Protein 2K3R (pdb70)

Nearest PDB structures (foldseek):
  2k3r-assembly1_A  TM=9.860E-01  e=5.329E-17  Pyrococcus furiosus
  2ki7-assembly1_B  TM=7.333E-01  e=1.745E-13  Pyrococcus furiosus DSM 3638
  1x0t-assembly1_A  TM=6.504E-01  e=1.141E-12  Pyrococcus horikoshii OT3
  2zae-assembly2_D  TM=6.400E-01  e=1.915E-12  Pyrococcus horikoshii
  6k0b-assembly1_G  TM=6.936E-01  e=3.502E-09  Methanocaldococcus jannaschii DSM 2661

Solvent-accessible surface area: 7335 Å² total; per-residue (Å²): 175,143,150,6,81,106,22,30,63,93,0,94,180,14,3,84,154,25,32,122,74,0,71,169,96,0,68,74,0,19,80,5,38,114,147,44,188,42,184,36,102,170,105,2,98,152,104,80,2,166,128,3,60,0,11,37,50,69,63,59,0,2,125,25,113,125,124,178,153,244,120,47,67,51,20,18,48,0,118,45,21,56,98,97,61,201,142,91,128,129,200

CATH classification: 1.20.5.420 (+1 more: 6.20.50.20)

Secondary structure (DSSP, 8-state):
-HHHHHHHHHHHHHHHH-HHHHHHHHHHHHHHHHHHT---SSTTTTSB-TTT--B--BTTTEEEEEE-SSS-EEEEEETTTTEEEEEE---

Foldseek 3Di:
DVVLVVLLVVLVVVQQVDLVVSQVSLVVSVVVCVVVVDDDCPSQVVQADPPSSGGDDAPGQKHWDWDDDQWTKIKIAGVSVRDIDIDTDHD

InterPro domains:
  IPR007175 Ribonuclease P subunit, Rpr2/Snm1/Rpp21 [PF04032] (17-96)
  IPR016432 Ribonuclease P subunit RNP4 [MF_00757] (6-105)
  IPR016432 Ribonuclease P subunit RNP4 [PIRSF004878] (1-112)

Structure (mmCIF, N/CA/C/O backbone):
data_2K3R
#
_entry.id   2K3R
#
_cell.length_a   1.000
_cell.length_b   1.000
_cell.length_c   1.000
_cell.angle_alpha   90.00
_cell.angle_beta   90.00
_cell.angle_gamma   90.00
#
_symmetry.space_group_name_H-M   'P 1'
#
loop_
_entity.id
_entity.type
_entity.pdbx_description
1 polymer 'Ribonuclease P protein component 4'
2 non-polymer 'ZINC ION'
#
loop_
_atom_site.group_PDB
_atom_site.id
_atom_site.type_symbol
_atom_site.label_atom_id
_atom_site.label_alt_id
_atom_site.label_comp_id
_atom_site.label_asym_id
_atom_site.label_entity_id
_atom_site.label_seq_id
_atom_site.pdbx_PDB_ins_code
_atom_site.Cartn_x
_atom_site.Cartn_y
_atom_site.Cartn_z
_atom_site.occupancy
_atom_site.B_iso_or_equiv
_atom_site.auth_seq_id
_atom_site.auth_comp_id
_atom_site.auth_asym_id
_atom_site.auth_atom_id
_atom_site.pdbx_PDB_model_num
ATOM 1 N N . LYS A 1 15 ? -19.162 -17.766 4.291 1.00 0.00 15 LYS A N 1
ATOM 2 C CA . LYS A 1 15 ? -18.485 -18.767 3.414 1.00 0.00 15 LYS A CA 1
ATOM 3 C C . LYS A 1 15 ? -18.793 -18.453 1.944 1.00 0.00 15 LYS A C 1
ATOM 4 O O . LYS A 1 15 ? -18.560 -17.335 1.483 1.00 0.00 15 LYS A O 1
ATOM 23 N N . GLU A 1 16 ? -19.479 -19.376 1.255 1.00 0.00 16 GLU A N 1
ATOM 24 C CA . GLU A 1 16 ? -19.924 -19.167 -0.125 1.00 0.00 16 GLU A CA 1
ATOM 25 C C . GLU A 1 16 ? -20.969 -18.057 -0.188 1.00 0.00 16 GLU A C 1
ATOM 26 O O . GLU A 1 16 ? -20.903 -17.192 -1.058 1.00 0.00 16 GLU A O 1
ATOM 38 N N . ARG A 1 17 ? -21.779 -17.966 0.863 1.00 0.00 17 ARG A N 1
ATOM 39 C CA . ARG A 1 17 ? -22.901 -17.034 0.891 1.00 0.00 17 ARG A CA 1
ATOM 40 C C . ARG A 1 17 ? -22.453 -15.584 0.747 1.00 0.00 17 ARG A C 1
ATOM 41 O O . ARG A 1 17 ? -23.071 -14.802 0.027 1.00 0.00 17 ARG A O 1
ATOM 62 N N . ILE A 1 18 ? -21.390 -15.225 1.463 1.00 0.00 18 ILE A N 1
ATOM 63 C CA . ILE A 1 18 ? -20.833 -13.882 1.405 1.00 0.00 18 ILE A CA 1
ATOM 64 C C . ILE A 1 18 ? -20.327 -13.624 -0.014 1.00 0.00 18 ILE A C 1
ATOM 65 O O . ILE A 1 18 ? -20.405 -12.492 -0.504 1.00 0.00 18 ILE A O 1
ATOM 81 N N . ASP A 1 19 ? -19.655 -14.624 -0.579 1.00 0.00 19 ASP A N 1
ATOM 82 C CA . ASP A 1 19 ? -19.007 -14.501 -1.879 1.00 0.00 19 ASP A CA 1
ATOM 83 C C . ASP A 1 19 ? -20.042 -14.227 -2.978 1.00 0.00 19 ASP A C 1
ATOM 84 O O . ASP A 1 19 ? -19.834 -13.348 -3.813 1.00 0.00 19 ASP A O 1
ATOM 93 N N . ILE A 1 20 ? -21.203 -14.882 -2.897 1.00 0.00 20 ILE A N 1
ATOM 94 C CA . ILE A 1 20 ? -22.300 -14.605 -3.833 1.00 0.00 20 ILE A CA 1
ATOM 95 C C . ILE A 1 20 ? -22.832 -13.176 -3.661 1.00 0.00 20 ILE A C 1
ATOM 96 O O . ILE A 1 20 ? -22.937 -12.448 -4.644 1.00 0.00 20 ILE A O 1
ATOM 112 N N . LEU A 1 21 ? -23.010 -12.751 -2.419 1.00 0.00 21 LEU A N 1
ATOM 113 C CA . LEU A 1 21 ? -23.456 -11.390 -2.140 1.00 0.00 21 LEU A CA 1
ATOM 114 C C . LEU A 1 21 ? -22.432 -10.373 -2.644 1.00 0.00 21 LEU A C 1
ATOM 115 O O . LEU A 1 21 ? -22.805 -9.269 -3.054 1.00 0.00 21 LEU A O 1
ATOM 131 N N . PHE A 1 22 ? -21.154 -10.681 -2.448 1.00 0.00 22 PHE A N 1
ATOM 132 C CA . PHE A 1 22 ? -20.064 -9.814 -2.889 1.00 0.00 22 PHE A CA 1
ATOM 133 C C . PHE A 1 22 ? -20.113 -9.613 -4.408 1.00 0.00 22 PHE A C 1
ATOM 134 O O . PHE A 1 22 ? -19.911 -8.490 -4.884 1.00 0.00 22 PHE A O 1
ATOM 151 N N . SER A 1 23 ? -20.296 -10.696 -5.164 1.00 0.00 23 SER A N 1
ATOM 152 C CA . SER A 1 23 ? -20.410 -10.613 -6.617 1.00 0.00 23 SER A CA 1
ATOM 153 C C . SER A 1 23 ? -21.617 -9.771 -7.018 1.00 0.00 23 SER A C 1
ATOM 154 O O . SER A 1 23 ? -21.503 -8.877 -7.852 1.00 0.00 23 SER A O 1
ATOM 162 N N . LEU A 1 24 ? -22.741 -10.002 -6.349 1.00 0.00 24 LEU A N 1
ATOM 163 C CA . LEU A 1 24 ? -23.952 -9.227 -6.608 1.00 0.00 24 LEU A CA 1
ATOM 164 C C . LEU A 1 24 ? -23.746 -7.756 -6.277 1.00 0.00 24 LEU A C 1
ATOM 165 O O . LEU A 1 24 ? -24.202 -6.878 -7.012 1.00 0.00 24 LEU A O 1
ATOM 181 N N . ALA A 1 25 ? -23.067 -7.503 -5.163 1.00 0.00 25 ALA A N 1
ATOM 182 C CA . ALA A 1 25 ? -22.768 -6.140 -4.743 1.00 0.00 25 ALA A CA 1
ATOM 183 C C . ALA A 1 25 ? -21.887 -5.468 -5.790 1.00 0.00 25 ALA A C 1
ATOM 184 O O . ALA A 1 25 ? -22.003 -4.271 -6.025 1.00 0.00 25 ALA A O 1
ATOM 191 N N . GLU A 1 26 ? -20.967 -6.227 -6.385 1.00 0.00 26 GLU A N 1
ATOM 192 C CA . GLU A 1 26 ? -20.067 -5.661 -7.384 1.00 0.00 26 GLU A CA 1
ATOM 193 C C . GLU A 1 26 ? -20.818 -5.210 -8.641 1.00 0.00 26 GLU A C 1
ATOM 194 O O . GLU A 1 26 ? -20.371 -4.268 -9.287 1.00 0.00 26 GLU A O 1
ATOM 206 N N . ARG A 1 27 ? -21.762 -6.014 -9.133 1.00 0.00 27 ARG A N 1
ATOM 207 C CA . ARG A 1 27 ? -22.503 -5.637 -10.338 1.00 0.00 27 ARG A CA 1
ATOM 208 C C . ARG A 1 27 ? -23.388 -4.407 -10.129 1.00 0.00 27 ARG A C 1
ATOM 209 O O . ARG A 1 27 ? -23.460 -3.529 -10.989 1.00 0.00 27 ARG A O 1
ATOM 230 N N . VAL A 1 28 ? -24.094 -4.364 -9.002 1.00 0.00 28 VAL A N 1
ATOM 231 C CA . VAL A 1 28 ? -24.955 -3.227 -8.668 1.00 0.00 28 VAL A CA 1
ATOM 232 C C . VAL A 1 28 ? -24.103 -1.974 -8.476 1.00 0.00 28 VAL A C 1
ATOM 233 O O . VAL A 1 28 ? -24.592 -0.852 -8.578 1.00 0.00 28 VAL A O 1
ATOM 246 N N . PHE A 1 29 ? -22.907 -2.195 -7.944 1.00 0.00 29 PHE A N 1
ATOM 247 C CA . PHE A 1 29 ? -22.064 -1.111 -7.456 1.00 0.00 29 PHE A CA 1
ATOM 248 C C . PHE A 1 29 ? -21.835 -0.011 -8.495 1.00 0.00 29 PHE A C 1
ATOM 249 O O . PHE A 1 29 ? -22.151 1.147 -8.211 1.00 0.00 29 PHE A O 1
ATOM 266 N N . PRO A 1 30 ? -21.275 -0.306 -9.678 1.00 0.00 30 PRO A N 1
ATOM 267 C CA . PRO A 1 30 ? -21.235 0.690 -10.786 1.00 0.00 30 PRO A CA 1
ATOM 268 C C . PRO A 1 30 ? -22.619 1.108 -11.276 1.00 0.00 30 PRO A C 1
ATOM 269 O O . PRO A 1 30 ? -22.768 2.171 -11.876 1.00 0.00 30 PRO A O 1
ATOM 280 N N . TYR A 1 31 ? -23.571 0.179 -11.192 1.00 0.00 31 TYR A N 1
ATOM 281 C CA . TYR A 1 31 ? -24.917 0.424 -11.698 1.00 0.00 31 TYR A CA 1
ATOM 282 C C . TYR A 1 31 ? -25.596 1.576 -10.945 1.00 0.00 31 TYR A C 1
ATOM 283 O O . TYR A 1 31 ? -26.044 2.549 -11.558 1.00 0.00 31 TYR A O 1
ATOM 301 N N . SER A 1 32 ? -25.497 1.527 -9.621 1.00 0.00 32 SER A N 1
ATOM 302 C CA . SER A 1 32 ? -26.072 2.536 -8.742 1.00 0.00 32 SER A CA 1
ATOM 303 C C . SER A 1 32 ? -25.431 2.398 -7.364 1.00 0.00 32 SER A C 1
ATOM 304 O O . SER A 1 32 ? -25.627 1.384 -6.701 1.00 0.00 32 SER A O 1
ATOM 312 N N . PRO A 1 33 ? -24.677 3.406 -6.907 1.00 0.00 33 PRO A N 1
ATOM 313 C CA . PRO A 1 33 ? -24.053 3.381 -5.548 1.00 0.00 33 PRO A CA 1
ATOM 314 C C . PRO A 1 33 ? -25.066 3.121 -4.432 1.00 0.00 33 PRO A C 1
ATOM 315 O O . PRO A 1 33 ? -24.877 2.261 -3.571 1.00 0.00 33 PRO A O 1
ATOM 326 N N . GLU A 1 34 ? -26.228 3.744 -4.593 1.00 0.00 34 GLU A N 1
ATOM 327 C CA . GLU A 1 34 ? -27.276 3.707 -3.584 1.00 0.00 34 GLU A CA 1
ATOM 328 C C . GLU A 1 34 ? -27.868 2.306 -3.431 1.00 0.00 34 GLU A C 1
ATOM 329 O O . GLU A 1 34 ? -28.212 1.891 -2.329 1.00 0.00 34 GLU A O 1
ATOM 341 N N . LEU A 1 35 ? -28.096 1.631 -4.559 1.00 0.00 35 LEU A N 1
ATOM 342 C CA . LEU A 1 35 ? -28.539 0.236 -4.552 1.00 0.00 35 LEU A CA 1
ATOM 343 C C . LEU A 1 35 ? -27.481 -0.672 -3.932 1.00 0.00 35 LEU A C 1
ATOM 344 O O . LEU A 1 35 ? -27.764 -1.429 -3.008 1.00 0.00 35 LEU A O 1
ATOM 360 N N . ALA A 1 36 ? -26.232 -0.401 -4.294 1.00 0.00 36 ALA A N 1
ATOM 361 C CA . ALA A 1 36 ? -25.089 -1.184 -3.835 1.00 0.00 36 ALA A CA 1
ATOM 362 C C . ALA A 1 36 ? -24.947 -1.060 -2.324 1.00 0.00 36 ALA A C 1
ATOM 363 O O . ALA A 1 36 ? -24.741 -2.054 -1.623 1.00 0.00 36 ALA A O 1
ATOM 370 N N . LYS A 1 37 ? -25.262 0.137 -1.845 1.00 0.00 37 LYS A N 1
ATOM 371 C CA . LYS A 1 37 ? -25.185 0.467 -0.427 1.00 0.00 37 LYS A CA 1
ATOM 372 C C . LYS A 1 37 ? -26.104 -0.471 0.344 1.00 0.00 37 LYS A C 1
ATOM 373 O O . LYS A 1 37 ? -25.648 -1.178 1.230 1.00 0.00 37 LYS A O 1
ATOM 392 N N . ARG A 1 38 ? -27.320 -0.656 -0.164 1.00 0.00 38 ARG A N 1
ATOM 393 C CA . ARG A 1 38 ? -28.237 -1.629 0.427 1.00 0.00 38 ARG A CA 1
ATOM 394 C C . ARG A 1 38 ? -27.720 -3.070 0.330 1.00 0.00 38 ARG A C 1
ATOM 395 O O . ARG A 1 38 ? -27.774 -3.804 1.318 1.00 0.00 38 ARG A O 1
ATOM 416 N N . TYR A 1 39 ? -27.174 -3.457 -0.824 1.00 0.00 39 TYR A N 1
ATOM 417 C CA . TYR A 1 39 ? -26.614 -4.796 -1.010 1.00 0.00 39 TYR A CA 1
ATOM 418 C C . TYR A 1 39 ? -25.405 -5.105 -0.123 1.00 0.00 39 TYR A C 1
ATOM 419 O O . TYR A 1 39 ? -25.158 -6.274 0.175 1.00 0.00 39 TYR A O 1
ATOM 437 N N . VAL A 1 40 ? -24.492 -4.143 0.006 1.00 0.00 40 VAL A N 1
ATOM 438 C CA . VAL A 1 40 ? -23.302 -4.316 0.843 1.00 0.00 40 VAL A CA 1
ATOM 439 C C . VAL A 1 40 ? -23.700 -4.485 2.307 1.00 0.00 40 VAL A C 1
ATOM 440 O O . VAL A 1 40 ? -23.148 -5.323 3.012 1.00 0.00 40 VAL A O 1
ATOM 453 N N . GLU A 1 41 ? -24.641 -3.662 2.760 1.00 0.00 41 GLU A N 1
ATOM 454 C CA . GLU A 1 41 ? -25.049 -3.675 4.158 1.00 0.00 41 GLU A CA 1
ATOM 455 C C . GLU A 1 41 ? -25.570 -5.068 4.503 1.00 0.00 41 GLU A C 1
ATOM 456 O O . GLU A 1 41 ? -25.151 -5.643 5.506 1.00 0.00 41 GLU A O 1
ATOM 468 N N . LEU A 1 42 ? -26.241 -5.688 3.535 1.00 0.00 42 LEU A N 1
ATOM 469 C CA . LEU A 1 42 ? -26.569 -7.113 3.591 1.00 0.00 42 LEU A CA 1
ATOM 470 C C . LEU A 1 42 ? -25.351 -8.032 3.635 1.00 0.00 42 LEU A C 1
ATOM 471 O O . LEU A 1 42 ? -25.287 -8.905 4.488 1.00 0.00 42 LEU A O 1
ATOM 487 N N . ALA A 1 43 ? -24.334 -7.774 2.817 1.00 0.00 43 ALA A N 1
ATOM 488 C CA . ALA A 1 43 ? -23.154 -8.636 2.841 1.00 0.00 43 ALA A CA 1
ATOM 489 C C . ALA A 1 43 ? -22.373 -8.551 4.154 1.00 0.00 43 ALA A C 1
ATOM 490 O O . ALA A 1 43 ? -21.897 -9.563 4.670 1.00 0.00 43 ALA A O 1
ATOM 497 N N . LEU A 1 44 ? -22.207 -7.329 4.663 1.00 0.00 44 LEU A N 1
ATOM 498 C CA . LEU A 1 44 ? -21.581 -7.075 5.958 1.00 0.00 44 LEU A CA 1
ATOM 499 C C . LEU A 1 44 ? -22.373 -7.655 7.127 1.00 0.00 44 LEU A C 1
ATOM 500 O O . LEU A 1 44 ? -21.780 -8.127 8.099 1.00 0.00 44 LEU A O 1
ATOM 516 N N . LEU A 1 45 ? -23.700 -7.531 7.082 1.00 0.00 45 LEU A N 1
ATOM 517 C CA . LEU A 1 45 ? -24.559 -8.092 8.123 1.00 0.00 45 LEU A CA 1
ATOM 518 C C . LEU A 1 45 ? -24.409 -9.608 8.141 1.00 0.00 45 LEU A C 1
ATOM 519 O O . LEU A 1 45 ? -24.206 -10.205 9.183 1.00 0.00 45 LEU A O 1
ATOM 535 N N . VAL A 1 46 ? -24.345 -10.184 6.948 1.00 0.00 46 VAL A N 1
ATOM 536 C CA . VAL A 1 46 ? -24.120 -11.619 6.805 1.00 0.00 46 VAL A CA 1
ATOM 537 C C . VAL A 1 46 ? -22.766 -11.994 7.410 1.00 0.00 46 VAL A C 1
ATOM 538 O O . VAL A 1 46 ? -22.650 -13.026 8.070 1.00 0.00 46 VAL A O 1
ATOM 551 N N . GLN A 1 47 ? -21.742 -11.195 7.126 1.00 0.00 47 GLN A N 1
ATOM 552 C CA . GLN A 1 47 ? -20.386 -11.514 7.557 1.00 0.00 47 GLN A CA 1
ATOM 553 C C . GLN A 1 47 ? -20.279 -11.597 9.085 1.00 0.00 47 GLN A C 1
ATOM 554 O O . GLN A 1 47 ? -19.645 -12.524 9.607 1.00 0.00 47 GLN A O 1
ATOM 568 N N . GLN A 1 48 ? -20.858 -10.634 9.808 1.00 0.00 48 GLN A N 1
ATOM 569 C CA . GLN A 1 48 ? -20.874 -10.698 11.266 1.00 0.00 48 GLN A CA 1
ATOM 570 C C . GLN A 1 48 ? -21.724 -11.856 11.788 1.00 0.00 48 GLN A C 1
ATOM 571 O O . GLN A 1 48 ? -21.314 -12.557 12.710 1.00 0.00 48 GLN A O 1
ATOM 585 N N . LYS A 1 49 ? -22.882 -12.073 11.166 1.00 0.00 49 LYS A N 1
ATOM 586 C CA . LYS A 1 49 ? -23.780 -13.145 11.591 1.00 0.00 49 LYS A CA 1
ATOM 587 C C . LYS A 1 49 ? -23.155 -14.527 11.407 1.00 0.00 49 LYS A C 1
ATOM 588 O O . LYS A 1 49 ? -23.373 -15.415 12.229 1.00 0.00 49 LYS A O 1
ATOM 607 N N . ALA A 1 50 ? -22.485 -14.723 10.271 1.00 0.00 50 ALA A N 1
ATOM 608 C CA . ALA A 1 50 ? -21.720 -15.940 10.018 1.00 0.00 50 ALA A CA 1
ATOM 609 C C . ALA A 1 50 ? -20.433 -15.958 10.839 1.00 0.00 50 ALA A C 1
ATOM 610 O O . ALA A 1 50 ? -19.800 -17.008 10.979 1.00 0.00 50 ALA A O 1
ATOM 617 N N . LYS A 1 51 ? -20.068 -14.809 11.408 1.00 0.00 51 LYS A N 1
ATOM 618 C CA . LYS A 1 51 ? -18.889 -14.723 12.265 1.00 0.00 51 LYS A CA 1
ATOM 619 C C . LYS A 1 51 ? -17.660 -15.325 11.584 1.00 0.00 51 LYS A C 1
ATOM 620 O O . LYS A 1 51 ? -16.790 -15.864 12.262 1.00 0.00 51 LYS A O 1
ATOM 639 N N . VAL A 1 52 ? -17.446 -14.931 10.331 1.00 0.00 52 VAL A N 1
ATOM 640 C CA . VAL A 1 52 ? -16.275 -15.370 9.580 1.00 0.00 52 VAL A CA 1
ATOM 641 C C . VAL A 1 52 ? -15.420 -14.167 9.204 1.00 0.00 52 VAL A C 1
ATOM 642 O O . VAL A 1 52 ? -15.942 -13.122 8.822 1.00 0.00 52 VAL A O 1
ATOM 655 N N . LYS A 1 53 ? -14.125 -14.271 9.489 1.00 0.00 53 LYS A N 1
ATOM 656 C CA . LYS A 1 53 ? -13.176 -13.257 9.053 1.00 0.00 53 LYS A CA 1
ATOM 657 C C . LYS A 1 53 ? -12.637 -13.620 7.674 1.00 0.00 53 LYS A C 1
ATOM 658 O O . LYS A 1 53 ? -12.211 -14.756 7.449 1.00 0.00 53 LYS A O 1
ATOM 677 N N . ILE A 1 54 ? -12.642 -12.640 6.777 1.00 0.00 54 ILE A N 1
ATOM 678 C CA . ILE A 1 54 ? -12.099 -12.820 5.437 1.00 0.00 54 ILE A CA 1
ATOM 679 C C . ILE A 1 54 ? -10.936 -11.855 5.221 1.00 0.00 54 ILE A C 1
ATOM 680 O O . ILE A 1 54 ? -10.819 -10.877 5.954 1.00 0.00 54 ILE A O 1
ATOM 696 N N . PRO A 1 55 ? -10.025 -12.150 4.264 1.00 0.00 55 PRO A N 1
ATOM 697 C CA . PRO A 1 55 ? -8.750 -11.383 4.157 1.00 0.00 55 PRO A CA 1
ATOM 698 C C . PRO A 1 55 ? -8.969 -9.876 4.042 1.00 0.00 55 PRO A C 1
ATOM 699 O O . PRO A 1 55 ? -9.059 -9.189 5.058 1.00 0.00 55 PRO A O 1
ATOM 710 N N . ARG A 1 56 ? -8.855 -9.342 2.834 1.00 0.00 56 ARG A N 1
ATOM 711 C CA . ARG A 1 56 ? -9.083 -7.919 2.611 1.00 0.00 56 ARG A CA 1
ATOM 712 C C . ARG A 1 56 ? -10.418 -7.659 1.904 1.00 0.00 56 ARG A C 1
ATOM 713 O O . ARG A 1 56 ? -10.717 -6.506 1.587 1.00 0.00 56 ARG A O 1
ATOM 734 N N . LYS A 1 57 ? -11.147 -8.713 1.526 1.00 0.00 57 LYS A N 1
ATOM 735 C CA . LYS A 1 57 ? -12.172 -8.575 0.492 1.00 0.00 57 LYS A CA 1
ATOM 736 C C . LYS A 1 57 ? -13.317 -7.639 0.872 1.00 0.00 57 LYS A C 1
ATOM 737 O O . LYS A 1 57 ? -13.914 -7.036 -0.012 1.00 0.00 57 LYS A O 1
ATOM 756 N N . TRP A 1 58 ? -13.833 -7.779 2.094 1.00 0.00 58 TRP A N 1
ATOM 757 C CA . TRP A 1 58 ? -14.843 -6.840 2.577 1.00 0.00 58 TRP A CA 1
ATOM 758 C C . TRP A 1 58 ? -14.281 -5.791 3.536 1.00 0.00 58 TRP A C 1
ATOM 759 O O . TRP A 1 58 ? -14.662 -4.631 3.461 1.00 0.00 58 TRP A O 1
ATOM 780 N N . LYS A 1 59 ? -13.268 -6.172 4.314 1.00 0.00 59 LYS A N 1
ATOM 781 C CA . LYS A 1 59 ? -12.729 -5.320 5.375 1.00 0.00 59 LYS A CA 1
ATOM 782 C C . LYS A 1 59 ? -12.103 -4.053 4.793 1.00 0.00 59 LYS A C 1
ATOM 783 O O . LYS A 1 59 ? -12.071 -3.008 5.444 1.00 0.00 59 LYS A O 1
ATOM 802 N N . ARG A 1 60 ? -11.347 -4.250 3.714 1.00 0.00 60 ARG A N 1
ATOM 803 C CA . ARG A 1 60 ? -10.591 -3.178 3.076 1.00 0.00 60 ARG A CA 1
ATOM 804 C C . ARG A 1 60 ? -11.330 -2.541 1.899 1.00 0.00 60 ARG A C 1
ATOM 805 O O . ARG A 1 60 ? -10.775 -1.668 1.233 1.00 0.00 60 ARG A O 1
ATOM 826 N N . ARG A 1 61 ? -12.512 -3.066 1.567 1.00 0.00 61 ARG A N 1
ATOM 827 C CA . ARG A 1 61 ? -13.237 -2.622 0.380 1.00 0.00 61 ARG A CA 1
ATOM 828 C C . ARG A 1 61 ? -14.600 -2.041 0.750 1.00 0.00 61 ARG A C 1
ATOM 829 O O . ARG A 1 61 ? -15.554 -2.239 0.005 1.00 0.00 61 ARG A O 1
ATOM 850 N N . TYR A 1 62 ? -14.678 -1.247 1.824 1.00 0.00 62 TYR A N 1
ATOM 851 C CA . TYR A 1 62 ? -15.976 -0.704 2.211 1.00 0.00 62 TYR A CA 1
ATOM 852 C C . TYR A 1 62 ? -15.860 0.660 2.892 1.00 0.00 62 TYR A C 1
ATOM 853 O O . TYR A 1 62 ? -14.779 1.065 3.310 1.00 0.00 62 TYR A O 1
ATOM 871 N N . CYS A 1 63 ? -16.985 1.371 2.968 1.00 0.00 63 CYS A N 1
ATOM 872 C CA . CYS A 1 63 ? -17.054 2.627 3.704 1.00 0.00 63 CYS A CA 1
ATOM 873 C C . CYS A 1 63 ? -17.274 2.407 5.199 1.00 0.00 63 CYS A C 1
ATOM 874 O O . CYS A 1 63 ? -18.105 1.596 5.593 1.00 0.00 63 CYS A O 1
ATOM 881 N N . LYS A 1 64 ? -16.775 3.358 5.988 1.00 0.00 64 LYS A N 1
ATOM 882 C CA . LYS A 1 64 ? -16.872 3.267 7.438 1.00 0.00 64 LYS A CA 1
ATOM 883 C C . LYS A 1 64 ? -18.317 3.287 7.933 1.00 0.00 64 LYS A C 1
ATOM 884 O O . LYS A 1 64 ? -18.616 2.644 8.941 1.00 0.00 64 LYS A O 1
ATOM 903 N N . LYS A 1 65 ? -19.172 4.116 7.326 1.00 0.00 65 LYS A N 1
ATOM 904 C CA . LYS A 1 65 ? -20.570 4.189 7.761 1.00 0.00 65 LYS A CA 1
ATOM 905 C C . LYS A 1 65 ? -21.606 3.870 6.679 1.00 0.00 65 LYS A C 1
ATOM 906 O O . LYS A 1 65 ? -22.767 3.638 7.009 1.00 0.00 65 LYS A O 1
ATOM 925 N N . CYS A 1 66 ? -21.235 3.955 5.404 1.00 0.00 66 CYS A N 1
ATOM 926 C CA . CYS A 1 66 ? -22.132 3.516 4.336 1.00 0.00 66 CYS A CA 1
ATOM 927 C C . CYS A 1 66 ? -22.296 2.011 4.270 1.00 0.00 66 CYS A C 1
ATOM 928 O O . CYS A 1 66 ? -23.263 1.543 3.678 1.00 0.00 66 CYS A O 1
ATOM 935 N N . HIS A 1 67 ? -21.203 1.310 4.552 1.00 0.00 67 HIS A N 1
ATOM 936 C CA . HIS A 1 67 ? -21.188 -0.143 4.453 1.00 0.00 67 HIS A CA 1
ATOM 937 C C . HIS A 1 67 ? -21.374 -0.510 2.984 1.00 0.00 67 HIS A C 1
ATOM 938 O O . HIS A 1 67 ? -22.489 -0.874 2.618 1.00 0.00 67 HIS A O 1
ATOM 953 N N . ALA A 1 68 ? -20.579 0.184 2.178 1.00 0.00 68 ALA A N 1
ATOM 954 C CA . ALA A 1 68 ? -20.715 0.159 0.727 1.00 0.00 68 ALA A CA 1
ATOM 955 C C . ALA A 1 68 ? -19.350 -0.117 0.116 1.00 0.00 68 ALA A C 1
ATOM 956 O O . ALA A 1 68 ? -18.371 0.466 0.571 1.00 0.00 68 ALA A O 1
ATOM 963 N N . PHE A 1 69 ? -19.324 -0.725 -1.067 1.00 0.00 69 PHE A N 1
ATOM 964 C CA . PHE A 1 69 ? -18.057 -1.157 -1.646 1.00 0.00 69 PHE A CA 1
ATOM 965 C C . PHE A 1 69 ? -17.220 0.083 -1.960 1.00 0.00 69 PHE A C 1
ATOM 966 O O . PHE A 1 69 ? -17.790 1.119 -2.288 1.00 0.00 69 PHE A O 1
ATOM 983 N N . LEU A 1 70 ? -15.959 0.099 -1.528 1.00 0.00 70 LEU A N 1
ATOM 984 C CA . LEU A 1 70 ? -15.092 1.226 -1.863 1.00 0.00 70 LEU A CA 1
ATOM 985 C C . LEU A 1 70 ? -14.251 0.910 -3.094 1.00 0.00 70 LEU A C 1
ATOM 986 O O . LEU A 1 70 ? -13.185 0.305 -2.998 1.00 0.00 70 LEU A O 1
ATOM 1002 N N . VAL A 1 71 ? -14.618 1.579 -4.184 1.00 0.00 71 VAL A N 1
ATOM 1003 C CA . VAL A 1 71 ? -13.734 1.796 -5.322 1.00 0.00 71 VAL A CA 1
ATOM 1004 C C . VAL A 1 71 ? -13.852 3.256 -5.767 1.00 0.00 71 VAL A C 1
ATOM 1005 O O . VAL A 1 71 ? -14.970 3.761 -5.888 1.00 0.00 71 VAL A O 1
ATOM 1018 N N . PRO A 1 72 ? -12.740 3.963 -6.067 1.00 0.00 72 PRO A N 1
ATOM 1019 C CA . PRO A 1 72 ? -12.822 5.292 -6.734 1.00 0.00 72 PRO A CA 1
ATOM 1020 C C . PRO A 1 72 ? -13.454 5.188 -8.115 1.00 0.00 72 PRO A C 1
ATOM 1021 O O . PRO A 1 72 ? -13.107 4.310 -8.900 1.00 0.00 72 PRO A O 1
ATOM 1032 N N . GLY A 1 73 ? -14.228 6.217 -8.437 1.00 0.00 73 GLY A N 1
ATOM 1033 C CA . GLY A 1 73 ? -14.861 6.371 -9.740 1.00 0.00 73 GLY A CA 1
ATOM 1034 C C . GLY A 1 73 ? -16.296 5.842 -9.766 1.00 0.00 73 GLY A C 1
ATOM 1035 O O . GLY A 1 73 ? -17.020 6.092 -10.736 1.00 0.00 73 GLY A O 1
ATOM 1039 N N . ILE A 1 74 ? -16.671 5.028 -8.777 1.00 0.00 74 ILE A N 1
ATOM 1040 C CA . ILE A 1 74 ? -17.935 4.297 -8.854 1.00 0.00 74 ILE A CA 1
ATOM 1041 C C . ILE A 1 74 ? -18.977 4.823 -7.862 1.00 0.00 74 ILE A C 1
ATOM 1042 O O . ILE A 1 74 ? -19.845 5.604 -8.254 1.00 0.00 74 ILE A O 1
ATOM 1058 N N . ASN A 1 75 ? -18.810 4.517 -6.571 1.00 0.00 75 ASN A N 1
ATOM 1059 C CA . ASN A 1 75 ? -19.693 5.061 -5.535 1.00 0.00 75 ASN A CA 1
ATOM 1060 C C . ASN A 1 75 ? -19.010 6.217 -4.813 1.00 0.00 75 ASN A C 1
ATOM 1061 O O . ASN A 1 75 ? -19.476 6.681 -3.770 1.00 0.00 75 ASN A O 1
ATOM 1072 N N . ALA A 1 76 ? -17.773 6.442 -5.229 1.00 0.00 76 ALA A N 1
ATOM 1073 C CA . ALA A 1 76 ? -16.826 7.281 -4.509 1.00 0.00 76 ALA A CA 1
ATOM 1074 C C . ALA A 1 76 ? -15.803 7.758 -5.525 1.00 0.00 76 ALA A C 1
ATOM 1075 O O . ALA A 1 76 ? -15.633 7.116 -6.549 1.00 0.00 76 ALA A O 1
ATOM 1082 N N . ARG A 1 77 ? -15.215 8.920 -5.284 1.00 0.00 77 ARG A N 1
ATOM 1083 C CA . ARG A 1 77 ? -14.218 9.469 -6.196 1.00 0.00 77 ARG A CA 1
ATOM 1084 C C . ARG A 1 77 ? -13.004 9.944 -5.409 1.00 0.00 77 ARG A C 1
ATOM 1085 O O . ARG A 1 77 ? -13.146 10.460 -4.304 1.00 0.00 77 ARG A O 1
ATOM 1106 N N . VAL A 1 78 ? -11.829 9.801 -6.009 1.00 0.00 78 VAL A N 1
ATOM 1107 C CA . VAL A 1 78 ? -10.577 10.122 -5.345 1.00 0.00 78 VAL A CA 1
ATOM 1108 C C . VAL A 1 78 ? -9.808 11.127 -6.186 1.00 0.00 78 VAL A C 1
ATOM 1109 O O . VAL A 1 78 ? -9.910 11.112 -7.409 1.00 0.00 78 VAL A O 1
ATOM 1122 N N . ARG A 1 79 ? -9.312 12.151 -5.503 1.00 0.00 79 ARG A N 1
ATOM 1123 C CA . ARG A 1 79 ? -8.411 13.110 -6.123 1.00 0.00 79 ARG A CA 1
ATOM 1124 C C . ARG A 1 79 ? -7.010 12.841 -5.602 1.00 0.00 79 ARG A C 1
ATOM 1125 O O . ARG A 1 79 ? -6.826 12.598 -4.408 1.00 0.00 79 ARG A O 1
ATOM 1146 N N . LEU A 1 80 ? -6.051 12.782 -6.520 1.00 0.00 80 LEU A N 1
ATOM 1147 C CA . LEU A 1 80 ? -4.676 12.489 -6.143 1.00 0.00 80 LEU A CA 1
ATOM 1148 C C . LEU A 1 80 ? -3.897 13.792 -6.240 1.00 0.00 80 LEU A C 1
ATOM 1149 O O . LEU A 1 80 ? -3.894 14.438 -7.284 1.00 0.00 80 LEU A O 1
ATOM 1165 N N . ARG A 1 81 ? -3.266 14.176 -5.134 1.00 0.00 81 ARG A N 1
ATOM 1166 C CA . ARG A 1 81 ? -2.502 15.418 -5.090 1.00 0.00 81 ARG A CA 1
ATOM 1167 C C . ARG A 1 81 ? -1.014 15.115 -4.976 1.00 0.00 81 ARG A C 1
ATOM 1168 O O . ARG A 1 81 ? -0.597 14.434 -4.040 1.00 0.00 81 ARG A O 1
ATOM 1189 N N . GLN A 1 82 ? -0.235 15.906 -5.709 1.00 0.00 82 GLN A N 1
ATOM 1190 C CA . GLN A 1 82 ? 1.217 15.812 -5.666 1.00 0.00 82 GLN A CA 1
ATOM 1191 C C . GLN A 1 82 ? 1.826 17.082 -5.075 1.00 0.00 82 GLN A C 1
ATOM 1192 O O . GLN A 1 82 ? 1.540 18.202 -5.496 1.00 0.00 82 GLN A O 1
ATOM 1206 N N . LYS A 1 83 ? 2.318 16.844 -3.868 1.00 0.00 83 LYS A N 1
ATOM 1207 C CA . LYS A 1 83 ? 3.198 17.718 -3.103 1.00 0.00 83 LYS A CA 1
ATOM 1208 C C . LYS A 1 83 ? 4.291 16.781 -2.602 1.00 0.00 83 LYS A C 1
ATOM 1209 O O . LYS A 1 83 ? 4.150 15.572 -2.800 1.00 0.00 83 LYS A O 1
ATOM 1228 N N . ARG A 1 84 ? 5.417 17.258 -2.082 1.00 0.00 84 ARG A N 1
ATOM 1229 C CA . ARG A 1 84 ? 6.252 16.243 -1.455 1.00 0.00 84 ARG A CA 1
ATOM 1230 C C . ARG A 1 84 ? 5.687 16.009 -0.055 1.00 0.00 84 ARG A C 1
ATOM 1231 O O . ARG A 1 84 ? 6.451 15.759 0.880 1.00 0.00 84 ARG A O 1
ATOM 1252 N N . MET A 1 85 ? 4.421 15.598 -0.044 1.00 0.00 85 MET A N 1
ATOM 1253 C CA . MET A 1 85 ? 3.841 14.577 0.813 1.00 0.00 85 MET A CA 1
ATOM 1254 C C . MET A 1 85 ? 2.742 13.900 -0.002 1.00 0.00 85 MET A C 1
ATOM 1255 O O . MET A 1 85 ? 1.849 14.620 -0.436 1.00 0.00 85 MET A O 1
ATOM 1269 N N . PRO A 1 86 ? 2.768 12.608 -0.384 1.00 0.00 86 PRO A N 1
ATOM 1270 C CA . PRO A 1 86 ? 1.612 12.073 -1.159 1.00 0.00 86 PRO A CA 1
ATOM 1271 C C . PRO A 1 86 ? 0.328 12.158 -0.337 1.00 0.00 86 PRO A C 1
ATOM 1272 O O . PRO A 1 86 ? 0.311 11.694 0.798 1.00 0.00 86 PRO A O 1
ATOM 1283 N N . HIS A 1 87 ? -0.781 12.507 -0.996 1.00 0.00 87 HIS A N 1
ATOM 1284 C CA . HIS A 1 87 ? -2.109 12.460 -0.388 1.00 0.00 87 HIS A CA 1
ATOM 1285 C C . HIS A 1 87 ? -3.168 12.140 -1.438 1.00 0.00 87 HIS A C 1
ATOM 1286 O O . HIS A 1 87 ? -3.179 12.758 -2.501 1.00 0.00 87 HIS A O 1
ATOM 1301 N N . ILE A 1 88 ? -4.202 11.419 -1.010 1.00 0.00 88 ILE A N 1
ATOM 1302 C CA . ILE A 1 88 ? -5.421 11.269 -1.801 1.00 0.00 88 ILE A CA 1
ATOM 1303 C C . ILE A 1 88 ? -6.647 11.620 -0.958 1.00 0.00 88 ILE A C 1
ATOM 1304 O O . ILE A 1 88 ? -6.651 11.387 0.252 1.00 0.00 88 ILE A O 1
ATOM 1320 N N . VAL A 1 89 ? -7.660 12.223 -1.583 1.00 0.00 89 VAL A N 1
ATOM 1321 C CA . VAL A 1 89 ? -8.930 12.468 -0.905 1.00 0.00 89 VAL A CA 1
ATOM 1322 C C . VAL A 1 89 ? -10.067 11.738 -1.618 1.00 0.00 89 VAL A C 1
ATOM 1323 O O . VAL A 1 89 ? -10.264 11.925 -2.811 1.00 0.00 89 VAL A O 1
ATOM 1336 N N . VAL A 1 90 ? -10.885 11.025 -0.842 1.00 0.00 90 VAL A N 1
ATOM 1337 C CA . VAL A 1 90 ? -11.927 10.151 -1.382 1.00 0.00 90 VAL A CA 1
ATOM 1338 C C . VAL A 1 90 ? -13.273 10.637 -0.869 1.00 0.00 90 VAL A C 1
ATOM 1339 O O . VAL A 1 90 ? -13.546 10.516 0.323 1.00 0.00 90 VAL A O 1
ATOM 1352 N N . LYS A 1 91 ? -14.206 10.787 -1.803 1.00 0.00 91 LYS A N 1
ATOM 1353 C CA . LYS A 1 91 ? -15.564 11.156 -1.436 1.00 0.00 91 LYS A CA 1
ATOM 1354 C C . LYS A 1 91 ? -16.455 9.985 -1.815 1.00 0.00 91 LYS A C 1
ATOM 1355 O O . LYS A 1 91 ? -16.621 9.750 -3.001 1.00 0.00 91 LYS A O 1
ATOM 1374 N N . CYS A 1 92 ? -17.207 9.437 -0.857 1.00 0.00 92 CYS A N 1
ATOM 1375 C CA . CYS A 1 92 ? -18.109 8.330 -1.172 1.00 0.00 92 CYS A CA 1
ATOM 1376 C C . CYS A 1 92 ? -19.545 8.832 -1.042 1.00 0.00 92 CYS A C 1
ATOM 1377 O O . CYS A 1 92 ? -20.000 9.177 0.049 1.00 0.00 92 CYS A O 1
ATOM 1384 N N . LEU A 1 93 ? -20.311 8.598 -2.102 1.00 0.00 93 LEU A N 1
ATOM 1385 C CA . LEU A 1 93 ? -21.578 9.280 -2.320 1.00 0.00 93 LEU A CA 1
ATOM 1386 C C . LEU A 1 93 ? -22.540 8.919 -1.195 1.00 0.00 93 LEU A C 1
ATOM 1387 O O . LEU A 1 93 ? -23.289 9.771 -0.717 1.00 0.00 93 LEU A O 1
ATOM 1403 N N . GLU A 1 94 ? -22.539 7.654 -0.787 1.00 0.00 94 GLU A N 1
ATOM 1404 C CA . GLU A 1 94 ? -23.569 7.181 0.125 1.00 0.00 94 GLU A CA 1
ATOM 1405 C C . GLU A 1 94 ? -23.438 7.906 1.467 1.00 0.00 94 GLU A C 1
ATOM 1406 O O . GLU A 1 94 ? -24.432 8.081 2.160 1.00 0.00 94 GLU A O 1
ATOM 1418 N N . CYS A 1 95 ? -22.200 8.146 1.908 1.00 0.00 95 CYS A N 1
ATOM 1419 C CA . CYS A 1 95 ? -22.000 9.023 3.060 1.00 0.00 95 CYS A CA 1
ATOM 1420 C C . CYS A 1 95 ? -22.129 10.481 2.637 1.00 0.00 95 CYS A C 1
ATOM 1421 O O . CYS A 1 95 ? -22.666 11.291 3.390 1.00 0.00 95 CYS A O 1
ATOM 1428 N N . GLY A 1 96 ? -21.687 10.798 1.421 1.00 0.00 96 GLY A N 1
ATOM 1429 C CA . GLY A 1 96 ? -21.661 12.179 0.959 1.00 0.00 96 GLY A CA 1
ATOM 1430 C C . GLY A 1 96 ? -20.466 12.927 1.550 1.00 0.00 96 GLY A C 1
ATOM 1431 O O . GLY A 1 96 ? -20.512 14.151 1.661 1.00 0.00 96 GLY A O 1
ATOM 1435 N N . HIS A 1 97 ? -19.521 12.177 2.120 1.00 0.00 97 HIS A N 1
ATOM 1436 C CA . HIS A 1 97 ? -18.418 12.754 2.891 1.00 0.00 97 HIS A CA 1
ATOM 1437 C C . HIS A 1 97 ? -17.053 12.454 2.278 1.00 0.00 97 HIS A C 1
ATOM 1438 O O . HIS A 1 97 ? -16.892 11.470 1.559 1.00 0.00 97 HIS A O 1
ATOM 1453 N N . ILE A 1 98 ? -16.134 13.400 2.479 1.00 0.00 98 ILE A N 1
ATOM 1454 C CA . ILE A 1 98 ? -14.756 13.292 2.003 1.00 0.00 98 ILE A CA 1
ATOM 1455 C C . ILE A 1 98 ? -13.831 12.718 3.070 1.00 0.00 98 ILE A C 1
ATOM 1456 O O . ILE A 1 98 ? -14.011 12.959 4.264 1.00 0.00 98 ILE A O 1
ATOM 1472 N N . MET A 1 99 ? -13.082 11.716 2.620 1.00 0.00 99 MET A N 1
ATOM 1473 C CA . MET A 1 99 ? -12.124 11.001 3.448 1.00 0.00 99 MET A CA 1
ATOM 1474 C C . MET A 1 99 ? -10.716 11.283 2.925 1.00 0.00 99 MET A C 1
ATOM 1475 O O . MET A 1 99 ? -10.470 11.202 1.723 1.00 0.00 99 MET A O 1
ATOM 1489 N N . ARG A 1 100 ? -9.768 11.473 3.840 1.00 0.00 100 ARG A N 1
ATOM 1490 C CA . ARG A 1 100 ? -8.367 11.634 3.466 1.00 0.00 100 ARG A CA 1
ATOM 1491 C C . ARG A 1 100 ? -7.621 10.334 3.734 1.00 0.00 100 ARG A C 1
ATOM 1492 O O . ARG A 1 100 ? -7.713 9.778 4.827 1.00 0.00 100 ARG A O 1
ATOM 1513 N N . TYR A 1 101 ? -6.784 9.954 2.779 1.00 0.00 101 TYR A N 1
ATOM 1514 C CA . TYR A 1 101 ? -5.852 8.853 2.974 1.00 0.00 101 TYR A CA 1
ATOM 1515 C C . TYR A 1 101 ? -4.431 9.319 2.677 1.00 0.00 101 TYR A C 1
ATOM 1516 O O . TYR A 1 101 ? -4.100 9.604 1.520 1.00 0.00 101 TYR A O 1
ATOM 1534 N N . PRO A 1 102 ? -3.648 9.618 3.716 1.00 0.00 102 PRO A N 1
ATOM 1535 C CA . PRO A 1 102 ? -2.199 9.917 3.558 1.00 0.00 102 PRO A CA 1
ATOM 1536 C C . PRO A 1 102 ? -1.448 8.720 2.992 1.00 0.00 102 PRO A C 1
ATOM 1537 O O . PRO A 1 102 ? -1.723 7.581 3.372 1.00 0.00 102 PRO A O 1
ATOM 1548 N N . TYR A 1 103 ? -0.458 9.002 2.149 1.00 0.00 103 TYR A N 1
ATOM 1549 C CA . TYR A 1 103 ? 0.441 7.968 1.652 1.00 0.00 103 TYR A CA 1
ATOM 1550 C C . TYR A 1 103 ? 1.873 8.505 1.569 1.00 0.00 103 TYR A C 1
ATOM 1551 O O . TYR A 1 103 ? 2.064 9.723 1.554 1.00 0.00 103 TYR A O 1
ATOM 1569 N N . ILE A 1 104 ? 2.874 7.624 1.693 1.00 0.00 104 ILE A N 1
ATOM 1570 C CA . ILE A 1 104 ? 4.279 8.021 1.577 1.00 0.00 104 ILE A CA 1
ATOM 1571 C C . ILE A 1 104 ? 5.014 7.114 0.581 1.00 0.00 104 ILE A C 1
ATOM 1572 O O . ILE A 1 104 ? 4.819 5.898 0.594 1.00 0.00 104 ILE A O 1
ATOM 1588 N N . LYS A 1 105 ? 5.747 7.730 -0.353 1.00 0.00 105 LYS A N 1
ATOM 1589 C CA . LYS A 1 105 ? 6.588 7.019 -1.316 1.00 0.00 105 LYS A CA 1
ATOM 1590 C C . LYS A 1 105 ? 5.732 6.143 -2.231 1.00 0.00 105 LYS A C 1
ATOM 1591 O O . LYS A 1 105 ? 5.455 5.016 -1.867 1.00 0.00 105 LYS A O 1
ATOM 1611 N N . LYS A 1 15 ? -19.441 -18.623 3.225 1.00 0.00 15 LYS A N 2
ATOM 1612 C CA . LYS A 1 15 ? -18.400 -18.908 2.199 1.00 0.00 15 LYS A CA 2
ATOM 1613 C C . LYS A 1 15 ? -18.999 -18.708 0.810 1.00 0.00 15 LYS A C 2
ATOM 1614 O O . LYS A 1 15 ? -18.924 -17.607 0.259 1.00 0.00 15 LYS A O 2
ATOM 1633 N N . GLU A 1 16 ? -19.729 -19.713 0.329 1.00 0.00 16 GLU A N 2
ATOM 1634 C CA . GLU A 1 16 ? -20.336 -19.642 -0.999 1.00 0.00 16 GLU A CA 2
ATOM 1635 C C . GLU A 1 16 ? -21.412 -18.559 -1.054 1.00 0.00 16 GLU A C 2
ATOM 1636 O O . GLU A 1 16 ? -21.786 -18.142 -2.148 1.00 0.00 16 GLU A O 2
ATOM 1648 N N . ARG A 1 17 ? -22.190 -18.445 0.017 1.00 0.00 17 ARG A N 2
ATOM 1649 C CA . ARG A 1 17 ? -23.235 -17.428 0.053 1.00 0.00 17 ARG A CA 2
ATOM 1650 C C . ARG A 1 17 ? -22.662 -16.011 0.018 1.00 0.00 17 ARG A C 2
ATOM 1651 O O . ARG A 1 17 ? -23.210 -15.134 -0.651 1.00 0.00 17 ARG A O 2
ATOM 1672 N N . ILE A 1 18 ? -21.623 -15.777 0.817 1.00 0.00 18 ILE A N 2
ATOM 1673 C CA . ILE A 1 18 ? -21.021 -14.451 0.913 1.00 0.00 18 ILE A CA 2
ATOM 1674 C C . ILE A 1 18 ? -20.263 -14.045 -0.355 1.00 0.00 18 ILE A C 2
ATOM 1675 O O . ILE A 1 18 ? -20.284 -12.877 -0.739 1.00 0.00 18 ILE A O 2
ATOM 1691 N N . ASP A 1 19 ? -19.511 -14.974 -0.939 1.00 0.00 19 ASP A N 2
ATOM 1692 C CA . ASP A 1 19 ? -18.658 -14.644 -2.083 1.00 0.00 19 ASP A CA 2
ATOM 1693 C C . ASP A 1 19 ? -19.488 -14.278 -3.318 1.00 0.00 19 ASP A C 2
ATOM 1694 O O . ASP A 1 19 ? -19.082 -13.432 -4.120 1.00 0.00 19 ASP A O 2
ATOM 1703 N N . ILE A 1 20 ? -20.636 -14.933 -3.481 1.00 0.00 20 ILE A N 2
ATOM 1704 C CA . ILE A 1 20 ? -21.592 -14.573 -4.527 1.00 0.00 20 ILE A CA 2
ATOM 1705 C C . ILE A 1 20 ? -22.138 -13.164 -4.297 1.00 0.00 20 ILE A C 2
ATOM 1706 O O . ILE A 1 20 ? -22.133 -12.333 -5.199 1.00 0.00 20 ILE A O 2
ATOM 1722 N N . LEU A 1 21 ? -22.472 -12.877 -3.048 1.00 0.00 21 LEU A N 2
ATOM 1723 C CA . LEU A 1 21 ? -22.996 -11.569 -2.662 1.00 0.00 21 LEU A CA 2
ATOM 1724 C C . LEU A 1 21 ? -21.938 -10.499 -2.932 1.00 0.00 21 LEU A C 2
ATOM 1725 O O . LEU A 1 21 ? -22.265 -9.351 -3.222 1.00 0.00 21 LEU A O 2
ATOM 1741 N N . PHE A 1 22 ? -20.691 -10.843 -2.626 1.00 0.00 22 PHE A N 2
ATOM 1742 C CA . PHE A 1 22 ? -19.554 -9.951 -2.831 1.00 0.00 22 PHE A CA 2
ATOM 1743 C C . PHE A 1 22 ? -19.464 -9.548 -4.305 1.00 0.00 22 PHE A C 2
ATOM 1744 O O . PHE A 1 22 ? -19.172 -8.393 -4.620 1.00 0.00 22 PHE A O 2
ATOM 1761 N N . SER A 1 23 ? -19.612 -10.530 -5.188 1.00 0.00 23 SER A N 2
ATOM 1762 C CA . SER A 1 23 ? -19.692 -10.266 -6.623 1.00 0.00 23 SER A CA 2
ATOM 1763 C C . SER A 1 23 ? -20.893 -9.377 -6.944 1.00 0.00 23 SER A C 2
ATOM 1764 O O . SER A 1 23 ? -20.786 -8.459 -7.754 1.00 0.00 23 SER A O 2
ATOM 1772 N N . LEU A 1 24 ? -22.034 -9.671 -6.327 1.00 0.00 24 LEU A N 2
ATOM 1773 C CA . LEU A 1 24 ? -23.251 -8.903 -6.575 1.00 0.00 24 LEU A CA 2
ATOM 1774 C C . LEU A 1 24 ? -23.074 -7.450 -6.147 1.00 0.00 24 LEU A C 2
ATOM 1775 O O . LEU A 1 24 ? -23.584 -6.542 -6.800 1.00 0.00 24 LEU A O 2
ATOM 1791 N N . ALA A 1 25 ? -22.430 -7.255 -5.000 1.00 0.00 25 ALA A N 2
ATOM 1792 C CA . ALA A 1 25 ? -22.177 -5.911 -4.495 1.00 0.00 25 ALA A CA 2
ATOM 1793 C C . ALA A 1 25 ? -21.285 -5.155 -5.472 1.00 0.00 25 ALA A C 2
ATOM 1794 O O . ALA A 1 25 ? -21.442 -3.954 -5.665 1.00 0.00 25 ALA A O 2
ATOM 1801 N N . GLU A 1 26 ? -20.327 -5.858 -6.067 1.00 0.00 26 GLU A N 2
ATOM 1802 C CA . GLU A 1 26 ? -19.461 -5.244 -7.068 1.00 0.00 26 GLU A CA 2
ATOM 1803 C C . GLU A 1 26 ? -20.247 -4.854 -8.324 1.00 0.00 26 GLU A C 2
ATOM 1804 O O . GLU A 1 26 ? -19.926 -3.852 -8.957 1.00 0.00 26 GLU A O 2
ATOM 1816 N N . ARG A 1 27 ? -21.152 -5.726 -8.776 1.00 0.00 27 ARG A N 2
ATOM 1817 C CA . ARG A 1 27 ? -21.969 -5.438 -9.957 1.00 0.00 27 ARG A CA 2
ATOM 1818 C C . ARG A 1 27 ? -22.914 -4.259 -9.778 1.00 0.00 27 ARG A C 2
ATOM 1819 O O . ARG A 1 27 ? -22.991 -3.377 -10.630 1.00 0.00 27 ARG A O 2
ATOM 1840 N N . VAL A 1 28 ? -23.577 -4.219 -8.627 1.00 0.00 28 VAL A N 2
ATOM 1841 C CA . VAL A 1 28 ? -24.539 -3.165 -8.329 1.00 0.00 28 VAL A CA 2
ATOM 1842 C C . VAL A 1 28 ? -23.809 -1.829 -8.219 1.00 0.00 28 VAL A C 2
ATOM 1843 O O . VAL A 1 28 ? -24.330 -0.781 -8.594 1.00 0.00 28 VAL A O 2
ATOM 1856 N N . PHE A 1 29 ? -22.580 -1.908 -7.720 1.00 0.00 29 PHE A N 2
ATOM 1857 C CA . PHE A 1 29 ? -21.813 -0.728 -7.351 1.00 0.00 29 PHE A CA 2
ATOM 1858 C C . PHE A 1 29 ? -21.785 0.320 -8.465 1.00 0.00 29 PHE A C 2
ATOM 1859 O O . PHE A 1 29 ? -22.236 1.445 -8.249 1.00 0.00 29 PHE A O 2
ATOM 1876 N N . PRO A 1 30 ? -21.256 -0.005 -9.662 1.00 0.00 30 PRO A N 2
ATOM 1877 C CA . PRO A 1 30 ? -21.248 0.954 -10.805 1.00 0.00 30 PRO A CA 2
ATOM 1878 C C . PRO A 1 30 ? -22.643 1.345 -11.280 1.00 0.00 30 PRO A C 2
ATOM 1879 O O . PRO A 1 30 ? -22.801 2.382 -11.923 1.00 0.00 30 PRO A O 2
ATOM 1890 N N . TYR A 1 31 ? -23.592 0.417 -11.155 1.00 0.00 31 TYR A N 2
ATOM 1891 C CA . TYR A 1 31 ? -24.978 0.714 -11.504 1.00 0.00 31 TYR A CA 2
ATOM 1892 C C . TYR A 1 31 ? -25.571 1.802 -10.616 1.00 0.00 31 TYR A C 2
ATOM 1893 O O . TYR A 1 31 ? -26.452 2.541 -11.051 1.00 0.00 31 TYR A O 2
ATOM 1911 N N . SER A 1 32 ? -25.308 1.691 -9.318 1.00 0.00 32 SER A N 2
ATOM 1912 C CA . SER A 1 32 ? -25.797 2.670 -8.355 1.00 0.00 32 SER A CA 2
ATOM 1913 C C . SER A 1 32 ? -25.041 2.505 -7.039 1.00 0.00 32 SER A C 2
ATOM 1914 O O . SER A 1 32 ? -24.989 1.402 -6.496 1.00 0.00 32 SER A O 2
ATOM 1922 N N . PRO A 1 33 ? -24.458 3.586 -6.505 1.00 0.00 33 PRO A N 2
ATOM 1923 C CA . PRO A 1 33 ? -23.983 3.618 -5.091 1.00 0.00 33 PRO A CA 2
ATOM 1924 C C . PRO A 1 33 ? -25.085 3.247 -4.099 1.00 0.00 33 PRO A C 2
ATOM 1925 O O . PRO A 1 33 ? -24.899 2.355 -3.273 1.00 0.00 33 PRO A O 2
ATOM 1936 N N . GLU A 1 34 ? -26.292 3.753 -4.354 1.00 0.00 34 GLU A N 2
ATOM 1937 C CA . GLU A 1 34 ? -27.387 3.637 -3.394 1.00 0.00 34 GLU A CA 2
ATOM 1938 C C . GLU A 1 34 ? -27.886 2.199 -3.241 1.00 0.00 34 GLU A C 2
ATOM 1939 O O . GLU A 1 34 ? -28.298 1.799 -2.153 1.00 0.00 34 GLU A O 2
ATOM 1951 N N . LEU A 1 35 ? -28.037 1.506 -4.367 1.00 0.00 35 LEU A N 2
ATOM 1952 C CA . LEU A 1 35 ? -28.419 0.096 -4.351 1.00 0.00 35 LEU A CA 2
ATOM 1953 C C . LEU A 1 35 ? -27.354 -0.759 -3.678 1.00 0.00 35 LEU A C 2
ATOM 1954 O O . LEU A 1 35 ? -27.628 -1.395 -2.663 1.00 0.00 35 LEU A O 2
ATOM 1970 N N . ALA A 1 36 ? -26.105 -0.441 -4.005 1.00 0.00 36 ALA A N 2
ATOM 1971 C CA . ALA A 1 36 ? -24.963 -1.176 -3.475 1.00 0.00 36 ALA A CA 2
ATOM 1972 C C . ALA A 1 36 ? -24.905 -1.017 -1.963 1.00 0.00 36 ALA A C 2
ATOM 1973 O O . ALA A 1 36 ? -24.587 -1.952 -1.235 1.00 0.00 36 ALA A O 2
ATOM 1980 N N . LYS A 1 37 ? -25.272 0.180 -1.524 1.00 0.00 37 LYS A N 2
ATOM 1981 C CA . LYS A 1 37 ? -25.220 0.555 -0.118 1.00 0.00 37 LYS A CA 2
ATOM 1982 C C . LYS A 1 37 ? -26.124 -0.369 0.691 1.00 0.00 37 LYS A C 2
ATOM 1983 O O . LYS A 1 37 ? -25.643 -1.064 1.589 1.00 0.00 37 LYS A O 2
ATOM 2002 N N . ARG A 1 38 ? -27.337 -0.581 0.186 1.00 0.00 38 ARG A N 2
ATOM 2003 C CA . ARG A 1 38 ? -28.286 -1.498 0.811 1.00 0.00 38 ARG A CA 2
ATOM 2004 C C . ARG A 1 38 ? -27.803 -2.953 0.770 1.00 0.00 38 ARG A C 2
ATOM 2005 O O . ARG A 1 38 ? -27.765 -3.620 1.806 1.00 0.00 38 ARG A O 2
ATOM 2026 N N . TYR A 1 39 ? -27.240 -3.357 -0.367 1.00 0.00 39 TYR A N 2
ATOM 2027 C CA . TYR A 1 39 ? -26.715 -4.711 -0.537 1.00 0.00 39 TYR A CA 2
ATOM 2028 C C . TYR A 1 39 ? -25.560 -5.049 0.403 1.00 0.00 39 TYR A C 2
ATOM 2029 O O . TYR A 1 39 ? -25.367 -6.224 0.721 1.00 0.00 39 TYR A O 2
ATOM 2047 N N . VAL A 1 40 ? -24.627 -4.117 0.571 1.00 0.00 40 VAL A N 2
ATOM 2048 C CA . VAL A 1 40 ? -23.469 -4.391 1.418 1.00 0.00 40 VAL A CA 2
ATOM 2049 C C . VAL A 1 40 ? -23.882 -4.609 2.876 1.00 0.00 40 VAL A C 2
ATOM 2050 O O . VAL A 1 40 ? -23.380 -5.518 3.525 1.00 0.00 40 VAL A O 2
ATOM 2063 N N . GLU A 1 41 ? -24.774 -3.761 3.388 1.00 0.00 41 GLU A N 2
ATOM 2064 C CA . GLU A 1 41 ? -25.199 -3.834 4.789 1.00 0.00 41 GLU A CA 2
ATOM 2065 C C . GLU A 1 41 ? -25.918 -5.152 5.044 1.00 0.00 41 GLU A C 2
ATOM 2066 O O . GLU A 1 41 ? -25.602 -5.860 5.998 1.00 0.00 41 GLU A O 2
ATOM 2078 N N . LEU A 1 42 ? -26.592 -5.611 4.000 1.00 0.00 42 LEU A N 2
ATOM 2079 C CA . LEU A 1 42 ? -27.058 -6.988 3.939 1.00 0.00 42 LEU A CA 2
ATOM 2080 C C . LEU A 1 42 ? -25.897 -7.982 3.979 1.00 0.00 42 LEU A C 2
ATOM 2081 O O . LEU A 1 42 ? -25.907 -8.877 4.818 1.00 0.00 42 LEU A O 2
ATOM 2097 N N . ALA A 1 43 ? -24.820 -7.712 3.243 1.00 0.00 43 ALA A N 2
ATOM 2098 C CA . ALA A 1 43 ? -23.643 -8.581 3.286 1.00 0.00 43 ALA A CA 2
ATOM 2099 C C . ALA A 1 43 ? -22.972 -8.601 4.662 1.00 0.00 43 ALA A C 2
ATOM 2100 O O . ALA A 1 43 ? -22.544 -9.659 5.116 1.00 0.00 43 ALA A O 2
ATOM 2107 N N . LEU A 1 44 ? -22.862 -7.448 5.318 1.00 0.00 44 LEU A N 2
ATOM 2108 C CA . LEU A 1 44 ? -22.328 -7.399 6.682 1.00 0.00 44 LEU A CA 2
ATOM 2109 C C . LEU A 1 44 ? -23.203 -8.162 7.677 1.00 0.00 44 LEU A C 2
ATOM 2110 O O . LEU A 1 44 ? -22.695 -8.881 8.537 1.00 0.00 44 LEU A O 2
ATOM 2126 N N . LEU A 1 45 ? -24.520 -8.002 7.549 1.00 0.00 45 LEU A N 2
ATOM 2127 C CA . LEU A 1 45 ? -25.470 -8.772 8.347 1.00 0.00 45 LEU A CA 2
ATOM 2128 C C . LEU A 1 45 ? -25.369 -10.264 8.042 1.00 0.00 45 LEU A C 2
ATOM 2129 O O . LEU A 1 45 ? -25.381 -11.092 8.947 1.00 0.00 45 LEU A O 2
ATOM 2145 N N . VAL A 1 46 ? -25.218 -10.587 6.763 1.00 0.00 46 VAL A N 2
ATOM 2146 C CA . VAL A 1 46 ? -25.026 -11.970 6.338 1.00 0.00 46 VAL A CA 2
ATOM 2147 C C . VAL A 1 46 ? -23.733 -12.517 6.938 1.00 0.00 46 VAL A C 2
ATOM 2148 O O . VAL A 1 46 ? -23.669 -13.688 7.299 1.00 0.00 46 VAL A O 2
ATOM 2161 N N . GLN A 1 47 ? -22.672 -11.718 6.887 1.00 0.00 47 GLN A N 2
ATOM 2162 C CA . GLN A 1 47 ? -21.338 -12.193 7.234 1.00 0.00 47 GLN A CA 2
ATOM 2163 C C . GLN A 1 47 ? -21.286 -12.634 8.696 1.00 0.00 47 GLN A C 2
ATOM 2164 O O . GLN A 1 47 ? -20.603 -13.604 9.020 1.00 0.00 47 GLN A O 2
ATOM 2178 N N . GLN A 1 48 ? -21.898 -11.858 9.590 1.00 0.00 48 GLN A N 2
ATOM 2179 C CA . GLN A 1 48 ? -22.044 -12.288 10.980 1.00 0.00 48 GLN A CA 2
ATOM 2180 C C . GLN A 1 48 ? -22.969 -13.496 11.135 1.00 0.00 48 GLN A C 2
ATOM 2181 O O . GLN A 1 48 ? -22.749 -14.312 12.022 1.00 0.00 48 GLN A O 2
ATOM 2195 N N . LYS A 1 49 ? -24.080 -13.533 10.397 1.00 0.00 49 LYS A N 2
ATOM 2196 C CA . LYS A 1 49 ? -24.975 -14.692 10.446 1.00 0.00 49 LYS A CA 2
ATOM 2197 C C . LYS A 1 49 ? -24.274 -15.945 9.939 1.00 0.00 49 LYS A C 2
ATOM 2198 O O . LYS A 1 49 ? -24.470 -17.038 10.469 1.00 0.00 49 LYS A O 2
ATOM 2217 N N . ALA A 1 50 ? -23.530 -15.784 8.852 1.00 0.00 50 ALA A N 2
ATOM 2218 C CA . ALA A 1 50 ? -22.763 -16.879 8.277 1.00 0.00 50 ALA A CA 2
ATOM 2219 C C . ALA A 1 50 ? -21.502 -17.157 9.094 1.00 0.00 50 ALA A C 2
ATOM 2220 O O . ALA A 1 50 ? -20.873 -18.205 8.928 1.00 0.00 50 ALA A O 2
ATOM 2227 N N . LYS A 1 51 ? -21.168 -16.236 10.001 1.00 0.00 51 LYS A N 2
ATOM 2228 C CA . LYS A 1 51 ? -19.990 -16.389 10.854 1.00 0.00 51 LYS A CA 2
ATOM 2229 C C . LYS A 1 51 ? -18.737 -16.684 10.031 1.00 0.00 51 LYS A C 2
ATOM 2230 O O . LYS A 1 51 ? -17.835 -17.368 10.511 1.00 0.00 51 LYS A O 2
ATOM 2249 N N . VAL A 1 52 ? -18.541 -15.904 8.972 1.00 0.00 52 VAL A N 2
ATOM 2250 C CA . VAL A 1 52 ? -17.440 -16.159 8.048 1.00 0.00 52 VAL A CA 2
ATOM 2251 C C . VAL A 1 52 ? -16.404 -15.059 8.223 1.00 0.00 52 VAL A C 2
ATOM 2252 O O . VAL A 1 52 ? -16.752 -13.880 8.292 1.00 0.00 52 VAL A O 2
ATOM 2265 N N . LYS A 1 53 ? -15.148 -15.459 8.401 1.00 0.00 53 LYS A N 2
ATOM 2266 C CA . LYS A 1 53 ? -14.082 -14.484 8.595 1.00 0.00 53 LYS A CA 2
ATOM 2267 C C . LYS A 1 53 ? -13.587 -13.984 7.245 1.00 0.00 53 LYS A C 2
ATOM 2268 O O . LYS A 1 53 ? -13.198 -14.789 6.400 1.00 0.00 53 LYS A O 2
ATOM 2287 N N . ILE A 1 54 ? -13.345 -12.678 7.170 1.00 0.00 54 ILE A N 2
ATOM 2288 C CA . ILE A 1 54 ? -12.801 -12.076 5.958 1.00 0.00 54 ILE A CA 2
ATOM 2289 C C . ILE A 1 54 ? -11.689 -11.104 6.347 1.00 0.00 54 ILE A C 2
ATOM 2290 O O . ILE A 1 54 ? -11.957 -10.107 7.023 1.00 0.00 54 ILE A O 2
ATOM 2306 N N . PRO A 1 55 ? -10.418 -11.502 6.147 1.00 0.00 55 PRO A N 2
ATOM 2307 C CA . PRO A 1 55 ? -9.253 -10.669 6.555 1.00 0.00 55 PRO A CA 2
ATOM 2308 C C . PRO A 1 55 ? -9.244 -9.262 5.964 1.00 0.00 55 PRO A C 2
ATOM 2309 O O . PRO A 1 55 ? -8.904 -8.310 6.664 1.00 0.00 55 PRO A O 2
ATOM 2320 N N . ARG A 1 56 ? -9.554 -9.148 4.669 1.00 0.00 56 ARG A N 2
ATOM 2321 C CA . ARG A 1 56 ? -9.570 -7.842 4.018 1.00 0.00 56 ARG A CA 2
ATOM 2322 C C . ARG A 1 56 ? -10.748 -7.629 3.067 1.00 0.00 56 ARG A C 2
ATOM 2323 O O . ARG A 1 56 ? -11.074 -6.482 2.770 1.00 0.00 56 ARG A O 2
ATOM 2344 N N . LYS A 1 57 ? -11.385 -8.692 2.569 1.00 0.00 57 LYS A N 2
ATOM 2345 C CA . LYS A 1 57 ? -12.200 -8.539 1.362 1.00 0.00 57 LYS A CA 2
ATOM 2346 C C . LYS A 1 57 ? -13.359 -7.572 1.598 1.00 0.00 57 LYS A C 2
ATOM 2347 O O . LYS A 1 57 ? -13.746 -6.855 0.681 1.00 0.00 57 LYS A O 2
ATOM 2366 N N . TRP A 1 58 ? -14.041 -7.699 2.737 1.00 0.00 58 TRP A N 2
ATOM 2367 C CA . TRP A 1 58 ? -15.018 -6.685 3.134 1.00 0.00 58 TRP A CA 2
ATOM 2368 C C . TRP A 1 58 ? -14.459 -5.700 4.157 1.00 0.00 58 TRP A C 2
ATOM 2369 O O . TRP A 1 58 ? -14.649 -4.492 4.017 1.00 0.00 58 TRP A O 2
ATOM 2390 N N . LYS A 1 59 ? -13.557 -6.194 4.997 1.00 0.00 59 LYS A N 2
ATOM 2391 C CA . LYS A 1 59 ? -13.064 -5.419 6.131 1.00 0.00 59 LYS A CA 2
ATOM 2392 C C . LYS A 1 59 ? -12.302 -4.184 5.661 1.00 0.00 59 LYS A C 2
ATOM 2393 O O . LYS A 1 59 ? -12.253 -3.186 6.377 1.00 0.00 59 LYS A O 2
ATOM 2412 N N . ARG A 1 60 ? -11.446 -4.386 4.662 1.00 0.00 60 ARG A N 2
ATOM 2413 C CA . ARG A 1 60 ? -10.585 -3.314 4.168 1.00 0.00 60 ARG A CA 2
ATOM 2414 C C . ARG A 1 60 ? -11.198 -2.610 2.961 1.00 0.00 60 ARG A C 2
ATOM 2415 O O . ARG A 1 60 ? -10.595 -1.693 2.406 1.00 0.00 60 ARG A O 2
ATOM 2436 N N . ARG A 1 61 ? -12.352 -3.100 2.512 1.00 0.00 61 ARG A N 2
ATOM 2437 C CA . ARG A 1 61 ? -12.976 -2.571 1.307 1.00 0.00 61 ARG A CA 2
ATOM 2438 C C . ARG A 1 61 ? -14.366 -2.020 1.619 1.00 0.00 61 ARG A C 2
ATOM 2439 O O . ARG A 1 61 ? -15.289 -2.246 0.845 1.00 0.00 61 ARG A O 2
ATOM 2460 N N . TYR A 1 62 ? -14.514 -1.223 2.682 1.00 0.00 62 TYR A N 2
ATOM 2461 C CA . TYR A 1 62 ? -15.847 -0.704 2.996 1.00 0.00 62 TYR A CA 2
ATOM 2462 C C . TYR A 1 62 ? -15.790 0.686 3.635 1.00 0.00 62 TYR A C 2
ATOM 2463 O O . TYR A 1 62 ? -14.712 1.170 3.971 1.00 0.00 62 TYR A O 2
ATOM 2481 N N . CYS A 1 63 ? -16.928 1.384 3.591 1.00 0.00 63 CYS A N 2
ATOM 2482 C CA . CYS A 1 63 ? -17.095 2.681 4.256 1.00 0.00 63 CYS A CA 2
ATOM 2483 C C . CYS A 1 63 ? -17.573 2.537 5.697 1.00 0.00 63 CYS A C 2
ATOM 2484 O O . CYS A 1 63 ? -18.444 1.721 5.983 1.00 0.00 63 CYS A O 2
ATOM 2491 N N . LYS A 1 64 ? -17.101 3.434 6.565 1.00 0.00 64 LYS A N 2
ATOM 2492 C CA . LYS A 1 64 ? -17.390 3.323 7.994 1.00 0.00 64 LYS A CA 2
ATOM 2493 C C . LYS A 1 64 ? -18.882 3.461 8.293 1.00 0.00 64 LYS A C 2
ATOM 2494 O O . LYS A 1 64 ? -19.450 2.641 9.013 1.00 0.00 64 LYS A O 2
ATOM 2513 N N . LYS A 1 65 ? -19.535 4.410 7.622 1.00 0.00 65 LYS A N 2
ATOM 2514 C CA . LYS A 1 65 ? -20.984 4.555 7.711 1.00 0.00 65 LYS A CA 2
ATOM 2515 C C . LYS A 1 65 ? -21.706 3.712 6.666 1.00 0.00 65 LYS A C 2
ATOM 2516 O O . LYS A 1 65 ? -22.648 2.982 6.977 1.00 0.00 65 LYS A O 2
ATOM 2535 N N . CYS A 1 66 ? -21.275 3.875 5.418 1.00 0.00 66 CYS A N 2
ATOM 2536 C CA . CYS A 1 66 ? -22.071 3.433 4.276 1.00 0.00 66 CYS A CA 2
ATOM 2537 C C . CYS A 1 66 ? -22.044 1.922 4.162 1.00 0.00 66 CYS A C 2
ATOM 2538 O O . CYS A 1 66 ? -22.866 1.347 3.448 1.00 0.00 66 CYS A O 2
ATOM 2545 N N . HIS A 1 67 ? -20.904 1.365 4.556 1.00 0.00 67 HIS A N 2
ATOM 2546 C CA . HIS A 1 67 ? -20.710 -0.073 4.478 1.00 0.00 67 HIS A CA 2
ATOM 2547 C C . HIS A 1 67 ? -20.673 -0.467 3.006 1.00 0.00 67 HIS A C 2
ATOM 2548 O O . HIS A 1 67 ? -21.710 -0.852 2.486 1.00 0.00 67 HIS A O 2
ATOM 2563 N N . ALA A 1 68 ? -19.762 0.194 2.294 1.00 0.00 68 ALA A N 2
ATOM 2564 C CA . ALA A 1 68 ? -19.787 0.221 0.835 1.00 0.00 68 ALA A CA 2
ATOM 2565 C C . ALA A 1 68 ? -18.443 -0.218 0.276 1.00 0.00 68 ALA A C 2
ATOM 2566 O O . ALA A 1 68 ? -17.446 0.420 0.606 1.00 0.00 68 ALA A O 2
ATOM 2573 N N . PHE A 1 69 ? -18.489 -0.863 -0.887 1.00 0.00 69 PHE A N 2
ATOM 2574 C CA . PHE A 1 69 ? -17.294 -1.503 -1.415 1.00 0.00 69 PHE A CA 2
ATOM 2575 C C . PHE A 1 69 ? -16.362 -0.399 -1.903 1.00 0.00 69 PHE A C 2
ATOM 2576 O O . PHE A 1 69 ? -16.653 0.245 -2.905 1.00 0.00 69 PHE A O 2
ATOM 2593 N N . LEU A 1 70 ? -15.186 -0.260 -1.300 1.00 0.00 70 LEU A N 2
ATOM 2594 C CA . LEU A 1 70 ? -14.589 1.072 -1.326 1.00 0.00 70 LEU A CA 2
ATOM 2595 C C . LEU A 1 70 ? -13.675 1.165 -2.544 1.00 0.00 70 LEU A C 2
ATOM 2596 O O . LEU A 1 70 ? -12.576 0.610 -2.553 1.00 0.00 70 LEU A O 2
ATOM 2612 N N . VAL A 1 71 ? -14.266 1.646 -3.633 1.00 0.00 71 VAL A N 2
ATOM 2613 C CA . VAL A 1 71 ? -13.608 1.662 -4.934 1.00 0.00 71 VAL A CA 2
ATOM 2614 C C . VAL A 1 71 ? -13.786 3.045 -5.549 1.00 0.00 71 VAL A C 2
ATOM 2615 O O . VAL A 1 71 ? -14.908 3.540 -5.625 1.00 0.00 71 VAL A O 2
ATOM 2628 N N . PRO A 1 72 ? -12.687 3.753 -5.842 1.00 0.00 72 PRO A N 2
ATOM 2629 C CA . PRO A 1 72 ? -12.784 5.094 -6.479 1.00 0.00 72 PRO A CA 2
ATOM 2630 C C . PRO A 1 72 ? -13.446 5.028 -7.853 1.00 0.00 72 PRO A C 2
ATOM 2631 O O . PRO A 1 72 ? -13.097 4.185 -8.677 1.00 0.00 72 PRO A O 2
ATOM 2642 N N . GLY A 1 73 ? -14.219 6.065 -8.157 1.00 0.00 73 GLY A N 2
ATOM 2643 C CA . GLY A 1 73 ? -14.863 6.213 -9.455 1.00 0.00 73 GLY A CA 2
ATOM 2644 C C . GLY A 1 73 ? -16.317 5.746 -9.423 1.00 0.00 73 GLY A C 2
ATOM 2645 O O . GLY A 1 73 ? -17.054 6.027 -10.367 1.00 0.00 73 GLY A O 2
ATOM 2649 N N . ILE A 1 74 ? -16.686 4.903 -8.453 1.00 0.00 74 ILE A N 2
ATOM 2650 C CA . ILE A 1 74 ? -17.997 4.252 -8.519 1.00 0.00 74 ILE A CA 2
ATOM 2651 C C . ILE A 1 74 ? -19.017 4.825 -7.534 1.00 0.00 74 ILE A C 2
ATOM 2652 O O . ILE A 1 74 ? -19.811 5.682 -7.915 1.00 0.00 74 ILE A O 2
ATOM 2668 N N . ASN A 1 75 ? -18.890 4.490 -6.247 1.00 0.00 75 ASN A N 2
ATOM 2669 C CA . ASN A 1 75 ? -19.719 5.128 -5.225 1.00 0.00 75 ASN A CA 2
ATOM 2670 C C . ASN A 1 75 ? -18.921 6.216 -4.529 1.00 0.00 75 ASN A C 2
ATOM 2671 O O . ASN A 1 75 ? -19.385 6.837 -3.582 1.00 0.00 75 ASN A O 2
ATOM 2682 N N . ALA A 1 76 ? -17.663 6.318 -4.925 1.00 0.00 76 ALA A N 2
ATOM 2683 C CA . ALA A 1 76 ? -16.718 7.177 -4.239 1.00 0.00 76 ALA A CA 2
ATOM 2684 C C . ALA A 1 76 ? -15.635 7.583 -5.221 1.00 0.00 76 ALA A C 2
ATOM 2685 O O . ALA A 1 76 ? -15.491 6.940 -6.247 1.00 0.00 76 ALA A O 2
ATOM 2692 N N . ARG A 1 77 ? -15.037 8.748 -5.014 1.00 0.00 77 ARG A N 2
ATOM 2693 C CA . ARG A 1 77 ? -14.022 9.224 -5.947 1.00 0.00 77 ARG A CA 2
ATOM 2694 C C . ARG A 1 77 ? -12.755 9.621 -5.207 1.00 0.00 77 ARG A C 2
ATOM 2695 O O . ARG A 1 77 ? -12.821 10.175 -4.113 1.00 0.00 77 ARG A O 2
ATOM 2716 N N . VAL A 1 78 ? -11.616 9.364 -5.843 1.00 0.00 78 VAL A N 2
ATOM 2717 C CA . VAL A 1 78 ? -10.326 9.677 -5.240 1.00 0.00 78 VAL A CA 2
ATOM 2718 C C . VAL A 1 78 ? -9.559 10.586 -6.190 1.00 0.00 78 VAL A C 2
ATOM 2719 O O . VAL A 1 78 ? -9.710 10.477 -7.404 1.00 0.00 78 VAL A O 2
ATOM 2732 N N . ARG A 1 79 ? -8.998 11.651 -5.632 1.00 0.00 79 ARG A N 2
ATOM 2733 C CA . ARG A 1 79 ? -8.130 12.525 -6.408 1.00 0.00 79 ARG A CA 2
ATOM 2734 C C . ARG A 1 79 ? -6.700 12.290 -5.950 1.00 0.00 79 ARG A C 2
ATOM 2735 O O . ARG A 1 79 ? -6.455 12.203 -4.753 1.00 0.00 79 ARG A O 2
ATOM 2756 N N . LEU A 1 80 ? -5.804 12.046 -6.901 1.00 0.00 80 LEU A N 2
ATOM 2757 C CA . LEU A 1 80 ? -4.399 11.839 -6.568 1.00 0.00 80 LEU A CA 2
ATOM 2758 C C . LEU A 1 80 ? -3.624 13.095 -6.942 1.00 0.00 80 LEU A C 2
ATOM 2759 O O . LEU A 1 80 ? -3.691 13.550 -8.082 1.00 0.00 80 LEU A O 2
ATOM 2775 N N . ARG A 1 81 ? -3.061 13.750 -5.932 1.00 0.00 81 ARG A N 2
ATOM 2776 C CA . ARG A 1 81 ? -2.406 15.038 -6.135 1.00 0.00 81 ARG A CA 2
ATOM 2777 C C . ARG A 1 81 ? -0.915 14.879 -6.426 1.00 0.00 81 ARG A C 2
ATOM 2778 O O . ARG A 1 81 ? -0.269 13.963 -5.924 1.00 0.00 81 ARG A O 2
ATOM 2799 N N . GLN A 1 82 ? -0.425 15.721 -7.336 1.00 0.00 82 GLN A N 2
ATOM 2800 C CA . GLN A 1 82 ? 0.853 15.515 -8.021 1.00 0.00 82 GLN A CA 2
ATOM 2801 C C . GLN A 1 82 ? 2.001 15.609 -7.024 1.00 0.00 82 GLN A C 2
ATOM 2802 O O . GLN A 1 82 ? 1.752 15.671 -5.818 1.00 0.00 82 GLN A O 2
ATOM 2816 N N . LYS A 1 83 ? 3.246 15.685 -7.503 1.00 0.00 83 LYS A N 2
ATOM 2817 C CA . LYS A 1 83 ? 4.347 15.546 -6.560 1.00 0.00 83 LYS A CA 2
ATOM 2818 C C . LYS A 1 83 ? 4.456 16.867 -5.799 1.00 0.00 83 LYS A C 2
ATOM 2819 O O . LYS A 1 83 ? 5.367 17.668 -6.013 1.00 0.00 83 LYS A O 2
ATOM 2838 N N . ARG A 1 84 ? 3.784 16.813 -4.657 1.00 0.00 84 ARG A N 2
ATOM 2839 C CA . ARG A 1 84 ? 4.016 17.606 -3.464 1.00 0.00 84 ARG A CA 2
ATOM 2840 C C . ARG A 1 84 ? 4.182 16.591 -2.338 1.00 0.00 84 ARG A C 2
ATOM 2841 O O . ARG A 1 84 ? 4.722 15.513 -2.580 1.00 0.00 84 ARG A O 2
ATOM 2862 N N . MET A 1 85 ? 3.870 16.964 -1.100 1.00 0.00 85 MET A N 2
ATOM 2863 C CA . MET A 1 85 ? 3.842 15.938 -0.059 1.00 0.00 85 MET A CA 2
ATOM 2864 C C . MET A 1 85 ? 2.550 15.137 -0.211 1.00 0.00 85 MET A C 2
ATOM 2865 O O . MET A 1 85 ? 1.484 15.743 -0.218 1.00 0.00 85 MET A O 2
ATOM 2879 N N . PRO A 1 86 ? 2.633 13.905 -0.772 1.00 0.00 86 PRO A N 2
ATOM 2880 C CA . PRO A 1 86 ? 1.523 13.354 -1.600 1.00 0.00 86 PRO A CA 2
ATOM 2881 C C . PRO A 1 86 ? 0.236 13.219 -0.794 1.00 0.00 86 PRO A C 2
ATOM 2882 O O . PRO A 1 86 ? 0.262 12.782 0.355 1.00 0.00 86 PRO A O 2
ATOM 2893 N N . HIS A 1 87 ? -0.889 13.482 -1.450 1.00 0.00 87 HIS A N 2
ATOM 2894 C CA . HIS A 1 87 ? -2.197 13.346 -0.818 1.00 0.00 87 HIS A CA 2
ATOM 2895 C C . HIS A 1 87 ? -3.174 12.699 -1.792 1.00 0.00 87 HIS A C 2
ATOM 2896 O O . HIS A 1 87 ? -3.138 12.981 -2.990 1.00 0.00 87 HIS A O 2
ATOM 2911 N N . ILE A 1 88 ? -4.024 11.816 -1.278 1.00 0.00 88 ILE A N 2
ATOM 2912 C CA . ILE A 1 88 ? -5.192 11.377 -2.033 1.00 0.00 88 ILE A CA 2
ATOM 2913 C C . ILE A 1 88 ? -6.446 11.647 -1.212 1.00 0.00 88 ILE A C 2
ATOM 2914 O O . ILE A 1 88 ? -6.403 11.524 0.008 1.00 0.00 88 ILE A O 2
ATOM 2930 N N . VAL A 1 89 ? -7.469 12.230 -1.830 1.00 0.00 89 VAL A N 2
ATOM 2931 C CA . VAL A 1 89 ? -8.675 12.568 -1.080 1.00 0.00 89 VAL A CA 2
ATOM 2932 C C . VAL A 1 89 ? -9.860 11.794 -1.639 1.00 0.00 89 VAL A C 2
ATOM 2933 O O . VAL A 1 89 ? -10.110 11.804 -2.839 1.00 0.00 89 VAL A O 2
ATOM 2946 N N . VAL A 1 90 ? -10.600 11.158 -0.742 1.00 0.00 90 VAL A N 2
ATOM 2947 C CA . VAL A 1 90 ? -11.600 10.182 -1.139 1.00 0.00 90 VAL A CA 2
ATOM 2948 C C . VAL A 1 90 ? -12.952 10.674 -0.641 1.00 0.00 90 VAL A C 2
ATOM 2949 O O . VAL A 1 90 ? -13.177 10.703 0.567 1.00 0.00 90 VAL A O 2
ATOM 2962 N N . LYS A 1 91 ? -13.922 10.690 -1.548 1.00 0.00 91 LYS A N 2
ATOM 2963 C CA . LYS A 1 91 ? -15.276 11.084 -1.197 1.00 0.00 91 LYS A CA 2
ATOM 2964 C C . LYS A 1 91 ? -16.191 9.929 -1.564 1.00 0.00 91 LYS A C 2
ATOM 2965 O O . LYS A 1 91 ? -16.394 9.683 -2.750 1.00 0.00 91 LYS A O 2
ATOM 2984 N N . CYS A 1 92 ? -16.965 9.452 -0.593 1.00 0.00 92 CYS A N 2
ATOM 2985 C CA . CYS A 1 92 ? -17.876 8.348 -0.873 1.00 0.00 92 CYS A CA 2
ATOM 2986 C C . CYS A 1 92 ? -19.297 8.885 -0.767 1.00 0.00 92 CYS A C 2
ATOM 2987 O O . CYS A 1 92 ? -19.769 9.183 0.326 1.00 0.00 92 CYS A O 2
ATOM 2994 N N . LEU A 1 93 ? -20.048 8.671 -1.840 1.00 0.00 93 LEU A N 2
ATOM 2995 C CA . LEU A 1 93 ? -21.332 9.330 -2.045 1.00 0.00 93 LEU A CA 2
ATOM 2996 C C . LEU A 1 93 ? -22.307 8.915 -0.953 1.00 0.00 93 LEU A C 2
ATOM 2997 O O . LEU A 1 93 ? -23.171 9.692 -0.550 1.00 0.00 93 LEU A O 2
ATOM 3013 N N . GLU A 1 94 ? -22.251 7.636 -0.610 1.00 0.00 94 GLU A N 2
ATOM 3014 C CA . GLU A 1 94 ? -23.241 7.031 0.267 1.00 0.00 94 GLU A CA 2
ATOM 3015 C C . GLU A 1 94 ? -23.190 7.689 1.645 1.00 0.00 94 GLU A C 2
ATOM 3016 O O . GLU A 1 94 ? -24.220 7.765 2.321 1.00 0.00 94 GLU A O 2
ATOM 3028 N N . CYS A 1 95 ? -21.988 8.051 2.113 1.00 0.00 95 CYS A N 2
ATOM 3029 C CA . CYS A 1 95 ? -21.898 8.970 3.246 1.00 0.00 95 CYS A CA 2
ATOM 3030 C C . CYS A 1 95 ? -22.122 10.410 2.792 1.00 0.00 95 CYS A C 2
ATOM 3031 O O . CYS A 1 95 ? -22.469 11.259 3.608 1.00 0.00 95 CYS A O 2
ATOM 3038 N N . GLY A 1 96 ? -21.659 10.726 1.583 1.00 0.00 96 GLY A N 2
ATOM 3039 C CA . GLY A 1 96 ? -21.653 12.106 1.090 1.00 0.00 96 GLY A CA 2
ATOM 3040 C C . GLY A 1 96 ? -20.449 12.912 1.576 1.00 0.00 96 GLY A C 2
ATOM 3041 O O . GLY A 1 96 ? -20.369 14.120 1.331 1.00 0.00 96 GLY A O 2
ATOM 3045 N N . HIS A 1 97 ? -19.466 12.219 2.139 1.00 0.00 97 HIS A N 2
ATOM 3046 C CA . HIS A 1 97 ? -18.396 12.863 2.894 1.00 0.00 97 HIS A CA 2
ATOM 3047 C C . HIS A 1 97 ? -17.018 12.575 2.309 1.00 0.00 97 HIS A C 2
ATOM 3048 O O . HIS A 1 97 ? -16.815 11.566 1.634 1.00 0.00 97 HIS A O 2
ATOM 3063 N N . ILE A 1 98 ? -16.133 13.559 2.475 1.00 0.00 98 ILE A N 2
ATOM 3064 C CA . ILE A 1 98 ? -14.785 13.527 1.917 1.00 0.00 98 ILE A CA 2
ATOM 3065 C C . ILE A 1 98 ? -13.745 13.230 2.993 1.00 0.00 98 ILE A C 2
ATOM 3066 O O . ILE A 1 98 ? -13.896 13.643 4.141 1.00 0.00 98 ILE A O 2
ATOM 3082 N N . MET A 1 99 ? -12.925 12.230 2.686 1.00 0.00 99 MET A N 2
ATOM 3083 C CA . MET A 1 99 ? -11.824 11.814 3.548 1.00 0.00 99 MET A CA 2
ATOM 3084 C C . MET A 1 99 ? -10.490 12.099 2.869 1.00 0.00 99 MET A C 2
ATOM 3085 O O . MET A 1 99 ? -10.274 11.651 1.748 1.00 0.00 99 MET A O 2
ATOM 3099 N N . ARG A 1 100 ? -9.525 12.570 3.654 1.00 0.00 100 ARG A N 2
ATOM 3100 C CA . ARG A 1 100 ? -8.179 12.831 3.148 1.00 0.00 100 ARG A CA 2
ATOM 3101 C C . ARG A 1 100 ? -7.228 11.718 3.575 1.00 0.00 100 ARG A C 2
ATOM 3102 O O . ARG A 1 100 ? -7.149 11.382 4.757 1.00 0.00 100 ARG A O 2
ATOM 3123 N N . TYR A 1 101 ? -6.406 11.267 2.631 1.00 0.00 101 TYR A N 2
ATOM 3124 C CA . TYR A 1 101 ? -5.428 10.219 2.907 1.00 0.00 101 TYR A CA 2
ATOM 3125 C C . TYR A 1 101 ? -4.034 10.670 2.478 1.00 0.00 101 TYR A C 2
ATOM 3126 O O . TYR A 1 101 ? -3.774 10.815 1.283 1.00 0.00 101 TYR A O 2
ATOM 3144 N N . PRO A 1 102 ? -3.213 11.136 3.439 1.00 0.00 102 PRO A N 2
ATOM 3145 C CA . PRO A 1 102 ? -1.780 11.471 3.189 1.00 0.00 102 PRO A CA 2
ATOM 3146 C C . PRO A 1 102 ? -0.973 10.251 2.762 1.00 0.00 102 PRO A C 2
ATOM 3147 O O . PRO A 1 102 ? -1.131 9.175 3.338 1.00 0.00 102 PRO A O 2
ATOM 3158 N N . TYR A 1 103 ? -0.013 10.463 1.863 1.00 0.00 103 TYR A N 2
ATOM 3159 C CA . TYR A 1 103 ? 0.891 9.395 1.443 1.00 0.00 103 TYR A CA 2
ATOM 3160 C C . TYR A 1 103 ? 2.316 9.926 1.297 1.00 0.00 103 TYR A C 2
ATOM 3161 O O . TYR A 1 103 ? 2.509 11.073 0.907 1.00 0.00 103 TYR A O 2
ATOM 3179 N N . ILE A 1 104 ? 3.300 9.066 1.559 1.00 0.00 104 ILE A N 2
ATOM 3180 C CA . ILE A 1 104 ? 4.714 9.418 1.414 1.00 0.00 104 ILE A CA 2
ATOM 3181 C C . ILE A 1 104 ? 5.425 8.469 0.452 1.00 0.00 104 ILE A C 2
ATOM 3182 O O . ILE A 1 104 ? 5.130 7.275 0.421 1.00 0.00 104 ILE A O 2
ATOM 3198 N N . LYS A 1 105 ? 6.147 9.061 -0.497 1.00 0.00 105 LYS A N 2
ATOM 3199 C CA . LYS A 1 105 ? 6.946 8.302 -1.458 1.00 0.00 105 LYS A CA 2
ATOM 3200 C C . LYS A 1 105 ? 8.377 8.131 -0.954 1.00 0.00 105 LYS A C 2
ATOM 3201 O O . LYS A 1 105 ? 8.894 9.066 -0.363 1.00 0.00 105 LYS A O 2
ATOM 3221 N N . LYS A 1 15 ? -18.817 -18.196 3.824 1.00 0.00 15 LYS A N 3
ATOM 3222 C CA . LYS A 1 15 ? -17.789 -18.147 2.744 1.00 0.00 15 LYS A CA 3
ATOM 3223 C C . LYS A 1 15 ? -18.488 -18.056 1.394 1.00 0.00 15 LYS A C 3
ATOM 3224 O O . LYS A 1 15 ? -18.371 -17.051 0.696 1.00 0.00 15 LYS A O 3
ATOM 3243 N N . GLU A 1 16 ? -19.265 -19.090 1.085 1.00 0.00 16 GLU A N 3
ATOM 3244 C CA . GLU A 1 16 ? -20.057 -19.098 -0.139 1.00 0.00 16 GLU A CA 3
ATOM 3245 C C . GLU A 1 16 ? -21.121 -18.007 -0.062 1.00 0.00 16 GLU A C 3
ATOM 3246 O O . GLU A 1 16 ? -21.295 -17.237 -1.010 1.00 0.00 16 GLU A O 3
ATOM 3258 N N . ARG A 1 17 ? -21.678 -17.818 1.135 1.00 0.00 17 ARG A N 3
ATOM 3259 C CA . ARG A 1 17 ? -22.740 -16.829 1.328 1.00 0.00 17 ARG A CA 3
ATOM 3260 C C . ARG A 1 17 ? -22.226 -15.417 1.052 1.00 0.00 17 ARG A C 3
ATOM 3261 O O . ARG A 1 17 ? -22.743 -14.760 0.146 1.00 0.00 17 ARG A O 3
ATOM 3282 N N . ILE A 1 18 ? -21.026 -15.130 1.534 1.00 0.00 18 ILE A N 3
ATOM 3283 C CA . ILE A 1 18 ? -20.408 -13.830 1.315 1.00 0.00 18 ILE A CA 3
ATOM 3284 C C . ILE A 1 18 ? -20.154 -13.629 -0.176 1.00 0.00 18 ILE A C 3
ATOM 3285 O O . ILE A 1 18 ? -20.325 -12.532 -0.708 1.00 0.00 18 ILE A O 3
ATOM 3301 N N . ASP A 1 19 ? -19.642 -14.681 -0.816 1.00 0.00 19 ASP A N 3
ATOM 3302 C CA . ASP A 1 19 ? -19.210 -14.626 -2.211 1.00 0.00 19 ASP A CA 3
ATOM 3303 C C . ASP A 1 19 ? -20.401 -14.349 -3.123 1.00 0.00 19 ASP A C 3
ATOM 3304 O O . ASP A 1 19 ? -20.295 -13.604 -4.095 1.00 0.00 19 ASP A O 3
ATOM 3313 N N . ILE A 1 20 ? -21.547 -14.960 -2.806 1.00 0.00 20 ILE A N 3
ATOM 3314 C CA . ILE A 1 20 ? -22.778 -14.687 -3.549 1.00 0.00 20 ILE A CA 3
ATOM 3315 C C . ILE A 1 20 ? -23.229 -13.235 -3.377 1.00 0.00 20 ILE A C 3
ATOM 3316 O O . ILE A 1 20 ? -23.372 -12.496 -4.361 1.00 0.00 20 ILE A O 3
ATOM 3332 N N . LEU A 1 21 ? -23.178 -12.759 -2.134 1.00 0.00 21 LEU A N 3
ATOM 3333 C CA . LEU A 1 21 ? -23.484 -11.363 -1.830 1.00 0.00 21 LEU A CA 3
ATOM 3334 C C . LEU A 1 21 ? -22.481 -10.425 -2.501 1.00 0.00 21 LEU A C 3
ATOM 3335 O O . LEU A 1 21 ? -22.829 -9.307 -2.860 1.00 0.00 21 LEU A O 3
ATOM 3351 N N . PHE A 1 22 ? -21.212 -10.822 -2.467 1.00 0.00 22 PHE A N 3
ATOM 3352 C CA . PHE A 1 22 ? -20.137 -10.008 -3.021 1.00 0.00 22 PHE A CA 3
ATOM 3353 C C . PHE A 1 22 ? -20.378 -9.769 -4.508 1.00 0.00 22 PHE A C 3
ATOM 3354 O O . PHE A 1 22 ? -20.190 -8.658 -5.010 1.00 0.00 22 PHE A O 3
ATOM 3371 N N . SER A 1 23 ? -20.719 -10.840 -5.222 1.00 0.00 23 SER A N 3
ATOM 3372 C CA . SER A 1 23 ? -21.022 -10.726 -6.642 1.00 0.00 23 SER A CA 3
ATOM 3373 C C . SER A 1 23 ? -22.216 -9.812 -6.888 1.00 0.00 23 SER A C 3
ATOM 3374 O O . SER A 1 23 ? -22.200 -8.993 -7.808 1.00 0.00 23 SER A O 3
ATOM 3382 N N . LEU A 1 24 ? -23.254 -9.973 -6.072 1.00 0.00 24 LEU A N 3
ATOM 3383 C CA . LEU A 1 24 ? -24.452 -9.146 -6.199 1.00 0.00 24 LEU A CA 3
ATOM 3384 C C . LEU A 1 24 ? -24.135 -7.681 -5.929 1.00 0.00 24 LEU A C 3
ATOM 3385 O O . LEU A 1 24 ? -24.445 -6.814 -6.746 1.00 0.00 24 LEU A O 3
ATOM 3401 N N . ALA A 1 25 ? -23.325 -7.460 -4.898 1.00 0.00 25 ALA A N 3
ATOM 3402 C CA . ALA A 1 25 ? -22.950 -6.106 -4.510 1.00 0.00 25 ALA A CA 3
ATOM 3403 C C . ALA A 1 25 ? -22.140 -5.445 -5.618 1.00 0.00 25 ALA A C 3
ATOM 3404 O O . ALA A 1 25 ? -22.166 -4.229 -5.755 1.00 0.00 25 ALA A O 3
ATOM 3411 N N . GLU A 1 26 ? -21.266 -6.226 -6.247 1.00 0.00 26 GLU A N 3
ATOM 3412 C CA . GLU A 1 26 ? -20.357 -5.672 -7.245 1.00 0.00 26 GLU A CA 3
ATOM 3413 C C . GLU A 1 26 ? -21.094 -5.204 -8.504 1.00 0.00 26 GLU A C 3
ATOM 3414 O O . GLU A 1 26 ? -20.606 -4.301 -9.177 1.00 0.00 26 GLU A O 3
ATOM 3426 N N . ARG A 1 27 ? -22.063 -5.988 -8.982 1.00 0.00 27 ARG A N 3
ATOM 3427 C CA . ARG A 1 27 ? -22.832 -5.592 -10.163 1.00 0.00 27 ARG A CA 3
ATOM 3428 C C . ARG A 1 27 ? -23.696 -4.353 -9.926 1.00 0.00 27 ARG A C 3
ATOM 3429 O O . ARG A 1 27 ? -23.763 -3.456 -10.770 1.00 0.00 27 ARG A O 3
ATOM 3450 N N . VAL A 1 28 ? -24.364 -4.320 -8.778 1.00 0.00 28 VAL A N 3
ATOM 3451 C CA . VAL A 1 28 ? -25.212 -3.186 -8.421 1.00 0.00 28 VAL A CA 3
ATOM 3452 C C . VAL A 1 28 ? -24.345 -1.942 -8.245 1.00 0.00 28 VAL A C 3
ATOM 3453 O O . VAL A 1 28 ? -24.823 -0.813 -8.346 1.00 0.00 28 VAL A O 3
ATOM 3466 N N . PHE A 1 29 ? -23.134 -2.175 -7.750 1.00 0.00 29 PHE A N 3
ATOM 3467 C CA . PHE A 1 29 ? -22.281 -1.101 -7.262 1.00 0.00 29 PHE A CA 3
ATOM 3468 C C . PHE A 1 29 ? -22.076 -0.010 -8.318 1.00 0.00 29 PHE A C 3
ATOM 3469 O O . PHE A 1 29 ? -22.417 1.146 -8.070 1.00 0.00 29 PHE A O 3
ATOM 3486 N N . PRO A 1 30 ? -21.522 -0.328 -9.502 1.00 0.00 30 PRO A N 3
ATOM 3487 C CA . PRO A 1 30 ? -21.432 0.666 -10.613 1.00 0.00 30 PRO A CA 3
ATOM 3488 C C . PRO A 1 30 ? -22.794 1.151 -11.094 1.00 0.00 30 PRO A C 3
ATOM 3489 O O . PRO A 1 30 ? -22.909 2.254 -11.627 1.00 0.00 30 PRO A O 3
ATOM 3500 N N . TYR A 1 31 ? -23.792 0.275 -11.014 1.00 0.00 31 TYR A N 3
ATOM 3501 C CA . TYR A 1 31 ? -25.144 0.637 -11.432 1.00 0.00 31 TYR A CA 3
ATOM 3502 C C . TYR A 1 31 ? -25.699 1.780 -10.581 1.00 0.00 31 TYR A C 3
ATOM 3503 O O . TYR A 1 31 ? -26.326 2.709 -11.087 1.00 0.00 31 TYR A O 3
ATOM 3521 N N . SER A 1 32 ? -25.543 1.636 -9.269 1.00 0.00 32 SER A N 3
ATOM 3522 C CA . SER A 1 32 ? -26.025 2.631 -8.319 1.00 0.00 32 SER A CA 3
ATOM 3523 C C . SER A 1 32 ? -25.378 2.403 -6.953 1.00 0.00 32 SER A C 3
ATOM 3524 O O . SER A 1 32 ? -25.522 1.323 -6.374 1.00 0.00 32 SER A O 3
ATOM 3532 N N . PRO A 1 33 ? -24.592 3.374 -6.452 1.00 0.00 33 PRO A N 3
ATOM 3533 C CA . PRO A 1 33 ? -24.003 3.283 -5.086 1.00 0.00 33 PRO A CA 3
ATOM 3534 C C . PRO A 1 33 ? -25.058 3.037 -4.006 1.00 0.00 33 PRO A C 3
ATOM 3535 O O . PRO A 1 33 ? -24.807 2.328 -3.035 1.00 0.00 33 PRO 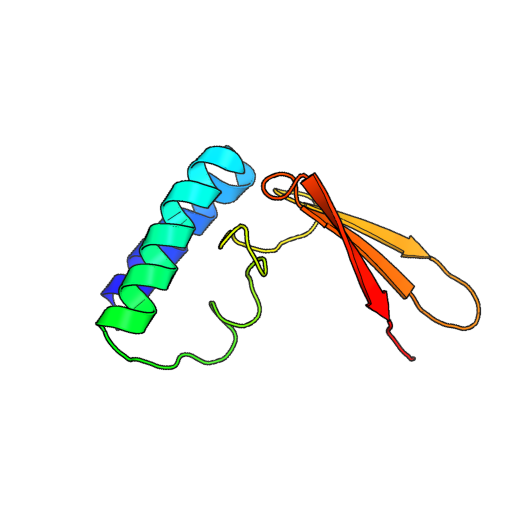A O 3
ATOM 3546 N N . GLU A 1 34 ? -26.211 3.693 -4.159 1.00 0.00 34 GLU A N 3
ATOM 3547 C CA . GLU A 1 34 ? -27.255 3.651 -3.144 1.00 0.00 34 GLU A CA 3
ATOM 3548 C C . GLU A 1 34 ? -27.879 2.262 -3.007 1.00 0.00 34 GLU A C 3
ATOM 3549 O O . GLU A 1 34 ? -28.362 1.905 -1.934 1.00 0.00 34 GLU A O 3
ATOM 3561 N N . LEU A 1 35 ? -28.118 1.617 -4.147 1.00 0.00 35 LEU A N 3
ATOM 3562 C CA . LEU A 1 35 ? -28.572 0.227 -4.164 1.00 0.00 35 LEU A CA 3
ATOM 3563 C C . LEU A 1 35 ? -27.512 -0.693 -3.561 1.00 0.00 35 LEU A C 3
ATOM 3564 O O . LEU A 1 35 ? -27.766 -1.340 -2.542 1.00 0.00 35 LEU A O 3
ATOM 3580 N N . ALA A 1 36 ? -26.264 -0.411 -3.925 1.00 0.00 36 ALA A N 3
ATOM 3581 C CA . ALA A 1 36 ? -25.111 -1.146 -3.409 1.00 0.00 36 ALA A CA 3
ATOM 3582 C C . ALA A 1 36 ? -24.987 -0.971 -1.901 1.00 0.00 36 ALA A C 3
ATOM 3583 O O . ALA A 1 36 ? -24.577 -1.889 -1.190 1.00 0.00 36 ALA A O 3
ATOM 3590 N N . LYS A 1 37 ? -25.327 0.226 -1.434 1.00 0.00 37 LYS A N 3
ATOM 3591 C CA . LYS A 1 37 ? -25.291 0.531 -0.010 1.00 0.00 37 LYS A CA 3
ATOM 3592 C C . LYS A 1 37 ? -26.207 -0.373 0.802 1.00 0.00 37 LYS A C 3
ATOM 3593 O O . LYS A 1 37 ? -25.772 -0.953 1.796 1.00 0.00 37 LYS A O 3
ATOM 3612 N N . ARG A 1 38 ? -27.441 -0.549 0.350 1.00 0.00 38 ARG A N 3
ATOM 3613 C CA . ARG A 1 38 ? -28.363 -1.413 1.076 1.00 0.00 38 ARG A CA 3
ATOM 3614 C C . ARG A 1 38 ? -27.897 -2.867 1.073 1.00 0.00 38 ARG A C 3
ATOM 3615 O O . ARG A 1 38 ? -27.783 -3.494 2.124 1.00 0.00 38 ARG A O 3
ATOM 3636 N N . TYR A 1 39 ? -27.446 -3.335 -0.094 1.00 0.00 39 TYR A N 3
ATOM 3637 C CA . TYR A 1 39 ? -27.040 -4.732 -0.249 1.00 0.00 39 TYR A CA 3
ATOM 3638 C C . TYR A 1 39 ? -25.837 -5.129 0.604 1.00 0.00 39 TYR A C 3
ATOM 3639 O O . TYR A 1 39 ? -25.768 -6.255 1.096 1.00 0.00 39 TYR A O 3
ATOM 3657 N N . VAL A 1 40 ? -24.804 -4.292 0.588 1.00 0.00 40 VAL A N 3
ATOM 3658 C CA . VAL A 1 40 ? -23.604 -4.560 1.375 1.00 0.00 40 VAL A CA 3
ATOM 3659 C C . VAL A 1 40 ? -23.905 -4.514 2.869 1.00 0.00 40 VAL A C 3
ATOM 3660 O O . VAL A 1 40 ? -23.241 -5.186 3.650 1.00 0.00 40 VAL A O 3
ATOM 3673 N N . GLU A 1 41 ? -24.671 -3.499 3.262 1.00 0.00 41 GLU A N 3
ATOM 3674 C CA . GLU A 1 41 ? -24.954 -3.232 4.672 1.00 0.00 41 GLU A CA 3
ATOM 3675 C C . GLU A 1 41 ? -25.756 -4.397 5.248 1.00 0.00 41 GLU A C 3
ATOM 3676 O O . GLU A 1 41 ? -25.436 -4.907 6.321 1.00 0.00 41 GLU A O 3
ATOM 3688 N N . LEU A 1 42 ? -26.576 -4.982 4.385 1.00 0.00 42 LEU A N 3
ATOM 3689 C CA . LEU A 1 42 ? -27.068 -6.341 4.587 1.00 0.00 42 LEU A CA 3
ATOM 3690 C C . LEU A 1 42 ? -25.955 -7.390 4.616 1.00 0.00 42 LEU A C 3
ATOM 3691 O O . LEU A 1 42 ? -25.904 -8.183 5.556 1.00 0.00 42 LEU A O 3
ATOM 3707 N N . ALA A 1 43 ? -24.986 -7.304 3.706 1.00 0.00 43 ALA A N 3
ATOM 3708 C CA . ALA A 1 43 ? -23.903 -8.286 3.682 1.00 0.00 43 ALA A CA 3
ATOM 3709 C C . ALA A 1 43 ? -23.056 -8.215 4.950 1.00 0.00 43 ALA A C 3
ATOM 3710 O O . ALA A 1 43 ? -22.519 -9.225 5.402 1.00 0.00 43 ALA A O 3
ATOM 3717 N N . LEU A 1 44 ? -22.814 -6.998 5.422 1.00 0.00 44 LEU A N 3
ATOM 3718 C CA . LEU A 1 44 ? -21.982 -6.785 6.603 1.00 0.00 44 LEU A CA 3
ATOM 3719 C C . LEU A 1 44 ? -22.615 -7.424 7.840 1.00 0.00 44 LEU A C 3
ATOM 3720 O O . LEU A 1 44 ? -21.937 -8.090 8.623 1.00 0.00 44 LEU A O 3
ATOM 3736 N N . LEU A 1 45 ? -23.932 -7.267 7.968 1.00 0.00 45 LEU A N 3
ATOM 3737 C CA . LEU A 1 45 ? -24.696 -7.903 9.037 1.00 0.00 45 LEU A CA 3
ATOM 3738 C C . LEU A 1 45 ? -24.622 -9.419 8.916 1.00 0.00 45 LEU A C 3
ATOM 3739 O O . LEU A 1 45 ? -24.280 -10.111 9.871 1.00 0.00 45 LEU A O 3
ATOM 3755 N N . VAL A 1 46 ? -24.732 -9.898 7.682 1.00 0.00 46 VAL A N 3
ATOM 3756 C CA . VAL A 1 46 ? -24.627 -11.325 7.400 1.00 0.00 46 VAL A CA 3
ATOM 3757 C C . VAL A 1 46 ? -23.243 -11.827 7.805 1.00 0.00 46 VAL A C 3
ATOM 3758 O O . VAL A 1 46 ? -23.115 -12.897 8.399 1.00 0.00 46 VAL A O 3
ATOM 3771 N N . GLN A 1 47 ? -22.208 -11.069 7.450 1.00 0.00 47 GLN A N 3
ATOM 3772 C CA . GLN A 1 47 ? -20.833 -11.533 7.607 1.00 0.00 47 GLN A CA 3
ATOM 3773 C C . GLN A 1 47 ? -20.495 -11.766 9.080 1.00 0.00 47 GLN A C 3
ATOM 3774 O O . GLN A 1 47 ? -19.949 -12.813 9.430 1.00 0.00 47 GLN A O 3
ATOM 3788 N N . GLN A 1 48 ? -20.878 -10.832 9.952 1.00 0.00 48 GLN A N 3
ATOM 3789 C CA . GLN A 1 48 ? -20.682 -11.032 11.387 1.00 0.00 48 GLN A CA 3
ATOM 3790 C C . GLN A 1 48 ? -21.559 -12.149 11.957 1.00 0.00 48 GLN A C 3
ATOM 3791 O O . GLN A 1 48 ? -21.084 -12.965 12.749 1.00 0.00 48 GLN A O 3
ATOM 3805 N N . LYS A 1 49 ? -22.822 -12.201 11.532 1.00 0.00 49 LYS A N 3
ATOM 3806 C CA . LYS A 1 49 ? -23.751 -13.234 11.991 1.00 0.00 49 LYS A CA 3
ATOM 3807 C C . LYS A 1 49 ? -23.299 -14.626 11.560 1.00 0.00 49 LYS A C 3
ATOM 3808 O O . LYS A 1 49 ? -23.416 -15.586 12.319 1.00 0.00 49 LYS A O 3
ATOM 3827 N N . ALA A 1 50 ? -22.834 -14.735 10.322 1.00 0.00 50 ALA A N 3
ATOM 3828 C CA . ALA A 1 50 ? -22.313 -16.001 9.819 1.00 0.00 50 ALA A CA 3
ATOM 3829 C C . ALA A 1 50 ? -20.961 -16.314 10.453 1.00 0.00 50 ALA A C 3
ATOM 3830 O O . ALA A 1 50 ? -20.462 -17.436 10.341 1.00 0.00 50 ALA A O 3
ATOM 3837 N N . LYS A 1 51 ? -20.379 -15.305 11.102 1.00 0.00 51 LYS A N 3
ATOM 3838 C CA . LYS A 1 51 ? -19.092 -15.456 11.770 1.00 0.00 51 LYS A CA 3
ATOM 3839 C C . LYS A 1 51 ? -18.048 -15.978 10.782 1.00 0.00 51 LYS A C 3
ATOM 3840 O O . LYS A 1 51 ? -17.267 -16.874 11.101 1.00 0.00 51 LYS A O 3
ATOM 3859 N N . VAL A 1 52 ? -17.855 -15.205 9.719 1.00 0.00 52 VAL A N 3
ATOM 3860 C CA . VAL A 1 52 ? -16.842 -15.507 8.714 1.00 0.00 52 VAL A CA 3
ATOM 3861 C C . VAL A 1 52 ? -15.802 -14.395 8.648 1.00 0.00 52 VAL A C 3
ATOM 3862 O O . VAL A 1 52 ? -16.141 -13.218 8.772 1.00 0.00 52 VAL A O 3
ATOM 3875 N N . LYS A 1 53 ? -14.534 -14.799 8.683 1.00 0.00 53 LYS A N 3
ATOM 3876 C CA . LYS A 1 53 ? -13.437 -13.848 8.551 1.00 0.00 53 LYS A CA 3
ATOM 3877 C C . LYS A 1 53 ? -13.068 -13.696 7.083 1.00 0.00 53 LYS A C 3
ATOM 3878 O O . LYS A 1 53 ? -12.884 -14.686 6.378 1.00 0.00 53 LYS A O 3
ATOM 3897 N N . ILE A 1 54 ? -12.801 -12.461 6.679 1.00 0.00 54 ILE A N 3
ATOM 3898 C CA . ILE A 1 54 ? -12.393 -12.183 5.309 1.00 0.00 54 ILE A CA 3
ATOM 3899 C C . ILE A 1 54 ? -11.155 -11.293 5.346 1.00 0.00 54 ILE A C 3
ATOM 3900 O O . ILE A 1 54 ? -11.226 -10.161 5.824 1.00 0.00 54 ILE A O 3
ATOM 3916 N N . PRO A 1 55 ? -9.971 -11.867 5.054 1.00 0.00 55 PRO A N 3
ATOM 3917 C CA . PRO A 1 55 ? -8.689 -11.116 5.137 1.00 0.00 55 PRO A CA 3
ATOM 3918 C C . PRO A 1 55 ? -8.682 -9.858 4.278 1.00 0.00 55 PRO A C 3
ATOM 3919 O O . PRO A 1 55 ? -8.161 -8.832 4.708 1.00 0.00 55 PRO A O 3
ATOM 3930 N N . ARG A 1 56 ? -9.247 -9.950 3.068 1.00 0.00 56 ARG A N 3
ATOM 3931 C CA . ARG A 1 56 ? -9.140 -8.850 2.115 1.00 0.00 56 ARG A CA 3
ATOM 3932 C C . ARG A 1 56 ? -10.449 -8.547 1.378 1.00 0.00 56 ARG A C 3
ATOM 3933 O O . ARG A 1 56 ? -10.680 -7.389 1.035 1.00 0.00 56 ARG A O 3
ATOM 3954 N N . LYS A 1 57 ? -11.294 -9.544 1.091 1.00 0.00 57 LYS A N 3
ATOM 3955 C CA . LYS A 1 57 ? -12.312 -9.359 0.049 1.00 0.00 57 LYS A CA 3
ATOM 3956 C C . LYS A 1 57 ? -13.300 -8.244 0.399 1.00 0.00 57 LYS A C 3
ATOM 3957 O O . LYS A 1 57 ? -13.884 -7.658 -0.511 1.00 0.00 57 LYS A O 3
ATOM 3976 N N . TRP A 1 58 ? -13.760 -8.216 1.652 1.00 0.00 58 TRP A N 3
ATOM 3977 C CA . TRP A 1 58 ? -14.629 -7.126 2.103 1.00 0.00 58 TRP A CA 3
ATOM 3978 C C . TRP A 1 58 ? -13.863 -6.059 2.879 1.00 0.00 58 TRP A C 3
ATOM 3979 O O . TRP A 1 58 ? -14.029 -4.867 2.625 1.00 0.00 58 TRP A O 3
ATOM 4000 N N . LYS A 1 59 ? -12.820 -6.507 3.567 1.00 0.00 59 LYS A N 3
ATOM 4001 C CA . LYS A 1 59 ? -12.075 -5.642 4.473 1.00 0.00 59 LYS A CA 3
ATOM 4002 C C . LYS A 1 59 ? -11.409 -4.493 3.721 1.00 0.00 59 LYS A C 3
ATOM 4003 O O . LYS A 1 59 ? -11.291 -3.384 4.242 1.00 0.00 59 LYS A O 3
ATOM 4022 N N . ARG A 1 60 ? -10.786 -4.837 2.595 1.00 0.00 60 ARG A N 3
ATOM 4023 C CA . ARG A 1 60 ? -9.991 -3.886 1.825 1.00 0.00 60 ARG A CA 3
ATOM 4024 C C . ARG A 1 60 ? -10.801 -3.256 0.695 1.00 0.00 60 ARG A C 3
ATOM 4025 O O . ARG A 1 60 ? -10.255 -2.492 -0.103 1.00 0.00 60 ARG A O 3
ATOM 4046 N N . ARG A 1 61 ? -12.060 -3.670 0.556 1.00 0.00 61 ARG A N 3
ATOM 4047 C CA . ARG A 1 61 ? -12.865 -3.288 -0.601 1.00 0.00 61 ARG A CA 3
ATOM 4048 C C . ARG A 1 61 ? -14.131 -2.543 -0.187 1.00 0.00 61 ARG A C 3
ATOM 4049 O O . ARG A 1 61 ? -15.191 -2.762 -0.772 1.00 0.00 61 ARG A O 3
ATOM 4070 N N . TYR A 1 62 ? -14.087 -1.830 0.937 1.00 0.00 62 TYR A N 3
ATOM 4071 C CA . TYR A 1 62 ? -15.279 -1.097 1.372 1.00 0.00 62 TYR A CA 3
ATOM 4072 C C . TYR A 1 62 ? -14.926 0.203 2.098 1.00 0.00 62 TYR A C 3
ATOM 4073 O O . TYR A 1 62 ? -13.785 0.385 2.516 1.00 0.00 62 TYR A O 3
ATOM 4091 N N . CYS A 1 63 ? -15.899 1.120 2.187 1.00 0.00 63 CYS A N 3
ATOM 4092 C CA . CYS A 1 63 ? -15.721 2.363 2.943 1.00 0.00 63 CYS A CA 3
ATOM 4093 C C . CYS A 1 63 ? -16.276 2.171 4.348 1.00 0.00 63 CYS A C 3
ATOM 4094 O O . CYS A 1 63 ? -17.278 1.476 4.533 1.00 0.00 63 CYS A O 3
ATOM 4101 N N . LYS A 1 64 ? -15.668 2.856 5.311 1.00 0.00 64 LYS A N 3
ATOM 4102 C CA . LYS A 1 64 ? -16.035 2.672 6.710 1.00 0.00 64 LYS A CA 3
ATOM 4103 C C . LYS A 1 64 ? -17.476 3.099 6.986 1.00 0.00 64 LYS A C 3
ATOM 4104 O O . LYS A 1 64 ? -18.159 2.484 7.803 1.00 0.00 64 LYS A O 3
ATOM 4123 N N . LYS A 1 65 ? -17.895 4.218 6.398 1.00 0.00 65 LYS A N 3
ATOM 4124 C CA . LYS A 1 65 ? -19.286 4.653 6.486 1.00 0.00 65 LYS A CA 3
ATOM 4125 C C . LYS A 1 65 ? -20.209 4.016 5.444 1.00 0.00 65 LYS A C 3
ATOM 4126 O O . LYS A 1 65 ? -21.338 3.658 5.779 1.00 0.00 65 LYS A O 3
ATOM 4145 N N . CYS A 1 66 ? -19.734 3.769 4.220 1.00 0.00 66 CYS A N 3
ATOM 4146 C CA . CYS A 1 66 ? -20.656 3.340 3.167 1.00 0.00 66 CYS A CA 3
ATOM 4147 C C . CYS A 1 66 ? -21.169 1.949 3.482 1.00 0.00 66 CYS A C 3
ATOM 4148 O O . CYS A 1 66 ? -22.172 1.536 2.907 1.00 0.00 66 CYS A O 3
ATOM 4155 N N . HIS A 1 67 ? -20.239 1.118 3.940 1.00 0.00 67 HIS A N 3
ATOM 4156 C CA . HIS A 1 67 ? -20.529 -0.309 4.031 1.00 0.00 67 HIS A CA 3
ATOM 4157 C C . HIS A 1 67 ? -20.776 -0.844 2.623 1.00 0.00 67 HIS A C 3
ATOM 4158 O O . HIS A 1 67 ? -21.910 -1.239 2.367 1.00 0.00 67 HIS A O 3
ATOM 4173 N N . ALA A 1 68 ? -20.072 -0.204 1.692 1.00 0.00 68 ALA A N 3
ATOM 4174 C CA . ALA A 1 68 ? -20.247 -0.414 0.258 1.00 0.00 68 ALA A CA 3
ATOM 4175 C C . ALA A 1 68 ? -18.891 -0.663 -0.386 1.00 0.00 68 ALA A C 3
ATOM 4176 O O . ALA A 1 68 ? -17.905 -0.054 0.033 1.00 0.00 68 ALA A O 3
ATOM 4183 N N . PHE A 1 69 ? -18.918 -1.271 -1.570 1.00 0.00 69 PHE A N 3
ATOM 4184 C CA . PHE A 1 69 ? -17.685 -1.630 -2.265 1.00 0.00 69 PHE A CA 3
ATOM 4185 C C . PHE A 1 69 ? -16.871 -0.366 -2.521 1.00 0.00 69 PHE A C 3
ATOM 4186 O O . PHE A 1 69 ? -17.463 0.702 -2.623 1.00 0.00 69 PHE A O 3
ATOM 4203 N N . LEU A 1 70 ? -15.582 -0.406 -2.188 1.00 0.00 70 LEU A N 3
ATOM 4204 C CA . LEU A 1 70 ? -14.753 0.783 -2.365 1.00 0.00 70 LEU A CA 3
ATOM 4205 C C . LEU A 1 70 ? -13.871 0.567 -3.591 1.00 0.00 70 LEU A C 3
ATOM 4206 O O . LEU A 1 70 ? -12.832 -0.091 -3.533 1.00 0.00 70 LEU A O 3
ATOM 4222 N N . VAL A 1 71 ? -14.272 1.228 -4.674 1.00 0.00 71 VAL A N 3
ATOM 4223 C CA . VAL A 1 71 ? -13.429 1.454 -5.844 1.00 0.00 71 VAL A CA 3
ATOM 4224 C C . VAL A 1 71 ? -13.601 2.907 -6.277 1.00 0.00 71 VAL A C 3
ATOM 4225 O O . VAL A 1 71 ? -14.735 3.364 -6.400 1.00 0.00 71 VAL A O 3
ATOM 4238 N N . PRO A 1 72 ? -12.522 3.637 -6.592 1.00 0.00 72 PRO A N 3
ATOM 4239 C CA . PRO A 1 72 ? -12.652 5.031 -7.107 1.00 0.00 72 PRO A CA 3
ATOM 4240 C C . PRO A 1 72 ? -13.402 5.112 -8.435 1.00 0.00 72 PRO A C 3
ATOM 4241 O O . PRO A 1 72 ? -13.153 4.337 -9.356 1.00 0.00 72 PRO A O 3
ATOM 4252 N N . GLY A 1 73 ? -14.165 6.187 -8.586 1.00 0.00 73 GLY A N 3
ATOM 4253 C CA . GLY A 1 73 ? -14.869 6.464 -9.832 1.00 0.00 73 GLY A CA 3
ATOM 4254 C C . GLY A 1 73 ? -16.320 5.998 -9.769 1.00 0.00 73 GLY A C 3
ATOM 4255 O O . GLY A 1 73 ? -17.110 6.370 -10.634 1.00 0.00 73 GLY A O 3
ATOM 4259 N N . ILE A 1 74 ? -16.612 5.039 -8.885 1.00 0.00 74 ILE A N 3
ATOM 4260 C CA . ILE A 1 74 ? -17.916 4.378 -8.925 1.00 0.00 74 ILE A CA 3
ATOM 4261 C C . ILE A 1 74 ? -18.888 4.879 -7.861 1.00 0.00 74 ILE A C 3
ATOM 4262 O O . ILE A 1 74 ? -19.743 5.714 -8.151 1.00 0.00 74 ILE A O 3
ATOM 4278 N N . ASN A 1 75 ? -18.679 4.472 -6.609 1.00 0.00 75 ASN A N 3
ATOM 4279 C CA . ASN A 1 75 ? -19.498 4.989 -5.515 1.00 0.00 75 ASN A CA 3
ATOM 4280 C C . ASN A 1 75 ? -18.779 6.132 -4.824 1.00 0.00 75 ASN A C 3
ATOM 4281 O O . ASN A 1 75 ? -19.374 6.889 -4.067 1.00 0.00 75 ASN A O 3
ATOM 4292 N N . ALA A 1 76 ? -17.551 6.344 -5.262 1.00 0.00 76 ALA A N 3
ATOM 4293 C CA . ALA A 1 76 ? -16.644 7.234 -4.571 1.00 0.00 76 ALA A CA 3
ATOM 4294 C C . ALA A 1 76 ? -15.618 7.712 -5.581 1.00 0.00 76 ALA A C 3
ATOM 4295 O O . ALA A 1 76 ? -15.188 6.937 -6.431 1.00 0.00 76 ALA A O 3
ATOM 4302 N N . ARG A 1 77 ? -15.099 8.911 -5.363 1.00 0.00 77 ARG A N 3
ATOM 4303 C CA . ARG A 1 77 ? -14.154 9.494 -6.308 1.00 0.00 77 ARG A CA 3
ATOM 4304 C C . ARG A 1 77 ? -12.904 9.967 -5.585 1.00 0.00 77 ARG A C 3
ATOM 4305 O O . ARG A 1 77 ? -12.974 10.292 -4.399 1.00 0.00 77 ARG A O 3
ATOM 4326 N N . VAL A 1 78 ? -11.752 9.714 -6.205 1.00 0.00 78 VAL A N 3
ATOM 4327 C CA . VAL A 1 78 ? -10.490 10.017 -5.546 1.00 0.00 78 VAL A CA 3
ATOM 4328 C C . VAL A 1 78 ? -9.673 10.956 -6.422 1.00 0.00 78 VAL A C 3
ATOM 4329 O O . VAL A 1 78 ? -9.769 10.893 -7.643 1.00 0.00 78 VAL A O 3
ATOM 4342 N N . ARG A 1 79 ? -9.181 12.014 -5.788 1.00 0.00 79 ARG A N 3
ATOM 4343 C CA . ARG A 1 79 ? -8.230 12.908 -6.435 1.00 0.00 79 ARG A CA 3
ATOM 4344 C C . ARG A 1 79 ? -6.882 12.779 -5.744 1.00 0.00 79 ARG A C 3
ATOM 4345 O O . ARG A 1 79 ? -6.817 12.709 -4.520 1.00 0.00 79 ARG A O 3
ATOM 4366 N N . LEU A 1 80 ? -5.829 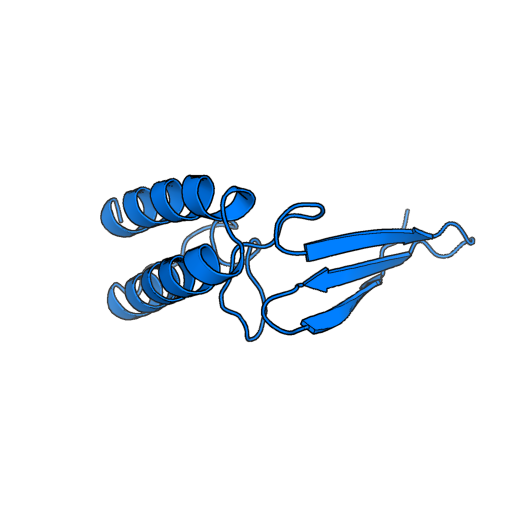12.628 -6.538 1.00 0.00 80 LEU A N 3
ATOM 4367 C CA . LEU A 1 80 ? -4.502 12.416 -5.977 1.00 0.00 80 LEU A CA 3
ATOM 4368 C C . LEU A 1 80 ? -3.694 13.693 -6.151 1.00 0.00 80 LEU A C 3
ATOM 4369 O O . LEU A 1 80 ? -3.727 14.306 -7.216 1.00 0.00 80 LEU A O 3
ATOM 4385 N N . ARG A 1 81 ? -3.180 14.202 -5.039 1.00 0.00 81 ARG A N 3
ATOM 4386 C CA . ARG A 1 81 ? -2.429 15.451 -5.064 1.00 0.00 81 ARG A CA 3
ATOM 4387 C C . ARG A 1 81 ? -0.939 15.181 -4.941 1.00 0.00 81 ARG A C 3
ATOM 4388 O O . ARG A 1 81 ? -0.503 14.518 -4.000 1.00 0.00 81 ARG A O 3
ATOM 4409 N N . GLN A 1 82 ? -0.164 15.866 -5.776 1.00 0.00 82 GLN A N 3
ATOM 4410 C CA . GLN A 1 82 ? 1.284 15.732 -5.721 1.00 0.00 82 GLN A CA 3
ATOM 4411 C C . GLN A 1 82 ? 1.883 17.000 -5.128 1.00 0.00 82 GLN A C 3
ATOM 4412 O O . GLN A 1 82 ? 2.266 17.929 -5.838 1.00 0.00 82 GLN A O 3
ATOM 4426 N N . LYS A 1 83 ? 2.267 16.828 -3.873 1.00 0.00 83 LYS A N 3
ATOM 4427 C CA . LYS A 1 83 ? 3.098 17.761 -3.123 1.00 0.00 83 LYS A CA 3
ATOM 4428 C C . LYS A 1 83 ? 4.154 16.886 -2.456 1.00 0.00 83 LYS A C 3
ATOM 4429 O O . LYS A 1 83 ? 4.101 15.668 -2.652 1.00 0.00 83 LYS A O 3
ATOM 4448 N N . ARG A 1 84 ? 5.211 17.441 -1.860 1.00 0.00 84 ARG A N 3
ATOM 4449 C CA . ARG A 1 84 ? 6.019 16.520 -1.064 1.00 0.00 84 ARG A CA 3
ATOM 4450 C C . ARG A 1 84 ? 5.295 16.410 0.277 1.00 0.00 84 ARG A C 3
ATOM 4451 O O . ARG A 1 84 ? 5.902 16.405 1.343 1.00 0.00 84 ARG A O 3
ATOM 4472 N N . MET A 1 85 ? 4.059 15.933 0.165 1.00 0.00 85 MET A N 3
ATOM 4473 C CA . MET A 1 85 ? 3.409 14.963 1.032 1.00 0.00 85 MET A CA 3
ATOM 4474 C C . MET A 1 85 ? 2.459 14.163 0.141 1.00 0.00 85 MET A C 3
ATOM 4475 O O . MET A 1 85 ? 1.635 14.802 -0.514 1.00 0.00 85 MET A O 3
ATOM 4489 N N . PRO A 1 86 ? 2.593 12.843 -0.076 1.00 0.00 86 PRO A N 3
ATOM 4490 C CA . PRO A 1 86 ? 1.548 12.151 -0.882 1.00 0.00 86 PRO A CA 3
ATOM 4491 C C . PRO A 1 86 ? 0.191 12.246 -0.189 1.00 0.00 86 PRO A C 3
ATOM 4492 O O . PRO A 1 86 ? 0.058 11.852 0.970 1.00 0.00 86 PRO A O 3
ATOM 4503 N N . HIS A 1 87 ? -0.850 12.508 -0.974 1.00 0.00 87 HIS A N 3
ATOM 4504 C CA . HIS A 1 87 ? -2.205 12.584 -0.438 1.00 0.00 87 HIS A CA 3
ATOM 4505 C C . HIS A 1 87 ? -3.218 12.163 -1.496 1.00 0.00 87 HIS A C 3
ATOM 4506 O O . HIS A 1 87 ? -3.160 12.642 -2.629 1.00 0.00 87 HIS A O 3
ATOM 4521 N N . ILE A 1 88 ? -4.276 11.500 -1.045 1.00 0.00 88 ILE A N 3
ATOM 4522 C CA . ILE A 1 88 ? -5.466 11.308 -1.866 1.00 0.00 88 ILE A CA 3
ATOM 4523 C C . ILE A 1 88 ? -6.722 11.718 -1.098 1.00 0.00 88 ILE A C 3
ATOM 4524 O O . ILE A 1 88 ? -6.738 11.654 0.131 1.00 0.00 88 ILE A O 3
ATOM 4540 N N . VAL A 1 89 ? -7.704 12.274 -1.805 1.00 0.00 89 VAL A N 3
ATOM 4541 C CA . VAL A 1 89 ? -8.966 12.652 -1.174 1.00 0.00 89 VAL A CA 3
ATOM 4542 C C . VAL A 1 89 ? -10.107 11.823 -1.747 1.00 0.00 89 VAL A C 3
ATOM 4543 O O . VAL A 1 89 ? -10.360 11.856 -2.946 1.00 0.00 89 VAL A O 3
ATOM 4556 N N . VAL A 1 90 ? -10.899 11.243 -0.847 1.00 0.00 90 VAL A N 3
ATOM 4557 C CA . VAL A 1 90 ? -11.918 10.277 -1.236 1.00 0.00 90 VAL A CA 3
ATOM 4558 C C . VAL A 1 90 ? -13.281 10.760 -0.745 1.00 0.00 90 VAL A C 3
ATOM 4559 O O . VAL A 1 90 ? -13.498 10.792 0.466 1.00 0.00 90 VAL A O 3
ATOM 4572 N N . LYS A 1 91 ? -14.264 10.749 -1.642 1.00 0.00 91 LYS A N 3
ATOM 4573 C CA . LYS A 1 91 ? -15.633 11.105 -1.282 1.00 0.00 91 LYS A CA 3
ATOM 4574 C C . LYS A 1 91 ? -16.566 9.987 -1.730 1.00 0.00 91 LYS A C 3
ATOM 4575 O O . LYS A 1 91 ? -16.645 9.725 -2.927 1.00 0.00 91 LYS A O 3
ATOM 4594 N N . CYS A 1 92 ? -17.515 9.623 -0.872 1.00 0.00 92 CYS A N 3
ATOM 4595 C CA . CYS A 1 92 ? -18.530 8.653 -1.272 1.00 0.00 92 CYS A CA 3
ATOM 4596 C C . CYS A 1 92 ? -19.819 9.370 -1.651 1.00 0.00 92 CYS A C 3
ATOM 4597 O O . CYS A 1 92 ? -20.238 10.313 -0.978 1.00 0.00 92 CYS A O 3
ATOM 4604 N N . LEU A 1 93 ? -20.466 8.888 -2.703 1.00 0.00 93 LEU A N 3
ATOM 4605 C CA . LEU A 1 93 ? -21.841 9.277 -2.986 1.00 0.00 93 LEU A CA 3
ATOM 4606 C C . LEU A 1 93 ? -22.817 8.833 -1.893 1.00 0.00 93 LEU A C 3
ATOM 4607 O O . LEU A 1 93 ? -23.733 9.577 -1.555 1.00 0.00 93 LEU A O 3
ATOM 4623 N N . GLU A 1 94 ? -22.667 7.602 -1.399 1.00 0.00 94 GLU A N 3
ATOM 4624 C CA . GLU A 1 94 ? -23.593 7.052 -0.405 1.00 0.00 94 GLU A CA 3
ATOM 4625 C C . GLU A 1 94 ? -23.448 7.750 0.943 1.00 0.00 94 GLU A C 3
ATOM 4626 O O . GLU A 1 94 ? -24.443 8.070 1.598 1.00 0.00 94 GLU A O 3
ATOM 4638 N N . CYS A 1 95 ? -22.198 7.995 1.342 1.00 0.00 95 CYS A N 3
ATOM 4639 C CA . CYS A 1 95 ? -21.925 8.710 2.584 1.00 0.00 95 CYS A CA 3
ATOM 4640 C C . CYS A 1 95 ? -22.196 10.194 2.390 1.00 0.00 95 CYS A C 3
ATOM 4641 O O . CYS A 1 95 ? -22.894 10.799 3.200 1.00 0.00 95 CYS A O 3
ATOM 4648 N N . GLY A 1 96 ? -21.903 10.672 1.182 1.00 0.00 96 GLY A N 3
ATOM 4649 C CA . GLY A 1 96 ? -22.032 12.095 0.872 1.00 0.00 96 GLY A CA 3
ATOM 4650 C C . GLY A 1 96 ? -20.834 12.882 1.394 1.00 0.00 96 GLY A C 3
ATOM 4651 O O . GLY A 1 96 ? -20.743 14.090 1.181 1.00 0.00 96 GLY A O 3
ATOM 4655 N N . HIS A 1 97 ? -19.830 12.150 1.871 1.00 0.00 97 HIS A N 3
ATOM 4656 C CA . HIS A 1 97 ? -18.773 12.718 2.701 1.00 0.00 97 HIS A CA 3
ATOM 4657 C C . HIS A 1 97 ? -17.392 12.508 2.097 1.00 0.00 97 HIS A C 3
ATOM 4658 O O . HIS A 1 97 ? -17.113 11.481 1.481 1.00 0.00 97 HIS A O 3
ATOM 4673 N N . ILE A 1 98 ? -16.523 13.471 2.382 1.00 0.00 98 ILE A N 3
ATOM 4674 C CA . ILE A 1 98 ? -15.129 13.427 1.957 1.00 0.00 98 ILE A CA 3
ATOM 4675 C C . ILE A 1 98 ? -14.224 12.998 3.106 1.00 0.00 98 ILE A C 3
ATOM 4676 O O . ILE A 1 98 ? -14.479 13.326 4.262 1.00 0.00 98 ILE A O 3
ATOM 4692 N N . MET A 1 99 ? -13.401 11.999 2.807 1.00 0.00 99 MET A N 3
ATOM 4693 C CA . MET A 1 99 ? -12.326 11.588 3.702 1.00 0.00 99 MET A CA 3
ATOM 4694 C C . MET A 1 99 ? -10.987 11.692 2.985 1.00 0.00 99 MET A C 3
ATOM 4695 O O . MET A 1 99 ? -10.900 11.403 1.793 1.00 0.00 99 MET A O 3
ATOM 4709 N N . ARG A 1 100 ? -9.948 12.027 3.744 1.00 0.00 100 ARG A N 3
ATOM 4710 C CA . ARG A 1 100 ? -8.590 12.096 3.208 1.00 0.00 100 ARG A CA 3
ATOM 4711 C C . ARG A 1 100 ? -7.793 10.873 3.644 1.00 0.00 100 ARG A C 3
ATOM 4712 O O . ARG A 1 100 ? -7.814 10.503 4.817 1.00 0.00 100 ARG A O 3
ATOM 4733 N N . TYR A 1 101 ? -7.070 10.275 2.700 1.00 0.00 101 TYR A N 3
ATOM 4734 C CA . TYR A 1 101 ? -6.109 9.233 3.040 1.00 0.00 101 TYR A CA 3
ATOM 4735 C C . TYR A 1 101 ? -4.693 9.736 2.768 1.00 0.00 101 TYR A C 3
ATOM 4736 O O . TYR A 1 101 ? -4.291 9.849 1.610 1.00 0.00 101 TYR A O 3
ATOM 4754 N N . PRO A 1 102 ? -3.976 10.206 3.813 1.00 0.00 102 PRO A N 3
ATOM 4755 C CA . PRO A 1 102 ? -2.530 10.532 3.683 1.00 0.00 102 PRO A CA 3
ATOM 4756 C C . PRO A 1 102 ? -1.689 9.296 3.367 1.00 0.00 102 PRO A C 3
ATOM 4757 O O . PRO A 1 102 ? -1.878 8.245 3.978 1.00 0.00 102 PRO A O 3
ATOM 4768 N N . TYR A 1 103 ? -0.671 9.478 2.526 1.00 0.00 103 TYR A N 3
ATOM 4769 C CA . TYR A 1 103 ? 0.464 8.559 2.452 1.00 0.00 103 TYR A CA 3
ATOM 4770 C C . TYR A 1 103 ? 1.794 9.297 2.594 1.00 0.00 103 TYR A C 3
ATOM 4771 O O . TYR A 1 103 ? 1.921 10.441 2.161 1.00 0.00 103 TYR A O 3
ATOM 4789 N N . ILE A 1 104 ? 2.739 8.670 3.293 1.00 0.00 104 ILE A N 3
ATOM 4790 C CA . ILE A 1 104 ? 4.084 9.223 3.453 1.00 0.00 104 ILE A CA 3
ATOM 4791 C C . ILE A 1 104 ? 5.131 8.302 2.833 1.00 0.00 104 ILE A C 3
ATOM 4792 O O . ILE A 1 104 ? 5.061 7.081 2.985 1.00 0.00 104 ILE A O 3
ATOM 4808 N N . LYS A 1 105 ? 5.991 8.900 2.012 1.00 0.00 105 LYS A N 3
ATOM 4809 C CA . LYS A 1 105 ? 6.995 8.157 1.254 1.00 0.00 105 LYS A CA 3
ATOM 4810 C C . LYS A 1 105 ? 8.375 8.285 1.897 1.00 0.00 105 LYS A C 3
ATOM 4811 O O . LYS A 1 105 ? 9.297 7.654 1.406 1.00 0.00 105 LYS A O 3
ATOM 4831 N N . LYS A 1 15 ? -18.513 -17.702 3.753 1.00 0.00 15 LYS A N 4
ATOM 4832 C CA . LYS A 1 15 ? -17.526 -18.261 2.785 1.00 0.00 15 LYS A CA 4
ATOM 4833 C C . LYS A 1 15 ? -18.068 -18.102 1.368 1.00 0.00 15 LYS A C 4
ATOM 4834 O O . LYS A 1 15 ? -18.096 -16.988 0.844 1.00 0.00 15 LYS A O 4
ATOM 4853 N N . GLU A 1 16 ? -18.601 -19.179 0.796 1.00 0.00 16 GLU A N 4
ATOM 4854 C CA . GLU A 1 16 ? -19.143 -19.121 -0.558 1.00 0.00 16 GLU A CA 4
ATOM 4855 C C . GLU A 1 16 ? -20.367 -18.209 -0.591 1.00 0.00 16 GLU A C 4
ATOM 4856 O O . GLU A 1 16 ? -20.627 -17.559 -1.599 1.00 0.00 16 GLU A O 4
ATOM 4868 N N . ARG A 1 17 ? -21.179 -18.278 0.465 1.00 0.00 17 ARG A N 4
ATOM 4869 C CA . ARG A 1 17 ? -22.442 -17.544 0.510 1.00 0.00 17 ARG A CA 4
ATOM 4870 C C . ARG A 1 17 ? -22.217 -16.037 0.470 1.00 0.00 17 ARG A C 4
ATOM 4871 O O . ARG A 1 17 ? -22.816 -15.338 -0.343 1.00 0.00 17 ARG A O 4
ATOM 4892 N N . ILE A 1 18 ? -21.234 -15.571 1.240 1.00 0.00 18 ILE A N 4
ATOM 4893 C CA . ILE A 1 18 ? -20.854 -14.159 1.220 1.00 0.00 18 ILE A CA 4
ATOM 4894 C C . ILE A 1 18 ? -20.195 -13.779 -0.107 1.00 0.00 18 ILE A C 4
ATOM 4895 O O . ILE A 1 18 ? -20.271 -12.626 -0.520 1.00 0.00 18 ILE A O 4
ATOM 4911 N N . ASP A 1 19 ? -19.350 -14.676 -0.609 1.00 0.00 19 ASP A N 4
ATOM 4912 C CA . ASP A 1 19 ? -18.584 -14.434 -1.831 1.00 0.00 19 ASP A CA 4
ATOM 4913 C C . ASP A 1 19 ? -19.491 -14.289 -3.053 1.00 0.00 19 ASP A C 4
ATOM 4914 O O . ASP A 1 19 ? -19.224 -13.482 -3.937 1.00 0.00 19 ASP A O 4
ATOM 4923 N N . ILE A 1 20 ? -20.571 -15.077 -3.104 1.00 0.00 20 ILE A N 4
ATOM 4924 C CA . ILE A 1 20 ? -21.604 -14.886 -4.128 1.00 0.00 20 ILE A CA 4
ATOM 4925 C C . ILE A 1 20 ? -22.301 -13.538 -3.954 1.00 0.00 20 ILE A C 4
ATOM 4926 O O . ILE A 1 20 ? -22.536 -12.816 -4.922 1.00 0.00 20 ILE A O 4
ATOM 4942 N N . LEU A 1 21 ? -22.620 -13.214 -2.705 1.00 0.00 21 LEU A N 4
ATOM 4943 C CA . LEU A 1 21 ? -23.250 -11.944 -2.362 1.00 0.00 21 LEU A CA 4
ATOM 4944 C C . LEU A 1 21 ? -22.310 -10.791 -2.728 1.00 0.00 21 LEU A C 4
ATOM 4945 O O . LEU A 1 21 ? -22.748 -9.754 -3.223 1.00 0.00 21 LEU A O 4
ATOM 4961 N N . PHE A 1 22 ? -21.024 -10.992 -2.457 1.00 0.00 22 PHE A N 4
ATOM 4962 C CA . PHE A 1 22 ? -19.990 -10.009 -2.752 1.00 0.00 22 PHE A CA 4
ATOM 4963 C C . PHE A 1 22 ? -19.980 -9.677 -4.244 1.00 0.00 22 PHE A C 4
ATOM 4964 O O . PHE A 1 22 ? -19.777 -8.521 -4.618 1.00 0.00 22 PHE A O 4
ATOM 4981 N N . SER A 1 23 ? -20.061 -10.702 -5.086 1.00 0.00 23 SER A N 4
ATOM 4982 C CA . SER A 1 23 ? -20.118 -10.490 -6.530 1.00 0.00 23 SER A CA 4
ATOM 4983 C C . SER A 1 23 ? -21.329 -9.641 -6.917 1.00 0.00 23 SER A C 4
ATOM 4984 O O . SER A 1 23 ? -21.251 -8.845 -7.850 1.00 0.00 23 SER A O 4
ATOM 4992 N N . LEU A 1 24 ? -22.477 -9.919 -6.301 1.00 0.00 24 LEU A N 4
ATOM 4993 C CA . LEU A 1 24 ? -23.704 -9.170 -6.577 1.00 0.00 24 LEU A CA 4
ATOM 4994 C C . LEU A 1 24 ? -23.548 -7.705 -6.186 1.00 0.00 24 LEU A C 4
ATOM 4995 O O . LEU A 1 24 ? -23.785 -6.819 -7.006 1.00 0.00 24 LEU A O 4
ATOM 5011 N N . ALA A 1 25 ? -22.915 -7.480 -5.036 1.00 0.00 25 ALA A N 4
ATOM 5012 C CA . ALA A 1 25 ? -22.642 -6.125 -4.568 1.00 0.00 25 ALA A CA 4
ATOM 5013 C C . ALA A 1 25 ? -21.722 -5.414 -5.555 1.00 0.00 25 ALA A C 4
ATOM 5014 O O . ALA A 1 25 ? -21.776 -4.194 -5.689 1.00 0.00 25 ALA A O 4
ATOM 5021 N N . GLU A 1 26 ? -20.780 -6.166 -6.112 1.00 0.00 26 GLU A N 4
ATOM 5022 C CA . GLU A 1 26 ? -19.856 -5.611 -7.097 1.00 0.00 26 GLU A CA 4
ATOM 5023 C C . GLU A 1 26 ? -20.566 -5.196 -8.389 1.00 0.00 26 GLU A C 4
ATOM 5024 O O . GLU A 1 26 ? -20.042 -4.341 -9.093 1.00 0.00 26 GLU A O 4
ATOM 5036 N N . ARG A 1 27 ? -21.505 -6.009 -8.875 1.00 0.00 27 ARG A N 4
ATOM 5037 C CA . ARG A 1 27 ? -22.234 -5.650 -10.095 1.00 0.00 27 ARG A CA 4
ATOM 5038 C C . ARG A 1 27 ? -23.090 -4.393 -9.940 1.00 0.00 27 ARG A C 4
ATOM 5039 O O . ARG A 1 27 ? -23.200 -3.593 -10.869 1.00 0.00 27 ARG A O 4
ATOM 5060 N N . VAL A 1 28 ? -23.806 -4.321 -8.825 1.00 0.00 28 VAL A N 4
ATOM 5061 C CA . VAL A 1 28 ? -24.660 -3.178 -8.524 1.00 0.00 28 VAL A CA 4
ATOM 5062 C C . VAL A 1 28 ? -23.813 -1.926 -8.301 1.00 0.00 28 VAL A C 4
ATOM 5063 O O . VAL A 1 28 ? -24.305 -0.805 -8.414 1.00 0.00 28 VAL A O 4
ATOM 5076 N N . PHE A 1 29 ? -22.661 -2.152 -7.677 1.00 0.00 29 PHE A N 4
ATOM 5077 C CA . PHE A 1 29 ? -21.772 -1.082 -7.243 1.00 0.00 29 PHE A CA 4
ATOM 5078 C C . PHE A 1 29 ? -21.537 -0.041 -8.344 1.00 0.00 29 PHE A C 4
ATOM 5079 O O . PHE A 1 29 ? -21.948 1.109 -8.177 1.00 0.00 29 PHE A O 4
ATOM 5096 N N . PRO A 1 30 ? -21.003 -0.417 -9.521 1.00 0.00 30 PRO A N 4
ATOM 5097 C CA . PRO A 1 30 ? -20.935 0.516 -10.685 1.00 0.00 30 PRO A CA 4
ATOM 5098 C C . PRO A 1 30 ? -22.300 0.994 -11.170 1.00 0.00 30 PRO A C 4
ATOM 5099 O O . PRO A 1 30 ? -22.399 2.055 -11.784 1.00 0.00 30 PRO A O 4
ATOM 5110 N N . TYR A 1 31 ? -23.302 0.125 -11.057 1.00 0.00 31 TYR A N 4
ATOM 5111 C CA . TYR A 1 31 ? -24.624 0.432 -11.593 1.00 0.00 31 TYR A CA 4
ATOM 5112 C C . TYR A 1 31 ? -25.234 1.648 -10.889 1.00 0.00 31 TYR A C 4
ATOM 5113 O O . TYR A 1 31 ? -25.817 2.521 -11.527 1.00 0.00 31 TYR A O 4
ATOM 5131 N N . SER A 1 32 ? -25.165 1.624 -9.560 1.00 0.00 32 SER A N 4
ATOM 5132 C CA . SER A 1 32 ? -25.799 2.636 -8.719 1.00 0.00 32 SER A CA 4
ATOM 5133 C C . SER A 1 32 ? -25.240 2.555 -7.304 1.00 0.00 32 SER A C 4
ATOM 5134 O O . SER A 1 32 ? -25.363 1.517 -6.655 1.00 0.00 32 SER A O 4
ATOM 5142 N N . PRO A 1 33 ? -24.557 3.603 -6.823 1.00 0.00 33 PRO A N 4
ATOM 5143 C CA . PRO A 1 33 ? -23.984 3.596 -5.447 1.00 0.00 33 PRO A CA 4
ATOM 5144 C C . PRO A 1 33 ? -25.032 3.279 -4.381 1.00 0.00 33 PRO A C 4
ATOM 5145 O O . PRO A 1 33 ? -24.805 2.408 -3.545 1.00 0.00 33 PRO A O 4
ATOM 5156 N N . GLU A 1 34 ? -26.235 3.840 -4.543 1.00 0.00 34 GLU A N 4
ATOM 5157 C CA . GLU A 1 34 ? -27.306 3.659 -3.565 1.00 0.00 34 GLU A CA 4
ATOM 5158 C C . GLU A 1 34 ? -27.804 2.216 -3.522 1.00 0.00 34 GLU A C 4
ATOM 5159 O O . GLU A 1 34 ? -28.215 1.737 -2.469 1.00 0.00 34 GLU A O 4
ATOM 5171 N N . LEU A 1 35 ? -27.967 1.603 -4.693 1.00 0.00 35 LEU A N 4
ATOM 5172 C CA . LEU A 1 35 ? -28.425 0.217 -4.759 1.00 0.00 35 LEU A CA 4
ATOM 5173 C C . LEU A 1 35 ? -27.410 -0.713 -4.103 1.00 0.00 35 LEU A C 4
ATOM 5174 O O . LEU A 1 35 ? -27.737 -1.417 -3.148 1.00 0.00 35 LEU A O 4
ATOM 5190 N N . ALA A 1 36 ? -26.142 -0.428 -4.387 1.00 0.00 36 ALA A N 4
ATOM 5191 C CA . ALA A 1 36 ? -25.020 -1.172 -3.823 1.00 0.00 36 ALA A CA 4
ATOM 5192 C C . ALA A 1 36 ? -24.978 -1.021 -2.308 1.00 0.00 36 ALA A C 4
ATOM 5193 O O . ALA A 1 36 ? -24.856 -2.010 -1.589 1.00 0.00 36 ALA A O 4
ATOM 5200 N N . LYS A 1 37 ? -25.341 0.171 -1.851 1.00 0.00 37 LYS A N 4
ATOM 5201 C CA . LYS A 1 37 ? -25.420 0.455 -0.427 1.00 0.00 37 LYS A CA 4
ATOM 5202 C C . LYS A 1 37 ? -26.428 -0.459 0.267 1.00 0.00 37 LYS A C 4
ATOM 5203 O O . LYS A 1 37 ? -26.182 -0.916 1.381 1.00 0.00 37 LYS A O 4
ATOM 5222 N N . ARG A 1 38 ? -27.590 -0.652 -0.348 1.00 0.00 38 ARG A N 4
ATOM 5223 C CA . ARG A 1 38 ? -28.590 -1.562 0.207 1.00 0.00 38 ARG A CA 4
ATOM 5224 C C . ARG A 1 38 ? -28.069 -2.998 0.271 1.00 0.00 38 ARG A C 4
ATOM 5225 O O . ARG A 1 38 ? -28.080 -3.606 1.339 1.00 0.00 38 ARG A O 4
ATOM 5246 N N . TYR A 1 39 ? -27.408 -3.435 -0.800 1.00 0.00 39 TYR A N 4
ATOM 5247 C CA . TYR A 1 39 ? -26.771 -4.753 -0.826 1.00 0.00 39 TYR A CA 4
ATOM 5248 C C . TYR A 1 39 ? -25.655 -4.873 0.211 1.00 0.00 39 TYR A C 4
ATOM 5249 O O . TYR A 1 39 ? -25.318 -5.983 0.618 1.00 0.00 39 TYR A O 4
ATOM 5267 N N . VAL A 1 40 ? -24.882 -3.802 0.351 1.00 0.00 40 VAL A N 4
ATOM 5268 C CA . VAL A 1 40 ? -23.760 -3.776 1.283 1.00 0.00 40 VAL A CA 4
ATOM 5269 C C . VAL A 1 40 ? -24.198 -3.957 2.734 1.00 0.00 40 VAL A C 4
ATOM 5270 O O . VAL A 1 40 ? -23.718 -4.866 3.407 1.00 0.00 40 VAL A O 4
ATOM 5283 N N . GLU A 1 41 ? -25.243 -3.239 3.137 1.00 0.00 41 GLU A N 4
ATOM 5284 C CA . GLU A 1 41 ? -25.726 -3.314 4.514 1.00 0.00 41 GLU A CA 4
ATOM 5285 C C . GLU A 1 41 ? -26.268 -4.715 4.771 1.00 0.00 41 GLU A C 4
ATOM 5286 O O . GLU A 1 41 ? -25.867 -5.378 5.729 1.00 0.00 41 GLU A O 4
ATOM 5298 N N . LEU A 1 42 ? -26.870 -5.247 3.713 1.00 0.00 42 LEU A N 4
ATOM 5299 C CA . LEU A 1 42 ? -27.247 -6.652 3.648 1.00 0.00 42 LEU A CA 4
ATOM 5300 C C . LEU A 1 42 ? -26.042 -7.585 3.736 1.00 0.00 42 LEU A C 4
ATOM 5301 O O . LEU A 1 42 ? -26.089 -8.567 4.471 1.00 0.00 42 LEU A O 4
ATOM 5317 N N . ALA A 1 43 ? -24.960 -7.267 3.033 1.00 0.00 43 ALA A N 4
ATOM 5318 C CA . ALA A 1 43 ? -23.784 -8.132 3.074 1.00 0.00 43 ALA A CA 4
ATOM 5319 C C . ALA A 1 43 ? -23.166 -8.175 4.471 1.00 0.00 43 ALA A C 4
ATOM 5320 O O . ALA A 1 43 ? -22.804 -9.247 4.954 1.00 0.00 43 ALA A O 4
ATOM 5327 N N . LEU A 1 44 ? -23.104 -7.021 5.136 1.00 0.00 44 LEU A N 4
ATOM 5328 C CA . LEU A 1 44 ? -22.618 -6.961 6.514 1.00 0.00 44 LEU A CA 4
ATOM 5329 C C . LEU A 1 44 ? -23.504 -7.741 7.480 1.00 0.00 44 LEU A C 4
ATOM 5330 O O . LEU A 1 44 ? -22.996 -8.431 8.362 1.00 0.00 44 LEU A O 4
ATOM 5346 N N . LEU A 1 45 ? -24.822 -7.624 7.324 1.00 0.00 45 LEU A N 4
ATOM 5347 C CA . LEU A 1 45 ? -25.746 -8.370 8.176 1.00 0.00 45 LEU A CA 4
ATOM 5348 C C . LEU A 1 45 ? -25.568 -9.871 7.973 1.00 0.00 45 LEU A C 4
ATOM 5349 O O . LEU A 1 45 ? -25.825 -10.655 8.879 1.00 0.00 45 LEU A O 4
ATOM 5365 N N . VAL A 1 46 ? -25.396 -10.255 6.716 1.00 0.00 46 VAL A N 4
ATOM 5366 C CA . VAL A 1 46 ? -25.149 -11.647 6.365 1.00 0.00 46 VAL A CA 4
ATOM 5367 C C . VAL A 1 46 ? -23.834 -12.120 6.981 1.00 0.00 46 VAL A C 4
ATOM 5368 O O . VAL A 1 46 ? -23.762 -13.218 7.533 1.00 0.00 46 VAL A O 4
ATOM 5381 N N . GLN A 1 47 ? -22.797 -11.292 6.870 1.00 0.00 47 GLN A N 4
ATOM 5382 C CA . GLN A 1 47 ? -21.456 -11.687 7.290 1.00 0.00 47 GLN A CA 4
ATOM 5383 C C . GLN A 1 47 ? -21.396 -11.947 8.796 1.00 0.00 47 GLN A C 4
ATOM 5384 O O . GLN A 1 47 ? -20.704 -12.866 9.235 1.00 0.00 47 GLN A O 4
ATOM 5398 N N . GLN A 1 48 ? -22.012 -11.068 9.583 1.00 0.00 48 GLN A N 4
ATOM 5399 C CA . GLN A 1 48 ? -22.021 -11.239 11.035 1.00 0.00 48 GLN A CA 4
ATOM 5400 C C . GLN A 1 48 ? -22.823 -12.474 11.448 1.00 0.00 48 GLN A C 4
ATOM 5401 O O . GLN A 1 48 ? -22.365 -13.276 12.263 1.00 0.00 48 GLN A O 4
ATOM 5415 N N . LYS A 1 49 ? -23.974 -12.670 10.806 1.00 0.00 49 LYS A N 4
ATOM 5416 C CA . LYS A 1 49 ? -24.842 -13.810 11.091 1.00 0.00 49 LYS A CA 4
ATOM 5417 C C . LYS A 1 49 ? -24.168 -15.134 10.741 1.00 0.00 49 LYS A C 4
ATOM 5418 O O . LYS A 1 49 ? -24.263 -16.104 11.494 1.00 0.00 49 LYS A O 4
ATOM 5437 N N . ALA A 1 50 ? -23.492 -15.162 9.595 1.00 0.00 50 ALA A N 4
ATOM 5438 C CA . ALA A 1 50 ? -22.709 -16.324 9.200 1.00 0.00 50 ALA A CA 4
ATOM 5439 C C . ALA A 1 50 ? -21.419 -16.410 10.012 1.00 0.00 50 ALA A C 4
ATOM 5440 O O . ALA A 1 50 ? -20.751 -17.445 10.004 1.00 0.00 50 ALA A O 4
ATOM 5447 N N . LYS A 1 51 ? -21.086 -15.324 10.708 1.00 0.00 51 LYS A N 4
ATOM 5448 C CA . LYS A 1 51 ? -19.940 -15.308 11.615 1.00 0.00 51 LYS A CA 4
ATOM 5449 C C . LYS A 1 51 ? -18.661 -15.734 10.898 1.00 0.00 51 LYS A C 4
ATOM 5450 O O . LYS A 1 51 ? -17.823 -16.423 11.480 1.00 0.00 51 LYS A O 4
ATOM 5469 N N . VAL A 1 52 ? -18.371 -15.040 9.803 1.00 0.00 52 VAL A N 4
ATOM 5470 C CA . VAL A 1 52 ? -17.141 -15.291 9.060 1.00 0.00 52 VAL A CA 4
ATOM 5471 C C . VAL A 1 52 ? -16.261 -14.044 9.051 1.00 0.00 52 VAL A C 4
ATOM 5472 O O . VAL A 1 52 ? -16.756 -12.925 8.938 1.00 0.00 52 VAL A O 4
ATOM 5485 N N . LYS A 1 53 ? -14.992 -14.247 9.397 1.00 0.00 53 LYS A N 4
ATOM 5486 C CA . LYS A 1 53 ? -14.006 -13.172 9.365 1.00 0.00 53 LYS A CA 4
ATOM 5487 C C . LYS A 1 53 ? -13.477 -12.993 7.949 1.00 0.00 53 LYS A C 4
ATOM 5488 O O . LYS A 1 53 ? -13.082 -13.966 7.309 1.00 0.00 53 LYS A O 4
ATOM 5507 N N . ILE A 1 54 ? -13.257 -11.738 7.577 1.00 0.00 54 ILE A N 4
ATOM 5508 C CA . ILE A 1 54 ? -12.634 -11.426 6.296 1.00 0.00 54 ILE A CA 4
ATOM 5509 C C . ILE A 1 54 ? -11.446 -10.494 6.516 1.00 0.00 54 ILE A C 4
ATOM 5510 O O . ILE A 1 54 ? -11.630 -9.365 6.971 1.00 0.00 54 ILE A O 4
ATOM 5526 N N . PRO A 1 55 ? -10.211 -11.025 6.417 1.00 0.00 55 PRO A N 4
ATOM 5527 C CA . PRO A 1 55 ? -8.973 -10.209 6.577 1.00 0.00 55 PRO A CA 4
ATOM 5528 C C . PRO A 1 55 ? -8.916 -9.005 5.640 1.00 0.00 55 PRO A C 4
ATOM 5529 O O . PRO A 1 55 ? -8.372 -7.971 6.022 1.00 0.00 55 PRO A O 4
ATOM 5540 N N . ARG A 1 56 ? -9.333 -9.189 4.384 1.00 0.00 56 ARG A N 4
ATOM 5541 C CA . ARG A 1 56 ? -9.150 -8.136 3.387 1.00 0.00 56 ARG A CA 4
ATOM 5542 C C . ARG A 1 56 ? -10.372 -7.919 2.487 1.00 0.00 56 ARG A C 4
ATOM 5543 O O . ARG A 1 56 ? -10.574 -6.789 2.028 1.00 0.00 56 ARG A O 4
ATOM 5564 N N . LYS A 1 57 ? -11.168 -8.950 2.178 1.00 0.00 57 LYS A N 4
ATOM 5565 C CA . LYS A 1 57 ? -12.101 -8.829 1.052 1.00 0.00 57 LYS A CA 4
ATOM 5566 C C . LYS A 1 57 ? -13.141 -7.733 1.282 1.00 0.00 57 LYS A C 4
ATOM 5567 O O . LYS A 1 57 ? -13.646 -7.175 0.311 1.00 0.00 57 LYS A O 4
ATOM 5586 N N . TRP A 1 58 ? -13.710 -7.687 2.487 1.00 0.00 58 TRP A N 4
ATOM 5587 C CA . TRP A 1 58 ? -14.623 -6.595 2.823 1.00 0.00 58 TRP A CA 4
ATOM 5588 C C . TRP A 1 58 ? -13.926 -5.524 3.655 1.00 0.00 58 TRP A C 4
ATOM 5589 O O . TRP A 1 58 ? -14.026 -4.340 3.340 1.00 0.00 58 TRP A O 4
ATOM 5610 N N . LYS A 1 59 ? -12.972 -5.983 4.455 1.00 0.00 59 LYS A N 4
ATOM 5611 C CA . LYS A 1 59 ? -12.374 -5.156 5.495 1.00 0.00 59 LYS A CA 4
ATOM 5612 C C . LYS A 1 59 ? -11.625 -3.983 4.857 1.00 0.00 59 LYS A C 4
ATOM 5613 O O . LYS A 1 59 ? -11.437 -2.946 5.492 1.00 0.00 59 LYS A O 4
ATOM 5632 N N . ARG A 1 60 ? -10.921 -4.301 3.773 1.00 0.00 60 ARG A N 4
ATOM 5633 C CA . ARG A 1 60 ? -10.100 -3.327 3.058 1.00 0.00 60 ARG A CA 4
ATOM 5634 C C . ARG A 1 60 ? -10.789 -2.713 1.840 1.00 0.00 60 ARG A C 4
ATOM 5635 O O . ARG A 1 60 ? -10.162 -1.934 1.112 1.00 0.00 60 ARG A O 4
ATOM 5656 N N . ARG A 1 61 ? -12.026 -3.118 1.559 1.00 0.00 61 ARG A N 4
ATOM 5657 C CA . ARG A 1 61 ? -12.692 -2.714 0.322 1.00 0.00 61 ARG A CA 4
ATOM 5658 C C . ARG A 1 61 ? -13.933 -1.850 0.555 1.00 0.00 61 ARG A C 4
ATOM 5659 O O . ARG A 1 61 ? -14.847 -1.885 -0.264 1.00 0.00 61 ARG A O 4
ATOM 5680 N N . TYR A 1 62 ? -14.081 -1.248 1.735 1.00 0.00 62 TYR A N 4
ATOM 5681 C CA . TYR A 1 62 ? -15.339 -0.578 2.064 1.00 0.00 62 TYR A CA 4
ATOM 5682 C C . TYR A 1 62 ? -15.172 0.713 2.862 1.00 0.00 62 TYR A C 4
ATOM 5683 O O . TYR A 1 62 ? -14.050 1.128 3.149 1.00 0.00 62 TYR A O 4
ATOM 5701 N N . CYS A 1 63 ? -16.254 1.495 2.843 1.00 0.00 63 CYS A N 4
ATOM 5702 C CA . CYS A 1 63 ? -16.398 2.657 3.720 1.00 0.00 63 CYS A CA 4
ATOM 5703 C C . CYS A 1 63 ? -16.557 2.274 5.182 1.00 0.00 63 CYS A C 4
ATOM 5704 O O . CYS A 1 63 ? -17.327 1.381 5.523 1.00 0.00 63 CYS A O 4
ATOM 5711 N N . LYS A 1 64 ? -15.949 3.084 6.043 1.00 0.00 64 LYS A N 4
ATOM 5712 C CA . LYS A 1 64 ? -16.104 2.893 7.478 1.00 0.00 64 LYS A CA 4
ATOM 5713 C C . LYS A 1 64 ? -17.543 3.097 7.954 1.00 0.00 64 LYS A C 4
ATOM 5714 O O . LYS A 1 64 ? -18.035 2.307 8.763 1.00 0.00 64 LYS A O 4
ATOM 5733 N N . LYS A 1 65 ? -18.226 4.127 7.459 1.00 0.00 65 LYS A N 4
ATOM 5734 C CA . LYS A 1 65 ? -19.654 4.262 7.740 1.00 0.00 65 LYS A CA 4
ATOM 5735 C C . LYS A 1 65 ? -20.515 3.341 6.879 1.00 0.00 65 LYS A C 4
ATOM 5736 O O . LYS A 1 65 ? -21.387 2.633 7.379 1.00 0.00 65 LYS A O 4
ATOM 5755 N N . CYS A 1 66 ? -20.270 3.405 5.572 1.00 0.00 66 CYS A N 4
ATOM 5756 C CA . CYS A 1 66 ? -21.202 2.847 4.596 1.00 0.00 66 CYS A CA 4
ATOM 5757 C C . CYS A 1 66 ? -21.062 1.338 4.498 1.00 0.00 66 CYS A C 4
ATOM 5758 O O . CYS A 1 66 ? -21.928 0.679 3.923 1.00 0.00 66 CYS A O 4
ATOM 5765 N N . HIS A 1 67 ? -19.819 0.904 4.670 1.00 0.00 67 HIS A N 4
ATOM 5766 C CA . HIS A 1 67 ? -19.428 -0.468 4.373 1.00 0.00 67 HIS A CA 4
ATOM 5767 C C . HIS A 1 67 ? -19.543 -0.729 2.873 1.00 0.00 67 HIS A C 4
ATOM 5768 O O . HIS A 1 67 ? -19.184 -1.805 2.393 1.00 0.00 67 HIS A O 4
ATOM 5783 N N . ALA A 1 68 ? -19.829 0.341 2.133 1.00 0.00 68 ALA A N 4
ATOM 5784 C CA . ALA A 1 68 ? -19.984 0.284 0.684 1.00 0.00 68 ALA A CA 4
ATOM 5785 C C . ALA A 1 68 ? -18.644 0.023 0.008 1.00 0.00 68 ALA A C 4
ATOM 5786 O O . ALA A 1 68 ? -17.651 0.638 0.380 1.00 0.00 68 ALA A O 4
ATOM 5793 N N . PHE A 1 69 ? -18.689 -0.646 -1.142 1.00 0.00 69 PHE A N 4
ATOM 5794 C CA . PHE A 1 69 ? -17.470 -1.095 -1.805 1.00 0.00 69 PHE A CA 4
ATOM 5795 C C . PHE A 1 69 ? -16.652 0.134 -2.198 1.00 0.00 69 PHE A C 4
ATOM 5796 O O . PHE A 1 69 ? -17.158 1.002 -2.904 1.00 0.00 69 PHE A O 4
ATOM 5813 N N . LEU A 1 70 ? -15.368 0.155 -1.840 1.00 0.00 70 LEU A N 4
ATOM 5814 C CA . LEU A 1 70 ? -14.512 1.287 -2.184 1.00 0.00 70 LEU A CA 4
ATOM 5815 C C . LEU A 1 70 ? -13.703 0.947 -3.429 1.00 0.00 70 LEU A C 4
ATOM 5816 O O . LEU A 1 70 ? -12.624 0.360 -3.353 1.00 0.00 70 LEU A O 4
ATOM 5832 N N . VAL A 1 71 ? -14.165 1.515 -4.537 1.00 0.00 71 VAL A N 4
ATOM 5833 C CA . VAL A 1 71 ? -13.358 1.715 -5.734 1.00 0.00 71 VAL A CA 4
ATOM 5834 C C . VAL A 1 71 ? -13.612 3.135 -6.237 1.00 0.00 71 VAL A C 4
ATOM 5835 O O . VAL A 1 71 ? -14.767 3.560 -6.292 1.00 0.00 71 VAL A O 4
ATOM 5848 N N . PRO A 1 72 ? -12.572 3.931 -6.519 1.00 0.00 72 PRO A N 4
ATOM 5849 C CA . PRO A 1 72 ? -12.775 5.325 -7.004 1.00 0.00 72 PRO A CA 4
ATOM 5850 C C . PRO A 1 72 ? -13.518 5.357 -8.337 1.00 0.00 72 PRO A C 4
ATOM 5851 O O . PRO A 1 72 ? -13.226 4.571 -9.236 1.00 0.00 72 PRO A O 4
ATOM 5862 N N . GLY A 1 73 ? -14.353 6.375 -8.496 1.00 0.00 73 GLY A N 4
ATOM 5863 C CA . GLY A 1 73 ? -15.073 6.620 -9.739 1.00 0.00 73 GLY A CA 4
ATOM 5864 C C . GLY A 1 73 ? -16.512 6.104 -9.674 1.00 0.00 73 GLY A C 4
ATOM 5865 O O . GLY A 1 73 ? -17.282 6.379 -10.592 1.00 0.00 73 GLY A O 4
ATOM 5869 N N . ILE A 1 74 ? -16.796 5.177 -8.754 1.00 0.00 74 ILE A N 4
ATOM 5870 C CA . ILE A 1 74 ? -18.093 4.499 -8.786 1.00 0.00 74 ILE A CA 4
ATOM 5871 C C . ILE A 1 74 ? -19.075 4.998 -7.723 1.00 0.00 74 ILE A C 4
ATOM 5872 O O . ILE A 1 74 ? -19.921 5.839 -8.024 1.00 0.00 74 ILE A O 4
ATOM 5888 N N . ASN A 1 75 ? -18.867 4.607 -6.462 1.00 0.00 75 ASN A N 4
ATOM 5889 C CA . ASN A 1 75 ? -19.683 5.113 -5.359 1.00 0.00 75 ASN A CA 4
ATOM 5890 C C . ASN A 1 75 ? -18.872 6.114 -4.553 1.00 0.00 75 ASN A C 4
ATOM 5891 O O . ASN A 1 75 ? -19.357 6.719 -3.599 1.00 0.00 75 ASN A O 4
ATOM 5902 N N . ALA A 1 76 ? -17.679 6.374 -5.069 1.00 0.00 76 ALA A N 4
ATOM 5903 C CA . ALA A 1 76 ? -16.735 7.259 -4.419 1.00 0.00 76 ALA A CA 4
ATOM 5904 C C . ALA A 1 76 ? -15.782 7.794 -5.472 1.00 0.00 76 ALA A C 4
ATOM 5905 O O . ALA A 1 76 ? -15.437 7.071 -6.399 1.00 0.00 76 ALA A O 4
ATOM 5912 N N . ARG A 1 77 ? -15.260 8.993 -5.251 1.00 0.00 77 ARG A N 4
ATOM 5913 C CA . ARG A 1 77 ? -14.339 9.592 -6.212 1.00 0.00 77 ARG A CA 4
ATOM 5914 C C . ARG A 1 77 ? -13.082 10.076 -5.503 1.00 0.00 77 ARG A C 4
ATOM 5915 O O . ARG A 1 77 ? -13.118 10.322 -4.298 1.00 0.00 77 ARG A O 4
ATOM 5936 N N . VAL A 1 78 ? -11.945 9.911 -6.173 1.00 0.00 78 VAL A N 4
ATOM 5937 C CA . VAL A 1 78 ? -10.669 10.259 -5.564 1.00 0.00 78 VAL A CA 4
ATOM 5938 C C . VAL A 1 78 ? -9.946 11.290 -6.429 1.00 0.00 78 VAL A C 4
ATOM 5939 O O . VAL A 1 78 ? -10.055 11.261 -7.654 1.00 0.00 78 VAL A O 4
ATOM 5952 N N . ARG A 1 79 ? -9.494 12.355 -5.773 1.00 0.00 79 ARG A N 4
ATOM 5953 C CA . ARG A 1 79 ? -8.505 13.251 -6.363 1.00 0.00 79 ARG A CA 4
ATOM 5954 C C . ARG A 1 79 ? -7.128 12.938 -5.798 1.00 0.00 79 ARG A C 4
ATOM 5955 O O . ARG A 1 79 ? -7.002 12.601 -4.622 1.00 0.00 79 ARG A O 4
ATOM 5976 N N . LEU A 1 80 ? -6.130 12.915 -6.675 1.00 0.00 80 LEU A N 4
ATOM 5977 C CA . LEU A 1 80 ? -4.758 12.682 -6.242 1.00 0.00 80 LEU A CA 4
ATOM 5978 C C . LEU A 1 80 ? -3.966 13.974 -6.420 1.00 0.00 80 LEU A C 4
ATOM 5979 O O . LEU A 1 80 ? -4.016 14.582 -7.489 1.00 0.00 80 LEU A O 4
ATOM 5995 N N . ARG A 1 81 ? -3.359 14.459 -5.341 1.00 0.00 81 ARG A N 4
ATOM 5996 C CA . ARG A 1 81 ? -2.599 15.703 -5.391 1.00 0.00 81 ARG A CA 4
ATOM 5997 C C . ARG A 1 81 ? -1.102 15.433 -5.272 1.00 0.00 81 ARG A C 4
ATOM 5998 O O . ARG A 1 81 ? -0.673 14.617 -4.458 1.00 0.00 81 ARG A O 4
ATOM 6019 N N . GLN A 1 82 ? -0.318 16.123 -6.098 1.00 0.00 82 GLN A N 4
ATOM 6020 C CA . GLN A 1 82 ? 1.126 15.908 -6.139 1.00 0.00 82 GLN A CA 4
ATOM 6021 C C . GLN A 1 82 ? 1.853 17.136 -5.588 1.00 0.00 82 GLN A C 4
ATOM 6022 O O . GLN A 1 82 ? 2.521 17.870 -6.317 1.00 0.00 82 GLN A O 4
ATOM 6036 N N . LYS A 1 83 ? 1.695 17.347 -4.287 1.00 0.00 83 LYS A N 4
ATOM 6037 C CA . LYS A 1 83 ? 2.593 18.187 -3.499 1.00 0.00 83 LYS A CA 4
ATOM 6038 C C . LYS A 1 83 ? 3.757 17.312 -3.037 1.00 0.00 83 LYS A C 4
ATOM 6039 O O . LYS A 1 83 ? 3.702 16.097 -3.236 1.00 0.00 83 LYS A O 4
ATOM 6058 N N . ARG A 1 84 ? 4.820 17.867 -2.445 1.00 0.00 84 ARG A N 4
ATOM 6059 C CA . ARG A 1 84 ? 5.806 16.962 -1.849 1.00 0.00 84 ARG A CA 4
ATOM 6060 C C . ARG A 1 84 ? 5.263 16.591 -0.472 1.00 0.00 84 ARG A C 4
ATOM 6061 O O . ARG A 1 84 ? 6.032 16.398 0.471 1.00 0.00 84 ARG A O 4
ATOM 6082 N N . MET A 1 85 ? 4.062 16.025 -0.523 1.00 0.00 85 MET A N 4
ATOM 6083 C CA . MET A 1 85 ? 3.581 14.918 0.285 1.00 0.00 85 MET A CA 4
ATOM 6084 C C . MET A 1 85 ? 2.599 14.169 -0.614 1.00 0.00 85 MET A C 4
ATOM 6085 O O . MET A 1 85 ? 1.689 14.835 -1.113 1.00 0.00 85 MET A O 4
ATOM 6099 N N . PRO A 1 86 ? 2.759 12.889 -0.991 1.00 0.00 86 PRO A N 4
ATOM 6100 C CA . PRO A 1 86 ? 1.661 12.242 -1.760 1.00 0.00 86 PRO A CA 4
ATOM 6101 C C . PRO A 1 86 ? 0.392 12.204 -0.913 1.00 0.00 86 PRO A C 4
ATOM 6102 O O . PRO A 1 86 ? 0.439 11.796 0.247 1.00 0.00 86 PRO A O 4
ATOM 6113 N N . HIS A 1 87 ? -0.751 12.458 -1.541 1.00 0.00 87 HIS A N 4
ATOM 6114 C CA . HIS A 1 87 ? -2.030 12.352 -0.848 1.00 0.00 87 HIS A CA 4
ATOM 6115 C C . HIS A 1 87 ? -3.169 12.131 -1.838 1.00 0.00 87 HIS A C 4
ATOM 6116 O O . HIS A 1 87 ? -3.177 12.716 -2.921 1.00 0.00 87 HIS A O 4
ATOM 6131 N N . ILE A 1 88 ? -4.189 11.402 -1.392 1.00 0.00 88 ILE A N 4
ATOM 6132 C CA . ILE A 1 88 ? -5.432 11.277 -2.145 1.00 0.00 88 ILE A CA 4
ATOM 6133 C C . ILE A 1 88 ? -6.633 11.552 -1.240 1.00 0.00 88 ILE A C 4
ATOM 6134 O O . ILE A 1 88 ? -6.563 11.293 -0.040 1.00 0.00 88 ILE A O 4
ATOM 6150 N N . VAL A 1 89 ? -7.686 12.166 -1.780 1.00 0.00 89 VAL A N 4
ATOM 6151 C CA . VAL A 1 89 ? -8.903 12.388 -0.997 1.00 0.00 89 VAL A CA 4
ATOM 6152 C C . VAL A 1 89 ? -10.076 11.653 -1.632 1.00 0.00 89 VAL A C 4
ATOM 6153 O O . VAL A 1 89 ? -10.439 11.916 -2.775 1.00 0.00 89 VAL A O 4
ATOM 6166 N N . VAL A 1 90 ? -10.792 10.905 -0.799 1.00 0.00 90 VAL A N 4
ATOM 6167 C CA . VAL A 1 90 ? -11.846 10.019 -1.278 1.00 0.00 90 VAL A CA 4
ATOM 6168 C C . VAL A 1 90 ? -13.159 10.409 -0.612 1.00 0.00 90 VAL A C 4
ATOM 6169 O O . VAL A 1 90 ? -13.305 10.215 0.589 1.00 0.00 90 VAL A O 4
ATOM 6182 N N . LYS A 1 91 ? -14.190 10.550 -1.435 1.00 0.00 91 LYS A N 4
ATOM 6183 C CA . LYS A 1 91 ? -15.522 10.874 -0.948 1.00 0.00 91 LYS A CA 4
ATOM 6184 C C . LYS A 1 91 ? -16.452 9.804 -1.492 1.00 0.00 91 LYS A C 4
ATOM 6185 O O . LYS A 1 91 ? -16.509 9.618 -2.702 1.00 0.00 91 LYS A O 4
ATOM 6204 N N . CYS A 1 92 ? -17.310 9.265 -0.634 1.00 0.00 92 CYS A N 4
ATOM 6205 C CA . CYS A 1 92 ? -18.273 8.273 -1.094 1.00 0.00 92 CYS A CA 4
ATOM 6206 C C . CYS A 1 92 ? -19.681 8.758 -0.794 1.00 0.00 92 CYS A C 4
ATOM 6207 O O . CYS A 1 92 ? -20.025 9.012 0.358 1.00 0.00 92 CYS A O 4
ATOM 6214 N N . LEU A 1 93 ? -20.537 8.546 -1.780 1.00 0.00 93 LEU A N 4
ATOM 6215 C CA . LEU A 1 93 ? -21.859 9.148 -1.797 1.00 0.00 93 LEU A CA 4
ATOM 6216 C C . LEU A 1 93 ? -22.666 8.632 -0.610 1.00 0.00 93 LEU A C 4
ATOM 6217 O O . LEU A 1 93 ? -23.404 9.388 0.019 1.00 0.00 93 LEU A O 4
ATOM 6233 N N . GLU A 1 94 ? -22.532 7.340 -0.312 1.00 0.00 94 GLU A N 4
ATOM 6234 C CA . GLU A 1 94 ? -23.436 6.712 0.642 1.00 0.00 94 GLU A CA 4
ATOM 6235 C C . GLU A 1 94 ? -23.242 7.332 2.026 1.00 0.00 94 GLU A C 4
ATOM 6236 O O . GLU A 1 94 ? -24.173 7.290 2.823 1.00 0.00 94 GLU A O 4
ATOM 6248 N N . CYS A 1 95 ? -21.995 7.645 2.403 1.00 0.00 95 CYS A N 4
ATOM 6249 C CA . CYS A 1 95 ? -21.787 8.461 3.601 1.00 0.00 95 CYS A CA 4
ATOM 6250 C C . CYS A 1 95 ? -22.084 9.929 3.297 1.00 0.00 95 CYS A C 4
ATOM 6251 O O . CYS A 1 95 ? -22.480 10.677 4.183 1.00 0.00 95 CYS A O 4
ATOM 6258 N N . GLY A 1 96 ? -21.746 10.362 2.082 1.00 0.00 96 GLY A N 4
ATOM 6259 C CA . GLY A 1 96 ? -21.765 11.788 1.742 1.00 0.00 96 GLY A CA 4
ATOM 6260 C C . GLY A 1 96 ? -20.523 12.522 2.247 1.00 0.00 96 GLY A C 4
ATOM 6261 O O . GLY A 1 96 ? -20.508 13.755 2.302 1.00 0.00 96 GLY A O 4
ATOM 6265 N N . HIS A 1 97 ? -19.526 11.766 2.698 1.00 0.00 97 HIS A N 4
ATOM 6266 C CA . HIS A 1 97 ? -18.461 12.313 3.536 1.00 0.00 97 HIS A CA 4
ATOM 6267 C C . HIS A 1 97 ? -17.078 12.043 2.949 1.00 0.00 97 HIS A C 4
ATOM 6268 O O . HIS A 1 97 ? -16.897 11.130 2.143 1.00 0.00 97 HIS A O 4
ATOM 6283 N N . ILE A 1 98 ? -16.165 12.975 3.217 1.00 0.00 98 ILE A N 4
ATOM 6284 C CA . ILE A 1 98 ? -14.835 12.961 2.616 1.00 0.00 98 ILE A CA 4
ATOM 6285 C C . ILE A 1 98 ? -13.848 12.225 3.518 1.00 0.00 98 ILE A C 4
ATOM 6286 O O . ILE A 1 98 ? -13.971 12.272 4.742 1.00 0.00 98 ILE A O 4
ATOM 6302 N N . MET A 1 99 ? -13.146 11.275 2.911 1.00 0.00 99 MET A N 4
ATOM 6303 C CA . MET A 1 99 ? -12.096 10.522 3.590 1.00 0.00 99 MET A CA 4
ATOM 6304 C C . MET A 1 99 ? -10.736 10.827 2.973 1.00 0.00 99 MET A C 4
ATOM 6305 O O . MET A 1 99 ? -10.628 10.969 1.760 1.00 0.00 99 MET A O 4
ATOM 6319 N N . ARG A 1 100 ? -9.730 11.045 3.816 1.00 0.00 100 ARG A N 4
ATOM 6320 C CA . ARG A 1 100 ? -8.380 11.340 3.342 1.00 0.00 100 ARG A CA 4
ATOM 6321 C C . ARG A 1 100 ? -7.467 10.129 3.515 1.00 0.00 100 ARG A C 4
ATOM 6322 O O . ARG A 1 100 ? -7.406 9.549 4.597 1.00 0.00 100 ARG A O 4
ATOM 6343 N N . TYR A 1 101 ? -6.657 9.848 2.497 1.00 0.00 101 TYR A N 4
ATOM 6344 C CA . TYR A 1 101 ? -5.683 8.764 2.578 1.00 0.00 101 TYR A CA 4
ATOM 6345 C C . TYR A 1 101 ? -4.303 9.257 2.141 1.00 0.00 101 TYR A C 4
ATOM 6346 O O . TYR A 1 101 ? -4.132 9.635 0.983 1.00 0.00 101 TYR A O 4
ATOM 6364 N N . PRO A 1 102 ? -3.423 9.580 3.107 1.00 0.00 102 PRO A N 4
ATOM 6365 C CA . PRO A 1 102 ? -2.006 9.939 2.810 1.00 0.00 102 PRO A CA 4
ATOM 6366 C C . PRO A 1 102 ? -1.232 8.791 2.167 1.00 0.00 102 PRO A C 4
ATOM 6367 O O . PRO A 1 102 ? -1.326 7.649 2.611 1.00 0.00 102 PRO A O 4
ATOM 6378 N N . TYR A 1 103 ? -0.339 9.141 1.243 1.00 0.00 103 TYR A N 4
ATOM 6379 C CA . TYR A 1 103 ? 0.655 8.212 0.706 1.00 0.00 103 TYR A CA 4
ATOM 6380 C C . TYR A 1 103 ? 2.077 8.750 0.826 1.00 0.00 103 TYR A C 4
ATOM 6381 O O . TYR A 1 103 ? 2.272 9.945 1.044 1.00 0.00 103 TYR A O 4
ATOM 6399 N N . ILE A 1 104 ? 3.022 7.823 0.959 1.00 0.00 104 ILE A N 4
ATOM 6400 C CA . ILE A 1 104 ? 4.442 8.162 0.970 1.00 0.00 104 ILE A CA 4
ATOM 6401 C C . ILE A 1 104 ? 5.119 7.705 -0.320 1.00 0.00 104 ILE A C 4
ATOM 6402 O O . ILE A 1 104 ? 5.267 6.507 -0.549 1.00 0.00 104 ILE A O 4
ATOM 6418 N N . LYS A 1 105 ? 5.804 8.651 -0.959 1.00 0.00 105 LYS A N 4
ATOM 6419 C CA . LYS A 1 105 ? 6.501 8.412 -2.223 1.00 0.00 105 LYS A CA 4
ATOM 6420 C C . LYS A 1 105 ? 5.809 7.322 -3.050 1.00 0.00 105 LYS A C 4
ATOM 6421 O O . LYS A 1 105 ? 6.496 6.467 -3.583 1.00 0.00 105 LYS A O 4
ATOM 6441 N N . LYS A 1 15 ? -17.653 -17.917 3.182 1.00 0.00 15 LYS A N 5
ATOM 6442 C CA . LYS A 1 15 ? -18.616 -19.025 2.926 1.00 0.00 15 LYS A CA 5
ATOM 6443 C C . LYS A 1 15 ? -19.171 -18.845 1.513 1.00 0.00 15 LYS A C 5
ATOM 6444 O O . LYS A 1 15 ? -18.778 -17.910 0.815 1.00 0.00 15 LYS A O 5
ATOM 6463 N N . GLU A 1 16 ? -19.867 -19.860 1.011 1.00 0.00 16 GLU A N 5
ATOM 6464 C CA . GLU A 1 16 ? -20.403 -19.798 -0.347 1.00 0.00 16 GLU A CA 5
ATOM 6465 C C . GLU A 1 16 ? -21.474 -18.711 -0.449 1.00 0.00 16 GLU A C 5
ATOM 6466 O O . GLU A 1 16 ? -21.544 -17.982 -1.441 1.00 0.00 16 GLU A O 5
ATOM 6478 N N . ARG A 1 17 ? -22.286 -18.604 0.599 1.00 0.00 17 ARG A N 5
ATOM 6479 C CA . ARG A 1 17 ? -23.397 -17.658 0.637 1.00 0.00 17 ARG A CA 5
ATOM 6480 C C . ARG A 1 17 ? -22.947 -16.198 0.571 1.00 0.00 17 ARG A C 5
ATOM 6481 O O . ARG A 1 17 ? -23.537 -15.405 -0.164 1.00 0.00 17 ARG A O 5
ATOM 6502 N N . ILE A 1 18 ? -21.907 -15.862 1.328 1.00 0.00 18 ILE A N 5
ATOM 6503 C CA . ILE A 1 18 ? -21.425 -14.481 1.386 1.00 0.00 18 ILE A CA 5
ATOM 6504 C C . ILE A 1 18 ? -20.826 -14.074 0.044 1.00 0.00 18 ILE A C 5
ATOM 6505 O O . ILE A 1 18 ? -20.804 -12.904 -0.298 1.00 0.00 18 ILE A O 5
ATOM 6521 N N . ASP A 1 19 ? -20.152 -15.038 -0.583 1.00 0.00 19 ASP A N 5
ATOM 6522 C CA . ASP A 1 19 ? -19.442 -14.827 -1.845 1.00 0.00 19 ASP A CA 5
ATOM 6523 C C . ASP A 1 19 ? -20.431 -14.444 -2.952 1.00 0.00 19 ASP A C 5
ATOM 6524 O O . ASP A 1 19 ? -20.128 -13.613 -3.800 1.00 0.00 19 ASP A O 5
ATOM 6533 N N . ILE A 1 20 ? -21.622 -15.035 -2.892 1.00 0.00 20 ILE A N 5
ATOM 6534 C CA . ILE A 1 20 ? -22.681 -14.725 -3.851 1.00 0.00 20 ILE A CA 5
ATOM 6535 C C . ILE A 1 20 ? -23.104 -13.261 -3.722 1.00 0.00 20 ILE A C 5
ATOM 6536 O O . ILE A 1 20 ? -23.136 -12.530 -4.707 1.00 0.00 20 ILE A O 5
ATOM 6552 N N . LEU A 1 21 ? -23.242 -12.808 -2.484 1.00 0.00 21 LEU A N 5
ATOM 6553 C CA . LEU A 1 21 ? -23.552 -11.408 -2.206 1.00 0.00 21 LEU A CA 5
ATOM 6554 C C . LEU A 1 21 ? -22.438 -10.499 -2.710 1.00 0.00 21 LEU A C 5
ATOM 6555 O O . LEU A 1 21 ? -22.698 -9.372 -3.131 1.00 0.00 21 LEU A O 5
ATOM 6571 N N . PHE A 1 22 ? -21.186 -10.913 -2.515 1.00 0.00 22 PHE A N 5
ATOM 6572 C CA . PHE A 1 22 ? -20.046 -10.105 -2.939 1.00 0.00 22 PHE A CA 5
ATOM 6573 C C . PHE A 1 22 ? -20.072 -9.860 -4.448 1.00 0.00 22 PHE A C 5
ATOM 6574 O O . PHE A 1 22 ? -19.820 -8.740 -4.889 1.00 0.00 22 PHE A O 5
ATOM 6591 N N . SER A 1 23 ? -20.308 -10.906 -5.239 1.00 0.00 23 SER A N 5
ATOM 6592 C CA . SER A 1 23 ? -20.359 -10.737 -6.691 1.00 0.00 23 SER A CA 5
ATOM 6593 C C . SER A 1 23 ? -21.498 -9.817 -7.098 1.00 0.00 23 SER A C 5
ATOM 6594 O O . SER A 1 23 ? -21.344 -8.943 -7.958 1.00 0.00 23 SER A O 5
ATOM 6602 N N . LEU A 1 24 ? -22.638 -9.991 -6.438 1.00 0.00 24 LEU A N 5
ATOM 6603 C CA . LEU A 1 24 ? -23.809 -9.150 -6.663 1.00 0.00 24 LEU A CA 5
ATOM 6604 C C . LEU A 1 24 ? -23.529 -7.701 -6.279 1.00 0.00 24 LEU A C 5
ATOM 6605 O O . LEU A 1 24 ? -23.901 -6.777 -6.997 1.00 0.00 24 LEU A O 5
ATOM 6621 N N . ALA A 1 25 ? -22.838 -7.527 -5.154 1.00 0.00 25 ALA A N 5
ATOM 6622 C CA . ALA A 1 25 ? -22.510 -6.195 -4.660 1.00 0.00 25 ALA A CA 5
ATOM 6623 C C . ALA A 1 25 ? -21.602 -5.466 -5.642 1.00 0.00 25 ALA A C 5
ATOM 6624 O O . ALA A 1 25 ? -21.621 -4.242 -5.706 1.00 0.00 25 ALA A O 5
ATOM 6631 N N . GLU A 1 26 ? -20.672 -6.201 -6.242 1.00 0.00 26 GLU A N 5
ATOM 6632 C CA . GLU A 1 26 ? -19.770 -5.601 -7.217 1.00 0.00 26 GLU A CA 5
ATOM 6633 C C . GLU A 1 26 ? -20.520 -5.156 -8.471 1.00 0.00 26 GLU A C 5
ATOM 6634 O O . GLU A 1 26 ? -20.025 -4.277 -9.165 1.00 0.00 26 GLU A O 5
ATOM 6646 N N . ARG A 1 27 ? -21.452 -5.980 -8.954 1.00 0.00 27 ARG A N 5
ATOM 6647 C CA . ARG A 1 27 ? -22.220 -5.605 -10.141 1.00 0.00 27 ARG A CA 5
ATOM 6648 C C . ARG A 1 27 ? -23.117 -4.389 -9.924 1.00 0.00 27 ARG A C 5
ATOM 6649 O O . ARG A 1 27 ? -23.041 -3.425 -10.681 1.00 0.00 27 ARG A O 5
ATOM 6670 N N . VAL A 1 28 ? -23.817 -4.355 -8.792 1.00 0.00 28 VAL A N 5
ATOM 6671 C CA . VAL A 1 28 ? -24.711 -3.238 -8.484 1.00 0.00 28 VAL A CA 5
ATOM 6672 C C . VAL A 1 28 ? -23.889 -1.966 -8.302 1.00 0.00 28 VAL A C 5
ATOM 6673 O O . VAL A 1 28 ? -24.346 -0.861 -8.578 1.00 0.00 28 VAL A O 5
ATOM 6686 N N . PHE A 1 29 ? -22.746 -2.149 -7.656 1.00 0.00 29 PHE A N 5
ATOM 6687 C CA . PHE A 1 29 ? -21.917 -1.050 -7.189 1.00 0.00 29 PHE A CA 5
ATOM 6688 C C . PHE A 1 29 ? -21.690 0.004 -8.280 1.00 0.00 29 PHE A C 5
ATOM 6689 O O . PHE A 1 29 ? -22.037 1.167 -8.081 1.00 0.00 29 PHE A O 5
ATOM 6706 N N . PRO A 1 30 ? -21.123 -0.361 -9.442 1.00 0.00 30 PRO A N 5
ATOM 6707 C CA . PRO A 1 30 ? -21.011 0.576 -10.599 1.00 0.00 30 PRO A CA 5
ATOM 6708 C C . PRO A 1 30 ? -22.343 1.076 -11.158 1.00 0.00 30 PRO A C 5
ATOM 6709 O O . PRO A 1 30 ? -22.393 2.183 -11.702 1.00 0.00 30 PRO A O 5
ATOM 6720 N N . TYR A 1 31 ? -23.405 0.271 -11.088 1.00 0.00 31 TYR A N 5
ATOM 6721 C CA . TYR A 1 31 ? -24.728 0.761 -11.477 1.00 0.00 31 TYR A CA 5
ATOM 6722 C C . TYR A 1 31 ? -25.224 1.908 -10.601 1.00 0.00 31 TYR A C 5
ATOM 6723 O O . TYR A 1 31 ? -25.612 2.958 -11.111 1.00 0.00 31 TYR A O 5
ATOM 6741 N N . SER A 1 32 ? -25.064 1.765 -9.289 1.00 0.00 32 SER A N 5
ATOM 6742 C CA . SER A 1 32 ? -25.626 2.721 -8.337 1.00 0.00 32 SER A CA 5
ATOM 6743 C C . SER A 1 32 ? -24.968 2.525 -6.978 1.00 0.00 32 SER A C 5
ATOM 6744 O O . SER A 1 32 ? -25.018 1.430 -6.412 1.00 0.00 32 SER A O 5
ATOM 6752 N N . PRO A 1 33 ? -24.314 3.564 -6.453 1.00 0.00 33 PRO A N 5
ATOM 6753 C CA . PRO A 1 33 ? -23.824 3.553 -5.046 1.00 0.00 33 PRO A CA 5
ATOM 6754 C C . PRO A 1 33 ? -24.944 3.252 -4.052 1.00 0.00 33 PRO A C 5
ATOM 6755 O O . PRO A 1 33 ? -24.769 2.424 -3.161 1.00 0.00 33 PRO A O 5
ATOM 6766 N N . GLU A 1 34 ? -26.133 3.800 -4.313 1.00 0.00 34 GLU A N 5
ATOM 6767 C CA . GLU A 1 34 ? -27.257 3.657 -3.389 1.00 0.00 34 GLU A CA 5
ATOM 6768 C C . GLU A 1 34 ? -27.757 2.219 -3.291 1.00 0.00 34 GLU A C 5
ATOM 6769 O O . GLU A 1 34 ? -28.092 1.752 -2.201 1.00 0.00 34 GLU A O 5
ATOM 6781 N N . LEU A 1 35 ? -27.889 1.556 -4.435 1.00 0.00 35 LEU A N 5
ATOM 6782 C CA . LEU A 1 35 ? -28.278 0.150 -4.450 1.00 0.00 35 LEU A CA 5
ATOM 6783 C C . LEU A 1 35 ? -27.225 -0.719 -3.773 1.00 0.00 35 LEU A C 5
ATOM 6784 O O . LEU A 1 35 ? -27.526 -1.377 -2.780 1.00 0.00 35 LEU A O 5
ATOM 6800 N N . ALA A 1 36 ? -25.964 -0.412 -4.061 1.00 0.00 36 ALA A N 5
ATOM 6801 C CA . ALA A 1 36 ? -24.838 -1.148 -3.491 1.00 0.00 36 ALA A CA 5
ATOM 6802 C C . ALA A 1 36 ? -24.832 -1.006 -1.974 1.00 0.00 36 ALA A C 5
ATOM 6803 O O . ALA A 1 36 ? -24.365 -1.887 -1.255 1.00 0.00 36 ALA A O 5
ATOM 6810 N N . LYS A 1 37 ? -25.241 0.173 -1.519 1.00 0.00 37 LYS A N 5
ATOM 6811 C CA . LYS A 1 37 ? -25.270 0.487 -0.098 1.00 0.00 37 LYS A CA 5
ATOM 6812 C C . LYS A 1 37 ? -26.199 -0.499 0.605 1.00 0.00 37 LYS A C 5
ATOM 6813 O O . LYS A 1 37 ? -25.751 -1.236 1.487 1.00 0.00 37 LYS A O 5
ATOM 6832 N N . ARG A 1 38 ? -27.373 -0.715 0.016 1.00 0.00 38 ARG A N 5
ATOM 6833 C CA . ARG A 1 38 ? -28.315 -1.690 0.550 1.00 0.00 38 ARG A CA 5
ATOM 6834 C C . ARG A 1 38 ? -27.789 -3.126 0.493 1.00 0.00 38 ARG A C 5
ATOM 6835 O O . ARG A 1 38 ? -27.813 -3.830 1.503 1.00 0.00 38 ARG A O 5
ATOM 6856 N N . TYR A 1 39 ? -27.209 -3.522 -0.648 1.00 0.00 39 TYR A N 5
ATOM 6857 C CA . TYR A 1 39 ? -26.724 -4.892 -0.825 1.00 0.00 39 TYR A CA 5
ATOM 6858 C C . TYR A 1 39 ? -25.576 -5.281 0.106 1.00 0.00 39 TYR A C 5
ATOM 6859 O O . TYR A 1 39 ? -25.432 -6.459 0.434 1.00 0.00 39 TYR A O 5
ATOM 6877 N N . VAL A 1 40 ? -24.589 -4.395 0.219 1.00 0.00 40 VAL A N 5
ATOM 6878 C CA . VAL A 1 40 ? -23.428 -4.631 1.076 1.00 0.00 40 VAL A CA 5
ATOM 6879 C C . VAL A 1 40 ? -23.837 -4.700 2.545 1.00 0.00 40 VAL A C 5
ATOM 6880 O O . VAL A 1 40 ? -23.315 -5.503 3.312 1.00 0.00 40 VAL A O 5
ATOM 6893 N N . GLU A 1 41 ? -24.696 -3.764 2.934 1.00 0.00 41 GLU A N 5
ATOM 6894 C CA . GLU A 1 41 ? -25.082 -3.571 4.329 1.00 0.00 41 GLU A CA 5
ATOM 6895 C C . GLU A 1 41 ? -25.829 -4.815 4.800 1.00 0.00 41 GLU A C 5
ATOM 6896 O O . GLU A 1 41 ? -25.453 -5.421 5.802 1.00 0.00 41 GLU A O 5
ATOM 6908 N N . LEU A 1 42 ? -26.534 -5.389 3.832 1.00 0.00 42 LEU A N 5
ATOM 6909 C CA . LEU A 1 42 ? -27.020 -6.762 3.910 1.00 0.00 42 LEU A CA 5
ATOM 6910 C C . LEU A 1 42 ? -25.903 -7.796 4.026 1.00 0.00 42 LEU A C 5
ATOM 6911 O O . LEU A 1 42 ? -25.989 -8.680 4.878 1.00 0.00 42 LEU A O 5
ATOM 6927 N N . ALA A 1 43 ? -24.832 -7.659 3.246 1.00 0.00 43 ALA A N 5
ATOM 6928 C CA . ALA A 1 43 ? -23.751 -8.639 3.318 1.00 0.00 43 ALA A CA 5
ATOM 6929 C C . ALA A 1 43 ? -23.066 -8.624 4.685 1.00 0.00 43 ALA A C 5
ATOM 6930 O O . ALA A 1 43 ? -22.688 -9.678 5.192 1.00 0.00 43 ALA A O 5
ATOM 6937 N N . LEU A 1 44 ? -22.858 -7.434 5.250 1.00 0.00 44 LEU A N 5
ATOM 6938 C CA . LEU A 1 44 ? -22.253 -7.310 6.578 1.00 0.00 44 LEU A CA 5
ATOM 6939 C C . LEU A 1 44 ? -23.112 -7.938 7.674 1.00 0.00 44 LEU A C 5
ATOM 6940 O O . LEU A 1 44 ? -22.583 -8.572 8.585 1.00 0.00 44 LEU A O 5
ATOM 6956 N N . LEU A 1 45 ? -24.425 -7.728 7.604 1.00 0.00 45 LEU A N 5
ATOM 6957 C CA . LEU A 1 45 ? -25.350 -8.339 8.557 1.00 0.00 45 LEU A CA 5
ATOM 6958 C C . LEU A 1 45 ? -25.295 -9.860 8.433 1.00 0.00 45 LEU A C 5
ATOM 6959 O O . LEU A 1 45 ? -25.333 -10.578 9.427 1.00 0.00 45 LEU A O 5
ATOM 6975 N N . VAL A 1 46 ? -25.244 -10.335 7.195 1.00 0.00 46 VAL A N 5
ATOM 6976 C CA . VAL A 1 46 ? -25.060 -11.754 6.924 1.00 0.00 46 VAL A CA 5
ATOM 6977 C C . VAL A 1 46 ? -23.713 -12.221 7.473 1.00 0.00 46 VAL A C 5
ATOM 6978 O O . VAL A 1 46 ? -23.603 -13.324 7.999 1.00 0.00 46 VAL A O 5
ATOM 6991 N N . GLN A 1 47 ? -22.675 -11.423 7.240 1.00 0.00 47 GLN A N 5
ATOM 6992 C CA . GLN A 1 47 ? -21.306 -11.840 7.519 1.00 0.00 47 GLN A CA 5
ATOM 6993 C C . GLN A 1 47 ? -21.102 -12.122 9.008 1.00 0.00 47 GLN A C 5
ATOM 6994 O O . GLN A 1 47 ? -20.469 -13.114 9.365 1.00 0.00 47 GLN A O 5
ATOM 7008 N N . GLN A 1 48 ? -21.640 -11.266 9.874 1.00 0.00 48 GLN A N 5
ATOM 7009 C CA . GLN A 1 48 ? -21.592 -11.520 11.313 1.00 0.00 48 GLN A CA 5
ATOM 7010 C C . GLN A 1 48 ? -22.420 -12.742 11.708 1.00 0.00 48 GLN A C 5
ATOM 7011 O O . GLN A 1 48 ? -21.956 -13.577 12.484 1.00 0.00 48 GLN A O 5
ATOM 7025 N N . LYS A 1 49 ? -23.594 -12.895 11.103 1.00 0.00 49 LYS A N 5
ATOM 7026 C CA . LYS A 1 49 ? -24.432 -14.065 11.353 1.00 0.00 49 LYS A CA 5
ATOM 7027 C C . LYS A 1 49 ? -23.739 -15.348 10.901 1.00 0.00 49 LYS A C 5
ATOM 7028 O O . LYS A 1 49 ? -23.888 -16.395 11.529 1.00 0.00 49 LYS A O 5
ATOM 7047 N N . ALA A 1 50 ? -23.098 -15.280 9.737 1.00 0.00 50 ALA A N 5
ATOM 7048 C CA . ALA A 1 50 ? -22.342 -16.408 9.202 1.00 0.00 50 ALA A CA 5
ATOM 7049 C C . ALA A 1 50 ? -21.037 -16.612 9.966 1.00 0.00 50 ALA A C 5
ATOM 7050 O O . ALA A 1 50 ? -20.373 -17.637 9.808 1.00 0.00 50 ALA A O 5
ATOM 7057 N N . LYS A 1 51 ? -20.667 -15.623 10.776 1.00 0.00 51 LYS A N 5
ATOM 7058 C CA . LYS A 1 51 ? -19.481 -15.729 11.622 1.00 0.00 51 LYS A CA 5
ATOM 7059 C C . LYS A 1 51 ? -18.241 -16.055 10.792 1.00 0.00 51 LYS A C 5
ATOM 7060 O O . LYS A 1 51 ? -17.422 -16.882 11.193 1.00 0.00 51 LYS A O 5
ATOM 7079 N N . VAL A 1 52 ? -17.965 -15.202 9.809 1.00 0.00 52 VAL A N 5
ATOM 7080 C CA . VAL A 1 52 ? -16.742 -15.333 9.023 1.00 0.00 52 VAL A CA 5
ATOM 7081 C C . VAL A 1 52 ? -15.865 -14.096 9.183 1.00 0.00 52 VAL A C 5
ATOM 7082 O O . VAL A 1 52 ? -16.337 -12.964 9.063 1.00 0.00 52 VAL A O 5
ATOM 7095 N N . LYS A 1 53 ? -14.586 -14.330 9.471 1.00 0.00 53 LYS A N 5
ATOM 7096 C CA . LYS A 1 53 ? -13.624 -13.240 9.573 1.00 0.00 53 LYS A CA 5
ATOM 7097 C C . LYS A 1 53 ? -12.843 -13.133 8.268 1.00 0.00 53 LYS A C 5
ATOM 7098 O O . LYS A 1 53 ? -11.999 -13.990 7.987 1.00 0.00 53 LYS A O 5
ATOM 7117 N N . ILE A 1 54 ? -12.887 -11.945 7.670 1.00 0.00 54 ILE A N 5
ATOM 7118 C CA . ILE A 1 54 ? -12.067 -11.648 6.500 1.00 0.00 54 ILE A CA 5
ATOM 7119 C C . ILE A 1 54 ? -11.633 -10.184 6.534 1.00 0.00 54 ILE A C 5
ATOM 7120 O O . ILE A 1 54 ? -12.448 -9.288 6.312 1.00 0.00 54 ILE A O 5
ATOM 7136 N N . PRO A 1 55 ? -10.364 -9.909 6.881 1.00 0.00 55 PRO A N 5
ATOM 7137 C CA . PRO A 1 55 ? -9.828 -8.521 6.881 1.00 0.00 55 PRO A CA 5
ATOM 7138 C C . PRO A 1 55 ? -9.732 -7.893 5.492 1.00 0.00 55 PRO A C 5
ATOM 7139 O O . PRO A 1 55 ? -9.239 -6.763 5.411 1.00 0.00 55 PRO A O 5
ATOM 7150 N N . ARG A 1 56 ? -9.670 -8.747 4.468 1.00 0.00 56 ARG A N 5
ATOM 7151 C CA . ARG A 1 56 ? -9.400 -8.257 3.119 1.00 0.00 56 ARG A CA 5
ATOM 7152 C C . ARG A 1 56 ? -10.647 -8.239 2.237 1.00 0.00 56 ARG A C 5
ATOM 7153 O O . ARG A 1 56 ? -10.896 -7.239 1.564 1.00 0.00 56 ARG A O 5
ATOM 7174 N N . LYS A 1 57 ? -11.347 -9.370 2.126 1.00 0.00 57 LYS A N 5
ATOM 7175 C CA . LYS A 1 57 ? -12.309 -9.519 1.031 1.00 0.00 57 LYS A CA 5
ATOM 7176 C C . LYS A 1 57 ? -13.482 -8.542 1.110 1.00 0.00 57 LYS A C 5
ATOM 7177 O O . LYS A 1 57 ? -14.024 -8.188 0.068 1.00 0.00 57 LYS A O 5
ATOM 7196 N N . TRP A 1 58 ? -14.067 -8.363 2.298 1.00 0.00 58 TRP A N 5
ATOM 7197 C CA . TRP A 1 58 ? -15.044 -7.285 2.468 1.00 0.00 58 TRP A CA 5
ATOM 7198 C C . TRP A 1 58 ? -14.478 -6.040 3.137 1.00 0.00 58 TRP A C 5
ATOM 7199 O O . TRP A 1 58 ? -14.752 -4.939 2.678 1.00 0.00 58 TRP A O 5
ATOM 7220 N N . LYS A 1 59 ? -13.532 -6.224 4.049 1.00 0.00 59 LYS A N 5
ATOM 7221 C CA . LYS A 1 59 ? -13.102 -5.120 4.898 1.00 0.00 59 LYS A CA 5
ATOM 7222 C C . LYS A 1 59 ? -12.443 -4.011 4.073 1.00 0.00 59 LYS A C 5
ATOM 7223 O O . LYS A 1 59 ? -12.442 -2.851 4.491 1.00 0.00 59 LYS A O 5
ATOM 7242 N N . ARG A 1 60 ? -11.557 -4.437 3.172 1.00 0.00 60 ARG A N 5
ATOM 7243 C CA . ARG A 1 60 ? -10.794 -3.510 2.337 1.00 0.00 60 ARG A CA 5
ATOM 7244 C C . ARG A 1 60 ? -11.605 -2.972 1.159 1.00 0.00 60 ARG A C 5
ATOM 7245 O O . ARG A 1 60 ? -11.115 -2.122 0.418 1.00 0.00 60 ARG A O 5
ATOM 7266 N N . ARG A 1 61 ? -12.660 -3.701 0.808 1.00 0.00 61 ARG A N 5
ATOM 7267 C CA . ARG A 1 61 ? -13.386 -3.457 -0.437 1.00 0.00 61 ARG A CA 5
ATOM 7268 C C . ARG A 1 61 ? -14.632 -2.599 -0.220 1.00 0.00 61 ARG A C 5
ATOM 7269 O O . ARG A 1 61 ? -15.578 -2.707 -0.999 1.00 0.00 61 ARG A O 5
ATOM 7290 N N . TYR A 1 62 ? -14.770 -2.027 0.976 1.00 0.00 62 TYR A N 5
ATOM 7291 C CA . TYR A 1 62 ? -15.983 -1.280 1.302 1.00 0.00 62 TYR A CA 5
ATOM 7292 C C . TYR A 1 62 ? -15.662 -0.097 2.210 1.00 0.00 62 TYR A C 5
ATOM 7293 O O . TYR A 1 62 ? -14.528 0.053 2.658 1.00 0.00 62 TYR A O 5
ATOM 7311 N N . CYS A 1 63 ? -16.589 0.852 2.263 1.00 0.00 63 CYS A N 5
ATOM 7312 C CA . CYS A 1 63 ? -16.415 2.038 3.093 1.00 0.00 63 CYS A CA 5
ATOM 7313 C C . CYS A 1 63 ? -16.756 1.739 4.545 1.00 0.00 63 CYS A C 5
ATOM 7314 O O . CYS A 1 63 ? -17.730 1.053 4.825 1.00 0.00 63 CYS A O 5
ATOM 7321 N N . LYS A 1 64 ? -16.132 2.507 5.430 1.00 0.00 64 LYS A N 5
ATOM 7322 C CA . LYS A 1 64 ? -16.424 2.416 6.851 1.00 0.00 64 LYS A CA 5
ATOM 7323 C C . LYS A 1 64 ? -17.875 2.799 7.130 1.00 0.00 64 LYS A C 5
ATOM 7324 O O . LYS A 1 64 ? -18.581 2.075 7.840 1.00 0.00 64 LYS A O 5
ATOM 7343 N N . LYS A 1 65 ? -18.361 3.833 6.443 1.00 0.00 65 LYS A N 5
ATOM 7344 C CA . LYS A 1 65 ? -19.747 4.268 6.603 1.00 0.00 65 LYS A CA 5
ATOM 7345 C C . LYS A 1 65 ? -20.684 3.818 5.481 1.00 0.00 65 LYS A C 5
ATOM 7346 O O . LYS A 1 65 ? -21.787 3.373 5.814 1.00 0.00 65 LYS A O 5
ATOM 7365 N N . CYS A 1 66 ? -20.230 3.651 4.229 1.00 0.00 66 CYS A N 5
ATOM 7366 C CA . CYS A 1 66 ? -21.238 3.449 3.183 1.00 0.00 66 CYS A CA 5
ATOM 7367 C C . CYS A 1 66 ? -21.902 2.099 3.420 1.00 0.00 66 CYS A C 5
ATOM 7368 O O . CYS A 1 66 ? -22.964 1.863 2.854 1.00 0.00 66 CYS A O 5
ATOM 7375 N N . HIS A 1 67 ? -21.106 1.126 3.851 1.00 0.00 67 HIS A N 5
ATOM 7376 C CA . HIS A 1 67 ? -21.598 -0.249 3.892 1.00 0.00 67 HIS A CA 5
ATOM 7377 C C . HIS A 1 67 ? -21.880 -0.683 2.454 1.00 0.00 67 HIS A C 5
ATOM 7378 O O . HIS A 1 67 ? -23.048 -0.926 2.146 1.00 0.00 67 HIS A O 5
ATOM 7393 N N . ALA A 1 68 ? -21.063 -0.083 1.588 1.00 0.00 68 ALA A N 5
ATOM 7394 C CA . ALA A 1 68 ? -21.143 -0.258 0.142 1.00 0.00 68 ALA A CA 5
ATOM 7395 C C . ALA A 1 68 ? -19.761 -0.607 -0.402 1.00 0.00 68 ALA A C 5
ATOM 7396 O O . ALA A 1 68 ? -18.754 -0.138 0.130 1.00 0.00 68 ALA A O 5
ATOM 7403 N N . PHE A 1 69 ? -19.717 -1.325 -1.523 1.00 0.00 69 PHE A N 5
ATOM 7404 C CA . PHE A 1 69 ? -18.446 -1.803 -2.059 1.00 0.00 69 PHE A CA 5
ATOM 7405 C C . PHE A 1 69 ? -17.662 -0.589 -2.551 1.00 0.00 69 PHE A C 5
ATOM 7406 O O . PHE A 1 69 ? -18.228 0.253 -3.242 1.00 0.00 69 PHE A O 5
ATOM 7423 N N . LEU A 1 70 ? -16.403 -0.458 -2.141 1.00 0.00 70 LEU A N 5
ATOM 7424 C CA . LEU A 1 70 ? -15.680 0.789 -2.363 1.00 0.00 70 LEU A CA 5
ATOM 7425 C C . LEU A 1 70 ? -14.520 0.582 -3.337 1.00 0.00 70 LEU A C 5
ATOM 7426 O O . LEU A 1 70 ? -13.470 0.051 -2.979 1.00 0.00 70 LEU A O 5
ATOM 7442 N N . VAL A 1 71 ? -14.658 1.280 -4.463 1.00 0.00 71 VAL A N 5
ATOM 7443 C CA . VAL A 1 71 ? -13.594 1.532 -5.434 1.00 0.00 71 VAL A CA 5
ATOM 7444 C C . VAL A 1 71 ? -13.683 3.002 -5.839 1.00 0.00 71 VAL A C 5
ATOM 7445 O O . VAL A 1 71 ? -14.790 3.529 -5.925 1.00 0.00 71 VAL A O 5
ATOM 7458 N N . PRO A 1 72 ? -12.568 3.700 -6.089 1.00 0.00 72 PRO A N 5
ATOM 7459 C CA . PRO A 1 72 ? -12.647 5.103 -6.582 1.00 0.00 72 PRO A CA 5
ATOM 7460 C C . PRO A 1 72 ? -13.351 5.197 -7.932 1.00 0.00 72 PRO A C 5
ATOM 7461 O O . PRO A 1 72 ? -13.035 4.454 -8.862 1.00 0.00 72 PRO A O 5
ATOM 7472 N N . GLY A 1 73 ? -14.096 6.284 -8.090 1.00 0.00 73 GLY A N 5
ATOM 7473 C CA . GLY A 1 73 ? -14.769 6.610 -9.341 1.00 0.00 73 GLY A CA 5
ATOM 7474 C C . GLY A 1 73 ? -16.242 6.197 -9.319 1.00 0.00 73 GLY A C 5
ATOM 7475 O O . GLY A 1 73 ? -17.010 6.645 -10.175 1.00 0.00 73 GLY A O 5
ATOM 7479 N N . ILE A 1 74 ? -16.600 5.237 -8.458 1.00 0.00 74 ILE A N 5
ATOM 7480 C CA . ILE A 1 74 ? -17.929 4.628 -8.539 1.00 0.00 74 ILE A CA 5
ATOM 7481 C C . ILE A 1 74 ? -18.877 5.124 -7.442 1.00 0.00 74 ILE A C 5
ATOM 7482 O O . ILE A 1 74 ? -19.727 5.963 -7.714 1.00 0.00 74 ILE A O 5
ATOM 7498 N N . ASN A 1 75 ? -18.687 4.664 -6.201 1.00 0.00 75 ASN A N 5
ATOM 7499 C CA . ASN A 1 75 ? -19.507 5.129 -5.077 1.00 0.00 75 ASN A CA 5
ATOM 7500 C C . ASN A 1 75 ? -18.713 6.118 -4.248 1.00 0.00 75 ASN A C 5
ATOM 7501 O O . ASN A 1 75 ? -19.191 6.672 -3.266 1.00 0.00 75 ASN A O 5
ATOM 7512 N N . ALA A 1 76 ? -17.541 6.415 -4.776 1.00 0.00 76 ALA A N 5
ATOM 7513 C CA . ALA A 1 76 ? -16.587 7.281 -4.113 1.00 0.00 76 ALA A CA 5
ATOM 7514 C C . ALA A 1 76 ? -15.616 7.791 -5.161 1.00 0.00 76 ALA A C 5
ATOM 7515 O O . ALA A 1 76 ? -15.370 7.114 -6.149 1.00 0.00 76 ALA A O 5
ATOM 7522 N N . ARG A 1 77 ? -15.041 8.960 -4.927 1.00 0.00 77 ARG A N 5
ATOM 7523 C CA . ARG A 1 77 ? -14.094 9.511 -5.886 1.00 0.00 77 ARG A CA 5
ATOM 7524 C C . ARG A 1 77 ? -12.827 9.967 -5.175 1.00 0.00 77 ARG A C 5
ATOM 7525 O O . ARG A 1 77 ? -12.867 10.351 -4.010 1.00 0.00 77 ARG A O 5
ATOM 7546 N N . VAL A 1 78 ? -11.690 9.798 -5.841 1.00 0.00 78 VAL A N 5
ATOM 7547 C CA . VAL A 1 78 ? -10.411 10.150 -5.238 1.00 0.00 78 VAL A CA 5
ATOM 7548 C C . VAL A 1 78 ? -9.705 11.178 -6.115 1.00 0.00 78 VAL A C 5
ATOM 7549 O O . VAL A 1 78 ? -9.840 11.150 -7.338 1.00 0.00 78 VAL A O 5
ATOM 7562 N N . ARG A 1 79 ? -9.259 12.251 -5.466 1.00 0.00 79 ARG A N 5
ATOM 7563 C CA . ARG A 1 79 ? -8.408 13.239 -6.118 1.00 0.00 79 ARG A CA 5
ATOM 7564 C C . ARG A 1 79 ? -6.968 13.015 -5.686 1.00 0.00 79 ARG A C 5
ATOM 7565 O O . ARG A 1 79 ? -6.714 12.674 -4.534 1.00 0.00 79 ARG A O 5
ATOM 7586 N N . LEU A 1 80 ? -6.064 13.051 -6.655 1.00 0.00 80 LEU A N 5
ATOM 7587 C CA . LEU A 1 80 ? -4.657 12.808 -6.372 1.00 0.00 80 LEU A CA 5
ATOM 7588 C C . LEU A 1 80 ? -3.889 14.103 -6.612 1.00 0.00 80 LEU A C 5
ATOM 7589 O O . LEU A 1 80 ? -3.988 14.689 -7.685 1.00 0.00 80 LEU A O 5
ATOM 7605 N N . ARG A 1 81 ? -3.183 14.572 -5.586 1.00 0.00 81 ARG A N 5
ATOM 7606 C CA . ARG A 1 81 ? -2.409 15.806 -5.692 1.00 0.00 81 ARG A CA 5
ATOM 7607 C C . ARG A 1 81 ? -0.909 15.525 -5.633 1.00 0.00 81 ARG A C 5
ATOM 7608 O O . ARG A 1 81 ? -0.436 14.829 -4.736 1.00 0.00 81 ARG A O 5
ATOM 7629 N N . GLN A 1 82 ? -0.163 16.209 -6.500 1.00 0.00 82 GLN A N 5
ATOM 7630 C CA . GLN A 1 82 ? 1.286 16.045 -6.564 1.00 0.00 82 GLN A CA 5
ATOM 7631 C C . GLN A 1 82 ? 1.962 17.334 -6.110 1.00 0.00 82 GLN A C 5
ATOM 7632 O O . GLN A 1 82 ? 2.394 18.158 -6.920 1.00 0.00 82 GLN A O 5
ATOM 7646 N N . LYS A 1 83 ? 1.800 17.595 -4.820 1.00 0.00 83 LYS A N 5
ATOM 7647 C CA . LYS A 1 83 ? 2.566 18.611 -4.111 1.00 0.00 83 LYS A CA 5
ATOM 7648 C C . LYS A 1 83 ? 3.743 17.868 -3.486 1.00 0.00 83 LYS A C 5
ATOM 7649 O O . LYS A 1 83 ? 3.754 16.637 -3.571 1.00 0.00 83 LYS A O 5
ATOM 7668 N N . ARG A 1 84 ? 4.805 18.527 -3.013 1.00 0.00 84 ARG A N 5
ATOM 7669 C CA . ARG A 1 84 ? 5.828 17.694 -2.384 1.00 0.00 84 ARG A CA 5
ATOM 7670 C C . ARG A 1 84 ? 5.340 17.428 -0.961 1.00 0.00 84 ARG A C 5
ATOM 7671 O O . ARG A 1 84 ? 6.151 17.333 -0.036 1.00 0.00 84 ARG A O 5
ATOM 7692 N N . MET A 1 85 ? 4.156 16.823 -0.908 1.00 0.00 85 MET A N 5
ATOM 7693 C CA . MET A 1 85 ? 3.736 15.820 0.058 1.00 0.00 85 MET A CA 5
ATOM 7694 C C . MET A 1 85 ? 2.752 14.911 -0.671 1.00 0.00 85 MET A C 5
ATOM 7695 O O . MET A 1 85 ? 1.740 15.441 -1.123 1.00 0.00 85 MET A O 5
ATOM 7709 N N . PRO A 1 86 ? 3.038 13.642 -1.004 1.00 0.00 86 PRO A N 5
ATOM 7710 C CA . PRO A 1 86 ? 2.006 12.877 -1.756 1.00 0.00 86 PRO A CA 5
ATOM 7711 C C . PRO A 1 86 ? 0.738 12.759 -0.915 1.00 0.00 86 PRO A C 5
ATOM 7712 O O . PRO A 1 86 ? 0.809 12.469 0.276 1.00 0.00 86 PRO A O 5
ATOM 7723 N N . HIS A 1 87 ? -0.417 12.904 -1.557 1.00 0.00 87 HIS A N 5
ATOM 7724 C CA . HIS A 1 87 ? -1.690 12.751 -0.862 1.00 0.00 87 HIS A CA 5
ATOM 7725 C C . HIS A 1 87 ? -2.810 12.423 -1.843 1.00 0.00 87 HIS A C 5
ATOM 7726 O O . HIS A 1 87 ? -2.866 12.985 -2.937 1.00 0.00 87 HIS A O 5
ATOM 7741 N N . ILE A 1 88 ? -3.784 11.649 -1.370 1.00 0.00 88 ILE A N 5
ATOM 7742 C CA . ILE A 1 88 ? -5.039 11.458 -2.092 1.00 0.00 88 ILE A CA 5
ATOM 7743 C C . ILE A 1 88 ? -6.230 11.678 -1.159 1.00 0.00 88 ILE A C 5
ATOM 7744 O O . ILE A 1 88 ? -6.113 11.440 0.044 1.00 0.00 88 ILE A O 5
ATOM 7760 N N . VAL A 1 89 ? -7.322 12.240 -1.679 1.00 0.00 89 VAL A N 5
ATOM 7761 C CA . VAL A 1 89 ? -8.522 12.443 -0.866 1.00 0.00 89 VAL A CA 5
ATOM 7762 C C . VAL A 1 89 ? -9.719 11.696 -1.442 1.00 0.00 89 VAL A C 5
ATOM 7763 O O . VAL A 1 89 ? -10.124 11.939 -2.573 1.00 0.00 89 VAL A O 5
ATOM 7776 N N . VAL A 1 90 ? -10.406 10.967 -0.564 1.00 0.00 90 VAL A N 5
ATOM 7777 C CA . VAL A 1 90 ? -11.452 10.039 -0.976 1.00 0.00 90 VAL A CA 5
ATOM 7778 C C . VAL A 1 90 ? -12.757 10.430 -0.292 1.00 0.00 90 VAL A C 5
ATOM 7779 O O . VAL A 1 90 ? -12.856 10.321 0.922 1.00 0.00 90 VAL A O 5
ATOM 7792 N N . LYS A 1 91 ? -13.820 10.506 -1.082 1.00 0.00 91 LYS A N 5
ATOM 7793 C CA . LYS A 1 91 ? -15.139 10.811 -0.545 1.00 0.00 91 LYS A CA 5
ATOM 7794 C C . LYS A 1 91 ? -16.150 9.854 -1.155 1.00 0.00 91 LYS A C 5
ATOM 7795 O O . LYS A 1 91 ? -16.114 9.616 -2.358 1.00 0.00 91 LYS A O 5
ATOM 7814 N N . CYS A 1 92 ? -17.097 9.388 -0.346 1.00 0.00 92 CYS A N 5
ATOM 7815 C CA . CYS A 1 92 ? -18.092 8.456 -0.858 1.00 0.00 92 CYS A CA 5
ATOM 7816 C C . CYS A 1 92 ? -19.407 9.186 -1.071 1.00 0.00 92 CYS A C 5
ATOM 7817 O O . CYS A 1 92 ? -19.919 9.810 -0.148 1.00 0.00 92 CYS A O 5
ATOM 7824 N N . LEU A 1 93 ? -20.074 8.826 -2.161 1.00 0.00 93 LEU A N 5
ATOM 7825 C CA . LEU A 1 93 ? -21.394 9.360 -2.458 1.00 0.00 93 LEU A CA 5
ATOM 7826 C C . LEU A 1 93 ? -22.421 8.954 -1.393 1.00 0.00 93 LEU A C 5
ATOM 7827 O O . LEU A 1 93 ? -23.202 9.793 -0.952 1.00 0.00 93 LEU A O 5
ATOM 7843 N N . GLU A 1 94 ? -22.383 7.699 -0.936 1.00 0.00 94 GLU A N 5
ATOM 7844 C CA . GLU A 1 94 ? -23.393 7.199 0.002 1.00 0.00 94 GLU A CA 5
ATOM 7845 C C . GLU A 1 94 ? -23.318 7.852 1.378 1.00 0.00 94 GLU A C 5
ATOM 7846 O O . GLU A 1 94 ? -24.326 8.357 1.877 1.00 0.00 94 GLU A O 5
ATOM 7858 N N . CYS A 1 95 ? -22.102 8.000 1.902 1.00 0.00 95 CYS A N 5
ATOM 7859 C CA . CYS A 1 95 ? -21.900 8.770 3.127 1.00 0.00 95 CYS A CA 5
ATOM 7860 C C . CYS A 1 95 ? -21.956 10.277 2.892 1.00 0.00 95 CYS A C 5
ATOM 7861 O O . CYS A 1 95 ? -22.353 11.025 3.784 1.00 0.00 95 CYS A O 5
ATOM 7868 N N . GLY A 1 96 ? -21.483 10.719 1.727 1.00 0.00 96 GLY A N 5
ATOM 7869 C CA . GLY A 1 96 ? -21.309 12.146 1.462 1.00 0.00 96 GLY A CA 5
ATOM 7870 C C . GLY A 1 96 ? -20.100 12.704 2.207 1.00 0.00 96 GLY A C 5
ATOM 7871 O O . GLY A 1 96 ? -19.904 13.917 2.258 1.00 0.00 96 GLY A O 5
ATOM 7875 N N . HIS A 1 97 ? -19.205 11.807 2.610 1.00 0.00 97 HIS A N 5
ATOM 7876 C CA . HIS A 1 97 ? -18.185 12.116 3.608 1.00 0.00 97 HIS A CA 5
ATOM 7877 C C . HIS A 1 97 ? -16.790 11.990 3.010 1.00 0.00 97 HIS A C 5
ATOM 7878 O O . HIS A 1 97 ? -16.518 11.059 2.257 1.00 0.00 97 HIS A O 5
ATOM 7893 N N . ILE A 1 98 ? -15.875 12.809 3.521 1.00 0.00 98 ILE A N 5
ATOM 7894 C CA . ILE A 1 98 ? -14.549 12.960 2.931 1.00 0.00 98 ILE A CA 5
ATOM 7895 C C . ILE A 1 98 ? -13.492 12.310 3.819 1.00 0.00 98 ILE A C 5
ATOM 7896 O O . ILE A 1 98 ? -13.632 12.295 5.043 1.00 0.00 98 ILE A O 5
ATOM 7912 N N . MET A 1 99 ? -12.676 11.486 3.172 1.00 0.00 99 MET A N 5
ATOM 7913 C CA . MET A 1 99 ? -11.589 10.768 3.828 1.00 0.00 99 MET A CA 5
ATOM 7914 C C . MET A 1 99 ? -10.277 11.082 3.120 1.00 0.00 99 MET A C 5
ATOM 7915 O O . MET A 1 99 ? -10.299 11.557 1.985 1.00 0.00 99 MET A O 5
ATOM 7929 N N . ARG A 1 100 ? -9.185 11.084 3.879 1.00 0.00 100 ARG A N 5
ATOM 7930 C CA . ARG A 1 100 ? -7.885 11.470 3.338 1.00 0.00 100 ARG A CA 5
ATOM 7931 C C . ARG A 1 100 ? -6.886 10.345 3.584 1.00 0.00 100 ARG A C 5
ATOM 7932 O O . ARG A 1 100 ? -6.752 9.869 4.711 1.00 0.00 100 ARG A O 5
ATOM 7953 N N . TYR A 1 101 ? -6.181 9.944 2.529 1.00 0.00 101 TYR A N 5
ATOM 7954 C CA . TYR A 1 101 ? -5.078 8.999 2.668 1.00 0.00 101 TYR A CA 5
ATOM 7955 C C . TYR A 1 101 ? -3.770 9.673 2.256 1.00 0.00 101 TYR A C 5
ATOM 7956 O O . TYR A 1 101 ? -3.571 9.973 1.083 1.00 0.00 101 TYR A O 5
ATOM 7974 N N . PRO A 1 102 ? -2.987 10.153 3.241 1.00 0.00 102 PRO A N 5
ATOM 7975 C CA . PRO A 1 102 ? -1.606 10.652 2.984 1.00 0.00 102 PRO A CA 5
ATOM 7976 C C . PRO A 1 102 ? -0.631 9.535 2.618 1.00 0.00 102 PRO A C 5
ATOM 7977 O O . PRO A 1 102 ? -0.711 8.433 3.159 1.00 0.00 102 PRO A O 5
ATOM 7988 N N . TYR A 1 103 ? 0.336 9.858 1.763 1.00 0.00 103 TYR A N 5
ATOM 7989 C CA . TYR A 1 103 ? 1.470 8.970 1.520 1.00 0.00 103 TYR A CA 5
ATOM 7990 C C . TYR A 1 103 ? 2.773 9.770 1.569 1.00 0.00 103 TYR A C 5
ATOM 7991 O O . TYR A 1 103 ? 2.846 10.853 0.988 1.00 0.00 103 TYR A O 5
ATOM 8009 N N . ILE A 1 104 ? 3.815 9.234 2.210 1.00 0.00 104 ILE A N 5
ATOM 8010 C CA . ILE A 1 104 ? 5.093 9.943 2.290 1.00 0.00 104 ILE A CA 5
ATOM 8011 C C . ILE A 1 104 ? 6.053 9.499 1.186 1.00 0.00 104 ILE A C 5
ATOM 8012 O O . ILE A 1 104 ? 6.236 8.310 0.948 1.00 0.00 104 ILE A O 5
ATOM 8028 N N . LYS A 1 105 ? 6.498 10.489 0.412 1.00 0.00 105 LYS A N 5
ATOM 8029 C CA . LYS A 1 105 ? 7.378 10.286 -0.739 1.00 0.00 105 LYS A CA 5
ATOM 8030 C C . LYS A 1 105 ? 6.985 9.058 -1.562 1.00 0.00 105 LYS A C 5
ATOM 8031 O O . LYS A 1 105 ? 6.101 9.200 -2.390 1.00 0.00 105 LYS A O 5
ATOM 8051 N N . LYS A 1 15 ? -17.769 -18.210 3.480 1.00 0.00 15 LYS A N 6
ATOM 8052 C CA . LYS A 1 15 ? -16.881 -18.006 2.300 1.00 0.00 15 LYS A CA 6
ATOM 8053 C C . LYS A 1 15 ? -17.735 -17.882 1.043 1.00 0.00 15 LYS A C 6
ATOM 8054 O O . LYS A 1 15 ? -17.853 -16.792 0.484 1.00 0.00 15 LYS A O 6
ATOM 8073 N N . GLU A 1 16 ? -18.457 -18.952 0.707 1.00 0.00 16 GLU A N 6
ATOM 8074 C CA . GLU A 1 16 ? -19.199 -18.985 -0.549 1.00 0.00 16 GLU A CA 6
ATOM 8075 C C . GLU A 1 16 ? -20.297 -17.931 -0.508 1.00 0.00 16 GLU A C 6
ATOM 8076 O O . GLU A 1 16 ? -20.590 -17.279 -1.509 1.00 0.00 16 GLU A O 6
ATOM 8088 N N . ARG A 1 17 ? -20.934 -17.819 0.654 1.00 0.00 17 ARG A N 6
ATOM 8089 C CA . ARG A 1 17 ? -22.030 -16.876 0.840 1.00 0.00 17 ARG A CA 6
ATOM 8090 C C . ARG A 1 17 ? -21.541 -15.442 0.681 1.00 0.00 17 ARG A C 6
ATOM 8091 O O . ARG A 1 17 ? -22.232 -14.589 0.127 1.00 0.00 17 ARG A O 6
ATOM 8112 N N . ILE A 1 18 ? -20.390 -15.176 1.278 1.00 0.00 18 ILE A N 6
ATOM 8113 C CA . ILE A 1 18 ? -19.725 -13.890 1.129 1.00 0.00 18 ILE A CA 6
ATOM 8114 C C . ILE A 1 18 ? -19.301 -13.666 -0.321 1.00 0.00 18 ILE A C 6
ATOM 8115 O O . ILE A 1 18 ? -19.495 -12.586 -0.878 1.00 0.00 18 ILE A O 6
ATOM 8131 N N . ASP A 1 19 ? -18.721 -14.711 -0.909 1.00 0.00 19 ASP A N 6
ATOM 8132 C CA . ASP A 1 19 ? -18.126 -14.622 -2.239 1.00 0.00 19 ASP A CA 6
ATOM 8133 C C . ASP A 1 19 ? -19.185 -14.354 -3.302 1.00 0.00 19 ASP A C 6
ATOM 8134 O O . ASP A 1 19 ? -19.026 -13.494 -4.167 1.00 0.00 19 ASP A O 6
ATOM 8143 N N . ILE A 1 20 ? -20.307 -15.074 -3.217 1.00 0.00 20 ILE A N 6
ATOM 8144 C CA . ILE A 1 20 ? -21.449 -14.833 -4.093 1.00 0.00 20 ILE A CA 6
ATOM 8145 C C . ILE A 1 20 ? -22.046 -13.444 -3.856 1.00 0.00 20 ILE A C 6
ATOM 8146 O O . ILE A 1 20 ? -22.294 -12.698 -4.806 1.00 0.00 20 ILE A O 6
ATOM 8162 N N . LEU A 1 21 ? -22.187 -13.066 -2.589 1.00 0.00 21 LEU A N 6
ATOM 8163 C CA . LEU A 1 21 ? -22.809 -11.793 -2.228 1.00 0.00 21 LEU A CA 6
ATOM 8164 C C . LEU A 1 21 ? -21.966 -10.647 -2.776 1.00 0.00 21 LEU A C 6
ATOM 8165 O O . LEU A 1 21 ? -22.487 -9.623 -3.222 1.00 0.00 21 LEU A O 6
ATOM 8181 N N . PHE A 1 22 ? -20.655 -10.826 -2.671 1.00 0.00 22 PHE A N 6
ATOM 8182 C CA . PHE A 1 22 ? -19.685 -9.831 -3.108 1.00 0.00 22 PHE A CA 6
ATOM 8183 C C . PHE A 1 22 ? -19.881 -9.533 -4.592 1.00 0.00 22 PHE A C 6
ATOM 8184 O O . PHE A 1 22 ? -19.753 -8.385 -5.010 1.00 0.00 22 PHE A O 6
ATOM 8201 N N . SER A 1 23 ? -20.054 -10.585 -5.390 1.00 0.00 23 SER A N 6
ATOM 8202 C CA . SER A 1 23 ? -20.262 -10.426 -6.826 1.00 0.00 23 SER A CA 6
ATOM 8203 C C . SER A 1 23 ? -21.526 -9.614 -7.108 1.00 0.00 23 SER A C 6
ATOM 8204 O O . SER A 1 23 ? -21.498 -8.693 -7.927 1.00 0.00 23 SER A O 6
ATOM 8212 N N . LEU A 1 24 ? -22.610 -9.903 -6.389 1.00 0.00 24 LEU A N 6
ATOM 8213 C CA . LEU A 1 24 ? -23.842 -9.127 -6.528 1.00 0.00 24 LEU A CA 6
ATOM 8214 C C . LEU A 1 24 ? -23.654 -7.668 -6.128 1.00 0.00 24 LEU A C 6
ATOM 8215 O O . LEU A 1 24 ? -24.094 -6.771 -6.844 1.00 0.00 24 LEU A O 6
ATOM 8231 N N . ALA A 1 25 ? -22.939 -7.437 -5.028 1.00 0.00 25 ALA A N 6
ATOM 8232 C CA . ALA A 1 25 ? -22.633 -6.075 -4.604 1.00 0.00 25 ALA A CA 6
ATOM 8233 C C . ALA A 1 25 ? -21.754 -5.391 -5.641 1.00 0.00 25 ALA A C 6
ATOM 8234 O O . ALA A 1 25 ? -21.938 -4.217 -5.942 1.00 0.00 25 ALA A O 6
ATOM 8241 N N . GLU A 1 26 ? -20.812 -6.150 -6.193 1.00 0.00 26 GLU A N 6
ATOM 8242 C CA . GLU A 1 26 ? -19.856 -5.602 -7.146 1.00 0.00 26 GLU A CA 6
ATOM 8243 C C . GLU A 1 26 ? -20.538 -5.181 -8.447 1.00 0.00 26 GLU A C 6
ATOM 8244 O O . GLU A 1 26 ? -20.010 -4.319 -9.142 1.00 0.00 26 GLU A O 6
ATOM 8256 N N . ARG A 1 27 ? -21.463 -6.010 -8.932 1.00 0.00 27 ARG A N 6
ATOM 8257 C CA . ARG A 1 27 ? -22.214 -5.667 -10.138 1.00 0.00 27 ARG A CA 6
ATOM 8258 C C . ARG A 1 27 ? -23.098 -4.434 -9.954 1.00 0.00 27 ARG A C 6
ATOM 8259 O O . ARG A 1 27 ? -23.098 -3.536 -10.794 1.00 0.00 27 ARG A O 6
ATOM 8280 N N . VAL A 1 28 ? -23.796 -4.369 -8.825 1.00 0.00 28 VAL A N 6
ATOM 8281 C CA . VAL A 1 28 ? -24.587 -3.196 -8.469 1.00 0.00 28 VAL A CA 6
ATOM 8282 C C . VAL A 1 28 ? -23.704 -1.969 -8.272 1.00 0.00 28 VAL A C 6
ATOM 8283 O O . VAL A 1 28 ? -24.189 -0.842 -8.384 1.00 0.00 28 VAL A O 6
ATOM 8296 N N . PHE A 1 29 ? -22.610 -2.193 -7.557 1.00 0.00 29 PHE A N 6
ATOM 8297 C CA . PHE A 1 29 ? -21.777 -1.110 -7.055 1.00 0.00 29 PHE A CA 6
ATOM 8298 C C . PHE A 1 29 ? -21.554 -0.027 -8.117 1.00 0.00 29 PHE A C 6
ATOM 8299 O O . PHE A 1 29 ? -21.968 1.113 -7.908 1.00 0.00 29 PHE A O 6
ATOM 8316 N N . PRO A 1 30 ? -20.978 -0.352 -9.295 1.00 0.00 30 PRO A N 6
ATOM 8317 C CA . PRO A 1 30 ? -20.922 0.612 -10.437 1.00 0.00 30 PRO A CA 6
ATOM 8318 C C . PRO A 1 30 ? -22.287 1.063 -10.948 1.00 0.00 30 PRO A C 6
ATOM 8319 O O . PRO A 1 30 ? -22.419 2.173 -11.466 1.00 0.00 30 PRO A O 6
ATOM 8330 N N . TYR A 1 31 ? -23.267 0.165 -10.892 1.00 0.00 31 TYR A N 6
ATOM 8331 C CA . TYR A 1 31 ? -24.570 0.435 -11.493 1.00 0.00 31 TYR A CA 6
ATOM 8332 C C . TYR A 1 31 ? -25.212 1.632 -10.790 1.00 0.00 31 TYR A C 6
ATOM 8333 O O . TYR A 1 31 ? -25.855 2.476 -11.417 1.00 0.00 31 TYR A O 6
ATOM 8351 N N . SER A 1 32 ? -25.157 1.572 -9.460 1.00 0.00 32 SER A N 6
ATOM 8352 C CA . SER A 1 32 ? -25.673 2.617 -8.581 1.00 0.00 32 SER A CA 6
ATOM 8353 C C . SER A 1 32 ? -25.104 2.415 -7.177 1.00 0.00 32 SER A C 6
ATOM 8354 O O . SER A 1 32 ? -25.268 1.339 -6.600 1.00 0.00 32 SER A O 6
ATOM 8362 N N . PRO A 1 33 ? -24.494 3.448 -6.574 1.00 0.00 33 PRO A N 6
ATOM 8363 C CA . PRO A 1 33 ? -24.048 3.396 -5.149 1.00 0.00 33 PRO A CA 6
ATOM 8364 C C . PRO A 1 33 ? -25.187 3.070 -4.181 1.00 0.00 33 PRO A C 6
ATOM 8365 O O . PRO A 1 33 ? -24.992 2.330 -3.216 1.00 0.00 33 PRO A O 6
ATOM 8376 N N . GLU A 1 34 ? -26.379 3.598 -4.461 1.00 0.00 34 GLU A N 6
ATOM 8377 C CA . GLU A 1 34 ? -27.512 3.444 -3.551 1.00 0.00 34 GLU A CA 6
ATOM 8378 C C . GLU A 1 34 ? -27.966 1.990 -3.448 1.00 0.00 34 GLU A C 6
ATOM 8379 O O . GLU A 1 34 ? -28.460 1.570 -2.402 1.00 0.00 34 GLU A O 6
ATOM 8391 N N . LEU A 1 35 ? -27.991 1.295 -4.579 1.00 0.00 35 LEU A N 6
ATOM 8392 C CA . LEU A 1 35 ? -28.309 -0.129 -4.565 1.00 0.00 35 LEU A CA 6
ATOM 8393 C C . LEU A 1 35 ? -27.249 -0.899 -3.776 1.00 0.00 35 LEU A C 6
ATOM 8394 O O . LEU A 1 35 ? -27.569 -1.466 -2.730 1.00 0.00 35 LEU A O 6
ATOM 8410 N N . ALA A 1 36 ? -25.997 -0.511 -4.005 1.00 0.00 36 ALA A N 6
ATOM 8411 C CA . ALA A 1 36 ? -24.847 -1.134 -3.353 1.00 0.00 36 ALA A CA 6
ATOM 8412 C C . ALA A 1 36 ? -24.899 -0.923 -1.846 1.00 0.00 36 ALA A C 6
ATOM 8413 O O . ALA A 1 36 ? -24.404 -1.743 -1.072 1.00 0.00 36 ALA A O 6
ATOM 8420 N N . LYS A 1 37 ? -25.400 0.243 -1.457 1.00 0.00 37 LYS A N 6
ATOM 8421 C CA . LYS A 1 37 ? -25.591 0.573 -0.052 1.00 0.00 37 LYS A CA 6
ATOM 8422 C C . LYS A 1 37 ? -26.521 -0.402 0.662 1.00 0.00 37 LYS A C 6
ATOM 8423 O O . LYS A 1 37 ? -26.179 -0.869 1.748 1.00 0.00 37 LYS A O 6
ATOM 8442 N N . ARG A 1 38 ? -27.662 -0.743 0.068 1.00 0.00 38 ARG A N 6
ATOM 8443 C CA . ARG A 1 38 ? -28.519 -1.745 0.691 1.00 0.00 38 ARG A CA 6
ATOM 8444 C C . ARG A 1 38 ? -27.867 -3.131 0.729 1.00 0.00 38 ARG A C 6
ATOM 8445 O O . ARG A 1 38 ? -27.739 -3.713 1.805 1.00 0.00 38 ARG A O 6
ATOM 8466 N N . TYR A 1 39 ? -27.256 -3.559 -0.378 1.00 0.00 39 TYR A N 6
ATOM 8467 C CA . TYR A 1 39 ? -26.651 -4.892 -0.434 1.00 0.00 39 TYR A CA 6
ATOM 8468 C C . TYR A 1 39 ? -25.473 -5.120 0.517 1.00 0.00 39 TYR A C 6
ATOM 8469 O O . TYR A 1 39 ? -25.266 -6.250 0.955 1.00 0.00 39 TYR A O 6
ATOM 8487 N N . VAL A 1 40 ? -24.533 -4.177 0.558 1.00 0.00 40 VAL A N 6
ATOM 8488 C CA . VAL A 1 40 ? -23.359 -4.304 1.423 1.00 0.00 40 VAL A CA 6
ATOM 8489 C C . VAL A 1 40 ? -23.749 -4.288 2.896 1.00 0.00 40 VAL A C 6
ATOM 8490 O O . VAL A 1 40 ? -23.243 -5.070 3.691 1.00 0.00 40 VAL A O 6
ATOM 8503 N N . GLU A 1 41 ? -24.635 -3.369 3.260 1.00 0.00 41 GLU A N 6
ATOM 8504 C CA . GLU A 1 41 ? -25.020 -3.208 4.656 1.00 0.00 41 GLU A CA 6
ATOM 8505 C C . GLU A 1 41 ? -25.745 -4.473 5.122 1.00 0.00 41 GLU A C 6
ATOM 8506 O O . GLU A 1 41 ? -25.294 -5.091 6.085 1.00 0.00 41 GLU A O 6
ATOM 8518 N N . LEU A 1 42 ? -26.450 -5.085 4.175 1.00 0.00 42 LEU A N 6
ATOM 8519 C CA . LEU A 1 42 ? -26.861 -6.480 4.299 1.00 0.00 42 LEU A CA 6
ATOM 8520 C C . LEU A 1 42 ? -25.667 -7.427 4.395 1.00 0.00 42 LEU A C 6
ATOM 8521 O O . LEU A 1 42 ? -25.595 -8.210 5.344 1.00 0.00 42 LEU A O 6
ATOM 8537 N N . ALA A 1 43 ? -24.638 -7.214 3.583 1.00 0.00 43 ALA A N 6
ATOM 8538 C CA . ALA A 1 43 ? -23.496 -8.124 3.598 1.00 0.00 43 ALA A CA 6
ATOM 8539 C C . ALA A 1 43 ? -22.767 -8.111 4.941 1.00 0.00 43 ALA A C 6
ATOM 8540 O O . ALA A 1 43 ? -22.268 -9.148 5.373 1.00 0.00 43 ALA A O 6
ATOM 8547 N N . LEU A 1 44 ? -22.618 -6.937 5.553 1.00 0.00 44 LEU A N 6
ATOM 8548 C CA . LEU A 1 44 ? -21.982 -6.836 6.866 1.00 0.00 44 LEU A CA 6
ATOM 8549 C C . LEU A 1 44 ? -22.765 -7.574 7.955 1.00 0.00 44 LEU A C 6
ATOM 8550 O O . LEU A 1 44 ? -22.166 -8.270 8.776 1.00 0.00 44 LEU A O 6
ATOM 8566 N N . LEU A 1 45 ? -24.095 -7.459 7.953 1.00 0.00 45 LEU A N 6
ATOM 8567 C CA . LEU A 1 45 ? -24.929 -8.241 8.868 1.00 0.00 45 LEU A CA 6
ATOM 8568 C C . LEU A 1 45 ? -24.774 -9.732 8.598 1.00 0.00 45 LEU A C 6
ATOM 8569 O O . LEU A 1 45 ? -24.711 -10.536 9.522 1.00 0.00 45 LEU A O 6
ATOM 8585 N N . VAL A 1 46 ? -24.738 -10.096 7.322 1.00 0.00 46 VAL A N 6
ATOM 8586 C CA . VAL A 1 46 ? -24.533 -11.488 6.946 1.00 0.00 46 VAL A CA 6
ATOM 8587 C C . VAL A 1 46 ? -23.168 -11.976 7.425 1.00 0.00 46 VAL A C 6
ATOM 8588 O O . VAL A 1 46 ? -23.060 -13.080 7.957 1.00 0.00 46 VAL A O 6
ATOM 8601 N N . GLN A 1 47 ? -22.132 -11.165 7.225 1.00 0.00 47 GLN A N 6
ATOM 8602 C CA . GLN A 1 47 ? -20.767 -11.596 7.508 1.00 0.00 47 GLN A CA 6
ATOM 8603 C C . GLN A 1 47 ? -20.570 -11.902 8.994 1.00 0.00 47 GLN A C 6
ATOM 8604 O O . GLN A 1 47 ? -19.931 -12.897 9.335 1.00 0.00 47 GLN A O 6
ATOM 8618 N N . GLN A 1 48 ? -21.077 -11.036 9.874 1.00 0.00 48 GLN A N 6
ATOM 8619 C CA . GLN A 1 48 ? -20.995 -11.278 11.315 1.00 0.00 48 GLN A CA 6
ATOM 8620 C C . GLN A 1 48 ? -21.829 -12.482 11.761 1.00 0.00 48 GLN A C 6
ATOM 8621 O O . GLN A 1 48 ? -21.335 -13.331 12.502 1.00 0.00 48 GLN A O 6
ATOM 8635 N N . LYS A 1 49 ? -23.035 -12.620 11.213 1.00 0.00 49 LYS A N 6
ATOM 8636 C CA . LYS A 1 49 ? -23.878 -13.781 11.490 1.00 0.00 49 LYS A CA 6
ATOM 8637 C C . LYS A 1 49 ? -23.240 -15.072 10.984 1.00 0.00 49 LYS A C 6
ATOM 8638 O O . LYS A 1 49 ? -23.413 -16.132 11.584 1.00 0.00 49 LYS A O 6
ATOM 8657 N N . ALA A 1 50 ? -22.664 -15.012 9.788 1.00 0.00 50 ALA A N 6
ATOM 8658 C CA . ALA A 1 50 ? -21.953 -16.156 9.230 1.00 0.00 50 ALA A CA 6
ATOM 8659 C C . ALA A 1 50 ? -20.621 -16.379 9.944 1.00 0.00 50 ALA A C 6
ATOM 8660 O O . ALA A 1 50 ? -20.101 -17.494 9.933 1.00 0.00 50 ALA A O 6
ATOM 8667 N N . LYS A 1 51 ? -20.187 -15.390 10.728 1.00 0.00 51 LYS A N 6
ATOM 8668 C CA . LYS A 1 51 ? -18.955 -15.513 11.505 1.00 0.00 51 LYS A CA 6
ATOM 8669 C C . LYS A 1 51 ? -17.771 -15.892 10.617 1.00 0.00 51 LYS A C 6
ATOM 8670 O O . LYS A 1 51 ? -16.895 -16.653 11.029 1.00 0.00 51 LYS A O 6
ATOM 8689 N N . VAL A 1 52 ? -17.631 -15.167 9.511 1.00 0.00 52 VAL A N 6
ATOM 8690 C CA . VAL A 1 52 ? -16.547 -15.413 8.566 1.00 0.00 52 VAL A CA 6
ATOM 8691 C C . VAL A 1 52 ? -15.671 -14.171 8.450 1.00 0.00 52 VAL A C 6
ATOM 8692 O O . VAL A 1 52 ? -16.177 -13.057 8.318 1.00 0.00 52 VAL A O 6
ATOM 8705 N N . LYS A 1 53 ? -14.359 -14.370 8.559 1.00 0.00 53 LYS A N 6
ATOM 8706 C CA . LYS A 1 53 ? -13.414 -13.263 8.453 1.00 0.00 53 LYS A CA 6
ATOM 8707 C C . LYS A 1 53 ? -12.719 -13.282 7.098 1.00 0.00 53 LYS A C 6
ATOM 8708 O O . LYS A 1 53 ? -12.205 -14.317 6.675 1.00 0.00 53 LYS A O 6
ATOM 8727 N N . ILE A 1 54 ? -12.464 -12.078 6.595 1.00 0.00 54 ILE A N 6
ATOM 8728 C CA . ILE A 1 54 ? -11.790 -11.886 5.315 1.00 0.00 54 ILE A CA 6
ATOM 8729 C C . ILE A 1 54 ? -10.914 -10.638 5.386 1.00 0.00 54 ILE A C 6
ATOM 8730 O O . ILE A 1 54 ? -11.437 -9.528 5.505 1.00 0.00 54 ILE A O 6
ATOM 8746 N N . PRO A 1 55 ? -9.583 -10.799 5.454 1.00 0.00 55 PRO A N 6
ATOM 8747 C CA . PRO A 1 55 ? -8.663 -9.657 5.725 1.00 0.00 55 PRO A CA 6
ATOM 8748 C C . PRO A 1 55 ? -8.830 -8.514 4.726 1.00 0.00 55 PRO A C 6
ATOM 8749 O O . PRO A 1 55 ? -8.548 -7.361 5.056 1.00 0.00 55 PRO A O 6
ATOM 8760 N N . ARG A 1 56 ? -9.069 -8.873 3.466 1.00 0.00 56 ARG A N 6
ATOM 8761 C CA . ARG A 1 56 ? -9.091 -7.887 2.391 1.00 0.00 56 ARG A CA 6
ATOM 8762 C C . ARG A 1 56 ? -10.435 -7.838 1.655 1.00 0.00 56 ARG A C 6
ATOM 8763 O O . ARG A 1 56 ? -10.759 -6.794 1.090 1.00 0.00 56 ARG A O 6
ATOM 8784 N N . LYS A 1 57 ? -11.134 -8.970 1.494 1.00 0.00 57 LYS A N 6
ATOM 8785 C CA . LYS A 1 57 ? -12.229 -9.022 0.517 1.00 0.00 57 LYS A CA 6
ATOM 8786 C C . LYS A 1 57 ? -13.394 -8.077 0.826 1.00 0.00 57 LYS A C 6
ATOM 8787 O O . LYS A 1 57 ? -14.076 -7.668 -0.113 1.00 0.00 57 LYS A O 6
ATOM 8806 N N . TRP A 1 58 ? -13.838 -8.006 2.083 1.00 0.00 58 TRP A N 6
ATOM 8807 C CA . TRP A 1 58 ? -14.835 -6.996 2.437 1.00 0.00 58 TRP A CA 6
ATOM 8808 C C . TRP A 1 58 ? -14.256 -5.889 3.312 1.00 0.00 58 TRP A C 6
ATOM 8809 O O . TRP A 1 58 ? -14.446 -4.716 3.001 1.00 0.00 58 TRP A O 6
ATOM 8830 N N . LYS A 1 59 ? -13.283 -6.249 4.145 1.00 0.00 59 LYS A N 6
ATOM 8831 C CA . LYS A 1 59 ? -12.795 -5.339 5.177 1.00 0.00 59 LYS A CA 6
ATOM 8832 C C . LYS A 1 59 ? -12.151 -4.115 4.524 1.00 0.00 59 LYS A C 6
ATOM 8833 O O . LYS A 1 59 ? -12.173 -3.016 5.083 1.00 0.00 59 LYS A O 6
ATOM 8852 N N . ARG A 1 60 ? -11.408 -4.387 3.454 1.00 0.00 60 ARG A N 6
ATOM 8853 C CA . ARG A 1 60 ? -10.685 -3.363 2.702 1.00 0.00 60 ARG A CA 6
ATOM 8854 C C . ARG A 1 60 ? -11.477 -2.834 1.503 1.00 0.00 60 ARG A C 6
ATOM 8855 O O . ARG A 1 60 ? -11.006 -1.926 0.820 1.00 0.00 60 ARG A O 6
ATOM 8876 N N . ARG A 1 61 ? -12.679 -3.362 1.270 1.00 0.00 61 ARG A N 6
ATOM 8877 C CA . ARG A 1 61 ? -13.438 -3.052 0.054 1.00 0.00 61 ARG A CA 6
ATOM 8878 C C . ARG A 1 61 ? -14.772 -2.357 0.339 1.00 0.00 61 ARG A C 6
ATOM 8879 O O . ARG A 1 61 ? -15.706 -2.467 -0.455 1.00 0.00 61 ARG A O 6
ATOM 8900 N N . TYR A 1 62 ? -14.906 -1.720 1.502 1.00 0.00 62 TYR A N 6
ATOM 8901 C CA . TYR A 1 62 ? -16.101 -0.921 1.774 1.00 0.00 62 TYR A CA 6
ATOM 8902 C C . TYR A 1 62 ? -15.758 0.356 2.529 1.00 0.00 62 TYR A C 6
ATOM 8903 O O . TYR A 1 62 ? -14.636 0.534 2.999 1.00 0.00 62 TYR A O 6
ATOM 8921 N N . CYS A 1 63 ? -16.681 1.312 2.469 1.00 0.00 63 CYS A N 6
ATOM 8922 C CA . CYS A 1 63 ? -16.561 2.532 3.262 1.00 0.00 63 CYS A CA 6
ATOM 8923 C C . CYS A 1 63 ? -17.017 2.293 4.697 1.00 0.00 63 CYS A C 6
ATOM 8924 O O . CYS A 1 63 ? -18.091 1.733 4.905 1.00 0.00 63 CYS A O 6
ATOM 8931 N N . LYS A 1 64 ? -16.378 2.986 5.640 1.00 0.00 64 LYS A N 6
ATOM 8932 C CA . LYS A 1 64 ? -16.789 2.910 7.036 1.00 0.00 64 LYS A CA 6
ATOM 8933 C C . LYS A 1 64 ? -18.207 3.454 7.247 1.00 0.00 64 LYS A C 6
ATOM 8934 O O . LYS A 1 64 ? -18.917 2.959 8.123 1.00 0.00 64 LYS A O 6
ATOM 8953 N N . LYS A 1 65 ? -18.538 4.574 6.600 1.00 0.00 65 LYS A N 6
ATOM 8954 C CA . LYS A 1 65 ? -19.909 5.078 6.604 1.00 0.00 65 LYS A CA 6
ATOM 8955 C C . LYS A 1 65 ? -20.820 4.484 5.527 1.00 0.00 65 LYS A C 6
ATOM 8956 O O . LYS A 1 65 ? -21.948 4.106 5.868 1.00 0.00 65 LYS A O 6
ATOM 8975 N N . CYS A 1 66 ? -20.347 4.232 4.299 1.00 0.00 66 CYS A N 6
ATOM 8976 C CA . CYS A 1 66 ? -21.336 3.880 3.277 1.00 0.00 66 CYS A CA 6
ATOM 8977 C C . CYS A 1 66 ? -21.930 2.523 3.610 1.00 0.00 66 CYS A C 6
ATOM 8978 O O . CYS A 1 66 ? -22.880 2.144 2.929 1.00 0.00 66 CYS A O 6
ATOM 8985 N N . HIS A 1 67 ? -21.067 1.646 4.118 1.00 0.00 67 HIS A N 6
ATOM 8986 C CA . HIS A 1 67 ? -21.469 0.256 4.294 1.00 0.00 67 HIS A CA 6
ATOM 8987 C C . HIS A 1 67 ? -21.732 -0.325 2.904 1.00 0.00 67 HIS A C 6
ATOM 8988 O O . HIS A 1 67 ? -22.855 -0.769 2.668 1.00 0.00 67 HIS A O 6
ATOM 9003 N N . ALA A 1 68 ? -21.040 0.322 1.963 1.00 0.00 68 ALA A N 6
ATOM 9004 C CA . ALA A 1 68 ? -21.185 0.080 0.530 1.00 0.00 68 ALA A CA 6
ATOM 9005 C C . ALA A 1 68 ? -19.813 -0.188 -0.069 1.00 0.00 68 ALA A C 6
ATOM 9006 O O . ALA A 1 68 ? -18.798 0.233 0.488 1.00 0.00 68 ALA A O 6
ATOM 9013 N N . PHE A 1 69 ? -19.773 -0.926 -1.173 1.00 0.00 69 PHE A N 6
ATOM 9014 C CA . PHE A 1 69 ? -18.493 -1.423 -1.666 1.00 0.00 69 PHE A CA 6
ATOM 9015 C C . PHE A 1 69 ? -17.688 -0.198 -2.091 1.00 0.00 69 PHE A C 6
ATOM 9016 O O . PHE A 1 69 ? -18.251 0.698 -2.715 1.00 0.00 69 PHE A O 6
ATOM 9033 N N . LEU A 1 70 ? -16.448 -0.070 -1.625 1.00 0.00 70 LEU A N 6
ATOM 9034 C CA . LEU A 1 70 ? -15.701 1.156 -1.888 1.00 0.00 70 LEU A CA 6
ATOM 9035 C C . LEU A 1 70 ? -14.510 0.882 -2.802 1.00 0.00 70 LEU A C 6
ATOM 9036 O O . LEU A 1 70 ? -13.448 0.446 -2.357 1.00 0.00 70 LEU A O 6
ATOM 9052 N N . VAL A 1 71 ? -14.621 1.499 -3.974 1.00 0.00 71 VAL A N 6
ATOM 9053 C CA . VAL A 1 71 ? -13.531 1.706 -4.921 1.00 0.00 71 VAL A CA 6
ATOM 9054 C C . VAL A 1 71 ? -13.626 3.143 -5.425 1.00 0.00 71 VAL A C 6
ATOM 9055 O O . VAL A 1 71 ? -14.735 3.651 -5.600 1.00 0.00 71 VAL A O 6
ATOM 9068 N N . PRO A 1 72 ? -12.507 3.839 -5.670 1.00 0.00 72 PRO A N 6
ATOM 9069 C CA . PRO A 1 72 ? -12.591 5.191 -6.281 1.00 0.00 72 PRO A CA 6
ATOM 9070 C C . PRO A 1 72 ? -13.217 5.160 -7.670 1.00 0.00 72 PRO A C 6
ATOM 9071 O O . PRO A 1 72 ? -12.855 4.340 -8.515 1.00 0.00 72 PRO A O 6
ATOM 9082 N N . GLY A 1 73 ? -13.970 6.217 -7.948 1.00 0.00 73 GLY A N 6
ATOM 9083 C CA . GLY A 1 73 ? -14.575 6.441 -9.254 1.00 0.00 73 GLY A CA 6
ATOM 9084 C C . GLY A 1 73 ? -16.042 6.013 -9.279 1.00 0.00 73 GLY A C 6
ATOM 9085 O O . GLY A 1 73 ? -16.756 6.362 -10.221 1.00 0.00 73 GLY A O 6
ATOM 9089 N N . ILE A 1 74 ? -16.436 5.122 -8.363 1.00 0.00 74 ILE A N 6
ATOM 9090 C CA . ILE A 1 74 ? -17.747 4.478 -8.463 1.00 0.00 74 ILE A CA 6
ATOM 9091 C C . ILE A 1 74 ? -18.777 5.027 -7.467 1.00 0.00 74 ILE A C 6
ATOM 9092 O O . ILE A 1 74 ? -19.664 5.776 -7.871 1.00 0.00 74 ILE A O 6
ATOM 9108 N N . ASN A 1 75 ? -18.670 4.683 -6.179 1.00 0.00 75 ASN A N 6
ATOM 9109 C CA . ASN A 1 75 ? -19.590 5.218 -5.169 1.00 0.00 75 ASN A CA 6
ATOM 9110 C C . ASN A 1 75 ? -18.875 6.298 -4.375 1.00 0.00 75 ASN A C 6
ATOM 9111 O O . ASN A 1 75 ? -19.450 6.963 -3.515 1.00 0.00 75 ASN A O 6
ATOM 9122 N N . ALA A 1 76 ? -17.660 6.545 -4.833 1.00 0.00 76 ALA A N 6
ATOM 9123 C CA . ALA A 1 76 ? -16.720 7.418 -4.155 1.00 0.00 76 ALA A CA 6
ATOM 9124 C C . ALA A 1 76 ? -15.684 7.848 -5.182 1.00 0.00 76 ALA A C 6
ATOM 9125 O O . ALA A 1 76 ? -15.299 7.051 -6.031 1.00 0.00 76 ALA A O 6
ATOM 9132 N N . ARG A 1 77 ? -15.129 9.037 -5.011 1.00 0.00 77 ARG A N 6
ATOM 9133 C CA . ARG A 1 77 ? -14.217 9.573 -6.013 1.00 0.00 77 ARG A CA 6
ATOM 9134 C C . ARG A 1 77 ? -12.978 10.149 -5.331 1.00 0.00 77 ARG A C 6
ATOM 9135 O O . ARG A 1 77 ? -13.071 10.575 -4.181 1.00 0.00 77 ARG A O 6
ATOM 9156 N N . VAL A 1 78 ? -11.796 9.931 -5.909 1.00 0.00 78 VAL A N 6
ATOM 9157 C CA . VAL A 1 78 ? -10.565 10.339 -5.239 1.00 0.00 78 VAL A CA 6
ATOM 9158 C C . VAL A 1 78 ? -9.724 11.234 -6.153 1.00 0.00 78 VAL A C 6
ATOM 9159 O O . VAL A 1 78 ? -9.760 11.086 -7.374 1.00 0.00 78 VAL A O 6
ATOM 9172 N N . ARG A 1 79 ? -9.279 12.348 -5.572 1.00 0.00 79 ARG A N 6
ATOM 9173 C CA . ARG A 1 79 ? -8.169 13.130 -6.114 1.00 0.00 79 ARG A CA 6
ATOM 9174 C C . ARG A 1 79 ? -6.834 12.693 -5.522 1.00 0.00 79 ARG A C 6
ATOM 9175 O O . ARG A 1 79 ? -6.794 12.186 -4.403 1.00 0.00 79 ARG A O 6
ATOM 9196 N N . LEU A 1 80 ? -5.857 12.557 -6.418 1.00 0.00 80 LEU A N 6
ATOM 9197 C CA . LEU A 1 80 ? -4.468 12.331 -6.039 1.00 0.00 80 LEU A CA 6
ATOM 9198 C C . LEU A 1 80 ? -3.634 13.546 -6.440 1.00 0.00 80 LEU A C 6
ATOM 9199 O O . LEU A 1 80 ? -3.696 13.994 -7.584 1.00 0.00 80 LEU A O 6
ATOM 9215 N N . ARG A 1 81 ? -2.899 14.103 -5.481 1.00 0.00 81 ARG A N 6
ATOM 9216 C CA . ARG A 1 81 ? -2.171 15.351 -5.699 1.00 0.00 81 ARG A CA 6
ATOM 9217 C C . ARG A 1 81 ? -0.662 15.126 -5.716 1.00 0.00 81 ARG A C 6
ATOM 9218 O O . ARG A 1 81 ? -0.111 14.523 -4.792 1.00 0.00 81 ARG A O 6
ATOM 9239 N N . GLN A 1 82 ? 0.013 15.814 -6.636 1.00 0.00 82 GLN A N 6
ATOM 9240 C CA . GLN A 1 82 ? 1.425 15.542 -6.896 1.00 0.00 82 GLN A CA 6
ATOM 9241 C C . GLN A 1 82 ? 2.324 16.274 -5.906 1.00 0.00 82 GLN A C 6
ATOM 9242 O O . GLN A 1 82 ? 2.339 17.504 -5.840 1.00 0.00 82 GLN A O 6
ATOM 9256 N N . LYS A 1 83 ? 2.692 15.474 -4.915 1.00 0.00 83 LYS A N 6
ATOM 9257 C CA . LYS A 1 83 ? 3.208 15.915 -3.625 1.00 0.00 83 LYS A CA 6
ATOM 9258 C C . LYS A 1 83 ? 4.426 15.113 -3.172 1.00 0.00 83 LYS A C 6
ATOM 9259 O O . LYS A 1 83 ? 5.096 14.456 -3.970 1.00 0.00 83 LYS A O 6
ATOM 9278 N N . ARG A 1 84 ? 4.911 15.561 -2.020 1.00 0.00 84 ARG A N 6
ATOM 9279 C CA . ARG A 1 84 ? 5.581 14.642 -1.109 1.00 0.00 84 ARG A CA 6
ATOM 9280 C C . ARG A 1 84 ? 4.399 13.865 -0.522 1.00 0.00 84 ARG A C 6
ATOM 9281 O O . ARG A 1 84 ? 3.366 13.799 -1.185 1.00 0.00 84 ARG A O 6
ATOM 9302 N N . MET A 1 85 ? 4.506 13.093 0.553 1.00 0.00 85 MET A N 6
ATOM 9303 C CA . MET A 1 85 ? 4.246 11.664 0.390 1.00 0.00 85 MET A CA 6
ATOM 9304 C C . MET A 1 85 ? 2.735 11.439 0.297 1.00 0.00 85 MET A C 6
ATOM 9305 O O . MET A 1 85 ? 1.998 11.913 1.161 1.00 0.00 85 MET A O 6
ATOM 9319 N N . PRO A 1 86 ? 2.247 11.040 -0.904 1.00 0.00 86 PRO A N 6
ATOM 9320 C CA . PRO A 1 86 ? 1.139 11.772 -1.593 1.00 0.00 86 PRO A CA 6
ATOM 9321 C C . PRO A 1 86 ? -0.176 11.804 -0.813 1.00 0.00 86 PRO A C 6
ATOM 9322 O O . PRO A 1 86 ? -0.362 11.040 0.132 1.00 0.00 86 PRO A O 6
ATOM 9333 N N . HIS A 1 87 ? -0.868 12.932 -0.963 1.00 0.00 87 HIS A N 6
ATOM 9334 C CA . HIS A 1 87 ? -2.193 13.142 -0.385 1.00 0.00 87 HIS A CA 6
ATOM 9335 C C . HIS A 1 87 ? -3.293 12.744 -1.366 1.00 0.00 87 HIS A C 6
ATOM 9336 O O . HIS A 1 87 ? -3.283 13.176 -2.518 1.00 0.00 87 HIS A O 6
ATOM 9351 N N . ILE A 1 88 ? -4.224 11.906 -0.908 1.00 0.00 88 ILE A N 6
ATOM 9352 C CA . ILE A 1 88 ? -5.448 11.655 -1.667 1.00 0.00 88 ILE A CA 6
ATOM 9353 C C . ILE A 1 88 ? -6.691 11.904 -0.807 1.00 0.00 88 ILE A C 6
ATOM 9354 O O . ILE A 1 88 ? -6.624 11.810 0.417 1.00 0.00 88 ILE A O 6
ATOM 9370 N N . VAL A 1 89 ? -7.761 12.409 -1.429 1.00 0.00 89 VAL A N 6
ATOM 9371 C CA . VAL A 1 89 ? -9.037 12.612 -0.736 1.00 0.00 89 VAL A CA 6
ATOM 9372 C C . VAL A 1 89 ? -10.166 11.794 -1.353 1.00 0.00 89 VAL A C 6
ATOM 9373 O O . VAL A 1 89 ? -10.561 12.045 -2.485 1.00 0.00 89 VAL A O 6
ATOM 9386 N N . VAL A 1 90 ? -10.908 11.134 -0.468 1.00 0.00 90 VAL A N 6
ATOM 9387 C CA . VAL A 1 90 ? -11.956 10.204 -0.870 1.00 0.00 90 VAL A CA 6
ATOM 9388 C C . VAL A 1 90 ? -13.285 10.716 -0.326 1.00 0.00 90 VAL A C 6
ATOM 9389 O O . VAL A 1 90 ? -13.428 10.941 0.873 1.00 0.00 90 VAL A O 6
ATOM 9402 N N . LYS A 1 91 ? -14.283 10.768 -1.199 1.00 0.00 91 LYS A N 6
ATOM 9403 C CA . LYS A 1 91 ? -15.624 11.153 -0.788 1.00 0.00 91 LYS A CA 6
ATOM 9404 C C . LYS A 1 91 ? -16.634 10.199 -1.409 1.00 0.00 91 LYS A C 6
ATOM 9405 O O . LYS A 1 91 ? -16.678 10.067 -2.631 1.00 0.00 91 LYS A O 6
ATOM 9424 N N . CYS A 1 92 ? -17.638 9.840 -0.613 1.00 0.00 92 CYS A N 6
ATOM 9425 C CA . CYS A 1 92 ? -18.617 8.859 -1.064 1.00 0.00 92 CYS A CA 6
ATOM 9426 C C . CYS A 1 92 ? -19.873 9.595 -1.513 1.00 0.00 92 CYS A C 6
ATOM 9427 O O . CYS A 1 92 ? -20.319 10.520 -0.837 1.00 0.00 92 CYS A O 6
ATOM 9434 N N . LEU A 1 93 ? -20.515 9.108 -2.567 1.00 0.00 93 LEU A N 6
ATOM 9435 C CA . LEU A 1 93 ? -21.885 9.505 -2.871 1.00 0.00 93 LEU A CA 6
ATOM 9436 C C . LEU A 1 93 ? -22.876 9.085 -1.775 1.00 0.00 93 LEU A C 6
ATOM 9437 O O . LEU A 1 93 ? -23.807 9.833 -1.478 1.00 0.00 93 LEU A O 6
ATOM 9453 N N . GLU A 1 94 ? -22.748 7.864 -1.247 1.00 0.00 94 GLU A N 6
ATOM 9454 C CA . GLU A 1 94 ? -23.700 7.352 -0.252 1.00 0.00 94 GLU A CA 6
ATOM 9455 C C . GLU A 1 94 ? -23.643 8.059 1.099 1.00 0.00 94 GLU A C 6
ATOM 9456 O O . GLU A 1 94 ? -24.666 8.528 1.598 1.00 0.00 94 GLU A O 6
ATOM 9468 N N . CYS A 1 95 ? -22.425 8.324 1.558 1.00 0.00 95 CYS A N 6
ATOM 9469 C CA . CYS A 1 95 ? -22.221 9.174 2.726 1.00 0.00 95 CYS A CA 6
ATOM 9470 C C . CYS A 1 95 ? -22.411 10.656 2.408 1.00 0.00 95 CYS A C 6
ATOM 9471 O O . CYS A 1 95 ? -22.831 11.419 3.276 1.00 0.00 95 CYS A O 6
ATOM 9478 N N . GLY A 1 96 ? -22.048 11.064 1.194 1.00 0.00 96 GLY A N 6
ATOM 9479 C CA . GLY A 1 96 ? -22.104 12.473 0.803 1.00 0.00 96 GLY A CA 6
ATOM 9480 C C . GLY A 1 96 ? -20.897 13.226 1.357 1.00 0.00 96 GLY A C 6
ATOM 9481 O O . GLY A 1 96 ? -20.903 14.455 1.432 1.00 0.00 96 GLY A O 6
ATOM 9485 N N . HIS A 1 97 ? -19.974 12.455 1.927 1.00 0.00 97 HIS A N 6
ATOM 9486 C CA . HIS A 1 97 ? -18.999 12.965 2.886 1.00 0.00 97 HIS A CA 6
ATOM 9487 C C . HIS A 1 97 ? -17.582 12.657 2.411 1.00 0.00 97 HIS A C 6
ATOM 9488 O O . HIS A 1 97 ? -17.320 11.561 1.919 1.00 0.00 97 HIS A O 6
ATOM 9503 N N . ILE A 1 98 ? -16.650 13.544 2.761 1.00 0.00 98 ILE A N 6
ATOM 9504 C CA . ILE A 1 98 ? -15.260 13.429 2.321 1.00 0.00 98 ILE A CA 6
ATOM 9505 C C . ILE A 1 98 ? -14.342 13.048 3.477 1.00 0.00 98 ILE A C 6
ATOM 9506 O O . ILE A 1 98 ? -14.490 13.529 4.601 1.00 0.00 98 ILE A O 6
ATOM 9522 N N . MET A 1 99 ? -13.518 12.043 3.203 1.00 0.00 99 MET A N 6
ATOM 9523 C CA . MET A 1 99 ? -12.467 11.612 4.115 1.00 0.00 99 MET A CA 6
ATOM 9524 C C . MET A 1 99 ? -11.103 11.837 3.468 1.00 0.00 99 MET A C 6
ATOM 9525 O O . MET A 1 99 ? -10.910 11.537 2.291 1.00 0.00 99 MET A O 6
ATOM 9539 N N . ARG A 1 100 ? -10.126 12.200 4.292 1.00 0.00 100 ARG A N 6
ATOM 9540 C CA . ARG A 1 100 ? -8.767 12.444 3.823 1.00 0.00 100 ARG A CA 6
ATOM 9541 C C . ARG A 1 100 ? -7.906 11.213 4.092 1.00 0.00 100 ARG A C 6
ATOM 9542 O O . ARG A 1 100 ? -7.819 10.751 5.227 1.00 0.00 100 ARG A O 6
ATOM 9563 N N . TYR A 1 101 ? -7.175 10.776 3.071 1.00 0.00 101 TYR A N 6
ATOM 9564 C CA . TYR A 1 101 ? -6.378 9.560 3.168 1.00 0.00 101 TYR A CA 6
ATOM 9565 C C . TYR A 1 101 ? -4.953 9.846 2.699 1.00 0.00 101 TYR A C 6
ATOM 9566 O O . TYR A 1 101 ? -4.741 10.174 1.535 1.00 0.00 101 TYR A O 6
ATOM 9584 N N . PRO A 1 102 ? -3.998 9.978 3.631 1.00 0.00 102 PRO A N 6
ATOM 9585 C CA . PRO A 1 102 ? -2.562 10.083 3.246 1.00 0.00 102 PRO A CA 6
ATOM 9586 C C . PRO A 1 102 ? -2.067 8.825 2.537 1.00 0.00 102 PRO A C 6
ATOM 9587 O O . PRO A 1 102 ? -2.341 7.710 2.982 1.00 0.00 102 PRO A O 6
ATOM 9598 N N . TYR A 1 103 ? -1.178 9.017 1.567 1.00 0.00 103 TYR A N 6
ATOM 9599 C CA . TYR A 1 103 ? -0.599 7.893 0.841 1.00 0.00 103 TYR A CA 6
ATOM 9600 C C . TYR A 1 103 ? 0.918 7.948 0.977 1.00 0.00 103 TYR A C 6
ATOM 9601 O O . TYR A 1 103 ? 1.534 8.948 0.624 1.00 0.00 103 TYR A O 6
ATOM 9619 N N . ILE A 1 104 ? 1.525 6.830 1.355 1.00 0.00 104 ILE A N 6
ATOM 9620 C CA . ILE A 1 104 ? 2.971 6.792 1.536 1.00 0.00 104 ILE A CA 6
ATOM 9621 C C . ILE A 1 104 ? 3.619 5.971 0.423 1.00 0.00 104 ILE A C 6
ATOM 9622 O O . ILE A 1 104 ? 3.062 4.959 -0.001 1.00 0.00 104 ILE A O 6
ATOM 9638 N N . LYS A 1 105 ? 4.625 6.560 -0.218 1.00 0.00 105 LYS A N 6
ATOM 9639 C CA . LYS A 1 105 ? 5.361 5.890 -1.284 1.00 0.00 105 LYS A CA 6
ATOM 9640 C C . LYS A 1 105 ? 6.738 5.442 -0.787 1.00 0.00 105 LYS A C 6
ATOM 9641 O O . LYS A 1 105 ? 7.304 6.138 0.041 1.00 0.00 105 LYS A O 6
ATOM 9661 N N . LYS A 1 15 ? -19.414 -18.917 3.727 1.00 0.00 15 LYS A N 7
ATOM 9662 C CA . LYS A 1 15 ? -18.320 -19.183 2.749 1.00 0.00 15 LYS A CA 7
ATOM 9663 C C . LYS A 1 15 ? -18.824 -18.927 1.327 1.00 0.00 15 LYS A C 7
ATOM 9664 O O . LYS A 1 15 ? -18.685 -17.818 0.807 1.00 0.00 15 LYS A O 7
ATOM 9683 N N . GLU A 1 16 ? -19.550 -19.896 0.764 1.00 0.00 16 GLU A N 7
ATOM 9684 C CA . GLU A 1 16 ? -20.040 -19.757 -0.601 1.00 0.00 16 GLU A CA 7
ATOM 9685 C C . GLU A 1 16 ? -21.074 -18.635 -0.697 1.00 0.00 16 GLU A C 7
ATOM 9686 O O . GLU A 1 16 ? -21.140 -17.920 -1.697 1.00 0.00 16 GLU A O 7
ATOM 9698 N N . ARG A 1 17 ? -21.891 -18.516 0.344 1.00 0.00 17 ARG A N 7
ATOM 9699 C CA . ARG A 1 17 ? -22.918 -17.477 0.424 1.00 0.00 17 ARG A CA 7
ATOM 9700 C C . ARG A 1 17 ? -22.318 -16.066 0.410 1.00 0.00 17 ARG A C 7
ATOM 9701 O O . ARG A 1 17 ? -22.843 -15.194 -0.288 1.00 0.00 17 ARG A O 7
ATOM 9722 N N . ILE A 1 18 ? -21.242 -15.827 1.171 1.00 0.00 18 ILE A N 7
ATOM 9723 C CA . ILE A 1 18 ? -20.679 -14.470 1.282 1.00 0.00 18 ILE A CA 7
ATOM 9724 C C . ILE A 1 18 ? -20.064 -14.050 -0.059 1.00 0.00 18 ILE A C 7
ATOM 9725 O O . ILE A 1 18 ? -20.149 -12.888 -0.471 1.00 0.00 18 ILE A O 7
ATOM 9741 N N . ASP A 1 19 ? -19.408 -15.017 -0.700 1.00 0.00 19 ASP A N 7
ATOM 9742 C CA . ASP A 1 19 ? -18.737 -14.802 -1.987 1.00 0.00 19 ASP A CA 7
ATOM 9743 C C . ASP A 1 19 ? -19.733 -14.390 -3.066 1.00 0.00 19 ASP A C 7
ATOM 9744 O O . ASP A 1 19 ? -19.471 -13.449 -3.800 1.00 0.00 19 ASP A O 7
ATOM 9753 N N . ILE A 1 20 ? -20.904 -15.002 -3.037 1.00 0.00 20 ILE A N 7
ATOM 9754 C CA . ILE A 1 20 ? -21.979 -14.667 -3.985 1.00 0.00 20 ILE A CA 7
ATOM 9755 C C . ILE A 1 20 ? -22.471 -13.243 -3.771 1.00 0.00 20 ILE A C 7
ATOM 9756 O O . ILE A 1 20 ? -22.582 -12.472 -4.716 1.00 0.00 20 ILE A O 7
ATOM 9772 N N . LEU A 1 21 ? -22.635 -12.868 -2.499 1.00 0.00 21 LEU A N 7
ATOM 9773 C CA . LEU A 1 21 ? -23.088 -11.519 -2.144 1.00 0.00 21 LEU A CA 7
ATOM 9774 C C . LEU A 1 21 ? -22.061 -10.490 -2.598 1.00 0.00 21 LEU A C 7
ATOM 9775 O O . LEU A 1 21 ? -22.427 -9.364 -2.958 1.00 0.00 21 LEU A O 7
ATOM 9791 N N . PHE A 1 22 ? -20.787 -10.822 -2.439 1.00 0.00 22 PHE A N 7
ATOM 9792 C CA . PHE A 1 22 ? -19.721 -9.939 -2.901 1.00 0.00 22 PHE A CA 7
ATOM 9793 C C . PHE A 1 22 ? -19.831 -9.703 -4.408 1.00 0.00 22 PHE A C 7
ATOM 9794 O O . PHE A 1 22 ? -19.651 -8.572 -4.860 1.00 0.00 22 PHE A O 7
ATOM 9811 N N . SER A 1 23 ? -20.035 -10.768 -5.187 1.00 0.00 23 SER A N 7
ATOM 9812 C CA . SER A 1 23 ? -20.186 -10.646 -6.637 1.00 0.00 23 SER A CA 7
ATOM 9813 C C . SER A 1 23 ? -21.387 -9.781 -7.001 1.00 0.00 23 SER A C 7
ATOM 9814 O O . SER A 1 23 ? -21.337 -9.001 -7.951 1.00 0.00 23 SER A O 7
ATOM 9822 N N . LEU A 1 24 ? -22.485 -10.012 -6.287 1.00 0.00 24 LEU A N 7
ATOM 9823 C CA . LEU A 1 24 ? -23.700 -9.223 -6.466 1.00 0.00 24 LEU A CA 7
ATOM 9824 C C . LEU A 1 24 ? -23.472 -7.761 -6.102 1.00 0.00 24 LEU A C 7
ATOM 9825 O O . LEU A 1 24 ? -23.920 -6.867 -6.816 1.00 0.00 24 LEU A O 7
ATOM 9841 N N . ALA A 1 25 ? -22.754 -7.533 -5.001 1.00 0.00 25 ALA A N 7
ATOM 9842 C CA . ALA A 1 25 ? -22.496 -6.171 -4.546 1.00 0.00 25 ALA A CA 7
ATOM 9843 C C . ALA A 1 25 ? -21.653 -5.433 -5.581 1.00 0.00 25 ALA A C 7
ATOM 9844 O O . ALA A 1 25 ? -21.673 -4.203 -5.638 1.00 0.00 25 ALA A O 7
ATOM 9851 N N . GLU A 1 26 ? -20.715 -6.179 -6.163 1.00 0.00 26 GLU A N 7
ATOM 9852 C CA . GLU A 1 26 ? -19.770 -5.625 -7.129 1.00 0.00 26 GLU A CA 7
ATOM 9853 C C . GLU A 1 26 ? -20.467 -5.190 -8.415 1.00 0.00 26 GLU A C 7
ATOM 9854 O O . GLU A 1 26 ? -19.931 -4.333 -9.112 1.00 0.00 26 GLU A O 7
ATOM 9866 N N . ARG A 1 27 ? -21.401 -6.005 -8.904 1.00 0.00 27 ARG A N 7
ATOM 9867 C CA . ARG A 1 27 ? -22.169 -5.625 -10.092 1.00 0.00 27 ARG A CA 7
ATOM 9868 C C . ARG A 1 27 ? -23.062 -4.407 -9.852 1.00 0.00 27 ARG A C 7
ATOM 9869 O O . ARG A 1 27 ? -23.186 -3.553 -10.725 1.00 0.00 27 ARG A O 7
ATOM 9890 N N . VAL A 1 28 ? -23.753 -4.372 -8.717 1.00 0.00 28 VAL A N 7
ATOM 9891 C CA . VAL A 1 28 ? -24.633 -3.252 -8.387 1.00 0.00 28 VAL A CA 7
ATOM 9892 C C . VAL A 1 28 ? -23.807 -1.979 -8.214 1.00 0.00 28 VAL A C 7
ATOM 9893 O O . VAL A 1 28 ? -24.274 -0.862 -8.465 1.00 0.00 28 VAL A O 7
ATOM 9906 N N . PHE A 1 29 ? -22.634 -2.176 -7.624 1.00 0.00 29 PHE A N 7
ATOM 9907 C CA . PHE A 1 29 ? -21.763 -1.094 -7.188 1.00 0.00 29 PHE A CA 7
ATOM 9908 C C . PHE A 1 29 ? -21.573 -0.017 -8.261 1.00 0.00 29 PHE A C 7
ATOM 9909 O O . PHE A 1 29 ? -22.025 1.112 -8.054 1.00 0.00 29 PHE A O 7
ATOM 9926 N N . PRO A 1 30 ? -21.064 -0.356 -9.456 1.00 0.00 30 PRO A N 7
ATOM 9927 C CA . PRO A 1 30 ? -21.071 0.579 -10.625 1.00 0.00 30 PRO A CA 7
ATOM 9928 C C . PRO A 1 30 ? -22.463 1.015 -11.092 1.00 0.00 30 PRO A C 7
ATOM 9929 O O . PRO A 1 30 ? -22.610 2.090 -11.679 1.00 0.00 30 PRO A O 7
ATOM 9940 N N . TYR A 1 31 ? -23.454 0.131 -10.956 1.00 0.00 31 TYR A N 7
ATOM 9941 C CA . TYR A 1 31 ? -24.796 0.412 -11.467 1.00 0.00 31 TYR A CA 7
ATOM 9942 C C . TYR A 1 31 ? -25.415 1.624 -10.761 1.00 0.00 31 TYR A C 7
ATOM 9943 O O . TYR A 1 31 ? -26.121 2.426 -11.374 1.00 0.00 31 TYR A O 7
ATOM 9961 N N . SER A 1 32 ? -25.282 1.598 -9.440 1.00 0.00 32 SER A N 7
ATOM 9962 C CA . SER A 1 32 ? -25.784 2.640 -8.549 1.00 0.00 32 SER A CA 7
ATOM 9963 C C . SER A 1 32 ? -25.115 2.459 -7.186 1.00 0.00 32 SER A C 7
ATOM 9964 O O . SER A 1 32 ? -25.143 1.356 -6.637 1.00 0.00 32 SER A O 7
ATOM 9972 N N . PRO A 1 33 ? -24.515 3.516 -6.616 1.00 0.00 33 PRO A N 7
ATOM 9973 C CA . PRO A 1 33 ? -24.032 3.506 -5.201 1.00 0.00 33 PRO A CA 7
ATOM 9974 C C . PRO A 1 33 ? -25.110 3.115 -4.186 1.00 0.00 33 PRO A C 7
ATOM 9975 O O . PRO A 1 33 ? -24.884 2.238 -3.362 1.00 0.00 33 PRO A O 7
ATOM 9986 N N . GLU A 1 34 ? -26.325 3.623 -4.383 1.00 0.00 34 GLU A N 7
ATOM 9987 C CA . GLU A 1 34 ? -27.417 3.415 -3.430 1.00 0.00 34 GLU A CA 7
ATOM 9988 C C . GLU A 1 34 ? -27.892 1.963 -3.374 1.00 0.00 34 GLU A C 7
ATOM 9989 O O . GLU A 1 34 ? -28.418 1.526 -2.351 1.00 0.00 34 GLU A O 7
ATOM 10001 N N . LEU A 1 35 ? -28.003 1.345 -4.546 1.00 0.00 35 LEU A N 7
ATOM 10002 C CA . LEU A 1 35 ? -28.345 -0.072 -4.605 1.00 0.00 35 LEU A CA 7
ATOM 10003 C C . LEU A 1 35 ? -27.256 -0.932 -3.953 1.00 0.00 35 LEU A C 7
ATOM 10004 O O . LEU A 1 35 ? -27.529 -1.540 -2.921 1.00 0.00 35 LEU A O 7
ATOM 10020 N N . ALA A 1 36 ? -26.007 -0.562 -4.241 1.00 0.00 36 ALA A N 7
ATOM 10021 C CA . ALA A 1 36 ? -24.816 -1.224 -3.693 1.00 0.00 36 ALA A CA 7
ATOM 10022 C C . ALA A 1 36 ? -24.750 -1.063 -2.176 1.00 0.00 36 ALA A C 7
ATOM 10023 O O . ALA A 1 36 ? -24.549 -2.038 -1.450 1.00 0.00 36 ALA A O 7
ATOM 10030 N N . LYS A 1 37 ? -25.203 0.104 -1.737 1.00 0.00 37 LYS A N 7
ATOM 10031 C CA . LYS A 1 37 ? -25.321 0.432 -0.322 1.00 0.00 37 LYS A CA 7
ATOM 10032 C C . LYS A 1 37 ? -26.242 -0.524 0.434 1.00 0.00 37 LYS A C 7
ATOM 10033 O O . LYS A 1 37 ? -25.896 -0.955 1.534 1.00 0.00 37 LYS A O 7
ATOM 10052 N N . ARG A 1 38 ? -27.418 -0.803 -0.116 1.00 0.00 38 ARG A N 7
ATOM 10053 C CA . ARG A 1 38 ? -28.307 -1.783 0.503 1.00 0.00 38 ARG A CA 7
ATOM 10054 C C . ARG A 1 38 ? -27.709 -3.191 0.474 1.00 0.00 38 ARG A C 7
ATOM 10055 O O . ARG A 1 38 ? -27.667 -3.863 1.503 1.00 0.00 38 ARG A O 7
ATOM 10076 N N . TYR A 1 39 ? -27.113 -3.537 -0.664 1.00 0.00 39 TYR A N 7
ATOM 10077 C CA . TYR A 1 39 ? -26.463 -4.831 -0.846 1.00 0.00 39 TYR A CA 7
ATOM 10078 C C . TYR A 1 39 ? -25.257 -5.080 0.062 1.00 0.00 39 TYR A C 7
ATOM 10079 O O . TYR A 1 39 ? -24.991 -6.238 0.401 1.00 0.00 39 TYR A O 7
ATOM 10097 N N . VAL A 1 40 ? -24.385 -4.084 0.205 1.00 0.00 40 VAL A N 7
ATOM 10098 C CA . VAL A 1 40 ? -23.169 -4.260 0.999 1.00 0.00 40 VAL A CA 7
ATOM 10099 C C . VAL A 1 40 ? -23.518 -4.493 2.470 1.00 0.00 40 VAL A C 7
ATOM 10100 O O . VAL A 1 40 ? -23.028 -5.450 3.073 1.00 0.00 40 VAL A O 7
ATOM 10113 N N . GLU A 1 41 ? -24.461 -3.702 2.985 1.00 0.00 41 GLU A N 7
ATOM 10114 C CA . GLU A 1 41 ? -24.871 -3.811 4.384 1.00 0.00 41 GLU A CA 7
ATOM 10115 C C . GLU A 1 41 ? -25.476 -5.182 4.627 1.00 0.00 41 GLU A C 7
ATOM 10116 O O . GLU A 1 41 ? -25.513 -5.658 5.760 1.00 0.00 41 GLU A O 7
ATOM 10128 N N . LEU A 1 42 ? -26.179 -5.664 3.607 1.00 0.00 42 LEU A N 7
ATOM 10129 C CA . LEU A 1 42 ? -26.719 -7.013 3.625 1.00 0.00 42 LEU A CA 7
ATOM 10130 C C . LEU A 1 42 ? -25.571 -8.012 3.726 1.00 0.00 42 LEU A C 7
ATOM 10131 O O . LEU A 1 42 ? -25.603 -8.888 4.585 1.00 0.00 42 LEU A O 7
ATOM 10147 N N . ALA A 1 43 ? -24.501 -7.784 2.969 1.00 0.00 43 ALA A N 7
ATOM 10148 C CA . ALA A 1 43 ? -23.354 -8.680 3.050 1.00 0.00 43 ALA A CA 7
ATOM 10149 C C . ALA A 1 43 ? -22.683 -8.643 4.422 1.00 0.00 43 ALA A C 7
ATOM 10150 O O . ALA A 1 43 ? -22.413 -9.693 4.997 1.00 0.00 43 ALA A O 7
ATOM 10157 N N . LEU A 1 44 ? -22.542 -7.446 4.995 1.00 0.00 44 LEU A N 7
ATOM 10158 C CA . LEU A 1 44 ? -22.076 -7.301 6.372 1.00 0.00 44 LEU A CA 7
ATOM 10159 C C . LEU A 1 44 ? -23.025 -7.918 7.395 1.00 0.00 44 LEU A C 7
ATOM 10160 O O . LEU A 1 44 ? -22.586 -8.534 8.372 1.00 0.00 44 LEU A O 7
ATOM 10176 N N . LEU A 1 45 ? -24.320 -7.691 7.188 1.00 0.00 45 LEU A N 7
ATOM 10177 C CA . LEU A 1 45 ? -25.360 -8.235 8.058 1.00 0.00 45 LEU A CA 7
ATOM 10178 C C . LEU A 1 45 ? -25.347 -9.759 7.994 1.00 0.00 45 LEU A C 7
ATOM 10179 O O . LEU A 1 45 ? -25.745 -10.427 8.942 1.00 0.00 45 LEU A O 7
ATOM 10195 N N . VAL A 1 46 ? -25.197 -10.260 6.772 1.00 0.00 46 VAL A N 7
ATOM 10196 C CA . VAL A 1 46 ? -25.002 -11.689 6.532 1.00 0.00 46 VAL A CA 7
ATOM 10197 C C . VAL A 1 46 ? -23.701 -12.174 7.166 1.00 0.00 46 VAL A C 7
ATOM 10198 O O . VAL A 1 46 ? -23.639 -13.278 7.709 1.00 0.00 46 VAL A O 7
ATOM 10211 N N . GLN A 1 47 ? -22.645 -11.389 6.973 1.00 0.00 47 GLN A N 7
ATOM 10212 C CA . GLN A 1 47 ? -21.287 -11.791 7.331 1.00 0.00 47 GLN A CA 7
ATOM 10213 C C . GLN A 1 47 ? -21.165 -12.000 8.838 1.00 0.00 47 GLN A C 7
ATOM 10214 O O . GLN A 1 47 ? -20.485 -12.930 9.281 1.00 0.00 47 GLN A O 7
ATOM 10228 N N . GLN A 1 48 ? -21.771 -11.096 9.610 1.00 0.00 48 GLN A N 7
ATOM 10229 C CA . GLN A 1 48 ? -21.775 -11.231 11.064 1.00 0.00 48 GLN A CA 7
ATOM 10230 C C . GLN A 1 48 ? -22.568 -12.462 11.496 1.00 0.00 48 GLN A C 7
ATOM 10231 O O . GLN A 1 48 ? -22.098 -13.241 12.325 1.00 0.00 48 GLN A O 7
ATOM 10245 N N . LYS A 1 49 ? -23.729 -12.656 10.870 1.00 0.00 49 LYS A N 7
ATOM 10246 C CA . LYS A 1 49 ? -24.619 -13.782 11.171 1.00 0.00 49 LYS A CA 7
ATOM 10247 C C . LYS A 1 49 ? -23.997 -15.138 10.836 1.00 0.00 49 LYS A C 7
ATOM 10248 O O . LYS A 1 49 ? -24.108 -16.081 11.618 1.00 0.00 49 LYS A O 7
ATOM 10267 N N . ALA A 1 50 ? -23.335 -15.210 9.683 1.00 0.00 50 ALA A N 7
ATOM 10268 C CA . ALA A 1 50 ? -22.611 -16.409 9.260 1.00 0.00 50 ALA A CA 7
ATOM 10269 C C . ALA A 1 50 ? -21.325 -16.584 10.064 1.00 0.00 50 ALA A C 7
ATOM 10270 O O . ALA A 1 50 ? -20.770 -17.682 10.122 1.00 0.00 50 ALA A O 7
ATOM 10277 N N . LYS A 1 51 ? -20.950 -15.520 10.771 1.00 0.00 51 LYS A N 7
ATOM 10278 C CA . LYS A 1 51 ? -19.766 -15.526 11.624 1.00 0.00 51 LYS A CA 7
ATOM 10279 C C . LYS A 1 51 ? -18.525 -15.956 10.838 1.00 0.00 51 LYS A C 7
ATOM 10280 O O . LYS A 1 51 ? -17.740 -16.800 11.281 1.00 0.00 51 LYS A O 7
ATOM 10299 N N . VAL A 1 52 ? -18.264 -15.214 9.769 1.00 0.00 52 VAL A N 7
ATOM 10300 C CA . VAL A 1 52 ? -17.113 -15.467 8.908 1.00 0.00 52 VAL A CA 7
ATOM 10301 C C . VAL A 1 52 ? -16.173 -14.263 8.943 1.00 0.00 52 VAL A C 7
ATOM 10302 O O . VAL A 1 52 ? -16.616 -13.114 8.967 1.00 0.00 52 VAL A O 7
ATOM 10315 N N . LYS A 1 53 ? -14.895 -14.554 9.175 1.00 0.00 53 LYS A N 7
ATOM 10316 C CA . LYS A 1 53 ? -13.859 -13.535 9.178 1.00 0.00 53 LYS A CA 7
ATOM 10317 C C . LYS A 1 53 ? -13.390 -13.265 7.752 1.00 0.00 53 LYS A C 7
ATOM 10318 O O . LYS A 1 53 ? -12.936 -14.182 7.058 1.00 0.00 53 LYS A O 7
ATOM 10337 N N . ILE A 1 54 ? -13.312 -11.986 7.402 1.00 0.00 54 ILE A N 7
ATOM 10338 C CA . ILE A 1 54 ? -12.740 -11.575 6.130 1.00 0.00 54 ILE A CA 7
ATOM 10339 C C . ILE A 1 54 ? -11.669 -10.506 6.392 1.00 0.00 54 ILE A C 7
ATOM 10340 O O . ILE A 1 54 ? -11.991 -9.391 6.809 1.00 0.00 54 ILE A O 7
ATOM 10356 N N . PRO A 1 55 ? -10.372 -10.874 6.300 1.00 0.00 55 PRO A N 7
ATOM 10357 C CA . PRO A 1 55 ? -9.254 -9.901 6.478 1.00 0.00 55 PRO A CA 7
ATOM 10358 C C . PRO A 1 55 ? -9.197 -8.786 5.432 1.00 0.00 55 PRO A C 7
ATOM 10359 O O . PRO A 1 55 ? -8.656 -7.717 5.715 1.00 0.00 55 PRO A O 7
ATOM 10370 N N . ARG A 1 56 ? -9.635 -9.071 4.205 1.00 0.00 56 ARG A N 7
ATOM 10371 C CA . ARG A 1 56 ? -9.412 -8.129 3.103 1.00 0.00 56 ARG A CA 7
ATOM 10372 C C . ARG A 1 56 ? -10.631 -7.929 2.190 1.00 0.00 56 ARG A C 7
ATOM 10373 O O . ARG A 1 56 ? -10.823 -6.821 1.674 1.00 0.00 56 ARG A O 7
ATOM 10394 N N . LYS A 1 57 ? -11.354 -8.997 1.854 1.00 0.00 57 LYS A N 7
ATOM 10395 C CA . LYS A 1 57 ? -12.293 -8.950 0.731 1.00 0.00 57 LYS A CA 7
ATOM 10396 C C . LYS A 1 57 ? -13.433 -7.956 0.939 1.00 0.00 57 LYS A C 7
ATOM 10397 O O . LYS A 1 57 ? -13.838 -7.288 -0.016 1.00 0.00 57 LYS A O 7
ATOM 10416 N N . TRP A 1 58 ? -14.020 -7.927 2.135 1.00 0.00 58 TRP A N 7
ATOM 10417 C CA . TRP A 1 58 ? -14.936 -6.842 2.472 1.00 0.00 58 TRP A CA 7
ATOM 10418 C C . TRP A 1 58 ? -14.261 -5.744 3.283 1.00 0.00 58 TRP A C 7
ATOM 10419 O O . TRP A 1 58 ? -14.517 -4.565 3.057 1.00 0.00 58 TRP A O 7
ATOM 10440 N N . LYS A 1 59 ? -13.274 -6.129 4.086 1.00 0.00 59 LYS A N 7
ATOM 10441 C CA . LYS A 1 59 ? -12.697 -5.219 5.071 1.00 0.00 59 LYS A CA 7
ATOM 10442 C C . LYS A 1 59 ? -12.026 -4.023 4.401 1.00 0.00 59 LYS A C 7
ATOM 10443 O O . LYS A 1 59 ? -11.902 -2.964 5.013 1.00 0.00 59 LYS A O 7
ATOM 10462 N N . ARG A 1 60 ? -11.266 -4.336 3.356 1.00 0.00 60 ARG A N 7
ATOM 10463 C CA . ARG A 1 60 ? -10.452 -3.342 2.672 1.00 0.00 60 ARG A CA 7
ATOM 10464 C C . ARG A 1 60 ? -11.177 -2.779 1.454 1.00 0.00 60 ARG A C 7
ATOM 10465 O O . ARG A 1 60 ? -10.662 -1.876 0.794 1.00 0.00 60 ARG A O 7
ATOM 10486 N N . ARG A 1 61 ? -12.384 -3.281 1.207 1.00 0.00 61 ARG A N 7
ATOM 10487 C CA . ARG A 1 61 ? -13.206 -2.784 0.109 1.00 0.00 61 ARG A CA 7
ATOM 10488 C C . ARG A 1 61 ? -14.549 -2.223 0.589 1.00 0.00 61 ARG A C 7
ATOM 10489 O O . ARG A 1 61 ? -15.557 -2.402 -0.092 1.00 0.00 61 ARG A O 7
ATOM 10510 N N . TYR A 1 62 ? -14.566 -1.443 1.675 1.00 0.00 62 TYR A N 7
ATOM 10511 C CA . TYR A 1 62 ? -15.835 -0.891 2.160 1.00 0.00 62 TYR A CA 7
ATOM 10512 C C . TYR A 1 62 ? -15.675 0.473 2.843 1.00 0.00 62 TYR A C 7
ATOM 10513 O O . TYR A 1 62 ? -14.556 0.887 3.150 1.00 0.00 62 TYR A O 7
ATOM 10531 N N . CYS A 1 63 ? -16.782 1.216 2.958 1.00 0.00 63 CYS A N 7
ATOM 10532 C CA . CYS A 1 63 ? -16.775 2.497 3.669 1.00 0.00 63 CYS A CA 7
ATOM 10533 C C . CYS A 1 63 ? -17.076 2.302 5.148 1.00 0.00 63 CYS A C 7
ATOM 10534 O O . CYS A 1 63 ? -17.950 1.517 5.517 1.00 0.00 63 CYS A O 7
ATOM 10541 N N . LYS A 1 64 ? -16.324 3.018 5.977 1.00 0.00 64 LYS A N 7
ATOM 10542 C CA . LYS A 1 64 ? -16.380 2.797 7.416 1.00 0.00 64 LYS A CA 7
ATOM 10543 C C . LYS A 1 64 ? -17.764 3.121 7.966 1.00 0.00 64 LYS A C 7
ATOM 10544 O O . LYS A 1 64 ? -18.339 2.312 8.690 1.00 0.00 64 LYS A O 7
ATOM 10563 N N . LYS A 1 65 ? -18.362 4.215 7.495 1.00 0.00 65 LYS A N 7
ATOM 10564 C CA . LYS A 1 65 ? -19.769 4.471 7.799 1.00 0.00 65 LYS A CA 7
ATOM 10565 C C . LYS A 1 65 ? -20.741 3.650 6.941 1.00 0.00 65 LYS A C 7
ATOM 10566 O O . LYS A 1 65 ? -21.686 3.060 7.463 1.00 0.00 65 LYS A O 7
ATOM 10585 N N . CYS A 1 66 ? -20.535 3.691 5.623 1.00 0.00 66 CYS A N 7
ATOM 10586 C CA . CYS A 1 66 ? -21.573 3.347 4.655 1.00 0.00 66 CYS A CA 7
ATOM 10587 C C . CYS A 1 66 ? -21.719 1.848 4.469 1.00 0.00 66 CYS A C 7
ATOM 10588 O O . CYS A 1 66 ? -22.627 1.441 3.743 1.00 0.00 66 CYS A O 7
ATOM 10595 N N . HIS A 1 67 ? -20.597 1.159 4.639 1.00 0.00 67 HIS A N 7
ATOM 10596 C CA . HIS A 1 67 ? -20.611 -0.289 4.526 1.00 0.00 67 HIS A CA 7
ATOM 10597 C C . HIS A 1 67 ? -20.960 -0.588 3.072 1.00 0.00 67 HIS A C 7
ATOM 10598 O O . HIS A 1 67 ? -22.130 -0.850 2.811 1.00 0.00 67 HIS A O 7
ATOM 10613 N N . ALA A 1 68 ? -20.220 0.132 2.224 1.00 0.00 68 ALA A N 7
ATOM 10614 C CA . ALA A 1 68 ? -20.448 0.148 0.778 1.00 0.00 68 ALA A CA 7
ATOM 10615 C C . ALA A 1 68 ? -19.125 -0.097 0.064 1.00 0.00 68 ALA A C 7
ATOM 10616 O O . ALA A 1 68 ? -18.140 0.561 0.397 1.00 0.00 68 ALA A O 7
ATOM 10623 N N . PHE A 1 69 ? -19.195 -0.694 -1.122 1.00 0.00 69 PHE A N 7
ATOM 10624 C CA . PHE A 1 69 ? -17.976 -1.164 -1.765 1.00 0.00 69 PHE A CA 7
ATOM 10625 C C . PHE A 1 69 ? -17.110 0.033 -2.108 1.00 0.00 69 PHE A C 7
ATOM 10626 O O . PHE A 1 69 ? -17.546 0.881 -2.878 1.00 0.00 69 PHE A O 7
ATOM 10643 N N . LEU A 1 70 ? -15.842 0.010 -1.709 1.00 0.00 70 LEU A N 7
ATOM 10644 C CA . LEU A 1 70 ? -15.087 1.255 -1.780 1.00 0.00 70 LEU A CA 7
ATOM 10645 C C . LEU A 1 70 ? -14.099 1.100 -2.932 1.00 0.00 70 LEU A C 7
ATOM 10646 O O . LEU A 1 70 ? -12.978 0.629 -2.749 1.00 0.00 70 LEU A O 7
ATOM 10662 N N . VAL A 1 71 ? -14.462 1.705 -4.060 1.00 0.00 71 VAL A N 7
ATOM 10663 C CA . VAL A 1 71 ? -13.555 1.921 -5.187 1.00 0.00 71 VAL A CA 7
ATOM 10664 C C . VAL A 1 71 ? -13.759 3.343 -5.699 1.00 0.00 71 VAL A C 7
ATOM 10665 O O . VAL A 1 71 ? -14.902 3.758 -5.889 1.00 0.00 71 VAL A O 7
ATOM 10678 N N . PRO A 1 72 ? -12.690 4.102 -5.990 1.00 0.00 72 PRO A N 7
ATOM 10679 C CA . PRO A 1 72 ? -12.849 5.423 -6.655 1.00 0.00 72 PRO A CA 7
ATOM 10680 C C . PRO A 1 72 ? -13.480 5.291 -8.039 1.00 0.00 72 PRO A C 7
ATOM 10681 O O . PRO A 1 72 ? -13.043 4.489 -8.867 1.00 0.00 72 PRO A O 7
ATOM 10692 N N . GLY A 1 73 ? -14.287 6.306 -8.319 1.00 0.00 73 GLY A N 7
ATOM 10693 C CA . GLY A 1 73 ? -14.948 6.513 -9.600 1.00 0.00 73 GLY A CA 7
ATOM 10694 C C . GLY A 1 73 ? -16.404 6.046 -9.596 1.00 0.00 73 GLY A C 7
ATOM 10695 O O . GLY A 1 73 ? -17.127 6.327 -10.558 1.00 0.00 73 GLY A O 7
ATOM 10699 N N . ILE A 1 74 ? -16.738 5.124 -8.687 1.00 0.00 74 ILE A N 7
ATOM 10700 C CA . ILE A 1 74 ? -18.043 4.467 -8.723 1.00 0.00 74 ILE A CA 7
ATOM 10701 C C . ILE A 1 74 ? -19.029 5.047 -7.700 1.00 0.00 74 ILE A C 7
ATOM 10702 O O . ILE A 1 74 ? -19.870 5.876 -8.062 1.00 0.00 74 ILE A O 7
ATOM 10718 N N . ASN A 1 75 ? -18.849 4.716 -6.412 1.00 0.00 75 ASN A N 7
ATOM 10719 C CA . ASN A 1 75 ? -19.703 5.243 -5.332 1.00 0.00 75 ASN A CA 7
ATOM 10720 C C . ASN A 1 75 ? -18.987 6.307 -4.518 1.00 0.00 75 ASN A C 7
ATOM 10721 O O . ASN A 1 75 ? -19.602 7.001 -3.706 1.00 0.00 75 ASN A O 7
ATOM 10732 N N . ALA A 1 76 ? -17.787 6.604 -4.989 1.00 0.00 76 ALA A N 7
ATOM 10733 C CA . ALA A 1 76 ? -16.826 7.449 -4.308 1.00 0.00 76 ALA A CA 7
ATOM 10734 C C . ALA A 1 76 ? -15.843 7.872 -5.382 1.00 0.00 76 ALA A C 7
ATOM 10735 O O . ALA A 1 76 ? -15.637 7.122 -6.326 1.00 0.00 76 ALA A O 7
ATOM 10742 N N . ARG A 1 77 ? -15.219 9.027 -5.217 1.00 0.00 77 ARG A N 7
ATOM 10743 C CA . ARG A 1 77 ? -14.222 9.497 -6.165 1.00 0.00 77 ARG A CA 7
ATOM 10744 C C . ARG A 1 77 ? -13.004 9.992 -5.404 1.00 0.00 77 ARG A C 7
ATOM 10745 O O . ARG A 1 77 ? -13.127 10.487 -4.289 1.00 0.00 77 ARG A O 7
ATOM 10766 N N . VAL A 1 78 ? -11.842 9.789 -6.017 1.00 0.00 78 VAL A N 7
ATOM 10767 C CA . VAL A 1 78 ? -10.565 10.093 -5.395 1.00 0.00 78 VAL A CA 7
ATOM 10768 C C . VAL A 1 78 ? -9.793 11.043 -6.292 1.00 0.00 78 VAL A C 7
ATOM 10769 O O . VAL A 1 78 ? -9.917 10.981 -7.511 1.00 0.00 78 VAL A O 7
ATOM 10782 N N . ARG A 1 79 ? -9.241 12.079 -5.674 1.00 0.00 79 ARG A N 7
ATOM 10783 C CA . ARG A 1 79 ? -8.369 12.998 -6.388 1.00 0.00 79 ARG A CA 7
ATOM 10784 C C . ARG A 1 79 ? -6.968 12.942 -5.802 1.00 0.00 79 ARG A C 7
ATOM 10785 O O . ARG A 1 79 ? -6.809 12.790 -4.598 1.00 0.00 79 ARG A O 7
ATOM 10806 N N . LEU A 1 80 ? -6.004 12.747 -6.698 1.00 0.00 80 LEU A N 7
ATOM 10807 C CA . LEU A 1 80 ? -4.622 12.506 -6.304 1.00 0.00 80 LEU A CA 7
ATOM 10808 C C . LEU A 1 80 ? -3.847 13.814 -6.474 1.00 0.00 80 LEU A C 7
ATOM 10809 O O . LEU A 1 80 ? -3.842 14.407 -7.550 1.00 0.00 80 LEU A O 7
ATOM 10825 N N . ARG A 1 81 ? -3.412 14.353 -5.332 1.00 0.00 81 ARG A N 7
ATOM 10826 C CA . ARG A 1 81 ? -2.671 15.611 -5.290 1.00 0.00 81 ARG A CA 7
ATOM 10827 C C . ARG A 1 81 ? -1.178 15.352 -5.463 1.00 0.00 81 ARG A C 7
ATOM 10828 O O . ARG A 1 81 ? -0.587 14.623 -4.667 1.00 0.00 81 ARG A O 7
ATOM 10849 N N . GLN A 1 82 ? -0.555 16.218 -6.261 1.00 0.00 82 GLN A N 7
ATOM 10850 C CA . GLN A 1 82 ? 0.865 16.091 -6.571 1.00 0.00 82 GLN A CA 7
ATOM 10851 C C . GLN A 1 82 ? 1.670 17.264 -6.019 1.00 0.00 82 GLN A C 7
ATOM 10852 O O . GLN A 1 82 ? 1.771 18.322 -6.641 1.00 0.00 82 GLN A O 7
ATOM 10866 N N . LYS A 1 83 ? 2.029 17.107 -4.753 1.00 0.00 83 LYS A N 7
ATOM 10867 C CA . LYS A 1 83 ? 2.918 18.019 -4.036 1.00 0.00 83 LYS A CA 7
ATOM 10868 C C . LYS A 1 83 ? 4.059 17.153 -3.506 1.00 0.00 83 LYS A C 7
ATOM 10869 O O . LYS A 1 83 ? 4.050 15.952 -3.800 1.00 0.00 83 LYS A O 7
ATOM 10888 N N . ARG A 1 84 ? 5.127 17.721 -2.935 1.00 0.00 84 ARG A N 7
ATOM 10889 C CA . ARG A 1 84 ? 6.050 16.785 -2.294 1.00 0.00 84 ARG A CA 7
ATOM 10890 C C . ARG A 1 84 ? 5.453 16.491 -0.915 1.00 0.00 84 ARG A C 7
ATOM 10891 O O . ARG A 1 84 ? 6.191 16.284 0.046 1.00 0.00 84 ARG A O 7
ATOM 10912 N N . MET A 1 85 ? 4.232 15.972 -0.975 1.00 0.00 85 MET A N 7
ATOM 10913 C CA . MET A 1 85 ? 3.683 14.902 -0.151 1.00 0.00 85 MET A CA 7
ATOM 10914 C C . MET A 1 85 ? 2.712 14.136 -1.054 1.00 0.00 85 MET A C 7
ATOM 10915 O O . MET A 1 85 ? 1.848 14.797 -1.629 1.00 0.00 85 MET A O 7
ATOM 10929 N N . PRO A 1 86 ? 2.818 12.819 -1.344 1.00 0.00 86 PRO A N 7
ATOM 10930 C CA . PRO A 1 86 ? 1.669 12.161 -2.028 1.00 0.00 86 PRO A CA 7
ATOM 10931 C C . PRO A 1 86 ? 0.437 12.230 -1.122 1.00 0.00 86 PRO A C 7
ATOM 10932 O O . PRO A 1 86 ? 0.537 11.929 0.070 1.00 0.00 86 PRO A O 7
ATOM 10943 N N . HIS A 1 87 ? -0.728 12.482 -1.714 1.00 0.00 87 HIS A N 7
ATOM 10944 C CA . HIS A 1 87 ? -1.964 12.648 -0.954 1.00 0.00 87 HIS A CA 7
ATOM 10945 C C . HIS A 1 87 ? -3.151 12.378 -1.876 1.00 0.00 87 HIS A C 7
ATOM 10946 O O . HIS A 1 87 ? -3.236 12.999 -2.936 1.00 0.00 87 HIS A O 7
ATOM 10961 N N . ILE A 1 88 ? -4.156 11.660 -1.373 1.00 0.00 88 ILE A N 7
ATOM 10962 C CA . ILE A 1 88 ? -5.394 11.458 -2.122 1.00 0.00 88 ILE A CA 7
ATOM 10963 C C . ILE A 1 88 ? -6.584 11.857 -1.258 1.00 0.00 88 ILE A C 7
ATOM 10964 O O . ILE A 1 88 ? -6.560 11.645 -0.045 1.00 0.00 88 ILE A O 7
ATOM 10980 N N . VAL A 1 89 ? -7.611 12.420 -1.892 1.00 0.00 89 VAL A N 7
ATOM 10981 C CA . VAL A 1 89 ? -8.847 12.770 -1.198 1.00 0.00 89 VAL A CA 7
ATOM 10982 C C . VAL A 1 89 ? -10.002 11.968 -1.781 1.00 0.00 89 VAL A C 7
ATOM 10983 O O . VAL A 1 89 ? -10.272 12.073 -2.965 1.00 0.00 89 VAL A O 7
ATOM 10996 N N . VAL A 1 90 ? -10.778 11.337 -0.900 1.00 0.00 90 VAL A N 7
ATOM 10997 C CA . VAL A 1 90 ? -11.833 10.416 -1.310 1.00 0.00 90 VAL A CA 7
ATOM 10998 C C . VAL A 1 90 ? -13.157 10.914 -0.757 1.00 0.00 90 VAL A C 7
ATOM 10999 O O . VAL A 1 90 ? -13.354 10.873 0.453 1.00 0.00 90 VAL A O 7
ATOM 11012 N N . LYS A 1 91 ? -14.143 10.966 -1.643 1.00 0.00 91 LYS A N 7
ATOM 11013 C CA . LYS A 1 91 ? -15.502 11.288 -1.241 1.00 0.00 91 LYS A CA 7
ATOM 11014 C C . LYS A 1 91 ? -16.363 10.091 -1.607 1.00 0.00 91 LYS A C 7
ATOM 11015 O O . LYS A 1 91 ? -16.409 9.760 -2.777 1.00 0.00 91 LYS A O 7
ATOM 11034 N N . CYS A 1 92 ? -17.114 9.526 -0.663 1.00 0.00 92 CYS A N 7
ATOM 11035 C CA . CYS A 1 92 ? -18.019 8.427 -0.994 1.00 0.00 92 CYS A CA 7
ATOM 11036 C C . CYS A 1 92 ? -19.441 8.908 -0.777 1.00 0.00 92 CYS A C 7
ATOM 11037 O O . CYS A 1 92 ? -19.825 9.280 0.325 1.00 0.00 92 CYS A O 7
ATOM 11044 N N . LEU A 1 93 ? -20.258 8.703 -1.801 1.00 0.00 93 LEU A N 7
ATOM 11045 C CA . LEU A 1 93 ? -21.564 9.338 -1.906 1.00 0.00 93 LEU A CA 7
ATOM 11046 C C . LEU A 1 93 ? -22.430 8.879 -0.747 1.00 0.00 93 LEU A C 7
ATOM 11047 O O . LEU A 1 93 ? -23.290 9.616 -0.256 1.00 0.00 93 LEU A O 7
ATOM 11063 N N . GLU A 1 94 ? -22.295 7.597 -0.445 1.00 0.00 94 GLU A N 7
ATOM 11064 C CA . GLU A 1 94 ? -23.127 6.964 0.558 1.00 0.00 94 GLU A CA 7
ATOM 11065 C C . GLU A 1 94 ? -22.920 7.590 1.940 1.00 0.00 94 GLU A C 7
ATOM 11066 O O . GLU A 1 94 ? -23.857 7.543 2.757 1.00 0.00 94 GLU A O 7
ATOM 11078 N N . CYS A 1 95 ? -21.698 8.013 2.283 1.00 0.00 95 CYS A N 7
ATOM 11079 C CA . CYS A 1 95 ? -21.552 8.919 3.425 1.00 0.00 95 CYS A CA 7
ATOM 11080 C C . CYS A 1 95 ? -21.857 10.357 3.003 1.00 0.00 95 CYS A C 7
ATOM 11081 O O . CYS A 1 95 ? -22.718 11.002 3.619 1.00 0.00 95 CYS A O 7
ATOM 11088 N N . GLY A 1 96 ? -21.486 10.680 1.769 1.00 0.00 96 GLY A N 7
ATOM 11089 C CA . GLY A 1 96 ? -21.527 12.060 1.287 1.00 0.00 96 GLY A CA 7
ATOM 11090 C C . GLY A 1 96 ? -20.376 12.879 1.876 1.00 0.00 96 GLY A C 7
ATOM 11091 O O . GLY A 1 96 ? -20.308 14.089 1.662 1.00 0.00 96 GLY A O 7
ATOM 11095 N N . HIS A 1 97 ? -19.391 12.175 2.434 1.00 0.00 97 HIS A N 7
ATOM 11096 C CA . HIS A 1 97 ? -18.289 12.781 3.187 1.00 0.00 97 HIS A CA 7
ATOM 11097 C C . HIS A 1 97 ? -16.952 12.539 2.506 1.00 0.00 97 HIS A C 7
ATOM 11098 O O . HIS A 1 97 ? -16.777 11.553 1.792 1.00 0.00 97 HIS A O 7
ATOM 11113 N N . ILE A 1 98 ? -16.063 13.514 2.679 1.00 0.00 98 ILE A N 7
ATOM 11114 C CA . ILE A 1 98 ? -14.700 13.451 2.159 1.00 0.00 98 ILE A CA 7
ATOM 11115 C C . ILE A 1 98 ? -13.749 12.933 3.233 1.00 0.00 98 ILE A C 7
ATOM 11116 O O . ILE A 1 98 ? -13.828 13.351 4.391 1.00 0.00 98 ILE A O 7
ATOM 11132 N N . MET A 1 99 ? -13.005 11.883 2.884 1.00 0.00 99 MET A N 7
ATOM 11133 C CA . MET A 1 99 ? -11.917 11.383 3.719 1.00 0.00 99 MET A CA 7
ATOM 11134 C C . MET A 1 99 ? -10.596 11.629 3.009 1.00 0.00 99 MET A C 7
ATOM 11135 O O . MET A 1 99 ? -10.515 11.514 1.788 1.00 0.00 99 MET A O 7
ATOM 11149 N N . ARG A 1 100 ? -9.582 11.978 3.792 1.00 0.00 100 ARG A N 7
ATOM 11150 C CA . ARG A 1 100 ? -8.245 12.188 3.257 1.00 0.00 100 ARG A CA 7
ATOM 11151 C C . ARG A 1 100 ? -7.393 10.959 3.561 1.00 0.00 100 ARG A C 7
ATOM 11152 O O . ARG A 1 100 ? -7.307 10.538 4.712 1.00 0.00 100 ARG A O 7
ATOM 11173 N N . TYR A 1 101 ? -6.653 10.505 2.554 1.00 0.00 101 TYR A N 7
ATOM 11174 C CA . TYR A 1 101 ? -5.725 9.394 2.727 1.00 0.00 101 TYR A CA 7
ATOM 11175 C C . TYR A 1 101 ? -4.318 9.847 2.345 1.00 0.00 101 TYR A C 7
ATOM 11176 O O . TYR A 1 101 ? -4.085 10.193 1.187 1.00 0.00 101 TYR A O 7
ATOM 11194 N N . PRO A 1 102 ? -3.494 10.190 3.346 1.00 0.00 102 PRO A N 7
ATOM 11195 C CA . PRO A 1 102 ? -2.046 10.481 3.134 1.00 0.00 102 PRO A CA 7
ATOM 11196 C C . PRO A 1 102 ? -1.314 9.251 2.602 1.00 0.00 102 PRO A C 7
ATOM 11197 O O . PRO A 1 102 ? -1.624 8.128 2.999 1.00 0.00 102 PRO A O 7
ATOM 11208 N N . TYR A 1 103 ? -0.345 9.473 1.714 1.00 0.00 103 TYR A N 7
ATOM 11209 C CA . TYR A 1 103 ? 0.551 8.405 1.282 1.00 0.00 103 TYR A CA 7
ATOM 11210 C C . TYR A 1 103 ? 1.993 8.902 1.216 1.00 0.00 103 TYR A C 7
ATOM 11211 O O . TYR A 1 103 ? 2.221 10.042 0.805 1.00 0.00 103 TYR A O 7
ATOM 11229 N N . ILE A 1 104 ? 2.909 8.165 1.835 1.00 0.00 104 ILE A N 7
ATOM 11230 C CA . ILE A 1 104 ? 4.324 8.526 1.777 1.00 0.00 104 ILE A CA 7
ATOM 11231 C C . ILE A 1 104 ? 5.127 7.407 1.118 1.00 0.00 104 ILE A C 7
ATOM 11232 O O . ILE A 1 104 ? 5.212 6.304 1.657 1.00 0.00 104 ILE A O 7
ATOM 11248 N N . LYS A 1 105 ? 5.915 7.812 0.123 1.00 0.00 105 LYS A N 7
ATOM 11249 C CA . LYS A 1 105 ? 6.825 6.924 -0.604 1.00 0.00 105 LYS A CA 7
ATOM 11250 C C . LYS A 1 105 ? 6.144 5.622 -1.030 1.00 0.00 105 LYS A C 7
ATOM 11251 O O . LYS A 1 105 ? 6.013 5.435 -2.229 1.00 0.00 105 LYS A O 7
ATOM 11271 N N . LYS A 1 15 ? -19.184 -17.375 4.167 1.00 0.00 15 LYS A N 8
ATOM 11272 C CA . LYS A 1 15 ? -18.102 -17.718 3.200 1.00 0.00 15 LYS A CA 8
ATOM 11273 C C . LYS A 1 15 ? -18.646 -17.583 1.777 1.00 0.00 15 LYS A C 8
ATOM 11274 O O . LYS A 1 15 ? -18.792 -16.468 1.279 1.00 0.00 15 LYS A O 8
ATOM 11293 N N . GLU A 1 16 ? -19.197 -18.671 1.245 1.00 0.00 16 GLU A N 8
ATOM 11294 C CA . GLU A 1 16 ? -19.713 -18.686 -0.122 1.00 0.00 16 GLU A CA 8
ATOM 11295 C C . GLU A 1 16 ? -20.928 -17.770 -0.275 1.00 0.00 16 GLU A C 8
ATOM 11296 O O . GLU A 1 16 ? -21.104 -17.145 -1.316 1.00 0.00 16 GLU A O 8
ATOM 11308 N N . ARG A 1 17 ? -21.775 -17.719 0.751 1.00 0.00 17 ARG A N 8
ATOM 11309 C CA . ARG A 1 17 ? -22.938 -16.831 0.742 1.00 0.00 17 ARG A CA 8
ATOM 11310 C C . ARG A 1 17 ? -22.526 -15.364 0.626 1.00 0.00 17 ARG A C 8
ATOM 11311 O O . ARG A 1 17 ? -22.870 -14.710 -0.356 1.00 0.00 17 ARG A O 8
ATOM 11332 N N . ILE A 1 18 ? -21.507 -15.007 1.391 1.00 0.00 18 ILE A N 8
ATOM 11333 C CA . ILE A 1 18 ? -20.907 -13.676 1.335 1.00 0.00 18 ILE A CA 8
ATOM 11334 C C . ILE A 1 18 ? -20.315 -13.442 -0.051 1.00 0.00 18 ILE A C 8
ATOM 11335 O O . ILE A 1 18 ? -20.301 -12.318 -0.547 1.00 0.00 18 ILE A O 8
ATOM 11351 N N . ASP A 1 19 ? -19.622 -14.466 -0.542 1.00 0.00 19 ASP A N 8
ATOM 11352 C CA . ASP A 1 19 ? -18.930 -14.407 -1.825 1.00 0.00 19 ASP A CA 8
ATOM 11353 C C . ASP A 1 19 ? -19.923 -14.169 -2.963 1.00 0.00 19 ASP A C 8
ATOM 11354 O O . ASP A 1 19 ? -19.701 -13.298 -3.800 1.00 0.00 19 ASP A O 8
ATOM 11363 N N . ILE A 1 20 ? -21.087 -14.813 -2.894 1.00 0.00 20 ILE A N 8
ATOM 11364 C CA . ILE A 1 20 ? -22.160 -14.570 -3.859 1.00 0.00 20 ILE A CA 8
ATOM 11365 C C . ILE A 1 20 ? -22.665 -13.128 -3.773 1.00 0.00 20 ILE A C 8
ATOM 11366 O O . ILE A 1 20 ? -22.780 -12.457 -4.797 1.00 0.00 20 ILE A O 8
ATOM 11382 N N . LEU A 1 21 ? -22.857 -12.628 -2.552 1.00 0.00 21 LEU A N 8
ATOM 11383 C CA . LEU A 1 21 ? -23.239 -11.232 -2.342 1.00 0.00 21 LEU A CA 8
ATOM 11384 C C . LEU A 1 21 ? -22.163 -10.284 -2.860 1.00 0.00 21 LEU A C 8
ATOM 11385 O O . LEU A 1 21 ? -22.476 -9.180 -3.287 1.00 0.00 21 LEU A O 8
ATOM 11401 N N . PHE A 1 22 ? -20.903 -10.639 -2.619 1.00 0.00 22 PHE A N 8
ATOM 11402 C CA . PHE A 1 22 ? -19.774 -9.822 -3.053 1.00 0.00 22 PHE A CA 8
ATOM 11403 C C . PHE A 1 22 ? -19.796 -9.635 -4.569 1.00 0.00 22 PHE A C 8
ATOM 11404 O O . PHE A 1 22 ? -19.554 -8.532 -5.056 1.00 0.00 22 PHE A O 8
ATOM 11421 N N . SER A 1 23 ? -20.020 -10.721 -5.307 1.00 0.00 23 SER A N 8
ATOM 11422 C CA . SER A 1 23 ? -20.169 -10.632 -6.759 1.00 0.00 23 SER A CA 8
ATOM 11423 C C . SER A 1 23 ? -21.360 -9.762 -7.159 1.00 0.00 23 SER A C 8
ATOM 11424 O O . SER A 1 23 ? -21.301 -9.070 -8.176 1.00 0.00 23 SER A O 8
ATOM 11432 N N . LEU A 1 24 ? -22.492 -9.952 -6.482 1.00 0.00 24 LEU A N 8
ATOM 11433 C CA . LEU A 1 24 ? -23.681 -9.139 -6.730 1.00 0.00 24 LEU A CA 8
ATOM 11434 C C . LEU A 1 24 ? -23.417 -7.676 -6.399 1.00 0.00 24 LEU A C 8
ATOM 11435 O O . LEU A 1 24 ? -23.886 -6.784 -7.102 1.00 0.00 24 LEU A O 8
ATOM 11451 N N . ALA A 1 25 ? -22.722 -7.451 -5.289 1.00 0.00 25 ALA A N 8
ATOM 11452 C CA . ALA A 1 25 ? -22.455 -6.099 -4.815 1.00 0.00 25 ALA A CA 8
ATOM 11453 C C . ALA A 1 25 ? -21.613 -5.347 -5.837 1.00 0.00 25 ALA A C 8
ATOM 11454 O O . ALA A 1 25 ? -21.666 -4.123 -5.894 1.00 0.00 25 ALA A O 8
ATOM 11461 N N . GLU A 1 26 ? -20.686 -6.064 -6.468 1.00 0.00 26 GLU A N 8
ATOM 11462 C CA . GLU A 1 26 ? -19.820 -5.448 -7.464 1.00 0.00 26 GLU A CA 8
ATOM 11463 C C . GLU A 1 26 ? -20.605 -4.987 -8.694 1.00 0.00 26 GLU A C 8
ATOM 11464 O O . GLU A 1 26 ? -20.138 -4.079 -9.376 1.00 0.00 26 GLU A O 8
ATOM 11476 N N . ARG A 1 27 ? -21.546 -5.801 -9.180 1.00 0.00 27 ARG A N 8
ATOM 11477 C CA . ARG A 1 27 ? -22.334 -5.403 -10.349 1.00 0.00 27 ARG A CA 8
ATOM 11478 C C . ARG A 1 27 ? -23.232 -4.199 -10.066 1.00 0.00 27 ARG A C 8
ATOM 11479 O O . ARG A 1 27 ? -23.394 -3.324 -10.916 1.00 0.00 27 ARG A O 8
ATOM 11500 N N . VAL A 1 28 ? -23.900 -4.217 -8.913 1.00 0.00 28 VAL A N 8
ATOM 11501 C CA . VAL A 1 28 ? -24.773 -3.118 -8.507 1.00 0.00 28 VAL A CA 8
ATOM 11502 C C . VAL A 1 28 ? -23.941 -1.860 -8.277 1.00 0.00 28 VAL A C 8
ATOM 11503 O O . VAL A 1 28 ? -24.406 -0.742 -8.486 1.00 0.00 28 VAL A O 8
ATOM 11516 N N . PHE A 1 29 ? -22.767 -2.070 -7.692 1.00 0.00 29 PHE A N 8
ATOM 11517 C CA . PHE A 1 29 ? -21.893 -0.988 -7.258 1.00 0.00 29 PHE A CA 8
ATOM 11518 C C . PHE A 1 29 ? -21.773 0.123 -8.306 1.00 0.00 29 PHE A C 8
ATOM 11519 O O . PHE A 1 29 ? -22.068 1.274 -7.995 1.00 0.00 29 PHE A O 8
ATOM 11536 N N . PRO A 1 30 ? -21.310 -0.165 -9.540 1.00 0.00 30 PRO A N 8
ATOM 11537 C CA . PRO A 1 30 ? -21.345 0.828 -10.659 1.00 0.00 30 PRO A CA 8
ATOM 11538 C C . PRO A 1 30 ? -22.745 1.298 -11.057 1.00 0.00 30 PRO A C 8
ATOM 11539 O O . PRO A 1 30 ? -22.884 2.371 -11.643 1.00 0.00 30 PRO A O 8
ATOM 11550 N N . TYR A 1 31 ? -23.729 0.408 -10.944 1.00 0.00 31 TYR A N 8
ATOM 11551 C CA . TYR A 1 31 ? -25.102 0.744 -11.321 1.00 0.00 31 TYR A CA 8
ATOM 11552 C C . TYR A 1 31 ? -25.680 1.856 -10.451 1.00 0.00 31 TYR A C 8
ATOM 11553 O O . TYR A 1 31 ? -26.535 2.613 -10.905 1.00 0.00 31 TYR A O 8
ATOM 11571 N N . SER A 1 32 ? -25.456 1.711 -9.149 1.00 0.00 32 SER A N 8
ATOM 11572 C CA . SER A 1 32 ? -25.994 2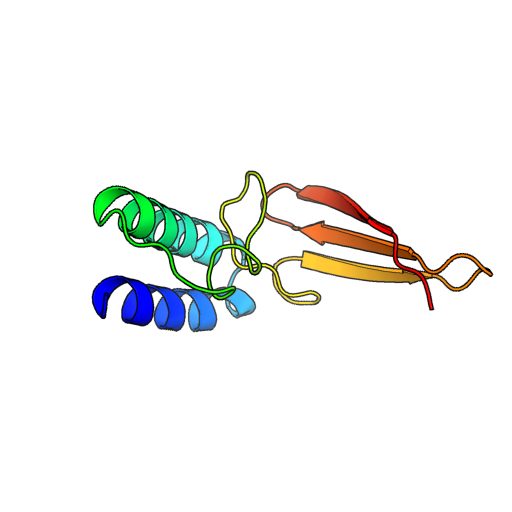.631 -8.156 1.00 0.00 32 SER A CA 8
ATOM 11573 C C . SER A 1 32 ? -25.263 2.407 -6.840 1.00 0.00 32 SER A C 8
ATOM 11574 O O . SER A 1 32 ? -25.253 1.289 -6.327 1.00 0.00 32 SER A O 8
ATOM 11582 N N . PRO A 1 33 ? -24.528 3.404 -6.350 1.00 0.00 33 PRO A N 8
ATOM 11583 C CA . PRO A 1 33 ? -23.937 3.336 -4.987 1.00 0.00 33 PRO A CA 8
ATOM 11584 C C . PRO A 1 33 ? -24.990 3.090 -3.910 1.00 0.00 33 PRO A C 8
ATOM 11585 O O . PRO A 1 33 ? -24.897 2.097 -3.195 1.00 0.00 33 PRO A O 8
ATOM 11596 N N . GLU A 1 34 ? -26.145 3.728 -4.066 1.00 0.00 34 GLU A N 8
ATOM 11597 C CA . GLU A 1 34 ? -27.211 3.585 -3.079 1.00 0.00 34 GLU A CA 8
ATOM 11598 C C . GLU A 1 34 ? -27.784 2.170 -3.057 1.00 0.00 34 GLU A C 8
ATOM 11599 O O . GLU A 1 34 ? -28.120 1.665 -1.989 1.00 0.00 34 GLU A O 8
ATOM 11611 N N . LEU A 1 35 ? -27.978 1.567 -4.232 1.00 0.00 35 LEU A N 8
ATOM 11612 C CA . LEU A 1 35 ? -28.380 0.163 -4.298 1.00 0.00 35 LEU A CA 8
ATOM 11613 C C . LEU A 1 35 ? -27.300 -0.748 -3.713 1.00 0.00 35 LEU A C 8
ATOM 11614 O O . LEU A 1 35 ? -27.576 -1.516 -2.791 1.00 0.00 35 LEU A O 8
ATOM 11630 N N . ALA A 1 36 ? -26.047 -0.438 -4.042 1.00 0.00 36 ALA A N 8
ATOM 11631 C CA . ALA A 1 36 ? -24.901 -1.221 -3.585 1.00 0.00 36 ALA A CA 8
ATOM 11632 C C . ALA A 1 36 ? -24.797 -1.154 -2.066 1.00 0.00 36 ALA A C 8
ATOM 11633 O O . ALA A 1 36 ? -24.184 -2.015 -1.444 1.00 0.00 36 ALA A O 8
ATOM 11640 N N . LYS A 1 37 ? -25.146 0.018 -1.548 1.00 0.00 37 LYS A N 8
ATOM 11641 C CA . LYS A 1 37 ? -25.071 0.296 -0.122 1.00 0.00 37 LYS A CA 8
ATOM 11642 C C . LYS A 1 37 ? -25.969 -0.679 0.630 1.00 0.00 37 LYS A C 8
ATOM 11643 O O . LYS A 1 37 ? -25.475 -1.444 1.456 1.00 0.00 37 LYS A O 8
ATOM 11662 N N . ARG A 1 38 ? -27.187 -0.860 0.119 1.00 0.00 38 ARG A N 8
ATOM 11663 C CA . ARG A 1 38 ? -28.111 -1.817 0.719 1.00 0.00 38 ARG A CA 8
ATOM 11664 C C . ARG A 1 38 ? -27.629 -3.265 0.584 1.00 0.00 38 ARG A C 8
ATOM 11665 O O . ARG A 1 38 ? -27.683 -4.010 1.564 1.00 0.00 38 ARG A O 8
ATOM 11686 N N . TYR A 1 39 ? -27.115 -3.649 -0.588 1.00 0.00 39 TYR A N 8
ATOM 11687 C CA . TYR A 1 39 ? -26.663 -5.029 -0.794 1.00 0.00 39 TYR A CA 8
ATOM 11688 C C . TYR A 1 39 ? -25.498 -5.437 0.106 1.00 0.00 39 TYR A C 8
ATOM 11689 O O . TYR A 1 39 ? -25.395 -6.606 0.473 1.00 0.00 39 TYR A O 8
ATOM 11707 N N . VAL A 1 40 ? -24.486 -4.575 0.184 1.00 0.00 40 VAL A N 8
ATOM 11708 C CA . VAL A 1 40 ? -23.311 -4.835 1.013 1.00 0.00 40 VAL A CA 8
ATOM 11709 C C . VAL A 1 40 ? -23.692 -4.873 2.490 1.00 0.00 40 VAL A C 8
ATOM 11710 O O . VAL A 1 40 ? -23.136 -5.644 3.261 1.00 0.00 40 VAL A O 8
ATOM 11723 N N . GLU A 1 41 ? -24.517 -3.914 2.900 1.00 0.00 41 GLU A N 8
ATOM 11724 C CA . GLU A 1 41 ? -24.819 -3.695 4.312 1.00 0.00 41 GLU A CA 8
ATOM 11725 C C . GLU A 1 41 ? -25.531 -4.933 4.847 1.00 0.00 41 GLU A C 8
ATOM 11726 O O . GLU A 1 41 ? -25.113 -5.504 5.853 1.00 0.00 41 GLU A O 8
ATOM 11738 N N . LEU A 1 42 ? -26.289 -5.527 3.931 1.00 0.00 42 LEU A N 8
ATOM 11739 C CA . LEU A 1 42 ? -26.743 -6.906 4.051 1.00 0.00 42 LEU A CA 8
ATOM 11740 C C . LEU A 1 42 ? -25.596 -7.916 4.097 1.00 0.00 42 LEU A C 8
ATOM 11741 O O . LEU A 1 42 ? -25.632 -8.811 4.935 1.00 0.00 42 LEU A O 8
ATOM 11757 N N . ALA A 1 43 ? -24.572 -7.775 3.256 1.00 0.00 43 ALA A N 8
ATOM 11758 C CA . ALA A 1 43 ? -23.445 -8.707 3.314 1.00 0.00 43 ALA A CA 8
ATOM 11759 C C . ALA A 1 43 ? -22.677 -8.617 4.635 1.00 0.00 43 ALA A C 8
ATOM 11760 O O . ALA A 1 43 ? -22.257 -9.639 5.172 1.00 0.00 43 ALA A O 8
ATOM 11767 N N . LEU A 1 44 ? -22.472 -7.400 5.136 1.00 0.00 44 LEU A N 8
ATOM 11768 C CA . LEU A 1 44 ? -21.899 -7.189 6.464 1.00 0.00 44 LEU A CA 8
ATOM 11769 C C . LEU A 1 44 ? -22.793 -7.738 7.575 1.00 0.00 44 LEU A C 8
ATOM 11770 O O . LEU A 1 44 ? -22.301 -8.316 8.544 1.00 0.00 44 LEU A O 8
ATOM 11786 N N . LEU A 1 45 ? -24.099 -7.528 7.439 1.00 0.00 45 LEU A N 8
ATOM 11787 C CA . LEU A 1 45 ? -25.070 -8.090 8.372 1.00 0.00 45 LEU A CA 8
ATOM 11788 C C . LEU A 1 45 ? -25.021 -9.618 8.318 1.00 0.00 45 LEU A C 8
ATOM 11789 O O . LEU A 1 45 ? -25.084 -10.290 9.343 1.00 0.00 45 LEU A O 8
ATOM 11805 N N . VAL A 1 46 ? -24.905 -10.158 7.109 1.00 0.00 46 VAL A N 8
ATOM 11806 C CA . VAL A 1 46 ? -24.708 -11.591 6.919 1.00 0.00 46 VAL A CA 8
ATOM 11807 C C . VAL A 1 46 ? -23.400 -12.021 7.579 1.00 0.00 46 VAL A C 8
ATOM 11808 O O . VAL A 1 46 ? -23.328 -13.110 8.140 1.00 0.00 46 VAL A O 8
ATOM 11821 N N . GLN A 1 47 ? -22.339 -11.242 7.381 1.00 0.00 47 GLN A N 8
ATOM 11822 C CA . GLN A 1 47 ? -21.017 -11.632 7.861 1.00 0.00 47 GLN A CA 8
ATOM 11823 C C . GLN A 1 47 ? -20.993 -11.775 9.382 1.00 0.00 47 GLN A C 8
ATOM 11824 O O . GLN A 1 47 ? -20.305 -12.653 9.900 1.00 0.00 47 GLN A O 8
ATOM 11838 N N . GLN A 1 48 ? -21.596 -10.826 10.097 1.00 0.00 48 GLN A N 8
ATOM 11839 C CA . GLN A 1 48 ? -21.696 -10.945 11.549 1.00 0.00 48 GLN A CA 8
ATOM 11840 C C . GLN A 1 48 ? -22.592 -12.108 11.971 1.00 0.00 48 GLN A C 8
ATOM 11841 O O . GLN A 1 48 ? -22.208 -12.900 12.834 1.00 0.00 48 GLN A O 8
ATOM 11855 N N . LYS A 1 49 ? -23.719 -12.287 11.282 1.00 0.00 49 LYS A N 8
ATOM 11856 C CA . LYS A 1 49 ? -24.607 -13.413 11.562 1.00 0.00 49 LYS A CA 8
ATOM 11857 C C . LYS A 1 49 ? -23.923 -14.745 11.270 1.00 0.00 49 LYS A C 8
ATOM 11858 O O . LYS A 1 49 ? -24.233 -15.747 11.909 1.00 0.00 49 LYS A O 8
ATOM 11877 N N . ALA A 1 50 ? -23.207 -14.797 10.148 1.00 0.00 50 ALA A N 8
ATOM 11878 C CA . ALA A 1 50 ? -22.409 -15.970 9.806 1.00 0.00 50 ALA A CA 8
ATOM 11879 C C . ALA A 1 50 ? -21.158 -16.068 10.675 1.00 0.00 50 ALA A C 8
ATOM 11880 O O . ALA A 1 50 ? -20.466 -17.081 10.648 1.00 0.00 50 ALA A O 8
ATOM 11887 N N . LYS A 1 51 ? -20.802 -14.961 11.325 1.00 0.00 51 LYS A N 8
ATOM 11888 C CA . LYS A 1 51 ? -19.654 -14.926 12.226 1.00 0.00 51 LYS A CA 8
ATOM 11889 C C . LYS A 1 51 ? -18.389 -15.458 11.556 1.00 0.00 51 LYS A C 8
ATOM 11890 O O . LYS A 1 51 ? -17.747 -16.373 12.076 1.00 0.00 51 LYS A O 8
ATOM 11909 N N . VAL A 1 52 ? -17.925 -14.762 10.521 1.00 0.00 52 VAL A N 8
ATOM 11910 C CA . VAL A 1 52 ? -16.704 -15.172 9.834 1.00 0.00 52 VAL A CA 8
ATOM 11911 C C . VAL A 1 52 ? -15.756 -13.986 9.714 1.00 0.00 52 VAL A C 8
ATOM 11912 O O . VAL A 1 52 ? -16.193 -12.840 9.615 1.00 0.00 52 VAL A O 8
ATOM 11925 N N . LYS A 1 53 ? -14.474 -14.301 9.555 1.00 0.00 53 LYS A N 8
ATOM 11926 C CA . LYS A 1 53 ? -13.447 -13.276 9.428 1.00 0.00 53 LYS A CA 8
ATOM 11927 C C . LYS A 1 53 ? -12.812 -13.383 8.048 1.00 0.00 53 LYS A C 8
ATOM 11928 O O . LYS A 1 53 ? -12.089 -14.341 7.772 1.00 0.00 53 LYS A O 8
ATOM 11947 N N . ILE A 1 54 ? -12.842 -12.263 7.332 1.00 0.00 54 ILE A N 8
ATOM 11948 C CA . ILE A 1 54 ? -12.163 -12.150 6.047 1.00 0.00 54 ILE A CA 8
ATOM 11949 C C . ILE A 1 54 ? -11.327 -10.875 6.043 1.00 0.00 54 ILE A C 8
ATOM 11950 O O . ILE A 1 54 ? -11.880 -9.776 6.056 1.00 0.00 54 ILE A O 8
ATOM 11966 N N . PRO A 1 55 ? -9.996 -10.997 6.172 1.00 0.00 55 PRO A N 8
ATOM 11967 C CA . PRO A 1 55 ? -9.108 -9.806 6.277 1.00 0.00 55 PRO A CA 8
ATOM 11968 C C . PRO A 1 55 ? -9.252 -8.847 5.098 1.00 0.00 55 PRO A C 8
ATOM 11969 O O . PRO A 1 55 ? -8.918 -7.672 5.239 1.00 0.00 55 PRO A O 8
ATOM 11980 N N . ARG A 1 56 ? -9.396 -9.417 3.902 1.00 0.00 56 ARG A N 8
ATOM 11981 C CA . ARG A 1 56 ? -9.357 -8.624 2.674 1.00 0.00 56 ARG A CA 8
ATOM 11982 C C . ARG A 1 56 ? -10.733 -8.466 2.020 1.00 0.00 56 ARG A C 8
ATOM 11983 O O . ARG A 1 56 ? -10.963 -7.446 1.372 1.00 0.00 56 ARG A O 8
ATOM 12004 N N . LYS A 1 57 ? -11.534 -9.534 1.960 1.00 0.00 57 LYS A N 8
ATOM 12005 C CA . LYS A 1 57 ? -12.580 -9.609 0.939 1.00 0.00 57 LYS A CA 8
ATOM 12006 C C . LYS A 1 57 ? -13.647 -8.522 1.077 1.00 0.00 57 LYS A C 8
ATOM 12007 O O . LYS A 1 57 ? -14.222 -8.117 0.067 1.00 0.00 57 LYS A O 8
ATOM 12026 N N . TRP A 1 58 ? -14.117 -8.260 2.296 1.00 0.00 58 TRP A N 8
ATOM 12027 C CA . TRP A 1 58 ? -15.037 -7.144 2.501 1.00 0.00 58 TRP A CA 8
ATOM 12028 C C . TRP A 1 58 ? -14.402 -5.984 3.257 1.00 0.00 58 TRP A C 8
ATOM 12029 O O . TRP A 1 58 ? -14.515 -4.846 2.805 1.00 0.00 58 TRP A O 8
ATOM 12050 N N . LYS A 1 59 ? -13.479 -6.306 4.156 1.00 0.00 59 LYS A N 8
ATOM 12051 C CA . LYS A 1 59 ? -12.873 -5.300 5.020 1.00 0.00 59 LYS A CA 8
ATOM 12052 C C . LYS A 1 59 ? -12.066 -4.276 4.225 1.00 0.00 59 LYS A C 8
ATOM 12053 O O . LYS A 1 59 ? -11.821 -3.182 4.731 1.00 0.00 59 LYS A O 8
ATOM 12072 N N . ARG A 1 60 ? -11.333 -4.771 3.232 1.00 0.00 60 ARG A N 8
ATOM 12073 C CA . ARG A 1 60 ? -10.399 -3.941 2.475 1.00 0.00 60 ARG A CA 8
ATOM 12074 C C . ARG A 1 60 ? -11.027 -3.419 1.184 1.00 0.00 60 ARG A C 8
ATOM 12075 O O . ARG A 1 60 ? -10.421 -2.617 0.477 1.00 0.00 60 ARG A O 8
ATOM 12096 N N . ARG A 1 61 ? -12.288 -3.776 0.958 1.00 0.00 61 ARG A N 8
ATOM 12097 C CA . ARG A 1 61 ? -12.978 -3.425 -0.278 1.00 0.00 61 ARG A CA 8
ATOM 12098 C C . ARG A 1 61 ? -14.168 -2.494 -0.047 1.00 0.00 61 ARG A C 8
ATOM 12099 O O . ARG A 1 61 ? -15.106 -2.533 -0.835 1.00 0.00 61 ARG A O 8
ATOM 12120 N N . TYR A 1 62 ? -14.243 -1.818 1.102 1.00 0.00 62 TYR A N 8
ATOM 12121 C CA . TYR A 1 62 ? -15.456 -1.065 1.432 1.00 0.00 62 TYR A CA 8
ATOM 12122 C C . TYR A 1 62 ? -15.116 0.209 2.201 1.00 0.00 62 TYR A C 8
ATOM 12123 O O . TYR A 1 62 ? -13.956 0.441 2.534 1.00 0.00 62 TYR A O 8
ATOM 12141 N N . CYS A 1 63 ? -16.072 1.138 2.207 1.00 0.00 63 CYS A N 8
ATOM 12142 C CA . CYS A 1 63 ? -15.955 2.362 2.998 1.00 0.00 63 CYS A CA 8
ATOM 12143 C C . CYS A 1 63 ? -16.396 2.092 4.431 1.00 0.00 63 CYS A C 8
ATOM 12144 O O . CYS A 1 63 ? -17.421 1.443 4.643 1.00 0.00 63 CYS A O 8
ATOM 12151 N N . LYS A 1 64 ? -15.859 2.909 5.330 1.00 0.00 64 LYS A N 8
ATOM 12152 C CA . LYS A 1 64 ? -16.162 2.793 6.749 1.00 0.00 64 LYS A CA 8
ATOM 12153 C C . LYS A 1 64 ? -17.651 3.048 6.980 1.00 0.00 64 LYS A C 8
ATOM 12154 O O . LYS A 1 64 ? -18.226 2.509 7.921 1.00 0.00 64 LYS A O 8
ATOM 12173 N N . LYS A 1 65 ? -18.198 4.030 6.260 1.00 0.00 65 LYS A N 8
ATOM 12174 C CA . LYS A 1 65 ? -19.625 4.342 6.328 1.00 0.00 65 LYS A CA 8
ATOM 12175 C C . LYS A 1 65 ? -20.435 3.917 5.101 1.00 0.00 65 LYS A C 8
ATOM 12176 O O . LYS A 1 65 ? -21.636 3.703 5.263 1.00 0.00 65 LYS A O 8
ATOM 12195 N N . CYS A 1 66 ? -19.851 3.665 3.924 1.00 0.00 66 CYS A N 8
ATOM 12196 C CA . CYS A 1 66 ? -20.762 3.276 2.846 1.00 0.00 66 CYS A CA 8
ATOM 12197 C C . CYS A 1 66 ? -21.340 1.909 3.177 1.00 0.00 66 CYS A C 8
ATOM 12198 O O . CYS A 1 66 ? -22.436 1.596 2.729 1.00 0.00 66 CYS A O 8
ATOM 12205 N N . HIS A 1 67 ? -20.527 1.047 3.782 1.00 0.00 67 HIS A N 8
ATOM 12206 C CA . HIS A 1 67 ? -20.920 -0.346 3.960 1.00 0.00 67 HIS A CA 8
ATOM 12207 C C . HIS A 1 67 ? -21.025 -0.981 2.574 1.00 0.00 67 HIS A C 8
ATOM 12208 O O . HIS A 1 67 ? -22.115 -1.454 2.274 1.00 0.00 67 HIS A O 8
ATOM 12223 N N . ALA A 1 68 ? -20.314 -0.317 1.660 1.00 0.00 68 ALA A N 8
ATOM 12224 C CA . ALA A 1 68 ? -20.410 -0.557 0.218 1.00 0.00 68 ALA A CA 8
ATOM 12225 C C . ALA A 1 68 ? -19.026 -0.732 -0.404 1.00 0.00 68 ALA A C 8
ATOM 12226 O O . ALA A 1 68 ? -18.057 -0.156 0.078 1.00 0.00 68 ALA A O 8
ATOM 12233 N N . PHE A 1 69 ? -18.987 -1.357 -1.580 1.00 0.00 69 PHE A N 8
ATOM 12234 C CA . PHE A 1 69 ? -17.726 -1.681 -2.246 1.00 0.00 69 PHE A CA 8
ATOM 12235 C C . PHE A 1 69 ? -16.931 -0.410 -2.547 1.00 0.00 69 PHE A C 8
ATOM 12236 O O . PHE A 1 69 ? -17.466 0.525 -3.137 1.00 0.00 69 PHE A O 8
ATOM 12253 N N . LEU A 1 70 ? -15.642 -0.405 -2.208 1.00 0.00 70 LEU A N 8
ATOM 12254 C CA . LEU A 1 70 ? -14.836 0.805 -2.341 1.00 0.00 70 LEU A CA 8
ATOM 12255 C C . LEU A 1 70 ? -13.954 0.654 -3.580 1.00 0.00 70 LEU A C 8
ATOM 12256 O O . LEU A 1 70 ? -12.906 0.012 -3.541 1.00 0.00 70 LEU A O 8
ATOM 12272 N N . VAL A 1 71 ? -14.324 1.394 -4.621 1.00 0.00 71 VAL A N 8
ATOM 12273 C CA . VAL A 1 71 ? -13.442 1.704 -5.740 1.00 0.00 71 VAL A CA 8
ATOM 12274 C C . VAL A 1 71 ? -13.619 3.184 -6.072 1.00 0.00 71 VAL A C 8
ATOM 12275 O O . VAL A 1 71 ? -14.751 3.666 -6.078 1.00 0.00 71 VAL A O 8
ATOM 12288 N N . PRO A 1 72 ? -12.548 3.943 -6.343 1.00 0.00 72 PRO A N 8
ATOM 12289 C CA . PRO A 1 72 ? -12.701 5.347 -6.811 1.00 0.00 72 PRO A CA 8
ATOM 12290 C C . PRO A 1 72 ? -13.438 5.419 -8.146 1.00 0.00 72 PRO A C 8
ATOM 12291 O O . PRO A 1 72 ? -13.066 4.732 -9.096 1.00 0.00 72 PRO A O 8
ATOM 12302 N N . GLY A 1 73 ? -14.244 6.467 -8.281 1.00 0.00 73 GLY A N 8
ATOM 12303 C CA . GLY A 1 73 ? -14.948 6.770 -9.521 1.00 0.00 73 GLY A CA 8
ATOM 12304 C C . GLY A 1 73 ? -16.405 6.310 -9.492 1.00 0.00 73 GLY A C 8
ATOM 12305 O O . GLY A 1 73 ? -17.176 6.712 -10.363 1.00 0.00 73 GLY A O 8
ATOM 12309 N N . ILE A 1 74 ? -16.745 5.362 -8.614 1.00 0.00 74 ILE A N 8
ATOM 12310 C CA . ILE A 1 74 ? -18.059 4.721 -8.700 1.00 0.00 74 ILE A CA 8
ATOM 12311 C C . ILE A 1 74 ? -19.019 5.163 -7.590 1.00 0.00 74 ILE A C 8
ATOM 12312 O O . ILE A 1 74 ? -19.796 6.093 -7.794 1.00 0.00 74 ILE A O 8
ATOM 12328 N N . ASN A 1 75 ? -18.804 4.662 -6.369 1.00 0.00 75 ASN A N 8
ATOM 12329 C CA . ASN A 1 75 ? -19.593 5.093 -5.213 1.00 0.00 75 ASN A CA 8
ATOM 12330 C C . ASN A 1 75 ? -18.840 6.149 -4.423 1.00 0.00 75 ASN A C 8
ATOM 12331 O O . ASN A 1 75 ? -19.391 6.804 -3.538 1.00 0.00 75 ASN A O 8
ATOM 12342 N N . ALA A 1 76 ? -17.623 6.398 -4.887 1.00 0.00 76 ALA A N 8
ATOM 12343 C CA . ALA A 1 76 ? -16.692 7.262 -4.188 1.00 0.00 76 ALA A CA 8
ATOM 12344 C C . ALA A 1 76 ? -15.676 7.757 -5.197 1.00 0.00 76 ALA A C 8
ATOM 12345 O O . ALA A 1 76 ? -15.306 7.020 -6.103 1.00 0.00 76 ALA A O 8
ATOM 12352 N N . ARG A 1 77 ? -15.151 8.950 -4.968 1.00 0.00 77 ARG A N 8
ATOM 12353 C CA . ARG A 1 77 ? -14.277 9.560 -5.954 1.00 0.00 77 ARG A CA 8
ATOM 12354 C C . ARG A 1 77 ? -13.035 10.095 -5.263 1.00 0.00 77 ARG A C 8
ATOM 12355 O O . ARG A 1 77 ? -13.128 10.651 -4.170 1.00 0.00 77 ARG A O 8
ATOM 12376 N N . VAL A 1 78 ? -11.894 9.976 -5.934 1.00 0.00 78 VAL A N 8
ATOM 12377 C CA . VAL A 1 78 ? -10.624 10.312 -5.314 1.00 0.00 78 VAL A CA 8
ATOM 12378 C C . VAL A 1 78 ? -9.899 11.354 -6.158 1.00 0.00 78 VAL A C 8
ATOM 12379 O O . VAL A 1 78 ? -10.071 11.408 -7.375 1.00 0.00 78 VAL A O 8
ATOM 12392 N N . ARG A 1 79 ? -9.433 12.371 -5.445 1.00 0.00 79 ARG A N 8
ATOM 12393 C CA . ARG A 1 79 ? -8.517 13.360 -5.994 1.00 0.00 79 ARG A CA 8
ATOM 12394 C C . ARG A 1 79 ? -7.116 13.128 -5.455 1.00 0.00 79 ARG A C 8
ATOM 12395 O O . ARG A 1 79 ? -6.943 12.809 -4.281 1.00 0.00 79 ARG A O 8
ATOM 12416 N N . LEU A 1 80 ? -6.143 13.222 -6.356 1.00 0.00 80 LEU A N 8
ATOM 12417 C CA . LEU A 1 80 ? -4.752 12.990 -5.998 1.00 0.00 80 LEU A CA 8
ATOM 12418 C C . LEU A 1 80 ? -4.024 14.327 -6.078 1.00 0.00 80 LEU A C 8
ATOM 12419 O O . LEU A 1 80 ? -3.977 14.940 -7.143 1.00 0.00 80 LEU A O 8
ATOM 12435 N N . ARG A 1 81 ? -3.381 14.726 -4.986 1.00 0.00 81 ARG A N 8
ATOM 12436 C CA . ARG A 1 81 ? -2.736 16.034 -4.941 1.00 0.00 81 ARG A CA 8
ATOM 12437 C C . ARG A 1 81 ? -1.224 15.861 -4.909 1.00 0.00 81 ARG A C 8
ATOM 12438 O O . ARG A 1 81 ? -0.710 15.102 -4.088 1.00 0.00 81 ARG A O 8
ATOM 12459 N N . GLN A 1 82 ? -0.516 16.697 -5.665 1.00 0.00 82 GLN A N 8
ATOM 12460 C CA . GLN A 1 82 ? 0.933 16.575 -5.745 1.00 0.00 82 GLN A CA 8
ATOM 12461 C C . GLN A 1 82 ? 1.598 17.698 -4.952 1.00 0.00 82 GLN A C 8
ATOM 12462 O O . GLN A 1 82 ? 1.925 18.754 -5.490 1.00 0.00 82 GLN A O 8
ATOM 12476 N N . LYS A 1 83 ? 2.148 17.240 -3.836 1.00 0.00 83 LYS A N 8
ATOM 12477 C CA . LYS A 1 83 ? 2.984 18.004 -2.915 1.00 0.00 83 LYS A CA 8
ATOM 12478 C C . LYS A 1 83 ? 4.173 17.094 -2.617 1.00 0.00 83 LYS A C 8
ATOM 12479 O O . LYS A 1 83 ? 4.111 15.924 -3.006 1.00 0.00 83 LYS A O 8
ATOM 12498 N N . ARG A 1 84 ? 5.261 17.547 -1.987 1.00 0.00 84 ARG A N 8
ATOM 12499 C CA . ARG A 1 84 ? 6.192 16.503 -1.562 1.00 0.00 84 ARG A CA 8
ATOM 12500 C C . ARG A 1 84 ? 5.648 15.968 -0.236 1.00 0.00 84 ARG A C 8
ATOM 12501 O O . ARG A 1 84 ? 6.426 15.556 0.627 1.00 0.00 84 ARG A O 8
ATOM 12522 N N . MET A 1 85 ? 4.402 15.505 -0.326 1.00 0.00 85 MET A N 8
ATOM 12523 C CA . MET A 1 85 ? 3.823 14.392 0.410 1.00 0.00 85 MET A CA 8
ATOM 12524 C C . MET A 1 85 ? 2.775 13.787 -0.521 1.00 0.00 85 MET A C 8
ATOM 12525 O O . MET A 1 85 ? 1.896 14.544 -0.935 1.00 0.00 85 MET A O 8
ATOM 12539 N N . PRO A 1 86 ? 2.785 12.509 -0.934 1.00 0.00 86 PRO A N 8
ATOM 12540 C CA . PRO A 1 86 ? 1.591 12.010 -1.670 1.00 0.00 86 PRO A CA 8
ATOM 12541 C C . PRO A 1 86 ? 0.359 12.087 -0.772 1.00 0.00 86 PRO A C 8
ATOM 12542 O O . PRO A 1 86 ? 0.321 11.371 0.224 1.00 0.00 86 PRO A O 8
ATOM 12553 N N . HIS A 1 87 ? -0.751 12.543 -1.348 1.00 0.00 87 HIS A N 8
ATOM 12554 C CA . HIS A 1 87 ? -2.019 12.589 -0.623 1.00 0.00 87 HIS A CA 8
ATOM 12555 C C . HIS A 1 87 ? -3.184 12.377 -1.587 1.00 0.00 87 HIS A C 8
ATOM 12556 O O . HIS A 1 87 ? -3.254 13.030 -2.631 1.00 0.00 87 HIS A O 8
ATOM 12571 N N . ILE A 1 88 ? -4.183 11.621 -1.140 1.00 0.00 88 ILE A N 8
ATOM 12572 C CA . ILE A 1 88 ? -5.441 11.494 -1.871 1.00 0.00 88 ILE A CA 8
ATOM 12573 C C . ILE A 1 88 ? -6.630 11.759 -0.951 1.00 0.00 88 ILE A C 8
ATOM 12574 O O . ILE A 1 88 ? -6.570 11.449 0.238 1.00 0.00 88 ILE A O 8
ATOM 12590 N N . VAL A 1 89 ? -7.683 12.379 -1.482 1.00 0.00 89 VAL A N 8
ATOM 12591 C CA . VAL A 1 89 ? -8.886 12.625 -0.690 1.00 0.00 89 VAL A CA 8
ATOM 12592 C C . VAL A 1 89 ? -10.067 11.882 -1.314 1.00 0.00 89 VAL A C 8
ATOM 12593 O O . VAL A 1 89 ? -10.343 12.029 -2.503 1.00 0.00 89 VAL A O 8
ATOM 12606 N N . VAL A 1 90 ? -10.798 11.145 -0.481 1.00 0.00 90 VAL A N 8
ATOM 12607 C CA . VAL A 1 90 ? -11.812 10.216 -0.968 1.00 0.00 90 VAL A CA 8
ATOM 12608 C C . VAL A 1 90 ? -13.161 10.605 -0.374 1.00 0.00 90 VAL A C 8
ATOM 12609 O O . VAL A 1 90 ? -13.357 10.455 0.828 1.00 0.00 90 VAL A O 8
ATOM 12622 N N . LYS A 1 91 ? -14.155 10.694 -1.251 1.00 0.00 91 LYS A N 8
ATOM 12623 C CA . LYS A 1 91 ? -15.508 11.030 -0.830 1.00 0.00 91 LYS A CA 8
ATOM 12624 C C . LYS A 1 91 ? -16.470 10.034 -1.451 1.00 0.00 91 LYS A C 8
ATOM 12625 O O . LYS A 1 91 ? -16.392 9.772 -2.646 1.00 0.00 91 LYS A O 8
ATOM 12644 N N . CYS A 1 92 ? -17.441 9.589 -0.657 1.00 0.00 92 CYS A N 8
ATOM 12645 C CA . CYS A 1 92 ? -18.424 8.638 -1.153 1.00 0.00 92 CYS A CA 8
ATOM 12646 C C . CYS A 1 92 ? -19.776 9.320 -1.311 1.00 0.00 92 CYS A C 8
ATOM 12647 O O . CYS A 1 92 ? -20.339 9.785 -0.327 1.00 0.00 92 CYS A O 8
ATOM 12654 N N . LEU A 1 93 ? -20.420 9.012 -2.431 1.00 0.00 93 LEU A N 8
ATOM 12655 C CA . LEU A 1 93 ? -21.755 9.514 -2.725 1.00 0.00 93 LEU A CA 8
ATOM 12656 C C . LEU A 1 93 ? -22.752 8.995 -1.693 1.00 0.00 93 LEU A C 8
ATOM 12657 O O . LEU A 1 93 ? -23.799 9.608 -1.489 1.00 0.00 93 LEU A O 8
ATOM 12673 N N . GLU A 1 94 ? -22.590 7.718 -1.349 1.00 0.00 94 GLU A N 8
ATOM 12674 C CA . GLU A 1 94 ? -23.551 7.023 -0.497 1.00 0.00 94 GLU A CA 8
ATOM 12675 C C . GLU A 1 94 ? -23.567 7.619 0.912 1.00 0.00 94 GLU A C 8
ATOM 12676 O O . GLU A 1 94 ? -24.608 8.084 1.374 1.00 0.00 94 GLU A O 8
ATOM 12688 N N . CYS A 1 95 ? -22.371 7.846 1.457 1.00 0.00 95 CYS A N 8
ATOM 12689 C CA . CYS A 1 95 ? -22.219 8.557 2.723 1.00 0.00 95 CYS A CA 8
ATOM 12690 C C . CYS A 1 95 ? -22.392 10.064 2.563 1.00 0.00 95 CYS A C 8
ATOM 12691 O O . CYS A 1 95 ? -23.032 10.701 3.395 1.00 0.00 95 CYS A O 8
ATOM 12698 N N . GLY A 1 96 ? -21.956 10.595 1.425 1.00 0.00 96 GLY A N 8
ATOM 12699 C CA . GLY A 1 96 ? -21.958 12.038 1.194 1.00 0.00 96 GLY A CA 8
ATOM 12700 C C . GLY A 1 96 ? -20.784 12.721 1.895 1.00 0.00 96 GLY A C 8
ATOM 12701 O O . GLY A 1 96 ? -20.780 13.940 2.057 1.00 0.00 96 GLY A O 8
ATOM 12705 N N . HIS A 1 97 ? -19.828 11.916 2.355 1.00 0.00 97 HIS A N 8
ATOM 12706 C CA . HIS A 1 97 ? -18.770 12.371 3.258 1.00 0.00 97 HIS A CA 8
ATOM 12707 C C . HIS A 1 97 ? -17.383 12.110 2.681 1.00 0.00 97 HIS A C 8
ATOM 12708 O O . HIS A 1 97 ? -17.218 11.257 1.809 1.00 0.00 97 HIS A O 8
ATOM 12723 N N . ILE A 1 98 ? -16.452 12.989 3.049 1.00 0.00 98 ILE A N 8
ATOM 12724 C CA . ILE A 1 98 ? -15.110 13.029 2.475 1.00 0.00 98 ILE A CA 8
ATOM 12725 C C . ILE A 1 98 ? -14.061 12.630 3.512 1.00 0.00 98 ILE A C 8
ATOM 12726 O O . ILE A 1 98 ? -14.198 12.938 4.696 1.00 0.00 98 ILE A O 8
ATOM 12742 N N . MET A 1 99 ? -13.206 11.698 3.101 1.00 0.00 99 MET A N 8
ATOM 12743 C CA . MET A 1 99 ? -12.161 11.151 3.961 1.00 0.00 99 MET A CA 8
ATOM 12744 C C . MET A 1 99 ? -10.792 11.355 3.316 1.00 0.00 99 MET A C 8
ATOM 12745 O O . MET A 1 99 ? -10.644 11.179 2.109 1.00 0.00 99 MET A O 8
ATOM 12759 N N . ARG A 1 100 ? -9.768 11.532 4.149 1.00 0.00 100 ARG A N 8
ATOM 12760 C CA . ARG A 1 100 ? -8.407 11.751 3.664 1.00 0.00 100 ARG A CA 8
ATOM 12761 C C . ARG A 1 100 ? -7.590 10.467 3.778 1.00 0.00 100 ARG A C 8
ATOM 12762 O O . ARG A 1 100 ? -7.532 9.864 4.851 1.00 0.00 100 ARG A O 8
ATOM 12783 N N . TYR A 1 101 ? -6.822 10.168 2.731 1.00 0.00 101 TYR A N 8
ATOM 12784 C CA . TYR A 1 101 ? -5.943 9.002 2.729 1.00 0.00 101 TYR A CA 8
ATOM 12785 C C . TYR A 1 101 ? -4.515 9.428 2.386 1.00 0.00 101 TYR A C 8
ATOM 12786 O O . TYR A 1 101 ? -4.256 9.849 1.262 1.00 0.00 101 TYR A O 8
ATOM 12804 N N . PRO A 1 102 ? -3.650 9.585 3.403 1.00 0.00 102 PRO A N 8
ATOM 12805 C CA . PRO A 1 102 ? -2.207 9.890 3.175 1.00 0.00 102 PRO A CA 8
ATOM 12806 C C . PRO A 1 102 ? -1.434 8.720 2.569 1.00 0.00 102 PRO A C 8
ATOM 12807 O O . PRO A 1 102 ? -1.723 7.564 2.870 1.00 0.00 102 PRO A O 8
ATOM 12818 N N . TYR A 1 103 ? -0.424 9.032 1.757 1.00 0.00 103 TYR A N 8
ATOM 12819 C CA . TYR A 1 103 ? 0.430 8.002 1.168 1.00 0.00 103 TYR A CA 8
ATOM 12820 C C . TYR A 1 103 ? 1.857 8.524 0.995 1.00 0.00 103 TYR A C 8
ATOM 12821 O O . TYR A 1 103 ? 2.088 9.721 1.137 1.00 0.00 103 TYR A O 8
ATOM 12839 N N . ILE A 1 104 ? 2.826 7.607 0.978 1.00 0.00 104 ILE A N 8
ATOM 12840 C CA . ILE A 1 104 ? 4.231 7.986 0.848 1.00 0.00 104 ILE A CA 8
ATOM 12841 C C . ILE A 1 104 ? 4.898 7.202 -0.283 1.00 0.00 104 ILE A C 8
ATOM 12842 O O . ILE A 1 104 ? 4.592 6.030 -0.490 1.00 0.00 104 ILE A O 8
ATOM 12858 N N . LYS A 1 105 ? 5.636 7.921 -1.128 1.00 0.00 105 LYS A N 8
ATOM 12859 C CA . LYS A 1 105 ? 6.276 7.328 -2.304 1.00 0.00 105 LYS A CA 8
ATOM 12860 C C . LYS A 1 105 ? 6.944 5.994 -1.966 1.00 0.00 105 LYS A C 8
ATOM 12861 O O . LYS A 1 105 ? 6.898 5.106 -2.801 1.00 0.00 105 LYS A O 8
ATOM 12881 N N . LYS A 1 15 ? -17.993 -20.163 2.979 1.00 0.00 15 LYS A N 9
ATOM 12882 C CA . LYS A 1 15 ? -17.873 -18.787 2.415 1.00 0.00 15 LYS A CA 9
ATOM 12883 C C . LYS A 1 15 ? -18.556 -18.715 1.055 1.00 0.00 15 LYS A C 9
ATOM 12884 O O . LYS A 1 15 ? -18.636 -17.651 0.455 1.00 0.00 15 LYS A O 9
ATOM 12903 N N . GLU A 1 16 ? -19.256 -19.781 0.691 1.00 0.00 16 GLU A N 9
ATOM 12904 C CA . GLU A 1 16 ? -19.940 -19.820 -0.593 1.00 0.00 16 GLU A CA 9
ATOM 12905 C C . GLU A 1 16 ? -21.090 -18.806 -0.634 1.00 0.00 16 GLU A C 9
ATOM 12906 O O . GLU A 1 16 ? -21.455 -18.317 -1.702 1.00 0.00 16 GLU A O 9
ATOM 12918 N N . ARG A 1 17 ? -21.802 -18.684 0.488 1.00 0.00 17 ARG A N 9
ATOM 12919 C CA . ARG A 1 17 ? -22.951 -17.788 0.609 1.00 0.00 17 ARG A CA 9
ATOM 12920 C C . ARG A 1 17 ? -22.568 -16.323 0.411 1.00 0.00 17 ARG A C 9
ATOM 12921 O O . ARG A 1 17 ? -23.047 -15.690 -0.521 1.00 0.00 17 ARG A O 9
ATOM 12942 N N . ILE A 1 18 ? -21.456 -15.937 1.031 1.00 0.00 18 ILE A N 9
ATOM 12943 C CA . ILE A 1 18 ? -20.996 -14.557 0.981 1.00 0.00 18 ILE A CA 9
ATOM 12944 C C . ILE A 1 18 ? -20.583 -14.208 -0.451 1.00 0.00 18 ILE A C 9
ATOM 12945 O O . ILE A 1 18 ? -20.605 -13.040 -0.829 1.00 0.00 18 ILE A O 9
ATOM 12961 N N . ASP A 1 19 ? -20.006 -15.178 -1.152 1.00 0.00 19 ASP A N 9
ATOM 12962 C CA . ASP A 1 19 ? -19.480 -14.953 -2.490 1.00 0.00 19 ASP A CA 9
ATOM 12963 C C . ASP A 1 19 ? -20.598 -14.531 -3.452 1.00 0.00 19 ASP A C 9
ATOM 12964 O O . ASP A 1 19 ? -20.351 -13.777 -4.398 1.00 0.00 19 ASP A O 9
ATOM 12973 N N . ILE A 1 20 ? -21.774 -15.133 -3.293 1.00 0.00 20 ILE A N 9
ATOM 12974 C CA . ILE A 1 20 ? -22.922 -14.779 -4.110 1.00 0.00 20 ILE A CA 9
ATOM 12975 C C . ILE A 1 20 ? -23.318 -13.332 -3.870 1.00 0.00 20 ILE A C 9
ATOM 12976 O O . ILE A 1 20 ? -23.407 -12.543 -4.812 1.00 0.00 20 ILE A O 9
ATOM 12992 N N . LEU A 1 21 ? -23.333 -12.967 -2.592 1.00 0.00 21 LEU A N 9
ATOM 12993 C CA . LEU A 1 21 ? -23.650 -11.606 -2.161 1.00 0.00 21 LEU A CA 9
ATOM 12994 C C . LEU A 1 21 ? -22.610 -10.619 -2.693 1.00 0.00 21 LEU A C 9
ATOM 12995 O O . LEU A 1 21 ? -22.968 -9.501 -3.075 1.00 0.00 21 LEU A O 9
ATOM 13011 N N . PHE A 1 22 ? -21.340 -11.021 -2.665 1.00 0.00 22 PHE A N 9
ATOM 13012 C CA . PHE A 1 22 ? -20.257 -10.207 -3.203 1.00 0.00 22 PHE A CA 9
ATOM 13013 C C . PHE A 1 22 ? -20.477 -9.927 -4.686 1.00 0.00 22 PHE A C 9
ATOM 13014 O O . PHE A 1 22 ? -20.318 -8.792 -5.129 1.00 0.00 22 PHE A O 9
ATOM 13031 N N . SER A 1 23 ? -20.822 -10.960 -5.451 1.00 0.00 23 SER A N 9
ATOM 13032 C CA . SER A 1 23 ? -21.094 -10.785 -6.874 1.00 0.00 23 SER A CA 9
ATOM 13033 C C . SER A 1 23 ? -22.264 -9.830 -7.115 1.00 0.00 23 SER A C 9
ATOM 13034 O O . SER A 1 23 ? -22.232 -9.039 -8.058 1.00 0.00 23 SER A O 9
ATOM 13042 N N . LEU A 1 24 ? -23.334 -9.981 -6.334 1.00 0.00 24 LEU A N 9
ATOM 13043 C CA . LEU A 1 24 ? -24.501 -9.110 -6.454 1.00 0.00 24 LEU A CA 9
ATOM 13044 C C . LEU A 1 24 ? -24.154 -7.665 -6.131 1.00 0.00 24 LEU A C 9
ATOM 13045 O O . LEU A 1 24 ? -24.550 -6.755 -6.853 1.00 0.00 24 LEU A O 9
ATOM 13061 N N . ALA A 1 25 ? -23.356 -7.474 -5.082 1.00 0.00 25 ALA A N 9
ATOM 13062 C CA . ALA A 1 25 ? -22.958 -6.130 -4.690 1.00 0.00 25 ALA A CA 9
ATOM 13063 C C . ALA A 1 25 ? -22.128 -5.476 -5.790 1.00 0.00 25 ALA A C 9
ATOM 13064 O O . ALA A 1 25 ? -22.138 -4.260 -5.922 1.00 0.00 25 ALA A O 9
ATOM 13071 N N . GLU A 1 26 ? -21.266 -6.260 -6.432 1.00 0.00 26 GLU A N 9
ATOM 13072 C CA . GLU A 1 26 ? -20.361 -5.714 -7.434 1.00 0.00 26 GLU A CA 9
ATOM 13073 C C . GLU A 1 26 ? -21.106 -5.226 -8.679 1.00 0.00 26 GLU A C 9
ATOM 13074 O O . GLU A 1 26 ? -20.612 -4.320 -9.340 1.00 0.00 26 GLU A O 9
ATOM 13086 N N . ARG A 1 27 ? -22.097 -5.983 -9.162 1.00 0.00 27 ARG A N 9
ATOM 13087 C CA . ARG A 1 27 ? -22.884 -5.535 -10.313 1.00 0.00 27 ARG A CA 9
ATOM 13088 C C . ARG A 1 27 ? -23.702 -4.273 -10.029 1.00 0.00 27 ARG A C 9
ATOM 13089 O O . ARG A 1 27 ? -23.757 -3.366 -10.860 1.00 0.00 27 ARG A O 9
ATOM 13110 N N . VAL A 1 28 ? -24.354 -4.234 -8.867 1.00 0.00 28 VAL A N 9
ATOM 13111 C CA . VAL A 1 28 ? -25.185 -3.095 -8.480 1.00 0.00 28 VAL A CA 9
ATOM 13112 C C . VAL A 1 28 ? -24.322 -1.850 -8.308 1.00 0.00 28 VAL A C 9
ATOM 13113 O O . VAL A 1 28 ? -24.814 -0.724 -8.330 1.00 0.00 28 VAL A O 9
ATOM 13126 N N . PHE A 1 29 ? -23.102 -2.099 -7.850 1.00 0.00 29 PHE A N 9
ATOM 13127 C CA . PHE A 1 29 ? -22.219 -1.043 -7.378 1.00 0.00 29 PHE A CA 9
ATOM 13128 C C . PHE A 1 29 ? -21.982 0.030 -8.447 1.00 0.00 29 PHE A C 9
ATOM 13129 O O . PHE A 1 29 ? -22.235 1.203 -8.183 1.00 0.00 29 PHE A O 9
ATOM 13146 N N . PRO A 1 30 ? -21.440 -0.311 -9.634 1.00 0.00 30 PRO A N 9
ATOM 13147 C CA . PRO A 1 30 ? -21.348 0.664 -10.760 1.00 0.00 30 PRO A CA 9
ATOM 13148 C C . PRO A 1 30 ? -22.706 1.167 -11.229 1.00 0.00 30 PRO A C 9
ATOM 13149 O O . PRO A 1 30 ? -22.792 2.232 -11.839 1.00 0.00 30 PRO A O 9
ATOM 13160 N N . TYR A 1 31 ? -23.717 0.309 -11.125 1.00 0.00 31 TYR A N 9
ATOM 13161 C CA . TYR A 1 31 ? -25.055 0.648 -11.605 1.00 0.00 31 TYR A CA 9
ATOM 13162 C C . TYR A 1 31 ? -25.642 1.839 -10.864 1.00 0.00 31 TYR A C 9
ATOM 13163 O O . TYR A 1 31 ? -25.974 2.853 -11.469 1.00 0.00 31 TYR A O 9
ATOM 13181 N N . SER A 1 32 ? -25.542 1.779 -9.542 1.00 0.00 32 SER A N 9
ATOM 13182 C CA . SER A 1 32 ? -26.035 2.851 -8.688 1.00 0.00 32 SER A CA 9
ATOM 13183 C C . SER A 1 32 ? -25.442 2.688 -7.289 1.00 0.00 32 SER A C 9
ATOM 13184 O O . SER A 1 32 ? -25.565 1.617 -6.692 1.00 0.00 32 SER A O 9
ATOM 13192 N N . PRO A 1 33 ? -24.708 3.693 -6.785 1.00 0.00 33 PRO A N 9
ATOM 13193 C CA . PRO A 1 33 ? -24.059 3.607 -5.447 1.00 0.00 33 PRO A CA 9
ATOM 13194 C C . PRO A 1 33 ? -25.074 3.298 -4.348 1.00 0.00 33 PRO A C 9
ATOM 13195 O O . PRO A 1 33 ? -24.837 2.439 -3.501 1.00 0.00 33 PRO A O 9
ATOM 13206 N N . GLU A 1 34 ? -26.260 3.889 -4.463 1.00 0.00 34 GLU A N 9
ATOM 13207 C CA . GLU A 1 34 ? -27.247 3.801 -3.392 1.00 0.00 34 GLU A CA 9
ATOM 13208 C C . GLU A 1 34 ? -27.784 2.382 -3.210 1.00 0.00 34 GLU A C 9
ATOM 13209 O O . GLU A 1 34 ? -28.053 1.962 -2.088 1.00 0.00 34 GLU A O 9
ATOM 13221 N N . LEU A 1 35 ? -28.078 1.703 -4.316 1.00 0.00 35 LEU A N 9
ATOM 13222 C CA . LEU A 1 35 ? -28.552 0.321 -4.252 1.00 0.00 35 LEU A CA 9
ATOM 13223 C C . LEU A 1 35 ? -27.477 -0.581 -3.651 1.00 0.00 35 LEU A C 9
ATOM 13224 O O . LEU A 1 35 ? -27.699 -1.197 -2.611 1.00 0.00 35 LEU A O 9
ATOM 13240 N N . ALA A 1 36 ? -26.241 -0.339 -4.082 1.00 0.00 36 ALA A N 9
ATOM 13241 C CA . ALA A 1 36 ? -25.090 -1.127 -3.656 1.00 0.00 36 ALA A CA 9
ATOM 13242 C C . ALA A 1 36 ? -24.849 -0.992 -2.157 1.00 0.00 36 ALA A C 9
ATOM 13243 O O . ALA A 1 36 ? -24.471 -1.953 -1.487 1.00 0.00 36 ALA A O 9
ATOM 13250 N N . LYS A 1 37 ? -25.110 0.206 -1.651 1.00 0.00 37 LYS A N 9
ATOM 13251 C CA . LYS A 1 37 ? -24.968 0.495 -0.233 1.00 0.00 37 LYS A CA 9
ATOM 13252 C C . LYS A 1 37 ? -25.891 -0.429 0.560 1.00 0.00 37 LYS A C 9
ATOM 13253 O O . LYS A 1 37 ? -25.410 -1.159 1.425 1.00 0.00 37 LYS A O 9
ATOM 13272 N N . ARG A 1 38 ? -27.140 -0.580 0.116 1.00 0.00 38 ARG A N 9
ATOM 13273 C CA . ARG A 1 38 ? -28.075 -1.479 0.786 1.00 0.00 38 ARG A CA 9
ATOM 13274 C C . ARG A 1 38 ? -27.650 -2.947 0.683 1.00 0.00 38 ARG A C 9
ATOM 13275 O O . ARG A 1 38 ? -27.620 -3.661 1.683 1.00 0.00 38 ARG A O 9
ATOM 13296 N N . TYR A 1 39 ? -27.178 -3.352 -0.495 1.00 0.00 39 TYR A N 9
ATOM 13297 C CA . TYR A 1 39 ? -26.695 -4.720 -0.693 1.00 0.00 39 TYR A CA 9
ATOM 13298 C C . TYR A 1 39 ? -25.482 -5.060 0.170 1.00 0.00 39 TYR A C 9
ATOM 13299 O O . TYR A 1 39 ? -25.287 -6.235 0.472 1.00 0.00 39 TYR A O 9
ATOM 13317 N N . VAL A 1 40 ? -24.519 -4.148 0.262 1.00 0.00 40 VAL A N 9
ATOM 13318 C CA . VAL A 1 40 ? -23.337 -4.381 1.089 1.00 0.00 40 VAL A CA 9
ATOM 13319 C C . VAL A 1 40 ? -23.734 -4.496 2.561 1.00 0.00 40 VAL A C 9
ATOM 13320 O O . VAL A 1 40 ? -23.340 -5.433 3.246 1.00 0.00 40 VAL A O 9
ATOM 13333 N N . GLU A 1 41 ? -24.609 -3.603 3.013 1.00 0.00 41 GLU A N 9
ATOM 13334 C CA . GLU A 1 41 ? -25.011 -3.581 4.417 1.00 0.00 41 GLU A CA 9
ATOM 13335 C C . GLU A 1 41 ? -25.686 -4.905 4.764 1.00 0.00 41 GLU A C 9
ATOM 13336 O O . GLU A 1 41 ? -25.283 -5.562 5.720 1.00 0.00 41 GLU A O 9
ATOM 13348 N N . LEU A 1 42 ? -26.398 -5.439 3.773 1.00 0.00 42 LEU A N 9
ATOM 13349 C CA . LEU A 1 42 ? -26.832 -6.832 3.780 1.00 0.00 42 LEU A CA 9
ATOM 13350 C C . LEU A 1 42 ? -25.672 -7.831 3.791 1.00 0.00 42 LEU A C 9
ATOM 13351 O O . LEU A 1 42 ? -25.693 -8.753 4.606 1.00 0.00 42 LEU A O 9
ATOM 13367 N N . ALA A 1 43 ? -24.631 -7.619 2.990 1.00 0.00 43 ALA A N 9
ATOM 13368 C CA . ALA A 1 43 ? -23.509 -8.559 2.974 1.00 0.00 43 ALA A CA 9
ATOM 13369 C C . ALA A 1 43 ? -22.769 -8.588 4.312 1.00 0.00 43 ALA A C 9
ATOM 13370 O O . ALA A 1 43 ? -22.347 -9.652 4.759 1.00 0.00 43 ALA A O 9
ATOM 13377 N N . LEU A 1 44 ? -22.564 -7.417 4.911 1.00 0.00 44 LEU A N 9
ATOM 13378 C CA . LEU A 1 44 ? -21.923 -7.323 6.221 1.00 0.00 44 LEU A CA 9
ATOM 13379 C C . LEU A 1 44 ? -22.732 -8.000 7.326 1.00 0.00 44 LEU A C 9
ATOM 13380 O O . LEU A 1 44 ? -22.160 -8.658 8.190 1.00 0.00 44 LEU A O 9
ATOM 13396 N N . LEU A 1 45 ? -24.052 -7.813 7.313 1.00 0.00 45 LEU A N 9
ATOM 13397 C CA . LEU A 1 45 ? -24.922 -8.469 8.286 1.00 0.00 45 LEU A CA 9
ATOM 13398 C C . LEU A 1 45 ? -24.854 -9.982 8.119 1.00 0.00 45 LEU A C 9
ATOM 13399 O O . LEU A 1 45 ? -24.920 -10.721 9.093 1.00 0.00 45 LEU A O 9
ATOM 13415 N N . VAL A 1 46 ? -24.845 -10.437 6.871 1.00 0.00 46 VAL A N 9
ATOM 13416 C CA . VAL A 1 46 ? -24.661 -11.855 6.590 1.00 0.00 46 VAL A CA 9
ATOM 13417 C C . VAL A 1 46 ? -23.294 -12.315 7.089 1.00 0.00 46 VAL A C 9
ATOM 13418 O O . VAL A 1 46 ? -23.173 -13.391 7.671 1.00 0.00 46 VAL A O 9
ATOM 13431 N N . GLN A 1 47 ? -22.262 -11.522 6.812 1.00 0.00 47 GLN A N 9
ATOM 13432 C CA . GLN A 1 47 ? -20.888 -11.925 7.087 1.00 0.00 47 GLN A CA 9
ATOM 13433 C C . GLN A 1 47 ? -20.639 -12.115 8.584 1.00 0.00 47 GLN A C 9
ATOM 13434 O O . GLN A 1 47 ? -19.930 -13.041 8.980 1.00 0.00 47 GLN A O 9
ATOM 13448 N N . GLN A 1 48 ? -21.113 -11.180 9.409 1.00 0.00 48 GLN A N 9
ATOM 13449 C CA . GLN A 1 48 ? -20.984 -11.305 10.862 1.00 0.00 48 GLN A CA 9
ATOM 13450 C C . GLN A 1 48 ? -21.813 -12.465 11.417 1.00 0.00 48 GLN A C 9
ATOM 13451 O O . GLN A 1 48 ? -21.331 -13.243 12.238 1.00 0.00 48 GLN A O 9
ATOM 13465 N N . LYS A 1 49 ? -23.032 -12.618 10.904 1.00 0.00 49 LYS A N 9
ATOM 13466 C CA . LYS A 1 49 ? -23.926 -13.694 11.321 1.00 0.00 49 LYS A CA 9
ATOM 13467 C C . LYS A 1 49 ? -23.349 -15.063 10.969 1.00 0.00 49 LYS A C 9
ATOM 13468 O O . LYS A 1 49 ? -23.296 -15.954 11.817 1.00 0.00 49 LYS A O 9
ATOM 13487 N N . ALA A 1 50 ? -22.766 -15.171 9.777 1.00 0.00 50 ALA A N 9
ATOM 13488 C CA . ALA A 1 50 ? -22.089 -16.395 9.366 1.00 0.00 50 ALA A CA 9
ATOM 13489 C C . ALA A 1 50 ? -20.787 -16.586 10.141 1.00 0.00 50 ALA A C 9
ATOM 13490 O O . ALA A 1 50 ? -20.161 -17.643 10.051 1.00 0.00 50 ALA A O 9
ATOM 13497 N N . LYS A 1 51 ? -20.352 -15.532 10.831 1.00 0.00 51 LYS A N 9
ATOM 13498 C CA . LYS A 1 51 ? -19.145 -15.588 11.648 1.00 0.00 51 LYS A CA 9
ATOM 13499 C C . LYS A 1 51 ? -17.948 -16.018 10.807 1.00 0.00 51 LYS A C 9
ATOM 13500 O O . LYS A 1 51 ? -17.102 -16.781 11.268 1.00 0.00 51 LYS A O 9
ATOM 13519 N N . VAL A 1 52 ? -17.705 -15.246 9.754 1.00 0.00 52 VAL A N 9
ATOM 13520 C CA . VAL A 1 52 ? -16.528 -15.464 8.919 1.00 0.00 52 VAL A CA 9
ATOM 13521 C C . VAL A 1 52 ? -15.640 -14.222 8.916 1.00 0.00 52 VAL A C 9
ATOM 13522 O O . VAL A 1 52 ? -16.148 -13.103 8.930 1.00 0.00 52 VAL A O 9
ATOM 13535 N N . LYS A 1 53 ? -14.345 -14.425 9.139 1.00 0.00 53 LYS A N 9
ATOM 13536 C CA . LYS A 1 53 ? -13.404 -13.314 9.152 1.00 0.00 53 LYS A CA 9
ATOM 13537 C C . LYS A 1 53 ? -12.493 -13.370 7.931 1.00 0.00 53 LYS A C 9
ATOM 13538 O O . LYS A 1 53 ? -11.758 -14.341 7.738 1.00 0.00 53 LYS A O 9
ATOM 13557 N N . ILE A 1 54 ? -12.314 -12.195 7.335 1.00 0.00 54 ILE A N 9
ATOM 13558 C CA . ILE A 1 54 ? -11.455 -12.026 6.167 1.00 0.00 54 ILE A CA 9
ATOM 13559 C C . ILE A 1 54 ? -10.803 -10.645 6.205 1.00 0.00 54 ILE A C 9
ATOM 13560 O O . ILE A 1 54 ? -11.523 -9.642 6.194 1.00 0.00 54 ILE A O 9
ATOM 13576 N N . PRO A 1 55 ? -9.491 -10.541 6.478 1.00 0.00 55 PRO A N 9
ATOM 13577 C CA . PRO A 1 55 ? -8.864 -9.209 6.711 1.00 0.00 55 PRO A CA 9
ATOM 13578 C C . PRO A 1 55 ? -9.083 -8.225 5.560 1.00 0.00 55 PRO A C 9
ATOM 13579 O O . PRO A 1 55 ? -9.057 -7.018 5.790 1.00 0.00 55 PRO A O 9
ATOM 13590 N N . ARG A 1 56 ? -9.001 -8.727 4.328 1.00 0.00 56 ARG A N 9
ATOM 13591 C CA . ARG A 1 56 ? -9.026 -7.862 3.151 1.00 0.00 56 ARG A CA 9
ATOM 13592 C C . ARG A 1 56 ? -10.350 -7.899 2.373 1.00 0.00 56 ARG A C 9
ATOM 13593 O O . ARG A 1 56 ? -10.643 -6.935 1.666 1.00 0.00 56 ARG A O 9
ATOM 13614 N N . LYS A 1 57 ? -11.061 -9.030 2.340 1.00 0.00 57 LYS A N 9
ATOM 13615 C CA . LYS A 1 57 ? -12.049 -9.259 1.282 1.00 0.00 57 LYS A CA 9
ATOM 13616 C C . LYS A 1 57 ? -13.194 -8.244 1.288 1.00 0.00 57 LYS A C 9
ATOM 13617 O O . LYS A 1 57 ? -13.702 -7.889 0.228 1.00 0.00 57 LYS A O 9
ATOM 13636 N N . TRP A 1 58 ? -13.788 -8.009 2.460 1.00 0.00 58 TRP A N 9
ATOM 13637 C CA . TRP A 1 58 ? -14.819 -6.977 2.604 1.00 0.00 58 TRP A CA 9
ATOM 13638 C C . TRP A 1 58 ? -14.343 -5.828 3.486 1.00 0.00 58 TRP A C 9
ATOM 13639 O O . TRP A 1 58 ? -14.447 -4.680 3.072 1.00 0.00 58 TRP A O 9
ATOM 13660 N N . LYS A 1 59 ? -13.463 -6.178 4.418 1.00 0.00 59 LYS A N 9
ATOM 13661 C CA . LYS A 1 59 ? -13.031 -5.257 5.461 1.00 0.00 59 LYS A CA 9
ATOM 13662 C C . LYS A 1 59 ? -12.314 -4.067 4.830 1.00 0.00 59 LYS A C 9
ATOM 13663 O O . LYS A 1 59 ? -12.309 -2.963 5.382 1.00 0.00 59 LYS A O 9
ATOM 13682 N N . ARG A 1 60 ? -11.520 -4.374 3.808 1.00 0.00 60 ARG A N 9
ATOM 13683 C CA . ARG A 1 60 ? -10.725 -3.375 3.102 1.00 0.00 60 ARG A CA 9
ATOM 13684 C C . ARG A 1 60 ? -11.462 -2.822 1.884 1.00 0.00 60 ARG A C 9
ATOM 13685 O O . ARG A 1 60 ? -10.888 -2.058 1.118 1.00 0.00 60 ARG A O 9
ATOM 13706 N N . ARG A 1 61 ? -12.676 -3.312 1.638 1.00 0.00 61 ARG A N 9
ATOM 13707 C CA . ARG A 1 61 ? -13.422 -2.949 0.435 1.00 0.00 61 ARG A CA 9
ATOM 13708 C C . ARG A 1 61 ? -14.729 -2.214 0.746 1.00 0.00 61 ARG A C 9
ATOM 13709 O O . ARG A 1 61 ? -15.671 -2.328 -0.028 1.00 0.00 61 ARG A O 9
ATOM 13730 N N . TYR A 1 62 ? -14.876 -1.628 1.937 1.00 0.00 62 TYR A N 9
ATOM 13731 C CA . TYR A 1 62 ? -16.121 -0.921 2.267 1.00 0.00 62 TYR A CA 9
ATOM 13732 C C . TYR A 1 62 ? -15.913 0.374 3.051 1.00 0.00 62 TYR A C 9
ATOM 13733 O O . TYR A 1 62 ? -14.791 0.717 3.424 1.00 0.00 62 TYR A O 9
ATOM 13751 N N . CYS A 1 63 ? -16.946 1.217 2.984 1.00 0.00 63 CYS A N 9
ATOM 13752 C CA . CYS A 1 63 ? -16.973 2.487 3.707 1.00 0.00 63 CYS A CA 9
ATOM 13753 C C . CYS A 1 63 ? -17.289 2.274 5.182 1.00 0.00 63 CYS A C 9
ATOM 13754 O O . CYS A 1 63 ? -18.166 1.478 5.517 1.00 0.00 63 CYS A O 9
ATOM 13761 N N . LYS A 1 64 ? -16.627 3.035 6.050 1.00 0.00 64 LYS A N 9
ATOM 13762 C CA . LYS A 1 64 ? -16.838 2.878 7.485 1.00 0.00 64 LYS A CA 9
ATOM 13763 C C . LYS A 1 64 ? -18.269 3.217 7.911 1.00 0.00 64 LYS A C 9
ATOM 13764 O O . LYS A 1 64 ? -18.841 2.500 8.737 1.00 0.00 64 LYS A O 9
ATOM 13783 N N . LYS A 1 65 ? -18.866 4.279 7.365 1.00 0.00 65 LYS A N 9
ATOM 13784 C CA . LYS A 1 65 ? -20.280 4.537 7.624 1.00 0.00 65 LYS A CA 9
ATOM 13785 C C . LYS A 1 65 ? -21.194 3.740 6.703 1.00 0.00 65 LYS A C 9
ATOM 13786 O O . LYS A 1 65 ? -22.084 3.026 7.163 1.00 0.00 65 LYS A O 9
ATOM 13805 N N . CYS A 1 66 ? -20.890 3.791 5.410 1.00 0.00 66 CYS A N 9
ATOM 13806 C CA . CYS A 1 66 ? -21.874 3.393 4.412 1.00 0.00 66 CYS A CA 9
ATOM 13807 C C . CYS A 1 66 ? -22.012 1.885 4.344 1.00 0.00 66 CYS A C 9
ATOM 13808 O O . CYS A 1 66 ? -23.007 1.397 3.814 1.00 0.00 66 CYS A O 9
ATOM 13815 N N . HIS A 1 67 ? -20.875 1.213 4.498 1.00 0.00 67 HIS A N 9
ATOM 13816 C CA . HIS A 1 67 ? -20.832 -0.233 4.351 1.00 0.00 67 HIS A CA 9
ATOM 13817 C C . HIS A 1 67 ? -21.166 -0.565 2.900 1.00 0.00 67 HIS A C 9
ATOM 13818 O O . HIS A 1 67 ? -22.320 -0.912 2.625 1.00 0.00 67 HIS A O 9
ATOM 13833 N N . ALA A 1 68 ? -20.441 0.151 2.049 1.00 0.00 68 ALA A N 9
ATOM 13834 C CA . ALA A 1 68 ? -20.607 0.079 0.602 1.00 0.00 68 ALA A CA 9
ATOM 13835 C C . ALA A 1 68 ? -19.246 -0.133 -0.043 1.00 0.00 68 ALA A C 9
ATOM 13836 O O . ALA A 1 68 ? -18.284 0.522 0.361 1.00 0.00 68 ALA A O 9
ATOM 13843 N N . PHE A 1 69 ? -19.247 -0.761 -1.218 1.00 0.00 69 PHE A N 9
ATOM 13844 C CA . PHE A 1 69 ? -18.003 -1.269 -1.794 1.00 0.00 69 PHE A CA 9
ATOM 13845 C C . PHE A 1 69 ? -17.104 -0.075 -2.093 1.00 0.00 69 PHE A C 9
ATOM 13846 O O . PHE A 1 69 ? -17.625 0.980 -2.433 1.00 0.00 69 PHE A O 9
ATOM 13863 N N . LEU A 1 70 ? -15.850 -0.106 -1.644 1.00 0.00 70 LEU A N 9
ATOM 13864 C CA . LEU A 1 70 ? -15.060 1.119 -1.689 1.00 0.00 70 LEU A CA 9
ATOM 13865 C C . LEU A 1 70 ? -14.077 0.981 -2.848 1.00 0.00 70 LEU A C 9
ATOM 13866 O O . LEU A 1 70 ? -13.005 0.397 -2.705 1.00 0.00 70 LEU A O 9
ATOM 13882 N N . VAL A 1 71 ? -14.470 1.543 -3.986 1.00 0.00 71 VAL A N 9
ATOM 13883 C CA . VAL A 1 71 ? -13.594 1.664 -5.143 1.00 0.00 71 VAL A CA 9
ATOM 13884 C C . VAL A 1 71 ? -13.758 3.065 -5.723 1.00 0.00 71 VAL A C 9
ATOM 13885 O O . VAL A 1 71 ? -14.882 3.519 -5.923 1.00 0.00 71 VAL A O 9
ATOM 13898 N N . PRO A 1 72 ? -12.660 3.767 -6.027 1.00 0.00 72 PRO A N 9
ATOM 13899 C CA . PRO A 1 72 ? -12.754 5.090 -6.698 1.00 0.00 72 PRO A CA 9
ATOM 13900 C C . PRO A 1 72 ? -13.401 4.990 -8.075 1.00 0.00 72 PRO A C 9
ATOM 13901 O O . PRO A 1 72 ? -13.005 4.172 -8.904 1.00 0.00 72 PRO A O 9
ATOM 13912 N N . GLY A 1 73 ? -14.158 6.033 -8.390 1.00 0.00 73 GLY A N 9
ATOM 13913 C CA . GLY A 1 73 ? -14.744 6.204 -9.714 1.00 0.00 73 GLY A CA 9
ATOM 13914 C C . GLY A 1 73 ? -16.206 5.763 -9.748 1.00 0.00 73 GLY A C 9
ATOM 13915 O O . GLY A 1 73 ? -16.904 6.066 -10.719 1.00 0.00 73 GLY A O 9
ATOM 13919 N N . ILE A 1 74 ? -16.616 4.956 -8.767 1.00 0.00 74 ILE A N 9
ATOM 13920 C CA . ILE A 1 74 ? -17.906 4.274 -8.836 1.00 0.00 74 ILE A CA 9
ATOM 13921 C C . ILE A 1 74 ? -18.906 4.801 -7.803 1.00 0.00 74 ILE A C 9
ATOM 13922 O O . ILE A 1 74 ? -19.752 5.623 -8.157 1.00 0.00 74 ILE A O 9
ATOM 13938 N N . ASN A 1 75 ? -18.743 4.469 -6.519 1.00 0.00 75 ASN A N 9
ATOM 13939 C CA . ASN A 1 75 ? -19.617 5.032 -5.491 1.00 0.00 75 ASN A CA 9
ATOM 13940 C C . ASN A 1 75 ? -18.884 6.139 -4.753 1.00 0.00 75 ASN A C 9
ATOM 13941 O O . ASN A 1 75 ? -19.425 6.795 -3.864 1.00 0.00 75 ASN A O 9
ATOM 13952 N N . ALA A 1 76 ? -17.647 6.316 -5.192 1.00 0.00 76 ALA A N 9
ATOM 13953 C CA . ALA A 1 76 ? -16.688 7.154 -4.497 1.00 0.00 76 ALA A CA 9
ATOM 13954 C C . ALA A 1 76 ? -15.679 7.662 -5.514 1.00 0.00 76 ALA A C 9
ATOM 13955 O O . ALA A 1 76 ? -15.469 7.011 -6.530 1.00 0.00 76 ALA A O 9
ATOM 13962 N N . ARG A 1 77 ? -15.077 8.819 -5.270 1.00 0.00 77 ARG A N 9
ATOM 13963 C CA . ARG A 1 77 ? -14.101 9.344 -6.212 1.00 0.00 77 ARG A CA 9
ATOM 13964 C C . ARG A 1 77 ? -12.831 9.735 -5.469 1.00 0.00 77 ARG A C 9
ATOM 13965 O O . ARG A 1 77 ? -12.893 10.284 -4.374 1.00 0.00 77 ARG A O 9
ATOM 13986 N N . VAL A 1 78 ? -11.689 9.506 -6.107 1.00 0.00 78 VAL A N 9
ATOM 13987 C CA . VAL A 1 78 ? -10.414 9.833 -5.487 1.00 0.00 78 VAL A CA 9
ATOM 13988 C C . VAL A 1 78 ? -9.629 10.778 -6.389 1.00 0.00 78 VAL A C 9
ATOM 13989 O O . VAL A 1 78 ? -9.757 10.717 -7.611 1.00 0.00 78 VAL A O 9
ATOM 14002 N N . ARG A 1 79 ? -9.112 11.830 -5.762 1.00 0.00 79 ARG A N 9
ATOM 14003 C CA . ARG A 1 79 ? -8.189 12.729 -6.430 1.00 0.00 79 ARG A CA 9
ATOM 14004 C C . ARG A 1 79 ? -6.809 12.542 -5.820 1.00 0.00 79 ARG A C 9
ATOM 14005 O O . ARG A 1 79 ? -6.670 12.483 -4.600 1.00 0.00 79 ARG A O 9
ATOM 14026 N N . LEU A 1 80 ? -5.822 12.326 -6.681 1.00 0.00 80 LEU A N 9
ATOM 14027 C CA . LEU A 1 80 ? -4.464 12.111 -6.210 1.00 0.00 80 LEU A CA 9
ATOM 14028 C C . LEU A 1 80 ? -3.666 13.374 -6.510 1.00 0.00 80 LEU A C 9
ATOM 14029 O O . LEU A 1 80 ? -3.638 13.843 -7.646 1.00 0.00 80 LEU A O 9
ATOM 14045 N N . ARG A 1 81 ? -3.087 13.955 -5.467 1.00 0.00 81 ARG A N 9
ATOM 14046 C CA . ARG A 1 81 ? -2.349 15.199 -5.618 1.00 0.00 81 ARG A CA 9
ATOM 14047 C C . ARG A 1 81 ? -0.857 14.959 -5.443 1.00 0.00 81 ARG A C 9
ATOM 14048 O O . ARG A 1 81 ? -0.435 14.307 -4.488 1.00 0.00 81 ARG A O 9
ATOM 14069 N N . GLN A 1 82 ? -0.072 15.594 -6.306 1.00 0.00 82 GLN A N 9
ATOM 14070 C CA . GLN A 1 82 ? 1.375 15.458 -6.251 1.00 0.00 82 GLN A CA 9
ATOM 14071 C C . GLN A 1 82 ? 2.017 16.811 -5.955 1.00 0.00 82 GLN A C 9
ATOM 14072 O O . GLN A 1 82 ? 1.872 17.774 -6.709 1.00 0.00 82 GLN A O 9
ATOM 14086 N N . LYS A 1 83 ? 2.391 16.916 -4.690 1.00 0.00 83 LYS A N 9
ATOM 14087 C CA . LYS A 1 83 ? 3.242 17.966 -4.140 1.00 0.00 83 LYS A CA 9
ATOM 14088 C C . LYS A 1 83 ? 4.328 17.210 -3.379 1.00 0.00 83 LYS A C 9
ATOM 14089 O O . LYS A 1 83 ? 4.280 15.979 -3.403 1.00 0.00 83 LYS A O 9
ATOM 14108 N N . ARG A 1 84 ? 5.379 17.831 -2.847 1.00 0.00 84 ARG A N 9
ATOM 14109 C CA . ARG A 1 84 ? 6.240 16.982 -2.030 1.00 0.00 84 ARG A CA 9
ATOM 14110 C C . ARG A 1 84 ? 5.583 16.888 -0.656 1.00 0.00 84 ARG A C 9
ATOM 14111 O O . ARG A 1 84 ? 6.269 16.825 0.364 1.00 0.00 84 ARG A O 9
ATOM 14132 N N . MET A 1 85 ? 4.347 16.393 -0.705 1.00 0.00 85 MET A N 9
ATOM 14133 C CA . MET A 1 85 ? 3.698 15.559 0.296 1.00 0.00 85 MET A CA 9
ATOM 14134 C C . MET A 1 85 ? 2.727 14.645 -0.448 1.00 0.00 85 MET A C 9
ATOM 14135 O O . MET A 1 85 ? 1.804 15.183 -1.070 1.00 0.00 85 MET A O 9
ATOM 14149 N N . PRO A 1 86 ? 2.879 13.314 -0.521 1.00 0.00 86 PRO A N 9
ATOM 14150 C CA . PRO A 1 86 ? 1.823 12.516 -1.204 1.00 0.00 86 PRO A CA 9
ATOM 14151 C C . PRO A 1 86 ? 0.492 12.663 -0.469 1.00 0.00 86 PRO A C 9
ATOM 14152 O O . PRO A 1 86 ? 0.456 12.555 0.757 1.00 0.00 86 PRO A O 9
ATOM 14163 N N . HIS A 1 87 ? -0.607 12.764 -1.214 1.00 0.00 87 HIS A N 9
ATOM 14164 C CA . HIS A 1 87 ? -1.919 12.885 -0.590 1.00 0.00 87 HIS A CA 9
ATOM 14165 C C . HIS A 1 87 ? -2.999 12.454 -1.579 1.00 0.00 87 HIS A C 9
ATOM 14166 O O . HIS A 1 87 ? -2.967 12.864 -2.739 1.00 0.00 87 HIS A O 9
ATOM 14181 N N . ILE A 1 88 ? -3.983 11.688 -1.110 1.00 0.00 88 ILE A N 9
ATOM 14182 C CA . ILE A 1 88 ? -5.175 11.414 -1.910 1.00 0.00 88 ILE A CA 9
ATOM 14183 C C . ILE A 1 88 ? -6.435 11.757 -1.118 1.00 0.00 88 ILE A C 9
ATOM 14184 O O . ILE A 1 88 ? -6.426 11.720 0.112 1.00 0.00 88 ILE A O 9
ATOM 14200 N N . VAL A 1 89 ? -7.455 12.254 -1.814 1.00 0.00 89 VAL A N 9
ATOM 14201 C CA . VAL A 1 89 ? -8.742 12.541 -1.181 1.00 0.00 89 VAL A CA 9
ATOM 14202 C C . VAL A 1 89 ? -9.859 11.701 -1.800 1.00 0.00 89 VAL A C 9
ATOM 14203 O O . VAL A 1 89 ? -10.071 11.736 -3.009 1.00 0.00 89 VAL A O 9
ATOM 14216 N N . VAL A 1 90 ? -10.649 11.058 -0.942 1.00 0.00 90 VAL A N 9
ATOM 14217 C CA . VAL A 1 90 ? -11.690 10.133 -1.382 1.00 0.00 90 VAL A CA 9
ATOM 14218 C C . VAL A 1 90 ? -13.043 10.629 -0.878 1.00 0.00 90 VAL A C 9
ATOM 14219 O O . VAL A 1 90 ? -13.283 10.626 0.330 1.00 0.00 90 VAL A O 9
ATOM 14232 N N . LYS A 1 91 ? -14.008 10.689 -1.789 1.00 0.00 91 LYS A N 9
ATOM 14233 C CA . LYS A 1 91 ? -15.370 11.043 -1.420 1.00 0.00 91 LYS A CA 9
ATOM 14234 C C . LYS A 1 91 ? -16.250 9.858 -1.788 1.00 0.00 91 LYS A C 9
ATOM 14235 O O . LYS A 1 91 ? -16.436 9.630 -2.979 1.00 0.00 91 LYS A O 9
ATOM 14254 N N . CYS A 1 92 ? -17.030 9.355 -0.829 1.00 0.00 92 CYS A N 9
ATOM 14255 C CA . CYS A 1 92 ? -17.957 8.270 -1.136 1.00 0.00 92 CYS A CA 9
ATOM 14256 C C . CYS A 1 92 ? -19.387 8.794 -1.015 1.00 0.00 92 CYS A C 9
ATOM 14257 O O . CYS A 1 92 ? -19.845 9.132 0.074 1.00 0.00 92 CYS A O 9
ATOM 14264 N N . LEU A 1 93 ? -20.159 8.560 -2.068 1.00 0.00 93 LEU A N 9
ATOM 14265 C CA . LEU A 1 93 ? -21.427 9.250 -2.269 1.00 0.00 93 LEU A CA 9
ATOM 14266 C C . LEU A 1 93 ? -22.398 8.908 -1.144 1.00 0.00 93 LEU A C 9
ATOM 14267 O O . LEU A 1 93 ? -23.265 9.716 -0.820 1.00 0.00 93 LEU A O 9
ATOM 14283 N N . GLU A 1 94 ? -22.419 7.645 -0.727 1.00 0.00 94 GLU A N 9
ATOM 14284 C CA . GLU A 1 94 ? -23.442 7.187 0.210 1.00 0.00 94 GLU A CA 9
ATOM 14285 C C . GLU A 1 94 ? -23.276 7.885 1.558 1.00 0.00 94 GLU A C 9
ATOM 14286 O O . GLU A 1 94 ? -24.272 8.169 2.221 1.00 0.00 94 GLU A O 9
ATOM 14298 N N . CYS A 1 95 ? -22.032 8.094 1.995 1.00 0.00 95 CYS A N 9
ATOM 14299 C CA . CYS A 1 95 ? -21.820 8.947 3.159 1.00 0.00 95 CYS A CA 9
ATOM 14300 C C . CYS A 1 95 ? -21.991 10.405 2.736 1.00 0.00 95 CYS A C 9
ATOM 14301 O O . CYS A 1 95 ? -22.394 11.233 3.549 1.00 0.00 95 CYS A O 9
ATOM 14308 N N . GLY A 1 96 ? -21.597 10.733 1.503 1.00 0.00 96 GLY A N 9
ATOM 14309 C CA . GLY A 1 96 ? -21.590 12.122 1.043 1.00 0.00 96 GLY A CA 9
ATOM 14310 C C . GLY A 1 96 ? -20.353 12.861 1.544 1.00 0.00 96 GLY A C 9
ATOM 14311 O O . GLY A 1 96 ? -20.300 14.088 1.516 1.00 0.00 96 GLY A O 9
ATOM 14315 N N . HIS A 1 97 ? -19.383 12.110 2.051 1.00 0.00 97 HIS A N 9
ATOM 14316 C CA . HIS A 1 97 ? -18.307 12.695 2.840 1.00 0.00 97 HIS A CA 9
ATOM 14317 C C . HIS A 1 97 ? -16.945 12.433 2.212 1.00 0.00 97 HIS A C 9
ATOM 14318 O O . HIS A 1 97 ? -16.756 11.446 1.509 1.00 0.00 97 HIS A O 9
ATOM 14333 N N . ILE A 1 98 ? -16.043 13.386 2.421 1.00 0.00 98 ILE A N 9
ATOM 14334 C CA . ILE A 1 98 ? -14.663 13.290 1.959 1.00 0.00 98 ILE A CA 9
ATOM 14335 C C . ILE A 1 98 ? -13.735 12.737 3.037 1.00 0.00 98 ILE A C 9
ATOM 14336 O O . ILE A 1 98 ? -13.973 12.919 4.231 1.00 0.00 98 ILE A O 9
ATOM 14352 N N . MET A 1 99 ? -12.972 11.740 2.609 1.00 0.00 99 MET A N 9
ATOM 14353 C CA . MET A 1 99 ? -11.954 11.115 3.440 1.00 0.00 99 MET A CA 9
ATOM 14354 C C . MET A 1 99 ? -10.575 11.435 2.875 1.00 0.00 99 MET A C 9
ATOM 14355 O O . MET A 1 99 ? -10.346 11.330 1.672 1.00 0.00 99 MET A O 9
ATOM 14369 N N . ARG A 1 100 ? -9.642 11.760 3.759 1.00 0.00 100 ARG A N 9
ATOM 14370 C CA . ARG A 1 100 ? -8.271 12.029 3.346 1.00 0.00 100 ARG A CA 9
ATOM 14371 C C . ARG A 1 100 ? -7.378 10.828 3.654 1.00 0.00 100 ARG A C 9
ATOM 14372 O O . ARG A 1 100 ? -7.329 10.380 4.799 1.00 0.00 100 ARG A O 9
ATOM 14393 N N . TYR A 1 101 ? -6.507 10.490 2.704 1.00 0.00 101 TYR A N 9
ATOM 14394 C CA . TYR A 1 101 ? -5.472 9.482 2.930 1.00 0.00 101 TYR A CA 9
ATOM 14395 C C . TYR A 1 101 ? -4.090 10.062 2.621 1.00 0.00 101 TYR A C 9
ATOM 14396 O O . TYR A 1 101 ? -3.786 10.366 1.466 1.00 0.00 101 TYR A O 9
ATOM 14414 N N . PRO A 1 102 ? -3.355 10.481 3.655 1.00 0.00 102 PRO A N 9
ATOM 14415 C CA . PRO A 1 102 ? -1.915 10.833 3.507 1.00 0.00 102 PRO A CA 9
ATOM 14416 C C . PRO A 1 102 ? -1.028 9.626 3.225 1.00 0.00 102 PRO A C 9
ATOM 14417 O O . PRO A 1 102 ? -1.220 8.552 3.802 1.00 0.00 102 PRO A O 9
ATOM 14428 N N . TYR A 1 103 ? 0.050 9.848 2.480 1.00 0.00 103 TYR A N 9
ATOM 14429 C CA . TYR A 1 103 ? 1.062 8.816 2.277 1.00 0.00 103 TYR A CA 9
ATOM 14430 C C . TYR A 1 103 ? 2.441 9.477 2.202 1.00 0.00 103 TYR A C 9
ATOM 14431 O O . TYR A 1 103 ? 2.526 10.687 1.992 1.00 0.00 103 TYR A O 9
ATOM 14449 N N . ILE A 1 104 ? 3.493 8.741 2.543 1.00 0.00 104 ILE A N 9
ATOM 14450 C CA . ILE A 1 104 ? 4.855 9.264 2.459 1.00 0.00 104 ILE A CA 9
ATOM 14451 C C . ILE A 1 104 ? 5.651 8.551 1.368 1.00 0.00 104 ILE A C 9
ATOM 14452 O O . ILE A 1 104 ? 5.741 7.323 1.379 1.00 0.00 104 ILE A O 9
ATOM 14468 N N . LYS A 1 105 ? 6.277 9.354 0.506 1.00 0.00 105 LYS A N 9
ATOM 14469 C CA . LYS A 1 105 ? 7.033 8.914 -0.672 1.00 0.00 105 LYS A CA 9
ATOM 14470 C C . LYS A 1 105 ? 7.105 7.393 -0.828 1.00 0.00 105 LYS A C 9
ATOM 14471 O O . LYS A 1 105 ? 6.568 6.900 -1.806 1.00 0.00 105 LYS A O 9
ATOM 14491 N N . LYS A 1 15 ? -19.261 -17.942 4.004 1.00 0.00 15 LYS A N 10
ATOM 14492 C CA . LYS A 1 15 ? -18.143 -17.750 3.039 1.00 0.00 15 LYS A CA 10
ATOM 14493 C C . LYS A 1 15 ? -18.713 -17.693 1.625 1.00 0.00 15 LYS A C 10
ATOM 14494 O O . LYS A 1 15 ? -18.719 -16.632 1.001 1.00 0.00 15 LYS A O 10
ATOM 14513 N N . GLU A 1 16 ? -19.407 -18.759 1.231 1.00 0.00 16 GLU A N 10
ATOM 14514 C CA . GLU A 1 16 ? -19.998 -18.823 -0.102 1.00 0.00 16 GLU A CA 10
ATOM 14515 C C . GLU A 1 16 ? -21.089 -17.765 -0.253 1.00 0.00 16 GLU A C 10
ATOM 14516 O O . GLU A 1 16 ? -21.274 -17.233 -1.346 1.00 0.00 16 GLU A O 10
ATOM 14528 N N . ARG A 1 17 ? -21.886 -17.547 0.797 1.00 0.00 17 ARG A N 10
ATOM 14529 C CA . ARG A 1 17 ? -22.978 -16.579 0.713 1.00 0.00 17 ARG A CA 10
ATOM 14530 C C . ARG A 1 17 ? -22.428 -15.175 0.473 1.00 0.00 17 ARG A C 10
ATOM 14531 O O . ARG A 1 17 ? -22.881 -14.461 -0.417 1.00 0.00 17 ARG A O 10
ATOM 14552 N N . ILE A 1 18 ? -21.375 -14.846 1.220 1.00 0.00 18 ILE A N 10
ATOM 14553 C CA . ILE A 1 18 ? -20.684 -13.571 1.065 1.00 0.00 18 ILE A CA 10
ATOM 14554 C C . ILE A 1 18 ? -20.037 -13.491 -0.312 1.00 0.00 18 ILE A C 10
ATOM 14555 O O . ILE A 1 18 ? -19.959 -12.420 -0.900 1.00 0.00 18 ILE A O 10
ATOM 14571 N N . ASP A 1 19 ? -19.406 -14.596 -0.709 1.00 0.00 19 ASP A N 10
ATOM 14572 C CA . ASP A 1 19 ? -18.676 -14.663 -1.970 1.00 0.00 19 ASP A CA 10
ATOM 14573 C C . ASP A 1 19 ? -19.611 -14.436 -3.157 1.00 0.00 19 ASP A C 10
ATOM 14574 O O . ASP A 1 19 ? -19.385 -13.542 -3.967 1.00 0.00 19 ASP A O 10
ATOM 14583 N N . ILE A 1 20 ? -20.751 -15.125 -3.142 1.00 0.00 20 ILE A N 10
ATOM 14584 C CA . ILE A 1 20 ? -21.793 -14.914 -4.138 1.00 0.00 20 ILE A CA 10
ATOM 14585 C C . ILE A 1 20 ? -22.378 -13.509 -4.043 1.00 0.00 20 ILE A C 10
ATOM 14586 O O . ILE A 1 20 ? -22.670 -12.877 -5.056 1.00 0.00 20 ILE A O 10
ATOM 14602 N N . LEU A 1 21 ? -22.629 -13.066 -2.815 1.00 0.00 21 LEU A N 10
ATOM 14603 C CA . LEU A 1 21 ? -23.174 -11.737 -2.560 1.00 0.00 21 LEU A CA 10
ATOM 14604 C C . LEU A 1 21 ? -22.197 -10.671 -3.049 1.00 0.00 21 LEU A C 10
ATOM 14605 O O . LEU A 1 21 ? -22.612 -9.618 -3.526 1.00 0.00 21 LEU A O 10
ATOM 14621 N N . PHE A 1 22 ? -20.908 -10.899 -2.801 1.00 0.00 22 PHE A N 10
ATOM 14622 C CA . PHE A 1 22 ? -19.868 -9.933 -3.134 1.00 0.00 22 PHE A CA 10
ATOM 14623 C C . PHE A 1 22 ? -19.859 -9.634 -4.632 1.00 0.00 22 PHE A C 10
ATOM 14624 O O . PHE A 1 22 ? -19.654 -8.484 -5.019 1.00 0.00 22 PHE A O 10
ATOM 14641 N N . SER A 1 23 ? -19.927 -10.676 -5.458 1.00 0.00 23 SER A N 10
ATOM 14642 C CA . SER A 1 23 ? -19.953 -10.477 -6.906 1.00 0.00 23 SER A CA 10
ATOM 14643 C C . SER A 1 23 ? -21.189 -9.684 -7.325 1.00 0.00 23 SER A C 10
ATOM 14644 O O . SER A 1 23 ? -21.138 -8.894 -8.264 1.00 0.00 23 SER A O 10
ATOM 14652 N N . LEU A 1 24 ? -22.325 -10.014 -6.712 1.00 0.00 24 LEU A N 10
ATOM 14653 C CA . LEU A 1 24 ? -23.577 -9.299 -6.943 1.00 0.00 24 LEU A CA 10
ATOM 14654 C C . LEU A 1 24 ? -23.490 -7.843 -6.492 1.00 0.00 24 LEU A C 10
ATOM 14655 O O . LEU A 1 24 ? -23.920 -6.939 -7.208 1.00 0.00 24 LEU A O 10
ATOM 14671 N N . ALA A 1 25 ? -22.863 -7.636 -5.337 1.00 0.00 25 ALA A N 10
ATOM 14672 C CA . ALA A 1 25 ? -22.614 -6.293 -4.824 1.00 0.00 25 ALA A CA 10
ATOM 14673 C C . ALA A 1 25 ? -21.696 -5.534 -5.774 1.00 0.00 25 ALA A C 10
ATOM 14674 O O . ALA A 1 25 ? -21.726 -4.304 -5.809 1.00 0.00 25 ALA A O 10
ATOM 14681 N N . GLU A 1 26 ? -20.735 -6.251 -6.349 1.00 0.00 26 GLU A N 10
ATOM 14682 C CA . GLU A 1 26 ? -19.809 -5.646 -7.296 1.00 0.00 26 GLU A CA 10
ATOM 14683 C C . GLU A 1 26 ? -20.516 -5.190 -8.573 1.00 0.00 26 GLU A C 10
ATOM 14684 O O . GLU A 1 26 ? -20.006 -4.292 -9.233 1.00 0.00 26 GLU A O 10
ATOM 14696 N N . ARG A 1 27 ? -21.427 -6.009 -9.107 1.00 0.00 27 ARG A N 10
ATOM 14697 C CA . ARG A 1 27 ? -22.113 -5.624 -10.342 1.00 0.00 27 ARG A CA 10
ATOM 14698 C C . ARG A 1 27 ? -23.016 -4.407 -10.141 1.00 0.00 27 ARG A C 10
ATOM 14699 O O . ARG A 1 27 ? -23.074 -3.523 -10.992 1.00 0.00 27 ARG A O 10
ATOM 14720 N N . VAL A 1 28 ? -23.760 -4.401 -9.038 1.00 0.00 28 VAL A N 10
ATOM 14721 C CA . VAL A 1 28 ? -24.658 -3.293 -8.717 1.00 0.00 28 VAL A CA 10
ATOM 14722 C C . VAL A 1 28 ? -23.839 -2.026 -8.473 1.00 0.00 28 VAL A C 10
ATOM 14723 O O . VAL A 1 28 ? -24.321 -0.913 -8.650 1.00 0.00 28 VAL A O 10
ATOM 14736 N N . PHE A 1 29 ? -22.688 -2.228 -7.842 1.00 0.00 29 PHE A N 10
ATOM 14737 C CA . PHE A 1 29 ? -21.843 -1.137 -7.372 1.00 0.00 29 PHE A CA 10
ATOM 14738 C C . PHE A 1 29 ? -21.626 -0.053 -8.438 1.00 0.00 29 PHE A C 10
ATOM 14739 O O . PHE A 1 29 ? -22.130 1.057 -8.274 1.00 0.00 29 PHE A O 10
ATOM 14756 N N . PRO A 1 30 ? -21.064 -0.386 -9.614 1.00 0.00 30 PRO A N 10
ATOM 14757 C CA . PRO A 1 30 ? -20.974 0.563 -10.769 1.00 0.00 30 PRO A CA 10
ATOM 14758 C C . PRO A 1 30 ? -22.329 1.037 -11.298 1.00 0.00 30 PRO A C 10
ATOM 14759 O O . PRO A 1 30 ? -22.421 2.118 -11.873 1.00 0.00 30 PRO A O 10
ATOM 14770 N N . TYR A 1 31 ? -23.341 0.177 -11.203 1.00 0.00 31 TYR A N 10
ATOM 14771 C CA . TYR A 1 31 ? -24.688 0.530 -11.648 1.00 0.00 31 TYR A CA 10
ATOM 14772 C C . TYR A 1 31 ? -25.277 1.682 -10.838 1.00 0.00 31 TYR A C 10
ATOM 14773 O O . TYR A 1 31 ? -26.020 2.501 -11.372 1.00 0.00 31 TYR A O 10
ATOM 14791 N N . SER A 1 32 ? -25.100 1.616 -9.522 1.00 0.00 32 SER A N 10
ATOM 14792 C CA . SER A 1 32 ? -25.704 2.593 -8.620 1.00 0.00 32 SER A CA 10
ATOM 14793 C C . SER A 1 32 ? -25.041 2.499 -7.248 1.00 0.00 32 SER A C 10
ATOM 14794 O O . SER A 1 32 ? -24.918 1.408 -6.693 1.00 0.00 32 SER A O 10
ATOM 14802 N N . PRO A 1 33 ? -24.487 3.607 -6.743 1.00 0.00 33 PRO A N 10
ATOM 14803 C CA . PRO A 1 33 ? -24.011 3.688 -5.332 1.00 0.00 33 PRO A CA 10
ATOM 14804 C C . PRO A 1 33 ? -25.095 3.307 -4.325 1.00 0.00 33 PRO A C 10
ATOM 14805 O O . PRO A 1 33 ? -24.864 2.475 -3.451 1.00 0.00 33 PRO A O 10
ATOM 14816 N N . GLU A 1 34 ? -26.317 3.781 -4.571 1.00 0.00 34 GLU A N 10
ATOM 14817 C CA . GLU A 1 34 ? -27.409 3.585 -3.621 1.00 0.00 34 GLU A CA 10
ATOM 14818 C C . GLU A 1 34 ? -27.862 2.129 -3.532 1.00 0.00 34 GLU A C 10
ATOM 14819 O O . GLU A 1 34 ? -28.345 1.703 -2.484 1.00 0.00 34 GLU A O 10
ATOM 14831 N N . LEU A 1 35 ? -28.000 1.482 -4.685 1.00 0.00 35 LEU A N 10
ATOM 14832 C CA . LEU A 1 35 ? -28.407 0.079 -4.726 1.00 0.00 35 LEU A CA 10
ATOM 14833 C C . LEU A 1 35 ? -27.351 -0.798 -4.052 1.00 0.00 35 LEU A C 10
ATOM 14834 O O . LEU A 1 35 ? -27.640 -1.460 -3.056 1.00 0.00 35 LEU A O 10
ATOM 14850 N N . ALA A 1 36 ? -26.102 -0.457 -4.348 1.00 0.00 36 ALA A N 10
ATOM 14851 C CA . ALA A 1 36 ? -24.930 -1.141 -3.808 1.00 0.00 36 ALA A CA 10
ATOM 14852 C C . ALA A 1 36 ? -24.862 -1.010 -2.289 1.00 0.00 36 ALA A C 10
ATOM 14853 O O . ALA A 1 36 ? -24.556 -1.976 -1.590 1.00 0.00 36 ALA A O 10
ATOM 14860 N N . LYS A 1 37 ? -25.316 0.138 -1.800 1.00 0.00 37 LYS A N 10
ATOM 14861 C CA . LYS A 1 37 ? -25.389 0.402 -0.367 1.00 0.00 37 LYS A CA 10
ATOM 14862 C C . LYS A 1 37 ? -26.253 -0.624 0.353 1.00 0.00 37 LYS A C 10
ATOM 14863 O O . LYS A 1 37 ? -25.832 -1.176 1.371 1.00 0.00 37 LYS A O 10
ATOM 14882 N N . ARG A 1 38 ? -27.424 -0.920 -0.193 1.00 0.00 38 ARG A N 10
ATOM 14883 C CA . ARG A 1 38 ? -28.282 -1.932 0.404 1.00 0.00 38 ARG A CA 10
ATOM 14884 C C . ARG A 1 38 ? -27.637 -3.319 0.358 1.00 0.00 38 ARG A C 10
ATOM 14885 O O . ARG A 1 38 ? -27.523 -3.976 1.390 1.00 0.00 38 ARG A O 10
ATOM 14906 N N . TYR A 1 39 ? -27.042 -3.670 -0.785 1.00 0.00 39 TYR A N 10
ATOM 14907 C CA . TYR A 1 39 ? -26.392 -4.972 -0.936 1.00 0.00 39 TYR A CA 10
ATOM 14908 C C . TYR A 1 39 ? -25.209 -5.208 0.002 1.00 0.00 39 TYR A C 10
ATOM 14909 O O . TYR A 1 39 ? -24.964 -6.357 0.378 1.00 0.00 39 TYR A O 10
ATOM 14927 N N . VAL A 1 40 ? -24.323 -4.228 0.125 1.00 0.00 40 VAL A N 10
ATOM 14928 C CA . VAL A 1 40 ? -23.164 -4.369 1.005 1.00 0.00 40 VAL A CA 10
ATOM 14929 C C . VAL A 1 40 ? -23.643 -4.484 2.451 1.00 0.00 40 VAL A C 10
ATOM 14930 O O . VAL A 1 40 ? -23.194 -5.346 3.201 1.00 0.00 40 VAL A O 10
ATOM 14943 N N . GLU A 1 41 ? -24.597 -3.628 2.803 1.00 0.00 41 GLU A N 10
ATOM 14944 C CA . GLU A 1 41 ? -25.063 -3.497 4.178 1.00 0.00 41 GLU A CA 10
ATOM 14945 C C . GLU A 1 41 ? -25.720 -4.807 4.607 1.00 0.00 41 GLU A C 10
ATOM 14946 O O . GLU A 1 41 ? -25.237 -5.432 5.544 1.00 0.00 41 GLU A O 10
ATOM 14958 N N . LEU A 1 42 ? -26.333 -5.424 3.602 1.00 0.00 42 LEU A N 10
ATOM 14959 C CA . LEU A 1 42 ? -26.765 -6.816 3.664 1.00 0.00 42 LEU A CA 10
ATOM 14960 C C . LEU A 1 42 ? -25.609 -7.794 3.872 1.00 0.00 42 LEU A C 10
ATOM 14961 O O . LEU A 1 42 ? -25.731 -8.692 4.702 1.00 0.00 42 LEU A O 10
ATOM 14977 N N . ALA A 1 43 ? -24.487 -7.611 3.182 1.00 0.00 43 ALA A N 10
ATOM 14978 C CA . ALA A 1 43 ? -23.381 -8.550 3.342 1.00 0.00 43 ALA A CA 10
ATOM 14979 C C . ALA A 1 43 ? -22.826 -8.519 4.767 1.00 0.00 43 ALA A C 10
ATOM 14980 O O . ALA A 1 43 ? -22.437 -9.555 5.295 1.00 0.00 43 ALA A O 10
ATOM 14987 N N . LEU A 1 44 ? -22.717 -7.323 5.343 1.00 0.00 44 LEU A N 10
ATOM 14988 C CA . LEU A 1 44 ? -22.196 -7.161 6.699 1.00 0.00 44 LEU A CA 10
ATOM 14989 C C . LEU A 1 44 ? -23.064 -7.828 7.768 1.00 0.00 44 LEU A C 10
ATOM 14990 O O . LEU A 1 44 ? -22.531 -8.421 8.705 1.00 0.00 44 LEU A O 10
ATOM 15006 N N . LEU A 1 45 ? -24.384 -7.700 7.652 1.00 0.00 45 LEU A N 10
ATOM 15007 C CA . LEU A 1 45 ? -25.306 -8.426 8.524 1.00 0.00 45 LEU A CA 10
ATOM 15008 C C . LEU A 1 45 ? -25.164 -9.936 8.347 1.00 0.00 45 LEU A C 10
ATOM 15009 O O . LEU A 1 45 ? -25.128 -10.676 9.321 1.00 0.00 45 LEU A O 10
ATOM 15025 N N . VAL A 1 46 ? -25.016 -10.383 7.102 1.00 0.00 46 VAL A N 10
ATOM 15026 C CA . VAL A 1 46 ? -24.735 -11.789 6.837 1.00 0.00 46 VAL A CA 10
ATOM 15027 C C . VAL A 1 46 ? -23.396 -12.193 7.447 1.00 0.00 46 VAL A C 10
ATOM 15028 O O . VAL A 1 46 ? -23.277 -13.272 8.022 1.00 0.00 46 VAL A O 10
ATOM 15041 N N . GLN A 1 47 ? -22.384 -11.352 7.265 1.00 0.00 47 GLN A N 10
ATOM 15042 C CA . GLN A 1 47 ? -21.028 -11.681 7.686 1.00 0.00 47 GLN A CA 10
ATOM 15043 C C . GLN A 1 47 ? -20.939 -11.862 9.201 1.00 0.00 47 GLN A C 10
ATOM 15044 O O . GLN A 1 47 ? -20.242 -12.759 9.670 1.00 0.00 47 GLN A O 10
ATOM 15058 N N . GLN A 1 48 ? -21.561 -10.960 9.961 1.00 0.00 48 GLN A N 10
ATOM 15059 C CA . GLN A 1 48 ? -21.578 -11.090 11.418 1.00 0.00 48 GLN A CA 10
ATOM 15060 C C . GLN A 1 48 ? -22.377 -12.306 11.875 1.00 0.00 48 GLN A C 10
ATOM 15061 O O . GLN A 1 48 ? -21.973 -12.996 12.812 1.00 0.00 48 GLN A O 10
ATOM 15075 N N . LYS A 1 49 ? -23.521 -12.548 11.242 1.00 0.00 49 LYS A N 10
ATOM 15076 C CA . LYS A 1 49 ? -24.325 -13.726 11.562 1.00 0.00 49 LYS A CA 10
ATOM 15077 C C . LYS A 1 49 ? -23.557 -15.004 11.231 1.00 0.00 49 LYS A C 10
ATOM 15078 O O . LYS A 1 49 ? -23.697 -16.016 11.916 1.00 0.00 49 LYS A O 10
ATOM 15097 N N . ALA A 1 50 ? -22.885 -14.995 10.081 1.00 0.00 50 ALA A N 10
ATOM 15098 C CA . ALA A 1 50 ? -22.048 -16.116 9.666 1.00 0.00 50 ALA A CA 10
ATOM 15099 C C . ALA A 1 50 ? -20.721 -16.155 10.427 1.00 0.00 50 ALA A C 10
ATOM 15100 O O . ALA A 1 50 ? -20.031 -17.174 10.401 1.00 0.00 50 ALA A O 10
ATOM 15107 N N . LYS A 1 51 ? -20.385 -15.068 11.126 1.00 0.00 51 LYS A N 10
ATOM 15108 C CA . LYS A 1 51 ? -19.162 -15.010 11.927 1.00 0.00 51 LYS A CA 10
ATOM 15109 C C . LYS A 1 51 ? -17.930 -15.441 11.130 1.00 0.00 51 LYS A C 10
ATOM 15110 O O . LYS A 1 51 ? -17.043 -16.104 11.667 1.00 0.00 51 LYS A O 10
ATOM 15129 N N . VAL A 1 52 ? -17.774 -14.879 9.934 1.00 0.00 52 VAL A N 10
ATOM 15130 C CA . VAL A 1 52 ? -16.612 -15.182 9.101 1.00 0.00 52 VAL A CA 10
ATOM 15131 C C . VAL A 1 52 ? -15.800 -13.914 8.848 1.00 0.00 52 VAL A C 10
ATOM 15132 O O . VAL A 1 52 ? -16.359 -12.861 8.545 1.00 0.00 52 VAL A O 10
ATOM 15145 N N . LYS A 1 53 ? -14.490 -14.013 9.067 1.00 0.00 53 LYS A N 10
ATOM 15146 C CA . LYS A 1 53 ? -13.601 -12.865 8.926 1.00 0.00 53 LYS A CA 10
ATOM 15147 C C . LYS A 1 53 ? -12.858 -12.945 7.601 1.00 0.00 53 LYS A C 10
ATOM 15148 O O . LYS A 1 53 ? -12.242 -13.966 7.297 1.00 0.00 53 LYS A O 10
ATOM 15167 N N . ILE A 1 54 ? -12.638 -11.767 7.028 1.00 0.00 54 ILE A N 10
ATOM 15168 C CA . ILE A 1 54 ? -11.974 -11.642 5.737 1.00 0.00 54 ILE A CA 10
ATOM 15169 C C . ILE A 1 54 ? -11.057 -10.427 5.776 1.00 0.00 54 ILE A C 10
ATOM 15170 O O . ILE A 1 54 ? -11.533 -9.296 5.714 1.00 0.00 54 ILE A O 10
ATOM 15186 N N . PRO A 1 55 ? -9.733 -10.634 5.845 1.00 0.00 55 PRO A N 10
ATOM 15187 C CA . PRO A 1 55 ? -8.785 -9.509 6.083 1.00 0.00 55 PRO A CA 10
ATOM 15188 C C . PRO A 1 55 ? -8.927 -8.406 5.039 1.00 0.00 55 PRO A C 10
ATOM 15189 O O . PRO A 1 55 ? -8.562 -7.265 5.310 1.00 0.00 55 PRO A O 10
ATOM 15200 N N . ARG A 1 56 ? -9.210 -8.811 3.803 1.00 0.00 56 ARG A N 10
ATOM 15201 C CA . ARG A 1 56 ? -9.255 -7.864 2.698 1.00 0.00 56 ARG A CA 10
ATOM 15202 C C . ARG A 1 56 ? -10.629 -7.816 2.024 1.00 0.00 56 ARG A C 10
ATOM 15203 O O . ARG A 1 56 ? -10.995 -6.763 1.501 1.00 0.00 56 ARG A O 10
ATOM 15224 N N . LYS A 1 57 ? -11.325 -8.948 1.883 1.00 0.00 57 LYS A N 10
ATOM 15225 C CA . LYS A 1 57 ? -12.381 -9.026 0.871 1.00 0.00 57 LYS A CA 10
ATOM 15226 C C . LYS A 1 57 ? -13.539 -8.056 1.104 1.00 0.00 57 LYS A C 10
ATOM 15227 O O . LYS A 1 57 ? -14.064 -7.511 0.132 1.00 0.00 57 LYS A O 10
ATOM 15246 N N . TRP A 1 58 ? -14.026 -7.929 2.338 1.00 0.00 58 TRP A N 10
ATOM 15247 C CA . TRP A 1 58 ? -14.996 -6.874 2.626 1.00 0.00 58 TRP A CA 10
ATOM 15248 C C . TRP A 1 58 ? -14.427 -5.760 3.497 1.00 0.00 58 TRP A C 10
ATOM 15249 O O . TRP A 1 58 ? -14.742 -4.595 3.271 1.00 0.00 58 TRP A O 10
ATOM 15270 N N . LYS A 1 59 ? -13.503 -6.100 4.389 1.00 0.00 59 LYS A N 10
ATOM 15271 C CA . LYS A 1 59 ? -13.001 -5.123 5.352 1.00 0.00 59 LYS A CA 10
ATOM 15272 C C . LYS A 1 59 ? -12.274 -3.981 4.647 1.00 0.00 59 LYS A C 10
ATOM 15273 O O . LYS A 1 59 ? -12.134 -2.901 5.218 1.00 0.00 59 LYS A O 10
ATOM 15292 N N . ARG A 1 60 ? -11.494 -4.348 3.631 1.00 0.00 60 ARG A N 10
ATOM 15293 C CA . ARG A 1 60 ? -10.623 -3.392 2.953 1.00 0.00 60 ARG A CA 10
ATOM 15294 C C . ARG A 1 60 ? -11.297 -2.790 1.723 1.00 0.00 60 ARG A C 10
ATOM 15295 O O . ARG A 1 60 ? -10.736 -1.891 1.100 1.00 0.00 60 ARG A O 10
ATOM 15316 N N . ARG A 1 61 ? -12.516 -3.231 1.408 1.00 0.00 61 ARG A N 10
ATOM 15317 C CA . ARG A 1 61 ? -13.161 -2.831 0.157 1.00 0.00 61 ARG A CA 10
ATOM 15318 C C . ARG A 1 61 ? -14.490 -2.113 0.406 1.00 0.00 61 ARG A C 10
ATOM 15319 O O . ARG A 1 61 ? -15.412 -2.244 -0.397 1.00 0.00 61 ARG A O 10
ATOM 15340 N N . TYR A 1 62 ? -14.632 -1.424 1.543 1.00 0.00 62 TYR A N 10
ATOM 15341 C CA . TYR A 1 62 ? -15.940 -0.885 1.918 1.00 0.00 62 TYR A CA 10
ATOM 15342 C C . TYR A 1 62 ? -15.800 0.452 2.645 1.00 0.00 62 TYR A C 10
ATOM 15343 O O . TYR A 1 62 ? -14.714 0.807 3.103 1.00 0.00 62 TYR A O 10
ATOM 15361 N N . CYS A 1 63 ? -16.889 1.215 2.682 1.00 0.00 63 CYS A N 10
ATOM 15362 C CA . CYS A 1 63 ? -16.900 2.463 3.432 1.00 0.00 63 CYS A CA 10
ATOM 15363 C C . CYS A 1 63 ? -16.996 2.196 4.928 1.00 0.00 63 CYS A C 10
ATOM 15364 O O . CYS A 1 63 ? -17.757 1.337 5.370 1.00 0.00 63 CYS A O 10
ATOM 15371 N N . LYS A 1 64 ? -16.320 3.048 5.690 1.00 0.00 64 LYS A N 10
ATOM 15372 C CA . LYS A 1 64 ? -16.290 2.920 7.141 1.00 0.00 64 LYS A CA 10
ATOM 15373 C C . LYS A 1 64 ? -17.697 3.084 7.708 1.00 0.00 64 LYS A C 10
ATOM 15374 O O . LYS A 1 64 ? -18.099 2.323 8.589 1.00 0.00 64 LYS A O 10
ATOM 15393 N N . LYS A 1 65 ? -18.464 4.029 7.162 1.00 0.00 65 LYS A N 10
ATOM 15394 C CA . LYS A 1 65 ? -19.774 4.324 7.734 1.00 0.00 65 LYS A CA 10
ATOM 15395 C C . LYS A 1 65 ? -20.834 3.552 6.954 1.00 0.00 65 LYS A C 10
ATOM 15396 O O . LYS A 1 65 ? -21.762 2.983 7.526 1.00 0.00 65 LYS A O 10
ATOM 15415 N N . CYS A 1 66 ? -20.732 3.675 5.631 1.00 0.00 66 CYS A N 10
ATOM 15416 C CA . CYS A 1 66 ? -21.802 3.290 4.715 1.00 0.00 66 CYS A CA 10
ATOM 15417 C C . CYS A 1 66 ? -21.941 1.783 4.609 1.00 0.00 66 CYS A C 10
ATOM 15418 O O . CYS A 1 66 ? -22.963 1.306 4.122 1.00 0.00 66 CYS A O 10
ATOM 15425 N N . HIS A 1 67 ? -20.807 1.095 4.687 1.00 0.00 67 HIS A N 10
ATOM 15426 C CA . HIS A 1 67 ? -20.808 -0.348 4.509 1.00 0.00 67 HIS A CA 10
ATOM 15427 C C . HIS A 1 67 ? -21.207 -0.628 3.061 1.00 0.00 67 HIS A C 10
ATOM 15428 O O . HIS A 1 67 ? -22.375 -0.929 2.812 1.00 0.00 67 HIS A O 10
ATOM 15443 N N . ALA A 1 68 ? -20.477 0.085 2.206 1.00 0.00 68 ALA A N 10
ATOM 15444 C CA . ALA A 1 68 ? -20.678 0.064 0.759 1.00 0.00 68 ALA A CA 10
ATOM 15445 C C . ALA A 1 68 ? -19.342 -0.166 0.061 1.00 0.00 68 ALA A C 10
ATOM 15446 O O . ALA A 1 68 ? -18.367 0.489 0.424 1.00 0.00 68 ALA A O 10
ATOM 15453 N N . PHE A 1 69 ? -19.392 -0.740 -1.138 1.00 0.00 69 PHE A N 10
ATOM 15454 C CA . PHE A 1 69 ? -18.177 -1.179 -1.818 1.00 0.00 69 PHE A CA 10
ATOM 15455 C C . PHE A 1 69 ? -17.322 0.046 -2.135 1.00 0.00 69 PHE A C 10
ATOM 15456 O O . PHE A 1 69 ? -17.792 0.952 -2.813 1.00 0.00 69 PHE A O 10
ATOM 15473 N N . LEU A 1 70 ? -16.043 0.032 -1.762 1.00 0.00 70 LEU A N 10
ATOM 15474 C CA . LEU A 1 70 ? -15.240 1.244 -1.888 1.00 0.00 70 LEU A CA 10
ATOM 15475 C C . LEU A 1 70 ? -14.273 1.049 -3.054 1.00 0.00 70 LEU A C 10
ATOM 15476 O O . LEU A 1 70 ? -13.211 0.447 -2.906 1.00 0.00 70 LEU A O 10
ATOM 15492 N N . VAL A 1 71 ? -14.614 1.680 -4.174 1.00 0.00 71 VAL A N 10
ATOM 15493 C CA . VAL A 1 71 ? -13.691 1.929 -5.277 1.00 0.00 71 VAL A CA 10
ATOM 15494 C C . VAL A 1 71 ? -13.900 3.365 -5.751 1.00 0.00 71 VAL A C 10
ATOM 15495 O O . VAL A 1 71 ? -15.044 3.803 -5.863 1.00 0.00 71 VAL A O 10
ATOM 15508 N N . PRO A 1 72 ? -12.842 4.091 -6.127 1.00 0.00 72 PRO A N 10
ATOM 15509 C CA . PRO A 1 72 ? -13.004 5.409 -6.800 1.00 0.00 72 PRO A CA 10
ATOM 15510 C C . PRO A 1 72 ? -13.715 5.297 -8.143 1.00 0.00 72 PRO A C 10
ATOM 15511 O O . PRO A 1 72 ? -13.328 4.496 -8.992 1.00 0.00 72 PRO A O 10
ATOM 15522 N N . GLY A 1 73 ? -14.506 6.329 -8.418 1.00 0.00 73 GLY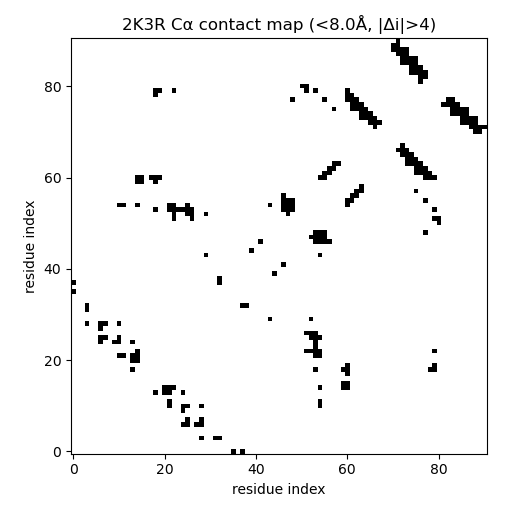 A N 10
ATOM 15523 C CA . GLY A 1 73 ? -15.159 6.522 -9.707 1.00 0.00 73 GLY A CA 10
ATOM 15524 C C . GLY A 1 73 ? -16.610 6.044 -9.685 1.00 0.00 73 GLY A C 10
ATOM 15525 O O . GLY A 1 73 ? -17.364 6.356 -10.604 1.00 0.00 73 GLY A O 10
ATOM 15529 N N . ILE A 1 74 ? -16.950 5.169 -8.732 1.00 0.00 74 ILE A N 10
ATOM 15530 C CA . ILE A 1 74 ? -18.259 4.520 -8.753 1.00 0.00 74 ILE A CA 10
ATOM 15531 C C . ILE A 1 74 ? -19.221 5.069 -7.696 1.00 0.00 74 ILE A C 10
ATOM 15532 O O . ILE A 1 74 ? -20.059 5.909 -8.020 1.00 0.00 74 ILE A O 10
ATOM 15548 N N . ASN A 1 75 ? -19.015 4.702 -6.428 1.00 0.00 75 ASN A N 10
ATOM 15549 C CA . ASN A 1 75 ? -19.858 5.206 -5.342 1.00 0.00 75 ASN A CA 10
ATOM 15550 C C . ASN A 1 75 ? -19.075 6.225 -4.527 1.00 0.00 75 ASN A C 10
ATOM 15551 O O . ASN A 1 75 ? -19.633 6.926 -3.686 1.00 0.00 75 ASN A O 10
ATOM 15562 N N . ALA A 1 76 ? -17.871 6.466 -5.022 1.00 0.00 76 ALA A N 10
ATOM 15563 C CA . ALA A 1 76 ? -16.897 7.307 -4.353 1.00 0.00 76 ALA A CA 10
ATOM 15564 C C . ALA A 1 76 ? -15.912 7.791 -5.404 1.00 0.00 76 ALA A C 10
ATOM 15565 O O . ALA A 1 76 ? -15.857 7.212 -6.490 1.00 0.00 76 ALA A O 10
ATOM 15572 N N . ARG A 1 77 ? -15.327 8.960 -5.188 1.00 0.00 77 ARG A N 10
ATOM 15573 C CA . ARG A 1 77 ? -14.406 9.522 -6.167 1.00 0.00 77 ARG A CA 10
ATOM 15574 C C . ARG A 1 77 ? -13.135 10.005 -5.487 1.00 0.00 77 ARG A C 10
ATOM 15575 O O . ARG A 1 77 ? -13.186 10.514 -4.370 1.00 0.00 77 ARG A O 10
ATOM 15596 N N . VAL A 1 78 ? -12.004 9.838 -6.164 1.00 0.00 78 VAL A N 10
ATOM 15597 C CA . VAL A 1 78 ? -10.714 10.153 -5.566 1.00 0.00 78 VAL A CA 10
ATOM 15598 C C . VAL A 1 78 ? -9.977 11.170 -6.428 1.00 0.00 78 VAL A C 10
ATOM 15599 O O . VAL A 1 78 ? -10.085 11.138 -7.653 1.00 0.00 78 VAL A O 10
ATOM 15612 N N . ARG A 1 79 ? -9.485 12.213 -5.768 1.00 0.00 79 ARG A N 10
ATOM 15613 C CA . ARG A 1 79 ? -8.558 13.141 -6.402 1.00 0.00 79 ARG A CA 10
ATOM 15614 C C . ARG A 1 79 ? -7.151 12.855 -5.906 1.00 0.00 79 ARG A C 10
ATOM 15615 O O . ARG A 1 79 ? -6.961 12.511 -4.739 1.00 0.00 79 ARG A O 10
ATOM 15636 N N . LEU A 1 80 ? -6.200 12.859 -6.830 1.00 0.00 80 LEU A N 10
ATOM 15637 C CA . LEU A 1 80 ? -4.809 12.622 -6.474 1.00 0.00 80 LEU A CA 10
ATOM 15638 C C . LEU A 1 80 ? -4.037 13.933 -6.576 1.00 0.00 80 LEU A C 10
ATOM 15639 O O . LEU A 1 80 ? -4.041 14.581 -7.622 1.00 0.00 80 LEU A O 10
ATOM 15655 N N . ARG A 1 81 ? -3.573 14.409 -5.423 1.00 0.00 81 ARG A N 10
ATOM 15656 C CA . ARG A 1 81 ? -2.870 15.684 -5.342 1.00 0.00 81 ARG A CA 10
ATOM 15657 C C . ARG A 1 81 ? -1.379 15.461 -5.144 1.00 0.00 81 ARG A C 10
ATOM 15658 O O . ARG A 1 81 ? -0.972 14.676 -4.287 1.00 0.00 81 ARG A O 10
ATOM 15679 N N . GLN A 1 82 ? -0.572 16.243 -5.856 1.00 0.00 82 GLN A N 10
ATOM 15680 C CA . GLN A 1 82 ? 0.871 16.076 -5.785 1.00 0.00 82 GLN A CA 10
ATOM 15681 C C . GLN A 1 82 ? 1.499 17.296 -5.116 1.00 0.00 82 GLN A C 10
ATOM 15682 O O . GLN A 1 82 ? 1.772 18.316 -5.751 1.00 0.00 82 GLN A O 10
ATOM 15696 N N . LYS A 1 83 ? 2.077 16.966 -3.970 1.00 0.00 83 LYS A N 10
ATOM 15697 C CA . LYS A 1 83 ? 3.000 17.791 -3.202 1.00 0.00 83 LYS A CA 10
ATOM 15698 C C . LYS A 1 83 ? 4.153 16.865 -2.836 1.00 0.00 83 LYS A C 10
ATOM 15699 O O . LYS A 1 83 ? 4.073 15.685 -3.175 1.00 0.00 83 LYS A O 10
ATOM 15718 N N . ARG A 1 84 ? 5.256 17.355 -2.270 1.00 0.00 84 ARG A N 10
ATOM 15719 C CA . ARG A 1 84 ? 6.168 16.348 -1.738 1.00 0.00 84 ARG A CA 10
ATOM 15720 C C . ARG A 1 84 ? 5.635 15.974 -0.357 1.00 0.00 84 ARG A C 10
ATOM 15721 O O . ARG A 1 84 ? 6.408 15.722 0.567 1.00 0.00 84 ARG A O 10
ATOM 15742 N N . MET A 1 85 ? 4.394 15.502 -0.392 1.00 0.00 85 MET A N 10
ATOM 15743 C CA . MET A 1 85 ? 3.837 14.441 0.427 1.00 0.00 85 MET A CA 10
ATOM 15744 C C . MET A 1 85 ? 2.790 13.756 -0.446 1.00 0.00 85 MET A C 10
ATOM 15745 O O . MET A 1 85 ? 1.948 14.486 -0.968 1.00 0.00 85 MET A O 10
ATOM 15759 N N . PRO A 1 86 ? 2.885 12.480 -0.850 1.00 0.00 86 PRO A N 10
ATOM 15760 C CA . PRO A 1 86 ? 1.758 11.925 -1.651 1.00 0.00 86 PRO A CA 10
ATOM 15761 C C . PRO A 1 86 ? 0.462 11.916 -0.837 1.00 0.00 86 PRO A C 10
ATOM 15762 O O . PRO A 1 86 ? 0.470 11.550 0.337 1.00 0.00 86 PRO A O 10
ATOM 15773 N N . HIS A 1 87 ? -0.661 12.232 -1.483 1.00 0.00 87 HIS A N 10
ATOM 15774 C CA . HIS A 1 87 ? -1.973 12.188 -0.837 1.00 0.00 87 HIS A CA 10
ATOM 15775 C C . HIS A 1 87 ? -3.106 12.027 -1.847 1.00 0.00 87 HIS A C 10
ATOM 15776 O O . HIS A 1 87 ? -3.104 12.681 -2.891 1.00 0.00 87 HIS A O 10
ATOM 15791 N N . ILE A 1 88 ? -4.164 11.339 -1.418 1.00 0.00 88 ILE A N 10
ATOM 15792 C CA . ILE A 1 88 ? -5.401 11.241 -2.189 1.00 0.00 88 ILE A CA 10
ATOM 15793 C C . ILE A 1 88 ? -6.616 11.534 -1.306 1.00 0.00 88 ILE A C 10
ATOM 15794 O O . ILE A 1 88 ? -6.588 11.251 -0.109 1.00 0.00 88 ILE A O 10
ATOM 15810 N N . VAL A 1 89 ? -7.651 12.157 -1.877 1.00 0.00 89 VAL A N 10
ATOM 15811 C CA . VAL A 1 89 ? -8.894 12.405 -1.143 1.00 0.00 89 VAL A CA 10
ATOM 15812 C C . VAL A 1 89 ? -10.080 11.684 -1.788 1.00 0.00 89 VAL A C 10
ATOM 15813 O O . VAL A 1 89 ? -10.406 11.929 -2.946 1.00 0.00 89 VAL A O 10
ATOM 15826 N N . VAL A 1 90 ? -10.846 10.978 -0.955 1.00 0.00 90 VAL A N 10
ATOM 15827 C CA . VAL A 1 90 ? -11.937 10.121 -1.422 1.00 0.00 90 VAL A CA 10
ATOM 15828 C C . VAL A 1 90 ? -13.248 10.581 -0.787 1.00 0.00 90 VAL A C 10
ATOM 15829 O O . VAL A 1 90 ? -13.416 10.416 0.421 1.00 0.00 90 VAL A O 10
ATOM 15842 N N . LYS A 1 91 ? -14.270 10.738 -1.624 1.00 0.00 91 LYS A N 10
ATOM 15843 C CA . LYS A 1 91 ? -15.610 11.049 -1.140 1.00 0.00 91 LYS A CA 10
ATOM 15844 C C . LYS A 1 91 ? -16.529 9.921 -1.587 1.00 0.00 91 LYS A C 10
ATOM 15845 O O . LYS A 1 91 ? -16.644 9.710 -2.786 1.00 0.00 91 LYS A O 10
ATOM 15864 N N . CYS A 1 92 ? -17.321 9.364 -0.671 1.00 0.00 92 CYS A N 10
ATOM 15865 C CA . CYS A 1 92 ? -18.268 8.314 -1.037 1.00 0.00 92 CYS A CA 10
ATOM 15866 C C . CYS A 1 92 ? -19.686 8.825 -0.808 1.00 0.00 92 CYS A C 10
ATOM 15867 O O . CYS A 1 92 ? -20.031 9.285 0.276 1.00 0.00 92 CYS A O 10
ATOM 15874 N N . LEU A 1 93 ? -20.523 8.637 -1.821 1.00 0.00 93 LEU A N 10
ATOM 15875 C CA . LEU A 1 93 ? -21.794 9.340 -1.929 1.00 0.00 93 LEU A CA 10
ATOM 15876 C C . LEU A 1 93 ? -22.683 8.956 -0.757 1.00 0.00 93 LEU A C 10
ATOM 15877 O O . LEU A 1 93 ? -23.356 9.803 -0.180 1.00 0.00 93 LEU A O 10
ATOM 15893 N N . GLU A 1 94 ? -22.662 7.678 -0.396 1.00 0.00 94 GLU A N 10
ATOM 15894 C CA . GLU A 1 94 ? -23.617 7.166 0.572 1.00 0.00 94 GLU A CA 10
ATOM 15895 C C . GLU A 1 94 ? -23.369 7.817 1.929 1.00 0.00 94 GLU A C 10
ATOM 15896 O O . GLU A 1 94 ? -24.308 7.933 2.713 1.00 0.00 94 GLU A O 10
ATOM 15908 N N . CYS A 1 95 ? -22.102 8.050 2.295 1.00 0.00 95 CYS A N 10
ATOM 15909 C CA . CYS A 1 95 ? -21.852 8.879 3.475 1.00 0.00 95 CYS A CA 10
ATOM 15910 C C . CYS A 1 95 ? -22.051 10.356 3.138 1.00 0.00 95 CYS A C 10
ATOM 15911 O O . CYS A 1 95 ? -22.547 11.117 3.964 1.00 0.00 95 CYS A O 10
ATOM 15918 N N . GLY A 1 96 ? -21.693 10.748 1.914 1.00 0.00 96 GLY A N 10
ATOM 15919 C CA . GLY A 1 96 ? -21.685 12.159 1.530 1.00 0.00 96 GLY A CA 10
ATOM 15920 C C . GLY A 1 96 ? -20.436 12.878 2.037 1.00 0.00 96 GLY A C 10
ATOM 15921 O O . GLY A 1 96 ? -20.397 14.107 2.054 1.00 0.00 96 GLY A O 10
ATOM 15925 N N . HIS A 1 97 ? -19.461 12.112 2.525 1.00 0.00 97 HIS A N 10
ATOM 15926 C CA . HIS A 1 97 ? -18.325 12.664 3.265 1.00 0.00 97 HIS A CA 10
ATOM 15927 C C . HIS A 1 97 ? -16.995 12.362 2.585 1.00 0.00 97 HIS A C 10
ATOM 15928 O O . HIS A 1 97 ? -16.886 11.423 1.800 1.00 0.00 97 HIS A O 10
ATOM 15943 N N . ILE A 1 98 ? -16.056 13.292 2.761 1.00 0.00 98 ILE A N 10
ATOM 15944 C CA . ILE A 1 98 ? -14.705 13.168 2.220 1.00 0.00 98 ILE A CA 10
ATOM 15945 C C . ILE A 1 98 ? -13.749 12.542 3.230 1.00 0.00 98 ILE A C 10
ATOM 15946 O O . ILE A 1 98 ? -13.848 12.779 4.431 1.00 0.00 98 ILE A O 10
ATOM 15962 N N . MET A 1 99 ? -13.041 11.533 2.735 1.00 0.00 99 MET A N 10
ATOM 15963 C CA . MET A 1 99 ? -12.026 10.818 3.498 1.00 0.00 99 MET A CA 10
ATOM 15964 C C . MET A 1 99 ? -10.644 11.106 2.920 1.00 0.00 99 MET A C 10
ATOM 15965 O O . MET A 1 99 ? -10.473 11.154 1.704 1.00 0.00 99 MET A O 10
ATOM 15979 N N . ARG A 1 100 ? -9.678 11.325 3.806 1.00 0.00 100 ARG A N 10
ATOM 15980 C CA . ARG A 1 100 ? -8.301 11.601 3.409 1.00 0.00 100 ARG A CA 10
ATOM 15981 C C . ARG A 1 100 ? -7.445 10.352 3.606 1.00 0.00 100 ARG A C 10
ATOM 15982 O O . ARG A 1 100 ? -7.428 9.779 4.694 1.00 0.00 100 ARG A O 10
ATOM 16003 N N . TYR A 1 101 ? -6.596 10.066 2.620 1.00 0.00 101 TYR A N 10
ATOM 16004 C CA . TYR A 1 101 ? -5.714 8.904 2.675 1.00 0.00 101 TYR A CA 10
ATOM 16005 C C . TYR A 1 101 ? -4.276 9.316 2.375 1.00 0.00 101 TYR A C 10
ATOM 16006 O O . TYR A 1 101 ? -3.979 9.735 1.253 1.00 0.00 101 TYR A O 10
ATOM 16024 N N . PRO A 1 102 ? -3.444 9.469 3.416 1.00 0.00 102 PRO A N 10
ATOM 16025 C CA . PRO A 1 102 ? -1.994 9.741 3.218 1.00 0.00 102 PRO A CA 10
ATOM 16026 C C . PRO A 1 102 ? -1.303 8.595 2.477 1.00 0.00 102 PRO A C 10
ATOM 16027 O O . PRO A 1 102 ? -1.529 7.423 2.777 1.00 0.00 102 PRO A O 10
ATOM 16038 N N . TYR A 1 103 ? -0.373 8.960 1.598 1.00 0.00 103 TYR A N 10
ATOM 16039 C CA . TYR A 1 103 ? 0.611 8.036 1.033 1.00 0.00 103 TYR A CA 10
ATOM 16040 C C . TYR A 1 103 ? 2.038 8.576 1.107 1.00 0.00 103 TYR A C 10
ATOM 16041 O O . TYR A 1 103 ? 2.254 9.783 1.066 1.00 0.00 103 TYR A O 10
ATOM 16059 N N . ILE A 1 104 ? 2.992 7.667 1.308 1.00 0.00 104 ILE A N 10
ATOM 16060 C CA . ILE A 1 104 ? 4.414 8.008 1.320 1.00 0.00 104 ILE A CA 10
ATOM 16061 C C . ILE A 1 104 ? 5.196 7.121 0.353 1.00 0.00 104 ILE A C 10
ATOM 16062 O O . ILE A 1 104 ? 4.651 6.157 -0.184 1.00 0.00 104 ILE A O 10
ATOM 16078 N N . LYS A 1 105 ? 6.379 7.588 -0.036 1.00 0.00 105 LYS A N 10
ATOM 16079 C CA . LYS A 1 105 ? 7.260 6.819 -0.912 1.00 0.00 105 LYS A CA 10
ATOM 16080 C C . LYS A 1 105 ? 8.004 5.728 -0.142 1.00 0.00 105 LYS A C 10
ATOM 16081 O O . LYS A 1 105 ? 8.578 4.864 -0.787 1.00 0.00 105 LYS A O 10
ATOM 16101 N N . LYS A 1 15 ? -19.622 -17.270 3.925 1.00 0.00 15 LYS A N 11
ATOM 16102 C CA . LYS A 1 15 ? -18.426 -17.746 3.177 1.00 0.00 15 LYS A CA 11
ATOM 16103 C C . LYS A 1 15 ? -18.701 -17.639 1.674 1.00 0.00 15 LYS A C 11
ATOM 16104 O O . LYS A 1 15 ? -18.638 -16.543 1.109 1.00 0.00 15 LYS A O 11
ATOM 16123 N N . GLU A 1 16 ? -19.294 -18.690 1.115 1.00 0.00 16 GLU A N 11
ATOM 16124 C CA . GLU A 1 16 ? -19.600 -18.739 -0.311 1.00 0.00 16 GLU A CA 11
ATOM 16125 C C . GLU A 1 16 ? -20.644 -17.688 -0.673 1.00 0.00 16 GLU A C 11
ATOM 16126 O O . GLU A 1 16 ? -20.432 -16.913 -1.601 1.00 0.00 16 GLU A O 11
ATOM 16138 N N . ARG A 1 17 ? -21.610 -17.507 0.223 1.00 0.00 17 ARG A N 11
ATOM 16139 C CA . ARG A 1 17 ? -22.645 -16.499 0.036 1.00 0.00 17 ARG A CA 11
ATOM 16140 C C . ARG A 1 17 ? -22.059 -15.092 -0.028 1.00 0.00 17 ARG A C 11
ATOM 16141 O O . ARG A 1 17 ? -22.395 -14.316 -0.912 1.00 0.00 17 ARG A O 11
ATOM 16162 N N . ILE A 1 18 ? -21.103 -14.813 0.859 1.00 0.00 18 ILE A N 11
ATOM 16163 C CA . ILE A 1 18 ? -20.477 -13.495 0.905 1.00 0.00 18 ILE A CA 11
ATOM 16164 C C . ILE A 1 18 ? -19.716 -13.232 -0.398 1.00 0.00 18 ILE A C 11
ATOM 16165 O O . ILE A 1 18 ? -19.643 -12.086 -0.852 1.00 0.00 18 ILE A O 11
ATOM 16181 N N . ASP A 1 19 ? -19.003 -14.249 -0.873 1.00 0.00 19 ASP A N 11
ATOM 16182 C CA . ASP A 1 19 ? -18.248 -14.147 -2.119 1.00 0.00 19 ASP A CA 11
ATOM 16183 C C . ASP A 1 19 ? -19.196 -13.953 -3.304 1.00 0.00 19 ASP A C 11
ATOM 16184 O O . ASP A 1 19 ? -18.865 -13.227 -4.245 1.00 0.00 19 ASP A O 11
ATOM 16193 N N . ILE A 1 20 ? -20.371 -14.585 -3.255 1.00 0.00 20 ILE A N 11
ATOM 16194 C CA . ILE A 1 20 ? -21.458 -14.318 -4.206 1.00 0.00 20 ILE A CA 11
ATOM 16195 C C . ILE A 1 20 ? -21.926 -12.872 -4.079 1.00 0.00 20 ILE A C 11
ATOM 16196 O O . ILE A 1 20 ? -22.034 -12.157 -5.074 1.00 0.00 20 ILE A O 11
ATOM 16212 N N . LEU A 1 21 ? -22.088 -12.413 -2.840 1.00 0.00 21 LEU A N 11
ATOM 16213 C CA . LEU A 1 21 ? -22.517 -11.041 -2.563 1.00 0.00 21 LEU A CA 11
ATOM 16214 C C . LEU A 1 21 ? -21.500 -10.042 -3.110 1.00 0.00 21 LEU A C 11
ATOM 16215 O O . LEU A 1 21 ? -21.870 -8.937 -3.494 1.00 0.00 21 LEU A O 11
ATOM 16231 N N . PHE A 1 22 ? -20.215 -10.364 -2.974 1.00 0.00 22 PHE A N 11
ATOM 16232 C CA . PHE A 1 22 ? -19.150 -9.486 -3.440 1.00 0.00 22 PHE A CA 11
ATOM 16233 C C . PHE A 1 22 ? -19.320 -9.214 -4.935 1.00 0.00 22 PHE A C 11
ATOM 16234 O O . PHE A 1 22 ? -19.087 -8.097 -5.391 1.00 0.00 22 PHE A O 11
ATOM 16251 N N . SER A 1 23 ? -19.579 -10.275 -5.700 1.00 0.00 23 SER A N 11
ATOM 16252 C CA . SER A 1 23 ? -19.859 -10.140 -7.129 1.00 0.00 23 SER A CA 11
ATOM 16253 C C . SER A 1 23 ? -21.103 -9.288 -7.390 1.00 0.00 23 SER A C 11
ATOM 16254 O O . SER A 1 23 ? -21.143 -8.537 -8.361 1.00 0.00 23 SER A O 11
ATOM 16262 N N . LEU A 1 24 ? -22.162 -9.534 -6.620 1.00 0.00 24 LEU A N 11
ATOM 16263 C CA . LEU A 1 24 ? -23.400 -8.763 -6.748 1.00 0.00 24 LEU A CA 11
ATOM 16264 C C . LEU A 1 24 ? -23.170 -7.295 -6.415 1.00 0.00 24 LEU A C 11
ATOM 16265 O O . LEU A 1 24 ? -23.582 -6.416 -7.170 1.00 0.00 24 LEU A O 11
ATOM 16281 N N . ALA A 1 25 ? -22.388 -7.057 -5.368 1.00 0.00 25 ALA A N 11
ATOM 16282 C CA . ALA A 1 25 ? -22.055 -5.697 -4.967 1.00 0.00 25 ALA A CA 11
ATOM 16283 C C . ALA A 1 25 ? -21.277 -5.003 -6.076 1.00 0.00 25 ALA A C 11
ATOM 16284 O O . ALA A 1 25 ? -21.399 -3.799 -6.258 1.00 0.00 25 ALA A O 11
ATOM 16291 N N . GLU A 1 26 ? -20.406 -5.754 -6.742 1.00 0.00 26 GLU A N 11
ATOM 16292 C CA . GLU A 1 26 ? -19.577 -5.181 -7.795 1.00 0.00 26 GLU A CA 11
ATOM 16293 C C . GLU A 1 26 ? -20.404 -4.734 -9.006 1.00 0.00 26 GLU A C 11
ATOM 16294 O O . GLU A 1 26 ? -20.050 -3.739 -9.637 1.00 0.00 26 GLU A O 11
ATOM 16306 N N . ARG A 1 27 ? -21.354 -5.557 -9.456 1.00 0.00 27 ARG A N 11
ATOM 16307 C CA . ARG A 1 27 ? -22.213 -5.169 -10.579 1.00 0.00 27 ARG A CA 11
ATOM 16308 C C . ARG A 1 27 ? -23.132 -3.991 -10.257 1.00 0.00 27 ARG A C 11
ATOM 16309 O O . ARG A 1 27 ? -23.332 -3.106 -11.091 1.00 0.00 27 ARG A O 11
ATOM 16330 N N . VAL A 1 28 ? -23.744 -4.030 -9.076 1.00 0.00 28 VAL A N 11
ATOM 16331 C CA . VAL A 1 28 ? -24.655 -2.972 -8.651 1.00 0.00 28 VAL A CA 11
ATOM 16332 C C . VAL A 1 28 ? -23.890 -1.661 -8.485 1.00 0.00 28 VAL A C 11
ATOM 16333 O O . VAL A 1 28 ? -24.469 -0.577 -8.589 1.00 0.00 28 VAL A O 11
ATOM 16346 N N . PHE A 1 29 ? -22.639 -1.784 -8.055 1.00 0.00 29 PHE A N 11
ATOM 16347 C CA . PHE A 1 29 ? -21.856 -0.626 -7.639 1.00 0.00 29 PHE A CA 11
ATOM 16348 C C . PHE A 1 29 ? -21.840 0.472 -8.703 1.00 0.00 29 PHE A C 11
ATOM 16349 O O . PHE A 1 29 ? -22.314 1.580 -8.440 1.00 0.00 29 PHE A O 11
ATOM 16366 N N . PRO A 1 30 ? -21.319 0.199 -9.916 1.00 0.00 30 PRO A N 11
ATOM 16367 C CA . PRO A 1 30 ? -21.348 1.200 -11.021 1.00 0.00 30 PRO A CA 11
ATOM 16368 C C . PRO A 1 30 ? -22.763 1.569 -11.444 1.00 0.00 30 PRO A C 11
ATOM 16369 O O . PRO A 1 30 ? -22.961 2.601 -12.083 1.00 0.00 30 PRO A O 11
ATOM 16380 N N . TYR A 1 31 ? -23.660 0.594 -11.335 1.00 0.00 31 TYR A N 11
ATOM 16381 C CA . TYR A 1 31 ? -25.051 0.786 -11.727 1.00 0.00 31 TYR A CA 11
ATOM 16382 C C . TYR A 1 31 ? -25.714 1.870 -10.890 1.00 0.00 31 TYR A C 11
ATOM 16383 O O . TYR A 1 31 ? -26.476 2.687 -11.402 1.00 0.00 31 TYR A O 11
ATOM 16401 N N . SER A 1 32 ? -25.520 1.760 -9.575 1.00 0.00 32 SER A N 11
ATOM 16402 C CA . SER A 1 32 ? -26.033 2.733 -8.617 1.00 0.00 32 SER A CA 11
ATOM 16403 C C . SER A 1 32 ? -25.329 2.536 -7.281 1.00 0.00 32 SER A C 11
ATOM 16404 O O . SER A 1 32 ? -25.306 1.425 -6.752 1.00 0.00 32 SER A O 11
ATOM 16412 N N . PRO A 1 33 ? -24.690 3.584 -6.753 1.00 0.00 33 PRO A N 11
ATOM 16413 C CA . PRO A 1 33 ? -24.129 3.548 -5.374 1.00 0.00 33 PRO A CA 11
ATOM 16414 C C . PRO A 1 33 ? -25.179 3.205 -4.320 1.00 0.00 33 PRO A C 11
ATOM 16415 O O . PRO A 1 33 ? -24.960 2.309 -3.502 1.00 0.00 33 PRO A O 11
ATOM 16426 N N . GLU A 1 34 ? -26.378 3.760 -4.492 1.00 0.00 34 GLU A N 11
ATOM 16427 C CA . GLU A 1 34 ? -27.430 3.628 -3.487 1.00 0.00 34 GLU A CA 11
ATOM 16428 C C . GLU A 1 34 ? -27.926 2.190 -3.365 1.00 0.00 34 GLU A C 11
ATOM 16429 O O . GLU A 1 34 ? -28.194 1.716 -2.265 1.00 0.00 34 GLU A O 11
ATOM 16441 N N . LEU A 1 35 ? -28.117 1.530 -4.505 1.00 0.00 35 LEU A N 11
ATOM 16442 C CA . LEU A 1 35 ? -28.528 0.126 -4.518 1.00 0.00 35 LEU A CA 11
ATOM 16443 C C . LEU A 1 35 ? -27.460 -0.748 -3.877 1.00 0.00 35 LEU A C 11
ATOM 16444 O O . LEU A 1 35 ? -27.736 -1.484 -2.937 1.00 0.00 35 LEU A O 11
ATOM 16460 N N . ALA A 1 36 ? -26.210 -0.439 -4.210 1.00 0.00 36 ALA A N 11
ATOM 16461 C CA . ALA A 1 36 ? -25.076 -1.215 -3.730 1.00 0.00 36 ALA A CA 11
ATOM 16462 C C . ALA A 1 36 ? -24.982 -1.133 -2.210 1.00 0.00 36 ALA A C 11
ATOM 16463 O O . ALA A 1 36 ? -24.709 -2.131 -1.544 1.00 0.00 36 ALA A O 11
ATOM 16470 N N . LYS A 1 37 ? -25.310 0.040 -1.680 1.00 0.00 37 LYS A N 11
ATOM 16471 C CA . LYS A 1 37 ? -25.215 0.298 -0.249 1.00 0.00 37 LYS A CA 11
ATOM 16472 C C . LYS A 1 37 ? -26.155 -0.656 0.488 1.00 0.00 37 LYS A C 11
ATOM 16473 O O . LYS A 1 37 ? -25.690 -1.442 1.318 1.00 0.00 37 LYS A O 11
ATOM 16492 N N . ARG A 1 38 ? -27.370 -0.813 -0.045 1.00 0.00 38 ARG A N 11
ATOM 16493 C CA . ARG A 1 38 ? -28.318 -1.780 0.505 1.00 0.00 38 ARG A CA 11
ATOM 16494 C C . ARG A 1 38 ? -27.817 -3.222 0.370 1.00 0.00 38 ARG A C 11
ATOM 16495 O O . ARG A 1 38 ? -27.784 -3.960 1.349 1.00 0.00 38 ARG A O 11
ATOM 16516 N N . TYR A 1 39 ? -27.264 -3.556 -0.798 1.00 0.00 39 TYR A N 11
ATOM 16517 C CA . TYR A 1 39 ? -26.727 -4.896 -1.051 1.00 0.00 39 TYR A CA 11
ATOM 16518 C C . TYR A 1 39 ? -25.550 -5.277 -0.159 1.00 0.00 39 TYR A C 11
ATOM 16519 O O . TYR A 1 39 ? -25.354 -6.455 0.101 1.00 0.00 39 TYR A O 11
ATOM 16537 N N . VAL A 1 40 ? -24.620 -4.349 0.037 1.00 0.00 40 VAL A N 11
ATOM 16538 C CA . VAL A 1 40 ? -23.477 -4.598 0.916 1.00 0.00 40 VAL A CA 11
ATOM 16539 C C . VAL A 1 40 ? -23.967 -4.800 2.345 1.00 0.00 40 VAL A C 11
ATOM 16540 O O . VAL A 1 40 ? -23.417 -5.597 3.094 1.00 0.00 40 VAL A O 11
ATOM 16553 N N . GLU A 1 41 ? -24.897 -3.942 2.757 1.00 0.00 41 GLU A N 11
ATOM 16554 C CA . GLU A 1 41 ? -25.306 -3.837 4.155 1.00 0.00 41 GLU A CA 11
ATOM 16555 C C . GLU A 1 41 ? -25.887 -5.185 4.573 1.00 0.00 41 GLU A C 11
ATOM 16556 O O . GLU A 1 41 ? -25.389 -5.797 5.516 1.00 0.00 41 GLU A O 11
ATOM 16568 N N . LEU A 1 42 ? -26.510 -5.799 3.573 1.00 0.00 42 LEU A N 11
ATOM 16569 C CA . LEU A 1 42 ? -26.911 -7.199 3.627 1.00 0.00 42 LEU A CA 11
ATOM 16570 C C . LEU A 1 42 ? -25.721 -8.145 3.789 1.00 0.00 42 LEU A C 11
ATOM 16571 O O . LEU A 1 42 ? -25.788 -9.056 4.615 1.00 0.00 42 LEU A O 11
ATOM 16587 N N . ALA A 1 43 ? -24.627 -7.915 3.068 1.00 0.00 43 ALA A N 11
ATOM 16588 C CA . ALA A 1 43 ? -23.457 -8.779 3.198 1.00 0.00 43 ALA A CA 11
ATOM 16589 C C . ALA A 1 43 ? -22.863 -8.699 4.604 1.00 0.00 43 ALA A C 11
ATOM 16590 O O . ALA A 1 43 ? -22.258 -9.665 5.067 1.00 0.00 43 ALA A O 11
ATOM 16597 N N . LEU A 1 44 ? -22.848 -7.495 5.178 1.00 0.00 44 LEU A N 11
ATOM 16598 C CA . LEU A 1 44 ? -22.319 -7.288 6.525 1.00 0.00 44 LEU A CA 11
ATOM 16599 C C . LEU A 1 44 ? -23.132 -8.046 7.573 1.00 0.00 44 LEU A C 11
ATOM 16600 O O . LEU A 1 44 ? -22.559 -8.657 8.472 1.00 0.00 44 LEU A O 11
ATOM 16616 N N . LEU A 1 45 ? -24.459 -8.032 7.431 1.00 0.00 45 LEU A N 11
ATOM 16617 C CA . LEU A 1 45 ? -25.337 -8.840 8.278 1.00 0.00 45 LEU A CA 11
ATOM 16618 C C . LEU A 1 45 ? -25.061 -10.327 8.076 1.00 0.00 45 LEU A C 11
ATOM 16619 O O . LEU A 1 45 ? -25.094 -11.099 9.026 1.00 0.00 45 LEU A O 11
ATOM 16635 N N . VAL A 1 46 ? -24.845 -10.727 6.827 1.00 0.00 46 VAL A N 11
ATOM 16636 C CA . VAL A 1 46 ? -24.511 -12.115 6.521 1.00 0.00 46 VAL A CA 11
ATOM 16637 C C . VAL A 1 46 ? -23.197 -12.497 7.201 1.00 0.00 46 VAL A C 11
ATOM 16638 O O . VAL A 1 46 ? -23.075 -13.595 7.737 1.00 0.00 46 VAL A O 11
ATOM 16651 N N . GLN A 1 47 ? -22.197 -11.624 7.116 1.00 0.00 47 GLN A N 11
ATOM 16652 C CA . GLN A 1 47 ? -20.872 -11.951 7.626 1.00 0.00 47 GLN A CA 11
ATOM 16653 C C . GLN A 1 47 ? -20.901 -12.194 9.134 1.00 0.00 47 GLN A C 11
ATOM 16654 O O . GLN A 1 47 ? -20.201 -13.080 9.623 1.00 0.00 47 GLN A O 11
ATOM 16668 N N . GLN A 1 48 ? -21.578 -11.322 9.883 1.00 0.00 48 GLN A N 11
ATOM 16669 C CA . GLN A 1 48 ? -21.672 -11.505 11.331 1.00 0.00 48 GLN A CA 11
ATOM 16670 C C . GLN A 1 48 ? -22.484 -12.745 11.700 1.00 0.00 48 GLN A C 11
ATOM 16671 O O . GLN A 1 48 ? -22.029 -13.562 12.495 1.00 0.00 48 GLN A O 11
ATOM 16685 N N . LYS A 1 49 ? -23.602 -12.960 11.008 1.00 0.00 49 LYS A N 11
ATOM 16686 C CA . LYS A 1 49 ? -24.428 -14.138 11.258 1.00 0.00 49 LYS A CA 11
ATOM 16687 C C . LYS A 1 49 ? -23.676 -15.425 10.926 1.00 0.00 49 LYS A C 11
ATOM 16688 O O . LYS A 1 49 ? -23.751 -16.399 11.673 1.00 0.00 49 LYS A O 11
ATOM 16707 N N . ALA A 1 50 ? -22.954 -15.416 9.807 1.00 0.00 50 ALA A N 11
ATOM 16708 C CA . ALA A 1 50 ? -22.129 -16.557 9.427 1.00 0.00 50 ALA A CA 11
ATOM 16709 C C . ALA A 1 50 ? -20.841 -16.615 10.243 1.00 0.00 50 ALA A C 11
ATOM 16710 O O . ALA A 1 50 ? -20.153 -17.634 10.242 1.00 0.00 50 ALA A O 11
ATOM 16717 N N . LYS A 1 51 ? -20.530 -15.517 10.932 1.00 0.00 51 LYS A N 11
ATOM 16718 C CA . LYS A 1 51 ? -19.339 -15.445 11.771 1.00 0.00 51 LYS A CA 11
ATOM 16719 C C . LYS A 1 51 ? -18.086 -15.881 11.014 1.00 0.00 51 LYS A C 11
ATOM 16720 O O . LYS A 1 51 ? -17.243 -16.591 11.561 1.00 0.00 51 LYS A O 11
ATOM 16739 N N . VAL A 1 52 ? -17.862 -15.278 9.849 1.00 0.00 52 VAL A N 11
ATOM 16740 C CA . VAL A 1 52 ? -16.690 -15.617 9.044 1.00 0.00 52 VAL A CA 11
ATOM 16741 C C . VAL A 1 52 ? -15.799 -14.392 8.872 1.00 0.00 52 VAL A C 11
ATOM 16742 O O . VAL A 1 52 ? -16.295 -13.275 8.719 1.00 0.00 52 VAL A O 11
ATOM 16755 N N . LYS A 1 53 ? -14.507 -14.582 9.117 1.00 0.00 53 LYS A N 11
ATOM 16756 C CA . LYS A 1 53 ? -13.569 -13.470 9.102 1.00 0.00 53 LYS A CA 11
ATOM 16757 C C . LYS A 1 53 ? -12.836 -13.414 7.768 1.00 0.00 53 LYS A C 11
ATOM 16758 O O . LYS A 1 53 ? -12.219 -14.399 7.364 1.00 0.00 53 LYS A O 11
ATOM 16777 N N . ILE A 1 54 ? -12.638 -12.186 7.298 1.00 0.00 54 ILE A N 11
ATOM 16778 C CA . ILE A 1 54 ? -11.937 -11.931 6.044 1.00 0.00 54 ILE A CA 11
ATOM 16779 C C . ILE A 1 54 ? -11.135 -10.641 6.182 1.00 0.00 54 ILE A C 11
ATOM 16780 O O . ILE A 1 54 ? -11.725 -9.566 6.329 1.00 0.00 54 ILE A O 11
ATOM 16796 N N . PRO A 1 55 ? -9.801 -10.737 6.311 1.00 0.00 55 PRO A N 11
ATOM 16797 C CA . PRO A 1 55 ? -8.959 -9.559 6.665 1.00 0.00 55 PRO A CA 11
ATOM 16798 C C . PRO A 1 55 ? -9.146 -8.407 5.685 1.00 0.00 55 PRO A C 11
ATOM 16799 O O . PRO A 1 55 ? -8.952 -7.254 6.058 1.00 0.00 55 PRO A O 11
ATOM 16810 N N . ARG A 1 56 ? -9.302 -8.742 4.403 1.00 0.00 56 ARG A N 11
ATOM 16811 C CA . ARG A 1 56 ? -9.334 -7.713 3.369 1.00 0.00 56 ARG A CA 11
ATOM 16812 C C . ARG A 1 56 ? -10.657 -7.707 2.593 1.00 0.00 56 ARG A C 11
ATOM 16813 O O . ARG A 1 56 ? -11.066 -6.634 2.149 1.00 0.00 56 ARG A O 11
ATOM 16834 N N . LYS A 1 57 ? -11.322 -8.852 2.389 1.00 0.00 57 LYS A N 11
ATOM 16835 C CA . LYS A 1 57 ? -12.333 -8.891 1.329 1.00 0.00 57 LYS A CA 11
ATOM 16836 C C . LYS A 1 57 ? -13.503 -7.937 1.558 1.00 0.00 57 LYS A C 11
ATOM 16837 O O . LYS A 1 57 ? -14.085 -7.508 0.571 1.00 0.00 57 LYS A O 11
ATOM 16856 N N . TRP A 1 58 ? -14.049 -7.862 2.773 1.00 0.00 58 TRP A N 11
ATOM 16857 C CA . TRP A 1 58 ? -15.097 -6.875 3.033 1.00 0.00 58 TRP A CA 11
ATOM 16858 C C . TRP A 1 58 ? -14.652 -5.760 3.973 1.00 0.00 58 TRP A C 11
ATOM 16859 O O . TRP A 1 58 ? -15.150 -4.639 3.895 1.00 0.00 58 TRP A O 11
ATOM 16880 N N . LYS A 1 59 ? -13.756 -6.091 4.896 1.00 0.00 59 LYS A N 11
ATOM 16881 C CA . LYS A 1 59 ? -13.319 -5.139 5.916 1.00 0.00 59 LYS A CA 11
ATOM 16882 C C . LYS A 1 59 ? -12.579 -3.943 5.324 1.00 0.00 59 LYS A C 11
ATOM 16883 O O . LYS A 1 59 ? -12.490 -2.919 5.984 1.00 0.00 59 LYS A O 11
ATOM 16902 N N . ARG A 1 60 ? -11.720 -4.222 4.347 1.00 0.00 60 ARG A N 11
ATOM 16903 C CA . ARG A 1 60 ? -10.925 -3.169 3.717 1.00 0.00 60 ARG A CA 11
ATOM 16904 C C . ARG A 1 60 ? -11.653 -2.633 2.489 1.00 0.00 60 ARG A C 11
ATOM 16905 O O . ARG A 1 60 ? -11.119 -1.822 1.736 1.00 0.00 60 ARG A O 11
ATOM 16926 N N . ARG A 1 61 ? -12.750 -3.312 2.173 1.00 0.00 61 ARG A N 11
ATOM 16927 C CA . ARG A 1 61 ? -13.473 -3.111 0.923 1.00 0.00 61 ARG A CA 11
ATOM 16928 C C . ARG A 1 61 ? -14.687 -2.192 1.108 1.00 0.00 61 ARG A C 11
ATOM 16929 O O . ARG A 1 61 ? -15.466 -2.038 0.178 1.00 0.00 61 ARG A O 11
ATOM 16950 N N . TYR A 1 62 ? -14.830 -1.518 2.252 1.00 0.00 62 TYR A N 11
ATOM 16951 C CA . TYR A 1 62 ? -16.133 -0.953 2.608 1.00 0.00 62 TYR A CA 11
ATOM 16952 C C . TYR A 1 62 ? -15.994 0.412 3.288 1.00 0.00 62 TYR A C 11
ATOM 16953 O O . TYR A 1 62 ? -14.882 0.870 3.560 1.00 0.00 62 TYR A O 11
ATOM 16971 N N . CYS A 1 63 ? -17.098 1.163 3.283 1.00 0.00 63 CYS A N 11
ATOM 16972 C CA . CYS A 1 63 ? -17.190 2.430 4.015 1.00 0.00 63 CYS A CA 11
ATOM 16973 C C . CYS A 1 63 ? -17.571 2.192 5.473 1.00 0.00 63 CYS A C 11
ATOM 16974 O O . CYS A 1 63 ? -18.480 1.414 5.760 1.00 0.00 63 CYS A O 11
ATOM 16981 N N . LYS A 1 64 ? -16.982 2.982 6.370 1.00 0.00 64 LYS A N 11
ATOM 16982 C CA . LYS A 1 64 ? -17.224 2.801 7.795 1.00 0.00 64 LYS A CA 11
ATOM 16983 C C . LYS A 1 64 ? -18.686 3.034 8.171 1.00 0.00 64 LYS A C 11
ATOM 16984 O O . LYS A 1 64 ? -19.234 2.273 8.968 1.00 0.00 64 LYS A O 11
ATOM 17003 N N . LYS A 1 65 ? -19.315 4.075 7.625 1.00 0.00 65 LYS A N 11
ATOM 17004 C CA . LYS A 1 65 ? -20.752 4.250 7.803 1.00 0.00 65 LYS A CA 11
ATOM 17005 C C . LYS A 1 65 ? -21.570 3.441 6.800 1.00 0.00 65 LYS A C 11
ATOM 17006 O O . LYS A 1 65 ? -22.632 2.926 7.144 1.00 0.00 65 LYS A O 11
ATOM 17025 N N . CYS A 1 66 ? -21.193 3.550 5.523 1.00 0.00 66 CYS A N 11
ATOM 17026 C CA . CYS A 1 66 ? -22.094 3.155 4.440 1.00 0.00 66 CYS A CA 11
ATOM 17027 C C . CYS A 1 66 ? -22.159 1.650 4.273 1.00 0.00 66 CYS A C 11
ATOM 17028 O O . CYS A 1 66 ? -23.092 1.146 3.657 1.00 0.00 66 CYS A O 11
ATOM 17035 N N . HIS A 1 67 ? -21.015 1.017 4.499 1.00 0.00 67 HIS A N 11
ATOM 17036 C CA . HIS A 1 67 ? -20.891 -0.415 4.273 1.00 0.00 67 HIS A CA 11
ATOM 17037 C C . HIS A 1 67 ? -21.031 -0.690 2.775 1.00 0.00 67 HIS A C 11
ATOM 17038 O O . HIS A 1 67 ? -22.141 -1.014 2.351 1.00 0.00 67 HIS A O 11
ATOM 17053 N N . ALA A 1 68 ? -20.195 0.007 2.009 1.00 0.00 68 ALA A N 11
ATOM 17054 C CA . ALA A 1 68 ? -20.267 -0.032 0.549 1.00 0.00 68 ALA A CA 11
ATOM 17055 C C . ALA A 1 68 ? -18.892 -0.298 -0.057 1.00 0.00 68 ALA A C 11
ATOM 17056 O O . ALA A 1 68 ? -17.933 0.374 0.326 1.00 0.00 68 ALA A O 11
ATOM 17063 N N . PHE A 1 69 ? -18.887 -0.925 -1.234 1.00 0.00 69 PHE A N 11
ATOM 17064 C CA . PHE A 1 69 ? -17.643 -1.435 -1.812 1.00 0.00 69 PHE A CA 11
ATOM 17065 C C . PHE A 1 69 ? -16.749 -0.257 -2.180 1.00 0.00 69 PHE A C 11
ATOM 17066 O O . PHE A 1 69 ? -17.138 0.581 -2.973 1.00 0.00 69 PHE A O 11
ATOM 17083 N N . LEU A 1 70 ? -15.525 -0.228 -1.662 1.00 0.00 70 LEU A N 11
ATOM 17084 C CA . LEU A 1 70 ? -14.845 1.055 -1.575 1.00 0.00 70 LEU A CA 11
ATOM 17085 C C . LEU A 1 70 ? -13.940 1.154 -2.794 1.00 0.00 70 LEU A C 11
ATOM 17086 O O . LEU A 1 70 ? -12.900 0.503 -2.861 1.00 0.00 70 LEU A O 11
ATOM 17102 N N . VAL A 1 71 ? -14.510 1.741 -3.841 1.00 0.00 71 VAL A N 11
ATOM 17103 C CA . VAL A 1 71 ? -13.853 1.838 -5.143 1.00 0.00 71 VAL A CA 11
ATOM 17104 C C . VAL A 1 71 ? -14.033 3.261 -5.651 1.00 0.00 71 VAL A C 11
ATOM 17105 O O . VAL A 1 71 ? -15.158 3.757 -5.663 1.00 0.00 71 VAL A O 11
ATOM 17118 N N . PRO A 1 72 ? -12.943 3.991 -5.902 1.00 0.00 72 PRO A N 11
ATOM 17119 C CA . PRO A 1 72 ? -13.053 5.355 -6.481 1.00 0.00 72 PRO A CA 11
ATOM 17120 C C . PRO A 1 72 ? -13.693 5.320 -7.863 1.00 0.00 72 PRO A C 11
ATOM 17121 O O . PRO A 1 72 ? -13.283 4.544 -8.722 1.00 0.00 72 PRO A O 11
ATOM 17132 N N . GLY A 1 73 ? -14.484 6.350 -8.130 1.00 0.00 73 GLY A N 11
ATOM 17133 C CA . GLY A 1 73 ? -15.120 6.540 -9.428 1.00 0.00 73 GLY A CA 11
ATOM 17134 C C . GLY A 1 73 ? -16.565 6.041 -9.438 1.00 0.00 73 GLY A C 11
ATOM 17135 O O . GLY A 1 73 ? -17.299 6.344 -10.382 1.00 0.00 73 GLY A O 11
ATOM 17139 N N . ILE A 1 74 ? -16.942 5.204 -8.465 1.00 0.00 74 ILE A N 11
ATOM 17140 C CA . ILE A 1 74 ? -18.230 4.515 -8.552 1.00 0.00 74 ILE A CA 11
ATOM 17141 C C . ILE A 1 74 ? -19.226 4.974 -7.488 1.00 0.00 74 ILE A C 11
ATOM 17142 O O . ILE A 1 74 ? -20.015 5.873 -7.759 1.00 0.00 74 ILE A O 11
ATOM 17158 N N . ASN A 1 75 ? -19.039 4.552 -6.236 1.00 0.00 75 ASN A N 11
ATOM 17159 C CA . ASN A 1 75 ? -19.851 5.076 -5.142 1.00 0.00 75 ASN A CA 11
ATOM 17160 C C . ASN A 1 75 ? -19.046 6.089 -4.347 1.00 0.00 75 ASN A C 11
ATOM 17161 O O . ASN A 1 75 ? -19.526 6.651 -3.367 1.00 0.00 75 ASN A O 11
ATOM 17172 N N . ALA A 1 76 ? -17.824 6.308 -4.812 1.00 0.00 76 ALA A N 11
ATOM 17173 C CA . ALA A 1 76 ? -16.883 7.169 -4.122 1.00 0.00 76 ALA A CA 11
ATOM 17174 C C . ALA A 1 76 ? -15.854 7.660 -5.124 1.00 0.00 76 ALA A C 11
ATOM 17175 O O . ALA A 1 76 ? -15.839 7.166 -6.250 1.00 0.00 76 ALA A O 11
ATOM 17182 N N . ARG A 1 77 ? -15.288 8.828 -4.857 1.00 0.00 77 ARG A N 11
ATOM 17183 C CA . ARG A 1 77 ? -14.368 9.423 -5.813 1.00 0.00 77 ARG A CA 11
ATOM 17184 C C . ARG A 1 77 ? -13.066 9.805 -5.130 1.00 0.00 77 ARG A C 11
ATOM 17185 O O . ARG A 1 77 ? -13.074 10.489 -4.113 1.00 0.00 77 ARG A O 11
ATOM 17206 N N . VAL A 1 78 ? -11.971 9.537 -5.832 1.00 0.00 78 VAL A N 11
ATOM 17207 C CA . VAL A 1 78 ? -10.653 9.872 -5.315 1.00 0.00 78 VAL A CA 11
ATOM 17208 C C . VAL A 1 78 ? -9.947 10.772 -6.321 1.00 0.00 78 VAL A C 11
ATOM 17209 O O . VAL A 1 78 ? -10.164 10.642 -7.529 1.00 0.00 78 VAL A O 11
ATOM 17222 N N . ARG A 1 79 ? -9.392 11.860 -5.804 1.00 0.00 79 ARG A N 11
ATOM 17223 C CA . ARG A 1 79 ? -8.458 12.659 -6.583 1.00 0.00 79 ARG A CA 11
ATOM 17224 C C . ARG A 1 79 ? -7.042 12.318 -6.148 1.00 0.00 79 ARG A C 11
ATOM 17225 O O . ARG A 1 79 ? -6.814 12.030 -4.970 1.00 0.00 79 ARG A O 11
ATOM 17246 N N . LEU A 1 80 ? -6.147 12.158 -7.113 1.00 0.00 80 LEU A N 11
ATOM 17247 C CA . LEU A 1 80 ? -4.755 11.904 -6.781 1.00 0.00 80 LEU A CA 11
ATOM 17248 C C . LEU A 1 80 ? -3.953 13.171 -7.067 1.00 0.00 80 LEU A C 11
ATOM 17249 O O . LEU A 1 80 ? -4.054 13.743 -8.156 1.00 0.00 80 LEU A O 11
ATOM 17265 N N . ARG A 1 81 ? -3.327 13.704 -6.022 1.00 0.00 81 ARG A N 11
ATOM 17266 C CA . ARG A 1 81 ? -2.598 14.964 -6.114 1.00 0.00 81 ARG A CA 11
ATOM 17267 C C . ARG A 1 81 ? -1.100 14.704 -6.081 1.00 0.00 81 ARG A C 11
ATOM 17268 O O . ARG A 1 81 ? -0.614 14.061 -5.161 1.00 0.00 81 ARG A O 11
ATOM 17289 N N . GLN A 1 82 ? -0.367 15.412 -6.939 1.00 0.00 82 GLN A N 11
ATOM 17290 C CA . GLN A 1 82 ? 1.070 15.195 -7.045 1.00 0.00 82 GLN A CA 11
ATOM 17291 C C . GLN A 1 82 ? 1.824 16.424 -6.545 1.00 0.00 82 GLN A C 11
ATOM 17292 O O . GLN A 1 82 ? 1.672 17.528 -7.068 1.00 0.00 82 GLN A O 11
ATOM 17306 N N . LYS A 1 83 ? 2.333 16.234 -5.336 1.00 0.00 83 LYS A N 11
ATOM 17307 C CA . LYS A 1 83 ? 3.251 17.135 -4.651 1.00 0.00 83 LYS A CA 11
ATOM 17308 C C . LYS A 1 83 ? 4.341 16.218 -4.106 1.00 0.00 83 LYS A C 11
ATOM 17309 O O . LYS A 1 83 ? 4.150 14.999 -4.173 1.00 0.00 83 LYS A O 11
ATOM 17328 N N . ARG A 1 84 ? 5.505 16.702 -3.664 1.00 0.00 84 ARG A N 11
ATOM 17329 C CA . ARG A 1 84 ? 6.374 15.713 -3.027 1.00 0.00 84 ARG A CA 11
ATOM 17330 C C . ARG A 1 84 ? 5.848 15.589 -1.595 1.00 0.00 84 ARG A C 11
ATOM 17331 O O . ARG A 1 84 ? 6.617 15.402 -0.650 1.00 0.00 84 ARG A O 11
ATOM 17352 N N . MET A 1 85 ? 4.575 15.195 -1.554 1.00 0.00 85 MET A N 11
ATOM 17353 C CA . MET A 1 85 ? 3.955 14.271 -0.614 1.00 0.00 85 MET A CA 11
ATOM 17354 C C . MET A 1 85 ? 2.865 13.554 -1.406 1.00 0.00 85 MET A C 11
ATOM 17355 O O . MET A 1 85 ? 2.011 14.252 -1.955 1.00 0.00 85 MET A O 11
ATOM 17369 N N . PRO A 1 86 ? 2.841 12.218 -1.560 1.00 0.00 86 PRO A N 11
ATOM 17370 C CA . PRO A 1 86 ? 1.642 11.598 -2.193 1.00 0.00 86 PRO A CA 11
ATOM 17371 C C . PRO A 1 86 ? 0.396 11.852 -1.346 1.00 0.00 86 PRO A C 11
ATOM 17372 O O . PRO A 1 86 ? 0.420 11.622 -0.139 1.00 0.00 86 PRO A O 11
ATOM 17383 N N . HIS A 1 87 ? -0.731 12.113 -2.010 1.00 0.00 87 HIS A N 11
ATOM 17384 C CA . HIS A 1 87 ? -1.974 12.394 -1.295 1.00 0.00 87 HIS A CA 11
ATOM 17385 C C . HIS A 1 87 ? -3.177 12.026 -2.154 1.00 0.00 87 HIS A C 11
ATOM 17386 O O . HIS A 1 87 ? -3.253 12.426 -3.316 1.00 0.00 87 HIS A O 11
ATOM 17401 N N . ILE A 1 88 ? -4.163 11.379 -1.542 1.00 0.00 88 ILE A N 11
ATOM 17402 C CA . ILE A 1 88 ? -5.450 11.175 -2.197 1.00 0.00 88 ILE A CA 11
ATOM 17403 C C . ILE A 1 88 ? -6.594 11.649 -1.305 1.00 0.00 88 ILE A C 11
ATOM 17404 O O . ILE A 1 88 ? -6.455 11.663 -0.080 1.00 0.00 88 ILE A O 11
ATOM 17420 N N . VAL A 1 89 ? -7.641 12.192 -1.920 1.00 0.00 89 VAL A N 11
ATOM 17421 C CA . VAL A 1 89 ? -8.839 12.575 -1.180 1.00 0.00 89 VAL A CA 11
ATOM 17422 C C . VAL A 1 89 ? -10.048 11.773 -1.656 1.00 0.00 89 VAL A C 11
ATOM 17423 O O . VAL A 1 89 ? -10.454 11.874 -2.812 1.00 0.00 89 VAL A O 11
ATOM 17436 N N . VAL A 1 90 ? -10.773 11.216 -0.690 1.00 0.00 90 VAL A N 11
ATOM 17437 C CA . VAL A 1 90 ? -11.828 10.252 -0.978 1.00 0.00 90 VAL A CA 11
ATOM 17438 C C . VAL A 1 90 ? -13.150 10.800 -0.454 1.00 0.00 90 VAL A C 11
ATOM 17439 O O . VAL A 1 90 ? -13.294 11.037 0.745 1.00 0.00 90 VAL A O 11
ATOM 17452 N N . LYS A 1 91 ? -14.158 10.762 -1.316 1.00 0.00 91 LYS A N 11
ATOM 17453 C CA . LYS A 1 91 ? -15.522 11.036 -0.908 1.00 0.00 91 LYS A CA 11
ATOM 17454 C C . LYS A 1 91 ? -16.380 9.863 -1.352 1.00 0.00 91 LYS A C 11
ATOM 17455 O O . LYS A 1 91 ? -16.450 9.584 -2.545 1.00 0.00 91 LYS A O 11
ATOM 17474 N N . CYS A 1 92 ? -17.156 9.304 -0.428 1.00 0.00 92 CYS A N 11
ATOM 17475 C CA . CYS A 1 92 ? -18.062 8.222 -0.789 1.00 0.00 92 CYS A CA 11
ATOM 17476 C C . CYS A 1 92 ? -19.491 8.735 -0.679 1.00 0.00 92 CYS A C 11
ATOM 17477 O O . CYS A 1 92 ? -19.976 9.020 0.413 1.00 0.00 92 CYS A O 11
ATOM 17484 N N . LEU A 1 93 ? -20.235 8.516 -1.751 1.00 0.00 93 LEU A N 11
ATOM 17485 C CA . LEU A 1 93 ? -21.505 9.194 -1.968 1.00 0.00 93 LEU A CA 11
ATOM 17486 C C . LEU A 1 93 ? -22.493 8.815 -0.869 1.00 0.00 93 LEU A C 11
ATOM 17487 O O . LEU A 1 93 ? -23.253 9.665 -0.408 1.00 0.00 93 LEU A O 11
ATOM 17503 N N . GLU A 1 94 ? -22.497 7.540 -0.480 1.00 0.00 94 GLU A N 11
ATOM 17504 C CA . GLU A 1 94 ? -23.568 7.038 0.374 1.00 0.00 94 GLU A CA 11
ATOM 17505 C C . GLU A 1 94 ? -23.491 7.734 1.733 1.00 0.00 94 GLU A C 11
ATOM 17506 O O . GLU A 1 94 ? -24.521 7.937 2.370 1.00 0.00 94 GLU A O 11
ATOM 17518 N N . CYS A 1 95 ? -22.272 7.970 2.238 1.00 0.00 95 CYS A N 11
ATOM 17519 C CA . CYS A 1 95 ? -22.137 8.777 3.448 1.00 0.00 95 CYS A CA 11
ATOM 17520 C C . CYS A 1 95 ? -22.334 10.251 3.088 1.00 0.00 95 CYS A C 11
ATOM 17521 O O . CYS A 1 95 ? -22.668 11.055 3.954 1.00 0.00 95 CYS A O 11
ATOM 17528 N N . GLY A 1 96 ? -21.887 10.631 1.889 1.00 0.00 96 GLY A N 11
ATOM 17529 C CA . GLY A 1 96 ? -21.850 12.038 1.489 1.00 0.00 96 GLY A CA 11
ATOM 17530 C C . GLY A 1 96 ? -20.622 12.757 2.042 1.00 0.00 96 GLY A C 11
ATOM 17531 O O . GLY A 1 96 ? -20.557 13.983 2.037 1.00 0.00 96 GLY A O 11
ATOM 17535 N N . HIS A 1 97 ? -19.650 11.983 2.514 1.00 0.00 97 HIS A N 11
ATOM 17536 C CA . HIS A 1 97 ? -18.557 12.528 3.317 1.00 0.00 97 HIS A CA 11
ATOM 17537 C C . HIS A 1 97 ? -17.199 12.300 2.668 1.00 0.00 97 HIS A C 11
ATOM 17538 O O . HIS A 1 97 ? -16.958 11.261 2.056 1.00 0.00 97 HIS A O 11
ATOM 17553 N N . ILE A 1 98 ? -16.299 13.247 2.918 1.00 0.00 98 ILE A N 11
ATOM 17554 C CA . ILE A 1 98 ? -14.952 13.230 2.355 1.00 0.00 98 ILE A CA 11
ATOM 17555 C C . ILE A 1 98 ? -13.915 12.959 3.440 1.00 0.00 98 ILE A C 11
ATOM 17556 O O . ILE A 1 98 ? -14.125 13.311 4.596 1.00 0.00 98 ILE A O 11
ATOM 17572 N N . MET A 1 99 ? -13.020 12.029 3.132 1.00 0.00 99 MET A N 11
ATOM 17573 C CA . MET A 1 99 ? -11.850 11.787 3.970 1.00 0.00 99 MET A CA 11
ATOM 17574 C C . MET A 1 99 ? -10.564 11.934 3.169 1.00 0.00 99 MET A C 11
ATOM 17575 O O . MET A 1 99 ? -10.555 11.742 1.953 1.00 0.00 99 MET A O 11
ATOM 17589 N N . ARG A 1 100 ? -9.526 12.412 3.844 1.00 0.00 100 ARG A N 11
ATOM 17590 C CA . ARG A 1 100 ? -8.211 12.582 3.236 1.00 0.00 100 ARG A CA 11
ATOM 17591 C C . ARG A 1 100 ? -7.293 11.438 3.650 1.00 0.00 100 ARG A C 11
ATOM 17592 O O . ARG A 1 100 ? -7.082 11.211 4.845 1.00 0.00 100 ARG A O 11
ATOM 17613 N N . TYR A 1 101 ? -6.565 10.898 2.675 1.00 0.00 101 TYR A N 11
ATOM 17614 C CA . TYR A 1 101 ? -5.626 9.809 2.928 1.00 0.00 101 TYR A CA 11
ATOM 17615 C C . TYR A 1 101 ? -4.253 10.200 2.381 1.00 0.00 101 TYR A C 11
ATOM 17616 O O . TYR A 1 101 ? -4.075 10.296 1.169 1.00 0.00 101 TYR A O 11
ATOM 17634 N N . PRO A 1 102 ? -3.347 10.694 3.249 1.00 0.00 102 PRO A N 11
ATOM 17635 C CA . PRO A 1 102 ? -1.913 10.871 2.877 1.00 0.00 102 PRO A CA 11
ATOM 17636 C C . PRO A 1 102 ? -1.179 9.545 2.674 1.00 0.00 102 PRO A C 11
ATOM 17637 O O . PRO A 1 102 ? -1.422 8.580 3.398 1.00 0.00 102 PRO A O 11
ATOM 17648 N N . TYR A 1 103 ? -0.203 9.557 1.766 1.00 0.00 103 TYR A N 11
ATOM 17649 C CA . TYR A 1 103 ? 0.687 8.415 1.580 1.00 0.00 103 TYR A CA 11
ATOM 17650 C C . TYR A 1 103 ? 2.134 8.879 1.424 1.00 0.00 103 TYR A C 11
ATOM 17651 O O . TYR A 1 103 ? 2.393 9.927 0.845 1.00 0.00 103 TYR A O 11
ATOM 17669 N N . ILE A 1 104 ? 3.066 8.073 1.932 1.00 0.00 104 ILE A N 11
ATOM 17670 C CA . ILE A 1 104 ? 4.491 8.372 1.805 1.00 0.00 104 ILE A CA 11
ATOM 17671 C C . ILE A 1 104 ? 5.242 7.160 1.248 1.00 0.00 104 ILE A C 11
ATOM 17672 O O . ILE A 1 104 ? 4.818 6.024 1.468 1.00 0.00 104 ILE A O 11
ATOM 17688 N N . LYS A 1 105 ? 6.109 7.410 0.271 1.00 0.00 105 LYS A N 11
ATOM 17689 C CA . LYS A 1 105 ? 6.951 6.354 -0.281 1.00 0.00 105 LYS A CA 11
ATOM 17690 C C . LYS A 1 105 ? 8.359 6.435 0.308 1.00 0.00 105 LYS A C 11
ATOM 17691 O O . LYS A 1 105 ? 8.900 5.393 0.639 1.00 0.00 105 LYS A O 11
ATOM 17711 N N . LYS A 1 15 ? -19.311 -17.878 4.387 1.00 0.00 15 LYS A N 12
ATOM 17712 C CA . LYS A 1 15 ? -18.737 -18.970 3.545 1.00 0.00 15 LYS A CA 12
ATOM 17713 C C . LYS A 1 15 ? -19.046 -18.660 2.079 1.00 0.00 15 LYS A C 12
ATOM 17714 O O . LYS A 1 15 ? -18.837 -17.535 1.622 1.00 0.00 15 LYS A O 12
ATOM 17733 N N . GLU A 1 16 ? -19.704 -19.598 1.395 1.00 0.00 16 GLU A N 12
ATOM 17734 C CA . GLU A 1 16 ? -20.035 -19.422 -0.020 1.00 0.00 16 GLU A CA 12
ATOM 17735 C C . GLU A 1 16 ? -21.040 -18.287 -0.229 1.00 0.00 16 GLU A C 12
ATOM 17736 O O . GLU A 1 16 ? -20.865 -17.456 -1.122 1.00 0.00 16 GLU A O 12
ATOM 17748 N N . ARG A 1 17 ? -21.981 -18.140 0.703 1.00 0.00 17 ARG A N 12
ATOM 17749 C CA . ARG A 1 17 ? -23.075 -17.173 0.568 1.00 0.00 17 ARG A CA 12
ATOM 17750 C C . ARG A 1 17 ? -22.588 -15.725 0.460 1.00 0.00 17 ARG A C 12
ATOM 17751 O O . ARG A 1 17 ? -23.150 -14.932 -0.311 1.00 0.00 17 ARG A O 12
ATOM 17772 N N . ILE A 1 18 ? -21.621 -15.340 1.288 1.00 0.00 18 ILE A N 12
ATOM 17773 C CA . ILE A 1 18 ? -21.137 -13.956 1.291 1.00 0.00 18 ILE A CA 12
ATOM 17774 C C . ILE A 1 18 ? -20.444 -13.643 -0.025 1.00 0.00 18 ILE A C 12
ATOM 17775 O O . ILE A 1 18 ? -20.400 -12.484 -0.451 1.00 0.00 18 ILE A O 12
ATOM 17791 N N . ASP A 1 19 ? -19.708 -14.637 -0.513 1.00 0.00 19 ASP A N 12
ATOM 17792 C CA . ASP A 1 19 ? -18.964 -14.475 -1.753 1.00 0.00 19 ASP A CA 12
ATOM 17793 C C . ASP A 1 19 ? -19.921 -14.254 -2.939 1.00 0.00 19 ASP A C 12
ATOM 17794 O O . ASP A 1 19 ? -19.625 -13.450 -3.830 1.00 0.00 19 ASP A O 12
ATOM 17803 N N . ILE A 1 20 ? -21.062 -14.932 -2.925 1.00 0.00 20 ILE A N 12
ATOM 17804 C CA . ILE A 1 20 ? -22.124 -14.623 -3.867 1.00 0.00 20 ILE A CA 12
ATOM 17805 C C . ILE A 1 20 ? -22.656 -13.190 -3.692 1.00 0.00 20 ILE A C 12
ATOM 17806 O O . ILE A 1 20 ? -22.738 -12.448 -4.666 1.00 0.00 20 ILE A O 12
ATOM 17822 N N . LEU A 1 21 ? -22.873 -12.793 -2.450 1.00 0.00 21 LEU A N 12
ATOM 17823 C CA . LEU A 1 21 ? -23.353 -11.448 -2.148 1.00 0.00 21 LEU A CA 12
ATOM 17824 C C . LEU A 1 21 ? -22.335 -10.405 -2.599 1.00 0.00 21 LEU A C 12
ATOM 17825 O O . LEU A 1 21 ? -22.698 -9.299 -3.003 1.00 0.00 21 LEU A O 12
ATOM 17841 N N . PHE A 1 22 ? -21.058 -10.707 -2.377 1.00 0.00 22 PHE A N 12
ATOM 17842 C CA . PHE A 1 22 ? -19.973 -9.816 -2.784 1.00 0.00 22 PHE A CA 12
ATOM 17843 C C . PHE A 1 22 ? -20.009 -9.555 -4.291 1.00 0.00 22 PHE A C 12
ATOM 17844 O O . PHE A 1 22 ? -19.791 -8.424 -4.731 1.00 0.00 22 PHE A O 12
ATOM 17861 N N . SER A 1 23 ? -20.195 -10.614 -5.076 1.00 0.00 23 SER A N 12
ATOM 17862 C CA . SER A 1 23 ? -20.282 -10.494 -6.531 1.00 0.00 23 SER A CA 12
ATOM 17863 C C . SER A 1 23 ? -21.477 -9.626 -6.927 1.00 0.00 23 SER A C 12
ATOM 17864 O O . SER A 1 23 ? -21.429 -8.938 -7.954 1.00 0.00 23 SER A O 12
ATOM 17872 N N . LEU A 1 24 ? -22.607 -9.873 -6.263 1.00 0.00 24 LEU A N 12
ATOM 17873 C CA . LEU A 1 24 ? -23.833 -9.116 -6.515 1.00 0.00 24 LEU A CA 12
ATOM 17874 C C . LEU A 1 24 ? -23.640 -7.647 -6.164 1.00 0.00 24 LEU A C 12
ATOM 17875 O O . LEU A 1 24 ? -23.988 -6.762 -6.940 1.00 0.00 24 LEU A O 12
ATOM 17891 N N . ALA A 1 25 ? -22.965 -7.409 -5.043 1.00 0.00 25 ALA A N 12
ATOM 17892 C CA . ALA A 1 25 ? -22.677 -6.052 -4.594 1.00 0.00 25 ALA A CA 12
ATOM 17893 C C . ALA A 1 25 ? -21.790 -5.346 -5.614 1.00 0.00 25 ALA A C 12
ATOM 17894 O O . ALA A 1 25 ? -21.850 -4.127 -5.761 1.00 0.00 25 ALA A O 12
ATOM 17901 N N . GLU A 1 26 ? -20.863 -6.097 -6.201 1.00 0.00 26 GLU A N 12
ATOM 17902 C CA . GLU A 1 26 ? -19.940 -5.528 -7.179 1.00 0.00 26 GLU A CA 12
ATOM 17903 C C . GLU A 1 26 ? -20.655 -5.059 -8.449 1.00 0.00 26 GLU A C 12
ATOM 17904 O O . GLU A 1 26 ? -20.145 -4.164 -9.131 1.00 0.00 26 GLU A O 12
ATOM 17916 N N . ARG A 1 27 ? -21.608 -5.851 -8.945 1.00 0.00 27 ARG A N 12
ATOM 17917 C CA . ARG A 1 27 ? -22.366 -5.452 -10.134 1.00 0.00 27 ARG A CA 12
ATOM 17918 C C . ARG A 1 27 ? -23.227 -4.208 -9.911 1.00 0.00 27 ARG A C 12
ATOM 17919 O O . ARG A 1 27 ? -23.274 -3.317 -10.760 1.00 0.00 27 ARG A O 12
ATOM 17940 N N . VAL A 1 28 ? -23.924 -4.179 -8.777 1.00 0.00 28 VAL A N 12
ATOM 17941 C CA . VAL A 1 28 ? -24.762 -3.036 -8.416 1.00 0.00 28 VAL A CA 12
ATOM 17942 C C . VAL A 1 28 ? -23.899 -1.804 -8.155 1.00 0.00 28 VAL A C 12
ATOM 17943 O O . VAL A 1 28 ? -24.265 -0.674 -8.482 1.00 0.00 28 VAL A O 12
ATOM 17956 N N . PHE A 1 29 ? -22.744 -2.063 -7.550 1.00 0.00 29 PHE A N 12
ATOM 17957 C CA . PHE A 1 29 ? -21.845 -1.025 -7.061 1.00 0.00 29 PHE A CA 12
ATOM 17958 C C . PHE A 1 29 ? -21.602 0.091 -8.085 1.00 0.00 29 PHE A C 12
ATOM 17959 O O . PHE A 1 29 ? -21.817 1.257 -7.754 1.00 0.00 29 PHE A O 12
ATOM 17976 N N . PRO A 1 30 ? -21.067 -0.198 -9.292 1.00 0.00 30 PRO A N 12
ATOM 17977 C CA . PRO A 1 30 ? -21.019 0.814 -10.393 1.00 0.00 30 PRO A CA 12
ATOM 17978 C C . PRO A 1 30 ? -22.389 1.278 -10.889 1.00 0.00 30 PRO A C 12
ATOM 17979 O O . PRO A 1 30 ? -22.504 2.358 -11.472 1.00 0.00 30 PRO A O 12
ATOM 17990 N N . TYR A 1 31 ? -23.371 0.376 -10.853 1.00 0.00 31 TYR A N 12
ATOM 17991 C CA . TYR A 1 31 ? -24.681 0.659 -11.432 1.00 0.00 31 TYR A CA 12
ATOM 17992 C C . TYR A 1 31 ? -25.348 1.831 -10.726 1.00 0.00 31 TYR A C 12
ATOM 17993 O O . TYR A 1 31 ? -26.023 2.650 -11.344 1.00 0.00 31 TYR A O 12
ATOM 18011 N N . SER A 1 32 ? -25.309 1.780 -9.403 1.00 0.00 32 SER A N 12
ATOM 18012 C CA . SER A 1 32 ? -25.965 2.772 -8.559 1.00 0.00 32 SER A CA 12
ATOM 18013 C C . SER A 1 32 ? -25.421 2.645 -7.139 1.00 0.00 32 SER A C 12
ATOM 18014 O O . SER A 1 32 ? -25.633 1.632 -6.475 1.00 0.00 32 SER A O 12
ATOM 18022 N N . PRO A 1 33 ? -24.670 3.647 -6.669 1.00 0.00 33 PRO A N 12
ATOM 18023 C CA . PRO A 1 33 ? -23.990 3.571 -5.345 1.00 0.00 33 PRO A CA 12
ATOM 18024 C C . PRO A 1 33 ? -25.005 3.304 -4.246 1.00 0.00 33 PRO A C 12
ATOM 18025 O O . PRO A 1 33 ? -24.844 2.379 -3.459 1.00 0.00 33 PRO A O 12
ATOM 18036 N N . GLU A 1 34 ? -26.182 3.911 -4.408 1.00 0.00 34 GLU A N 12
ATOM 18037 C CA . GLU A 1 34 ? -27.243 3.815 -3.404 1.00 0.00 34 GLU A CA 12
ATOM 18038 C C . GLU A 1 34 ? -27.796 2.395 -3.276 1.00 0.00 34 GLU A C 12
ATOM 18039 O O . GLU A 1 34 ? -28.050 1.915 -2.164 1.00 0.00 34 GLU A O 12
ATOM 18051 N N . LEU A 1 35 ? -28.020 1.731 -4.415 1.00 0.00 35 LEU A N 12
ATOM 18052 C CA . LEU A 1 35 ? -28.477 0.342 -4.401 1.00 0.00 35 LEU A CA 12
ATOM 18053 C C . LEU A 1 35 ? -27.441 -0.575 -3.764 1.00 0.00 35 LEU A C 12
ATOM 18054 O O . LEU A 1 35 ? -27.743 -1.317 -2.827 1.00 0.00 35 LEU A O 12
ATOM 18070 N N . ALA A 1 36 ? -26.185 -0.321 -4.122 1.00 0.00 36 ALA A N 12
ATOM 18071 C CA . ALA A 1 36 ? -25.067 -1.133 -3.648 1.00 0.00 36 ALA A CA 12
ATOM 18072 C C . ALA A 1 36 ? -24.937 -1.003 -2.137 1.00 0.00 36 ALA A C 12
ATOM 18073 O O . ALA A 1 36 ? -24.564 -1.955 -1.446 1.00 0.00 36 ALA A O 12
ATOM 18080 N N . LYS A 1 37 ? -25.205 0.209 -1.659 1.00 0.00 37 LYS A N 12
ATOM 18081 C CA . LYS A 1 37 ? -25.080 0.515 -0.238 1.00 0.00 37 LYS A CA 12
ATOM 18082 C C . LYS A 1 37 ? -26.029 -0.401 0.530 1.00 0.00 37 LYS A C 12
ATOM 18083 O O . LYS A 1 37 ? -25.584 -1.182 1.375 1.00 0.00 37 LYS A O 12
ATOM 18102 N N . ARG A 1 38 ? -27.240 -0.539 0.001 1.00 0.00 38 ARG A N 12
ATOM 18103 C CA . ARG A 1 38 ? -28.231 -1.410 0.627 1.00 0.00 38 ARG A CA 12
ATOM 18104 C C . ARG A 1 38 ? -27.794 -2.879 0.599 1.00 0.00 38 ARG A C 12
ATOM 18105 O O . ARG A 1 38 ? -27.835 -3.559 1.622 1.00 0.00 38 ARG A O 12
ATOM 18126 N N . TYR A 1 39 ? -27.237 -3.324 -0.528 1.00 0.00 39 TYR A N 12
ATOM 18127 C CA . TYR A 1 39 ? -26.739 -4.693 -0.659 1.00 0.00 39 TYR A CA 12
ATOM 18128 C C . TYR A 1 39 ? -25.591 -4.994 0.306 1.00 0.00 39 TYR A C 12
ATOM 18129 O O . TYR A 1 39 ? -25.386 -6.157 0.657 1.00 0.00 39 TYR A O 12
ATOM 18147 N N . VAL A 1 40 ? -24.657 -4.054 0.422 1.00 0.00 40 VAL A N 12
ATOM 18148 C CA . VAL A 1 40 ? -23.477 -4.292 1.256 1.00 0.00 40 VAL A CA 12
ATOM 18149 C C . VAL A 1 40 ? -23.863 -4.454 2.730 1.00 0.00 40 VAL A C 12
ATOM 18150 O O . VAL A 1 40 ? -23.410 -5.382 3.402 1.00 0.00 40 VAL A O 12
ATOM 18163 N N . GLU A 1 41 ? -24.749 -3.587 3.213 1.00 0.00 41 GLU A N 12
ATOM 18164 C CA . GLU A 1 41 ? -25.115 -3.555 4.628 1.00 0.00 41 GLU A CA 12
ATOM 18165 C C . GLU A 1 41 ? -25.795 -4.863 5.007 1.00 0.00 41 GLU A C 12
ATOM 18166 O O . GLU A 1 41 ? -25.358 -5.555 5.923 1.00 0.00 41 GLU A O 12
ATOM 18178 N N . LEU A 1 42 ? -26.495 -5.372 4.001 1.00 0.00 42 LEU A N 12
ATOM 18179 C CA . LEU A 1 42 ? -27.012 -6.739 3.988 1.00 0.00 42 LEU A CA 12
ATOM 18180 C C . LEU A 1 42 ? -25.921 -7.797 4.058 1.00 0.00 42 LEU A C 12
ATOM 18181 O O . LEU A 1 42 ? -26.043 -8.741 4.838 1.00 0.00 42 LEU A O 12
ATOM 18197 N N . ALA A 1 43 ? -24.838 -7.626 3.304 1.00 0.00 43 ALA A N 12
ATOM 18198 C CA . ALA A 1 43 ? -23.761 -8.608 3.354 1.00 0.00 43 ALA A CA 12
ATOM 18199 C C . ALA A 1 43 ? -23.107 -8.648 4.733 1.00 0.00 43 ALA A C 12
ATOM 18200 O O . ALA A 1 43 ? -22.746 -9.720 5.208 1.00 0.00 43 ALA A O 12
ATOM 18207 N N . LEU A 1 44 ? -22.913 -7.479 5.342 1.00 0.00 44 LEU A N 12
ATOM 18208 C CA . LEU A 1 44 ? -22.331 -7.384 6.680 1.00 0.00 44 LEU A CA 12
ATOM 18209 C C . LEU A 1 44 ? -23.190 -8.051 7.755 1.00 0.00 44 LEU A C 12
ATOM 18210 O O . LEU A 1 44 ? -22.667 -8.769 8.612 1.00 0.00 44 LEU A O 12
ATOM 18226 N N . LEU A 1 45 ? -24.505 -7.851 7.682 1.00 0.00 45 LEU A N 12
ATOM 18227 C CA . LEU A 1 45 ? -25.431 -8.556 8.572 1.00 0.00 45 LEU A CA 12
ATOM 18228 C C . LEU A 1 45 ? -25.375 -10.064 8.350 1.00 0.00 45 LEU A C 12
ATOM 18229 O O . LEU A 1 45 ? -25.668 -10.828 9.261 1.00 0.00 45 LEU A O 12
ATOM 18245 N N . VAL A 1 46 ? -25.291 -10.469 7.089 1.00 0.00 46 VAL A N 12
ATOM 18246 C CA . VAL A 1 46 ? -25.100 -11.876 6.741 1.00 0.00 46 VAL A CA 12
ATOM 18247 C C . VAL A 1 46 ? -23.766 -12.380 7.294 1.00 0.00 46 VAL A C 12
ATOM 18248 O O . VAL A 1 46 ? -23.663 -13.532 7.724 1.00 0.00 46 VAL A O 12
ATOM 18261 N N . GLN A 1 47 ? -22.725 -11.570 7.129 1.00 0.00 47 GLN A N 12
ATOM 18262 C CA . GLN A 1 47 ? -21.354 -11.982 7.422 1.00 0.00 47 GLN A CA 12
ATOM 18263 C C . GLN A 1 47 ? -21.158 -12.322 8.900 1.00 0.00 47 GLN A C 12
ATOM 18264 O O . GLN A 1 47 ? -20.364 -13.206 9.229 1.00 0.00 47 GLN A O 12
ATOM 18278 N N . GLN A 1 48 ? -21.732 -11.497 9.780 1.00 0.00 48 GLN A N 12
ATOM 18279 C CA . GLN A 1 48 ? -21.680 -11.753 11.219 1.00 0.00 48 GLN A CA 12
ATOM 18280 C C . GLN A 1 48 ? -22.455 -13.016 11.597 1.00 0.00 48 GLN A C 12
ATOM 18281 O O . GLN A 1 48 ? -22.177 -13.607 12.631 1.00 0.00 48 GLN A O 12
ATOM 18295 N N . LYS A 1 49 ? -23.614 -13.194 10.966 1.00 0.00 49 LYS A N 12
ATOM 18296 C CA . LYS A 1 49 ? -24.470 -14.352 11.215 1.00 0.00 49 LYS A CA 12
ATOM 18297 C C . LYS A 1 49 ? -23.779 -15.651 10.807 1.00 0.00 49 LYS A C 12
ATOM 18298 O O . LYS A 1 49 ? -23.732 -16.602 11.593 1.00 0.00 49 LYS A O 12
ATOM 18317 N N . ALA A 1 50 ? -23.105 -15.617 9.661 1.00 0.00 50 ALA A N 12
ATOM 18318 C CA . ALA A 1 50 ? -22.240 -16.712 9.221 1.00 0.00 50 ALA A CA 12
ATOM 18319 C C . ALA A 1 50 ? -20.912 -16.745 9.983 1.00 0.00 50 ALA A C 12
ATOM 18320 O O . ALA A 1 50 ? -20.175 -17.729 9.893 1.00 0.00 50 ALA A O 12
ATOM 18327 N N . LYS A 1 51 ? -20.603 -15.686 10.735 1.00 0.00 51 LYS A N 12
ATOM 18328 C CA . LYS A 1 51 ? -19.361 -15.619 11.515 1.00 0.00 51 LYS A CA 12
ATOM 18329 C C . LYS A 1 51 ? -18.125 -15.969 10.681 1.00 0.00 51 LYS A C 12
ATOM 18330 O O . LYS A 1 51 ? -17.254 -16.721 11.133 1.00 0.00 51 LYS A O 12
ATOM 18349 N N . VAL A 1 52 ? -17.921 -15.214 9.606 1.00 0.00 52 VAL A N 12
ATOM 18350 C CA . VAL A 1 52 ? -16.747 -15.389 8.760 1.00 0.00 52 VAL A CA 12
ATOM 18351 C C . VAL A 1 52 ? -15.898 -14.123 8.773 1.00 0.00 52 VAL A C 12
ATOM 18352 O O . VAL A 1 52 ? -16.419 -13.010 8.669 1.00 0.00 52 VAL A O 12
ATOM 18365 N N . LYS A 1 53 ? -14.599 -14.311 9.018 1.00 0.00 53 LYS A N 12
ATOM 18366 C CA . LYS A 1 53 ? -13.652 -13.200 9.074 1.00 0.00 53 LYS A CA 12
ATOM 18367 C C . LYS A 1 53 ? -12.866 -13.118 7.771 1.00 0.00 53 LYS A C 12
ATOM 18368 O O . LYS A 1 53 ? -12.082 -14.017 7.466 1.00 0.00 53 LYS A O 12
ATOM 18387 N N . ILE A 1 54 ? -12.865 -11.920 7.201 1.00 0.00 54 ILE A N 12
ATOM 18388 C CA . ILE A 1 54 ? -12.055 -11.619 6.028 1.00 0.00 54 ILE A CA 12
ATOM 18389 C C . ILE A 1 54 ? -11.416 -10.242 6.214 1.00 0.00 54 ILE A C 12
ATOM 18390 O O . ILE A 1 54 ? -12.035 -9.226 5.901 1.00 0.00 54 ILE A O 12
ATOM 18406 N N . PRO A 1 55 ? -10.105 -10.197 6.540 1.00 0.00 55 PRO A N 12
ATOM 18407 C CA . PRO A 1 55 ? -9.378 -8.906 6.692 1.00 0.00 55 PRO A CA 12
ATOM 18408 C C . PRO A 1 55 ? -9.233 -8.148 5.376 1.00 0.00 55 PRO A C 12
ATOM 18409 O O . PRO A 1 55 ? -8.672 -7.054 5.381 1.00 0.00 55 PRO A O 12
ATOM 18420 N N . ARG A 1 56 ? -9.341 -8.870 4.255 1.00 0.00 56 ARG A N 12
ATOM 18421 C CA . ARG A 1 56 ? -9.070 -8.255 2.956 1.00 0.00 56 ARG A CA 12
ATOM 18422 C C . ARG A 1 56 ? -10.348 -8.057 2.126 1.00 0.00 56 ARG A C 12
ATOM 18423 O O . ARG A 1 56 ? -10.539 -6.987 1.542 1.00 0.00 56 ARG A O 12
ATOM 18444 N N . LYS A 1 57 ? -11.186 -9.085 1.981 1.00 0.00 57 LYS A N 12
ATOM 18445 C CA . LYS A 1 57 ? -12.236 -9.009 0.960 1.00 0.00 57 LYS A CA 12
ATOM 18446 C C . LYS A 1 57 ? -13.254 -7.901 1.206 1.00 0.00 57 LYS A C 12
ATOM 18447 O O . LYS A 1 57 ? -13.757 -7.317 0.247 1.00 0.00 57 LYS A O 12
ATOM 18466 N N . TRP A 1 58 ? -13.732 -7.771 2.442 1.00 0.00 58 TRP A N 12
ATOM 18467 C CA . TRP A 1 58 ? -14.691 -6.713 2.744 1.00 0.00 58 TRP A CA 12
ATOM 18468 C C . TRP A 1 58 ? -14.057 -5.582 3.543 1.00 0.00 58 TRP A C 12
ATOM 18469 O O . TRP A 1 58 ? -14.213 -4.406 3.194 1.00 0.00 58 TRP A O 12
ATOM 18490 N N . LYS A 1 59 ? -13.081 -5.965 4.357 1.00 0.00 59 LYS A N 12
ATOM 18491 C CA . LYS A 1 59 ? -12.468 -5.027 5.295 1.00 0.00 59 LYS A CA 12
ATOM 18492 C C . LYS A 1 59 ? -11.759 -3.893 4.553 1.00 0.00 59 LYS A C 12
ATOM 18493 O O . LYS A 1 59 ? -11.572 -2.814 5.117 1.00 0.00 59 LYS A O 12
ATOM 18512 N N . ARG A 1 60 ? -11.063 -4.286 3.488 1.00 0.00 60 ARG A N 12
ATOM 18513 C CA . ARG A 1 60 ? -10.214 -3.375 2.716 1.00 0.00 60 ARG A CA 12
ATOM 18514 C C . ARG A 1 60 ? -10.925 -2.789 1.498 1.00 0.00 60 ARG A C 12
ATOM 18515 O O . ARG A 1 60 ? -10.308 -2.076 0.705 1.00 0.00 60 ARG A O 12
ATOM 18536 N N . ARG A 1 61 ? -12.168 -3.206 1.272 1.00 0.00 61 ARG A N 12
ATOM 18537 C CA . ARG A 1 61 ? -12.889 -2.831 0.062 1.00 0.00 61 ARG A CA 12
ATOM 18538 C C . ARG A 1 61 ? -14.152 -2.025 0.353 1.00 0.00 61 ARG A C 12
ATOM 18539 O O . ARG A 1 61 ? -15.032 -1.966 -0.493 1.00 0.00 61 ARG A O 12
ATOM 18560 N N . TYR A 1 62 ? -14.248 -1.405 1.530 1.00 0.00 62 TYR A N 12
ATOM 18561 C CA . TYR A 1 62 ? -15.480 -0.683 1.881 1.00 0.00 62 TYR A CA 12
ATOM 18562 C C . TYR A 1 62 ? -15.282 0.644 2.616 1.00 0.00 62 TYR A C 12
ATOM 18563 O O . TYR A 1 62 ? -14.150 1.068 2.846 1.00 0.00 62 TYR A O 12
ATOM 18581 N N . CYS A 1 63 ? -16.345 1.451 2.531 1.00 0.00 63 CYS A N 12
ATOM 18582 C CA . CYS A 1 63 ? -16.495 2.641 3.364 1.00 0.00 63 CYS A CA 12
ATOM 18583 C C . CYS A 1 63 ? -16.730 2.293 4.831 1.00 0.00 63 CYS A C 12
ATOM 18584 O O . CYS A 1 63 ? -17.592 1.475 5.155 1.00 0.00 63 CYS A O 12
ATOM 18591 N N . LYS A 1 64 ? -16.138 3.104 5.697 1.00 0.00 64 LYS A N 12
ATOM 18592 C CA . LYS A 1 64 ? -16.251 2.879 7.132 1.00 0.00 64 LYS A CA 12
ATOM 18593 C C . LYS A 1 64 ? -17.696 3.002 7.614 1.00 0.00 64 LYS A C 12
ATOM 18594 O O . LYS A 1 64 ? -18.140 2.182 8.418 1.00 0.00 64 LYS A O 12
ATOM 18613 N N . LYS A 1 65 ? -18.415 4.018 7.127 1.00 0.00 65 LYS A N 12
ATOM 18614 C CA . LYS A 1 65 ? -19.840 4.140 7.443 1.00 0.00 65 LYS A CA 12
ATOM 18615 C C . LYS A 1 65 ? -20.723 3.297 6.520 1.00 0.00 65 LYS A C 12
ATOM 18616 O O . LYS A 1 65 ? -21.718 2.723 6.973 1.00 0.00 65 LYS A O 12
ATOM 18635 N N . CYS A 1 66 ? -20.531 3.494 5.213 1.00 0.00 66 CYS A N 12
ATOM 18636 C CA . CYS A 1 66 ? -21.473 3.007 4.205 1.00 0.00 66 CYS A CA 12
ATOM 18637 C C . CYS A 1 66 ? -21.355 1.496 4.063 1.00 0.00 66 CYS A C 12
ATOM 18638 O O . CYS A 1 66 ? -22.172 0.871 3.378 1.00 0.00 66 CYS A O 12
ATOM 18645 N N . HIS A 1 67 ? -20.126 1.050 4.303 1.00 0.00 67 HIS A N 12
ATOM 18646 C CA . HIS A 1 67 ? -19.739 -0.333 4.072 1.00 0.00 67 HIS A CA 12
ATOM 18647 C C . HIS A 1 67 ? -19.761 -0.625 2.572 1.00 0.00 67 HIS A C 12
ATOM 18648 O O . HIS A 1 67 ? -19.222 -1.645 2.145 1.00 0.00 67 HIS A O 12
ATOM 18663 N N . ALA A 1 68 ? -20.042 0.418 1.791 1.00 0.00 68 ALA A N 12
ATOM 18664 C CA . ALA A 1 68 ? -20.151 0.280 0.341 1.00 0.00 68 ALA A CA 12
ATOM 18665 C C . ALA A 1 68 ? -18.789 0.047 -0.305 1.00 0.00 68 ALA A C 12
ATOM 18666 O O . ALA A 1 68 ? -17.798 0.643 0.115 1.00 0.00 68 ALA A O 12
ATOM 18673 N N . PHE A 1 69 ? -18.772 -0.642 -1.443 1.00 0.00 69 PHE A N 12
ATOM 18674 C CA . PHE A 1 69 ? -17.517 -1.108 -2.022 1.00 0.00 69 PHE A CA 12
ATOM 18675 C C . PHE A 1 69 ? -16.652 0.089 -2.428 1.00 0.00 69 PHE A C 12
ATOM 18676 O O . PHE A 1 69 ? -17.173 1.067 -2.957 1.00 0.00 69 PHE A O 12
ATOM 18693 N N . LEU A 1 70 ? -15.381 0.090 -2.021 1.00 0.00 70 LEU A N 12
ATOM 18694 C CA . LEU A 1 70 ? -14.508 1.219 -2.326 1.00 0.00 70 LEU A CA 12
ATOM 18695 C C . LEU A 1 70 ? -13.667 0.914 -3.561 1.00 0.00 70 LEU A C 12
ATOM 18696 O O . LEU A 1 70 ? -12.548 0.406 -3.467 1.00 0.00 70 LEU A O 12
ATOM 18712 N N . VAL A 1 71 ? -14.119 1.505 -4.666 1.00 0.00 71 VAL A N 12
ATOM 18713 C CA . VAL A 1 71 ? -13.297 1.723 -5.852 1.00 0.00 71 VAL A CA 12
ATOM 18714 C C . VAL A 1 71 ? -13.556 3.139 -6.354 1.00 0.00 71 VAL A C 12
ATOM 18715 O O . VAL A 1 71 ? -14.702 3.597 -6.309 1.00 0.00 71 VAL A O 12
ATOM 18728 N N . PRO A 1 72 ? -12.515 3.898 -6.729 1.00 0.00 72 PRO A N 12
ATOM 18729 C CA . PRO A 1 72 ? -12.728 5.271 -7.269 1.00 0.00 72 PRO A CA 12
ATOM 18730 C C . PRO A 1 72 ? -13.543 5.261 -8.562 1.00 0.00 72 PRO A C 12
ATOM 18731 O O . PRO A 1 72 ? -13.276 4.482 -9.481 1.00 0.00 72 PRO A O 12
ATOM 18742 N N . GLY A 1 73 ? -14.384 6.283 -8.690 1.00 0.00 73 GLY A N 12
ATOM 18743 C CA . GLY A 1 73 ? -15.202 6.509 -9.878 1.00 0.00 73 GLY A CA 12
ATOM 18744 C C . GLY A 1 73 ? -16.595 5.893 -9.747 1.00 0.00 73 GLY A C 12
ATOM 18745 O O . GLY A 1 73 ? -17.367 5.934 -10.716 1.00 0.00 73 GLY A O 12
ATOM 18749 N N . ILE A 1 74 ? -16.767 5.049 -8.726 1.00 0.00 74 ILE A N 12
ATOM 18750 C CA . ILE A 1 74 ? -17.818 4.035 -8.772 1.00 0.00 74 ILE A CA 12
ATOM 18751 C C . ILE A 1 74 ? -18.983 4.405 -7.848 1.00 0.00 74 ILE A C 12
ATOM 18752 O O . ILE A 1 74 ? -20.000 4.927 -8.307 1.00 0.00 74 ILE A O 12
ATOM 18768 N N . ASN A 1 75 ? -18.760 4.256 -6.535 1.00 0.00 75 ASN A N 12
ATOM 18769 C CA . ASN A 1 75 ? -19.611 4.875 -5.513 1.00 0.00 75 ASN A CA 12
ATOM 18770 C C . ASN A 1 75 ? -18.905 6.037 -4.827 1.00 0.00 75 ASN A C 12
ATOM 18771 O O . ASN A 1 75 ? -19.464 6.682 -3.938 1.00 0.00 75 ASN A O 12
ATOM 18782 N N . ALA A 1 76 ? -17.713 6.348 -5.318 1.00 0.00 76 ALA A N 12
ATOM 18783 C CA . ALA A 1 76 ? -16.793 7.249 -4.636 1.00 0.00 76 ALA A CA 12
ATOM 18784 C C . ALA A 1 76 ? -15.810 7.769 -5.675 1.00 0.00 76 ALA A C 12
ATOM 18785 O O . ALA A 1 76 ? -15.323 6.983 -6.487 1.00 0.00 76 ALA A O 12
ATOM 18792 N N . ARG A 1 77 ? -15.281 8.963 -5.431 1.00 0.00 77 ARG A N 12
ATOM 18793 C CA . ARG A 1 77 ? -14.373 9.617 -6.369 1.00 0.00 77 ARG A CA 12
ATOM 18794 C C . ARG A 1 77 ? -13.125 10.049 -5.618 1.00 0.00 77 ARG A C 12
ATOM 18795 O O . ARG A 1 77 ? -13.201 10.438 -4.455 1.00 0.00 77 ARG A O 12
ATOM 18816 N N . VAL A 1 78 ? -11.990 9.963 -6.305 1.00 0.00 78 VAL A N 12
ATOM 18817 C CA . VAL A 1 78 ? -10.703 10.278 -5.702 1.00 0.00 78 VAL A CA 12
ATOM 18818 C C . VAL A 1 78 ? -9.987 11.341 -6.527 1.00 0.00 78 VAL A C 12
ATOM 18819 O O . VAL A 1 78 ? -10.205 11.447 -7.735 1.00 0.00 78 VAL A O 12
ATOM 18832 N N . ARG A 1 79 ? -9.465 12.322 -5.803 1.00 0.00 79 ARG A N 12
ATOM 18833 C CA . ARG A 1 79 ? -8.610 13.346 -6.391 1.00 0.00 79 ARG A CA 12
ATOM 18834 C C . ARG A 1 79 ? -7.189 13.117 -5.900 1.00 0.00 79 ARG A C 12
ATOM 18835 O O . ARG A 1 79 ? -6.982 12.777 -4.730 1.00 0.00 79 ARG A O 12
ATOM 18856 N N . LEU A 1 80 ? -6.254 13.122 -6.837 1.00 0.00 80 LEU A N 12
ATOM 18857 C CA . LEU A 1 80 ? -4.866 12.894 -6.473 1.00 0.00 80 LEU A CA 12
ATOM 18858 C C . LEU A 1 80 ? -4.124 14.224 -6.554 1.00 0.00 80 LEU A C 12
ATOM 18859 O O . LEU A 1 80 ? -4.267 14.960 -7.533 1.00 0.00 80 LEU A O 12
ATOM 18875 N N . ARG A 1 81 ? -3.491 14.594 -5.445 1.00 0.00 81 ARG A N 12
ATOM 18876 C CA . ARG A 1 81 ? -2.805 15.879 -5.351 1.00 0.00 81 ARG A CA 12
ATOM 18877 C C . ARG A 1 81 ? -1.305 15.676 -5.202 1.00 0.00 81 ARG A C 12
ATOM 18878 O O . ARG A 1 81 ? -0.867 14.953 -4.304 1.00 0.00 81 ARG A O 12
ATOM 18899 N N . GLN A 1 82 ? -0.539 16.507 -5.908 1.00 0.00 82 GLN A N 12
ATOM 18900 C CA . GLN A 1 82 ? 0.913 16.390 -5.883 1.00 0.00 82 GLN A CA 12
ATOM 18901 C C . GLN A 1 82 ? 1.535 17.611 -5.209 1.00 0.00 82 GLN A C 12
ATOM 18902 O O . GLN A 1 82 ? 1.358 18.756 -5.636 1.00 0.00 82 GLN A O 12
ATOM 18916 N N . LYS A 1 83 ? 1.994 17.313 -4.001 1.00 0.00 83 LYS A N 12
ATOM 18917 C CA . LYS A 1 83 ? 2.820 18.175 -3.159 1.00 0.00 83 LYS A CA 12
ATOM 18918 C C . LYS A 1 83 ? 3.924 17.246 -2.661 1.00 0.00 83 LYS A C 12
ATOM 18919 O O . LYS A 1 83 ? 3.842 16.043 -2.952 1.00 0.00 83 LYS A O 12
ATOM 18938 N N . ARG A 1 84 ? 5.015 17.730 -2.062 1.00 0.00 84 ARG A N 12
ATOM 18939 C CA . ARG A 1 84 ? 5.950 16.699 -1.608 1.00 0.00 84 ARG A CA 12
ATOM 18940 C C . ARG A 1 84 ? 5.417 16.195 -0.269 1.00 0.00 84 ARG A C 12
ATOM 18941 O O . ARG A 1 84 ? 6.200 15.871 0.629 1.00 0.00 84 ARG A O 12
ATOM 18962 N N . MET A 1 85 ? 4.168 15.717 -0.341 1.00 0.00 85 MET A N 12
ATOM 18963 C CA . MET A 1 85 ? 3.564 14.740 0.560 1.00 0.00 85 MET A CA 12
ATOM 18964 C C . MET A 1 85 ? 2.502 13.991 -0.257 1.00 0.00 85 MET A C 12
ATOM 18965 O O . MET A 1 85 ? 1.578 14.678 -0.699 1.00 0.00 85 MET A O 12
ATOM 18979 N N . PRO A 1 86 ? 2.671 12.762 -0.779 1.00 0.00 86 PRO A N 12
ATOM 18980 C CA . PRO A 1 86 ? 1.593 12.216 -1.655 1.00 0.00 86 PRO A CA 12
ATOM 18981 C C . PRO A 1 86 ? 0.276 12.131 -0.876 1.00 0.00 86 PRO A C 12
ATOM 18982 O O . PRO A 1 86 ? 0.207 11.454 0.157 1.00 0.00 86 PRO A O 12
ATOM 18993 N N . HIS A 1 87 ? -0.808 12.570 -1.513 1.00 0.00 87 HIS A N 12
ATOM 18994 C CA . HIS A 1 87 ? -2.128 12.557 -0.884 1.00 0.00 87 HIS A CA 12
ATOM 18995 C C . HIS A 1 87 ? -3.220 12.294 -1.920 1.00 0.00 87 HIS A C 12
ATOM 18996 O O . HIS A 1 87 ? -3.261 12.969 -2.948 1.00 0.00 87 HIS A O 12
ATOM 19011 N N . ILE A 1 88 ? -4.232 11.528 -1.518 1.00 0.00 88 ILE A N 12
ATOM 19012 C CA . ILE A 1 88 ? -5.473 11.413 -2.277 1.00 0.00 88 ILE A CA 12
ATOM 19013 C C . ILE A 1 88 ? -6.661 11.692 -1.356 1.00 0.00 88 ILE A C 12
ATOM 19014 O O . ILE A 1 88 ? -6.616 11.364 -0.164 1.00 0.00 88 ILE A O 12
ATOM 19030 N N . VAL A 1 89 ? -7.702 12.318 -1.902 1.00 0.00 89 VAL A N 12
ATOM 19031 C CA . VAL A 1 89 ? -8.941 12.511 -1.157 1.00 0.00 89 VAL A CA 12
ATOM 19032 C C . VAL A 1 89 ? -10.087 11.779 -1.841 1.00 0.00 89 VAL A C 12
ATOM 19033 O O . VAL A 1 89 ? -10.370 12.019 -3.010 1.00 0.00 89 VAL A O 12
ATOM 19046 N N . VAL A 1 90 ? -10.830 11.016 -1.046 1.00 0.00 90 VAL A N 12
ATOM 19047 C CA . VAL A 1 90 ? -11.873 10.145 -1.569 1.00 0.00 90 VAL A CA 12
ATOM 19048 C C . VAL A 1 90 ? -13.202 10.569 -0.959 1.00 0.00 90 VAL A C 12
ATOM 19049 O O . VAL A 1 90 ? -13.383 10.453 0.253 1.00 0.00 90 VAL A O 12
ATOM 19062 N N . LYS A 1 91 ? -14.192 10.733 -1.828 1.00 0.00 91 LYS A N 12
ATOM 19063 C CA . LYS A 1 91 ? -15.536 11.077 -1.389 1.00 0.00 91 LYS A CA 12
ATOM 19064 C C . LYS A 1 91 ? -16.428 9.914 -1.803 1.00 0.00 91 LYS A C 12
ATOM 19065 O O . LYS A 1 91 ? -16.454 9.570 -2.985 1.00 0.00 91 LYS A O 12
ATOM 19084 N N . CYS A 1 92 ? -17.096 9.277 -0.844 1.00 0.00 92 CYS A N 12
ATOM 19085 C CA . CYS A 1 92 ? -17.987 8.170 -1.174 1.00 0.00 92 CYS A CA 12
ATOM 19086 C C . CYS A 1 92 ? -19.420 8.609 -0.930 1.00 0.00 92 CYS A C 12
ATOM 19087 O O . CYS A 1 92 ? -19.806 8.876 0.204 1.00 0.00 92 CYS A O 12
ATOM 19094 N N . LEU A 1 93 ? -20.227 8.449 -1.968 1.00 0.00 93 LEU A N 12
ATOM 19095 C CA . LEU A 1 93 ? -21.481 9.173 -2.100 1.00 0.00 93 LEU A CA 12
ATOM 19096 C C . LEU A 1 93 ? -22.415 8.780 -0.961 1.00 0.00 93 LEU A C 12
ATOM 19097 O O . LEU A 1 93 ? -23.126 9.632 -0.416 1.00 0.00 93 LEU A O 12
ATOM 19113 N N . GLU A 1 94 ? -22.404 7.491 -0.613 1.00 0.00 94 GLU A N 12
ATOM 19114 C CA . GLU A 1 94 ? -23.398 6.938 0.307 1.00 0.00 94 GLU A CA 12
ATOM 19115 C C . GLU A 1 94 ? -23.254 7.597 1.682 1.00 0.00 94 GLU A C 12
ATOM 19116 O O . GLU A 1 94 ? -24.234 7.651 2.425 1.00 0.00 94 GLU A O 12
ATOM 19128 N N . CYS A 1 95 ? -22.018 7.875 2.112 1.00 0.00 95 CYS A N 12
ATOM 19129 C CA . CYS A 1 95 ? -21.840 8.714 3.307 1.00 0.00 95 CYS A CA 12
ATOM 19130 C C . CYS A 1 95 ? -22.101 10.179 2.959 1.00 0.00 95 CYS A C 12
ATOM 19131 O O . CYS A 1 95 ? -22.425 10.997 3.828 1.00 0.00 95 CYS A O 12
ATOM 19138 N N . GLY A 1 96 ? -21.728 10.522 1.734 1.00 0.00 96 GLY A N 12
ATOM 19139 C CA . GLY A 1 96 ? -21.728 11.911 1.292 1.00 0.00 96 GLY A CA 12
ATOM 19140 C C . GLY A 1 96 ? -20.468 12.637 1.762 1.00 0.00 96 GLY A C 12
ATOM 19141 O O . GLY A 1 96 ? -20.408 13.861 1.686 1.00 0.00 96 GLY A O 12
ATOM 19145 N N . HIS A 1 97 ? -19.486 11.893 2.277 1.00 0.00 97 HIS A N 12
ATOM 19146 C CA . HIS A 1 97 ? -18.406 12.485 3.063 1.00 0.00 97 HIS A CA 12
ATOM 19147 C C . HIS A 1 97 ? -17.037 12.223 2.439 1.00 0.00 97 HIS A C 12
ATOM 19148 O O . HIS A 1 97 ? -16.851 11.270 1.680 1.00 0.00 97 HIS A O 12
ATOM 19163 N N . ILE A 1 98 ? -16.137 13.184 2.642 1.00 0.00 98 ILE A N 12
ATOM 19164 C CA . ILE A 1 98 ? -14.777 13.132 2.104 1.00 0.00 98 ILE A CA 12
ATOM 19165 C C . ILE A 1 98 ? -13.807 12.506 3.106 1.00 0.00 98 ILE A C 12
ATOM 19166 O O . ILE A 1 98 ? -13.984 12.654 4.315 1.00 0.00 98 ILE A O 12
ATOM 19182 N N . MET A 1 99 ? -13.071 11.520 2.596 1.00 0.00 99 MET A N 12
ATOM 19183 C CA . MET A 1 99 ? -12.029 10.829 3.348 1.00 0.00 99 MET A CA 12
ATOM 19184 C C . MET A 1 99 ? -10.665 11.145 2.753 1.00 0.00 99 MET A C 12
ATOM 19185 O O . MET A 1 99 ? -10.494 11.145 1.533 1.00 0.00 99 MET A O 12
ATOM 19199 N N . ARG A 1 100 ? -9.695 11.369 3.636 1.00 0.00 100 ARG A N 12
ATOM 19200 C CA . ARG A 1 100 ? -8.320 11.634 3.227 1.00 0.00 100 ARG A CA 12
ATOM 19201 C C . ARG A 1 100 ? -7.513 10.347 3.352 1.00 0.00 100 ARG A C 12
ATOM 19202 O O . ARG A 1 100 ? -7.538 9.690 4.395 1.00 0.00 100 ARG A O 12
ATOM 19223 N N . TYR A 1 101 ? -6.734 10.037 2.319 1.00 0.00 101 TYR A N 12
ATOM 19224 C CA . TYR A 1 101 ? -5.766 8.949 2.393 1.00 0.00 101 TYR A CA 12
ATOM 19225 C C . TYR A 1 101 ? -4.374 9.514 2.136 1.00 0.00 101 TYR A C 12
ATOM 19226 O O . TYR A 1 101 ? -4.085 9.966 1.029 1.00 0.00 101 TYR A O 12
ATOM 19244 N N . PRO A 1 102 ? -3.607 9.755 3.207 1.00 0.00 102 PRO A N 12
ATOM 19245 C CA . PRO A 1 102 ? -2.150 10.055 3.099 1.00 0.00 102 PRO A CA 12
ATOM 19246 C C . PRO A 1 102 ? -1.401 8.876 2.491 1.00 0.00 102 PRO A C 12
ATOM 19247 O O . PRO A 1 102 ? -1.661 7.732 2.857 1.00 0.00 102 PRO A O 12
ATOM 19258 N N . TYR A 1 103 ? -0.391 9.177 1.680 1.00 0.00 103 TYR A N 12
ATOM 19259 C CA . TYR A 1 103 ? 0.540 8.159 1.207 1.00 0.00 103 TYR A CA 12
ATOM 19260 C C . TYR A 1 103 ? 1.973 8.687 1.223 1.00 0.00 103 TYR A C 12
ATOM 19261 O O . TYR A 1 103 ? 2.215 9.834 0.848 1.00 0.00 103 TYR A O 12
ATOM 19279 N N . ILE A 1 104 ? 2.873 7.933 1.855 1.00 0.00 104 ILE A N 12
ATOM 19280 C CA . ILE A 1 104 ? 4.283 8.326 1.946 1.00 0.00 104 ILE A CA 12
ATOM 19281 C C . ILE A 1 104 ? 5.192 7.275 1.313 1.00 0.00 104 ILE A C 12
ATOM 19282 O O . ILE A 1 104 ? 4.821 6.099 1.271 1.00 0.00 104 ILE A O 12
ATOM 19298 N N . LYS A 1 105 ? 6.073 7.789 0.452 1.00 0.00 105 LYS A N 12
ATOM 19299 C CA . LYS A 1 105 ? 7.045 6.987 -0.294 1.00 0.00 105 LYS A CA 12
ATOM 19300 C C . LYS A 1 105 ? 7.297 5.616 0.338 1.00 0.00 105 LYS A C 12
ATOM 19301 O O . LYS A 1 105 ? 7.737 5.579 1.479 1.00 0.00 105 LYS A O 12
ATOM 19321 N N . LYS A 1 15 ? -19.494 -16.688 4.152 1.00 0.00 15 LYS A N 13
ATOM 19322 C CA . LYS A 1 15 ? -18.421 -17.261 3.293 1.00 0.00 15 LYS A CA 13
ATOM 19323 C C . LYS A 1 15 ? -18.979 -17.411 1.879 1.00 0.00 15 LYS A C 13
ATOM 19324 O O . LYS A 1 15 ? -19.041 -16.422 1.147 1.00 0.00 15 LYS A O 13
ATOM 19343 N N . GLU A 1 16 ? -19.596 -18.559 1.594 1.00 0.00 16 GLU A N 13
ATOM 19344 C CA . GLU A 1 16 ? -20.140 -18.816 0.261 1.00 0.00 16 GLU A CA 13
ATOM 19345 C C . GLU A 1 16 ? -21.297 -17.879 -0.065 1.00 0.00 16 GLU A C 13
ATOM 19346 O O . GLU A 1 16 ? -21.410 -17.386 -1.193 1.00 0.00 16 GLU A O 13
ATOM 19358 N N . ARG A 1 17 ? -22.142 -17.616 0.928 1.00 0.00 17 ARG A N 13
ATOM 19359 C CA . ARG A 1 17 ? -23.211 -16.632 0.783 1.00 0.00 17 ARG A CA 13
ATOM 19360 C C . ARG A 1 17 ? -22.667 -15.230 0.513 1.00 0.00 17 ARG A C 13
ATOM 19361 O O . ARG A 1 17 ? -23.217 -14.497 -0.306 1.00 0.00 17 ARG A O 13
ATOM 19382 N N . ILE A 1 18 ? -21.617 -14.853 1.251 1.00 0.00 18 ILE A N 13
ATOM 19383 C CA . ILE A 1 18 ? -20.971 -13.559 1.072 1.00 0.00 18 ILE A CA 13
ATOM 19384 C C . ILE A 1 18 ? -20.349 -13.473 -0.319 1.00 0.00 18 ILE A C 13
ATOM 19385 O O . ILE A 1 18 ? -20.334 -12.408 -0.939 1.00 0.00 18 ILE A O 13
ATOM 19401 N N . ASP A 1 19 ? -19.676 -14.550 -0.721 1.00 0.00 19 ASP A N 13
ATOM 19402 C CA . ASP A 1 19 ? -19.006 -14.601 -2.011 1.00 0.00 19 ASP A CA 13
ATOM 19403 C C . ASP A 1 19 ? -20.016 -14.486 -3.165 1.00 0.00 19 ASP A C 13
ATOM 19404 O O . ASP A 1 19 ? -19.739 -13.815 -4.166 1.00 0.00 19 ASP A O 13
ATOM 19413 N N . ILE A 1 20 ? -21.174 -15.135 -3.007 1.00 0.00 20 ILE A N 13
ATOM 19414 C CA . ILE A 1 20 ? -22.288 -14.924 -3.924 1.00 0.00 20 ILE A CA 13
ATOM 19415 C C . ILE A 1 20 ? -22.817 -13.485 -3.851 1.00 0.00 20 ILE A C 13
ATOM 19416 O O . ILE A 1 20 ? -23.027 -12.842 -4.873 1.00 0.00 20 ILE A O 13
ATOM 19432 N N . LEU A 1 21 ? -22.931 -12.974 -2.630 1.00 0.00 21 LEU A N 13
ATOM 19433 C CA . LEU A 1 21 ? -23.421 -11.617 -2.391 1.00 0.00 21 LEU A CA 13
ATOM 19434 C C . LEU A 1 21 ? -22.459 -10.612 -3.021 1.00 0.00 21 LEU A C 13
ATOM 19435 O O . LEU A 1 21 ? -22.871 -9.542 -3.483 1.00 0.00 21 LEU A O 13
ATOM 19451 N N . PHE A 1 22 ? -21.170 -10.907 -2.910 1.00 0.00 22 PHE A N 13
ATOM 19452 C CA . PHE A 1 22 ? -20.107 -10.026 -3.398 1.00 0.00 22 PHE A CA 13
ATOM 19453 C C . PHE A 1 22 ? -20.265 -9.757 -4.896 1.00 0.00 22 PHE A C 13
ATOM 19454 O O . PHE A 1 22 ? -20.050 -8.637 -5.345 1.00 0.00 22 PHE A O 13
ATOM 19471 N N . SER A 1 23 ? -20.527 -10.805 -5.666 1.00 0.00 23 SER A N 13
ATOM 19472 C CA . SER A 1 23 ? -20.797 -10.673 -7.097 1.00 0.00 23 SER A CA 13
ATOM 19473 C C . SER A 1 23 ? -22.021 -9.792 -7.347 1.00 0.00 23 SER A C 13
ATOM 19474 O O . SER A 1 23 ? -22.059 -9.049 -8.329 1.00 0.00 23 SER A O 13
ATOM 19482 N N . LEU A 1 24 ? -23.082 -10.017 -6.563 1.00 0.00 24 LEU A N 13
ATOM 19483 C CA . LEU A 1 24 ? -24.277 -9.182 -6.661 1.00 0.00 24 LEU A CA 13
ATOM 19484 C C . LEU A 1 24 ? -23.978 -7.730 -6.293 1.00 0.00 24 LEU A C 13
ATOM 19485 O O . LEU A 1 24 ? -24.387 -6.804 -6.998 1.00 0.00 24 LEU A O 13
ATOM 19501 N N . ALA A 1 25 ? -23.185 -7.550 -5.240 1.00 0.00 25 ALA A N 13
ATOM 19502 C CA . ALA A 1 25 ? -22.805 -6.216 -4.793 1.00 0.00 25 ALA A CA 13
ATOM 19503 C C . ALA A 1 25 ? -21.992 -5.513 -5.872 1.00 0.00 25 ALA A C 13
ATOM 19504 O O . ALA A 1 25 ? -21.928 -4.289 -5.891 1.00 0.00 25 ALA A O 13
ATOM 19511 N N . GLU A 1 26 ? -21.150 -6.288 -6.545 1.00 0.00 26 GLU A N 13
ATOM 19512 C CA . GLU A 1 26 ? -20.281 -5.728 -7.574 1.00 0.00 26 GLU A CA 13
ATOM 19513 C C . GLU A 1 26 ? -21.082 -5.216 -8.774 1.00 0.00 26 GLU A C 13
ATOM 19514 O O . GLU A 1 26 ? -20.615 -4.307 -9.458 1.00 0.00 26 GLU A O 13
ATOM 19526 N N . ARG A 1 27 ? -22.100 -5.970 -9.191 1.00 0.00 27 ARG A N 13
ATOM 19527 C CA . ARG A 1 27 ? -22.959 -5.525 -10.291 1.00 0.00 27 ARG A CA 13
ATOM 19528 C C . ARG A 1 27 ? -23.757 -4.265 -9.959 1.00 0.00 27 ARG A C 13
ATOM 19529 O O . ARG A 1 27 ? -23.643 -3.270 -10.671 1.00 0.00 27 ARG A O 13
ATOM 19550 N N . VAL A 1 28 ? -24.335 -4.224 -8.757 1.00 0.00 28 VAL A N 13
ATOM 19551 C CA . VAL A 1 28 ? -25.125 -3.066 -8.327 1.00 0.00 28 VAL A CA 13
ATOM 19552 C C . VAL A 1 28 ? -24.227 -1.839 -8.213 1.00 0.00 28 VAL A C 13
ATOM 19553 O O . VAL A 1 28 ? -24.601 -0.721 -8.567 1.00 0.00 28 VAL A O 13
ATOM 19566 N N . PHE A 1 29 ? -23.026 -2.099 -7.715 1.00 0.00 29 PHE A N 13
ATOM 19567 C CA . PHE A 1 29 ? -22.097 -1.058 -7.310 1.00 0.00 29 PHE A CA 13
ATOM 19568 C C . PHE A 1 29 ? -21.944 0.043 -8.369 1.00 0.00 29 PHE A C 13
ATOM 19569 O O . PHE A 1 29 ? -22.225 1.203 -8.084 1.00 0.00 29 PHE A O 13
ATOM 19586 N N . PRO A 1 30 ? -21.522 -0.281 -9.609 1.00 0.00 30 PRO A N 13
ATOM 19587 C CA . PRO A 1 30 ? -21.514 0.695 -10.747 1.00 0.00 30 PRO A CA 13
ATOM 19588 C C . PRO A 1 30 ? -22.884 1.250 -11.144 1.00 0.00 30 PRO A C 13
ATOM 19589 O O . PRO A 1 30 ? -22.963 2.370 -11.652 1.00 0.00 30 PRO A O 13
ATOM 19600 N N . TYR A 1 31 ? -23.941 0.445 -11.016 1.00 0.00 31 TYR A N 13
ATOM 19601 C CA . TYR A 1 31 ? -25.287 0.935 -11.321 1.00 0.00 31 TYR A CA 13
ATOM 19602 C C . TYR A 1 31 ? -25.773 2.024 -10.367 1.00 0.00 31 TYR A C 13
ATOM 19603 O O . TYR A 1 31 ? -26.511 2.918 -10.772 1.00 0.00 31 TYR A O 13
ATOM 19621 N N . SER A 1 32 ? -25.527 1.836 -9.078 1.00 0.00 32 SER A N 13
ATOM 19622 C CA . SER A 1 32 ? -26.095 2.718 -8.061 1.00 0.00 32 SER A CA 13
ATOM 19623 C C . SER A 1 32 ? -25.362 2.530 -6.729 1.00 0.00 32 SER A C 13
ATOM 19624 O O . SER A 1 32 ? -25.556 1.514 -6.056 1.00 0.00 32 SER A O 13
ATOM 19632 N N . PRO A 1 33 ? -24.639 3.568 -6.258 1.00 0.00 33 PRO A N 13
ATOM 19633 C CA . PRO A 1 33 ? -24.005 3.578 -4.904 1.00 0.00 33 PRO A CA 13
ATOM 19634 C C . PRO A 1 33 ? -25.014 3.335 -3.784 1.00 0.00 33 PRO A C 13
ATOM 19635 O O . PRO A 1 33 ? -24.804 2.447 -2.957 1.00 0.00 33 PRO A O 13
ATOM 19646 N N . GLU A 1 34 ? -26.213 3.895 -3.944 1.00 0.00 34 GLU A N 13
ATOM 19647 C CA . GLU A 1 34 ? -27.268 3.705 -2.946 1.00 0.00 34 GLU A CA 13
ATOM 19648 C C . GLU A 1 34 ? -27.748 2.259 -2.862 1.00 0.00 34 GLU A C 13
ATOM 19649 O O . GLU A 1 34 ? -28.017 1.755 -1.767 1.00 0.00 34 GLU A O 13
ATOM 19661 N N . LEU A 1 35 ? -27.972 1.648 -4.022 1.00 0.00 35 LEU A N 13
ATOM 19662 C CA . LEU A 1 35 ? -28.406 0.251 -4.073 1.00 0.00 35 LEU A CA 13
ATOM 19663 C C . LEU A 1 35 ? -27.344 -0.687 -3.502 1.00 0.00 35 LEU A C 13
ATOM 19664 O O . LEU A 1 35 ? -27.605 -1.412 -2.543 1.00 0.00 35 LEU A O 13
ATOM 19680 N N . ALA A 1 36 ? -26.103 -0.385 -3.868 1.00 0.00 36 ALA A N 13
ATOM 19681 C CA . ALA A 1 36 ? -24.927 -1.116 -3.396 1.00 0.00 36 ALA A CA 13
ATOM 19682 C C . ALA A 1 36 ? -24.785 -0.987 -1.882 1.00 0.00 36 ALA A C 13
ATOM 19683 O O . ALA A 1 36 ? -24.155 -1.821 -1.231 1.00 0.00 36 ALA A O 13
ATOM 19690 N N . LYS A 1 37 ? -25.171 0.186 -1.390 1.00 0.00 37 LYS A N 13
ATOM 19691 C CA . LYS A 1 37 ? -25.082 0.499 0.034 1.00 0.00 37 LYS A CA 13
ATOM 19692 C C . LYS A 1 37 ? -25.913 -0.508 0.825 1.00 0.00 37 LYS A C 13
ATOM 19693 O O . LYS A 1 37 ? -25.361 -1.240 1.649 1.00 0.00 37 LYS A O 13
ATOM 19712 N N . ARG A 1 38 ? -27.125 -0.778 0.336 1.00 0.00 38 ARG A N 13
ATOM 19713 C CA . ARG A 1 38 ? -27.977 -1.775 0.978 1.00 0.00 38 ARG A CA 13
ATOM 19714 C C . ARG A 1 38 ? -27.400 -3.192 0.894 1.00 0.00 38 ARG A C 13
ATOM 19715 O O . ARG A 1 38 ? -27.383 -3.918 1.889 1.00 0.00 38 ARG A O 13
ATOM 19736 N N . TYR A 1 39 ? -26.885 -3.572 -0.277 1.00 0.00 39 TYR A N 13
ATOM 19737 C CA . TYR A 1 39 ? -26.343 -4.919 -0.465 1.00 0.00 39 TYR A CA 13
ATOM 19738 C C . TYR A 1 39 ? -25.122 -5.211 0.403 1.00 0.00 39 TYR A C 13
ATOM 19739 O O . TYR A 1 39 ? -24.976 -6.316 0.928 1.00 0.00 39 TYR A O 13
ATOM 19757 N N . VAL A 1 40 ? -24.186 -4.265 0.441 1.00 0.00 40 VAL A N 13
ATOM 19758 C CA . VAL A 1 40 ? -22.992 -4.399 1.278 1.00 0.00 40 VAL A CA 13
ATOM 19759 C C . VAL A 1 40 ? -23.367 -4.422 2.753 1.00 0.00 40 VAL A C 13
ATOM 19760 O O . VAL A 1 40 ? -22.707 -5.080 3.560 1.00 0.00 40 VAL A O 13
ATOM 19773 N N . GLU A 1 41 ? -24.267 -3.514 3.112 1.00 0.00 41 GLU A N 13
ATOM 19774 C CA . GLU A 1 41 ? -24.586 -3.266 4.513 1.00 0.00 41 GLU A CA 13
ATOM 19775 C C . GLU A 1 41 ? -25.205 -4.534 5.098 1.00 0.00 41 GLU A C 13
ATOM 19776 O O . GLU A 1 41 ? -24.619 -5.141 5.994 1.00 0.00 41 GLU A O 13
ATOM 19788 N N . LEU A 1 42 ? -25.995 -5.142 4.223 1.00 0.00 42 LEU A N 13
ATOM 19789 C CA . LEU A 1 42 ? -26.518 -6.491 4.401 1.00 0.00 42 LEU A CA 13
ATOM 19790 C C . LEU A 1 42 ? -25.384 -7.514 4.469 1.00 0.00 42 LEU A C 13
ATOM 19791 O O . LEU A 1 42 ? -25.423 -8.422 5.300 1.00 0.00 42 LEU A O 13
ATOM 19807 N N . ALA A 1 43 ? -24.382 -7.361 3.609 1.00 0.00 43 ALA A N 13
ATOM 19808 C CA . ALA A 1 43 ? -23.241 -8.276 3.625 1.00 0.00 43 ALA A CA 13
ATOM 19809 C C . ALA A 1 43 ? -22.482 -8.191 4.951 1.00 0.00 43 ALA A C 13
ATOM 19810 O O . ALA A 1 43 ? -21.970 -9.198 5.441 1.00 0.00 43 ALA A O 13
ATOM 19817 N N . LEU A 1 44 ? -22.338 -6.978 5.477 1.00 0.00 44 LEU A N 13
ATOM 19818 C CA . LEU A 1 44 ? -21.688 -6.782 6.771 1.00 0.00 44 LEU A CA 13
ATOM 19819 C C . LEU A 1 44 ? -22.457 -7.454 7.907 1.00 0.00 44 LEU A C 13
ATOM 19820 O O . LEU A 1 44 ? -21.855 -8.103 8.762 1.00 0.00 44 LEU A O 13
ATOM 19836 N N . LEU A 1 45 ? -23.782 -7.343 7.881 1.00 0.00 45 LEU A N 13
ATOM 19837 C CA . LEU A 1 45 ? -24.632 -8.058 8.832 1.00 0.00 45 LEU A CA 13
ATOM 19838 C C . LEU A 1 45 ? -24.481 -9.566 8.670 1.00 0.00 45 LEU A C 13
ATOM 19839 O O . LEU A 1 45 ? -24.679 -10.306 9.631 1.00 0.00 45 LEU A O 13
ATOM 19855 N N . VAL A 1 46 ? -24.419 -10.004 7.419 1.00 0.00 46 VAL A N 13
ATOM 19856 C CA . VAL A 1 46 ? -24.214 -11.418 7.118 1.00 0.00 46 VAL A CA 13
ATOM 19857 C C . VAL A 1 46 ? -22.857 -11.870 7.657 1.00 0.00 46 VAL A C 13
ATOM 19858 O O . VAL A 1 46 ? -22.756 -12.941 8.242 1.00 0.00 46 VAL A O 13
ATOM 19871 N N . GLN A 1 47 ? -21.823 -11.067 7.430 1.00 0.00 47 GLN A N 13
ATOM 19872 C CA . GLN A 1 47 ? -20.464 -11.483 7.771 1.00 0.00 47 GLN A CA 13
ATOM 19873 C C . GLN A 1 47 ? -20.278 -11.688 9.272 1.00 0.00 47 GLN A C 13
ATOM 19874 O O . GLN A 1 47 ? -19.588 -12.620 9.689 1.00 0.00 47 GLN A O 13
ATOM 19888 N N . GLN A 1 48 ? -20.783 -10.741 10.068 1.00 0.00 48 GLN A N 13
ATOM 19889 C CA . GLN A 1 48 ? -20.679 -10.842 11.522 1.00 0.00 48 GLN A CA 13
ATOM 19890 C C . GLN A 1 48 ? -21.480 -12.035 12.037 1.00 0.00 48 GLN A C 13
ATOM 19891 O O . GLN A 1 48 ? -20.974 -12.881 12.771 1.00 0.00 48 GLN A O 13
ATOM 19905 N N . LYS A 1 49 ? -22.703 -12.131 11.521 1.00 0.00 49 LYS A N 13
ATOM 19906 C CA . LYS A 1 49 ? -23.676 -13.161 11.876 1.00 0.00 49 LYS A CA 13
ATOM 19907 C C . LYS A 1 49 ? -23.248 -14.572 11.460 1.00 0.00 49 LYS A C 13
ATOM 19908 O O . LYS A 1 49 ? -23.561 -15.546 12.145 1.00 0.00 49 LYS A O 13
ATOM 19927 N N . ALA A 1 50 ? -22.714 -14.669 10.244 1.00 0.00 50 ALA A N 13
ATOM 19928 C CA . ALA A 1 50 ? -22.084 -15.896 9.757 1.00 0.00 50 ALA A CA 13
ATOM 19929 C C . ALA A 1 50 ? -20.750 -16.145 10.452 1.00 0.00 50 ALA A C 13
ATOM 19930 O O . ALA A 1 50 ? -20.198 -17.248 10.377 1.00 0.00 50 ALA A O 13
ATOM 19937 N N . LYS A 1 51 ? -20.237 -15.100 11.102 1.00 0.00 51 LYS A N 13
ATOM 19938 C CA . LYS A 1 51 ? -18.999 -15.203 11.874 1.00 0.00 51 LYS A CA 13
ATOM 19939 C C . LYS A 1 51 ? -17.860 -15.767 11.027 1.00 0.00 51 LYS A C 13
ATOM 19940 O O . LYS A 1 51 ? -16.988 -16.465 11.546 1.00 0.00 51 LYS A O 13
ATOM 19959 N N . VAL A 1 52 ? -17.690 -15.176 9.849 1.00 0.00 52 VAL A N 13
ATOM 19960 C CA . VAL A 1 52 ? -16.650 -15.595 8.915 1.00 0.00 52 VAL A CA 13
ATOM 19961 C C . VAL A 1 52 ? -15.681 -14.445 8.663 1.00 0.00 52 VAL A C 13
ATOM 19962 O O . VAL A 1 52 ? -16.104 -13.308 8.426 1.00 0.00 52 VAL A O 13
ATOM 19975 N N . LYS A 1 53 ? -14.384 -14.739 8.765 1.00 0.00 53 LYS A N 13
ATOM 19976 C CA . LYS A 1 53 ? -13.353 -13.716 8.595 1.00 0.00 53 LYS A CA 13
ATOM 19977 C C . LYS A 1 53 ? -12.724 -13.849 7.215 1.00 0.00 53 LYS A C 13
ATOM 19978 O O . LYS A 1 53 ? -12.245 -14.920 6.849 1.00 0.00 53 LYS A O 13
ATOM 19997 N N . ILE A 1 54 ? -12.427 -12.690 6.644 1.00 0.00 54 ILE A N 13
ATOM 19998 C CA . ILE A 1 54 ? -11.875 -12.608 5.295 1.00 0.00 54 ILE A CA 13
ATOM 19999 C C . ILE A 1 54 ? -10.891 -11.444 5.227 1.00 0.00 54 ILE A C 13
ATOM 20000 O O . ILE A 1 54 ? -11.299 -10.290 5.367 1.00 0.00 54 ILE A O 13
ATOM 20016 N N . PRO A 1 55 ? -9.576 -11.725 5.191 1.00 0.00 55 PRO A N 13
ATOM 20017 C CA . PRO A 1 55 ? -8.552 -10.673 5.443 1.00 0.00 55 PRO A CA 13
ATOM 20018 C C . PRO A 1 55 ? -8.693 -9.472 4.509 1.00 0.00 55 PRO A C 13
ATOM 20019 O O . PRO A 1 55 ? -8.234 -8.380 4.870 1.00 0.00 55 PRO A O 13
ATOM 20030 N N . ARG A 1 56 ? -9.060 -9.736 3.256 1.00 0.00 56 ARG A N 13
ATOM 20031 C CA . ARG A 1 56 ? -9.141 -8.657 2.274 1.00 0.00 56 ARG A CA 13
ATOM 20032 C C . ARG A 1 56 ? -10.489 -8.563 1.547 1.00 0.00 56 ARG A C 13
ATOM 20033 O O . ARG A 1 56 ? -10.760 -7.520 0.949 1.00 0.00 56 ARG A O 13
ATOM 20054 N N . LYS A 1 57 ? -11.272 -9.643 1.457 1.00 0.00 57 LYS A N 13
ATOM 20055 C CA . LYS A 1 57 ? -12.336 -9.670 0.438 1.00 0.00 57 LYS A CA 13
ATOM 20056 C C . LYS A 1 57 ? -13.410 -8.604 0.627 1.00 0.00 57 LYS A C 13
ATOM 20057 O O . LYS A 1 57 ? -13.962 -8.136 -0.370 1.00 0.00 57 LYS A O 13
ATOM 20076 N N . TRP A 1 58 ? -13.896 -8.410 1.852 1.00 0.00 58 TRP A N 13
ATOM 20077 C CA . TRP A 1 58 ? -14.893 -7.363 2.088 1.00 0.00 58 TRP A CA 13
ATOM 20078 C C . TRP A 1 58 ? -14.342 -6.196 2.898 1.00 0.00 58 TRP A C 13
ATOM 20079 O O . TRP A 1 58 ? -14.491 -5.046 2.490 1.00 0.00 58 TRP A O 13
ATOM 20100 N N . LYS A 1 59 ? -13.401 -6.517 3.776 1.00 0.00 59 LYS A N 13
ATOM 20101 C CA . LYS A 1 59 ? -12.820 -5.533 4.683 1.00 0.00 59 LYS A CA 13
ATOM 20102 C C . LYS A 1 59 ? -12.061 -4.435 3.943 1.00 0.00 59 LYS A C 13
ATOM 20103 O O . LYS A 1 59 ? -11.957 -3.309 4.433 1.00 0.00 59 LYS A O 13
ATOM 20122 N N . ARG A 1 60 ? -11.325 -4.845 2.918 1.00 0.00 60 ARG A N 13
ATOM 20123 C CA . ARG A 1 60 ? -10.474 -3.925 2.169 1.00 0.00 60 ARG A CA 13
ATOM 20124 C C . ARG A 1 60 ? -11.182 -3.351 0.941 1.00 0.00 60 ARG A C 13
ATOM 20125 O O . ARG A 1 60 ? -10.614 -2.506 0.248 1.00 0.00 60 ARG A O 13
ATOM 20146 N N . ARG A 1 61 ? -12.426 -3.778 0.707 1.00 0.00 61 ARG A N 13
ATOM 20147 C CA . ARG A 1 61 ? -13.159 -3.407 -0.506 1.00 0.00 61 ARG A CA 13
ATOM 20148 C C . ARG A 1 61 ? -14.396 -2.544 -0.234 1.00 0.00 61 ARG A C 13
ATOM 20149 O O . ARG A 1 61 ? -15.357 -2.641 -0.994 1.00 0.00 61 ARG A O 13
ATOM 20170 N N . TYR A 1 62 ? -14.511 -1.949 0.956 1.00 0.00 62 TYR A N 13
ATOM 20171 C CA . TYR A 1 62 ? -15.739 -1.224 1.298 1.00 0.00 62 TYR A CA 13
ATOM 20172 C C . TYR A 1 62 ? -15.427 0.069 2.065 1.00 0.00 62 TYR A C 13
ATOM 20173 O O . TYR A 1 62 ? -14.276 0.301 2.457 1.00 0.00 62 TYR A O 13
ATOM 20191 N N . CYS A 1 63 ? -16.378 1.011 2.016 1.00 0.00 63 CYS A N 13
ATOM 20192 C CA . CYS A 1 63 ? -16.306 2.243 2.803 1.00 0.00 63 CYS A CA 13
ATOM 20193 C C . CYS A 1 63 ? -16.689 1.970 4.249 1.00 0.00 63 CYS A C 13
ATOM 20194 O O . CYS A 1 63 ? -17.757 1.412 4.516 1.00 0.00 63 CYS A O 13
ATOM 20201 N N . LYS A 1 64 ? -15.941 2.593 5.156 1.00 0.00 64 LYS A N 13
ATOM 20202 C CA . LYS A 1 64 ? -16.236 2.453 6.576 1.00 0.00 64 LYS A CA 13
ATOM 20203 C C . LYS A 1 64 ? -17.602 3.013 6.934 1.00 0.00 64 LYS A C 13
ATOM 20204 O O . LYS A 1 64 ? -18.282 2.477 7.812 1.00 0.00 64 LYS A O 13
ATOM 20223 N N . LYS A 1 65 ? -17.920 4.176 6.367 1.00 0.00 65 LYS A N 13
ATOM 20224 C CA . LYS A 1 65 ? -19.246 4.758 6.546 1.00 0.00 65 LYS A CA 13
ATOM 20225 C C . LYS A 1 65 ? -20.326 4.233 5.590 1.00 0.00 65 LYS A C 13
ATOM 20226 O O . LYS A 1 65 ? -21.471 4.072 6.034 1.00 0.00 65 LYS A O 13
ATOM 20245 N N . CYS A 1 66 ? -20.043 4.039 4.291 1.00 0.00 66 CYS A N 13
ATOM 20246 C CA . CYS A 1 66 ? -21.144 3.771 3.359 1.00 0.00 66 CYS A CA 13
ATOM 20247 C C . CYS A 1 66 ? -21.706 2.391 3.656 1.00 0.00 66 CYS A C 13
ATOM 20248 O O . CYS A 1 66 ? -22.684 2.003 3.021 1.00 0.00 66 CYS A O 13
ATOM 20255 N N . HIS A 1 67 ? -20.774 1.529 4.043 1.00 0.00 67 HIS A N 13
ATOM 20256 C CA . HIS A 1 67 ? -21.079 0.110 4.106 1.00 0.00 67 HIS A CA 13
ATOM 20257 C C . HIS A 1 67 ? -21.329 -0.367 2.677 1.00 0.00 67 HIS A C 13
ATOM 20258 O O . HIS A 1 67 ? -22.483 -0.642 2.357 1.00 0.00 67 HIS A O 13
ATOM 20273 N N . ALA A 1 68 ? -20.494 0.190 1.793 1.00 0.00 68 ALA A N 13
ATOM 20274 C CA . ALA A 1 68 ? -20.629 0.023 0.345 1.00 0.00 68 ALA A CA 13
ATOM 20275 C C . ALA A 1 68 ? -19.286 -0.392 -0.244 1.00 0.00 68 ALA A C 13
ATOM 20276 O O . ALA A 1 68 ? -18.252 0.037 0.264 1.00 0.00 68 ALA A O 13
ATOM 20283 N N . PHE A 1 69 ? -19.320 -1.006 -1.427 1.00 0.00 69 PHE A N 13
ATOM 20284 C CA . PHE A 1 69 ? -18.095 -1.457 -2.083 1.00 0.00 69 PHE A CA 13
ATOM 20285 C C . PHE A 1 69 ? -17.233 -0.247 -2.438 1.00 0.00 69 PHE A C 13
ATOM 20286 O O . PHE A 1 69 ? -17.704 0.662 -3.121 1.00 0.00 69 PHE A O 13
ATOM 20303 N N . LEU A 1 70 ? -15.951 -0.301 -2.068 1.00 0.00 70 LEU A N 13
ATOM 20304 C CA . LEU A 1 70 ? -15.058 0.843 -2.243 1.00 0.00 70 LEU A CA 13
ATOM 20305 C C . LEU A 1 70 ? -14.132 0.557 -3.421 1.00 0.00 70 LEU A C 13
ATOM 20306 O O . LEU A 1 70 ? -13.113 -0.119 -3.294 1.00 0.00 70 LEU A O 13
ATOM 20322 N N . VAL A 1 71 ? -14.447 1.227 -4.523 1.00 0.00 71 VAL A N 13
ATOM 20323 C CA . VAL A 1 71 ? -13.547 1.423 -5.656 1.00 0.00 71 VAL A CA 13
ATOM 20324 C C . VAL A 1 71 ? -13.677 2.881 -6.096 1.00 0.00 71 VAL A C 13
ATOM 20325 O O . VAL A 1 71 ? -14.792 3.409 -6.096 1.00 0.00 71 VAL A O 13
ATOM 20338 N N . PRO A 1 72 ? -12.575 3.590 -6.403 1.00 0.00 72 PRO A N 13
ATOM 20339 C CA . PRO A 1 72 ? -12.685 4.961 -6.976 1.00 0.00 72 PRO A CA 13
ATOM 20340 C C . PRO A 1 72 ? -13.406 4.958 -8.326 1.00 0.00 72 PRO A C 13
ATOM 20341 O O . PRO A 1 72 ? -13.087 4.163 -9.212 1.00 0.00 72 PRO A O 13
ATOM 20352 N N . GLY A 1 73 ? -14.188 6.016 -8.530 1.00 0.00 73 GLY A N 13
ATOM 20353 C CA . GLY A 1 73 ? -14.889 6.264 -9.785 1.00 0.00 73 GLY A CA 13
ATOM 20354 C C . GLY A 1 73 ? -16.352 5.827 -9.738 1.00 0.00 73 GLY A C 13
ATOM 20355 O O . GLY A 1 73 ? -17.100 6.140 -10.669 1.00 0.00 73 GLY A O 13
ATOM 20359 N N . ILE A 1 74 ? -16.731 4.966 -8.786 1.00 0.00 74 ILE A N 13
ATOM 20360 C CA . ILE A 1 74 ? -18.080 4.393 -8.846 1.00 0.00 74 ILE A CA 13
ATOM 20361 C C . ILE A 1 74 ? -19.000 4.961 -7.762 1.00 0.00 74 ILE A C 13
ATOM 20362 O O . ILE A 1 74 ? -19.773 5.890 -8.017 1.00 0.00 74 ILE A O 13
ATOM 20378 N N . ASN A 1 75 ? -18.790 4.515 -6.521 1.00 0.00 75 ASN A N 13
ATOM 20379 C CA . ASN A 1 75 ? -19.575 5.006 -5.387 1.00 0.00 75 ASN A CA 13
ATOM 20380 C C . ASN A 1 75 ? -18.853 6.133 -4.662 1.00 0.00 75 ASN A C 13
ATOM 20381 O O . ASN A 1 75 ? -19.501 7.026 -4.122 1.00 0.00 75 ASN A O 13
ATOM 20392 N N . ALA A 1 76 ? -17.646 6.348 -5.149 1.00 0.00 76 ALA A N 13
ATOM 20393 C CA . ALA A 1 76 ? -16.686 7.204 -4.485 1.00 0.00 76 ALA A CA 13
ATOM 20394 C C . ALA A 1 76 ? -15.658 7.601 -5.526 1.00 0.00 76 ALA A C 13
ATOM 20395 O O . ALA A 1 76 ? -15.264 6.761 -6.327 1.00 0.00 76 ALA A O 13
ATOM 20402 N N . ARG A 1 77 ? -15.069 8.777 -5.354 1.00 0.00 77 ARG A N 13
ATOM 20403 C CA . ARG A 1 77 ? -14.068 9.268 -6.288 1.00 0.00 77 ARG A CA 13
ATOM 20404 C C . ARG A 1 77 ? -12.855 9.765 -5.522 1.00 0.00 77 ARG A C 13
ATOM 20405 O O . ARG A 1 77 ? -12.982 10.413 -4.486 1.00 0.00 77 ARG A O 13
ATOM 20426 N N . VAL A 1 78 ? -11.683 9.504 -6.085 1.00 0.00 78 VAL A N 13
ATOM 20427 C CA . VAL A 1 78 ? -10.430 9.829 -5.421 1.00 0.00 78 VAL A CA 13
ATOM 20428 C C . VAL A 1 78 ? -9.601 10.707 -6.346 1.00 0.00 78 VAL A C 13
ATOM 20429 O O . VAL A 1 78 ? -9.681 10.568 -7.570 1.00 0.00 78 VAL A O 13
ATOM 20442 N N . ARG A 1 79 ? -9.090 11.785 -5.773 1.00 0.00 79 ARG A N 13
ATOM 20443 C CA . ARG A 1 79 ? -8.160 12.640 -6.499 1.00 0.00 79 ARG A CA 13
ATOM 20444 C C . ARG A 1 79 ? -6.807 12.517 -5.834 1.00 0.00 79 ARG A C 13
ATOM 20445 O O . ARG A 1 79 ? -6.717 12.470 -4.610 1.00 0.00 79 ARG A O 13
ATOM 20466 N N . LEU A 1 80 ? -5.794 12.318 -6.662 1.00 0.00 80 LEU A N 13
ATOM 20467 C CA . LEU A 1 80 ? -4.468 12.025 -6.140 1.00 0.00 80 LEU A CA 13
ATOM 20468 C C . LEU A 1 80 ? -3.665 13.316 -6.238 1.00 0.00 80 LEU A C 13
ATOM 20469 O O . LEU A 1 80 ? -3.550 13.908 -7.311 1.00 0.00 80 LEU A O 13
ATOM 20485 N N . ARG A 1 81 ? -3.128 13.742 -5.098 1.00 0.00 81 ARG A N 13
ATOM 20486 C CA . ARG A 1 81 ? -2.513 15.061 -4.991 1.00 0.00 81 ARG A CA 13
ATOM 20487 C C . ARG A 1 81 ? -0.995 14.895 -4.952 1.00 0.00 81 ARG A C 13
ATOM 20488 O O . ARG A 1 81 ? -0.454 14.171 -4.106 1.00 0.00 81 ARG A O 13
ATOM 20509 N N . GLN A 1 82 ? -0.316 15.727 -5.738 1.00 0.00 82 GLN A N 13
ATOM 20510 C CA . GLN A 1 82 ? 1.110 15.579 -5.978 1.00 0.00 82 GLN A CA 13
ATOM 20511 C C . GLN A 1 82 ? 1.863 16.811 -5.474 1.00 0.00 82 GLN A C 13
ATOM 20512 O O . GLN A 1 82 ? 2.683 17.397 -6.189 1.00 0.00 82 GLN A O 13
ATOM 20526 N N . LYS A 1 83 ? 1.837 16.901 -4.150 1.00 0.00 83 LYS A N 13
ATOM 20527 C CA . LYS A 1 83 ? 2.717 17.749 -3.349 1.00 0.00 83 LYS A CA 13
ATOM 20528 C C . LYS A 1 83 ? 3.793 16.825 -2.783 1.00 0.00 83 LYS A C 13
ATOM 20529 O O . LYS A 1 83 ? 3.666 15.604 -2.946 1.00 0.00 83 LYS A O 13
ATOM 20548 N N . ARG A 1 84 ? 4.902 17.350 -2.253 1.00 0.00 84 ARG A N 13
ATOM 20549 C CA . ARG A 1 84 ? 5.800 16.410 -1.581 1.00 0.00 84 ARG A CA 13
ATOM 20550 C C . ARG A 1 84 ? 5.197 16.201 -0.189 1.00 0.00 84 ARG A C 13
ATOM 20551 O O . ARG A 1 84 ? 5.898 16.157 0.819 1.00 0.00 84 ARG A O 13
ATOM 20572 N N . MET A 1 85 ? 3.971 15.688 -0.243 1.00 0.00 85 MET A N 13
ATOM 20573 C CA . MET A 1 85 ? 3.341 14.834 0.753 1.00 0.00 85 MET A CA 13
ATOM 20574 C C . MET A 1 85 ? 2.411 13.913 -0.038 1.00 0.00 85 MET A C 13
ATOM 20575 O O . MET A 1 85 ? 1.517 14.449 -0.702 1.00 0.00 85 MET A O 13
ATOM 20589 N N . PRO A 1 86 ? 2.615 12.585 -0.164 1.00 0.00 86 PRO A N 13
ATOM 20590 C CA . PRO A 1 86 ? 1.613 11.817 -0.950 1.00 0.00 86 PRO A CA 13
ATOM 20591 C C . PRO A 1 86 ? 0.247 11.957 -0.281 1.00 0.00 86 PRO A C 13
ATOM 20592 O O . PRO A 1 86 ? 0.133 11.732 0.921 1.00 0.00 86 PRO A O 13
ATOM 20603 N N . HIS A 1 87 ? -0.801 12.156 -1.073 1.00 0.00 87 HIS A N 13
ATOM 20604 C CA . HIS A 1 87 ? -2.130 12.343 -0.496 1.00 0.00 87 HIS A CA 13
ATOM 20605 C C . HIS A 1 87 ? -3.209 12.106 -1.547 1.00 0.00 87 HIS A C 13
ATOM 20606 O O . HIS A 1 87 ? -3.148 12.650 -2.647 1.00 0.00 87 HIS A O 13
ATOM 20621 N N . ILE A 1 88 ? -4.272 11.431 -1.120 1.00 0.00 88 ILE A N 13
ATOM 20622 C CA . ILE A 1 88 ? -5.452 11.191 -1.944 1.00 0.00 88 ILE A CA 13
ATOM 20623 C C . ILE A 1 88 ? -6.693 11.635 -1.181 1.00 0.00 88 ILE A C 13
ATOM 20624 O O . ILE A 1 88 ? -6.698 11.625 0.053 1.00 0.00 88 ILE A O 13
ATOM 20640 N N . VAL A 1 89 ? -7.673 12.164 -1.909 1.00 0.00 89 VAL A N 13
ATOM 20641 C CA . VAL A 1 89 ? -8.922 12.582 -1.281 1.00 0.00 89 VAL A CA 13
ATOM 20642 C C . VAL A 1 89 ? -10.075 11.731 -1.801 1.00 0.00 89 VAL A C 13
ATOM 20643 O O . VAL A 1 89 ? -10.421 11.808 -2.968 1.00 0.00 89 VAL A O 13
ATOM 20656 N N . VAL A 1 90 ? -10.845 11.191 -0.863 1.00 0.00 90 VAL A N 13
ATOM 20657 C CA . VAL A 1 90 ? -11.869 10.201 -1.175 1.00 0.00 90 VAL A CA 13
ATOM 20658 C C . VAL A 1 90 ? -13.208 10.729 -0.675 1.00 0.00 90 VAL A C 13
ATOM 20659 O O . VAL A 1 90 ? -13.400 10.850 0.531 1.00 0.00 90 VAL A O 13
ATOM 20672 N N . LYS A 1 91 ? -14.201 10.674 -1.553 1.00 0.00 91 LYS A N 13
ATOM 20673 C CA . LYS A 1 91 ? -15.561 11.034 -1.187 1.00 0.00 91 LYS A CA 13
ATOM 20674 C C . LYS A 1 91 ? -16.518 9.993 -1.750 1.00 0.00 91 LYS A C 13
ATOM 20675 O O . LYS A 1 91 ? -16.437 9.687 -2.934 1.00 0.00 91 LYS A O 13
ATOM 20694 N N . CYS A 1 92 ? -17.486 9.571 -0.934 1.00 0.00 92 CYS A N 13
ATOM 20695 C CA . CYS A 1 92 ? -18.469 8.579 -1.362 1.00 0.00 92 CYS A CA 13
ATOM 20696 C C . CYS A 1 92 ? -19.873 9.183 -1.351 1.00 0.00 92 CYS A C 13
ATOM 20697 O O . CYS A 1 92 ? -20.340 9.601 -0.298 1.00 0.00 92 CYS A O 13
ATOM 20704 N N . LEU A 1 93 ? -20.617 8.901 -2.420 1.00 0.00 93 LEU A N 13
ATOM 20705 C CA . LEU A 1 93 ? -21.958 9.442 -2.646 1.00 0.00 93 LEU A CA 13
ATOM 20706 C C . LEU A 1 93 ? -22.937 8.977 -1.575 1.00 0.00 93 LEU A C 13
ATOM 20707 O O . LEU A 1 93 ? -23.947 9.636 -1.325 1.00 0.00 93 LEU A O 13
ATOM 20723 N N . GLU A 1 94 ? -22.802 7.703 -1.225 1.00 0.00 94 GLU A N 13
ATOM 20724 C CA . GLU A 1 94 ? -23.647 7.070 -0.220 1.00 0.00 94 GLU A CA 13
ATOM 20725 C C . GLU A 1 94 ? -23.408 7.691 1.163 1.00 0.00 94 GLU A C 13
ATOM 20726 O O . GLU A 1 94 ? -24.383 8.031 1.841 1.00 0.00 94 GLU A O 13
ATOM 20738 N N . CYS A 1 95 ? -22.157 8.061 1.463 1.00 0.00 95 CYS A N 13
ATOM 20739 C CA . CYS A 1 95 ? -21.862 8.850 2.666 1.00 0.00 95 CYS A CA 13
ATOM 20740 C C . CYS A 1 95 ? -22.282 10.305 2.468 1.00 0.00 95 CYS A C 13
ATOM 20741 O O . CYS A 1 95 ? -22.905 10.925 3.341 1.00 0.00 95 CYS A O 13
ATOM 20748 N N . GLY A 1 96 ? -22.101 10.754 1.230 1.00 0.00 96 GLY A N 13
ATOM 20749 C CA . GLY A 1 96 ? -22.232 12.173 0.900 1.00 0.00 96 GLY A CA 13
ATOM 20750 C C . GLY A 1 96 ? -21.021 12.963 1.397 1.00 0.00 96 GLY A C 13
ATOM 20751 O O . GLY A 1 96 ? -21.068 14.190 1.444 1.00 0.00 96 GLY A O 13
ATOM 20755 N N . HIS A 1 97 ? -20.018 12.256 1.924 1.00 0.00 97 HIS A N 13
ATOM 20756 C CA . HIS A 1 97 ? -18.944 12.875 2.711 1.00 0.00 97 HIS A CA 13
ATOM 20757 C C . HIS A 1 97 ? -17.553 12.580 2.150 1.00 0.00 97 HIS A C 13
ATOM 20758 O O . HIS A 1 97 ? -17.364 11.583 1.455 1.00 0.00 97 HIS A O 13
ATOM 20773 N N . ILE A 1 98 ? -16.627 13.523 2.354 1.00 0.00 98 ILE A N 13
ATOM 20774 C CA . ILE A 1 98 ? -15.251 13.407 1.862 1.00 0.00 98 ILE A CA 13
ATOM 20775 C C . ILE A 1 98 ? -14.277 13.089 2.994 1.00 0.00 98 ILE A C 13
ATOM 20776 O O . ILE A 1 98 ? -14.464 13.528 4.130 1.00 0.00 98 ILE A O 13
ATOM 20792 N N . MET A 1 99 ? -13.392 12.142 2.700 1.00 0.00 99 MET A N 13
ATOM 20793 C CA . MET A 1 99 ? -12.299 11.769 3.592 1.00 0.00 99 MET A CA 13
ATOM 20794 C C . MET A 1 99 ? -10.943 12.048 2.951 1.00 0.00 99 MET A C 13
ATOM 20795 O O . MET A 1 99 ? -10.741 11.817 1.754 1.00 0.00 99 MET A O 13
ATOM 20809 N N . ARG A 1 100 ? -10.007 12.480 3.794 1.00 0.00 100 ARG A N 13
ATOM 20810 C CA . ARG A 1 100 ? -8.627 12.707 3.379 1.00 0.00 100 ARG A CA 13
ATOM 20811 C C . ARG A 1 100 ? -7.760 11.558 3.889 1.00 0.00 100 ARG A C 13
ATOM 20812 O O . ARG A 1 100 ? -7.749 11.279 5.092 1.00 0.00 100 ARG A O 13
ATOM 20833 N N . TYR A 1 101 ? -6.872 11.061 3.026 1.00 0.00 101 TYR A N 13
ATOM 20834 C CA . TYR A 1 101 ? -5.971 9.970 3.389 1.00 0.00 101 TYR A CA 13
ATOM 20835 C C . TYR A 1 101 ? -4.519 10.356 3.119 1.00 0.00 101 TYR A C 13
ATOM 20836 O O . TYR A 1 101 ? -4.051 10.243 1.992 1.00 0.00 101 TYR A O 13
ATOM 20854 N N . PRO A 1 102 ? -3.765 10.773 4.145 1.00 0.00 102 PRO A N 13
ATOM 20855 C CA . PRO A 1 102 ? -2.294 10.982 4.013 1.00 0.00 102 PRO A CA 13
ATOM 20856 C C . PRO A 1 102 ? -1.595 9.672 3.664 1.00 0.00 102 PRO A C 13
ATOM 20857 O O . PRO A 1 102 ? -1.893 8.622 4.236 1.00 0.00 102 PRO A O 13
ATOM 20868 N N . TYR A 1 103 ? -0.583 9.781 2.806 1.00 0.00 103 TYR A N 13
ATOM 20869 C CA . TYR A 1 103 ? 0.429 8.745 2.631 1.00 0.00 103 TYR A CA 13
ATOM 20870 C C . TYR A 1 103 ? 1.853 9.284 2.690 1.00 0.00 103 TYR A C 13
ATOM 20871 O O . TYR A 1 103 ? 2.122 10.442 2.357 1.00 0.00 103 TYR A O 13
ATOM 20889 N N . ILE A 1 104 ? 2.694 8.484 3.338 1.00 0.00 104 ILE A N 13
ATOM 20890 C CA . ILE A 1 104 ? 4.122 8.769 3.439 1.00 0.00 104 ILE A CA 13
ATOM 20891 C C . ILE A 1 104 ? 4.923 7.632 2.809 1.00 0.00 104 ILE A C 13
ATOM 20892 O O . ILE A 1 104 ? 4.482 6.479 2.846 1.00 0.00 104 ILE A O 13
ATOM 20908 N N . LYS A 1 105 ? 5.855 8.018 1.939 1.00 0.00 105 LYS A N 13
ATOM 20909 C CA . LYS A 1 105 ? 6.723 7.076 1.238 1.00 0.00 105 LYS A CA 13
ATOM 20910 C C . LYS A 1 105 ? 7.017 5.828 2.067 1.00 0.00 105 LYS A C 13
ATOM 20911 O O . LYS A 1 105 ? 7.000 4.746 1.501 1.00 0.00 105 LYS A O 13
ATOM 20931 N N . LYS A 1 15 ? -18.131 -19.029 3.451 1.00 0.00 15 LYS A N 14
ATOM 20932 C CA . LYS A 1 15 ? -17.272 -18.256 2.511 1.00 0.00 15 LYS A CA 14
ATOM 20933 C C . LYS A 1 15 ? -17.935 -18.183 1.140 1.00 0.00 15 LYS A C 14
ATOM 20934 O O . LYS A 1 15 ? -18.167 -17.096 0.618 1.00 0.00 15 LYS A O 14
ATOM 20953 N N . GLU A 1 16 ? -18.367 -19.331 0.629 1.00 0.00 16 GLU A N 14
ATOM 20954 C CA . GLU A 1 16 ? -18.957 -19.376 -0.703 1.00 0.00 16 GLU A CA 14
ATOM 20955 C C . GLU A 1 16 ? -20.273 -18.598 -0.724 1.00 0.00 16 GLU A C 14
ATOM 20956 O O . GLU A 1 16 ? -20.602 -17.965 -1.720 1.00 0.00 16 GLU A O 14
ATOM 20968 N N . ARG A 1 17 ? -21.057 -18.719 0.345 1.00 0.00 17 ARG A N 14
ATOM 20969 C CA . ARG A 1 17 ? -22.364 -18.070 0.407 1.00 0.00 17 ARG A CA 14
ATOM 20970 C C . ARG A 1 17 ? -22.233 -16.548 0.353 1.00 0.00 17 ARG A C 14
ATOM 20971 O O . ARG A 1 17 ? -23.015 -15.867 -0.319 1.00 0.00 17 ARG A O 14
ATOM 20992 N N . ILE A 1 18 ? -21.276 -16.035 1.112 1.00 0.00 18 ILE A N 14
ATOM 20993 C CA . ILE A 1 18 ? -20.998 -14.604 1.136 1.00 0.00 18 ILE A CA 14
ATOM 20994 C C . ILE A 1 18 ? -20.375 -14.140 -0.185 1.00 0.00 18 ILE A C 14
ATOM 20995 O O . ILE A 1 18 ? -20.485 -12.975 -0.533 1.00 0.00 18 ILE A O 14
ATOM 21011 N N . ASP A 1 19 ? -19.505 -14.976 -0.744 1.00 0.00 19 ASP A N 14
ATOM 21012 C CA . ASP A 1 19 ? -18.754 -14.624 -1.940 1.00 0.00 19 ASP A CA 14
ATOM 21013 C C . ASP A 1 19 ? -19.704 -14.413 -3.124 1.00 0.00 19 ASP A C 14
ATOM 21014 O O . ASP A 1 19 ? -19.442 -13.585 -3.993 1.00 0.00 19 ASP A O 14
ATOM 21023 N N . ILE A 1 20 ? -20.780 -15.197 -3.164 1.00 0.00 20 ILE A N 14
ATOM 21024 C CA . ILE A 1 20 ? -21.829 -14.987 -4.150 1.00 0.00 20 ILE A CA 14
ATOM 21025 C C . ILE A 1 20 ? -22.487 -13.621 -3.931 1.00 0.00 20 ILE A C 14
ATOM 21026 O O . ILE A 1 20 ? -22.662 -12.848 -4.877 1.00 0.00 20 ILE A O 14
ATOM 21042 N N . LEU A 1 21 ? -22.728 -13.304 -2.666 1.00 0.00 21 LEU A N 14
ATOM 21043 C CA . LEU A 1 21 ? -23.325 -12.036 -2.253 1.00 0.00 21 LEU A CA 14
ATOM 21044 C C . LEU A 1 21 ? -22.402 -10.873 -2.626 1.00 0.00 21 LEU A C 14
ATOM 21045 O O . LEU A 1 21 ? -22.870 -9.790 -2.965 1.00 0.00 21 LEU A O 14
ATOM 21061 N N . PHE A 1 22 ? -21.101 -11.079 -2.445 1.00 0.00 22 PHE A N 14
ATOM 21062 C CA . PHE A 1 22 ? -20.077 -10.126 -2.862 1.00 0.00 22 PHE A CA 14
ATOM 21063 C C . PHE A 1 22 ? -20.181 -9.851 -4.360 1.00 0.00 22 PHE A C 14
ATOM 21064 O O . PHE A 1 22 ? -20.115 -8.694 -4.776 1.00 0.00 22 PHE A O 14
ATOM 21081 N N . SER A 1 23 ? -20.360 -10.900 -5.157 1.00 0.00 23 SER A N 14
ATOM 21082 C CA . SER A 1 23 ? -20.548 -10.736 -6.595 1.00 0.00 23 SER A CA 14
ATOM 21083 C C . SER A 1 23 ? -21.781 -9.876 -6.863 1.00 0.00 23 SER A C 14
ATOM 21084 O O . SER A 1 23 ? -21.777 -9.074 -7.799 1.00 0.00 23 SER A O 14
ATOM 21092 N N . LEU A 1 24 ? -22.860 -10.107 -6.114 1.00 0.00 24 LEU A N 14
ATOM 21093 C CA . LEU A 1 24 ? -24.082 -9.322 -6.280 1.00 0.00 24 LEU A CA 14
ATOM 21094 C C . LEU A 1 24 ? -23.818 -7.853 -5.972 1.00 0.00 24 LEU A C 14
ATOM 21095 O O . LEU A 1 24 ? -24.317 -6.978 -6.673 1.00 0.00 24 LEU A O 14
ATOM 21111 N N . ALA A 1 25 ? -23.053 -7.593 -4.915 1.00 0.00 25 ALA A N 14
ATOM 21112 C CA . ALA A 1 25 ? -22.709 -6.220 -4.562 1.00 0.00 25 ALA A CA 14
ATOM 21113 C C . ALA A 1 25 ? -21.879 -5.577 -5.667 1.00 0.00 25 ALA A C 14
ATOM 21114 O O . ALA A 1 25 ? -21.930 -4.364 -5.856 1.00 0.00 25 ALA A O 14
ATOM 21121 N N . GLU A 1 26 ? -20.984 -6.358 -6.265 1.00 0.00 26 GLU A N 14
ATOM 21122 C CA . GLU A 1 26 ? -20.056 -5.802 -7.240 1.00 0.00 26 GLU A CA 14
ATOM 21123 C C . GLU A 1 26 ? -20.779 -5.313 -8.496 1.00 0.00 26 GLU A C 14
ATOM 21124 O O . GLU A 1 26 ? -20.245 -4.434 -9.167 1.00 0.00 26 GLU A O 14
ATOM 21136 N N . ARG A 1 27 ? -21.751 -6.066 -9.015 1.00 0.00 27 ARG A N 14
ATOM 21137 C CA . ARG A 1 27 ? -22.493 -5.600 -10.189 1.00 0.00 27 ARG A CA 14
ATOM 21138 C C . ARG A 1 27 ? -23.325 -4.347 -9.934 1.00 0.00 27 ARG A C 14
ATOM 21139 O O . ARG A 1 27 ? -23.464 -3.499 -10.814 1.00 0.00 27 ARG A O 14
ATOM 21160 N N . VAL A 1 28 ? -24.018 -4.319 -8.792 1.00 0.00 28 VAL A N 14
ATOM 21161 C CA . VAL A 1 28 ? -24.834 -3.167 -8.425 1.00 0.00 28 VAL A CA 14
ATOM 21162 C C . VAL A 1 28 ? -23.926 -1.963 -8.194 1.00 0.00 28 VAL A C 14
ATOM 21163 O O . VAL A 1 28 ? -24.276 -0.829 -8.516 1.00 0.00 28 VAL A O 14
ATOM 21176 N N . PHE A 1 29 ? -22.754 -2.237 -7.635 1.00 0.00 29 PHE A N 14
ATOM 21177 C CA . PHE A 1 29 ? -21.854 -1.195 -7.165 1.00 0.00 29 PHE A CA 14
ATOM 21178 C C . PHE A 1 29 ? -21.600 -0.102 -8.208 1.00 0.00 29 PHE A C 14
ATOM 21179 O O . PHE A 1 29 ? -21.765 1.074 -7.892 1.00 0.00 29 PHE A O 14
ATOM 21196 N N . PRO A 1 30 ? -21.068 -0.426 -9.402 1.00 0.00 30 PRO A N 14
ATOM 21197 C CA . PRO A 1 30 ? -20.989 0.569 -10.514 1.00 0.00 30 PRO A CA 14
ATOM 21198 C C . PRO A 1 30 ? -22.341 1.079 -11.006 1.00 0.00 30 PRO A C 14
ATOM 21199 O O . PRO A 1 30 ? -22.412 2.161 -11.594 1.00 0.00 30 PRO A O 14
ATOM 21210 N N . TYR A 1 31 ? -23.356 0.221 -10.945 1.00 0.00 31 TYR A N 14
ATOM 21211 C CA . TYR A 1 31 ? -24.674 0.569 -11.476 1.00 0.00 31 TYR A CA 14
ATOM 21212 C C . TYR A 1 31 ? -25.272 1.765 -10.741 1.00 0.00 31 TYR A C 14
ATOM 21213 O O . TYR A 1 31 ? -25.527 2.805 -11.346 1.00 0.00 31 TYR A O 14
ATOM 21231 N N . SER A 1 32 ? -25.209 1.700 -9.412 1.00 0.00 32 SER A N 14
ATOM 21232 C CA . SER A 1 32 ? -25.810 2.711 -8.551 1.00 0.00 32 SER A CA 14
ATOM 21233 C C . SER A 1 32 ? -25.238 2.590 -7.143 1.00 0.00 32 SER A C 14
ATOM 21234 O O . SER A 1 32 ? -25.397 1.565 -6.483 1.00 0.00 32 SER A O 14
ATOM 21242 N N . PRO A 1 33 ? -24.488 3.597 -6.695 1.00 0.00 33 PRO A N 14
ATOM 21243 C CA . PRO A 1 33 ? -23.862 3.569 -5.341 1.00 0.00 33 PRO A CA 14
ATOM 21244 C C . PRO A 1 33 ? -24.880 3.308 -4.233 1.00 0.00 33 PRO A C 14
ATOM 21245 O O . PRO A 1 33 ? -24.684 2.430 -3.394 1.00 0.00 33 PRO A O 14
ATOM 21256 N N . GLU A 1 34 ? -26.055 3.915 -4.368 1.00 0.00 34 GLU A N 14
ATOM 21257 C CA . GLU A 1 34 ? -27.099 3.796 -3.353 1.00 0.00 34 GLU A CA 14
ATOM 21258 C C . GLU A 1 34 ? -27.654 2.373 -3.268 1.00 0.00 34 GLU A C 14
ATOM 21259 O O . GLU A 1 34 ? -27.977 1.899 -2.181 1.00 0.00 34 GLU A O 14
ATOM 21271 N N . LEU A 1 35 ? -27.863 1.731 -4.416 1.00 0.00 35 LEU A N 14
ATOM 21272 C CA . LEU A 1 35 ? -28.347 0.349 -4.424 1.00 0.00 35 LEU A CA 14
ATOM 21273 C C . LEU A 1 35 ? -27.331 -0.584 -3.769 1.00 0.00 35 LEU A C 14
ATOM 21274 O O . LEU A 1 35 ? -27.635 -1.164 -2.728 1.00 0.00 35 LEU A O 14
ATOM 21290 N N . ALA A 1 36 ? -26.064 -0.343 -4.093 1.00 0.00 36 ALA A N 14
ATOM 21291 C CA . ALA A 1 36 ? -24.955 -1.121 -3.550 1.00 0.00 36 ALA A CA 14
ATOM 21292 C C . ALA A 1 36 ? -24.875 -0.940 -2.042 1.00 0.00 36 ALA A C 14
ATOM 21293 O O . ALA A 1 36 ? -24.641 -1.890 -1.300 1.00 0.00 36 ALA A O 14
ATOM 21300 N N . LYS A 1 37 ? -25.186 0.277 -1.606 1.00 0.00 37 LYS A N 14
ATOM 21301 C CA . LYS A 1 37 ? -25.151 0.643 -0.197 1.00 0.00 37 LYS A CA 14
ATOM 21302 C C . LYS A 1 37 ? -26.118 -0.228 0.591 1.00 0.00 37 LYS A C 14
ATOM 21303 O O . LYS A 1 37 ? -25.684 -0.953 1.483 1.00 0.00 37 LYS A O 14
ATOM 21322 N N . ARG A 1 38 ? -27.336 -0.388 0.076 1.00 0.00 38 ARG A N 14
ATOM 21323 C CA . ARG A 1 38 ? -28.299 -1.292 0.706 1.00 0.00 38 ARG A CA 14
ATOM 21324 C C . ARG A 1 38 ? -27.866 -2.759 0.628 1.00 0.00 38 ARG A C 14
ATOM 21325 O O . ARG A 1 38 ? -27.912 -3.461 1.638 1.00 0.00 38 ARG A O 14
ATOM 21346 N N . TYR A 1 39 ? -27.330 -3.177 -0.517 1.00 0.00 39 TYR A N 14
ATOM 21347 C CA . TYR A 1 39 ? -26.895 -4.562 -0.681 1.00 0.00 39 TYR A CA 14
ATOM 21348 C C . TYR A 1 39 ? -25.759 -4.957 0.260 1.00 0.00 39 TYR A C 14
ATOM 21349 O O . TYR A 1 39 ? -25.596 -6.148 0.511 1.00 0.00 39 TYR A O 14
ATOM 21367 N N . VAL A 1 40 ? -24.771 -4.078 0.418 1.00 0.00 40 VAL A N 14
ATOM 21368 C CA . VAL A 1 40 ? -23.618 -4.415 1.247 1.00 0.00 40 VAL A CA 14
ATOM 21369 C C . VAL A 1 40 ? -24.039 -4.607 2.702 1.00 0.00 40 VAL A C 14
ATOM 21370 O O . VAL A 1 40 ? -23.473 -5.434 3.409 1.00 0.00 40 VAL A O 14
ATOM 21383 N N . GLU A 1 41 ? -24.872 -3.699 3.203 1.00 0.00 41 GLU A N 14
ATOM 21384 C CA . GLU A 1 41 ? -25.226 -3.698 4.618 1.00 0.00 41 GLU A CA 14
ATOM 21385 C C . GLU A 1 41 ? -26.007 -4.958 4.972 1.00 0.00 41 GLU A C 14
ATOM 21386 O O . GLU A 1 41 ? -25.756 -5.573 6.005 1.00 0.00 41 GLU A O 14
ATOM 21398 N N . LEU A 1 42 ? -26.673 -5.485 3.952 1.00 0.00 42 LEU A N 14
ATOM 21399 C CA . LEU A 1 42 ? -27.110 -6.872 3.961 1.00 0.00 42 LEU A CA 14
ATOM 21400 C C . LEU A 1 42 ? -25.935 -7.843 4.059 1.00 0.00 42 LEU A C 14
ATOM 21401 O O . LEU A 1 42 ? -25.987 -8.769 4.866 1.00 0.00 42 LEU A O 14
ATOM 21417 N N . ALA A 1 43 ? -24.852 -7.610 3.318 1.00 0.00 43 ALA A N 14
ATOM 21418 C CA . ALA A 1 43 ? -23.714 -8.523 3.380 1.00 0.00 43 ALA A CA 14
ATOM 21419 C C . ALA A 1 43 ? -23.053 -8.543 4.758 1.00 0.00 43 ALA A C 14
ATOM 21420 O O . ALA A 1 43 ? -22.527 -9.578 5.161 1.00 0.00 43 ALA A O 14
ATOM 21427 N N . LEU A 1 44 ? -22.909 -7.378 5.387 1.00 0.00 44 LEU A N 14
ATOM 21428 C CA . LEU A 1 44 ? -22.326 -7.296 6.726 1.00 0.00 44 LEU A CA 14
ATOM 21429 C C . LEU A 1 44 ? -23.167 -8.018 7.774 1.00 0.00 44 LEU A C 14
ATOM 21430 O O . LEU A 1 44 ? -22.627 -8.729 8.622 1.00 0.00 44 LEU A O 14
ATOM 21446 N N . LEU A 1 45 ? -24.484 -7.859 7.684 1.00 0.00 45 LEU A N 14
ATOM 21447 C CA . LEU A 1 45 ? -25.406 -8.605 8.532 1.00 0.00 45 LEU A CA 14
ATOM 21448 C C . LEU A 1 45 ? -25.292 -10.101 8.264 1.00 0.00 45 LEU A C 14
ATOM 21449 O O . LEU A 1 45 ? -25.447 -10.894 9.180 1.00 0.00 45 LEU A O 14
ATOM 21465 N N . VAL A 1 46 ? -25.177 -10.475 6.992 1.00 0.00 46 VAL A N 14
ATOM 21466 C CA . VAL A 1 46 ? -24.913 -11.863 6.625 1.00 0.00 46 VAL A CA 14
ATOM 21467 C C . VAL A 1 46 ? -23.559 -12.304 7.184 1.00 0.00 46 VAL A C 14
ATOM 21468 O O . VAL A 1 46 ? -23.430 -13.420 7.676 1.00 0.00 46 VAL A O 14
ATOM 21481 N N . GLN A 1 47 ? -22.538 -11.461 7.044 1.00 0.00 47 GLN A N 14
ATOM 21482 C CA . GLN A 1 47 ? -21.171 -11.858 7.368 1.00 0.00 47 GLN A CA 14
ATOM 21483 C C . GLN A 1 47 ? -21.004 -12.203 8.845 1.00 0.00 47 GLN A C 14
ATOM 21484 O O . GLN A 1 47 ? -20.329 -13.177 9.176 1.00 0.00 47 GLN A O 14
ATOM 21498 N N . GLN A 1 48 ? -21.554 -11.371 9.727 1.00 0.00 48 GLN A N 14
ATOM 21499 C CA . GLN A 1 48 ? -21.570 -11.682 11.153 1.00 0.00 48 GLN A CA 14
ATOM 21500 C C . GLN A 1 48 ? -22.434 -12.909 11.451 1.00 0.00 48 GLN A C 14
ATOM 21501 O O . GLN A 1 48 ? -21.999 -13.851 12.110 1.00 0.00 48 GLN A O 14
ATOM 21515 N N . LYS A 1 49 ? -23.618 -12.916 10.846 1.00 0.00 49 LYS A N 14
ATOM 21516 C CA . LYS A 1 49 ? -24.645 -13.928 11.073 1.00 0.00 49 LYS A CA 14
ATOM 21517 C C . LYS A 1 49 ? -24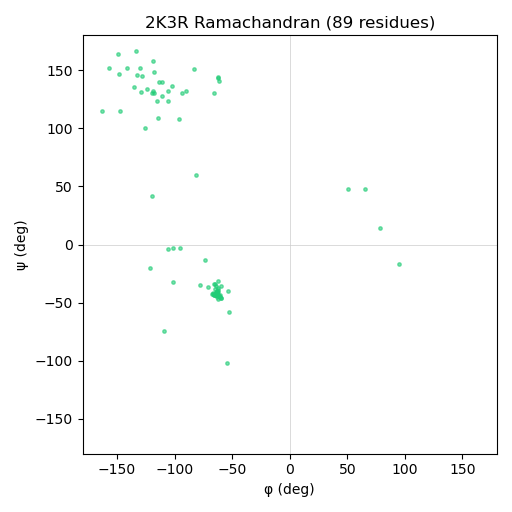.223 -15.316 10.578 1.00 0.00 49 LYS A C 14
ATOM 21518 O O . LYS A 1 49 ? -24.547 -16.326 11.194 1.00 0.00 49 LYS A O 14
ATOM 21537 N N . ALA A 1 50 ? -23.615 -15.350 9.394 1.00 0.00 50 ALA A N 14
ATOM 21538 C CA . ALA A 1 50 ? -23.018 -16.565 8.842 1.00 0.00 50 ALA A CA 14
ATOM 21539 C C . ALA A 1 50 ? -21.696 -16.885 9.533 1.00 0.00 50 ALA A C 14
ATOM 21540 O O . ALA A 1 50 ? -21.128 -17.958 9.332 1.00 0.00 50 ALA A O 14
ATOM 21547 N N . LYS A 1 51 ? -21.181 -15.919 10.290 1.00 0.00 51 LYS A N 14
ATOM 21548 C CA . LYS A 1 51 ? -19.960 -16.112 11.060 1.00 0.00 51 LYS A CA 14
ATOM 21549 C C . LYS A 1 51 ? -18.797 -16.542 10.167 1.00 0.00 51 LYS A C 14
ATOM 21550 O O . LYS A 1 51 ? -18.055 -17.462 10.507 1.00 0.00 51 LYS A O 14
ATOM 21569 N N . VAL A 1 52 ? -18.498 -15.707 9.175 1.00 0.00 52 VAL A N 14
ATOM 21570 C CA . VAL A 1 52 ? -17.402 -16.003 8.262 1.00 0.00 52 VAL A CA 14
ATOM 21571 C C . VAL A 1 52 ? -16.332 -14.926 8.375 1.00 0.00 52 VAL A C 14
ATOM 21572 O O . VAL A 1 52 ? -16.638 -13.745 8.535 1.00 0.00 52 VAL A O 14
ATOM 21585 N N . LYS A 1 53 ? -15.095 -15.384 8.537 1.00 0.00 53 LYS A N 14
ATOM 21586 C CA . LYS A 1 53 ? -13.958 -14.481 8.632 1.00 0.00 53 LYS A CA 14
ATOM 21587 C C . LYS A 1 53 ? -13.560 -14.017 7.236 1.00 0.00 53 LYS A C 14
ATOM 21588 O O . LYS A 1 53 ? -13.383 -14.835 6.333 1.00 0.00 53 LYS A O 14
ATOM 21607 N N . ILE A 1 54 ? -13.175 -12.749 7.151 1.00 0.00 54 ILE A N 14
ATOM 21608 C CA . ILE A 1 54 ? -12.664 -12.186 5.907 1.00 0.00 54 ILE A CA 14
ATOM 21609 C C . ILE A 1 54 ? -11.465 -11.288 6.208 1.00 0.00 54 ILE A C 14
ATOM 21610 O O . ILE A 1 54 ? -11.609 -10.305 6.934 1.00 0.00 54 ILE A O 14
ATOM 21626 N N . PRO A 1 55 ? -10.239 -11.747 5.903 1.00 0.00 55 PRO A N 14
ATOM 21627 C CA . PRO A 1 55 ? -9.013 -10.922 6.112 1.00 0.00 55 PRO A CA 14
ATOM 21628 C C . PRO A 1 55 ? -9.062 -9.561 5.422 1.00 0.00 55 PRO A C 14
ATOM 21629 O O . PRO A 1 55 ? -8.636 -8.564 6.003 1.00 0.00 55 PRO A O 14
ATOM 21640 N N . ARG A 1 56 ? -9.549 -9.534 4.180 1.00 0.00 56 ARG A N 14
ATOM 21641 C CA . ARG A 1 56 ? -9.566 -8.287 3.417 1.00 0.00 56 ARG A CA 14
ATOM 21642 C C . ARG A 1 56 ? -10.851 -8.056 2.616 1.00 0.00 56 ARG A C 14
ATOM 21643 O O . ARG A 1 56 ? -11.137 -6.907 2.281 1.00 0.00 56 ARG A O 14
ATOM 21664 N N . LYS A 1 57 ? -11.593 -9.103 2.243 1.00 0.00 57 LYS A N 14
ATOM 21665 C CA . LYS A 1 57 ? -12.537 -8.957 1.132 1.00 0.00 57 LYS A CA 14
ATOM 21666 C C . LYS A 1 57 ? -13.629 -7.927 1.424 1.00 0.00 57 LYS A C 14
ATOM 21667 O O . LYS A 1 57 ? -14.168 -7.354 0.480 1.00 0.00 57 LYS A O 14
ATOM 21686 N N . TRP A 1 58 ? -14.191 -7.960 2.632 1.00 0.00 58 TRP A N 14
ATOM 21687 C CA . TRP A 1 58 ? -15.219 -6.980 2.969 1.00 0.00 58 TRP A CA 14
ATOM 21688 C C . TRP A 1 58 ? -14.702 -5.908 3.922 1.00 0.00 58 TRP A C 14
ATOM 21689 O O . TRP A 1 58 ? -14.856 -4.729 3.622 1.00 0.00 58 TRP A O 14
ATOM 21710 N N . LYS A 1 59 ? -13.780 -6.298 4.796 1.00 0.00 59 LYS A N 14
ATOM 21711 C CA . LYS A 1 59 ? -13.258 -5.371 5.795 1.00 0.00 59 LYS A CA 14
ATOM 21712 C C . LYS A 1 59 ? -12.498 -4.215 5.152 1.00 0.00 59 LYS A C 14
ATOM 21713 O O . LYS A 1 59 ? -12.465 -3.119 5.709 1.00 0.00 59 LYS A O 14
ATOM 21732 N N . ARG A 1 60 ? -11.689 -4.540 4.147 1.00 0.00 60 ARG A N 14
ATOM 21733 C CA . ARG A 1 60 ? -10.794 -3.559 3.535 1.00 0.00 60 ARG A CA 14
ATOM 21734 C C . ARG A 1 60 ? -11.368 -2.977 2.246 1.00 0.00 60 ARG A C 14
ATOM 21735 O O . ARG A 1 60 ? -10.754 -2.102 1.639 1.00 0.00 60 ARG A O 14
ATOM 21756 N N . ARG A 1 61 ? -12.563 -3.420 1.862 1.00 0.00 61 ARG A N 14
ATOM 21757 C CA . ARG A 1 61 ? -13.153 -3.017 0.586 1.00 0.00 61 ARG A CA 14
ATOM 21758 C C . ARG A 1 61 ? -14.406 -2.153 0.746 1.00 0.00 61 ARG A C 14
ATOM 21759 O O . ARG A 1 61 ? -15.254 -2.172 -0.143 1.00 0.00 61 ARG A O 14
ATOM 21780 N N . TYR A 1 62 ? -14.644 -1.584 1.933 1.00 0.00 62 TYR A N 14
ATOM 21781 C CA . TYR A 1 62 ? -15.875 -0.818 2.139 1.00 0.00 62 TYR A CA 14
ATOM 21782 C C . TYR A 1 62 ? -15.743 0.418 3.023 1.00 0.00 62 TYR A C 14
ATOM 21783 O O . TYR A 1 62 ? -14.638 0.764 3.436 1.00 0.00 62 TYR A O 14
ATOM 21801 N N . CYS A 1 63 ? -16.748 1.285 2.866 1.00 0.00 63 CYS A N 14
ATOM 21802 C CA . CYS A 1 63 ? -16.862 2.507 3.657 1.00 0.00 63 CYS A CA 14
ATOM 21803 C C . CYS A 1 63 ? -17.196 2.206 5.110 1.00 0.00 63 CYS A C 14
ATOM 21804 O O . CYS A 1 63 ? -18.058 1.375 5.394 1.00 0.00 63 CYS A O 14
ATOM 21811 N N . LYS A 1 64 ? -16.610 2.989 6.012 1.00 0.00 64 LYS A N 14
ATOM 21812 C CA . LYS A 1 64 ? -16.809 2.748 7.434 1.00 0.00 64 LYS A CA 14
ATOM 21813 C C . LYS A 1 64 ? -18.274 2.942 7.834 1.00 0.00 64 LYS A C 14
ATOM 21814 O O . LYS A 1 64 ? -18.784 2.209 8.683 1.00 0.00 64 LYS A O 14
ATOM 21833 N N . LYS A 1 65 ? -18.914 3.987 7.299 1.00 0.00 65 LYS A N 14
ATOM 21834 C CA . LYS A 1 65 ? -20.341 4.209 7.535 1.00 0.00 65 LYS A CA 14
ATOM 21835 C C . LYS A 1 65 ? -21.235 3.433 6.575 1.00 0.00 65 LYS A C 14
ATOM 21836 O O . LYS A 1 65 ? -22.291 2.929 6.960 1.00 0.00 65 LYS A O 14
ATOM 21855 N N . CYS A 1 66 ? -20.936 3.588 5.289 1.00 0.00 66 CYS A N 14
ATOM 21856 C CA . CYS A 1 66 ? -21.844 3.158 4.228 1.00 0.00 66 CYS A CA 14
ATOM 21857 C C . CYS A 1 66 ? -21.843 1.647 4.116 1.00 0.00 66 CYS A C 14
ATOM 21858 O O . CYS A 1 66 ? -22.696 1.089 3.434 1.00 0.00 66 CYS A O 14
ATOM 21865 N N . HIS A 1 67 ? -20.670 1.101 4.414 1.00 0.00 67 HIS A N 14
ATOM 21866 C CA . HIS A 1 67 ? -20.379 -0.308 4.204 1.00 0.00 67 HIS A CA 14
ATOM 21867 C C . HIS A 1 67 ? -20.346 -0.605 2.703 1.00 0.00 67 HIS A C 14
ATOM 21868 O O . HIS A 1 67 ? -19.789 -1.618 2.304 1.00 0.00 67 HIS A O 14
ATOM 21883 N N . ALA A 1 68 ? -20.502 0.450 1.905 1.00 0.00 68 ALA A N 14
ATOM 21884 C CA . ALA A 1 68 ? -20.501 0.345 0.449 1.00 0.00 68 ALA A CA 14
ATOM 21885 C C . ALA A 1 68 ? -19.107 0.058 -0.103 1.00 0.00 68 ALA A C 14
ATOM 21886 O O . ALA A 1 68 ? -18.112 0.556 0.422 1.00 0.00 68 ALA A O 14
ATOM 21893 N N . PHE A 1 69 ? -19.067 -0.656 -1.228 1.00 0.00 69 PHE A N 14
ATOM 21894 C CA . PHE A 1 69 ? -17.824 -1.238 -1.725 1.00 0.00 69 PHE A CA 14
ATOM 21895 C C . PHE A 1 69 ? -16.904 -0.111 -2.192 1.00 0.00 69 PHE A C 14
ATOM 21896 O O . PHE A 1 69 ? -17.398 0.905 -2.677 1.00 0.00 69 PHE A O 14
ATOM 21913 N N . LEU A 1 70 ? -15.655 -0.115 -1.733 1.00 0.00 70 LEU A N 14
ATOM 21914 C CA . LEU A 1 70 ? -14.866 1.115 -1.781 1.00 0.00 70 LEU A CA 14
ATOM 21915 C C . LEU A 1 70 ? -13.898 1.019 -2.958 1.00 0.00 70 LEU A C 14
ATOM 21916 O O . LEU A 1 70 ? -12.793 0.486 -2.836 1.00 0.00 70 LEU A O 14
ATOM 21932 N N . VAL A 1 71 ? -14.322 1.558 -4.098 1.00 0.00 71 VAL A N 14
ATOM 21933 C CA . VAL A 1 71 ? -13.462 1.692 -5.270 1.00 0.00 71 VAL A CA 14
ATOM 21934 C C . VAL A 1 71 ? -13.641 3.085 -5.876 1.00 0.00 71 VAL A C 14
ATOM 21935 O O . VAL A 1 71 ? -14.768 3.580 -5.945 1.00 0.00 71 VAL A O 14
ATOM 21948 N N . PRO A 1 72 ? -12.552 3.791 -6.211 1.00 0.00 72 PRO A N 14
ATOM 21949 C CA . PRO A 1 72 ? -12.672 5.161 -6.779 1.00 0.00 72 PRO A CA 14
ATOM 21950 C C . PRO A 1 72 ? -13.416 5.186 -8.109 1.00 0.00 72 PRO A C 14
ATOM 21951 O O . PRO A 1 72 ? -13.140 4.377 -8.991 1.00 0.00 72 PRO A O 14
ATOM 21962 N N . GLY A 1 73 ? -14.174 6.263 -8.302 1.00 0.00 73 GLY A N 14
ATOM 21963 C CA . GLY A 1 73 ? -14.896 6.525 -9.542 1.00 0.00 73 GLY A CA 14
ATOM 21964 C C . GLY A 1 73 ? -16.343 6.049 -9.441 1.00 0.00 73 GLY A C 14
ATOM 21965 O O . GLY A 1 73 ? -17.099 6.218 -10.396 1.00 0.00 73 GLY A O 14
ATOM 21969 N N . ILE A 1 74 ? -16.603 5.175 -8.465 1.00 0.00 74 ILE A N 14
ATOM 21970 C CA . ILE A 1 74 ? -17.749 4.272 -8.549 1.00 0.00 74 ILE A CA 14
ATOM 21971 C C . ILE A 1 74 ? -18.871 4.687 -7.591 1.00 0.00 74 ILE A C 14
ATOM 21972 O O . ILE A 1 74 ? -19.800 5.379 -8.002 1.00 0.00 74 ILE A O 14
ATOM 21988 N N . ASN A 1 75 ? -18.678 4.442 -6.289 1.00 0.00 75 ASN A N 14
ATOM 21989 C CA . ASN A 1 75 ? -19.577 4.969 -5.263 1.00 0.00 75 ASN A CA 14
ATOM 21990 C C . ASN A 1 75 ? -18.877 6.095 -4.510 1.00 0.00 75 ASN A C 14
ATOM 21991 O O . ASN A 1 75 ? -19.363 6.590 -3.489 1.00 0.00 75 ASN A O 14
ATOM 22002 N N . ALA A 1 76 ? -17.671 6.381 -4.987 1.00 0.00 76 ALA A N 14
ATOM 22003 C CA . ALA A 1 76 ? -16.709 7.227 -4.296 1.00 0.00 76 ALA A CA 14
ATOM 22004 C C . ALA A 1 76 ? -15.692 7.695 -5.324 1.00 0.00 76 ALA A C 14
ATOM 22005 O O . ALA A 1 76 ? -15.262 6.891 -6.139 1.00 0.00 76 ALA A O 14
ATOM 22012 N N . ARG A 1 77 ? -15.104 8.860 -5.101 1.00 0.00 77 ARG A N 14
ATOM 22013 C CA . ARG A 1 77 ? -14.143 9.390 -6.061 1.00 0.00 77 ARG A CA 14
ATOM 22014 C C . ARG A 1 77 ? -12.866 9.804 -5.343 1.00 0.00 77 ARG A C 14
ATOM 22015 O O . ARG A 1 77 ? -12.905 10.196 -4.181 1.00 0.00 77 ARG A O 14
ATOM 22036 N N . VAL A 1 78 ? -11.728 9.599 -6.002 1.00 0.00 78 VAL A N 14
ATOM 22037 C CA . VAL A 1 78 ? -10.455 10.034 -5.442 1.00 0.00 78 VAL A CA 14
ATOM 22038 C C . VAL A 1 78 ? -9.747 10.961 -6.424 1.00 0.00 78 VAL A C 14
ATOM 22039 O O . VAL A 1 78 ? -9.869 10.790 -7.634 1.00 0.00 78 VAL A O 14
ATOM 22052 N N . ARG A 1 79 ? -9.289 12.096 -5.906 1.00 0.00 79 ARG A N 14
ATOM 22053 C CA . ARG A 1 79 ? -8.340 12.919 -6.643 1.00 0.00 79 ARG A CA 14
ATOM 22054 C C . ARG A 1 79 ? -6.945 12.694 -6.073 1.00 0.00 79 ARG A C 14
ATOM 22055 O O . ARG A 1 79 ? -6.803 12.416 -4.883 1.00 0.00 79 ARG A O 14
ATOM 22076 N N . LEU A 1 80 ? -5.966 12.580 -6.965 1.00 0.00 80 LEU A N 14
ATOM 22077 C CA . LEU A 1 80 ? -4.580 12.460 -6.535 1.00 0.00 80 LEU A CA 14
ATOM 22078 C C . LEU A 1 80 ? -3.863 13.765 -6.867 1.00 0.00 80 LEU A C 14
ATOM 22079 O O . LEU A 1 80 ? -3.770 14.139 -8.033 1.00 0.00 80 LEU A O 14
ATOM 22095 N N . ARG A 1 81 ? -3.284 14.404 -5.852 1.00 0.00 81 ARG A N 14
ATOM 22096 C CA . ARG A 1 81 ? -2.593 15.679 -6.042 1.00 0.00 81 ARG A CA 14
ATOM 22097 C C . ARG A 1 81 ? -1.086 15.492 -5.926 1.00 0.00 81 ARG A C 14
ATOM 22098 O O . ARG A 1 81 ? -0.605 14.960 -4.926 1.00 0.00 81 ARG A O 14
ATOM 22119 N N . GLN A 1 82 ? -0.354 16.176 -6.799 1.00 0.00 82 GLN A N 14
ATOM 22120 C CA . GLN A 1 82 ? 1.096 16.058 -6.814 1.00 0.00 82 GLN A CA 14
ATOM 22121 C C . GLN A 1 82 ? 1.732 17.328 -6.256 1.00 0.00 82 GLN A C 14
ATOM 22122 O O . GLN A 1 82 ? 1.941 18.313 -6.962 1.00 0.00 82 GLN A O 14
ATOM 22136 N N . LYS A 1 83 ? 2.335 17.102 -5.099 1.00 0.00 83 LYS A N 14
ATOM 22137 C CA . LYS A 1 83 ? 3.196 18.036 -4.379 1.00 0.00 83 LYS A CA 14
ATOM 22138 C C . LYS A 1 83 ? 4.401 17.187 -3.980 1.00 0.00 83 LYS A C 14
ATOM 22139 O O . LYS A 1 83 ? 4.321 15.973 -4.176 1.00 0.00 83 LYS A O 14
ATOM 22158 N N . ARG A 1 84 ? 5.520 17.721 -3.484 1.00 0.00 84 ARG A N 14
ATOM 22159 C CA . ARG A 1 84 ? 6.433 16.730 -2.914 1.00 0.00 84 ARG A CA 14
ATOM 22160 C C . ARG A 1 84 ? 5.938 16.461 -1.491 1.00 0.00 84 ARG A C 14
ATOM 22161 O O . ARG A 1 84 ? 6.740 16.184 -0.597 1.00 0.00 84 ARG A O 14
ATOM 22182 N N . MET A 1 85 ? 4.681 16.026 -1.460 1.00 0.00 85 MET A N 14
ATOM 22183 C CA . MET A 1 85 ? 4.101 15.042 -0.562 1.00 0.00 85 MET A CA 14
ATOM 22184 C C . MET A 1 85 ? 3.022 14.348 -1.392 1.00 0.00 85 MET A C 14
ATOM 22185 O O . MET A 1 85 ? 2.177 15.063 -1.925 1.00 0.00 85 MET A O 14
ATOM 22199 N N . PRO A 1 86 ? 2.963 13.022 -1.570 1.00 0.00 86 PRO A N 14
ATOM 22200 C CA . PRO A 1 86 ? 1.733 12.454 -2.195 1.00 0.00 86 PRO A CA 14
ATOM 22201 C C . PRO A 1 86 ? 0.503 12.727 -1.330 1.00 0.00 86 PRO A C 14
ATOM 22202 O O . PRO A 1 86 ? 0.474 12.298 -0.180 1.00 0.00 86 PRO A O 14
ATOM 22213 N N . HIS A 1 87 ? -0.605 13.050 -1.993 1.00 0.00 87 HIS A N 14
ATOM 22214 C CA . HIS A 1 87 ? -1.873 13.289 -1.305 1.00 0.00 87 HIS A CA 14
ATOM 22215 C C . HIS A 1 87 ? -3.029 12.807 -2.177 1.00 0.00 87 HIS A C 14
ATOM 22216 O O . HIS A 1 87 ? -3.130 13.210 -3.337 1.00 0.00 87 HIS A O 14
ATOM 22231 N N . ILE A 1 88 ? -3.991 12.114 -1.570 1.00 0.00 88 ILE A N 14
ATOM 22232 C CA . ILE A 1 88 ? -5.236 11.782 -2.259 1.00 0.00 88 ILE A CA 14
ATOM 22233 C C . ILE A 1 88 ? -6.438 12.147 -1.385 1.00 0.00 88 ILE A C 14
ATOM 22234 O O . ILE A 1 88 ? -6.361 12.049 -0.164 1.00 0.00 88 ILE A O 14
ATOM 22250 N N . VAL A 1 89 ? -7.533 12.587 -2.003 1.00 0.00 89 VAL A N 14
ATOM 22251 C CA . VAL A 1 89 ? -8.762 12.876 -1.261 1.00 0.00 89 VAL A CA 14
ATOM 22252 C C . VAL A 1 89 ? -9.885 11.939 -1.703 1.00 0.00 89 VAL A C 14
ATOM 22253 O O . VAL A 1 89 ? -10.095 11.726 -2.887 1.00 0.00 89 VAL A O 14
ATOM 22266 N N . VAL A 1 90 ? -10.566 11.342 -0.728 1.00 0.00 90 VAL A N 14
ATOM 22267 C CA . VAL A 1 90 ? -11.574 10.322 -1.002 1.00 0.00 90 VAL A CA 14
ATOM 22268 C C . VAL A 1 90 ? -12.914 10.803 -0.465 1.00 0.00 90 VAL A C 14
ATOM 22269 O O . VAL A 1 90 ? -13.042 11.101 0.719 1.00 0.00 90 VAL A O 14
ATOM 22282 N N . LYS A 1 91 ? -13.934 10.714 -1.313 1.00 0.00 91 LYS A N 14
ATOM 22283 C CA . LYS A 1 91 ? -15.283 11.093 -0.919 1.00 0.00 91 LYS A CA 14
ATOM 22284 C C . LYS A 1 91 ? -16.253 10.035 -1.429 1.00 0.00 91 LYS A C 14
ATOM 22285 O O . LYS A 1 91 ? -16.251 9.723 -2.617 1.00 0.00 91 LYS A O 14
ATOM 22304 N N . CYS A 1 92 ? -17.038 9.443 -0.533 1.00 0.00 92 CYS A N 14
ATOM 22305 C CA . CYS A 1 92 ? -17.892 8.329 -0.928 1.00 0.00 92 CYS A CA 14
ATOM 22306 C C . CYS A 1 92 ? -19.345 8.772 -0.815 1.00 0.00 92 CYS A C 14
ATOM 22307 O O . CYS A 1 92 ? -19.830 9.085 0.274 1.00 0.00 92 CYS A O 14
ATOM 22314 N N . LEU A 1 93 ? -20.080 8.531 -1.892 1.00 0.00 93 LEU A N 14
ATOM 22315 C CA . LEU A 1 93 ? -21.340 9.221 -2.132 1.00 0.00 93 LEU A CA 14
ATOM 22316 C C . LEU A 1 93 ? -22.324 8.863 -1.024 1.00 0.00 93 LEU A C 14
ATOM 22317 O O . LEU A 1 93 ? -23.060 9.720 -0.540 1.00 0.00 93 LEU A O 14
ATOM 22333 N N . GLU A 1 94 ? -22.331 7.596 -0.618 1.00 0.00 94 GLU A N 14
ATOM 22334 C CA . GLU A 1 94 ? -23.401 7.096 0.241 1.00 0.00 94 GLU A CA 14
ATOM 22335 C C . GLU A 1 94 ? -23.323 7.796 1.594 1.00 0.00 94 GLU A C 14
ATOM 22336 O O . GLU A 1 94 ? -24.352 8.055 2.208 1.00 0.00 94 GLU A O 14
ATOM 22348 N N . CYS A 1 95 ? -22.107 8.006 2.103 1.00 0.00 95 CYS A N 14
ATOM 22349 C CA . CYS A 1 95 ? -21.957 8.800 3.320 1.00 0.00 95 CYS A CA 14
ATOM 22350 C C . CYS A 1 95 ? -22.130 10.269 2.954 1.00 0.00 95 CYS A C 14
ATOM 22351 O O . CYS A 1 95 ? -22.881 10.967 3.621 1.00 0.00 95 CYS A O 14
ATOM 22358 N N . GLY A 1 96 ? -21.670 10.630 1.754 1.00 0.00 96 GLY A N 14
ATOM 22359 C CA . GLY A 1 96 ? -21.640 12.028 1.327 1.00 0.00 96 GLY A CA 14
ATOM 22360 C C . GLY A 1 96 ? -20.474 12.791 1.954 1.00 0.00 96 GLY A C 14
ATOM 22361 O O . GLY A 1 96 ? -20.492 14.021 1.991 1.00 0.00 96 GLY A O 14
ATOM 22365 N N . HIS A 1 97 ? -19.475 12.062 2.446 1.00 0.00 97 HIS A N 14
ATOM 22366 C CA . HIS A 1 97 ? -18.387 12.661 3.220 1.00 0.00 97 HIS A CA 14
ATOM 22367 C C . HIS A 1 97 ? -17.032 12.446 2.553 1.00 0.00 97 HIS A C 14
ATOM 22368 O O . HIS A 1 97 ? -16.851 11.489 1.804 1.00 0.00 97 HIS A O 14
ATOM 22383 N N . ILE A 1 98 ? -16.140 13.415 2.761 1.00 0.00 98 ILE A N 14
ATOM 22384 C CA . ILE A 1 98 ? -14.795 13.406 2.186 1.00 0.00 98 ILE A CA 14
ATOM 22385 C C . ILE A 1 98 ? -13.721 13.234 3.260 1.00 0.00 98 ILE A C 14
ATOM 22386 O O . ILE A 1 98 ? -13.900 13.661 4.397 1.00 0.00 98 ILE A O 14
ATOM 22402 N N . MET A 1 99 ? -12.803 12.318 2.975 1.00 0.00 99 MET A N 14
ATOM 22403 C CA . MET A 1 99 ? -11.610 12.120 3.790 1.00 0.00 99 MET A CA 14
ATOM 22404 C C . MET A 1 99 ? -10.348 12.338 2.957 1.00 0.00 99 MET A C 14
ATOM 22405 O O . MET A 1 99 ? -10.307 12.027 1.769 1.00 0.00 99 MET A O 14
ATOM 22419 N N . ARG A 1 100 ? -9.297 12.818 3.614 1.00 0.00 100 ARG A N 14
ATOM 22420 C CA . ARG A 1 100 ? -8.001 13.008 2.967 1.00 0.00 100 ARG A CA 14
ATOM 22421 C C . ARG A 1 100 ? -7.016 11.975 3.501 1.00 0.00 100 ARG A C 14
ATOM 22422 O O . ARG A 1 100 ? -6.718 11.969 4.696 1.00 0.00 100 ARG A O 14
ATOM 22443 N N . TYR A 1 101 ? -6.364 11.263 2.584 1.00 0.00 101 TYR A N 14
ATOM 22444 C CA . TYR A 1 101 ? -5.340 10.292 2.955 1.00 0.00 101 TYR A CA 14
ATOM 22445 C C . TYR A 1 101 ? -3.998 10.692 2.344 1.00 0.00 101 TYR A C 14
ATOM 22446 O O . TYR A 1 101 ? -3.822 10.608 1.131 1.00 0.00 101 TYR A O 14
ATOM 22464 N N . PRO A 1 102 ? -3.120 11.341 3.119 1.00 0.00 102 PRO A N 14
ATOM 22465 C CA . PRO A 1 102 ? -1.700 11.519 2.694 1.00 0.00 102 PRO A CA 14
ATOM 22466 C C . PRO A 1 102 ? -0.929 10.204 2.572 1.00 0.00 102 PRO A C 14
ATOM 22467 O O . PRO A 1 102 ? -1.039 9.322 3.422 1.00 0.00 102 PRO A O 14
ATOM 22478 N N . TYR A 1 103 ? -0.051 10.140 1.570 1.00 0.00 103 TYR A N 14
ATOM 22479 C CA . TYR A 1 103 ? 0.966 9.097 1.488 1.00 0.00 103 TYR A CA 14
ATOM 22480 C C . TYR A 1 103 ? 2.362 9.695 1.345 1.00 0.00 103 TYR A C 14
ATOM 22481 O O . TYR A 1 103 ? 2.505 10.814 0.860 1.00 0.00 103 TYR A O 14
ATOM 22499 N N . ILE A 1 104 ? 3.340 9.061 1.988 1.00 0.00 104 ILE A N 14
ATOM 22500 C CA . ILE A 1 104 ? 4.734 9.485 1.872 1.00 0.00 104 ILE A CA 14
ATOM 22501 C C . ILE A 1 104 ? 5.640 8.324 1.464 1.00 0.00 104 ILE A C 14
ATOM 22502 O O . ILE A 1 104 ? 5.195 7.177 1.394 1.00 0.00 104 ILE A O 14
ATOM 22518 N N . LYS A 1 105 ? 6.814 8.681 0.942 1.00 0.00 105 LYS A N 14
ATOM 22519 C CA . LYS A 1 105 ? 7.787 7.693 0.479 1.00 0.00 105 LYS A CA 14
ATOM 22520 C C . LYS A 1 105 ? 8.748 7.321 1.607 1.00 0.00 105 LYS A C 14
ATOM 22521 O O . LYS A 1 105 ? 8.978 6.137 1.797 1.00 0.00 105 LYS A O 14
ATOM 22541 N N . LYS A 1 15 ? -18.536 -17.624 4.022 1.00 0.00 15 LYS A N 15
ATOM 22542 C CA . LYS A 1 15 ? -18.180 -18.685 3.037 1.00 0.00 15 LYS A CA 15
ATOM 22543 C C . LYS A 1 15 ? -18.858 -18.389 1.699 1.00 0.00 15 LYS A C 15
ATOM 22544 O O . LYS A 1 15 ? -18.576 -17.364 1.079 1.00 0.00 15 LYS A O 15
ATOM 22563 N N . GLU A 1 16 ? -19.580 -19.365 1.159 1.00 0.00 16 GLU A N 15
ATOM 22564 C CA . GLU A 1 16 ? -20.201 -19.219 -0.152 1.00 0.00 16 GLU A CA 15
ATOM 22565 C C . GLU A 1 16 ? -21.290 -18.147 -0.116 1.00 0.00 16 GLU A C 15
ATOM 22566 O O . GLU A 1 16 ? -21.392 -17.328 -1.026 1.00 0.00 16 GLU A O 15
ATOM 22578 N N . ARG A 1 17 ? -22.037 -18.093 0.986 1.00 0.00 17 ARG A N 15
ATOM 22579 C CA . ARG A 1 17 ? -23.171 -17.178 1.108 1.00 0.00 17 ARG A CA 15
ATOM 22580 C C . ARG A 1 17 ? -22.756 -15.710 1.011 1.00 0.00 17 ARG A C 15
ATOM 22581 O O . ARG A 1 17 ? -23.360 -14.943 0.261 1.00 0.00 17 ARG A O 15
ATOM 22602 N N . ILE A 1 18 ? -21.670 -15.355 1.696 1.00 0.00 18 ILE A N 15
ATOM 22603 C CA . ILE A 1 18 ? -21.151 -13.991 1.669 1.00 0.00 18 ILE A CA 15
ATOM 22604 C C . ILE A 1 18 ? -20.605 -13.670 0.280 1.00 0.00 18 ILE A C 15
ATOM 22605 O O . ILE A 1 18 ? -20.608 -12.520 -0.156 1.00 0.00 18 ILE A O 15
ATOM 22621 N N . ASP A 1 19 ? -19.959 -14.672 -0.314 1.00 0.00 19 ASP A N 15
ATOM 22622 C CA . ASP A 1 19 ? -19.269 -14.530 -1.595 1.00 0.00 19 ASP A CA 15
ATOM 22623 C C . ASP A 1 19 ? -20.274 -14.165 -2.691 1.00 0.00 19 ASP A C 15
ATOM 22624 O O . ASP A 1 19 ? -20.015 -13.290 -3.515 1.00 0.00 19 ASP A O 15
ATOM 22633 N N . ILE A 1 20 ? -21.466 -14.752 -2.610 1.00 0.00 20 ILE A N 15
ATOM 22634 C CA . ILE A 1 20 ? -22.550 -14.435 -3.536 1.00 0.00 20 ILE A CA 15
ATOM 22635 C C . ILE A 1 20 ? -22.971 -12.972 -3.395 1.00 0.00 20 ILE A C 15
ATOM 22636 O O . ILE A 1 20 ? -23.065 -12.255 -4.391 1.00 0.00 20 ILE A O 15
ATOM 22652 N N . LEU A 1 21 ? -23.088 -12.508 -2.153 1.00 0.00 21 LEU A N 15
ATOM 22653 C CA . LEU A 1 21 ? -23.424 -11.110 -1.885 1.00 0.00 21 LEU A CA 15
ATOM 22654 C C . LEU A 1 21 ? -22.340 -10.185 -2.423 1.00 0.00 21 LEU A C 15
ATOM 22655 O O . LEU A 1 21 ? -22.640 -9.093 -2.895 1.00 0.00 21 LEU A O 15
ATOM 22671 N N . PHE A 1 22 ? -21.080 -10.579 -2.255 1.00 0.00 22 PHE A N 15
ATOM 22672 C CA . PHE A 1 22 ? -19.962 -9.818 -2.804 1.00 0.00 22 PHE A CA 15
ATOM 22673 C C . PHE A 1 22 ? -20.061 -9.699 -4.323 1.00 0.00 22 PHE A C 15
ATOM 22674 O O . PHE A 1 22 ? -19.857 -8.616 -4.874 1.00 0.00 22 PHE A O 15
ATOM 22691 N N . SER A 1 23 ? -20.345 -10.811 -4.999 1.00 0.00 23 SER A N 15
ATOM 22692 C CA . SER A 1 23 ? -20.511 -10.787 -6.450 1.00 0.00 23 SER A CA 15
ATOM 22693 C C . SER A 1 23 ? -21.660 -9.874 -6.860 1.00 0.00 23 SER A C 15
ATOM 22694 O O . SER A 1 23 ? -21.492 -9.004 -7.714 1.00 0.00 23 SER A O 15
ATOM 22702 N N . LEU A 1 24 ? -22.765 -9.967 -6.124 1.00 0.00 24 LEU A N 15
ATOM 22703 C CA . LEU A 1 24 ? -23.914 -9.097 -6.349 1.00 0.00 24 LEU A CA 15
ATOM 22704 C C . LEU A 1 24 ? -23.558 -7.640 -6.095 1.00 0.00 24 LEU A C 15
ATOM 22705 O O . LEU A 1 24 ? -24.000 -6.750 -6.822 1.00 0.00 24 LEU A O 15
ATOM 22721 N N . ALA A 1 25 ? -22.805 -7.403 -5.022 1.00 0.00 25 ALA A N 15
ATOM 22722 C CA . ALA A 1 25 ? -22.477 -6.043 -4.612 1.00 0.00 25 ALA A CA 15
ATOM 22723 C C . ALA A 1 25 ? -21.637 -5.353 -5.682 1.00 0.00 25 ALA A C 15
ATOM 22724 O O . ALA A 1 25 ? -21.648 -4.127 -5.776 1.00 0.00 25 ALA A O 15
ATOM 22731 N N . GLU A 1 26 ? -20.726 -6.115 -6.281 1.00 0.00 26 GLU A N 15
ATOM 22732 C CA . GLU A 1 26 ? -19.818 -5.559 -7.277 1.00 0.00 26 GLU A CA 15
ATOM 22733 C C . GLU A 1 26 ? -20.567 -5.135 -8.543 1.00 0.00 26 GLU A C 15
ATOM 22734 O O . GLU A 1 26 ? -20.081 -4.254 -9.241 1.00 0.00 26 GLU A O 15
ATOM 22746 N N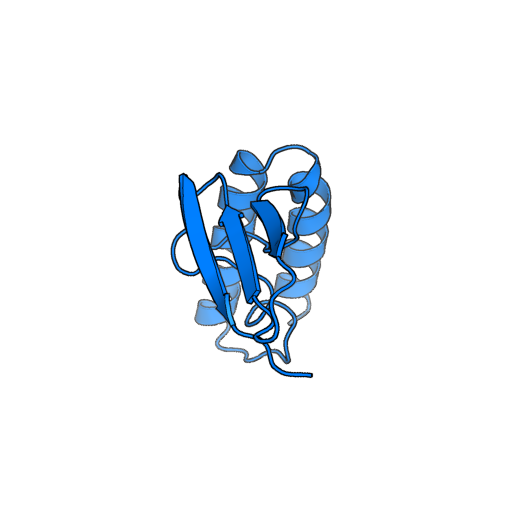 . ARG A 1 27 ? -21.530 -5.941 -8.997 1.00 0.00 27 ARG A N 15
ATOM 22747 C CA . ARG A 1 27 ? -22.308 -5.580 -10.185 1.00 0.00 27 ARG A CA 15
ATOM 22748 C C . ARG A 1 27 ? -23.162 -4.329 -9.976 1.00 0.00 27 ARG A C 15
ATOM 22749 O O . ARG A 1 27 ? -23.211 -3.454 -10.843 1.00 0.00 27 ARG A O 15
ATOM 22770 N N . VAL A 1 28 ? -23.830 -4.255 -8.825 1.00 0.00 28 VAL A N 15
ATOM 22771 C CA . VAL A 1 28 ? -24.656 -3.097 -8.486 1.00 0.00 28 VAL A CA 15
ATOM 22772 C C . VAL A 1 28 ? -23.767 -1.869 -8.335 1.00 0.00 28 VAL A C 15
ATOM 22773 O O . VAL A 1 28 ? -24.226 -0.738 -8.471 1.00 0.00 28 VAL A O 15
ATOM 22786 N N . PHE A 1 29 ? -22.594 -2.120 -7.762 1.00 0.00 29 PHE A N 15
ATOM 22787 C CA . PHE A 1 29 ? -21.686 -1.064 -7.330 1.00 0.00 29 PHE A CA 15
ATOM 22788 C C . PHE A 1 29 ? -21.501 0.000 -8.416 1.00 0.00 29 PHE A C 15
ATOM 22789 O O . PHE A 1 29 ? -21.874 1.153 -8.197 1.00 0.00 29 PHE A O 15
ATOM 22806 N N . PRO A 1 30 ? -21.019 -0.352 -9.632 1.00 0.00 30 PRO A N 15
ATOM 22807 C CA . PRO A 1 30 ? -21.012 0.601 -10.784 1.00 0.00 30 PRO A CA 15
ATOM 22808 C C . PRO A 1 30 ? -22.398 1.074 -11.213 1.00 0.00 30 PRO A C 15
ATOM 22809 O O . PRO A 1 30 ? -22.535 2.179 -11.738 1.00 0.00 30 PRO A O 15
ATOM 22820 N N . TYR A 1 31 ? -23.392 0.202 -11.090 1.00 0.00 31 TYR A N 15
ATOM 22821 C CA . TYR A 1 31 ? -24.740 0.528 -11.552 1.00 0.00 31 TYR A CA 15
ATOM 22822 C C . TYR A 1 31 ? -25.301 1.719 -10.774 1.00 0.00 31 TYR A C 15
ATOM 22823 O O . TYR A 1 31 ? -25.993 2.563 -11.339 1.00 0.00 31 TYR A O 15
ATOM 22841 N N . SER A 1 32 ? -25.178 1.632 -9.450 1.00 0.00 32 SER A N 15
ATOM 22842 C CA . SER A 1 32 ? -25.747 2.624 -8.546 1.00 0.00 32 SER A CA 15
ATOM 22843 C C . SER A 1 32 ? -25.120 2.455 -7.167 1.00 0.00 32 SER A C 15
ATOM 22844 O O . SER A 1 32 ? -25.238 1.389 -6.568 1.00 0.00 32 SER A O 15
ATOM 22852 N N . PRO A 1 33 ? -24.361 3.446 -6.686 1.00 0.00 33 PRO A N 15
ATOM 22853 C CA . PRO A 1 33 ? -23.773 3.389 -5.314 1.00 0.00 33 PRO A CA 15
ATOM 22854 C C . PRO A 1 33 ? -24.834 3.184 -4.232 1.00 0.00 33 PRO A C 15
ATOM 22855 O O . PRO A 1 33 ? -24.645 2.398 -3.307 1.00 0.00 33 PRO A O 15
ATOM 22866 N N . GLU A 1 34 ? -25.987 3.821 -4.415 1.00 0.00 34 GLU A N 15
ATOM 22867 C CA . GLU A 1 34 ? -27.061 3.768 -3.426 1.00 0.00 34 GLU A CA 15
ATOM 22868 C C . GLU A 1 34 ? -27.653 2.368 -3.304 1.00 0.00 34 GLU A C 15
ATOM 22869 O O . GLU A 1 34 ? -27.930 1.897 -2.203 1.00 0.00 34 GLU A O 15
ATOM 22881 N N . LEU A 1 35 ? -27.851 1.713 -4.446 1.00 0.00 35 LEU A N 15
ATOM 22882 C CA . LEU A 1 35 ? -28.287 0.321 -4.458 1.00 0.00 35 LEU A CA 15
ATOM 22883 C C . LEU A 1 35 ? -27.233 -0.582 -3.823 1.00 0.00 35 LEU A C 15
ATOM 22884 O O . LEU A 1 35 ? -27.514 -1.221 -2.810 1.00 0.00 35 LEU A O 15
ATOM 22900 N N . ALA A 1 36 ? -25.979 -0.288 -4.156 1.00 0.00 36 ALA A N 15
ATOM 22901 C CA . ALA A 1 36 ? -24.834 -1.028 -3.632 1.00 0.00 36 ALA A CA 15
ATOM 22902 C C . ALA A 1 36 ? -24.754 -0.877 -2.115 1.00 0.00 36 ALA A C 15
ATOM 22903 O O . ALA A 1 36 ? -24.505 -1.857 -1.412 1.00 0.00 36 ALA A O 15
ATOM 2291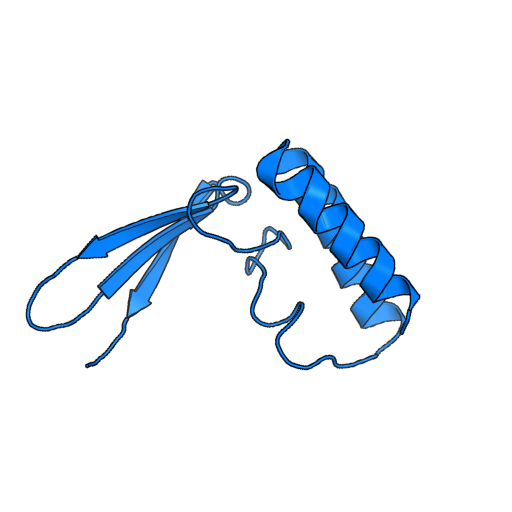0 N N . LYS A 1 37 ? -25.121 0.304 -1.616 1.00 0.00 37 LYS A N 15
ATOM 22911 C CA . LYS A 1 37 ? -25.037 0.574 -0.182 1.00 0.00 37 LYS A CA 15
ATOM 22912 C C . LYS A 1 37 ? -25.928 -0.394 0.591 1.00 0.00 37 LYS A C 15
ATOM 22913 O O . LYS A 1 37 ? -25.427 -1.214 1.356 1.00 0.00 37 LYS A O 15
ATOM 22932 N N . ARG A 1 38 ? -27.167 -0.524 0.118 1.00 0.00 38 ARG A N 15
ATOM 22933 C CA . ARG A 1 38 ? -28.159 -1.338 0.810 1.00 0.00 38 ARG A CA 15
ATOM 22934 C C . ARG A 1 38 ? -27.809 -2.823 0.789 1.00 0.00 38 ARG A C 15
ATOM 22935 O O . ARG A 1 38 ? -27.752 -3.460 1.839 1.00 0.00 38 ARG A O 15
ATOM 22956 N N . TYR A 1 39 ? -27.333 -3.287 -0.366 1.00 0.00 39 TYR A N 15
ATOM 22957 C CA . TYR A 1 39 ? -26.893 -4.672 -0.512 1.00 0.00 39 TYR A CA 15
ATOM 22958 C C . TYR A 1 39 ? -25.719 -5.029 0.396 1.00 0.00 39 TYR A C 15
ATOM 22959 O O . TYR A 1 39 ? -25.589 -6.190 0.775 1.00 0.00 39 TYR A O 15
ATOM 22977 N N . VAL A 1 40 ? -24.712 -4.159 0.446 1.00 0.00 40 VAL A N 15
ATOM 22978 C CA . VAL A 1 40 ? -23.555 -4.431 1.291 1.00 0.00 40 VAL A CA 15
ATOM 22979 C C . VAL A 1 40 ? -23.935 -4.436 2.771 1.00 0.00 40 VAL A C 15
ATOM 22980 O O . VAL A 1 40 ? -23.471 -5.279 3.531 1.00 0.00 40 VAL A O 15
ATOM 22993 N N . GLU A 1 41 ? -24.737 -3.462 3.191 1.00 0.00 41 GLU A N 15
ATOM 22994 C CA . GLU A 1 41 ? -25.080 -3.311 4.603 1.00 0.00 41 GLU A CA 15
ATOM 22995 C C . GLU A 1 41 ? -25.821 -4.555 5.079 1.00 0.00 41 GLU A C 15
ATOM 22996 O O . GLU A 1 41 ? -25.464 -5.134 6.108 1.00 0.00 41 GLU A O 15
ATOM 23008 N N . LEU A 1 42 ? -26.555 -5.139 4.137 1.00 0.00 42 LEU A N 15
ATOM 23009 C CA . LEU A 1 42 ? -27.054 -6.504 4.267 1.00 0.00 42 LEU A CA 15
ATOM 23010 C C . LEU A 1 42 ? -25.923 -7.527 4.378 1.00 0.00 42 LEU A C 15
ATOM 23011 O O . LEU A 1 42 ? -25.943 -8.363 5.280 1.00 0.00 42 LEU A O 15
ATOM 23027 N N . ALA A 1 43 ? -24.877 -7.390 3.563 1.00 0.00 43 ALA A N 15
ATOM 23028 C CA . ALA A 1 43 ? -23.761 -8.339 3.584 1.00 0.00 43 ALA A CA 15
ATOM 23029 C C . ALA A 1 43 ? -22.998 -8.313 4.910 1.00 0.00 43 ALA A C 15
ATOM 23030 O O . ALA A 1 43 ? -22.548 -9.355 5.385 1.00 0.00 43 ALA A O 15
ATOM 23037 N N . LEU A 1 44 ? -22.801 -7.118 5.469 1.00 0.00 44 LEU A N 15
ATOM 23038 C CA . LEU A 1 44 ? -22.164 -6.977 6.779 1.00 0.00 44 LEU A CA 15
ATOM 23039 C C . LEU A 1 44 ? -23.003 -7.629 7.873 1.00 0.00 44 LEU A C 15
ATOM 23040 O O . LEU A 1 44 ? -22.470 -8.330 8.732 1.00 0.00 44 LEU A O 15
ATOM 23056 N N . LEU A 1 45 ? -24.318 -7.439 7.795 1.00 0.00 45 LEU A N 15
ATOM 23057 C CA . LEU A 1 45 ? -25.246 -8.046 8.746 1.00 0.00 45 LEU A CA 15
ATOM 23058 C C . LEU A 1 45 ? -25.173 -9.567 8.636 1.00 0.00 45 LEU A C 15
ATOM 23059 O O . LEU A 1 45 ? -25.239 -10.280 9.636 1.00 0.00 45 LEU A O 15
ATOM 23075 N N . VAL A 1 46 ? -25.103 -10.044 7.398 1.00 0.00 46 VAL A N 15
ATOM 23076 C CA . VAL A 1 46 ? -24.919 -11.466 7.130 1.00 0.00 46 VAL A CA 15
ATOM 23077 C C . VAL A 1 46 ? -23.583 -11.927 7.708 1.00 0.00 46 VAL A C 15
ATOM 23078 O O . VAL A 1 46 ? -23.495 -13.024 8.248 1.00 0.00 46 VAL A O 15
ATOM 23091 N N . GLN A 1 47 ? -22.533 -11.135 7.494 1.00 0.00 47 GLN A N 15
ATOM 23092 C CA . GLN A 1 47 ? -21.167 -11.586 7.747 1.00 0.00 47 GLN A CA 15
ATOM 23093 C C . GLN A 1 47 ? -20.945 -11.925 9.220 1.00 0.00 47 GLN A C 15
ATOM 23094 O O . GLN A 1 47 ? -20.368 -12.966 9.535 1.00 0.00 47 GLN A O 15
ATOM 23108 N N . GLN A 1 48 ? -21.448 -11.075 10.116 1.00 0.00 48 GLN A N 15
ATOM 23109 C CA . GLN A 1 48 ? -21.371 -11.357 11.547 1.00 0.00 48 GLN A CA 15
ATOM 23110 C C . GLN A 1 48 ? -22.212 -12.580 11.908 1.00 0.00 48 GLN A C 15
ATOM 23111 O O . GLN A 1 48 ? -21.812 -13.386 12.742 1.00 0.00 48 GLN A O 15
ATOM 23125 N N . LYS A 1 49 ? -23.403 -12.675 11.322 1.00 0.00 49 LYS A N 15
ATOM 23126 C CA . LYS A 1 49 ? -24.295 -13.809 11.554 1.00 0.00 49 LYS A CA 15
ATOM 23127 C C . LYS A 1 49 ? -23.678 -15.109 11.052 1.00 0.00 49 LYS A C 15
ATOM 23128 O O . LYS A 1 49 ? -23.620 -16.100 11.787 1.00 0.00 49 LYS A O 15
ATOM 23147 N N . ALA A 1 50 ? -23.062 -15.032 9.874 1.00 0.00 50 ALA A N 15
ATOM 23148 C CA . ALA A 1 50 ? -22.352 -16.173 9.300 1.00 0.00 50 ALA A CA 15
ATOM 23149 C C . ALA A 1 50 ? -21.031 -16.424 10.030 1.00 0.00 50 ALA A C 15
ATOM 23150 O O . ALA A 1 50 ? -20.441 -17.495 9.879 1.00 0.00 50 ALA A O 15
ATOM 23157 N N . LYS A 1 51 ? -20.594 -15.463 10.848 1.00 0.00 51 LYS A N 15
ATOM 23158 C CA . LYS A 1 51 ? -19.352 -15.596 11.611 1.00 0.00 51 LYS A CA 15
ATOM 23159 C C . LYS A 1 51 ? -18.181 -16.018 10.728 1.00 0.00 51 LYS A C 15
ATOM 23160 O O . LYS A 1 51 ? -17.393 -16.887 11.105 1.00 0.00 51 LYS A O 15
ATOM 23179 N N . VAL A 1 52 ? -18.005 -15.327 9.602 1.00 0.00 52 VAL A N 15
ATOM 23180 C CA . VAL A 1 52 ? -16.885 -15.617 8.711 1.00 0.00 52 VAL A CA 15
ATOM 23181 C C . VAL A 1 52 ? -15.951 -14.413 8.628 1.00 0.00 52 VAL A C 15
ATOM 23182 O O . VAL A 1 52 ? -16.395 -13.271 8.495 1.00 0.00 52 VAL A O 15
ATOM 23195 N N . LYS A 1 53 ? -14.663 -14.684 8.820 1.00 0.00 53 LYS A N 15
ATOM 23196 C CA . LYS A 1 53 ? -13.634 -13.652 8.759 1.00 0.00 53 LYS A CA 15
ATOM 23197 C C . LYS A 1 53 ? -13.027 -13.608 7.361 1.00 0.00 53 LYS A C 15
ATOM 23198 O O . LYS A 1 53 ? -12.528 -14.618 6.865 1.00 0.00 53 LYS A O 15
ATOM 23217 N N . ILE A 1 54 ? -12.929 -12.403 6.811 1.00 0.00 54 ILE A N 15
ATOM 23218 C CA . ILE A 1 54 ? -12.255 -12.196 5.535 1.00 0.00 54 ILE A CA 15
ATOM 23219 C C . ILE A 1 54 ? -11.249 -11.056 5.663 1.00 0.00 54 ILE A C 15
ATOM 23220 O O . ILE A 1 54 ? -11.628 -9.908 5.886 1.00 0.00 54 ILE A O 15
ATOM 23236 N N . PRO A 1 55 ? -9.946 -11.377 5.696 1.00 0.00 55 PRO A N 15
ATOM 23237 C CA . PRO A 1 55 ? -8.895 -10.384 6.063 1.00 0.00 55 PRO A CA 15
ATOM 23238 C C . PRO A 1 55 ? -8.934 -9.141 5.176 1.00 0.00 55 PRO A C 15
ATOM 23239 O O . PRO A 1 55 ? -8.461 -8.082 5.593 1.00 0.00 55 PRO A O 15
ATOM 23250 N N . ARG A 1 56 ? -9.228 -9.347 3.893 1.00 0.00 56 ARG A N 15
ATOM 23251 C CA . ARG A 1 56 ? -9.195 -8.243 2.938 1.00 0.00 56 ARG A CA 15
ATOM 23252 C C . ARG A 1 56 ? -10.482 -8.114 2.122 1.00 0.00 56 ARG A C 15
ATOM 23253 O O . ARG A 1 56 ? -10.747 -7.033 1.597 1.00 0.00 56 ARG A O 15
ATOM 23274 N N . LYS A 1 57 ? -11.236 -9.200 1.929 1.00 0.00 57 LYS A N 15
ATOM 23275 C CA . LYS A 1 57 ? -12.236 -9.204 0.859 1.00 0.00 57 LYS A CA 15
ATOM 23276 C C . LYS A 1 57 ? -13.331 -8.161 1.064 1.00 0.00 57 LYS A C 15
ATOM 23277 O O . LYS A 1 57 ? -13.826 -7.600 0.090 1.00 0.00 57 LYS A O 15
ATOM 23296 N N . TRP A 1 58 ? -13.857 -8.024 2.277 1.00 0.00 58 TRP A N 15
ATOM 23297 C CA . TRP A 1 58 ? -14.718 -6.879 2.553 1.00 0.00 58 TRP A CA 15
ATOM 23298 C C . TRP A 1 58 ? -13.960 -5.776 3.278 1.00 0.00 58 TRP A C 15
ATOM 23299 O O . TRP A 1 58 ? -14.092 -4.603 2.932 1.00 0.00 58 TRP A O 15
ATOM 23320 N N . LYS A 1 59 ? -12.981 -6.194 4.074 1.00 0.00 59 LYS A N 15
ATOM 23321 C CA . LYS A 1 59 ? -12.344 -5.317 5.054 1.00 0.00 59 LYS A CA 15
ATOM 23322 C C . LYS A 1 59 ? -11.629 -4.164 4.356 1.00 0.00 59 LYS A C 15
ATOM 23323 O O . LYS A 1 59 ? -11.590 -3.042 4.866 1.00 0.00 59 LYS A O 15
ATOM 23342 N N . ARG A 1 60 ? -10.933 -4.503 3.274 1.00 0.00 60 ARG A N 15
ATOM 23343 C CA . ARG A 1 60 ? -10.144 -3.539 2.515 1.00 0.00 60 ARG A CA 15
ATOM 23344 C C . ARG A 1 60 ? -10.882 -2.960 1.310 1.00 0.00 60 ARG A C 15
ATOM 23345 O O . ARG A 1 60 ? -10.336 -2.084 0.630 1.00 0.00 60 ARG A O 15
ATOM 23366 N N . ARG A 1 61 ? -12.111 -3.408 1.059 1.00 0.00 61 ARG A N 15
ATOM 23367 C CA . ARG A 1 61 ? -12.842 -2.994 -0.139 1.00 0.00 61 ARG A CA 15
ATOM 23368 C C . ARG A 1 61 ? -14.160 -2.288 0.192 1.00 0.00 61 ARG A C 15
ATOM 23369 O O . ARG A 1 61 ? -15.124 -2.433 -0.553 1.00 0.00 61 ARG A O 15
ATOM 23390 N N . TYR A 1 62 ? -14.244 -1.606 1.338 1.00 0.00 62 TYR A N 15
ATOM 23391 C CA . TYR A 1 62 ? -15.444 -0.825 1.650 1.00 0.00 62 TYR A CA 15
ATOM 23392 C C . TYR A 1 62 ? -15.208 0.464 2.445 1.00 0.00 62 TYR A C 15
ATOM 23393 O O . TYR A 1 62 ? -14.070 0.809 2.747 1.00 0.00 62 TYR A O 15
ATOM 23411 N N . CYS A 1 63 ? -16.238 1.313 2.385 1.00 0.00 63 CYS A N 15
ATOM 23412 C CA . CYS A 1 63 ? -16.318 2.578 3.117 1.00 0.00 63 CYS A CA 15
ATOM 23413 C C . CYS A 1 63 ? -16.651 2.364 4.588 1.00 0.00 63 CYS A C 15
ATOM 23414 O O . CYS A 1 63 ? -17.368 1.432 4.948 1.00 0.00 63 CYS A O 15
ATOM 23421 N N . LYS A 1 64 ? -16.186 3.295 5.419 1.00 0.00 64 LYS A N 15
ATOM 23422 C CA . LYS A 1 64 ? -16.418 3.222 6.856 1.00 0.00 64 LYS A CA 15
ATOM 23423 C C . LYS A 1 64 ? -17.901 3.320 7.198 1.00 0.00 64 LYS A C 15
ATOM 23424 O O . LYS A 1 64 ? -18.394 2.536 8.006 1.00 0.00 64 LYS A O 15
ATOM 23443 N N . LYS A 1 65 ? -18.619 4.218 6.521 1.00 0.00 65 LYS A N 15
ATOM 23444 C CA . LYS A 1 65 ? -20.062 4.338 6.721 1.00 0.00 65 LYS A CA 15
ATOM 23445 C C . LYS A 1 65 ? -20.866 3.465 5.757 1.00 0.00 65 LYS A C 15
ATOM 23446 O O . LYS A 1 65 ? -21.817 2.812 6.175 1.00 0.00 65 LYS A O 15
ATOM 23465 N N . CYS A 1 66 ? -20.552 3.540 4.464 1.00 0.00 66 CYS A N 15
ATOM 23466 C CA . CYS A 1 66 ? -21.398 2.928 3.439 1.00 0.00 66 CYS A CA 15
ATOM 23467 C C . CYS A 1 66 ? -21.318 1.409 3.507 1.00 0.00 66 CYS A C 15
ATOM 23468 O O . CYS A 1 66 ? -22.227 0.719 3.038 1.00 0.00 66 CYS A O 15
ATOM 23475 N N . HIS A 1 67 ? -20.135 0.925 3.866 1.00 0.00 67 HIS A N 15
ATOM 23476 C CA . HIS A 1 67 ? -19.834 -0.502 3.867 1.00 0.00 67 HIS A CA 15
ATOM 23477 C C . HIS A 1 67 ? -19.860 -1.032 2.435 1.00 0.00 67 HIS A C 15
ATOM 23478 O O . HIS A 1 67 ? -19.209 -2.036 2.166 1.00 0.00 67 HIS A O 15
ATOM 23493 N N . ALA A 1 68 ? -20.180 -0.129 1.511 1.00 0.00 68 ALA A N 15
ATOM 23494 C CA . ALA A 1 68 ? -20.344 -0.471 0.105 1.00 0.00 68 ALA A CA 15
ATOM 23495 C C . ALA A 1 68 ? -18.982 -0.752 -0.509 1.00 0.00 68 ALA A C 15
ATOM 23496 O O . ALA A 1 68 ? -17.997 -0.134 -0.109 1.00 0.00 68 ALA A O 15
ATOM 23503 N N . PHE A 1 69 ? -18.976 -1.492 -1.613 1.00 0.00 69 PHE A N 15
ATOM 23504 C CA . PHE A 1 69 ? -17.712 -1.849 -2.245 1.00 0.00 69 PHE A CA 15
ATOM 23505 C C . PHE A 1 69 ? -17.030 -0.546 -2.652 1.00 0.00 69 PHE A C 15
ATOM 23506 O O . PHE A 1 69 ? -17.690 0.345 -3.188 1.00 0.00 69 PHE A O 15
ATOM 23523 N N . LEU A 1 70 ? -15.780 -0.361 -2.232 1.00 0.00 70 LEU A N 15
ATOM 23524 C CA . LEU A 1 70 ? -15.122 0.924 -2.440 1.00 0.00 70 LEU A CA 15
ATOM 23525 C C . LEU A 1 70 ? -13.992 0.780 -3.457 1.00 0.00 70 LEU A C 15
ATOM 23526 O O . LEU A 1 70 ? -12.861 0.465 -3.091 1.00 0.00 70 LEU A O 15
ATOM 23542 N N . VAL A 1 71 ? -14.245 1.422 -4.593 1.00 0.00 71 VAL A N 15
ATOM 23543 C CA . VAL A 1 71 ? -13.250 1.689 -5.626 1.00 0.00 71 VAL A CA 15
ATOM 23544 C C . VAL A 1 71 ? -13.448 3.137 -6.066 1.00 0.00 71 VAL A C 15
ATOM 23545 O O . VAL A 1 71 ? -14.586 3.562 -6.265 1.00 0.00 71 VAL A O 15
ATOM 23558 N N . PRO A 1 72 ? -12.375 3.900 -6.306 1.00 0.00 72 PRO A N 15
ATOM 23559 C CA . PRO A 1 72 ? -12.515 5.283 -6.843 1.00 0.00 72 PRO A CA 15
ATOM 23560 C C . PRO A 1 72 ? -13.173 5.315 -8.220 1.00 0.00 72 PRO A C 15
ATOM 23561 O O . PRO A 1 72 ? -12.844 4.521 -9.098 1.00 0.00 72 PRO A O 15
ATOM 23572 N N . GLY A 1 73 ? -13.979 6.351 -8.434 1.00 0.00 73 GLY A N 15
ATOM 23573 C CA . GLY A 1 73 ? -14.666 6.579 -9.700 1.00 0.00 73 GLY A CA 15
ATOM 23574 C C . GLY A 1 73 ? -16.114 6.093 -9.669 1.00 0.00 73 GLY A C 15
ATOM 23575 O O . GLY A 1 73 ? -16.906 6.510 -10.513 1.00 0.00 73 GLY A O 15
ATOM 23579 N N . ILE A 1 74 ? -16.455 5.157 -8.778 1.00 0.00 74 ILE A N 15
ATOM 23580 C CA . ILE A 1 74 ? -17.763 4.512 -8.874 1.00 0.00 74 ILE A CA 15
ATOM 23581 C C . ILE A 1 74 ? -18.747 4.983 -7.806 1.00 0.00 74 ILE A C 15
ATOM 23582 O O . ILE A 1 74 ? -19.571 5.861 -8.067 1.00 0.00 74 ILE A O 15
ATOM 23598 N N . ASN A 1 75 ? -18.551 4.508 -6.574 1.00 0.00 75 ASN A N 15
ATOM 23599 C CA . ASN A 1 75 ? -19.371 4.948 -5.444 1.00 0.00 75 ASN A CA 15
ATOM 23600 C C . ASN A 1 75 ? -18.697 6.097 -4.715 1.00 0.00 75 ASN A C 15
ATOM 23601 O O . ASN A 1 75 ? -19.392 6.958 -4.173 1.00 0.00 75 ASN A O 15
ATOM 23612 N N . ALA A 1 76 ? -17.490 6.368 -5.190 1.00 0.00 76 ALA A N 15
ATOM 23613 C CA . ALA A 1 76 ? -16.589 7.267 -4.497 1.00 0.00 76 ALA A CA 15
ATOM 23614 C C . ALA A 1 76 ? -15.603 7.798 -5.518 1.00 0.00 76 ALA A C 15
ATOM 23615 O O . ALA A 1 76 ? -15.296 7.117 -6.487 1.00 0.00 76 ALA A O 15
ATOM 23622 N N . ARG A 1 77 ? -15.105 9.001 -5.289 1.00 0.00 77 ARG A N 15
ATOM 23623 C CA . ARG A 1 77 ? -14.189 9.617 -6.228 1.00 0.00 77 ARG A CA 15
ATOM 23624 C C . ARG A 1 77 ? -12.965 10.130 -5.487 1.00 0.00 77 ARG A C 15
ATOM 23625 O O . ARG A 1 77 ? -13.062 10.512 -4.325 1.00 0.00 77 ARG A O 15
ATOM 23646 N N . VAL A 1 78 ? -11.797 9.948 -6.098 1.00 0.00 78 VAL A N 15
ATOM 23647 C CA . VAL A 1 78 ? -10.540 10.288 -5.440 1.00 0.00 78 VAL A CA 15
ATOM 23648 C C . VAL A 1 78 ? -9.797 11.312 -6.287 1.00 0.00 78 VAL A C 15
ATOM 23649 O O . VAL A 1 78 ? -9.830 11.248 -7.517 1.00 0.00 78 VAL A O 15
ATOM 23662 N N . ARG A 1 79 ? -9.398 12.391 -5.620 1.00 0.00 79 ARG A N 15
ATOM 23663 C CA . ARG A 1 79 ? -8.521 13.382 -6.223 1.00 0.00 79 ARG A CA 15
ATOM 23664 C C . ARG A 1 79 ? -7.112 13.166 -5.694 1.00 0.00 79 ARG A C 15
ATOM 23665 O O . ARG A 1 79 ? -6.936 12.869 -4.513 1.00 0.00 79 ARG A O 15
ATOM 23686 N N . LEU A 1 80 ? -6.131 13.214 -6.590 1.00 0.00 80 LEU A N 15
ATOM 23687 C CA . LEU A 1 80 ? -4.748 13.037 -6.175 1.00 0.00 80 LEU A CA 15
ATOM 23688 C C . LEU A 1 80 ? -4.041 14.383 -6.272 1.00 0.00 80 LEU A C 15
ATOM 23689 O O . LEU A 1 80 ? -4.020 15.008 -7.330 1.00 0.00 80 LEU A O 15
ATOM 23705 N N . ARG A 1 81 ? -3.479 14.816 -5.149 1.00 0.00 81 ARG A N 15
ATOM 23706 C CA . ARG A 1 81 ? -2.779 16.091 -5.088 1.00 0.00 81 ARG A CA 15
ATOM 23707 C C . ARG A 1 81 ? -1.282 15.857 -4.971 1.00 0.00 81 ARG A C 15
ATOM 23708 O O . ARG A 1 81 ? -0.840 15.006 -4.195 1.00 0.00 81 ARG A O 15
ATOM 23729 N N . GLN A 1 82 ? -0.509 16.654 -5.703 1.00 0.00 82 GLN A N 15
ATOM 23730 C CA . GLN A 1 82 ? 0.939 16.503 -5.668 1.00 0.00 82 GLN A CA 15
ATOM 23731 C C . GLN A 1 82 ? 1.592 17.711 -5.004 1.00 0.00 82 GLN A C 15
ATOM 23732 O O . GLN A 1 82 ? 1.257 18.860 -5.289 1.00 0.00 82 GLN A O 15
ATOM 23746 N N . LYS A 1 83 ? 2.126 17.370 -3.839 1.00 0.00 83 LYS A N 15
ATOM 23747 C CA . LYS A 1 83 ? 3.031 18.196 -3.049 1.00 0.00 83 LYS A CA 15
ATOM 23748 C C . LYS A 1 83 ? 4.165 17.251 -2.671 1.00 0.00 83 LYS A C 15
ATOM 23749 O O . LYS A 1 83 ? 4.028 16.049 -2.920 1.00 0.00 83 LYS A O 15
ATOM 23768 N N . ARG A 1 84 ? 5.285 17.711 -2.112 1.00 0.00 84 ARG A N 15
ATOM 23769 C CA . ARG A 1 84 ? 6.171 16.676 -1.591 1.00 0.00 84 ARG A CA 15
ATOM 23770 C C . ARG A 1 84 ? 5.629 16.319 -0.207 1.00 0.00 84 ARG A C 15
ATOM 23771 O O . ARG A 1 84 ? 6.409 16.032 0.704 1.00 0.00 84 ARG A O 15
ATOM 23792 N N . MET A 1 85 ? 4.361 15.905 -0.206 1.00 0.00 85 MET A N 15
ATOM 23793 C CA . MET A 1 85 ? 3.788 14.856 0.622 1.00 0.00 85 MET A CA 15
ATOM 23794 C C . MET A 1 85 ? 2.657 14.204 -0.175 1.00 0.00 85 MET A C 15
ATOM 23795 O O . MET A 1 85 ? 1.680 14.899 -0.448 1.00 0.00 85 MET A O 15
ATOM 23809 N N . PRO A 1 86 ? 2.719 12.943 -0.634 1.00 0.00 86 PRO A N 15
ATOM 23810 C CA . PRO A 1 86 ? 1.584 12.413 -1.448 1.00 0.00 86 PRO A CA 15
ATOM 23811 C C . PRO A 1 86 ? 0.293 12.402 -0.630 1.00 0.00 86 PRO A C 15
ATOM 23812 O O . PRO A 1 86 ? 0.287 11.976 0.525 1.00 0.00 86 PRO A O 15
ATOM 23823 N N . HIS A 1 87 ? -0.814 12.768 -1.274 1.00 0.00 87 HIS A N 15
ATOM 23824 C CA . HIS A 1 87 ? -2.129 12.766 -0.635 1.00 0.00 87 HIS A CA 15
ATOM 23825 C C . HIS A 1 87 ? -3.224 12.439 -1.646 1.00 0.00 87 HIS A C 15
ATOM 23826 O O . HIS A 1 87 ? -3.235 12.978 -2.755 1.00 0.00 87 HIS A O 15
ATOM 23841 N N . ILE A 1 88 ? -4.212 11.666 -1.200 1.00 0.00 88 ILE A N 15
ATOM 23842 C CA . ILE A 1 88 ? -5.454 11.477 -1.947 1.00 0.00 88 ILE A CA 15
ATOM 23843 C C . ILE A 1 88 ? -6.673 11.700 -1.051 1.00 0.00 88 ILE A C 15
ATOM 23844 O O . ILE A 1 88 ? -6.596 11.496 0.163 1.00 0.00 88 ILE A O 15
ATOM 23860 N N . VAL A 1 89 ? -7.743 12.260 -1.619 1.00 0.00 89 VAL A N 15
ATOM 23861 C CA . VAL A 1 89 ? -8.980 12.485 -0.868 1.00 0.00 89 VAL A CA 15
ATOM 23862 C C . VAL A 1 89 ? -10.155 11.710 -1.469 1.00 0.00 89 VAL A C 15
ATOM 23863 O O . VAL A 1 89 ? -10.534 11.939 -2.616 1.00 0.00 89 VAL A O 15
ATOM 23876 N N . VAL A 1 90 ? -10.869 10.980 -0.609 1.00 0.00 90 VAL A N 15
ATOM 23877 C CA . VAL A 1 90 ? -11.866 10.009 -1.054 1.00 0.00 90 VAL A CA 15
ATOM 23878 C C . VAL A 1 90 ? -13.222 10.304 -0.409 1.00 0.00 90 VAL A C 15
ATOM 23879 O O . VAL A 1 90 ? -13.358 10.204 0.808 1.00 0.00 90 VAL A O 15
ATOM 23892 N N . LYS A 1 91 ? -14.259 10.329 -1.243 1.00 0.00 91 LYS A N 15
ATOM 23893 C CA . LYS A 1 91 ? -15.629 10.525 -0.780 1.00 0.00 91 LYS A CA 15
ATOM 23894 C C . LYS A 1 91 ? -16.555 9.581 -1.539 1.00 0.00 91 LYS A C 15
ATOM 23895 O O . LYS A 1 91 ? -16.609 9.689 -2.759 1.00 0.00 91 LYS A O 15
ATOM 23914 N N . CYS A 1 92 ? -17.535 9.015 -0.835 1.00 0.00 92 CYS A N 15
ATOM 23915 C CA . CYS A 1 92 ? -18.687 8.432 -1.520 1.00 0.00 92 CYS A CA 15
ATOM 23916 C C . CYS A 1 92 ? -19.808 9.447 -1.665 1.00 0.00 92 CYS A C 15
ATOM 23917 O O . CYS A 1 92 ? -20.215 10.074 -0.687 1.00 0.00 92 CYS A O 15
ATOM 23924 N N . LEU A 1 93 ? -20.561 9.180 -2.723 1.00 0.00 93 LEU A N 15
ATOM 23925 C CA . LEU A 1 93 ? -21.941 9.623 -2.841 1.00 0.00 93 LEU A CA 15
ATOM 23926 C C . LEU A 1 93 ? -22.768 8.982 -1.727 1.00 0.00 93 LEU A C 15
ATOM 23927 O O . LEU A 1 93 ? -23.815 9.517 -1.360 1.00 0.00 93 LEU A O 15
ATOM 23943 N N . GLU A 1 94 ? -22.482 7.708 -1.472 1.00 0.00 94 GLU A N 15
ATOM 23944 C CA . GLU A 1 94 ? -23.286 6.892 -0.567 1.00 0.00 94 GLU A CA 15
ATOM 23945 C C . GLU A 1 94 ? -23.323 7.447 0.859 1.00 0.00 94 GLU A C 15
ATOM 23946 O O . GLU A 1 94 ? -24.404 7.808 1.323 1.00 0.00 94 GLU A O 15
ATOM 23958 N N . CYS A 1 95 ? -22.169 7.801 1.431 1.00 0.00 95 CYS A N 15
ATOM 23959 C CA . CYS A 1 95 ? -22.185 8.442 2.747 1.00 0.00 95 CYS A CA 15
ATOM 23960 C C . CYS A 1 95 ? -22.377 9.948 2.605 1.00 0.00 95 CYS A C 15
ATOM 23961 O O . CYS A 1 95 ? -23.125 10.553 3.374 1.00 0.00 95 CYS A O 15
ATOM 23968 N N . GLY A 1 96 ? -21.857 10.503 1.514 1.00 0.00 96 GLY A N 15
ATOM 23969 C CA . GLY A 1 96 ? -21.815 11.952 1.344 1.00 0.00 96 GLY A CA 15
ATOM 23970 C C . GLY A 1 96 ? -20.660 12.557 2.137 1.00 0.00 96 GLY A C 15
ATOM 23971 O O . GLY A 1 96 ? -20.512 13.778 2.186 1.00 0.00 96 GLY A O 15
ATOM 23975 N N . HIS A 1 97 ? -19.735 11.691 2.550 1.00 0.00 97 HIS A N 15
ATOM 23976 C CA . HIS A 1 97 ? -18.648 12.068 3.452 1.00 0.00 97 HIS A CA 15
ATOM 23977 C C . HIS A 1 97 ? -17.289 11.877 2.785 1.00 0.00 97 HIS A C 15
ATOM 23978 O O . HIS A 1 97 ? -17.104 10.970 1.975 1.00 0.00 97 HIS A O 15
ATOM 23993 N N . ILE A 1 98 ? -16.345 12.737 3.165 1.00 0.00 98 ILE A N 15
ATOM 23994 C CA . ILE A 1 98 ? -14.993 12.731 2.615 1.00 0.00 98 ILE A CA 15
ATOM 23995 C C . ILE A 1 98 ? -13.990 12.213 3.643 1.00 0.00 98 ILE A C 15
ATOM 23996 O O . ILE A 1 98 ? -14.108 12.501 4.832 1.00 0.00 98 ILE A O 15
ATOM 24012 N N . MET A 1 99 ? -13.229 11.214 3.204 1.00 0.00 99 MET A N 15
ATOM 24013 C CA . MET A 1 99 ? -12.136 10.648 3.984 1.00 0.00 99 MET A CA 15
ATOM 24014 C C . MET A 1 99 ? -10.810 10.943 3.291 1.00 0.00 99 MET A C 15
ATOM 24015 O O . MET A 1 99 ? -10.630 10.632 2.115 1.00 0.00 99 MET A O 15
ATOM 24029 N N . ARG A 1 100 ? -9.865 11.499 4.045 1.00 0.00 100 ARG A N 15
ATOM 24030 C CA . ARG A 1 100 ? -8.531 11.778 3.527 1.00 0.00 100 ARG A CA 15
ATOM 24031 C C . ARG A 1 100 ? -7.630 10.562 3.728 1.00 0.00 100 ARG A C 15
ATOM 24032 O O . ARG A 1 100 ? -7.779 9.830 4.703 1.00 0.00 100 ARG A O 15
ATOM 24053 N N . TYR A 1 101 ? -6.827 10.257 2.710 1.00 0.00 101 TYR A N 15
ATOM 24054 C CA . TYR A 1 101 ? -5.879 9.149 2.786 1.00 0.00 101 TYR A CA 15
ATOM 24055 C C . TYR A 1 101 ? -4.465 9.642 2.482 1.00 0.00 101 TYR A C 15
ATOM 24056 O O . TYR A 1 101 ? -4.181 10.027 1.350 1.00 0.00 101 TYR A O 15
ATOM 24074 N N . PRO A 1 102 ? -3.651 9.879 3.527 1.00 0.00 102 PRO A N 15
ATOM 24075 C CA . PRO A 1 102 ? -2.204 10.203 3.357 1.00 0.00 102 PRO A CA 15
ATOM 24076 C C . PRO A 1 102 ? -1.452 9.057 2.690 1.00 0.00 102 PRO A C 15
ATOM 24077 O O . PRO A 1 102 ? -1.758 7.886 2.923 1.00 0.00 102 PRO A O 15
ATOM 24088 N N . TYR A 1 103 ? -0.475 9.401 1.854 1.00 0.00 103 TYR A N 15
ATOM 24089 C CA . TYR A 1 103 ? 0.386 8.397 1.236 1.00 0.00 103 TYR A CA 15
ATOM 24090 C C . TYR A 1 103 ? 1.829 8.891 1.151 1.00 0.00 103 TYR A C 15
ATOM 24091 O O . TYR A 1 103 ? 2.091 10.083 1.284 1.00 0.00 103 TYR A O 15
ATOM 24109 N N . ILE A 1 104 ? 2.763 7.942 1.183 1.00 0.00 104 ILE A N 15
ATOM 24110 C CA . ILE A 1 104 ? 4.187 8.245 1.064 1.00 0.00 104 ILE A CA 15
ATOM 24111 C C . ILE A 1 104 ? 4.812 7.480 -0.100 1.00 0.00 104 ILE A C 15
ATOM 24112 O O . ILE A 1 104 ? 4.451 6.327 -0.334 1.00 0.00 104 ILE A O 15
ATOM 24128 N N . LYS A 1 105 ? 5.547 8.205 -0.943 1.00 0.00 105 LYS A N 15
ATOM 24129 C CA . LYS A 1 105 ? 6.158 7.637 -2.143 1.00 0.00 105 LYS A CA 15
ATOM 24130 C C . LYS A 1 105 ? 6.746 6.254 -1.872 1.00 0.00 105 LYS A C 15
ATOM 24131 O O . LYS A 1 105 ? 7.536 6.136 -0.953 1.00 0.00 105 LYS A O 15
ATOM 24151 N N . LYS A 1 15 ? -18.196 -16.398 3.718 1.00 0.00 15 LYS A N 16
ATOM 24152 C CA . LYS A 1 15 ? -17.323 -17.109 2.742 1.00 0.00 15 LYS A CA 16
ATOM 24153 C C . LYS A 1 15 ? -18.064 -17.204 1.404 1.00 0.00 15 LYS A C 16
ATOM 24154 O O . LYS A 1 15 ? -18.414 -16.178 0.831 1.00 0.00 15 LYS A O 16
ATOM 24173 N N . GLU A 1 16 ? -18.557 -18.393 1.074 1.00 0.00 16 GLU A N 16
ATOM 24174 C CA . GLU A 1 16 ? -19.152 -18.634 -0.240 1.00 0.00 16 GLU A CA 16
ATOM 24175 C C . GLU A 1 16 ? -20.423 -17.803 -0.426 1.00 0.00 16 GLU A C 16
ATOM 24176 O O . GLU A 1 16 ? -20.784 -17.498 -1.553 1.00 0.00 16 GLU A O 16
ATOM 24188 N N . ARG A 1 17 ? -21.232 -17.728 0.638 1.00 0.00 17 ARG A N 16
ATOM 24189 C CA . ARG A 1 17 ? -22.444 -16.903 0.615 1.00 0.00 17 ARG A CA 16
ATOM 24190 C C . ARG A 1 17 ? -22.141 -15.425 0.415 1.00 0.00 17 ARG A C 16
ATOM 24191 O O . ARG A 1 17 ? -22.507 -14.860 -0.612 1.00 0.00 17 ARG A O 16
ATOM 24212 N N . ILE A 1 18 ? -21.132 -14.979 1.155 1.00 0.00 18 ILE A N 16
ATOM 24213 C CA . ILE A 1 18 ? -20.632 -13.608 1.071 1.00 0.00 18 ILE A CA 16
ATOM 24214 C C . ILE A 1 18 ? -20.087 -13.340 -0.309 1.00 0.00 18 ILE A C 16
ATOM 24215 O O . ILE A 1 18 ? -20.151 -12.215 -0.800 1.00 0.00 18 ILE A O 16
ATOM 24231 N N . ASP A 1 19 ? -19.335 -14.305 -0.829 1.00 0.00 19 ASP A N 16
ATOM 24232 C CA . ASP A 1 19 ? -18.592 -14.157 -2.069 1.00 0.00 19 ASP A CA 16
ATOM 24233 C C . ASP A 1 19 ? -19.570 -13.943 -3.219 1.00 0.00 19 ASP A C 16
ATOM 24234 O O . ASP A 1 19 ? -19.277 -13.211 -4.159 1.00 0.00 19 ASP A O 16
ATOM 24243 N N . ILE A 1 20 ? -20.722 -14.622 -3.178 1.00 0.00 20 ILE A N 16
ATOM 24244 C CA . ILE A 1 20 ? -21.793 -14.394 -4.139 1.00 0.00 20 ILE A CA 16
ATOM 24245 C C . ILE A 1 20 ? -22.318 -12.970 -4.044 1.00 0.00 20 ILE A C 16
ATOM 24246 O O . ILE A 1 20 ? -22.300 -12.219 -5.017 1.00 0.00 20 ILE A O 16
ATOM 24262 N N . LEU A 1 21 ? -22.532 -12.525 -2.793 1.00 0.00 21 LEU A N 16
ATOM 24263 C CA . LEU A 1 21 ? -22.972 -11.147 -2.531 1.00 0.00 21 LEU A CA 16
ATOM 24264 C C . LEU A 1 21 ? -21.923 -10.153 -3.009 1.00 0.00 21 LEU A C 16
ATOM 24265 O O . LEU A 1 21 ? -22.265 -9.006 -3.283 1.00 0.00 21 LEU A O 16
ATOM 24281 N N . PHE A 1 22 ? -20.664 -10.499 -2.766 1.00 0.00 22 PHE A N 16
ATOM 24282 C CA . PHE A 1 22 ? -19.541 -9.636 -3.105 1.00 0.00 22 PHE A CA 16
ATOM 24283 C C . PHE A 1 22 ? -19.534 -9.357 -4.606 1.00 0.00 22 PHE A C 16
ATOM 24284 O O . PHE A 1 22 ? -19.215 -8.249 -5.025 1.00 0.00 22 PHE A O 16
ATOM 24301 N N . SER A 1 23 ? -19.712 -10.399 -5.408 1.00 0.00 23 SER A N 16
ATOM 24302 C CA . SER A 1 23 ? -19.830 -10.238 -6.854 1.00 0.00 23 SER A CA 16
ATOM 24303 C C . SER A 1 23 ? -21.036 -9.371 -7.214 1.00 0.00 23 SER A C 16
ATOM 24304 O O . SER A 1 23 ? -21.014 -8.683 -8.233 1.00 0.00 23 SER A O 16
ATOM 24312 N N . LEU A 1 24 ? -22.164 -9.640 -6.549 1.00 0.00 24 LEU A N 16
ATOM 24313 C CA . LEU A 1 24 ? -23.385 -8.871 -6.774 1.00 0.00 24 LEU A CA 16
ATOM 24314 C C . LEU A 1 24 ? -23.185 -7.410 -6.392 1.00 0.00 24 LEU A C 16
ATOM 24315 O O . LEU A 1 24 ? -23.671 -6.512 -7.074 1.00 0.00 24 LEU A O 16
ATOM 24331 N N . ALA A 1 25 ? -22.502 -7.194 -5.269 1.00 0.00 25 ALA A N 16
ATOM 24332 C CA . ALA A 1 25 ? -22.221 -5.844 -4.801 1.00 0.00 25 ALA A CA 16
ATOM 24333 C C . ALA A 1 25 ? -21.344 -5.118 -5.814 1.00 0.00 25 ALA A C 16
ATOM 24334 O O . ALA A 1 25 ? -21.410 -3.896 -5.933 1.00 0.00 25 ALA A O 16
ATOM 24341 N N . GLU A 1 26 ? -20.404 -5.853 -6.405 1.00 0.00 26 GLU A N 16
ATOM 24342 C CA . GLU A 1 26 ? -19.493 -5.254 -7.372 1.00 0.00 26 GLU A CA 16
ATOM 24343 C C . GLU A 1 26 ? -20.221 -4.793 -8.637 1.00 0.00 26 GLU A C 16
ATOM 24344 O O . GLU A 1 26 ? -19.862 -3.751 -9.187 1.00 0.00 26 GLU A O 16
ATOM 24356 N N . ARG A 1 27 ? -21.110 -5.621 -9.188 1.00 0.00 27 ARG A N 16
ATOM 24357 C CA . ARG A 1 27 ? -21.846 -5.242 -10.399 1.00 0.00 27 ARG A CA 16
ATOM 24358 C C . ARG A 1 27 ? -22.810 -4.080 -10.158 1.00 0.00 27 ARG A C 16
ATOM 24359 O O . ARG A 1 27 ? -23.024 -3.253 -11.043 1.00 0.00 27 ARG A O 16
ATOM 24380 N N . VAL A 1 28 ? -23.530 -4.144 -9.043 1.00 0.00 28 VAL A N 16
ATOM 24381 C CA . VAL A 1 28 ? -24.501 -3.109 -8.703 1.00 0.00 28 VAL A CA 16
ATOM 24382 C C . VAL A 1 28 ? -23.784 -1.785 -8.455 1.00 0.00 28 VAL A C 16
ATOM 24383 O O . VAL A 1 28 ? -24.369 -0.715 -8.610 1.00 0.00 28 VAL A O 16
ATOM 24396 N N . PHE A 1 29 ? -22.599 -1.890 -7.857 1.00 0.00 29 PHE A N 16
ATOM 24397 C CA . PHE A 1 29 ? -21.830 -0.724 -7.441 1.00 0.00 29 PHE A CA 16
ATOM 24398 C C . PHE A 1 29 ? -21.775 0.369 -8.509 1.00 0.00 29 PHE A C 16
ATOM 24399 O O . PHE A 1 29 ? -22.077 1.521 -8.207 1.00 0.00 29 PHE A O 16
ATOM 24416 N N . PRO A 1 30 ? -21.226 0.090 -9.705 1.00 0.00 30 PRO A N 16
ATOM 24417 C CA . PRO A 1 30 ? -21.243 1.082 -10.820 1.00 0.00 30 PRO A CA 16
ATOM 24418 C C . PRO A 1 30 ? -22.652 1.441 -11.276 1.00 0.00 30 PRO A C 16
ATOM 24419 O O . PRO A 1 30 ? -22.830 2.442 -11.966 1.00 0.00 30 PRO A O 16
ATOM 24430 N N . TYR A 1 31 ? -23.553 0.462 -11.171 1.00 0.00 31 TYR A N 16
ATOM 24431 C CA . TYR A 1 31 ? -24.917 0.655 -11.651 1.00 0.00 31 TYR A CA 16
ATOM 24432 C C . TYR A 1 31 ? -25.584 1.776 -10.862 1.00 0.00 31 TYR A C 16
ATOM 24433 O O . TYR A 1 31 ? -26.372 2.539 -11.411 1.00 0.00 31 TYR A O 16
ATOM 24451 N N . SER A 1 32 ? -25.427 1.695 -9.545 1.00 0.00 32 SER A N 16
ATOM 24452 C CA . SER A 1 32 ? -25.924 2.708 -8.620 1.00 0.00 32 SER A CA 16
ATOM 24453 C C . SER A 1 32 ? -25.254 2.540 -7.262 1.00 0.00 32 SER A C 16
ATOM 24454 O O . SER A 1 32 ? -25.430 1.517 -6.607 1.00 0.00 32 SER A O 16
ATOM 24462 N N . PRO A 1 33 ? -24.627 3.605 -6.742 1.00 0.00 33 PRO A N 16
ATOM 24463 C CA . PRO A 1 33 ? -24.052 3.597 -5.365 1.00 0.00 33 PRO A CA 16
ATOM 24464 C C . PRO A 1 33 ? -25.099 3.235 -4.313 1.00 0.00 33 PRO A C 16
ATOM 24465 O O . PRO A 1 33 ? -24.894 2.312 -3.525 1.00 0.00 33 PRO A O 16
ATOM 24476 N N . GLU A 1 34 ? -26.306 3.760 -4.512 1.00 0.00 34 GLU A N 16
ATOM 24477 C CA . GLU A 1 34 ? -27.398 3.583 -3.563 1.00 0.00 34 GLU A CA 16
ATOM 24478 C C . GLU A 1 34 ? -27.877 2.133 -3.491 1.00 0.00 34 GLU A C 16
ATOM 24479 O O . GLU A 1 34 ? -28.291 1.679 -2.434 1.00 0.00 34 GLU A O 16
ATOM 24491 N N . LEU A 1 35 ? -28.001 1.480 -4.642 1.00 0.00 35 LEU A N 16
ATOM 24492 C CA . LEU A 1 35 ? -28.409 0.075 -4.673 1.00 0.00 35 LEU A CA 16
ATOM 24493 C C . LEU A 1 35 ? -27.390 -0.828 -3.987 1.00 0.00 35 LEU A C 16
ATOM 24494 O O . LEU A 1 35 ? -27.753 -1.593 -3.101 1.00 0.00 35 LEU A O 16
ATOM 24510 N N . ALA A 1 36 ? -26.116 -0.545 -4.238 1.00 0.00 36 ALA A N 16
ATOM 24511 C CA . ALA A 1 36 ? -25.025 -1.289 -3.626 1.00 0.00 36 ALA A CA 16
ATOM 24512 C C . ALA A 1 36 ? -25.042 -1.113 -2.113 1.00 0.00 36 ALA A C 16
ATOM 24513 O O . ALA A 1 36 ? -24.669 -2.021 -1.382 1.00 0.00 36 ALA A O 16
ATOM 24520 N N . LYS A 1 37 ? -25.428 0.077 -1.666 1.00 0.00 37 LYS A N 16
ATOM 24521 C CA . LYS A 1 37 ? -25.483 0.382 -0.245 1.00 0.00 37 LYS A CA 16
ATOM 24522 C C . LYS A 1 37 ? -26.421 -0.571 0.481 1.00 0.00 37 LYS A C 16
ATOM 24523 O O . LYS A 1 37 ? -25.968 -1.305 1.358 1.00 0.00 37 LYS A O 16
ATOM 24542 N N . ARG A 1 38 ? -27.596 -0.800 -0.089 1.00 0.00 38 ARG A N 16
ATOM 24543 C CA . ARG A 1 38 ? -28.510 -1.797 0.449 1.00 0.00 38 ARG A CA 16
ATOM 24544 C C . ARG A 1 38 ? -27.922 -3.205 0.377 1.00 0.00 38 ARG A C 16
ATOM 24545 O O . ARG A 1 38 ? -27.936 -3.930 1.367 1.00 0.00 38 ARG A O 16
ATOM 24566 N N . TYR A 1 39 ? -27.309 -3.550 -0.757 1.00 0.00 39 TYR A N 16
ATOM 24567 C CA . TYR A 1 39 ? -26.710 -4.870 -0.947 1.00 0.00 39 TYR A CA 16
ATOM 24568 C C . TYR A 1 39 ? -25.553 -5.145 0.008 1.00 0.00 39 TYR A C 16
ATOM 24569 O O . TYR A 1 39 ? -25.260 -6.310 0.261 1.00 0.00 39 TYR A O 16
ATOM 24587 N N . VAL A 1 40 ? -24.702 -4.149 0.230 1.00 0.00 40 VAL A N 16
ATOM 24588 C CA . VAL A 1 40 ? -23.565 -4.327 1.130 1.00 0.00 40 VAL A CA 16
ATOM 24589 C C . VAL A 1 40 ? -24.054 -4.600 2.551 1.00 0.00 40 VAL A C 16
ATOM 24590 O O . VAL A 1 40 ? -23.633 -5.569 3.174 1.00 0.00 40 VAL A O 16
ATOM 24603 N N . GLU A 1 41 ? -25.047 -3.832 3.001 1.00 0.00 41 GLU A N 16
ATOM 24604 C CA . GLU A 1 41 ? -25.515 -3.918 4.383 1.00 0.00 41 GLU A CA 16
ATOM 24605 C C . GLU A 1 41 ? -26.103 -5.301 4.630 1.00 0.00 41 GLU A C 16
ATOM 24606 O O . GLU A 1 41 ? -25.677 -5.992 5.555 1.00 0.00 41 GLU A O 16
ATOM 24618 N N . LEU A 1 42 ? -26.682 -5.813 3.552 1.00 0.00 42 LEU A N 16
ATOM 24619 C CA . LEU A 1 42 ? -27.094 -7.205 3.449 1.00 0.00 42 LEU A CA 16
ATOM 24620 C C . LEU A 1 42 ? -25.931 -8.177 3.587 1.00 0.00 42 LEU A C 16
ATOM 24621 O O . LEU A 1 42 ? -26.050 -9.159 4.314 1.00 0.00 42 LEU A O 16
ATOM 24637 N N . ALA A 1 43 ? -24.801 -7.894 2.962 1.00 0.00 43 ALA A N 16
ATOM 24638 C CA . ALA A 1 43 ? -23.622 -8.727 3.162 1.00 0.00 43 ALA A CA 16
ATOM 24639 C C . ALA A 1 43 ? -23.130 -8.672 4.607 1.00 0.00 43 ALA A C 16
ATOM 24640 O O . ALA A 1 43 ? -22.604 -9.671 5.103 1.00 0.00 43 ALA A O 16
ATOM 24647 N N . LEU A 1 44 ? -23.184 -7.494 5.238 1.00 0.00 44 LEU A N 16
ATOM 24648 C CA . LEU A 1 44 ? -22.772 -7.364 6.638 1.00 0.00 44 LEU A CA 16
ATOM 24649 C C . LEU A 1 44 ? -23.643 -8.181 7.590 1.00 0.00 44 LEU A C 16
ATOM 24650 O O . LEU A 1 44 ? -23.115 -8.823 8.499 1.00 0.00 44 LEU A O 16
ATOM 24666 N N . LEU A 1 45 ? -24.960 -8.180 7.378 1.00 0.00 45 LEU A N 16
ATOM 24667 C CA . LEU A 1 45 ? -25.851 -9.002 8.195 1.00 0.00 45 LEU A CA 16
ATOM 24668 C C . LEU A 1 45 ? -25.536 -10.482 8.001 1.00 0.00 45 LEU A C 16
ATOM 24669 O O . LEU A 1 45 ? -25.783 -11.283 8.898 1.00 0.00 45 LEU A O 16
ATOM 24685 N N . VAL A 1 46 ? -25.270 -10.869 6.757 1.00 0.00 46 VAL A N 16
ATOM 24686 C CA . VAL A 1 46 ? -24.917 -12.249 6.465 1.00 0.00 46 VAL A CA 16
ATOM 24687 C C . VAL A 1 46 ? -23.620 -12.617 7.181 1.00 0.00 46 VAL A C 16
ATOM 24688 O O . VAL A 1 46 ? -23.515 -13.694 7.754 1.00 0.00 46 VAL A O 16
ATOM 24701 N N . GLN A 1 47 ? -22.627 -11.735 7.112 1.00 0.00 47 GLN A N 16
ATOM 24702 C CA . GLN A 1 47 ? -21.315 -12.023 7.676 1.00 0.00 47 GLN A CA 16
ATOM 24703 C C . GLN A 1 47 ? -21.376 -12.191 9.195 1.00 0.00 47 GLN A C 16
ATOM 24704 O O . GLN A 1 47 ? -20.604 -12.963 9.751 1.00 0.00 47 GLN A O 16
ATOM 24718 N N . GLN A 1 48 ? -22.096 -11.288 9.869 1.00 0.00 48 GLN A N 16
ATOM 24719 C CA . GLN A 1 48 ? -22.183 -11.346 11.326 1.00 0.00 48 GLN A CA 16
ATOM 24720 C C . GLN A 1 48 ? -22.929 -12.597 11.786 1.00 0.00 48 GLN A C 16
ATOM 24721 O O . GLN A 1 48 ? -22.636 -13.141 12.843 1.00 0.00 48 GLN A O 16
ATOM 24735 N N . LYS A 1 49 ? -24.033 -12.893 11.104 1.00 0.00 49 LYS A N 16
ATOM 24736 C CA . LYS A 1 49 ? -24.831 -14.083 11.386 1.00 0.00 49 LYS A CA 16
ATOM 24737 C C . LYS A 1 49 ? -24.060 -15.374 11.104 1.00 0.00 49 LYS A C 16
ATOM 24738 O O . LYS A 1 49 ? -24.377 -16.411 11.673 1.00 0.00 49 LYS A O 16
ATOM 24757 N N . ALA A 1 50 ? -23.342 -15.379 9.979 1.00 0.00 50 ALA A N 16
ATOM 24758 C CA . ALA A 1 50 ? -22.437 -16.478 9.657 1.00 0.00 50 ALA A CA 16
ATOM 24759 C C . ALA A 1 50 ? -21.147 -16.395 10.465 1.00 0.00 50 ALA A C 16
ATOM 24760 O O . ALA A 1 50 ? -20.465 -17.395 10.642 1.00 0.00 50 ALA A O 16
ATOM 24767 N N . LYS A 1 51 ? -20.906 -15.239 11.074 1.00 0.00 51 LYS A N 16
ATOM 24768 C CA . LYS A 1 51 ? -19.754 -15.043 11.951 1.00 0.00 51 LYS A CA 16
ATOM 24769 C C . LYS A 1 51 ? -18.442 -15.465 11.291 1.00 0.00 51 LYS A C 16
ATOM 24770 O O . LYS A 1 51 ? -17.555 -15.974 11.967 1.00 0.00 51 LYS A O 16
ATOM 24789 N N . VAL A 1 52 ? -18.198 -14.925 10.102 1.00 0.00 52 VAL A N 16
ATOM 24790 C CA . VAL A 1 52 ? -17.003 -15.286 9.337 1.00 0.00 52 VAL A CA 16
ATOM 24791 C C . VAL A 1 52 ? -16.147 -14.047 9.106 1.00 0.00 52 VAL A C 16
ATOM 24792 O O . VAL A 1 52 ? -16.629 -13.041 8.596 1.00 0.00 52 VAL A O 16
ATOM 24805 N N . LYS A 1 53 ? -14.857 -14.169 9.391 1.00 0.00 53 LYS A N 16
ATOM 24806 C CA . LYS A 1 53 ? -13.940 -13.047 9.243 1.00 0.00 53 LYS A CA 16
ATOM 24807 C C . LYS A 1 53 ? -13.183 -13.170 7.926 1.00 0.00 53 LYS A C 16
ATOM 24808 O O . LYS A 1 53 ? -12.952 -14.275 7.435 1.00 0.00 53 LYS A O 16
ATOM 24827 N N . ILE A 1 54 ? -12.943 -12.021 7.304 1.00 0.00 54 ILE A N 16
ATOM 24828 C CA . ILE A 1 54 ? -12.257 -11.962 6.020 1.00 0.00 54 ILE A CA 16
ATOM 24829 C C . ILE A 1 54 ? -11.225 -10.838 6.062 1.00 0.00 54 ILE A C 16
ATOM 24830 O O . ILE A 1 54 ? -11.586 -9.664 6.143 1.00 0.00 54 ILE A O 16
ATOM 24846 N N . PRO A 1 55 ? -9.929 -11.181 6.129 1.00 0.00 55 PRO A N 16
ATOM 24847 C CA . PRO A 1 55 ? -8.860 -10.167 6.354 1.00 0.00 55 PRO A CA 16
ATOM 24848 C C . PRO A 1 55 ? -8.892 -9.065 5.299 1.00 0.00 55 PRO A C 16
ATOM 24849 O O . PRO A 1 55 ? -8.371 -7.977 5.540 1.00 0.00 55 PRO A O 16
ATOM 24860 N N . ARG A 1 56 ? -9.231 -9.450 4.067 1.00 0.00 56 ARG A N 16
ATOM 24861 C CA . ARG A 1 56 ? -9.221 -8.495 2.964 1.00 0.00 56 ARG A CA 16
ATOM 24862 C C . ARG A 1 56 ? -10.589 -8.322 2.297 1.00 0.00 56 ARG A C 16
ATOM 24863 O O . ARG A 1 56 ? -10.817 -7.270 1.701 1.00 0.00 56 ARG A O 16
ATOM 24884 N N . LYS A 1 57 ? -11.407 -9.377 2.184 1.00 0.00 57 LYS A N 16
ATOM 24885 C CA . LYS A 1 57 ? -12.486 -9.345 1.195 1.00 0.00 57 LYS A CA 16
ATOM 24886 C C . LYS A 1 57 ? -13.529 -8.258 1.432 1.00 0.00 57 LYS A C 16
ATOM 24887 O O . LYS A 1 57 ? -13.974 -7.653 0.471 1.00 0.00 57 LYS A O 16
ATOM 24906 N N . TRP A 1 58 ? -14.008 -8.074 2.662 1.00 0.00 58 TRP A N 16
ATOM 24907 C CA . TRP A 1 58 ? -14.964 -6.999 2.926 1.00 0.00 58 TRP A CA 16
ATOM 24908 C C . TRP A 1 58 ? -14.376 -5.905 3.806 1.00 0.00 58 TRP A C 16
ATOM 24909 O O . TRP A 1 58 ? -14.469 -4.734 3.448 1.00 0.00 58 TRP A O 16
ATOM 24930 N N . LYS A 1 59 ? -13.468 -6.306 4.697 1.00 0.00 59 LYS A N 16
ATOM 24931 C CA . LYS A 1 59 ? -12.866 -5.379 5.645 1.00 0.00 59 LYS A CA 16
ATOM 24932 C C . LYS A 1 59 ? -12.050 -4.305 4.934 1.00 0.00 59 LYS A C 16
ATOM 24933 O O . LYS A 1 59 ? -11.886 -3.218 5.461 1.00 0.00 59 LYS A O 16
ATOM 24952 N N . ARG A 1 60 ? -11.301 -4.726 3.919 1.00 0.00 60 ARG A N 16
ATOM 24953 C CA . ARG A 1 60 ? -10.352 -3.846 3.237 1.00 0.00 60 ARG A CA 16
ATOM 24954 C C . ARG A 1 60 ? -10.963 -3.227 1.981 1.00 0.00 60 ARG A C 16
ATOM 24955 O O . ARG A 1 60 ? -10.294 -2.484 1.277 1.00 0.00 60 ARG A O 16
ATOM 24976 N N . ARG A 1 61 ? -12.211 -3.580 1.680 1.00 0.00 61 ARG A N 16
ATOM 24977 C CA . ARG A 1 61 ? -12.852 -3.164 0.434 1.00 0.00 61 ARG A CA 16
ATOM 24978 C C . ARG A 1 61 ? -14.090 -2.300 0.666 1.00 0.00 61 ARG A C 16
ATOM 24979 O O . ARG A 1 61 ? -14.931 -2.223 -0.222 1.00 0.00 61 ARG A O 16
ATOM 25000 N N . TYR A 1 62 ? -14.242 -1.695 1.847 1.00 0.00 62 TYR A N 16
ATOM 25001 C CA . TYR A 1 62 ? -15.401 -0.840 2.092 1.00 0.00 62 TYR A CA 16
ATOM 25002 C C . TYR A 1 62 ? -15.101 0.414 2.916 1.00 0.00 62 TYR A C 16
ATOM 25003 O O . TYR A 1 62 ? -13.951 0.688 3.245 1.00 0.00 62 TYR A O 16
ATOM 25021 N N . CYS A 1 63 ? -16.042 1.345 2.749 1.00 0.00 63 CYS A N 16
ATOM 25022 C CA . CYS A 1 63 ? -16.071 2.625 3.458 1.00 0.00 63 CYS A CA 16
ATOM 25023 C C . CYS A 1 63 ? -16.191 2.425 4.963 1.00 0.00 63 CYS A C 16
ATOM 25024 O O . CYS A 1 63 ? -17.023 1.639 5.412 1.00 0.00 63 CYS A O 16
ATOM 25031 N N . LYS A 1 64 ? -15.633 3.390 5.690 1.00 0.00 64 LYS A N 16
ATOM 25032 C CA . LYS A 1 64 ? -15.673 3.371 7.144 1.00 0.00 64 LYS A CA 16
ATOM 25033 C C . LYS A 1 64 ? -17.111 3.480 7.653 1.00 0.00 64 LYS A C 16
ATOM 25034 O O . LYS A 1 64 ? -17.428 2.889 8.682 1.00 0.00 64 LYS A O 16
ATOM 25053 N N . LYS A 1 65 ? -17.932 4.325 7.022 1.00 0.00 65 LYS A N 16
ATOM 25054 C CA . LYS A 1 65 ? -19.323 4.467 7.446 1.00 0.00 65 LYS A CA 16
ATOM 25055 C C . LYS A 1 65 ? -20.302 3.593 6.655 1.00 0.00 65 LYS A C 16
ATOM 25056 O O . LYS A 1 65 ? -21.014 2.809 7.273 1.00 0.00 65 LYS A O 16
ATOM 25075 N N . CYS A 1 66 ? -20.356 3.676 5.327 1.00 0.00 66 CYS A N 16
ATOM 25076 C CA . CYS A 1 66 ? -21.482 3.071 4.620 1.00 0.00 66 CYS A CA 16
ATOM 25077 C C . CYS A 1 66 ? -21.347 1.538 4.680 1.00 0.00 66 CYS A C 16
ATOM 25078 O O . CYS A 1 66 ? -22.288 0.845 4.315 1.00 0.00 66 CYS A O 16
ATOM 25085 N N . HIS A 1 67 ? -20.099 1.093 4.785 1.00 0.00 67 HIS A N 16
ATOM 25086 C CA . HIS A 1 67 ? -19.736 -0.282 4.491 1.00 0.00 67 HIS A CA 16
ATOM 25087 C C . HIS A 1 67 ? -19.873 -0.607 3.001 1.00 0.00 67 HIS A C 16
ATOM 25088 O O . HIS A 1 67 ? -19.405 -1.651 2.562 1.00 0.00 67 HIS A O 16
ATOM 25103 N N . ALA A 1 68 ? -20.131 0.437 2.214 1.00 0.00 68 ALA A N 16
ATOM 25104 C CA . ALA A 1 68 ? -20.200 0.299 0.762 1.00 0.00 68 ALA A CA 16
ATOM 25105 C C . ALA A 1 68 ? -18.828 -0.008 0.172 1.00 0.00 68 ALA A C 16
ATOM 25106 O O . ALA A 1 68 ? -17.818 0.479 0.679 1.00 0.00 68 ALA A O 16
ATOM 25113 N N . PHE A 1 69 ? -18.816 -0.767 -0.919 1.00 0.00 69 PHE A N 16
ATOM 25114 C CA . PHE A 1 69 ? -17.592 -1.321 -1.483 1.00 0.00 69 PHE A CA 16
ATOM 25115 C C . PHE A 1 69 ? -16.733 -0.164 -1.976 1.00 0.00 69 PHE A C 16
ATOM 25116 O O . PHE A 1 69 ? -17.305 0.868 -2.311 1.00 0.00 69 PHE A O 16
ATOM 25133 N N . LEU A 1 70 ? -15.444 -0.137 -1.647 1.00 0.00 70 LEU A N 16
ATOM 25134 C CA . LEU A 1 70 ? -14.702 1.097 -1.869 1.00 0.00 70 LEU A CA 16
ATOM 25135 C C . LEU A 1 70 ? -14.019 0.980 -3.226 1.00 0.00 70 LEU A C 16
ATOM 25136 O O . LEU A 1 70 ? -12.948 0.391 -3.354 1.00 0.00 70 LEU A O 16
ATOM 25152 N N . VAL A 1 71 ? -14.573 1.710 -4.188 1.00 0.00 71 VAL A N 16
ATOM 25153 C CA . VAL A 1 71 ? -13.989 1.852 -5.517 1.00 0.00 71 VAL A CA 16
ATOM 25154 C C . VAL A 1 71 ? -14.060 3.321 -5.920 1.00 0.00 71 VAL A C 16
ATOM 25155 O O . VAL A 1 71 ? -15.131 3.925 -5.836 1.00 0.00 71 VAL A O 16
ATOM 25168 N N . PRO A 1 72 ? -12.948 3.939 -6.318 1.00 0.00 72 PRO A N 16
ATOM 25169 C CA . PRO A 1 72 ? -13.003 5.304 -6.902 1.00 0.00 72 PRO A CA 16
ATOM 25170 C C . PRO A 1 72 ? -13.812 5.324 -8.193 1.00 0.00 72 PRO A C 16
ATOM 25171 O O . PRO A 1 72 ? -13.535 4.548 -9.104 1.00 0.00 72 PRO A O 16
ATOM 25182 N N . GLY A 1 73 ? -14.542 6.416 -8.376 1.00 0.00 73 GLY A N 16
ATOM 25183 C CA . GLY A 1 73 ? -15.298 6.668 -9.596 1.00 0.00 73 GLY A CA 16
ATOM 25184 C C . GLY A 1 73 ? -16.727 6.131 -9.500 1.00 0.00 73 GLY A C 16
ATOM 25185 O O . GLY A 1 73 ? -17.472 6.247 -10.473 1.00 0.00 73 GLY A O 16
ATOM 25189 N N . ILE A 1 74 ? -16.998 5.295 -8.487 1.00 0.00 74 ILE A N 16
ATOM 25190 C CA . ILE A 1 74 ? -18.100 4.338 -8.616 1.00 0.00 74 ILE A CA 16
ATOM 25191 C C . ILE A 1 74 ? -19.219 4.696 -7.638 1.00 0.00 74 ILE A C 16
ATOM 25192 O O . ILE A 1 74 ? -20.157 5.377 -8.024 1.00 0.00 74 ILE A O 16
ATOM 25208 N N . ASN A 1 75 ? -19.009 4.425 -6.345 1.00 0.00 75 ASN A N 16
ATOM 25209 C CA . ASN A 1 75 ? -19.848 4.989 -5.289 1.00 0.00 75 ASN A CA 16
ATOM 25210 C C . ASN A 1 75 ? -19.089 6.072 -4.526 1.00 0.00 75 ASN A C 16
ATOM 25211 O O . ASN A 1 75 ? -19.573 6.615 -3.527 1.00 0.00 75 ASN A O 16
ATOM 25222 N N . ALA A 1 76 ? -17.882 6.341 -5.006 1.00 0.00 76 ALA A N 16
ATOM 25223 C CA . ALA A 1 76 ? -16.939 7.178 -4.291 1.00 0.00 76 ALA A CA 16
ATOM 25224 C C . ALA A 1 76 ? -15.922 7.695 -5.291 1.00 0.00 76 ALA A C 16
ATOM 25225 O O . ALA A 1 76 ? -15.700 7.035 -6.297 1.00 0.00 76 ALA A O 16
ATOM 25232 N N . ARG A 1 77 ? -15.342 8.861 -5.027 1.00 0.00 77 ARG A N 16
ATOM 25233 C CA . ARG A 1 77 ? -14.437 9.465 -5.991 1.00 0.00 77 ARG A CA 16
ATOM 25234 C C . ARG A 1 77 ? -13.148 9.875 -5.295 1.00 0.00 77 ARG A C 16
ATOM 25235 O O . ARG A 1 77 ? -13.184 10.456 -4.216 1.00 0.00 77 ARG A O 16
ATOM 25256 N N . VAL A 1 78 ? -12.040 9.689 -5.994 1.00 0.00 78 VAL A N 16
ATOM 25257 C CA . VAL A 1 78 ? -10.736 10.015 -5.440 1.00 0.00 78 VAL A CA 16
ATOM 25258 C C . VAL A 1 78 ? -10.039 10.985 -6.383 1.00 0.00 78 VAL A C 16
ATOM 25259 O O . VAL A 1 78 ? -10.266 10.944 -7.589 1.00 0.00 78 VAL A O 16
ATOM 25272 N N . ARG A 1 79 ? -9.498 12.043 -5.796 1.00 0.00 79 ARG A N 16
ATOM 25273 C CA . ARG A 1 79 ? -8.636 12.946 -6.541 1.00 0.00 79 ARG A CA 16
ATOM 25274 C C . ARG A 1 79 ? -7.219 12.769 -6.023 1.00 0.00 79 ARG A C 16
ATOM 25275 O O . ARG A 1 79 ? -7.010 12.653 -4.817 1.00 0.00 79 ARG A O 16
ATOM 25296 N N . LEU A 1 80 ? -6.282 12.575 -6.944 1.00 0.00 80 LEU A N 16
ATOM 25297 C CA . LEU A 1 80 ? -4.901 12.341 -6.543 1.00 0.00 80 LEU A CA 16
ATOM 25298 C C . LEU A 1 80 ? -4.126 13.640 -6.742 1.00 0.00 80 LEU A C 16
ATOM 25299 O O . LEU A 1 80 ? -4.110 14.202 -7.843 1.00 0.00 80 LEU A O 16
ATOM 25315 N N . ARG A 1 81 ? -3.531 14.117 -5.655 1.00 0.00 81 ARG A N 16
ATOM 25316 C CA . ARG A 1 81 ? -2.834 15.396 -5.654 1.00 0.00 81 ARG A CA 16
ATOM 25317 C C . ARG A 1 81 ? -1.332 15.173 -5.559 1.00 0.00 81 ARG A C 16
ATOM 25318 O O . ARG A 1 81 ? -0.873 14.526 -4.626 1.00 0.00 81 ARG A O 16
ATOM 25339 N N . GLN A 1 82 ? -0.576 15.916 -6.367 1.00 0.00 82 GLN A N 16
ATOM 25340 C CA . GLN A 1 82 ? 0.871 15.735 -6.403 1.00 0.00 82 GLN A CA 16
ATOM 25341 C C . GLN A 1 82 ? 1.550 16.980 -5.837 1.00 0.00 82 GLN A C 16
ATOM 25342 O O . GLN A 1 82 ? 1.576 18.045 -6.447 1.00 0.00 82 GLN A O 16
ATOM 25356 N N . LYS A 1 83 ? 2.105 16.768 -4.654 1.00 0.00 83 LYS A N 16
ATOM 25357 C CA . LYS A 1 83 ? 3.102 17.607 -4.008 1.00 0.00 83 LYS A CA 16
ATOM 25358 C C . LYS A 1 83 ? 4.207 16.635 -3.608 1.00 0.00 83 LYS A C 16
ATOM 25359 O O . LYS A 1 83 ? 4.009 15.439 -3.809 1.00 0.00 83 LYS A O 16
ATOM 25378 N N . ARG A 1 84 ? 5.373 17.060 -3.117 1.00 0.00 84 ARG A N 16
ATOM 25379 C CA . ARG A 1 84 ? 6.258 16.015 -2.607 1.00 0.00 84 ARG A CA 16
ATOM 25380 C C . ARG A 1 84 ? 5.774 15.700 -1.190 1.00 0.00 84 ARG A C 16
ATOM 25381 O O . ARG A 1 84 ? 6.577 15.342 -0.333 1.00 0.00 84 ARG A O 16
ATOM 25402 N N . MET A 1 85 ? 4.504 15.301 -1.185 1.00 0.00 85 MET A N 16
ATOM 25403 C CA . MET A 1 85 ? 3.876 14.355 -0.282 1.00 0.00 85 MET A CA 16
ATOM 25404 C C . MET A 1 85 ? 2.801 13.655 -1.109 1.00 0.00 85 MET A C 16
ATOM 25405 O O . MET A 1 85 ? 1.966 14.364 -1.664 1.00 0.00 85 MET A O 16
ATOM 25419 N N . PRO A 1 86 ? 2.755 12.327 -1.263 1.00 0.00 86 PRO A N 16
ATOM 25420 C CA . PRO A 1 86 ? 1.554 11.738 -1.918 1.00 0.00 86 PRO A CA 16
ATOM 25421 C C . PRO A 1 86 ? 0.313 12.035 -1.087 1.00 0.00 86 PRO A C 16
ATOM 25422 O O . PRO A 1 86 ? 0.286 11.704 0.102 1.00 0.00 86 PRO A O 16
ATOM 25433 N N . HIS A 1 87 ? -0.790 12.348 -1.766 1.00 0.00 87 HIS A N 16
ATOM 25434 C CA . HIS A 1 87 ? -2.041 12.635 -1.068 1.00 0.00 87 HIS A CA 16
ATOM 25435 C C . HIS A 1 87 ? -3.224 12.372 -1.991 1.00 0.00 87 HIS A C 16
ATOM 25436 O O . HIS A 1 87 ? -3.276 12.899 -3.099 1.00 0.00 87 HIS A O 16
ATOM 25451 N N . ILE A 1 88 ? -4.238 11.704 -1.456 1.00 0.00 88 ILE A N 16
ATOM 25452 C CA . ILE A 1 88 ? -5.477 11.473 -2.197 1.00 0.00 88 ILE A CA 16
ATOM 25453 C C . ILE A 1 88 ? -6.678 11.851 -1.331 1.00 0.00 88 ILE A C 16
ATOM 25454 O O . ILE A 1 88 ? -6.575 11.824 -0.106 1.00 0.00 88 ILE A O 16
ATOM 25470 N N . VAL A 1 89 ? -7.727 12.384 -1.951 1.00 0.00 89 VAL A N 16
ATOM 25471 C CA . VAL A 1 89 ? -8.954 12.683 -1.220 1.00 0.00 89 VAL A CA 16
ATOM 25472 C C . VAL A 1 89 ? -10.115 11.832 -1.729 1.00 0.00 89 VAL A C 16
ATOM 25473 O O . VAL A 1 89 ? -10.541 11.965 -2.877 1.00 0.00 89 VAL A O 16
ATOM 25486 N N . VAL A 1 90 ? -10.799 11.220 -0.775 1.00 0.00 90 VAL A N 16
ATOM 25487 C CA . VAL A 1 90 ? -11.812 10.216 -1.064 1.00 0.00 90 VAL A CA 16
ATOM 25488 C C . VAL A 1 90 ? -13.140 10.701 -0.494 1.00 0.00 90 VAL A C 16
ATOM 25489 O O . VAL A 1 90 ? -13.247 10.951 0.707 1.00 0.00 90 VAL A O 16
ATOM 25502 N N . LYS A 1 91 ? -14.173 10.648 -1.328 1.00 0.00 91 LYS A N 16
ATOM 25503 C CA . LYS A 1 91 ? -15.523 10.951 -0.890 1.00 0.00 91 LYS A CA 16
ATOM 25504 C C . LYS A 1 91 ? -16.454 9.869 -1.407 1.00 0.00 91 LYS A C 16
ATOM 25505 O O . LYS A 1 91 ? -16.402 9.519 -2.578 1.00 0.00 91 LYS A O 16
ATOM 25524 N N . CYS A 1 92 ? -17.405 9.478 -0.562 1.00 0.00 92 CYS A N 16
ATOM 25525 C CA . CYS A 1 92 ? -18.324 8.402 -0.902 1.00 0.00 92 CYS A CA 16
ATOM 25526 C C . CYS A 1 92 ? -19.757 8.921 -0.847 1.00 0.00 92 CYS A C 16
ATOM 25527 O O . CYS A 1 92 ? -20.154 9.555 0.121 1.00 0.00 92 CYS A O 16
ATOM 25534 N N . LEU A 1 93 ? -20.512 8.625 -1.901 1.00 0.00 93 LEU A N 16
ATOM 25535 C CA . LEU A 1 93 ? -21.857 9.165 -2.050 1.00 0.00 93 LEU A CA 16
ATOM 25536 C C . LEU A 1 93 ? -22.803 8.670 -0.951 1.00 0.00 93 LEU A C 16
ATOM 25537 O O . LEU A 1 93 ? -23.655 9.431 -0.500 1.00 0.00 93 LEU A O 16
ATOM 25553 N N . GLU A 1 94 ? -22.722 7.394 -0.581 1.00 0.00 94 GLU A N 16
ATOM 25554 C CA . GLU A 1 94 ? -23.703 6.822 0.349 1.00 0.00 94 GLU A CA 16
ATOM 25555 C C . GLU A 1 94 ? -23.565 7.446 1.733 1.00 0.00 94 GLU A C 16
ATOM 25556 O O . GLU A 1 94 ? -24.566 7.762 2.365 1.00 0.00 94 GLU A O 16
ATOM 25568 N N . CYS A 1 95 ? -22.325 7.649 2.168 1.00 0.00 95 CYS A N 16
ATOM 25569 C CA . CYS A 1 95 ? -22.066 8.434 3.369 1.00 0.00 95 CYS A CA 16
ATOM 25570 C C . CYS A 1 95 ? -22.210 9.935 3.122 1.00 0.00 95 CYS A C 16
ATOM 25571 O O . CYS A 1 95 ? -22.517 10.681 4.047 1.00 0.00 95 CYS A O 16
ATOM 25578 N N . GLY A 1 96 ? -21.854 10.386 1.921 1.00 0.00 96 GLY A N 16
ATOM 25579 C CA . GLY A 1 96 ? -21.921 11.805 1.591 1.00 0.00 96 GLY A CA 16
ATOM 25580 C C . GLY A 1 96 ? -20.711 12.562 2.128 1.00 0.00 96 GLY A C 16
ATOM 25581 O O . GLY A 1 96 ? -20.705 13.788 2.146 1.00 0.00 96 GLY A O 16
ATOM 25585 N N . HIS A 1 97 ? -19.700 11.822 2.575 1.00 0.00 97 HIS A N 16
ATOM 25586 C CA . HIS A 1 97 ? -18.607 12.391 3.360 1.00 0.00 97 HIS A CA 16
ATOM 25587 C C . HIS A 1 97 ? -17.257 12.168 2.687 1.00 0.00 97 HIS A C 16
ATOM 25588 O O . HIS A 1 97 ? -17.150 11.338 1.789 1.00 0.00 97 HIS A O 16
ATOM 25603 N N . ILE A 1 98 ? -16.359 13.123 2.916 1.00 0.00 98 ILE A N 16
ATOM 25604 C CA . ILE A 1 98 ? -15.020 13.119 2.330 1.00 0.00 98 ILE A CA 16
ATOM 25605 C C . ILE A 1 98 ? -13.961 12.848 3.394 1.00 0.00 98 ILE A C 16
ATOM 25606 O O . ILE A 1 98 ? -14.141 13.205 4.558 1.00 0.00 98 ILE A O 16
ATOM 25622 N N . MET A 1 99 ? -13.054 11.941 3.050 1.00 0.00 99 MET A N 16
ATOM 25623 C CA . MET A 1 99 ? -11.866 11.696 3.856 1.00 0.00 99 MET A CA 16
ATOM 25624 C C . MET A 1 99 ? -10.597 11.915 3.044 1.00 0.00 99 MET A C 16
ATOM 25625 O O . MET A 1 99 ? -10.629 11.886 1.819 1.00 0.00 99 MET A O 16
ATOM 25639 N N . ARG A 1 100 ? -9.559 12.367 3.739 1.00 0.00 100 ARG A N 16
ATOM 25640 C CA . ARG A 1 100 ? -8.249 12.580 3.138 1.00 0.00 100 ARG A CA 16
ATOM 25641 C C . ARG A 1 100 ? -7.352 11.396 3.474 1.00 0.00 100 ARG A C 16
ATOM 25642 O O . ARG A 1 100 ? -7.223 11.031 4.636 1.00 0.00 100 ARG A O 16
ATOM 25663 N N . TYR A 1 101 ? -6.615 10.904 2.479 1.00 0.00 101 TYR A N 16
ATOM 25664 C CA . TYR A 1 101 ? -5.698 9.784 2.690 1.00 0.00 101 TYR A CA 16
ATOM 25665 C C . TYR A 1 101 ? -4.275 10.202 2.330 1.00 0.00 101 TYR A C 16
ATOM 25666 O O . TYR A 1 101 ? -3.989 10.468 1.155 1.00 0.00 101 TYR A O 16
ATOM 25684 N N . PRO A 1 102 ? -3.460 10.547 3.335 1.00 0.00 102 PRO A N 16
ATOM 25685 C CA . PRO A 1 102 ? -1.988 10.681 3.151 1.00 0.00 102 PRO A CA 16
ATOM 25686 C C . PRO A 1 102 ? -1.311 9.372 2.785 1.00 0.00 102 PRO A C 16
ATOM 25687 O O . PRO A 1 102 ? -1.674 8.309 3.304 1.00 0.00 102 PRO A O 16
ATOM 25698 N N . TYR A 1 103 ? -0.294 9.454 1.936 1.00 0.00 103 TYR A N 16
ATOM 25699 C CA . TYR A 1 103 ? 0.552 8.306 1.619 1.00 0.00 103 TYR A CA 16
ATOM 25700 C C . TYR A 1 103 ? 2.011 8.731 1.448 1.00 0.00 103 TYR A C 16
ATOM 25701 O O . TYR A 1 103 ? 2.300 9.916 1.303 1.00 0.00 103 TYR A O 16
ATOM 25719 N N . ILE A 1 104 ? 2.922 7.794 1.699 1.00 0.00 104 ILE A N 16
ATOM 25720 C CA . ILE A 1 104 ? 4.351 8.051 1.564 1.00 0.00 104 ILE A CA 16
ATOM 25721 C C . ILE A 1 104 ? 5.000 6.981 0.689 1.00 0.00 104 ILE A C 16
ATOM 25722 O O . ILE A 1 104 ? 4.575 5.826 0.714 1.00 0.00 104 ILE A O 16
ATOM 25738 N N . LYS A 1 105 ? 5.793 7.432 -0.280 1.00 0.00 105 LYS A N 16
ATOM 25739 C CA . LYS A 1 105 ? 6.549 6.510 -1.120 1.00 0.00 105 LYS A CA 16
ATOM 25740 C C . LYS A 1 105 ? 7.839 6.091 -0.409 1.00 0.00 105 LYS A C 16
ATOM 25741 O O . LYS A 1 105 ? 8.672 6.955 -0.191 1.00 0.00 105 LYS A O 16
ATOM 25761 N N . LYS A 1 15 ? -19.997 -20.084 3.362 1.00 0.00 15 LYS A N 17
ATOM 25762 C CA . LYS A 1 15 ? -19.064 -19.167 2.642 1.00 0.00 15 LYS A CA 17
ATOM 25763 C C . LYS A 1 15 ? -19.573 -18.926 1.224 1.00 0.00 15 LYS A C 17
ATOM 25764 O O . LYS A 1 15 ? -19.319 -17.875 0.640 1.00 0.00 15 LYS A O 17
ATOM 25783 N N . GLU A 1 16 ? -20.322 -19.885 0.692 1.00 0.00 16 GLU A N 17
ATOM 25784 C CA . GLU A 1 16 ? -20.985 -19.700 -0.597 1.00 0.00 16 GLU A CA 17
ATOM 25785 C C . GLU A 1 16 ? -22.062 -18.619 -0.496 1.00 0.00 16 GLU A C 17
ATOM 25786 O O . GLU A 1 16 ? -22.243 -17.831 -1.422 1.00 0.00 16 GLU A O 17
ATOM 25798 N N . ARG A 1 17 ? -22.768 -18.589 0.636 1.00 0.00 17 ARG A N 17
ATOM 25799 C CA . ARG A 1 17 ? -23.913 -17.694 0.799 1.00 0.00 17 ARG A CA 17
ATOM 25800 C C . ARG A 1 17 ? -23.490 -16.229 0.718 1.00 0.00 17 ARG A C 17
ATOM 25801 O O . ARG A 1 17 ? -24.202 -15.392 0.172 1.00 0.00 17 ARG A O 17
ATOM 25822 N N . ILE A 1 18 ? -22.396 -15.928 1.413 1.00 0.00 18 ILE A N 17
ATOM 25823 C CA . ILE A 1 18 ? -21.829 -14.584 1.452 1.00 0.00 18 ILE A CA 17
ATOM 25824 C C . ILE A 1 18 ? -21.224 -14.221 0.097 1.00 0.00 18 ILE A C 17
ATOM 25825 O O . ILE A 1 18 ? -21.160 -13.049 -0.274 1.00 0.00 18 ILE A O 17
ATOM 25841 N N . ASP A 1 19 ? -20.590 -15.216 -0.516 1.00 0.00 19 ASP A N 17
ATOM 25842 C CA . ASP A 1 19 ? -19.803 -15.032 -1.731 1.00 0.00 19 ASP A CA 17
ATOM 25843 C C . ASP A 1 19 ? -20.711 -14.542 -2.861 1.00 0.00 19 ASP A C 17
ATOM 25844 O O . ASP A 1 19 ? -20.369 -13.612 -3.587 1.00 0.00 19 ASP A O 17
ATOM 25853 N N . ILE A 1 20 ? -21.930 -15.072 -2.896 1.00 0.00 20 ILE A N 17
ATOM 25854 C CA . ILE A 1 20 ? -22.937 -14.634 -3.861 1.00 0.00 20 ILE A CA 17
ATOM 25855 C C . ILE A 1 20 ? -23.292 -13.164 -3.631 1.00 0.00 20 ILE A C 17
ATOM 25856 O O . ILE A 1 20 ? -23.320 -12.378 -4.574 1.00 0.00 20 ILE A O 17
ATOM 25872 N N . LEU A 1 21 ? -23.465 -12.780 -2.370 1.00 0.00 21 LEU A N 17
ATOM 25873 C CA . LEU A 1 21 ? -23.790 -11.395 -2.034 1.00 0.00 21 LEU A CA 17
ATOM 25874 C C . LEU A 1 21 ? -22.663 -10.460 -2.464 1.00 0.00 21 LEU A C 17
ATOM 25875 O O . LEU A 1 21 ? -22.921 -9.335 -2.892 1.00 0.00 21 LEU A O 17
ATOM 25891 N N . PHE A 1 22 ? -21.419 -10.886 -2.256 1.00 0.00 22 PHE A N 17
ATOM 25892 C CA . PHE A 1 22 ? -20.262 -10.095 -2.675 1.00 0.00 22 PHE A CA 17
ATOM 25893 C C . PHE A 1 22 ? -20.254 -9.851 -4.181 1.00 0.00 22 PHE A C 17
ATOM 25894 O O . PHE A 1 22 ? -19.991 -8.733 -4.624 1.00 0.00 22 PHE A O 17
ATOM 25911 N N . SER A 1 23 ? -20.488 -10.896 -4.976 1.00 0.00 23 SER A N 17
ATOM 25912 C CA . SER A 1 23 ? -20.512 -10.736 -6.431 1.00 0.00 23 SER A CA 17
ATOM 25913 C C . SER A 1 23 ? -21.639 -9.804 -6.860 1.00 0.00 23 SER A C 17
ATOM 25914 O O . SER A 1 23 ? -21.494 -9.022 -7.797 1.00 0.00 23 SER A O 17
ATOM 25922 N N . LEU A 1 24 ? -22.784 -9.960 -6.200 1.00 0.00 24 LEU A N 17
ATOM 25923 C CA . LEU A 1 24 ? -23.939 -9.093 -6.429 1.00 0.00 24 LEU A CA 17
ATOM 25924 C C . LEU A 1 24 ? -23.619 -7.651 -6.044 1.00 0.00 24 LEU A C 17
ATOM 25925 O O . LEU A 1 24 ? -23.937 -6.722 -6.779 1.00 0.00 24 LEU A O 17
ATOM 25941 N N . ALA A 1 25 ? -22.924 -7.494 -4.918 1.00 0.00 25 ALA A N 17
ATOM 25942 C CA . ALA A 1 25 ? -22.597 -6.172 -4.403 1.00 0.00 25 ALA A CA 17
ATOM 25943 C C . ALA A 1 25 ? -21.705 -5.434 -5.396 1.00 0.00 25 ALA A C 17
ATOM 25944 O O . ALA A 1 25 ? -21.665 -4.208 -5.401 1.00 0.00 25 ALA A O 17
ATOM 25951 N N . GLU A 1 26 ? -20.797 -6.186 -6.011 1.00 0.00 26 GLU A N 17
ATOM 25952 C CA . GLU A 1 26 ? -19.901 -5.621 -7.011 1.00 0.00 26 GLU A CA 17
ATOM 25953 C C . GLU A 1 26 ? -20.661 -5.178 -8.262 1.00 0.00 26 GLU A C 17
ATOM 25954 O O . GLU A 1 26 ? -20.158 -4.323 -8.987 1.00 0.00 26 GLU A O 17
ATOM 25966 N N . ARG A 1 27 ? -21.625 -5.985 -8.709 1.00 0.00 27 ARG A N 17
ATOM 25967 C CA . ARG A 1 27 ? -22.439 -5.611 -9.868 1.00 0.00 27 ARG A CA 17
ATOM 25968 C C . ARG A 1 27 ? -23.308 -4.379 -9.620 1.00 0.00 27 ARG A C 17
ATOM 25969 O O . ARG A 1 27 ? -23.385 -3.487 -10.468 1.00 0.00 27 ARG A O 17
ATOM 25990 N N . VAL A 1 28 ? -23.954 -4.329 -8.457 1.00 0.00 28 VAL A N 17
ATOM 25991 C CA . VAL A 1 28 ? -24.784 -3.182 -8.097 1.00 0.00 28 VAL A CA 17
ATOM 25992 C C . VAL A 1 28 ? -23.914 -1.939 -7.940 1.00 0.00 28 VAL A C 17
ATOM 25993 O O . VAL A 1 28 ? -24.390 -0.816 -8.080 1.00 0.00 28 VAL A O 17
ATOM 26006 N N . PHE A 1 29 ? -22.738 -2.166 -7.366 1.00 0.00 29 PHE A N 17
ATOM 26007 C CA . PHE A 1 29 ? -21.858 -1.090 -6.927 1.00 0.00 29 PHE A CA 17
ATOM 26008 C C . PHE A 1 29 ? -21.677 -0.029 -8.018 1.00 0.00 29 PHE A C 17
ATOM 26009 O O . PHE A 1 29 ? -22.053 1.121 -7.803 1.00 0.00 29 PHE A O 17
ATOM 26026 N N . PRO A 1 30 ? -21.170 -0.378 -9.217 1.00 0.00 30 PRO A N 17
ATOM 26027 C CA . PRO A 1 30 ? -21.159 0.567 -10.375 1.00 0.00 30 PRO A CA 17
ATOM 26028 C C . PRO A 1 30 ? -22.543 1.014 -10.846 1.00 0.00 30 PRO A C 17
ATOM 26029 O O . PRO A 1 30 ? -22.687 2.121 -11.365 1.00 0.00 30 PRO A O 17
ATOM 26040 N N . TYR A 1 31 ? -23.539 0.139 -10.722 1.00 0.00 31 TYR A N 17
ATOM 26041 C CA . TYR A 1 31 ? -24.885 0.455 -11.201 1.00 0.00 31 TYR A CA 17
ATOM 26042 C C . TYR A 1 31 ? -25.478 1.648 -10.451 1.00 0.00 31 TYR A C 17
ATOM 26043 O O . TYR A 1 31 ? -25.799 2.673 -11.051 1.00 0.00 31 TYR A O 17
ATOM 26061 N N . SER A 1 32 ? -25.374 1.581 -9.130 1.00 0.00 32 SER A N 17
ATOM 26062 C CA . SER A 1 32 ? -25.862 2.639 -8.249 1.00 0.00 32 SER A CA 17
ATOM 26063 C C . SER A 1 32 ? -25.280 2.429 -6.855 1.00 0.00 32 SER A C 17
ATOM 26064 O O . SER A 1 32 ? -25.476 1.371 -6.260 1.00 0.00 32 SER A O 17
ATOM 26072 N N . PRO A 1 33 ? -24.508 3.389 -6.336 1.00 0.00 33 PRO A N 17
ATOM 26073 C CA . PRO A 1 33 ? -23.915 3.262 -4.973 1.00 0.00 33 PRO A CA 17
ATOM 26074 C C . PRO A 1 33 ? -24.971 3.028 -3.893 1.00 0.00 33 PRO A C 17
ATOM 26075 O O . PRO A 1 33 ? -24.888 2.042 -3.166 1.00 0.00 33 PRO A O 17
ATOM 26086 N N . GLU A 1 34 ? -26.120 3.680 -4.047 1.00 0.00 34 GLU A N 17
ATOM 26087 C CA . GLU A 1 34 ? -27.155 3.633 -3.016 1.00 0.00 34 GLU A CA 17
ATOM 26088 C C . GLU A 1 34 ? -27.733 2.228 -2.864 1.00 0.00 34 GLU A C 17
ATOM 26089 O O . GLU A 1 34 ? -28.136 1.834 -1.773 1.00 0.00 34 GLU A O 17
ATOM 26101 N N . LEU A 1 35 ? -27.951 1.558 -3.994 1.00 0.00 35 LEU A N 17
ATOM 26102 C CA . LEU A 1 35 ? -28.366 0.157 -3.993 1.00 0.00 35 LEU A CA 17
ATOM 26103 C C . LEU A 1 35 ? -27.301 -0.749 -3.379 1.00 0.00 35 LEU A C 17
ATOM 26104 O O . LEU A 1 35 ? -27.604 -1.631 -2.576 1.00 0.00 35 LEU A O 17
ATOM 26120 N N . ALA A 1 36 ? -26.048 -0.473 -3.723 1.00 0.00 36 ALA A N 17
ATOM 26121 C CA . ALA A 1 36 ? -24.911 -1.196 -3.161 1.00 0.00 36 ALA A CA 17
ATOM 26122 C C . ALA A 1 36 ? -24.855 -0.979 -1.654 1.00 0.00 36 ALA A C 17
ATOM 26123 O O . ALA A 1 36 ? -24.510 -1.882 -0.893 1.00 0.00 36 ALA A O 17
ATOM 26130 N N . LYS A 1 37 ? -25.225 0.229 -1.247 1.00 0.00 37 LYS A N 17
ATOM 26131 C CA . LYS A 1 37 ? -25.190 0.624 0.153 1.00 0.00 37 LYS A CA 17
ATOM 26132 C C . LYS A 1 37 ? -26.101 -0.275 0.984 1.00 0.00 37 LYS A C 17
ATOM 26133 O O . LYS A 1 37 ? -25.635 -0.942 1.909 1.00 0.00 37 LYS A O 17
ATOM 26152 N N . ARG A 1 38 ? -27.315 -0.490 0.486 1.00 0.00 38 ARG A N 17
ATOM 26153 C CA . ARG A 1 38 ? -28.235 -1.430 1.120 1.00 0.00 38 ARG A CA 17
ATOM 26154 C C . ARG A 1 38 ? -27.759 -2.883 1.040 1.00 0.00 38 ARG A C 17
ATOM 26155 O O . ARG A 1 38 ? -27.661 -3.564 2.065 1.00 0.00 38 ARG A O 17
ATOM 26176 N N . TYR A 1 39 ? -27.283 -3.284 -0.140 1.00 0.00 39 TYR A N 17
ATOM 26177 C CA . TYR A 1 39 ? -26.899 -4.677 -0.383 1.00 0.00 39 TYR A CA 17
ATOM 26178 C C . TYR A 1 39 ? -25.722 -5.123 0.481 1.00 0.00 39 TYR A C 17
ATOM 26179 O O . TYR A 1 39 ? -25.631 -6.289 0.859 1.00 0.00 39 TYR A O 17
ATOM 26197 N N . VAL A 1 40 ? -24.705 -4.270 0.537 1.00 0.00 40 VAL A N 17
ATOM 26198 C CA . VAL A 1 40 ? -23.483 -4.581 1.272 1.00 0.00 40 VAL A CA 17
ATOM 26199 C C . VAL A 1 40 ? -23.748 -4.710 2.769 1.00 0.00 40 VAL A C 17
ATOM 26200 O O . VAL A 1 40 ? -23.082 -5.494 3.435 1.00 0.00 40 VAL A O 17
ATOM 26213 N N . GLU A 1 41 ? -24.533 -3.784 3.317 1.00 0.00 41 GLU A N 17
ATOM 26214 C CA . GLU A 1 41 ? -24.819 -3.786 4.750 1.00 0.00 41 GLU A CA 17
ATOM 26215 C C . GLU A 1 41 ? -25.558 -5.065 5.120 1.00 0.00 41 GLU A C 17
ATOM 26216 O O . GLU A 1 41 ? -25.084 -5.809 5.975 1.00 0.00 41 GLU A O 17
ATOM 26228 N N . LEU A 1 42 ? -26.396 -5.512 4.190 1.00 0.00 42 LEU A N 17
ATOM 26229 C CA . LEU A 1 42 ? -26.978 -6.845 4.286 1.00 0.00 42 LEU A CA 17
ATOM 26230 C C . LEU A 1 42 ? -25.908 -7.937 4.253 1.00 0.00 42 LEU A C 17
ATOM 26231 O O . LEU A 1 42 ? -25.802 -8.690 5.218 1.00 0.00 42 LEU A O 17
ATOM 26247 N N . ALA A 1 43 ? -24.933 -7.814 3.352 1.00 0.00 43 ALA A N 17
ATOM 26248 C CA . ALA A 1 43 ? -23.827 -8.770 3.331 1.00 0.00 43 ALA A CA 17
ATOM 26249 C C . ALA A 1 43 ? -22.968 -8.681 4.593 1.00 0.00 43 ALA A C 17
ATOM 26250 O O . ALA A 1 43 ? -22.386 -9.673 5.026 1.00 0.00 43 ALA A O 17
ATOM 26257 N N . LEU A 1 44 ? -22.681 -7.446 4.998 1.00 0.00 44 LEU A N 17
ATOM 26258 C CA . LEU A 1 44 ? -21.807 -7.173 6.137 1.00 0.00 44 LEU A CA 17
ATOM 26259 C C . LEU A 1 44 ? -22.401 -7.684 7.449 1.00 0.00 44 LEU A C 17
ATOM 26260 O O . LEU A 1 44 ? -21.755 -8.427 8.181 1.00 0.00 44 LEU A O 17
ATOM 26276 N N . LEU A 1 45 ? -23.703 -7.454 7.605 1.00 0.00 45 LEU A N 17
ATOM 26277 C CA . LEU A 1 45 ? -24.486 -8.018 8.703 1.00 0.00 45 LEU A CA 17
ATOM 26278 C C . LEU A 1 45 ? -24.517 -9.541 8.638 1.00 0.00 45 LEU A C 17
ATOM 26279 O O . LEU A 1 45 ? -24.722 -10.191 9.664 1.00 0.00 45 LEU A O 17
ATOM 26295 N N . VAL A 1 46 ? -24.637 -10.065 7.424 1.00 0.00 46 VAL A N 17
ATOM 26296 C CA . VAL A 1 46 ? -24.610 -11.509 7.231 1.00 0.00 46 VAL A CA 17
ATOM 26297 C C . VAL A 1 46 ? -23.269 -12.056 7.712 1.00 0.00 46 VAL A C 17
ATOM 26298 O O . VAL A 1 46 ? -23.254 -12.906 8.591 1.00 0.00 46 VAL A O 17
ATOM 26311 N N . GLN A 1 47 ? -22.174 -11.392 7.351 1.00 0.00 47 GLN A N 17
ATOM 26312 C CA . GLN A 1 47 ? -20.850 -11.943 7.630 1.00 0.00 47 GLN A CA 17
ATOM 26313 C C . GLN A 1 47 ? -20.602 -12.107 9.126 1.00 0.00 47 GLN A C 17
ATOM 26314 O O . GLN A 1 47 ? -20.125 -13.154 9.555 1.00 0.00 47 GLN A O 17
ATOM 26328 N N . GLN A 1 48 ? -20.940 -11.090 9.914 1.00 0.00 48 GLN A N 17
ATOM 26329 C CA . GLN A 1 48 ? -20.709 -11.167 11.353 1.00 0.00 48 GLN A CA 17
ATOM 26330 C C . GLN A 1 48 ? -21.576 -12.258 11.984 1.00 0.00 48 GLN A C 17
ATOM 26331 O O . GLN A 1 48 ? -21.066 -13.212 12.568 1.00 0.00 48 GLN A O 17
ATOM 26345 N N . LYS A 1 49 ? -22.847 -12.232 11.600 1.00 0.00 49 LYS A N 17
ATOM 26346 C CA . LYS A 1 49 ? -23.854 -13.178 12.073 1.00 0.00 49 LYS A CA 17
ATOM 26347 C C . LYS A 1 49 ? -23.561 -14.605 11.605 1.00 0.00 49 LYS A C 17
ATOM 26348 O O . LYS A 1 49 ? -23.685 -15.563 12.366 1.00 0.00 49 LYS A O 17
ATOM 26367 N N . ALA A 1 50 ? -23.178 -14.711 10.336 1.00 0.00 50 ALA A N 17
ATOM 26368 C CA . ALA A 1 50 ? -22.766 -15.976 9.740 1.00 0.00 50 ALA A CA 17
ATOM 26369 C C . ALA A 1 50 ? -21.364 -16.365 10.197 1.00 0.00 50 ALA A C 17
ATOM 26370 O O . ALA A 1 50 ? -20.885 -17.456 9.887 1.00 0.00 50 ALA A O 17
ATOM 26377 N N . LYS A 1 51 ? -20.670 -15.406 10.803 1.00 0.00 51 LYS A N 17
ATOM 26378 C CA . LYS A 1 51 ? -19.344 -15.645 11.359 1.00 0.00 51 LYS A CA 17
ATOM 26379 C C . LYS A 1 51 ? -18.392 -16.198 10.299 1.00 0.00 51 LYS A C 17
ATOM 26380 O O . LYS A 1 51 ? -17.657 -17.151 10.551 1.00 0.00 51 LYS A O 17
ATOM 26399 N N . VAL A 1 52 ? -18.227 -15.442 9.216 1.00 0.00 52 VAL A N 17
ATOM 26400 C CA . VAL A 1 52 ? -17.504 -15.941 8.048 1.00 0.00 52 VAL A CA 17
ATOM 26401 C C . VAL A 1 52 ? -16.179 -15.195 7.931 1.00 0.00 52 VAL A C 17
ATOM 26402 O O . VAL A 1 52 ? -16.153 -13.965 7.893 1.00 0.00 52 VAL A O 17
ATOM 26415 N N . LYS A 1 53 ? -15.096 -15.952 7.787 1.00 0.00 53 LYS A N 17
ATOM 26416 C CA . LYS A 1 53 ? -13.774 -15.349 7.696 1.00 0.00 53 LYS A CA 17
ATOM 26417 C C . LYS A 1 53 ? -13.557 -14.787 6.295 1.00 0.00 53 LYS A C 17
ATOM 26418 O O . LYS A 1 53 ? -13.705 -15.498 5.303 1.00 0.00 53 LYS A O 17
ATOM 26437 N N . ILE A 1 54 ? -13.046 -13.563 6.247 1.00 0.00 54 ILE A N 17
ATOM 26438 C CA . ILE A 1 54 ? -12.676 -12.946 4.981 1.00 0.00 54 ILE A CA 17
ATOM 26439 C C . ILE A 1 54 ? -11.385 -12.154 5.165 1.00 0.00 54 ILE A C 17
ATOM 26440 O O . ILE A 1 54 ? -11.375 -11.166 5.898 1.00 0.00 54 ILE A O 17
ATOM 26456 N N . PRO A 1 55 ? -10.253 -12.670 4.655 1.00 0.00 55 PRO A N 17
ATOM 26457 C CA . PRO A 1 55 ? -8.940 -11.971 4.791 1.00 0.00 55 PRO A CA 17
ATOM 26458 C C . PRO A 1 55 ? -8.947 -10.547 4.241 1.00 0.00 55 PRO A C 17
ATOM 26459 O O . PRO A 1 55 ? -8.496 -9.622 4.913 1.00 0.00 55 PRO A O 17
ATOM 26470 N N . ARG A 1 56 ? -9.562 -10.359 3.072 1.00 0.00 56 ARG A N 17
ATOM 26471 C CA . ARG A 1 56 ? -9.610 -9.034 2.455 1.00 0.00 56 ARG A CA 17
ATOM 26472 C C . ARG A 1 56 ? -10.967 -8.699 1.832 1.00 0.00 56 ARG A C 17
ATOM 26473 O O . ARG A 1 56 ? -11.225 -7.535 1.532 1.00 0.00 56 ARG A O 17
ATOM 26494 N N . LYS A 1 57 ? -11.761 -9.714 1.492 1.00 0.00 57 LYS A N 17
ATOM 26495 C CA . LYS A 1 57 ? -12.801 -9.544 0.475 1.00 0.00 57 LYS A CA 17
ATOM 26496 C C . LYS A 1 57 ? -13.867 -8.523 0.879 1.00 0.00 57 LYS A C 17
ATOM 26497 O O . LYS A 1 57 ? -14.503 -7.968 -0.011 1.00 0.00 57 LYS A O 17
ATOM 26516 N N . TRP A 1 58 ? -14.328 -8.548 2.132 1.00 0.00 58 TRP A N 17
ATOM 26517 C CA . TRP A 1 58 ? -15.195 -7.458 2.576 1.00 0.00 58 TRP A CA 17
ATOM 26518 C C . TRP A 1 58 ? -14.467 -6.423 3.428 1.00 0.00 58 TRP A C 17
ATOM 26519 O O . TRP A 1 58 ? -14.690 -5.227 3.254 1.00 0.00 58 TRP A O 17
ATOM 26540 N N . LYS A 1 59 ? -13.475 -6.876 4.193 1.00 0.00 59 LYS A N 17
ATOM 26541 C CA . LYS A 1 59 ? -12.786 -5.996 5.133 1.00 0.00 59 LYS A CA 17
ATOM 26542 C C . LYS A 1 59 ? -12.034 -4.883 4.407 1.00 0.00 59 LYS A C 17
ATOM 26543 O O . LYS A 1 59 ? -11.948 -3.763 4.901 1.00 0.00 59 LYS A O 17
ATOM 26562 N N . ARG A 1 60 ? -11.367 -5.243 3.314 1.00 0.00 60 ARG A N 17
ATOM 26563 C CA . ARG A 1 60 ? -10.510 -4.296 2.606 1.00 0.00 60 ARG A CA 17
ATOM 26564 C C . ARG A 1 60 ? -11.242 -3.652 1.433 1.00 0.00 60 ARG A C 17
ATOM 26565 O O . ARG A 1 60 ? -10.660 -2.848 0.705 1.00 0.00 60 ARG A O 17
ATOM 26586 N N . ARG A 1 61 ? -12.485 -4.069 1.215 1.00 0.00 61 ARG A N 17
ATOM 26587 C CA . ARG A 1 61 ? -13.234 -3.638 0.041 1.00 0.00 61 ARG A CA 17
ATOM 26588 C C . ARG A 1 61 ? -14.508 -2.899 0.445 1.00 0.00 61 ARG A C 17
ATOM 26589 O O . ARG A 1 61 ? -15.488 -2.948 -0.289 1.00 0.00 61 ARG A O 17
ATOM 26610 N N . TYR A 1 62 ? -14.435 -2.049 1.470 1.00 0.00 62 TYR A N 17
ATOM 26611 C CA . TYR A 1 62 ? -15.617 -1.273 1.847 1.00 0.00 62 TYR A CA 17
ATOM 26612 C C . TYR A 1 62 ? -15.222 0.095 2.408 1.00 0.00 62 TYR A C 17
ATOM 26613 O O . TYR A 1 62 ? -14.077 0.301 2.808 1.00 0.00 62 TYR A O 17
ATOM 26631 N N . CYS A 1 63 ? -16.181 1.021 2.430 1.00 0.00 63 CYS A N 17
ATOM 26632 C CA . CYS A 1 63 ? -15.993 2.305 3.105 1.00 0.00 63 CYS A CA 17
ATOM 26633 C C . CYS A 1 63 ? -16.312 2.191 4.589 1.00 0.00 63 CYS A C 17
ATOM 26634 O O . CYS A 1 63 ? -17.310 1.572 4.960 1.00 0.00 63 CYS A O 17
ATOM 26641 N N . LYS A 1 64 ? -15.750 3.143 5.321 1.00 0.00 64 LYS A N 17
ATOM 26642 C CA . LYS A 1 64 ? -16.005 3.271 6.746 1.00 0.00 64 LYS A CA 17
ATOM 26643 C C . LYS A 1 64 ? -17.484 3.562 7.003 1.00 0.00 64 LYS A C 17
ATOM 26644 O O . LYS A 1 64 ? -18.068 3.022 7.944 1.00 0.00 64 LYS A O 17
ATOM 26663 N N . LYS A 1 65 ? -18.077 4.402 6.158 1.00 0.00 65 LYS A N 17
ATOM 26664 C CA . LYS A 1 65 ? -19.501 4.706 6.273 1.00 0.00 65 LYS A CA 17
ATOM 26665 C C . LYS A 1 65 ? -20.364 4.216 5.103 1.00 0.00 65 LYS A C 17
ATOM 26666 O O . LYS A 1 65 ? -21.533 3.923 5.340 1.00 0.00 65 LYS A O 17
ATOM 26685 N N . CYS A 1 66 ? -19.827 4.005 3.892 1.00 0.00 66 CYS A N 17
ATOM 26686 C CA . CYS A 1 66 ? -20.752 3.599 2.827 1.00 0.00 66 CYS A CA 17
ATOM 26687 C C . CYS A 1 66 ? -21.259 2.202 3.153 1.00 0.00 66 CYS A C 17
ATOM 26688 O O . CYS A 1 66 ? -22.349 1.823 2.724 1.00 0.00 66 CYS A O 17
ATOM 26695 N N . HIS A 1 67 ? -20.354 1.386 3.686 1.00 0.00 67 HIS A N 17
ATOM 26696 C CA . HIS A 1 67 ? -20.660 -0.014 3.940 1.00 0.00 67 HIS A CA 17
ATOM 26697 C C . HIS A 1 67 ? -20.895 -0.702 2.597 1.00 0.00 67 HIS A C 17
ATOM 26698 O O . HIS A 1 67 ? -22.030 -1.114 2.379 1.00 0.00 67 HIS A O 17
ATOM 26713 N N . ALA A 1 68 ? -20.192 -0.146 1.613 1.00 0.00 68 ALA A N 17
ATOM 26714 C CA . ALA A 1 68 ? -20.357 -0.501 0.204 1.00 0.00 68 ALA A CA 17
ATOM 26715 C C . ALA A 1 68 ? -19.000 -0.797 -0.416 1.00 0.00 68 ALA A C 17
ATOM 26716 O O . ALA A 1 68 ? -18.035 -0.103 -0.098 1.00 0.00 68 ALA A O 17
ATOM 26723 N N . PHE A 1 69 ? -19.020 -1.533 -1.523 1.00 0.00 69 PHE A N 17
ATOM 26724 C CA . PHE A 1 69 ? -17.786 -2.034 -2.116 1.00 0.00 69 PHE A CA 17
ATOM 26725 C C . PHE A 1 69 ? -16.932 -0.826 -2.495 1.00 0.00 69 PHE A C 17
ATOM 26726 O O . PHE A 1 69 ? -17.418 0.066 -3.183 1.00 0.00 69 PHE A O 17
ATOM 26743 N N . LEU A 1 70 ? -15.664 -0.807 -2.089 1.00 0.00 70 LEU A N 17
ATOM 26744 C CA . LEU A 1 70 ? -14.879 0.417 -2.217 1.00 0.00 70 LEU A CA 17
ATOM 26745 C C . LEU A 1 70 ? -13.916 0.253 -3.388 1.00 0.00 70 LEU A C 17
ATOM 26746 O O . LEU A 1 70 ? -12.949 -0.505 -3.332 1.00 0.00 70 LEU A O 17
ATOM 26762 N N . VAL A 1 71 ? -14.220 0.989 -4.451 1.00 0.00 71 VAL A N 17
ATOM 26763 C CA . VAL A 1 71 ? -13.279 1.305 -5.521 1.00 0.00 71 VAL A CA 17
ATOM 26764 C C . VAL A 1 71 ? -13.426 2.786 -5.853 1.00 0.00 71 VAL A C 17
ATOM 26765 O O . VAL A 1 71 ? -14.552 3.269 -5.990 1.00 0.00 71 VAL A O 17
ATOM 26778 N N . PRO A 1 72 ? -12.327 3.530 -6.052 1.00 0.00 72 PRO A N 17
ATOM 26779 C CA . PRO A 1 72 ? -12.432 4.943 -6.508 1.00 0.00 72 PRO A CA 17
ATOM 26780 C C . PRO A 1 72 ? -13.086 5.070 -7.879 1.00 0.00 72 PRO A C 17
ATOM 26781 O O . PRO A 1 72 ? -12.745 4.341 -8.809 1.00 0.00 72 PRO A O 17
ATOM 26792 N N . GLY A 1 73 ? -13.847 6.149 -8.033 1.00 0.00 73 GLY A N 17
ATOM 26793 C CA . GLY A 1 73 ? -14.514 6.475 -9.287 1.00 0.00 73 GLY A CA 17
ATOM 26794 C C . GLY A 1 73 ? -15.982 6.053 -9.292 1.00 0.00 73 GLY A C 17
ATOM 26795 O O . GLY A 1 73 ? -16.742 6.518 -10.143 1.00 0.00 73 GLY A O 17
ATOM 26799 N N . ILE A 1 74 ? -16.358 5.095 -8.442 1.00 0.00 74 ILE A N 17
ATOM 26800 C CA . ILE A 1 74 ? -17.685 4.487 -8.566 1.00 0.00 74 ILE A CA 17
ATOM 26801 C C . ILE A 1 74 ? -18.688 4.979 -7.518 1.00 0.00 74 ILE A C 17
ATOM 26802 O O . ILE A 1 74 ? -19.686 5.601 -7.876 1.00 0.00 74 ILE A O 17
ATOM 26818 N N . ASN A 1 75 ? -18.537 4.515 -6.274 1.00 0.00 75 ASN A N 17
ATOM 26819 C CA . ASN A 1 75 ? -19.376 4.989 -5.166 1.00 0.00 75 ASN A CA 17
ATOM 26820 C C . ASN A 1 75 ? -18.639 6.054 -4.372 1.00 0.00 75 ASN A C 17
ATOM 26821 O O . ASN A 1 75 ? -19.011 6.365 -3.239 1.00 0.00 75 ASN A O 17
ATOM 26832 N N . ALA A 1 76 ? -17.415 6.286 -4.824 1.00 0.00 76 ALA A N 17
ATOM 26833 C CA . ALA A 1 76 ? -16.524 7.220 -4.170 1.00 0.00 76 ALA A CA 17
ATOM 26834 C C . ALA A 1 76 ? -15.505 7.678 -5.201 1.00 0.00 76 ALA A C 17
ATOM 26835 O O . ALA A 1 76 ? -15.035 6.854 -5.977 1.00 0.00 76 ALA A O 17
ATOM 26842 N N . ARG A 1 77 ? -14.988 8.889 -5.032 1.00 0.00 77 ARG A N 17
ATOM 26843 C CA . ARG A 1 77 ? -14.037 9.448 -5.984 1.00 0.00 77 ARG A CA 17
ATOM 26844 C C . ARG A 1 77 ? -12.783 9.906 -5.259 1.00 0.00 77 ARG A C 17
ATOM 26845 O O . ARG A 1 77 ? -12.848 10.293 -4.096 1.00 0.00 77 ARG A O 17
ATOM 26866 N N . VAL A 1 78 ? -11.639 9.649 -5.885 1.00 0.00 78 VAL A N 17
ATOM 26867 C CA . VAL A 1 78 ? -10.358 10.009 -5.295 1.00 0.00 78 VAL A CA 17
ATOM 26868 C C . VAL A 1 78 ? -9.584 10.893 -6.263 1.00 0.00 78 VAL A C 17
ATOM 26869 O O . VAL A 1 78 ? -9.707 10.748 -7.481 1.00 0.00 78 VAL A O 17
ATOM 26882 N N . ARG A 1 79 ? -9.052 11.980 -5.717 1.00 0.00 79 ARG A N 17
ATOM 26883 C CA . ARG A 1 79 ? -8.175 12.860 -6.480 1.00 0.00 79 ARG A CA 17
ATOM 26884 C C . ARG A 1 79 ? -6.756 12.734 -5.948 1.00 0.00 79 ARG A C 17
ATOM 26885 O O . ARG A 1 79 ? -6.539 12.722 -4.737 1.00 0.00 79 ARG A O 17
ATOM 26906 N N . LEU A 1 80 ? -5.815 12.527 -6.862 1.00 0.00 80 LEU A N 17
ATOM 26907 C CA . LEU A 1 80 ? -4.434 12.301 -6.469 1.00 0.00 80 LEU A CA 17
ATOM 26908 C C . LEU A 1 80 ? -3.652 13.577 -6.754 1.00 0.00 80 LEU A C 17
ATOM 26909 O O . LEU A 1 80 ? -3.700 14.098 -7.869 1.00 0.00 80 LEU A O 17
ATOM 26925 N N . ARG A 1 81 ? -3.152 14.190 -5.688 1.00 0.00 81 ARG A N 17
ATOM 26926 C CA . ARG A 1 81 ? -2.458 15.465 -5.802 1.00 0.00 81 ARG A CA 17
ATOM 26927 C C . ARG A 1 81 ? -0.961 15.225 -5.674 1.00 0.00 81 ARG A C 17
ATOM 26928 O O . ARG A 1 81 ? -0.516 14.654 -4.677 1.00 0.00 81 ARG A O 17
ATOM 26949 N N . GLN A 1 82 ? -0.188 15.852 -6.556 1.00 0.00 82 GLN A N 17
ATOM 26950 C CA . GLN A 1 82 ? 1.258 15.697 -6.501 1.00 0.00 82 GLN A CA 17
ATOM 26951 C C . GLN A 1 82 ? 1.901 17.051 -6.209 1.00 0.00 82 GLN A C 17
ATOM 26952 O O . GLN A 1 82 ? 2.237 17.817 -7.111 1.00 0.00 82 GLN A O 17
ATOM 26966 N N . LYS A 1 83 ? 2.356 17.121 -4.967 1.00 0.00 83 LYS A N 17
ATOM 26967 C CA . LYS A 1 83 ? 3.216 18.174 -4.438 1.00 0.00 83 LYS A CA 17
ATOM 26968 C C . LYS A 1 83 ? 4.302 17.428 -3.674 1.00 0.00 83 LYS A C 17
ATOM 26969 O O . LYS A 1 83 ? 4.227 16.195 -3.615 1.00 0.00 83 LYS A O 17
ATOM 26988 N N . ARG A 1 84 ? 5.371 18.075 -3.211 1.00 0.00 84 ARG A N 17
ATOM 26989 C CA . ARG A 1 84 ? 6.230 17.265 -2.353 1.00 0.00 84 ARG A CA 17
ATOM 26990 C C . ARG A 1 84 ? 5.584 17.306 -0.968 1.00 0.00 84 ARG A C 17
ATOM 26991 O O . ARG A 1 84 ? 6.291 17.341 0.039 1.00 0.00 84 ARG A O 17
ATOM 27012 N N . MET A 1 85 ? 4.331 16.851 -0.932 1.00 0.00 85 MET A N 17
ATOM 27013 C CA . MET A 1 85 ? 3.718 16.102 0.157 1.00 0.00 85 MET A CA 17
ATOM 27014 C C . MET A 1 85 ? 2.678 15.166 -0.458 1.00 0.00 85 MET A C 17
ATOM 27015 O O . MET A 1 85 ? 1.734 15.686 -1.049 1.00 0.00 85 MET A O 17
ATOM 27029 N N . PRO A 1 86 ? 2.843 13.842 -0.547 1.00 0.00 86 PRO A N 17
ATOM 27030 C CA . PRO A 1 86 ? 1.796 13.053 -1.253 1.00 0.00 86 PRO A CA 17
ATOM 27031 C C . PRO A 1 86 ? 0.455 13.196 -0.536 1.00 0.00 86 PRO A C 17
ATOM 27032 O O . PRO A 1 86 ? 0.384 13.071 0.685 1.00 0.00 86 PRO A O 17
ATOM 27043 N N . HIS A 1 87 ? -0.616 13.315 -1.316 1.00 0.00 87 HIS A N 17
ATOM 27044 C CA . HIS A 1 87 ? -1.967 13.344 -0.766 1.00 0.00 87 HIS A CA 17
ATOM 27045 C C . HIS A 1 87 ? -2.955 12.712 -1.739 1.00 0.00 87 HIS A C 17
ATOM 27046 O O . HIS A 1 87 ? -2.924 13.006 -2.934 1.00 0.00 87 HIS A O 17
ATOM 27061 N N . ILE A 1 88 ? -3.950 12.029 -1.183 1.00 0.00 88 ILE A N 17
ATOM 27062 C CA . ILE A 1 88 ? -5.181 11.727 -1.906 1.00 0.00 88 ILE A CA 17
ATOM 27063 C C . ILE A 1 88 ? -6.405 12.149 -1.092 1.00 0.00 88 ILE A C 17
ATOM 27064 O O . ILE A 1 88 ? -6.350 12.199 0.135 1.00 0.00 88 ILE A O 17
ATOM 27080 N N . VAL A 1 89 ? -7.441 12.620 -1.785 1.00 0.00 89 VAL A N 17
ATOM 27081 C CA . VAL A 1 89 ? -8.714 12.936 -1.138 1.00 0.00 89 VAL A CA 17
ATOM 27082 C C . VAL A 1 89 ? -9.846 12.093 -1.715 1.00 0.00 89 VAL A C 17
ATOM 27083 O O . VAL A 1 89 ? -10.084 12.100 -2.919 1.00 0.00 89 VAL A O 17
ATOM 27096 N N . VAL A 1 90 ? -10.631 11.495 -0.821 1.00 0.00 90 VAL A N 17
ATOM 27097 C CA . VAL A 1 90 ? -11.631 10.505 -1.208 1.00 0.00 90 VAL A CA 17
ATOM 27098 C C . VAL A 1 90 ? -13.007 10.981 -0.750 1.00 0.00 90 VAL A C 17
ATOM 27099 O O . VAL A 1 90 ? -13.254 11.041 0.453 1.00 0.00 90 VAL A O 17
ATOM 27112 N N . LYS A 1 91 ? -13.972 10.943 -1.668 1.00 0.00 91 LYS A N 17
ATOM 27113 C CA . LYS A 1 91 ? -15.327 11.377 -1.347 1.00 0.00 91 LYS A CA 17
ATOM 27114 C C . LYS A 1 91 ? -16.239 10.163 -1.454 1.00 0.00 91 LYS A C 17
ATOM 27115 O O . LYS A 1 91 ? -16.273 9.544 -2.509 1.00 0.00 91 LYS A O 17
ATOM 27134 N N . CYS A 1 92 ? -17.184 10.049 -0.525 1.00 0.00 92 CYS A N 17
ATOM 27135 C CA . CYS A 1 92 ? -18.226 9.035 -0.638 1.00 0.00 92 CYS A CA 17
ATOM 27136 C C . CYS A 1 92 ? -19.413 9.601 -1.402 1.00 0.00 92 CYS A C 17
ATOM 27137 O O . CYS A 1 92 ? -19.842 10.718 -1.116 1.00 0.00 92 CYS A O 17
ATOM 27144 N N . LEU A 1 93 ? -19.802 8.959 -2.499 1.00 0.00 93 LEU A N 17
ATOM 27145 C CA . LEU A 1 93 ? -21.133 9.208 -3.033 1.00 0.00 93 LEU A CA 17
ATOM 27146 C C . LEU A 1 93 ? -22.247 8.760 -2.082 1.00 0.00 93 LEU A C 17
ATOM 27147 O O . LEU A 1 93 ? -23.279 9.426 -2.000 1.00 0.00 93 LEU A O 17
ATOM 27163 N N . GLU A 1 94 ? -22.107 7.574 -1.479 1.00 0.00 94 GLU A N 17
ATOM 27164 C CA . GLU A 1 94 ? -23.165 7.041 -0.618 1.00 0.00 94 GLU A CA 17
ATOM 27165 C C . GLU A 1 94 ? -23.240 7.776 0.720 1.00 0.00 94 GLU A C 17
ATOM 27166 O O . GLU A 1 94 ? -24.327 8.070 1.216 1.00 0.00 94 GLU A O 17
ATOM 27178 N N . CYS A 1 95 ? -22.075 8.002 1.327 1.00 0.00 95 CYS A N 17
ATOM 27179 C CA . CYS A 1 95 ? -21.991 8.768 2.570 1.00 0.00 95 CYS A CA 17
ATOM 27180 C C . CYS A 1 95 ? -22.155 10.262 2.305 1.00 0.00 95 CYS A C 17
ATOM 27181 O O . CYS A 1 95 ? -22.980 10.903 2.959 1.00 0.00 95 CYS A O 17
ATOM 27188 N N . GLY A 1 96 ? -21.694 10.695 1.133 1.00 0.00 96 GLY A N 17
ATOM 27189 C CA . GLY A 1 96 ? -21.856 12.087 0.718 1.00 0.00 96 GLY A CA 17
ATOM 27190 C C . GLY A 1 96 ? -20.768 12.986 1.303 1.00 0.00 96 GLY A C 17
ATOM 27191 O O . GLY A 1 96 ? -20.813 14.207 1.135 1.00 0.00 96 GLY A O 17
ATOM 27195 N N . HIS A 1 97 ? -19.731 12.365 1.860 1.00 0.00 97 HIS A N 17
ATOM 27196 C CA . HIS A 1 97 ? -18.732 13.074 2.658 1.00 0.00 97 HIS A CA 17
ATOM 27197 C C . HIS A 1 97 ? -17.315 12.867 2.136 1.00 0.00 97 HIS A C 17
ATOM 27198 O O . HIS A 1 97 ? -17.031 11.889 1.448 1.00 0.00 97 HIS A O 17
ATOM 27213 N N . ILE A 1 98 ? -16.498 13.896 2.333 1.00 0.00 98 ILE A N 17
ATOM 27214 C CA . ILE A 1 98 ? -15.100 13.880 1.913 1.00 0.00 98 ILE A CA 17
ATOM 27215 C C . ILE A 1 98 ? -14.186 13.409 3.042 1.00 0.00 98 ILE A C 17
ATOM 27216 O O . ILE A 1 98 ? -14.448 13.685 4.211 1.00 0.00 98 ILE A O 17
ATOM 27232 N N . MET A 1 99 ? -13.368 12.420 2.695 1.00 0.00 99 MET A N 17
ATOM 27233 C CA . MET A 1 99 ? -12.292 11.940 3.554 1.00 0.00 99 MET A CA 17
ATOM 27234 C C . MET A 1 99 ? -10.933 12.266 2.936 1.00 0.00 99 MET A C 17
ATOM 27235 O O . MET A 1 99 ? -10.670 11.911 1.788 1.00 0.00 99 MET A O 17
ATOM 27249 N N . ARG A 1 100 ? -10.030 12.804 3.751 1.00 0.00 100 ARG A N 17
ATOM 27250 C CA . ARG A 1 100 ? -8.670 13.088 3.303 1.00 0.00 100 ARG A CA 17
ATOM 27251 C C . ARG A 1 100 ? -7.729 11.990 3.786 1.00 0.00 100 ARG A C 17
ATOM 27252 O O . ARG A 1 100 ? -7.835 11.540 4.925 1.00 0.00 100 ARG A O 17
ATOM 27273 N N . TYR A 1 101 ? -6.840 11.541 2.904 1.00 0.00 101 TYR A N 17
ATOM 27274 C CA . TYR A 1 101 ? -5.833 10.550 3.272 1.00 0.00 101 TYR A CA 17
ATOM 27275 C C . TYR A 1 101 ? -4.431 11.088 2.983 1.00 0.00 101 TYR A C 17
ATOM 27276 O O . TYR A 1 101 ? -4.053 11.231 1.822 1.00 0.00 101 TYR A O 17
ATOM 27294 N N . PRO A 1 102 ? -3.724 11.590 4.010 1.00 0.00 102 PRO A N 17
ATOM 27295 C CA . PRO A 1 102 ? -2.271 11.928 3.900 1.00 0.00 102 PRO A CA 17
ATOM 27296 C C . PRO A 1 102 ? -1.415 10.704 3.595 1.00 0.00 102 PRO A C 17
ATOM 27297 O O . PRO A 1 102 ? -1.698 9.609 4.079 1.00 0.00 102 PRO A O 17
ATOM 27308 N N . TYR A 1 103 ? -0.372 10.895 2.788 1.00 0.00 103 TYR A N 17
ATOM 27309 C CA . TYR A 1 103 ? 0.662 9.877 2.633 1.00 0.00 103 TYR A CA 17
ATOM 27310 C C . TYR A 1 103 ? 2.043 10.531 2.583 1.00 0.00 103 TYR A C 17
ATOM 27311 O O . TYR A 1 103 ? 2.229 11.534 1.896 1.00 0.00 103 TYR A O 17
ATOM 27329 N N . ILE A 1 104 ? 2.979 10.018 3.380 1.00 0.00 104 ILE A N 17
ATOM 27330 C CA . ILE A 1 104 ? 4.347 10.535 3.384 1.00 0.00 104 ILE A CA 17
ATOM 27331 C C . ILE A 1 104 ? 5.303 9.493 2.802 1.00 0.00 104 ILE A C 17
ATOM 27332 O O . ILE A 1 104 ? 5.083 8.301 3.015 1.00 0.00 104 ILE A O 17
ATOM 27348 N N . LYS A 1 105 ? 6.114 9.935 1.833 1.00 0.00 105 LYS A N 17
ATOM 27349 C CA . LYS A 1 105 ? 7.110 9.100 1.149 1.00 0.00 105 LYS A CA 17
ATOM 27350 C C . LYS A 1 105 ? 7.193 7.676 1.701 1.00 0.00 105 LYS A C 17
ATOM 27351 O O . LYS A 1 105 ? 7.706 7.510 2.796 1.00 0.00 105 LYS A O 17
ATOM 27371 N N . LYS A 1 15 ? -18.796 -18.567 3.762 1.00 0.00 15 LYS A N 18
ATOM 27372 C CA . LYS A 1 15 ? -17.717 -18.360 2.758 1.00 0.00 15 LYS A CA 18
ATOM 27373 C C . LYS A 1 15 ? -18.347 -18.232 1.376 1.00 0.00 15 LYS A C 18
ATOM 27374 O O . LYS A 1 15 ? -18.404 -17.142 0.823 1.00 0.00 15 LYS A O 18
ATOM 27393 N N . GLU A 1 16 ? -18.949 -19.318 0.906 1.00 0.00 16 GLU A N 18
ATOM 27394 C CA . GLU A 1 16 ? -19.596 -19.329 -0.407 1.00 0.00 16 GLU A CA 18
ATOM 27395 C C . GLU A 1 16 ? -20.814 -18.404 -0.437 1.00 0.00 16 GLU A C 18
ATOM 27396 O O . GLU A 1 16 ? -21.011 -17.664 -1.403 1.00 0.00 16 GLU A O 18
ATOM 27408 N N . ARG A 1 17 ? -21.593 -18.412 0.643 1.00 0.00 17 ARG A N 18
ATOM 27409 C CA . ARG A 1 17 ? -22.805 -17.605 0.717 1.00 0.00 17 ARG A CA 18
ATOM 27410 C C . ARG A 1 17 ? -22.506 -16.114 0.656 1.00 0.00 17 ARG A C 18
ATOM 27411 O O . ARG A 1 17 ? -23.156 -15.362 -0.074 1.00 0.00 17 ARG A O 18
ATOM 27432 N N . ILE A 1 18 ? -21.497 -15.679 1.401 1.00 0.00 18 ILE A N 18
ATOM 27433 C CA . ILE A 1 18 ? -21.087 -14.278 1.410 1.00 0.00 18 ILE A CA 18
ATOM 27434 C C . ILE A 1 18 ? -20.490 -13.889 0.057 1.00 0.00 18 ILE A C 18
ATOM 27435 O O . ILE A 1 18 ? -20.550 -12.722 -0.348 1.00 0.00 18 ILE A O 18
ATOM 27451 N N . ASP A 1 19 ? -19.731 -14.831 -0.510 1.00 0.00 19 ASP A N 18
ATOM 27452 C CA . ASP A 1 19 ? -18.990 -14.622 -1.753 1.00 0.00 19 ASP A CA 18
ATOM 27453 C C . ASP A 1 19 ? -19.944 -14.317 -2.897 1.00 0.00 19 ASP A C 18
ATOM 27454 O O . ASP A 1 19 ? -19.629 -13.514 -3.761 1.00 0.00 19 ASP A O 18
ATOM 27463 N N . ILE A 1 20 ? -21.078 -15.016 -2.915 1.00 0.00 20 ILE A N 18
ATOM 27464 C CA . ILE A 1 20 ? -22.106 -14.781 -3.925 1.00 0.00 20 ILE A CA 18
ATOM 27465 C C . ILE A 1 20 ? -22.673 -13.368 -3.800 1.00 0.00 20 ILE A C 18
ATOM 27466 O O . ILE A 1 20 ? -22.725 -12.622 -4.775 1.00 0.00 20 ILE A O 18
ATOM 27482 N N . LEU A 1 21 ? -22.934 -12.974 -2.559 1.00 0.00 21 LEU A N 18
ATOM 27483 C CA . LEU A 1 21 ? -23.459 -11.649 -2.263 1.00 0.00 21 LEU A CA 18
ATOM 27484 C C . LEU A 1 21 ? -22.451 -10.580 -2.685 1.00 0.00 21 LEU A C 18
ATOM 27485 O O . LEU A 1 21 ? -22.835 -9.479 -3.086 1.00 0.00 21 LEU A O 18
ATOM 27501 N N . PHE A 1 22 ? -21.173 -10.851 -2.429 1.00 0.00 22 PHE A N 18
ATOM 27502 C CA . PHE A 1 22 ? -20.100 -9.929 -2.781 1.00 0.00 22 PHE A CA 18
ATOM 27503 C C . PHE A 1 22 ? -20.125 -9.644 -4.279 1.00 0.00 22 PHE A C 18
ATOM 27504 O O . PHE A 1 22 ? -19.862 -8.519 -4.692 1.00 0.00 22 PHE A O 18
ATOM 27521 N N . SER A 1 23 ? -20.282 -10.695 -5.076 1.00 0.00 23 SER A N 18
ATOM 27522 C CA . SER A 1 23 ? -20.389 -10.532 -6.523 1.00 0.00 23 SER A CA 18
ATOM 27523 C C . SER A 1 23 ? -21.597 -9.665 -6.876 1.00 0.00 23 SER A C 18
ATOM 27524 O O . SER A 1 23 ? -21.487 -8.767 -7.710 1.00 0.00 23 SER A O 18
ATOM 27532 N N . LEU A 1 24 ? -22.727 -9.907 -6.213 1.00 0.00 24 LEU A N 18
ATOM 27533 C CA . LEU A 1 24 ? -23.937 -9.119 -6.452 1.00 0.00 24 LEU A CA 18
ATOM 27534 C C . LEU A 1 24 ? -23.707 -7.659 -6.084 1.00 0.00 24 LEU A C 18
ATOM 27535 O O . LEU A 1 24 ? -23.968 -6.770 -6.891 1.00 0.00 24 LEU A O 18
ATOM 27551 N N . ALA A 1 25 ? -23.024 -7.452 -4.962 1.00 0.00 25 ALA A N 18
ATOM 27552 C CA . ALA A 1 25 ? -22.692 -6.106 -4.514 1.00 0.00 25 ALA A CA 18
ATOM 27553 C C . ALA A 1 25 ? -21.766 -5.426 -5.518 1.00 0.00 25 ALA A C 18
ATOM 27554 O O . ALA A 1 25 ? -21.760 -4.201 -5.635 1.00 0.00 25 ALA A O 18
ATOM 27561 N N . GLU A 1 26 ? -20.845 -6.207 -6.075 1.00 0.00 26 GLU A N 18
ATOM 27562 C CA . GLU A 1 26 ? -19.880 -5.681 -7.032 1.00 0.00 26 GLU A CA 18
ATOM 27563 C C . GLU A 1 26 ? -20.549 -5.237 -8.332 1.00 0.00 26 GLU A C 18
ATOM 27564 O O . GLU A 1 26 ? -20.077 -4.296 -8.964 1.00 0.00 26 GLU A O 18
ATOM 27576 N N . ARG A 1 27 ? -21.482 -6.048 -8.834 1.00 0.00 27 ARG A N 18
ATOM 27577 C CA . ARG A 1 27 ? -22.189 -5.722 -10.072 1.00 0.00 27 ARG A CA 18
ATOM 27578 C C . ARG A 1 27 ? -23.060 -4.474 -9.945 1.00 0.00 27 ARG A C 18
ATOM 27579 O O . ARG A 1 27 ? -23.159 -3.672 -10.876 1.00 0.00 27 ARG A O 18
ATOM 27600 N N . VAL A 1 28 ? -23.781 -4.392 -8.832 1.00 0.00 28 VAL A N 18
ATOM 27601 C CA . VAL A 1 28 ? -24.645 -3.248 -8.556 1.00 0.00 28 VAL A CA 18
ATOM 27602 C C . VAL A 1 28 ? -23.795 -1.993 -8.388 1.00 0.00 28 VAL A C 18
ATOM 27603 O O . VAL A 1 28 ? -24.295 -0.878 -8.544 1.00 0.00 28 VAL A O 18
ATOM 27616 N N . PHE A 1 29 ? -22.639 -2.190 -7.758 1.00 0.00 29 PHE A N 18
ATOM 27617 C CA . PHE A 1 29 ? -21.770 -1.094 -7.356 1.00 0.00 29 PHE A CA 18
ATOM 27618 C C . PHE A 1 29 ? -21.625 -0.044 -8.460 1.00 0.00 29 PHE A C 18
ATOM 27619 O O . PHE A 1 29 ? -21.882 1.128 -8.203 1.00 0.00 29 PHE A O 18
ATOM 27636 N N . PRO A 1 30 ? -21.126 -0.397 -9.661 1.00 0.00 30 PRO A N 18
ATOM 27637 C CA . PRO A 1 30 ? -21.060 0.560 -10.804 1.00 0.00 30 PRO A CA 18
ATOM 27638 C C . PRO A 1 30 ? -22.428 1.055 -11.270 1.00 0.00 30 PRO A C 18
ATOM 27639 O O . PRO A 1 30 ? -22.519 2.117 -11.884 1.00 0.00 30 PRO A O 18
ATOM 27650 N N . TYR A 1 31 ? -23.448 0.207 -11.148 1.00 0.00 31 TYR A N 18
ATOM 27651 C CA . TYR A 1 31 ? -24.801 0.586 -11.556 1.00 0.00 31 TYR A CA 18
ATOM 27652 C C . TYR A 1 31 ? -25.340 1.755 -10.742 1.00 0.00 31 TYR A C 18
ATOM 27653 O O . TYR A 1 31 ? -26.009 2.641 -11.275 1.00 0.00 31 TYR A O 18
ATOM 27671 N N . SER A 1 32 ? -25.168 1.661 -9.430 1.00 0.00 32 SER A N 18
ATOM 27672 C CA . SER A 1 32 ? -25.600 2.713 -8.521 1.00 0.00 32 SER A CA 18
ATOM 27673 C C . SER A 1 32 ? -24.963 2.494 -7.152 1.00 0.00 32 SER A C 18
ATOM 27674 O O . SER A 1 32 ? -25.115 1.420 -6.561 1.00 0.00 32 SER A O 18
ATOM 27682 N N . PRO A 1 33 ? -24.298 3.512 -6.595 1.00 0.00 33 PRO A N 18
ATOM 27683 C CA . PRO A 1 33 ? -23.785 3.454 -5.195 1.00 0.00 33 PRO A CA 18
ATOM 27684 C C . PRO A 1 33 ? -24.890 3.158 -4.183 1.00 0.00 33 PRO A C 18
ATOM 27685 O O . PRO A 1 33 ? -24.733 2.293 -3.326 1.00 0.00 33 PRO A O 18
ATOM 27696 N N . GLU A 1 34 ? -26.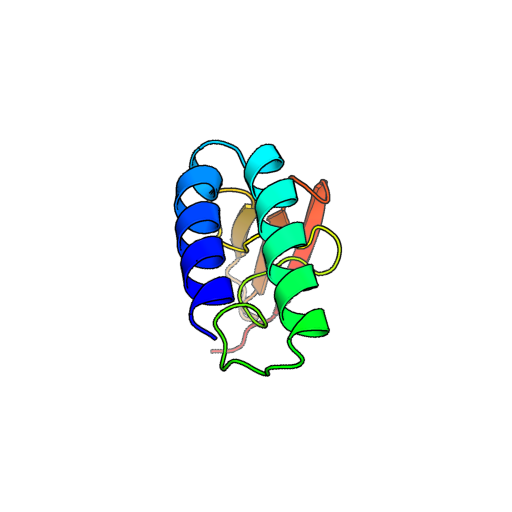056 3.754 -4.423 1.00 0.00 34 GLU A N 18
ATOM 27697 C CA . GLU A 1 34 ? -27.208 3.592 -3.542 1.00 0.00 34 GLU A CA 18
ATOM 27698 C C . GLU A 1 34 ? -27.755 2.165 -3.547 1.00 0.00 34 GLU A C 18
ATOM 27699 O O . GLU A 1 34 ? -28.120 1.643 -2.495 1.00 0.00 34 GLU A O 18
ATOM 27711 N N . LEU A 1 35 ? -27.852 1.557 -4.727 1.00 0.00 35 LEU A N 18
ATOM 27712 C CA . LEU A 1 35 ? -28.328 0.179 -4.821 1.00 0.00 35 LEU A CA 18
ATOM 27713 C C . LEU A 1 35 ? -27.362 -0.753 -4.096 1.00 0.00 35 LEU A C 18
ATOM 27714 O O . LEU A 1 35 ? -27.761 -1.395 -3.128 1.00 0.00 35 LEU A O 18
ATOM 27730 N N . ALA A 1 36 ? -26.074 -0.484 -4.298 1.00 0.00 36 ALA A N 18
ATOM 27731 C CA . ALA A 1 36 ? -25.000 -1.257 -3.676 1.00 0.00 36 ALA A CA 18
ATOM 27732 C C . ALA A 1 36 ? -25.027 -1.128 -2.156 1.00 0.00 36 ALA A C 18
ATOM 27733 O O . ALA A 1 36 ? -24.865 -2.111 -1.440 1.00 0.00 36 ALA A O 18
ATOM 27740 N N . LYS A 1 37 ? -25.366 0.067 -1.684 1.00 0.00 37 LYS A N 18
ATOM 27741 C CA . LYS A 1 37 ? -25.401 0.367 -0.255 1.00 0.00 37 LYS A CA 18
ATOM 27742 C C . LYS A 1 37 ? -26.400 -0.496 0.511 1.00 0.00 37 LYS A C 18
ATOM 27743 O O . LYS A 1 37 ? -26.091 -0.964 1.606 1.00 0.00 37 LYS A O 18
ATOM 27762 N N . ARG A 1 38 ? -27.609 -0.643 -0.024 1.00 0.00 38 ARG A N 18
ATOM 27763 C CA . ARG A 1 38 ? -28.598 -1.512 0.605 1.00 0.00 38 ARG A CA 18
ATOM 27764 C C . ARG A 1 38 ? -28.181 -2.982 0.602 1.00 0.00 38 ARG A C 18
ATOM 27765 O O . ARG A 1 38 ? -28.217 -3.624 1.655 1.00 0.00 38 ARG A O 18
ATOM 27786 N N . TYR A 1 39 ? -27.586 -3.442 -0.498 1.00 0.00 39 TYR A N 18
ATOM 27787 C CA . TYR A 1 39 ? -27.033 -4.796 -0.543 1.00 0.00 39 TYR A CA 18
ATOM 27788 C C . TYR A 1 39 ? -25.903 -4.950 0.474 1.00 0.00 39 TYR A C 18
ATOM 27789 O O . TYR A 1 39 ? -25.597 -6.066 0.895 1.00 0.00 39 TYR A O 18
ATOM 27807 N N . VAL A 1 40 ? -25.084 -3.907 0.544 1.00 0.00 40 VAL A N 18
ATOM 27808 C CA . VAL A 1 40 ? -23.887 -3.896 1.377 1.00 0.00 40 VAL A CA 18
ATOM 27809 C C . VAL A 1 40 ? -24.212 -4.043 2.864 1.00 0.00 40 VAL A C 18
ATOM 27810 O O . VAL A 1 40 ? -23.646 -4.906 3.533 1.00 0.00 40 VAL A O 18
ATOM 27823 N N . GLU A 1 41 ? -25.209 -3.297 3.333 1.00 0.00 41 GLU A N 18
ATOM 27824 C CA . GLU A 1 41 ? -25.571 -3.303 4.749 1.00 0.00 41 GLU A CA 18
ATOM 27825 C C . GLU A 1 41 ? -26.089 -4.678 5.145 1.00 0.00 41 GLU A C 18
ATOM 27826 O O . GLU A 1 41 ? -25.535 -5.299 6.052 1.00 0.00 41 GLU A O 18
ATOM 27838 N N . LEU A 1 42 ? -26.765 -5.275 4.172 1.00 0.00 42 LEU A N 18
ATOM 27839 C CA . LEU A 1 42 ? -27.187 -6.661 4.259 1.00 0.00 42 LEU A CA 18
ATOM 27840 C C . LEU A 1 42 ? -25.985 -7.600 4.363 1.00 0.00 42 LEU A C 18
ATOM 27841 O O . LEU A 1 42 ? -25.947 -8.444 5.256 1.00 0.00 42 LEU A O 18
ATOM 27857 N N . ALA A 1 43 ? -24.948 -7.343 3.568 1.00 0.00 43 ALA A N 18
ATOM 27858 C CA . ALA A 1 43 ? -23.774 -8.215 3.537 1.00 0.00 43 ALA A CA 18
ATOM 27859 C C . ALA A 1 43 ? -23.036 -8.225 4.875 1.00 0.00 43 ALA A C 18
ATOM 27860 O O . ALA A 1 43 ? -22.484 -9.250 5.271 1.00 0.00 43 ALA A O 18
ATOM 27867 N N . LEU A 1 44 ? -22.934 -7.061 5.510 1.00 0.00 44 LEU A N 18
ATOM 27868 C CA . LEU A 1 44 ? -22.323 -6.974 6.838 1.00 0.00 44 LEU A CA 18
ATOM 27869 C C . LEU A 1 44 ? -23.113 -7.764 7.881 1.00 0.00 44 LEU A C 18
ATOM 27870 O O . LEU A 1 44 ? -22.538 -8.535 8.652 1.00 0.00 44 LEU A O 18
ATOM 27886 N N . LEU A 1 45 ? -24.440 -7.657 7.816 1.00 0.00 45 LEU A N 18
ATOM 27887 C CA . LEU A 1 45 ? -25.328 -8.470 8.639 1.00 0.00 45 LEU A CA 18
ATOM 27888 C C . LEU A 1 45 ? -25.174 -9.949 8.309 1.00 0.00 45 LEU A C 18
ATOM 27889 O O . LEU A 1 45 ? -25.304 -10.798 9.187 1.00 0.00 45 LEU A O 18
ATOM 27905 N N . VAL A 1 46 ? -25.050 -10.250 7.020 1.00 0.00 46 VAL A N 18
ATOM 27906 C CA . VAL A 1 46 ? -24.881 -11.631 6.581 1.00 0.00 46 VAL A CA 18
ATOM 27907 C C . VAL A 1 46 ? -23.591 -12.193 7.167 1.00 0.00 46 VAL A C 18
ATOM 27908 O O . VAL A 1 46 ? -23.576 -13.319 7.651 1.00 0.00 46 VAL A O 18
ATOM 27921 N N . GLN A 1 47 ? -22.514 -11.415 7.110 1.00 0.00 47 GLN A N 18
ATOM 27922 C CA . GLN A 1 47 ? -21.206 -11.922 7.508 1.00 0.00 47 GLN A CA 18
ATOM 27923 C C . GLN A 1 47 ? -21.188 -12.312 8.983 1.00 0.00 47 GLN A C 18
ATOM 27924 O O . GLN A 1 47 ? -20.619 -13.343 9.336 1.00 0.00 47 GLN A O 18
ATOM 27938 N N . GLN A 1 48 ? -21.726 -11.450 9.844 1.00 0.00 48 GLN A N 18
ATOM 27939 C CA . GLN A 1 48 ? -21.773 -11.766 11.270 1.00 0.00 48 GLN A CA 18
ATOM 27940 C C . GLN A 1 48 ? -22.700 -12.949 11.546 1.00 0.00 48 GLN A C 18
ATOM 27941 O O . GLN A 1 48 ? -22.360 -13.840 12.320 1.00 0.00 48 GLN A O 18
ATOM 27955 N N . LYS A 1 49 ? -23.870 -12.934 10.911 1.00 0.00 49 LYS A N 18
ATOM 27956 C CA . LYS A 1 49 ? -24.854 -14.001 11.071 1.00 0.00 49 LYS A CA 18
ATOM 27957 C C . LYS A 1 49 ? -24.335 -15.329 10.538 1.00 0.00 49 LYS A C 18
ATOM 27958 O O . LYS A 1 49 ? -24.538 -16.371 11.155 1.00 0.00 49 LYS A O 18
ATOM 27977 N N . ALA A 1 50 ? -23.687 -15.272 9.377 1.00 0.00 50 ALA A N 18
ATOM 27978 C CA . ALA A 1 50 ? -23.067 -16.459 8.795 1.00 0.00 50 ALA A CA 18
ATOM 27979 C C . ALA A 1 50 ? -21.751 -16.793 9.491 1.00 0.00 50 ALA A C 18
ATOM 27980 O O . ALA A 1 50 ? -21.315 -17.942 9.466 1.00 0.00 50 ALA A O 18
ATOM 27987 N N . LYS A 1 51 ? -21.253 -15.841 10.280 1.00 0.00 51 LYS A N 18
ATOM 27988 C CA . LYS A 1 51 ? -20.038 -16.050 11.069 1.00 0.00 51 LYS A CA 18
ATOM 27989 C C . LYS A 1 51 ? -18.876 -16.549 10.211 1.00 0.00 51 LYS A C 18
ATOM 27990 O O . LYS A 1 51 ? -18.148 -17.459 10.614 1.00 0.00 51 LYS A O 18
ATOM 28009 N N . VAL A 1 52 ? -18.536 -15.775 9.184 1.00 0.00 52 VAL A N 18
ATOM 28010 C CA . VAL A 1 52 ? -17.493 -16.172 8.238 1.00 0.00 52 VAL A CA 18
ATOM 28011 C C . VAL A 1 52 ? -16.374 -15.140 8.256 1.00 0.00 52 VAL A C 18
ATOM 28012 O O . VAL A 1 52 ? -16.634 -13.938 8.228 1.00 0.00 52 VAL A O 18
ATOM 28025 N N . LYS A 1 53 ? -15.136 -15.612 8.384 1.00 0.00 53 LYS A N 18
ATOM 28026 C CA . LYS A 1 53 ? -13.998 -14.710 8.533 1.00 0.00 53 LYS A CA 18
ATOM 28027 C C . LYS A 1 53 ? -13.295 -14.503 7.196 1.00 0.00 53 LYS A C 18
ATOM 28028 O O . LYS A 1 53 ? -12.816 -15.459 6.588 1.00 0.00 53 LYS A O 18
ATOM 28047 N N . ILE A 1 54 ? -12.939 -13.245 6.954 1.00 0.00 54 ILE A N 18
ATOM 28048 C CA . ILE A 1 54 ? -12.221 -12.848 5.747 1.00 0.00 54 ILE A CA 18
ATOM 28049 C C . ILE A 1 54 ? -11.274 -11.706 6.097 1.00 0.00 54 ILE A C 18
ATOM 28050 O O . ILE A 1 54 ? -11.728 -10.671 6.579 1.00 0.00 54 ILE A O 18
ATOM 28066 N N . PRO A 1 55 ? -9.953 -11.921 6.015 1.00 0.00 55 PRO A N 18
ATOM 28067 C CA . PRO A 1 55 ? -8.962 -10.875 6.396 1.00 0.00 55 PRO A CA 18
ATOM 28068 C C . PRO A 1 55 ? -9.141 -9.565 5.634 1.00 0.00 55 PRO A C 18
ATOM 28069 O O . PRO A 1 55 ? -8.892 -8.499 6.194 1.00 0.00 55 PRO A O 18
ATOM 28080 N N . ARG A 1 56 ? -9.496 -9.641 4.350 1.00 0.00 56 ARG A N 18
ATOM 28081 C CA . ARG A 1 56 ? -9.446 -8.443 3.512 1.00 0.00 56 ARG A CA 18
ATOM 28082 C C . ARG A 1 56 ? -10.691 -8.250 2.640 1.00 0.00 56 ARG A C 18
ATOM 28083 O O . ARG A 1 56 ? -10.926 -7.133 2.179 1.00 0.00 56 ARG A O 18
ATOM 28104 N N . LYS A 1 57 ? -11.452 -9.305 2.343 1.00 0.00 57 LYS A N 18
ATOM 28105 C CA . LYS A 1 57 ? -12.426 -9.207 1.255 1.00 0.00 57 LYS A CA 18
ATOM 28106 C C . LYS A 1 57 ? -13.530 -8.177 1.490 1.00 0.00 57 LYS A C 18
ATOM 28107 O O . LYS A 1 57 ? -14.027 -7.617 0.513 1.00 0.00 57 LYS A O 18
ATOM 28126 N N . TRP A 1 58 ? -14.107 -8.128 2.691 1.00 0.00 58 TRP A N 18
ATOM 28127 C CA . TRP A 1 58 ? -15.009 -7.025 3.018 1.00 0.00 58 TRP A CA 18
ATOM 28128 C C . TRP A 1 58 ? -14.359 -5.990 3.926 1.00 0.00 58 TRP A C 18
ATOM 28129 O O . TRP A 1 58 ? -14.651 -4.798 3.817 1.00 0.00 58 TRP A O 18
ATOM 28150 N N . LYS A 1 59 ? -13.447 -6.442 4.783 1.00 0.00 59 LYS A N 18
ATOM 28151 C CA . LYS A 1 59 ? -12.865 -5.562 5.790 1.00 0.00 59 LYS A CA 18
ATOM 28152 C C . LYS A 1 59 ? -12.069 -4.432 5.143 1.00 0.00 59 LYS A C 18
ATOM 28153 O O . LYS A 1 59 ? -11.936 -3.362 5.737 1.00 0.00 59 LYS A O 18
ATOM 28172 N N . ARG A 1 60 ? -11.302 -4.782 4.112 1.00 0.00 60 ARG A N 18
ATOM 28173 C CA . ARG A 1 60 ? -10.382 -3.836 3.481 1.00 0.00 60 ARG A CA 18
ATOM 28174 C C . ARG A 1 60 ? -10.952 -3.246 2.191 1.00 0.00 60 ARG A C 18
ATOM 28175 O O . ARG A 1 60 ? -10.289 -2.439 1.535 1.00 0.00 60 ARG A O 18
ATOM 28196 N N . ARG A 1 61 ? -12.166 -3.656 1.823 1.00 0.00 61 ARG A N 18
ATOM 28197 C CA . ARG A 1 61 ? -12.762 -3.253 0.551 1.00 0.00 61 ARG A CA 18
ATOM 28198 C C . ARG A 1 61 ? -13.995 -2.375 0.728 1.00 0.00 61 ARG A C 18
ATOM 28199 O O . ARG A 1 61 ? -14.745 -2.200 -0.224 1.00 0.00 61 ARG A O 18
ATOM 28220 N N . TYR A 1 62 ? -14.158 -1.760 1.898 1.00 0.00 62 TYR A N 18
ATOM 28221 C CA . TYR A 1 62 ? -15.345 -0.946 2.161 1.00 0.00 62 TYR A CA 18
ATOM 28222 C C . TYR A 1 62 ? -15.000 0.409 2.773 1.00 0.00 62 TYR A C 18
ATOM 28223 O O . TYR A 1 62 ? -13.831 0.686 3.042 1.00 0.00 62 TYR A O 18
ATOM 28241 N N . CYS A 1 63 ? -15.945 1.332 2.594 1.00 0.00 63 CYS A N 18
ATOM 28242 C CA . CYS A 1 63 ? -15.856 2.664 3.180 1.00 0.00 63 CYS A CA 18
ATOM 28243 C C . CYS A 1 63 ? -16.066 2.593 4.685 1.00 0.00 63 CYS A C 18
ATOM 28244 O O . CYS A 1 63 ? -16.864 1.793 5.168 1.00 0.00 63 CYS A O 18
ATOM 28251 N N . LYS A 1 64 ? -15.588 3.637 5.353 1.00 0.00 64 LYS A N 18
ATOM 28252 C CA . LYS A 1 64 ? -15.722 3.747 6.794 1.00 0.00 64 LYS A CA 18
ATOM 28253 C C . LYS A 1 64 ? -17.194 3.835 7.180 1.00 0.00 64 LYS A C 18
ATOM 28254 O O . LYS A 1 64 ? -17.584 3.322 8.231 1.00 0.00 64 LYS A O 18
ATOM 28273 N N . LYS A 1 65 ? -17.983 4.562 6.384 1.00 0.00 65 LYS A N 18
ATOM 28274 C CA . LYS A 1 65 ? -19.426 4.644 6.620 1.00 0.00 65 LYS A CA 18
ATOM 28275 C C . LYS A 1 65 ? -20.297 4.016 5.528 1.00 0.00 65 LYS A C 18
ATOM 28276 O O . LYS A 1 65 ? -21.350 3.490 5.886 1.00 0.00 65 LYS A O 18
ATOM 28295 N N . CYS A 1 66 ? -19.848 3.888 4.271 1.00 0.00 66 CYS A N 18
ATOM 28296 C CA . CYS A 1 66 ? -20.785 3.310 3.308 1.00 0.00 66 CYS A CA 18
ATOM 28297 C C . CYS A 1 66 ? -20.973 1.847 3.688 1.00 0.00 66 CYS A C 18
ATOM 28298 O O . CYS A 1 66 ? -21.886 1.199 3.180 1.00 0.00 66 CYS A O 18
ATOM 28305 N N . HIS A 1 67 ? -19.890 1.271 4.208 1.00 0.00 67 HIS A N 18
ATOM 28306 C CA . HIS A 1 67 ? -19.770 -0.176 4.347 1.00 0.00 67 HIS A CA 18
ATOM 28307 C C . HIS A 1 67 ? -19.724 -0.819 2.963 1.00 0.00 67 HIS A C 18
ATOM 28308 O O . HIS A 1 67 ? -19.339 -1.975 2.807 1.00 0.00 67 HIS A O 18
ATOM 28323 N N . ALA A 1 68 ? -19.737 0.067 1.976 1.00 0.00 68 ALA A N 18
ATOM 28324 C CA . ALA A 1 68 ? -19.917 -0.282 0.578 1.00 0.00 68 ALA A CA 18
ATOM 28325 C C . ALA A 1 68 ? -18.555 -0.436 -0.071 1.00 0.00 68 ALA A C 18
ATOM 28326 O O . ALA A 1 68 ? -17.633 0.291 0.290 1.00 0.00 68 ALA A O 18
ATOM 28333 N N . PHE A 1 69 ? -18.520 -1.148 -1.193 1.00 0.00 69 PHE A N 18
ATOM 28334 C CA . PHE A 1 69 ? -17.250 -1.541 -1.783 1.00 0.00 69 PHE A CA 18
ATOM 28335 C C . PHE A 1 69 ? -16.477 -0.280 -2.161 1.00 0.00 69 PHE A C 18
ATOM 28336 O O . PHE A 1 69 ? -17.077 0.686 -2.622 1.00 0.00 69 PHE A O 18
ATOM 28353 N N . LEU A 1 70 ? -15.212 -0.195 -1.764 1.00 0.00 70 LEU A N 18
ATOM 28354 C CA . LEU A 1 70 ? -14.525 1.084 -1.881 1.00 0.00 70 LEU A CA 18
ATOM 28355 C C . LEU A 1 70 ? -13.746 1.049 -3.188 1.00 0.00 70 LEU A C 18
ATOM 28356 O O . LEU A 1 70 ? -12.865 0.212 -3.378 1.00 0.00 70 LEU A O 18
ATOM 28372 N N . VAL A 1 71 ? -14.326 1.737 -4.167 1.00 0.00 71 VAL A N 18
ATOM 28373 C CA . VAL A 1 71 ? -13.754 1.860 -5.501 1.00 0.00 71 VAL A CA 18
ATOM 28374 C C . VAL A 1 71 ? -13.878 3.317 -5.939 1.00 0.00 71 VAL A C 18
ATOM 28375 O O . VAL A 1 71 ? -14.979 3.867 -5.900 1.00 0.00 71 VAL A O 18
ATOM 28388 N N . PRO A 1 72 ? -12.768 4.000 -6.259 1.00 0.00 72 PRO A N 18
ATOM 28389 C CA . PRO A 1 72 ? -12.835 5.396 -6.777 1.00 0.00 72 PRO A CA 18
ATOM 28390 C C . PRO A 1 72 ? -13.586 5.494 -8.102 1.00 0.00 72 PRO A C 18
ATOM 28391 O O . PRO A 1 72 ? -13.320 4.736 -9.036 1.00 0.00 72 PRO A O 18
ATOM 28402 N N . GLY A 1 73 ? -14.315 6.599 -8.243 1.00 0.00 73 GLY A N 18
ATOM 28403 C CA . GLY A 1 73 ? -15.129 6.859 -9.423 1.00 0.00 73 GLY A CA 18
ATOM 28404 C C . GLY A 1 73 ? -16.490 6.170 -9.362 1.00 0.00 73 GLY A C 18
ATOM 28405 O O . GLY A 1 73 ? -17.304 6.365 -10.263 1.00 0.00 73 GLY A O 18
ATOM 28409 N N . ILE A 1 74 ? -16.748 5.357 -8.334 1.00 0.00 74 ILE A N 18
ATOM 28410 C CA . ILE A 1 74 ? -17.848 4.405 -8.444 1.00 0.00 74 ILE A CA 18
ATOM 28411 C C . ILE A 1 74 ? -18.972 4.724 -7.452 1.00 0.00 74 ILE A C 18
ATOM 28412 O O . ILE A 1 74 ? -19.903 5.453 -7.806 1.00 0.00 74 ILE A O 18
ATOM 28428 N N . ASN A 1 75 ? -18.741 4.431 -6.167 1.00 0.00 75 ASN A N 18
ATOM 28429 C CA . ASN A 1 75 ? -19.573 4.976 -5.097 1.00 0.00 75 ASN A CA 18
ATOM 28430 C C . ASN A 1 75 ? -18.822 6.086 -4.382 1.00 0.00 75 ASN A C 18
ATOM 28431 O O . ASN A 1 75 ? -19.321 6.685 -3.430 1.00 0.00 75 ASN A O 18
ATOM 28442 N N . ALA A 1 76 ? -17.619 6.351 -4.868 1.00 0.00 76 ALA A N 18
ATOM 28443 C CA . ALA A 1 76 ? -16.715 7.259 -4.182 1.00 0.00 76 ALA A CA 18
ATOM 28444 C C . ALA A 1 76 ? -15.707 7.764 -5.193 1.00 0.00 76 ALA A C 18
ATOM 28445 O O . ALA A 1 76 ? -15.643 7.213 -6.280 1.00 0.00 76 ALA A O 18
ATOM 28452 N N . ARG A 1 77 ? -15.178 8.959 -4.955 1.00 0.00 77 ARG A N 18
ATOM 28453 C CA . ARG A 1 77 ? -14.284 9.574 -5.924 1.00 0.00 77 ARG A CA 18
ATOM 28454 C C . ARG A 1 77 ? -13.006 10.029 -5.233 1.00 0.00 77 ARG A C 18
ATOM 28455 O O . ARG A 1 77 ? -13.057 10.680 -4.197 1.00 0.00 77 ARG A O 18
ATOM 28476 N N . VAL A 1 78 ? -11.896 9.871 -5.944 1.00 0.00 78 VAL A N 18
ATOM 28477 C CA . VAL A 1 78 ? -10.585 10.184 -5.392 1.00 0.00 78 VAL A CA 18
ATOM 28478 C C . VAL A 1 78 ? -9.883 11.194 -6.294 1.00 0.00 78 VAL A C 18
ATOM 28479 O O . VAL A 1 78 ? -10.024 11.153 -7.516 1.00 0.00 78 VAL A O 18
ATOM 28492 N N . ARG A 1 79 ? -9.344 12.228 -5.660 1.00 0.00 79 ARG A N 18
ATOM 28493 C CA . ARG A 1 79 ? -8.496 13.191 -6.353 1.00 0.00 79 ARG A CA 18
ATOM 28494 C C . ARG A 1 79 ? -7.068 12.980 -5.875 1.00 0.00 79 ARG A C 18
ATOM 28495 O O . ARG A 1 79 ? -6.840 12.751 -4.689 1.00 0.00 79 ARG A O 18
ATOM 28516 N N . LEU A 1 80 ? -6.138 12.912 -6.818 1.00 0.00 80 LEU A N 18
ATOM 28517 C CA . LEU A 1 80 ? -4.743 12.699 -6.464 1.00 0.00 80 LEU A CA 18
ATOM 28518 C C . LEU A 1 80 ? -4.006 14.018 -6.659 1.00 0.00 80 LEU A C 18
ATOM 28519 O O . LEU A 1 80 ? -4.094 14.627 -7.723 1.00 0.00 80 LEU A O 18
ATOM 28535 N N . ARG A 1 81 ? -3.393 14.505 -5.582 1.00 0.00 81 ARG A N 18
ATOM 28536 C CA . ARG A 1 81 ? -2.726 15.803 -5.605 1.00 0.00 81 ARG A CA 18
ATOM 28537 C C . ARG A 1 81 ? -1.214 15.627 -5.659 1.00 0.00 81 ARG A C 18
ATOM 28538 O O . ARG A 1 81 ? -0.638 15.003 -4.767 1.00 0.00 81 ARG A O 18
ATOM 28559 N N . GLN A 1 82 ? -0.579 16.417 -6.522 1.00 0.00 82 GLN A N 18
ATOM 28560 C CA . GLN A 1 82 ? 0.838 16.250 -6.818 1.00 0.00 82 GLN A CA 18
ATOM 28561 C C . GLN A 1 82 ? 1.619 17.463 -6.317 1.00 0.00 82 GLN A C 18
ATOM 28562 O O . GLN A 1 82 ? 1.748 18.457 -7.030 1.00 0.00 82 GLN A O 18
ATOM 28576 N N . LYS A 1 83 ? 1.655 17.523 -4.991 1.00 0.00 83 LYS A N 18
ATOM 28577 C CA . LYS A 1 83 ? 2.576 18.357 -4.233 1.00 0.00 83 LYS A CA 18
ATOM 28578 C C . LYS A 1 83 ? 3.754 17.470 -3.849 1.00 0.00 83 LYS A C 18
ATOM 28579 O O . LYS A 1 83 ? 3.640 16.248 -3.977 1.00 0.00 83 LYS A O 18
ATOM 28598 N N . ARG A 1 84 ? 4.909 18.029 -3.487 1.00 0.00 84 ARG A N 18
ATOM 28599 C CA . ARG A 1 84 ? 5.909 17.119 -2.935 1.00 0.00 84 ARG A CA 18
ATOM 28600 C C . ARG A 1 84 ? 5.491 16.938 -1.475 1.00 0.00 84 ARG A C 18
ATOM 28601 O O . ARG A 1 84 ? 6.326 16.904 -0.574 1.00 0.00 84 ARG A O 18
ATOM 28622 N N . MET A 1 85 ? 4.275 16.403 -1.344 1.00 0.00 85 MET A N 18
ATOM 28623 C CA . MET A 1 85 ? 3.892 15.259 -0.521 1.00 0.00 85 MET A CA 18
ATOM 28624 C C . MET A 1 85 ? 2.791 14.529 -1.290 1.00 0.00 85 MET A C 18
ATOM 28625 O O . MET A 1 85 ? 1.840 15.197 -1.684 1.00 0.00 85 MET A O 18
ATOM 28639 N N . PRO A 1 86 ? 2.849 13.218 -1.583 1.00 0.00 86 PRO A N 18
ATOM 28640 C CA . PRO A 1 86 ? 1.671 12.576 -2.226 1.00 0.00 86 PRO A CA 18
ATOM 28641 C C . PRO A 1 86 ? 0.467 12.663 -1.295 1.00 0.00 86 PRO A C 18
ATOM 28642 O O . PRO A 1 86 ? 0.552 12.199 -0.163 1.00 0.00 86 PRO A O 18
ATOM 28653 N N . HIS A 1 87 ? -0.702 12.928 -1.868 1.00 0.00 87 HIS A N 18
ATOM 28654 C CA . HIS A 1 87 ? -1.944 12.947 -1.104 1.00 0.00 87 HIS A CA 18
ATOM 28655 C C . HIS A 1 87 ? -3.086 12.510 -2.010 1.00 0.00 87 HIS A C 18
ATOM 28656 O O . HIS A 1 87 ? -3.159 12.947 -3.157 1.00 0.00 87 HIS A O 18
ATOM 28671 N N . ILE A 1 88 ? -4.047 11.775 -1.455 1.00 0.00 88 ILE A N 18
ATOM 28672 C CA . ILE A 1 88 ? -5.311 11.536 -2.148 1.00 0.00 88 ILE A CA 18
ATOM 28673 C C . ILE A 1 88 ? -6.483 11.868 -1.235 1.00 0.00 88 ILE A C 18
ATOM 28674 O O . ILE A 1 88 ? -6.375 11.736 -0.017 1.00 0.00 88 ILE A O 18
ATOM 28690 N N . VAL A 1 89 ? -7.550 12.400 -1.822 1.00 0.00 89 VAL A N 18
ATOM 28691 C CA . VAL A 1 89 ? -8.776 12.673 -1.076 1.00 0.00 89 VAL A CA 18
ATOM 28692 C C . VAL A 1 89 ? -9.947 11.892 -1.660 1.00 0.00 89 VAL A C 18
ATOM 28693 O O . VAL A 1 89 ? -10.331 12.125 -2.800 1.00 0.00 89 VAL A O 18
ATOM 28706 N N . VAL A 1 90 ? -10.677 11.215 -0.777 1.00 0.00 90 VAL A N 18
ATOM 28707 C CA . VAL A 1 90 ? -11.730 10.303 -1.201 1.00 0.00 90 VAL A CA 18
ATOM 28708 C C . VAL A 1 90 ? -13.052 10.756 -0.594 1.00 0.00 90 VAL A C 18
ATOM 28709 O O . VAL A 1 90 ? -13.207 10.691 0.620 1.00 0.00 90 VAL A O 18
ATOM 28722 N N . LYS A 1 91 ? -14.068 10.834 -1.450 1.00 0.00 91 LYS A N 18
ATOM 28723 C CA . LYS A 1 91 ? -15.419 11.156 -1.008 1.00 0.00 91 LYS A CA 18
ATOM 28724 C C . LYS A 1 91 ? -16.351 10.060 -1.500 1.00 0.00 91 LYS A C 18
ATOM 28725 O O . LYS A 1 91 ? -16.390 9.809 -2.699 1.00 0.00 91 LYS A O 18
ATOM 28744 N N . CYS A 1 92 ? -17.297 9.665 -0.650 1.00 0.00 92 CYS A N 18
ATOM 28745 C CA . CYS A 1 92 ? -18.249 8.635 -1.033 1.00 0.00 92 CYS A CA 18
ATOM 28746 C C . CYS A 1 92 ? -19.654 9.212 -1.080 1.00 0.00 92 CYS A C 18
ATOM 28747 O O . CYS A 1 92 ? -20.153 9.726 -0.085 1.00 0.00 92 CYS A O 18
ATOM 28754 N N . LEU A 1 93 ? -20.355 8.867 -2.151 1.00 0.00 93 LEU A N 18
ATOM 28755 C CA . LEU A 1 93 ? -21.701 9.364 -2.382 1.00 0.00 93 LEU A CA 18
ATOM 28756 C C . LEU A 1 93 ? -22.663 8.895 -1.292 1.00 0.00 93 LEU A C 18
ATOM 28757 O O . LEU A 1 93 ? -23.518 9.666 -0.846 1.00 0.00 93 LEU A O 18
ATOM 28773 N N . GLU A 1 94 ? -22.546 7.630 -0.886 1.00 0.00 94 GLU A N 18
ATOM 28774 C CA . GLU A 1 94 ? -23.511 7.046 0.042 1.00 0.00 94 GLU A CA 18
ATOM 28775 C C . GLU A 1 94 ? -23.458 7.690 1.426 1.00 0.00 94 GLU A C 18
ATOM 28776 O O . GLU A 1 94 ? -24.503 8.041 1.981 1.00 0.00 94 GLU A O 18
ATOM 28788 N N . CYS A 1 95 ? -22.255 7.930 1.943 1.00 0.00 95 CYS A N 18
ATOM 28789 C CA . CYS A 1 95 ? -22.105 8.743 3.148 1.00 0.00 95 CYS A CA 18
ATOM 28790 C C . CYS A 1 95 ? -22.234 10.236 2.855 1.00 0.00 95 CYS A C 18
ATOM 28791 O O . CYS A 1 95 ? -22.607 11.015 3.731 1.00 0.00 95 CYS A O 18
ATOM 28798 N N . GLY A 1 96 ? -21.774 10.640 1.673 1.00 0.00 96 GLY A N 18
ATOM 28799 C CA . GLY A 1 96 ? -21.716 12.051 1.318 1.00 0.00 96 GLY A CA 18
ATOM 28800 C C . GLY A 1 96 ? -20.491 12.742 1.916 1.00 0.00 96 GLY A C 18
ATOM 28801 O O . GLY A 1 96 ? -20.408 13.969 1.895 1.00 0.00 96 GLY A O 18
ATOM 28805 N N . HIS A 1 97 ? -19.519 11.954 2.374 1.00 0.00 97 HIS A N 18
ATOM 28806 C CA . HIS A 1 97 ? -18.431 12.467 3.206 1.00 0.00 97 HIS A CA 18
ATOM 28807 C C . HIS A 1 97 ? -17.055 12.240 2.590 1.00 0.00 97 HIS A C 18
ATOM 28808 O O . HIS A 1 97 ? -16.874 11.347 1.768 1.00 0.00 97 HIS A O 18
ATOM 28823 N N . ILE A 1 98 ? -16.158 13.180 2.890 1.00 0.00 98 ILE A N 18
ATOM 28824 C CA . ILE A 1 98 ? -14.792 13.174 2.371 1.00 0.00 98 ILE A CA 18
ATOM 28825 C C . ILE A 1 98 ? -13.819 12.658 3.428 1.00 0.00 98 ILE A C 18
ATOM 28826 O O . ILE A 1 98 ? -13.971 12.948 4.613 1.00 0.00 98 ILE A O 18
ATOM 28842 N N . MET A 1 99 ? -13.037 11.658 3.025 1.00 0.00 99 MET A N 18
ATOM 28843 C CA . MET A 1 99 ? -11.947 11.126 3.833 1.00 0.00 99 MET A CA 18
ATOM 28844 C C . MET A 1 99 ? -10.624 11.318 3.094 1.00 0.00 99 MET A C 18
ATOM 28845 O O . MET A 1 99 ? -10.520 10.979 1.916 1.00 0.00 99 MET A O 18
ATOM 28859 N N . ARG A 1 100 ? -9.664 11.955 3.761 1.00 0.00 100 ARG A N 18
ATOM 28860 C CA . ARG A 1 100 ? -8.351 12.200 3.175 1.00 0.00 100 ARG A CA 18
ATOM 28861 C C . ARG A 1 100 ? -7.379 11.094 3.578 1.00 0.00 100 ARG A C 18
ATOM 28862 O O . ARG A 1 100 ? -7.282 10.744 4.755 1.00 0.00 100 ARG A O 18
ATOM 28883 N N . TYR A 1 101 ? -6.645 10.576 2.598 1.00 0.00 101 TYR A N 18
ATOM 28884 C CA . TYR A 1 101 ? -5.625 9.567 2.855 1.00 0.00 101 TYR A CA 18
ATOM 28885 C C . TYR A 1 101 ? -4.257 10.101 2.441 1.00 0.00 101 TYR A C 18
ATOM 28886 O O . TYR A 1 101 ? -4.017 10.302 1.252 1.00 0.00 101 TYR A O 18
ATOM 28904 N N . PRO A 1 102 ? -3.450 10.576 3.402 1.00 0.00 102 PRO A N 18
ATOM 28905 C CA . PRO A 1 102 ? -2.033 10.956 3.135 1.00 0.00 102 PRO A CA 18
ATOM 28906 C C . PRO A 1 102 ? -1.207 9.762 2.672 1.00 0.00 102 PRO A C 18
ATOM 28907 O O . PRO A 1 102 ? -1.425 8.644 3.140 1.00 0.00 102 PRO A O 18
ATOM 28918 N N . TYR A 1 103 ? -0.273 10.001 1.751 1.00 0.00 103 TYR A N 18
ATOM 28919 C CA . TYR A 1 103 ? 0.677 8.970 1.347 1.00 0.00 103 TYR A CA 18
ATOM 28920 C C . TYR A 1 103 ? 2.088 9.539 1.253 1.00 0.00 103 TYR A C 18
ATOM 28921 O O . TYR A 1 103 ? 2.320 10.501 0.528 1.00 0.00 103 TYR A O 18
ATOM 28939 N N . ILE A 1 104 ? 3.015 8.939 1.999 1.00 0.00 104 ILE A N 18
ATOM 28940 C CA . ILE A 1 104 ? 4.420 9.341 1.949 1.00 0.00 104 ILE A CA 18
ATOM 28941 C C . ILE A 1 104 ? 5.295 8.139 1.599 1.00 0.00 104 ILE A C 18
ATOM 28942 O O . ILE A 1 104 ? 5.044 7.030 2.064 1.00 0.00 104 ILE A O 18
ATOM 28958 N N . LYS A 1 105 ? 6.169 8.335 0.612 1.00 0.00 105 LYS A N 18
ATOM 28959 C CA . LYS A 1 105 ? 7.147 7.318 0.236 1.00 0.00 105 LYS A CA 18
ATOM 28960 C C . LYS A 1 105 ? 8.340 7.338 1.194 1.00 0.00 105 LYS A C 18
ATOM 28961 O O . LYS A 1 105 ? 9.394 6.857 0.812 1.00 0.00 105 LYS A O 18
ATOM 28981 N N . LYS A 1 15 ? -18.427 -18.906 3.357 1.00 0.00 15 LYS A N 19
ATOM 28982 C CA . LYS A 1 15 ? -17.454 -18.533 2.299 1.00 0.00 15 LYS A CA 19
ATOM 28983 C C . LYS A 1 15 ? -18.218 -18.330 0.990 1.00 0.00 15 LYS A C 19
ATOM 28984 O O . LYS A 1 15 ? -18.260 -17.230 0.434 1.00 0.00 15 LYS A O 19
ATOM 29003 N N . GLU A 1 16 ? -18.965 -19.358 0.598 1.00 0.00 16 GLU A N 19
ATOM 29004 C CA . GLU A 1 16 ? -19.785 -19.274 -0.596 1.00 0.00 16 GLU A CA 19
ATOM 29005 C C . GLU A 1 16 ? -20.899 -18.253 -0.381 1.00 0.00 16 GLU A C 19
ATOM 29006 O O . GLU A 1 16 ? -21.303 -17.601 -1.335 1.00 0.00 16 GLU A O 19
ATOM 29018 N N . ARG A 1 17 ? -21.478 -18.196 0.829 1.00 0.00 17 ARG A N 19
ATOM 29019 C CA . ARG A 1 17 ? -22.635 -17.324 1.059 1.00 0.00 17 ARG A CA 19
ATOM 29020 C C . ARG A 1 17 ? -22.293 -15.855 0.846 1.00 0.00 17 ARG A C 19
ATOM 29021 O O . ARG A 1 17 ? -22.871 -15.197 -0.020 1.00 0.00 17 ARG A O 19
ATOM 29042 N N . ILE A 1 18 ? -21.145 -15.463 1.398 1.00 0.00 18 ILE A N 19
ATOM 29043 C CA . ILE A 1 18 ? -20.682 -14.083 1.309 1.00 0.00 18 ILE A CA 19
ATOM 29044 C C . ILE A 1 18 ? -20.295 -13.802 -0.137 1.00 0.00 18 ILE A C 19
ATOM 29045 O O . ILE A 1 18 ? -20.308 -12.648 -0.560 1.00 0.00 18 ILE A O 19
ATOM 29061 N N . ASP A 1 19 ? -19.686 -14.798 -0.780 1.00 0.00 19 ASP A N 19
ATOM 29062 C CA . ASP A 1 19 ? -19.081 -14.630 -2.097 1.00 0.00 19 ASP A CA 19
ATOM 29063 C C . ASP A 1 19 ? -20.164 -14.288 -3.120 1.00 0.00 19 ASP A C 19
ATOM 29064 O O . ASP A 1 19 ? -19.949 -13.460 -4.010 1.00 0.00 19 ASP A O 19
ATOM 29073 N N . ILE A 1 20 ? -21.337 -14.891 -2.962 1.00 0.00 20 ILE A N 19
ATOM 29074 C CA . ILE A 1 20 ? -22.484 -14.586 -3.809 1.00 0.00 20 ILE A CA 19
ATOM 29075 C C . ILE A 1 20 ? -22.927 -13.135 -3.638 1.00 0.00 20 ILE A C 19
ATOM 29076 O O . ILE A 1 20 ? -23.033 -12.401 -4.608 1.00 0.00 20 ILE A O 19
ATOM 29092 N N . LEU A 1 21 ? -22.981 -12.714 -2.373 1.00 0.00 21 LEU A N 19
ATOM 29093 C CA . LEU A 1 21 ? -23.331 -11.339 -2.032 1.00 0.00 21 LEU A CA 19
ATOM 29094 C C . LEU A 1 21 ? -22.296 -10.372 -2.597 1.00 0.00 21 LEU A C 19
ATOM 29095 O O . LEU A 1 21 ? -22.639 -9.244 -2.922 1.00 0.00 21 LEU A O 19
ATOM 29111 N N . PHE A 1 22 ? -21.020 -10.749 -2.519 1.00 0.00 22 PHE A N 19
ATOM 29112 C CA . PHE A 1 22 ? -19.936 -9.911 -3.020 1.00 0.00 22 PHE A CA 19
ATOM 29113 C C . PHE A 1 22 ? -20.094 -9.625 -4.512 1.00 0.00 22 PHE A C 19
ATOM 29114 O O . PHE A 1 22 ? -19.874 -8.490 -4.937 1.00 0.00 22 PHE A O 19
ATOM 29131 N N . SER A 1 23 ? -20.393 -10.657 -5.305 1.00 0.00 23 SER A N 19
ATOM 29132 C CA . SER A 1 23 ? -20.535 -10.461 -6.746 1.00 0.00 23 SER A CA 19
ATOM 29133 C C . SER A 1 23 ? -21.686 -9.503 -7.040 1.00 0.00 23 SER A C 19
ATOM 29134 O O . SER A 1 23 ? -21.625 -8.696 -7.972 1.00 0.00 23 SER A O 19
ATOM 29142 N N . LEU A 1 24 ? -22.760 -9.666 -6.274 1.00 0.00 24 LEU A N 19
ATOM 29143 C CA . LEU A 1 24 ? -23.945 -8.829 -6.401 1.00 0.00 24 LEU A CA 19
ATOM 29144 C C . LEU A 1 24 ? -23.626 -7.381 -6.067 1.00 0.00 24 LEU A C 19
ATOM 29145 O O . LEU A 1 24 ? -23.968 -6.479 -6.832 1.00 0.00 24 LEU A O 19
ATOM 29161 N N . ALA A 1 25 ? -22.835 -7.194 -5.014 1.00 0.00 25 ALA A N 19
ATOM 29162 C CA . ALA A 1 25 ? -22.398 -5.862 -4.621 1.00 0.00 25 ALA A CA 19
ATOM 29163 C C . ALA A 1 25 ? -21.536 -5.231 -5.710 1.00 0.00 25 ALA A C 19
ATOM 29164 O O . ALA A 1 25 ? -21.596 -4.023 -5.917 1.00 0.00 25 ALA A O 19
ATOM 29171 N N . GLU A 1 26 ? -20.685 -6.020 -6.360 1.00 0.00 26 GLU A N 19
ATOM 29172 C CA . GLU A 1 26 ? -19.840 -5.475 -7.414 1.00 0.00 26 GLU A CA 19
ATOM 29173 C C . GLU A 1 26 ? -20.668 -5.017 -8.613 1.00 0.00 26 GLU A C 19
ATOM 29174 O O . GLU A 1 26 ? -20.290 -4.053 -9.272 1.00 0.00 26 GLU A O 19
ATOM 29186 N N . ARG A 1 27 ? -21.640 -5.827 -9.032 1.00 0.00 27 ARG A N 19
ATOM 29187 C CA . ARG A 1 27 ? -22.452 -5.471 -10.194 1.00 0.00 27 ARG A CA 19
ATOM 29188 C C . ARG A 1 27 ? -23.311 -4.235 -9.952 1.00 0.00 27 ARG A C 19
ATOM 29189 O O . ARG A 1 27 ? -23.455 -3.404 -10.843 1.00 0.00 27 ARG A O 19
ATOM 29210 N N . VAL A 1 28 ? -23.939 -4.167 -8.781 1.00 0.00 28 VAL A N 19
ATOM 29211 C CA . VAL A 1 28 ? -24.776 -3.027 -8.430 1.00 0.00 28 VAL A CA 19
ATOM 29212 C C . VAL A 1 28 ? -23.931 -1.761 -8.329 1.00 0.00 28 VAL A C 19
ATOM 29213 O O . VAL A 1 28 ? -24.446 -0.663 -8.516 1.00 0.00 28 VAL A O 19
ATOM 29226 N N . PHE A 1 29 ? -22.705 -1.917 -7.829 1.00 0.00 29 PHE A N 19
ATOM 29227 C CA . PHE A 1 29 ? -21.857 -0.783 -7.479 1.00 0.00 29 PHE A CA 19
ATOM 29228 C C . PHE A 1 29 ? -21.830 0.278 -8.580 1.00 0.00 29 PHE A C 19
ATOM 29229 O O . PHE A 1 29 ? -22.183 1.430 -8.325 1.00 0.00 29 PHE A O 19
ATOM 29246 N N . PRO A 1 30 ? -21.394 -0.074 -9.807 1.00 0.00 30 PRO A N 19
ATOM 29247 C CA . PRO A 1 30 ? -21.433 0.884 -10.950 1.00 0.00 30 PRO A CA 19
ATOM 29248 C C . PRO A 1 30 ? -22.837 1.336 -11.350 1.00 0.00 30 PRO A C 19
ATOM 29249 O O . PRO A 1 30 ? -22.982 2.423 -11.912 1.00 0.00 30 PRO A O 19
ATOM 29260 N N . TYR A 1 31 ? -23.842 0.472 -11.183 1.00 0.00 31 TYR A N 19
ATOM 29261 C CA . TYR A 1 31 ? -25.226 0.872 -11.417 1.00 0.00 31 TYR A CA 19
ATOM 29262 C C . TYR A 1 31 ? -25.711 1.981 -10.491 1.00 0.00 31 TYR A C 19
ATOM 29263 O O . TYR A 1 31 ? -26.316 2.942 -10.959 1.00 0.00 31 TYR A O 19
ATOM 29281 N N . SER A 1 32 ? -25.428 1.854 -9.199 1.00 0.00 32 SER A N 19
ATOM 29282 C CA . SER A 1 32 ? -25.942 2.789 -8.209 1.00 0.00 32 SER A CA 19
ATOM 29283 C C . SER A 1 32 ? -25.171 2.603 -6.914 1.00 0.00 32 SER A C 19
ATOM 29284 O O . SER A 1 32 ? -25.228 1.533 -6.309 1.00 0.00 32 SER A O 19
ATOM 29292 N N . PRO A 1 33 ? -24.499 3.639 -6.430 1.00 0.00 33 PRO A N 19
ATOM 29293 C CA . PRO A 1 33 ? -23.936 3.616 -5.056 1.00 0.00 33 PRO A CA 19
ATOM 29294 C C . PRO A 1 33 ? -24.974 3.288 -3.983 1.00 0.00 33 PRO A C 19
ATOM 29295 O O . PRO A 1 33 ? -24.868 2.220 -3.387 1.00 0.00 33 PRO A O 19
ATOM 29306 N N . GLU A 1 34 ? -26.156 3.887 -4.106 1.00 0.00 34 GLU A N 19
ATOM 29307 C CA . GLU A 1 34 ? -27.199 3.717 -3.105 1.00 0.00 34 GLU A CA 19
ATOM 29308 C C . GLU A 1 34 ? -27.746 2.289 -3.071 1.00 0.00 34 GLU A C 19
ATOM 29309 O O . GLU A 1 34 ? -27.949 1.733 -1.992 1.00 0.00 34 GLU A O 19
ATOM 29321 N N . LEU A 1 35 ? -27.933 1.672 -4.239 1.00 0.00 35 LEU A N 19
ATOM 29322 C CA . LEU A 1 35 ? -28.397 0.287 -4.296 1.00 0.00 35 LEU A CA 19
ATOM 29323 C C . LEU A 1 35 ? -27.359 -0.627 -3.646 1.00 0.00 35 LEU A C 19
ATOM 29324 O O . LEU A 1 35 ? -27.639 -1.192 -2.587 1.00 0.00 35 LEU A O 19
ATOM 29340 N N . ALA A 1 36 ? -26.098 -0.331 -3.958 1.00 0.00 36 ALA A N 19
ATOM 29341 C CA . ALA A 1 36 ? -24.966 -1.072 -3.413 1.00 0.00 36 ALA A CA 19
ATOM 29342 C C . ALA A 1 36 ? -24.917 -0.915 -1.895 1.00 0.00 36 ALA A C 19
ATOM 29343 O O . ALA A 1 36 ? -24.469 -1.814 -1.181 1.00 0.00 36 ALA A O 19
ATOM 29350 N N . LYS A 1 37 ? -25.295 0.269 -1.414 1.00 0.00 37 LYS A N 19
ATOM 29351 C CA . LYS A 1 37 ? -25.160 0.589 0.001 1.00 0.00 37 LYS A CA 19
ATOM 29352 C C . LYS A 1 37 ? -25.971 -0.398 0.832 1.00 0.00 37 LYS A C 19
ATOM 29353 O O . LYS A 1 37 ? -25.402 -1.161 1.623 1.00 0.00 37 LYS A O 19
ATOM 29372 N N . ARG A 1 38 ? -27.215 -0.587 0.391 1.00 0.00 38 ARG A N 19
ATOM 29373 C CA . ARG A 1 38 ? -28.131 -1.501 1.058 1.00 0.00 38 ARG A CA 19
ATOM 29374 C C . ARG A 1 38 ? -27.677 -2.960 0.944 1.00 0.00 38 ARG A C 19
ATOM 29375 O O . ARG A 1 38 ? -27.723 -3.673 1.946 1.00 0.00 38 ARG A O 19
ATOM 29396 N N . TYR A 1 39 ? -27.200 -3.383 -0.228 1.00 0.00 39 TYR A N 19
ATOM 29397 C CA . TYR A 1 39 ? -26.789 -4.774 -0.395 1.00 0.00 39 TYR A CA 19
ATOM 29398 C C . TYR A 1 39 ? -25.618 -5.142 0.513 1.00 0.00 39 TYR A C 19
ATOM 29399 O O . TYR A 1 39 ? -25.461 -6.314 0.831 1.00 0.00 39 TYR A O 19
ATOM 29417 N N . VAL A 1 40 ? -24.611 -4.274 0.545 1.00 0.00 40 VAL A N 19
ATOM 29418 C CA . VAL A 1 40 ? -23.411 -4.541 1.329 1.00 0.00 40 VAL A CA 19
ATOM 29419 C C . VAL A 1 40 ? -23.741 -4.570 2.818 1.00 0.00 40 VAL A C 19
ATOM 29420 O O . VAL A 1 40 ? -23.242 -5.425 3.539 1.00 0.00 40 VAL A O 19
ATOM 29433 N N . GLU A 1 41 ? -24.547 -3.616 3.285 1.00 0.00 41 GLU A N 19
ATOM 29434 C CA . GLU A 1 41 ? -24.894 -3.549 4.703 1.00 0.00 41 GLU A CA 19
ATOM 29435 C C . GLU A 1 41 ? -25.618 -4.827 5.103 1.00 0.00 41 GLU A C 19
ATOM 29436 O O . GLU A 1 41 ? -25.238 -5.456 6.088 1.00 0.00 41 GLU A O 19
ATOM 29448 N N . LEU A 1 42 ? -26.389 -5.351 4.156 1.00 0.00 42 LEU A N 19
ATOM 29449 C CA . LEU A 1 42 ? -26.887 -6.718 4.236 1.00 0.00 42 LEU A CA 19
ATOM 29450 C C . LEU A 1 42 ? -25.755 -7.738 4.250 1.00 0.00 42 LEU A C 19
ATOM 29451 O O . LEU A 1 42 ? -25.735 -8.592 5.127 1.00 0.00 42 LEU A O 19
ATOM 29467 N N . ALA A 1 43 ? -24.743 -7.558 3.404 1.00 0.00 43 ALA A N 19
ATOM 29468 C CA . ALA A 1 43 ? -23.648 -8.519 3.357 1.00 0.00 43 ALA A CA 19
ATOM 29469 C C . ALA A 1 43 ? -22.858 -8.545 4.662 1.00 0.00 43 ALA A C 19
ATOM 29470 O O . ALA A 1 43 ? -22.518 -9.623 5.135 1.00 0.00 43 ALA A O 19
ATOM 29477 N N . LEU A 1 44 ? -22.602 -7.380 5.261 1.00 0.00 44 LEU A N 19
ATOM 29478 C CA . LEU A 1 44 ? -21.959 -7.325 6.573 1.00 0.00 44 LEU A CA 19
ATOM 29479 C C . LEU A 1 44 ? -22.820 -7.974 7.651 1.00 0.00 44 LEU A C 19
ATOM 29480 O O . LEU A 1 44 ? -22.296 -8.670 8.516 1.00 0.00 44 LEU A O 19
ATOM 29496 N N . LEU A 1 45 ? -24.126 -7.713 7.611 1.00 0.00 45 LEU A N 19
ATOM 29497 C CA . LEU A 1 45 ? -25.065 -8.335 8.541 1.00 0.00 45 LEU A CA 19
ATOM 29498 C C . LEU A 1 45 ? -25.089 -9.847 8.341 1.00 0.00 45 LEU A C 19
ATOM 29499 O O . LEU A 1 45 ? -25.302 -10.598 9.285 1.00 0.00 45 LEU A O 19
ATOM 29515 N N . VAL A 1 46 ? -25.059 -10.268 7.081 1.00 0.00 46 VAL A N 19
ATOM 29516 C CA . VAL A 1 46 ? -24.938 -11.682 6.759 1.00 0.00 46 VAL A CA 19
ATOM 29517 C C . VAL A 1 46 ? -23.606 -12.212 7.287 1.00 0.00 46 VAL A C 19
ATOM 29518 O O . VAL A 1 46 ? -23.531 -13.336 7.777 1.00 0.00 46 VAL A O 19
ATOM 29531 N N . GLN A 1 47 ? -22.543 -11.447 7.056 1.00 0.00 47 GLN A N 19
ATOM 29532 C CA . GLN A 1 47 ? -21.185 -11.906 7.318 1.00 0.00 47 GLN A CA 19
ATOM 29533 C C . GLN A 1 47 ? -20.976 -12.176 8.811 1.00 0.00 47 GLN A C 19
ATOM 29534 O O . GLN A 1 47 ? -20.340 -13.169 9.173 1.00 0.00 47 GLN A O 19
ATOM 29548 N N . GLN A 1 48 ? -21.451 -11.273 9.671 1.00 0.00 48 GLN A N 19
ATOM 29549 C CA . GLN A 1 48 ? -21.381 -11.490 11.115 1.00 0.00 48 GLN A CA 19
ATOM 29550 C C . GLN A 1 48 ? -22.267 -12.660 11.560 1.00 0.00 48 GLN A C 19
ATOM 29551 O O . GLN A 1 48 ? -21.890 -13.433 12.440 1.00 0.00 48 GLN A O 19
ATOM 29565 N N . LYS A 1 49 ? -23.488 -12.719 11.030 1.00 0.00 49 LYS A N 19
ATOM 29566 C CA . LYS A 1 49 ? -24.445 -13.769 11.384 1.00 0.00 49 LYS A CA 19
ATOM 29567 C C . LYS A 1 49 ? -23.961 -15.155 10.962 1.00 0.00 49 LYS A C 19
ATOM 29568 O O . LYS A 1 49 ? -23.919 -16.081 11.772 1.00 0.00 49 LYS A O 19
ATOM 29587 N N . ALA A 1 50 ? -23.404 -15.229 9.756 1.00 0.00 50 ALA A N 19
ATOM 29588 C CA . ALA A 1 50 ? -22.823 -16.467 9.253 1.00 0.00 50 ALA A CA 19
ATOM 29589 C C . ALA A 1 50 ? -21.513 -16.776 9.969 1.00 0.00 50 ALA A C 19
ATOM 29590 O O . ALA A 1 50 ? -20.963 -17.867 9.821 1.00 0.00 50 ALA A O 19
ATOM 29597 N N . LYS A 1 51 ? -20.998 -15.784 10.695 1.00 0.00 51 LYS A N 19
ATOM 29598 C CA . LYS A 1 51 ? -19.758 -15.937 11.444 1.00 0.00 51 LYS A CA 19
ATOM 29599 C C . LYS A 1 51 ? -18.620 -16.376 10.524 1.00 0.00 51 LYS A C 19
ATOM 29600 O O . LYS A 1 51 ? -17.862 -17.282 10.861 1.00 0.00 51 LYS A O 19
ATOM 29619 N N . VAL A 1 52 ? -18.359 -15.569 9.495 1.00 0.00 52 VAL A N 19
ATOM 29620 C CA . VAL A 1 52 ? -17.288 -15.870 8.548 1.00 0.00 52 VAL A CA 19
ATOM 29621 C C . VAL A 1 52 ? -16.239 -14.766 8.602 1.00 0.00 52 VAL A C 19
ATOM 29622 O O . VAL A 1 52 ? -16.574 -13.596 8.774 1.00 0.00 52 VAL A O 19
ATOM 29635 N N . LYS A 1 53 ? -14.984 -15.179 8.733 1.00 0.00 53 LYS A N 19
ATOM 29636 C CA . LYS A 1 53 ? -13.875 -14.237 8.772 1.00 0.00 53 LYS A CA 19
ATOM 29637 C C . LYS A 1 53 ? -13.458 -13.892 7.349 1.00 0.00 53 LYS A C 19
ATOM 29638 O O . LYS A 1 53 ? -13.197 -14.791 6.554 1.00 0.00 53 LYS A O 19
ATOM 29657 N N . ILE A 1 54 ? -13.153 -12.619 7.119 1.00 0.00 54 ILE A N 19
ATOM 29658 C CA . ILE A 1 54 ? -12.599 -12.196 5.839 1.00 0.00 54 ILE A CA 19
ATOM 29659 C C . ILE A 1 54 ? -11.478 -11.182 6.085 1.00 0.00 54 ILE A C 19
ATOM 29660 O O . ILE A 1 54 ? -11.741 -10.087 6.580 1.00 0.00 54 ILE A O 19
ATOM 29676 N N . PRO A 1 55 ? -10.208 -11.591 5.937 1.00 0.00 55 PRO A N 19
ATOM 29677 C CA . PRO A 1 55 ? -9.053 -10.680 6.177 1.00 0.00 55 PRO A CA 19
ATOM 29678 C C . PRO A 1 55 ? -8.981 -9.484 5.228 1.00 0.00 55 PRO A C 19
ATOM 29679 O O . PRO A 1 55 ? -8.461 -8.434 5.610 1.00 0.00 55 PRO A O 19
ATOM 29690 N N . ARG A 1 56 ? -9.459 -9.639 3.993 1.00 0.00 56 ARG A N 19
ATOM 29691 C CA . ARG A 1 56 ? -9.250 -8.610 2.976 1.00 0.00 56 ARG A CA 19
ATOM 29692 C C . ARG A 1 56 ? -10.506 -8.343 2.140 1.00 0.00 56 ARG A C 19
ATOM 29693 O O . ARG A 1 56 ? -10.742 -7.200 1.749 1.00 0.00 56 ARG A O 19
ATOM 29714 N N . LYS A 1 57 ? -11.255 -9.384 1.763 1.00 0.00 57 LYS A N 19
ATOM 29715 C CA . LYS A 1 57 ? -12.211 -9.234 0.662 1.00 0.00 57 LYS A CA 19
ATOM 29716 C C . LYS A 1 57 ? -13.309 -8.219 0.973 1.00 0.00 57 LYS A C 19
ATOM 29717 O O . LYS A 1 57 ? -13.929 -7.717 0.038 1.00 0.00 57 LYS A O 19
ATOM 29736 N N . TRP A 1 58 ? -13.838 -8.283 2.192 1.00 0.00 58 TRP A N 19
ATOM 29737 C CA . TRP A 1 58 ? -14.763 -7.244 2.639 1.00 0.00 58 TRP A CA 19
ATOM 29738 C C . TRP A 1 58 ? -14.096 -6.201 3.528 1.00 0.00 58 TRP A C 19
ATOM 29739 O O . TRP A 1 58 ? -14.410 -5.018 3.430 1.00 0.00 58 TRP A O 19
ATOM 29760 N N . LYS A 1 59 ? -13.096 -6.627 4.293 1.00 0.00 59 LYS A N 19
ATOM 29761 C CA . LYS A 1 59 ? -12.464 -5.748 5.270 1.00 0.00 59 LYS A CA 19
ATOM 29762 C C . LYS A 1 59 ? -11.763 -4.573 4.583 1.00 0.00 59 LYS A C 19
ATOM 29763 O O . LYS A 1 59 ? -11.721 -3.475 5.122 1.00 0.00 59 LYS A O 19
ATOM 29782 N N . ARG A 1 60 ? -11.038 -4.867 3.507 1.00 0.00 60 ARG A N 19
ATOM 29783 C CA . ARG A 1 60 ? -10.216 -3.864 2.834 1.00 0.00 60 ARG A CA 19
ATOM 29784 C C . ARG A 1 60 ? -10.946 -3.254 1.644 1.00 0.00 60 ARG A C 19
ATOM 29785 O O . ARG A 1 60 ? -10.350 -2.486 0.892 1.00 0.00 60 ARG A O 19
ATOM 29806 N N . ARG A 1 61 ? -12.165 -3.717 1.378 1.00 0.00 61 ARG A N 19
ATOM 29807 C CA . ARG A 1 61 ? -12.875 -3.325 0.162 1.00 0.00 61 ARG A CA 19
ATOM 29808 C C . ARG A 1 61 ? -14.116 -2.485 0.456 1.00 0.00 61 ARG A C 19
ATOM 29809 O O . ARG A 1 61 ? -15.081 -2.602 -0.286 1.00 0.00 61 ARG A O 19
ATOM 29830 N N . TYR A 1 62 ? -14.203 -1.839 1.623 1.00 0.00 62 TYR A N 19
ATOM 29831 C CA . TYR A 1 62 ? -15.441 -1.139 1.969 1.00 0.00 62 TYR A CA 19
ATOM 29832 C C . TYR A 1 62 ? -15.178 0.159 2.728 1.00 0.00 62 TYR A C 19
ATOM 29833 O O . TYR A 1 62 ? -14.066 0.417 3.182 1.00 0.00 62 TYR A O 19
ATOM 29851 N N . CYS A 1 63 ? -16.183 1.036 2.696 1.00 0.00 63 CYS A N 19
ATOM 29852 C CA . CYS A 1 63 ? -16.125 2.315 3.396 1.00 0.00 63 CYS A CA 19
ATOM 29853 C C . CYS A 1 63 ? -16.559 2.136 4.844 1.00 0.00 63 CYS A C 19
ATOM 29854 O O . CYS A 1 63 ? -17.578 1.495 5.092 1.00 0.00 63 CYS A O 19
ATOM 29861 N N . LYS A 1 64 ? -16.045 3.026 5.686 1.00 0.00 64 LYS A N 19
ATOM 29862 C CA . LYS A 1 64 ? -16.399 3.043 7.103 1.00 0.00 64 LYS A CA 19
ATOM 29863 C C . LYS A 1 64 ? -17.892 3.341 7.272 1.00 0.00 64 LYS A C 19
ATOM 29864 O O . LYS A 1 64 ? -18.534 2.782 8.158 1.00 0.00 64 LYS A O 19
ATOM 29883 N N . LYS A 1 65 ? -18.410 4.267 6.460 1.00 0.00 65 LYS A N 19
ATOM 29884 C CA . LYS A 1 65 ? -19.816 4.656 6.514 1.00 0.00 65 LYS A CA 19
ATOM 29885 C C . LYS A 1 65 ? -20.642 4.164 5.327 1.00 0.00 65 LYS A C 19
ATOM 29886 O O . LYS A 1 65 ? -21.754 3.695 5.574 1.00 0.00 65 LYS A O 19
ATOM 29905 N N . CYS A 1 66 ? -20.072 3.946 4.137 1.00 0.00 66 CYS A N 19
ATOM 29906 C CA . CYS A 1 66 ? -20.963 3.458 3.084 1.00 0.00 66 CYS A CA 19
ATOM 29907 C C . CYS A 1 66 ? -21.400 2.047 3.463 1.00 0.00 66 CYS A C 19
ATOM 29908 O O . CYS A 1 66 ? -22.471 1.612 3.046 1.00 0.00 66 CYS A O 19
ATOM 29915 N N . HIS A 1 67 ? -20.462 1.268 4.017 1.00 0.00 67 HIS A N 19
ATOM 29916 C CA . HIS A 1 67 ? -20.686 -0.158 4.237 1.00 0.00 67 HIS A CA 19
ATOM 29917 C C . HIS A 1 67 ? -20.832 -0.837 2.881 1.00 0.00 67 HIS A C 19
ATOM 29918 O O . HIS A 1 67 ? -21.957 -1.218 2.578 1.00 0.00 67 HIS A O 19
ATOM 29933 N N . ALA A 1 68 ? -20.077 -0.225 1.973 1.00 0.00 68 ALA A N 19
ATOM 29934 C CA . ALA A 1 68 ? -20.170 -0.457 0.536 1.00 0.00 68 ALA A CA 19
ATOM 29935 C C . ALA A 1 68 ? -18.785 -0.694 -0.053 1.00 0.00 68 ALA A C 19
ATOM 29936 O O . ALA A 1 68 ? -17.853 0.009 0.336 1.00 0.00 68 ALA A O 19
ATOM 29943 N N . PHE A 1 69 ? -18.758 -1.325 -1.225 1.00 0.00 69 PHE A N 19
ATOM 29944 C CA . PHE A 1 69 ? -17.499 -1.659 -1.885 1.00 0.00 69 PHE A CA 19
ATOM 29945 C C . PHE A 1 69 ? -16.730 -0.362 -2.141 1.00 0.00 69 PHE A C 19
ATOM 29946 O O . PHE A 1 69 ? -17.363 0.682 -2.270 1.00 0.00 69 PHE A O 19
ATOM 29963 N N . LEU A 1 70 ? -15.447 -0.345 -1.770 1.00 0.00 70 LEU A N 19
ATOM 29964 C CA . LEU A 1 70 ? -14.654 0.867 -1.952 1.00 0.00 70 LEU A CA 19
ATOM 29965 C C . LEU A 1 70 ? -14.032 0.812 -3.344 1.00 0.00 70 LEU A C 19
ATOM 29966 O O . LEU A 1 70 ? -13.174 -0.025 -3.608 1.00 0.00 70 LEU A O 19
ATOM 29982 N N . VAL A 1 71 ? -14.660 1.537 -4.267 1.00 0.00 71 VAL A N 19
ATOM 29983 C CA . VAL A 1 71 ? -14.161 1.642 -5.632 1.00 0.00 71 VAL A CA 19
ATOM 29984 C C . VAL A 1 71 ? -14.225 3.102 -6.070 1.00 0.00 71 VAL A C 19
ATOM 29985 O O . VAL A 1 71 ? -15.316 3.673 -6.093 1.00 0.00 71 VAL A O 19
ATOM 29998 N N . PRO A 1 72 ? -13.083 3.783 -6.250 1.00 0.00 72 PRO A N 19
ATOM 29999 C CA . PRO A 1 72 ? -13.102 5.203 -6.702 1.00 0.00 72 PRO A CA 19
ATOM 30000 C C . PRO A 1 72 ? -13.725 5.360 -8.081 1.00 0.00 72 PRO A C 19
ATOM 30001 O O . PRO A 1 72 ? -13.475 4.560 -8.981 1.00 0.00 72 PRO A O 19
ATOM 30012 N N . GLY A 1 73 ? -14.437 6.469 -8.247 1.00 0.00 73 GLY A N 19
ATOM 30013 C CA . GLY A 1 73 ? -15.169 6.762 -9.470 1.00 0.00 73 GLY A CA 19
ATOM 30014 C C . GLY A 1 73 ? -16.611 6.273 -9.350 1.00 0.00 73 GLY A C 19
ATOM 30015 O O . GLY A 1 73 ? -17.404 6.529 -10.254 1.00 0.00 73 GLY A O 19
ATOM 30019 N N . ILE A 1 74 ? -16.836 5.324 -8.435 1.00 0.00 74 ILE A N 19
ATOM 30020 C CA . ILE A 1 74 ? -18.007 4.450 -8.538 1.00 0.00 74 ILE A CA 19
ATOM 30021 C C . ILE A 1 74 ? -19.065 4.838 -7.503 1.00 0.00 74 ILE A C 19
ATOM 30022 O O . ILE A 1 74 ? -19.981 5.578 -7.833 1.00 0.00 74 ILE A O 19
ATOM 30038 N N . ASN A 1 75 ? -18.833 4.523 -6.225 1.00 0.00 75 ASN A N 19
ATOM 30039 C CA . ASN A 1 75 ? -19.639 5.075 -5.136 1.00 0.00 75 ASN A CA 19
ATOM 30040 C C . ASN A 1 75 ? -18.866 6.146 -4.382 1.00 0.00 75 ASN A C 19
ATOM 30041 O O . ASN A 1 75 ? -19.299 6.641 -3.336 1.00 0.00 75 ASN A O 19
ATOM 30052 N N . ALA A 1 76 ? -17.662 6.395 -4.875 1.00 0.00 76 ALA A N 19
ATOM 30053 C CA . ALA A 1 76 ? -16.737 7.277 -4.190 1.00 0.00 76 ALA A CA 19
ATOM 30054 C C . ALA A 1 76 ? -15.743 7.829 -5.194 1.00 0.00 76 ALA A C 19
ATOM 30055 O O . ALA A 1 76 ? -15.714 7.346 -6.324 1.00 0.00 76 ALA A O 19
ATOM 30062 N N . ARG A 1 77 ? -15.205 9.008 -4.917 1.00 0.00 77 ARG A N 19
ATOM 30063 C CA . ARG A 1 77 ? -14.293 9.625 -5.868 1.00 0.00 77 ARG A CA 19
ATOM 30064 C C . ARG A 1 77 ? -12.968 9.939 -5.193 1.00 0.00 77 ARG A C 19
ATOM 30065 O O . ARG A 1 77 ? -12.948 10.510 -4.105 1.00 0.00 77 ARG A O 19
ATOM 30086 N N . VAL A 1 78 ? -11.874 9.607 -5.875 1.00 0.00 78 VAL A N 19
ATOM 30087 C CA . VAL A 1 78 ? -10.550 9.849 -5.314 1.00 0.00 78 VAL A CA 19
ATOM 30088 C C . VAL A 1 78 ? -9.725 10.685 -6.284 1.00 0.00 78 VAL A C 19
ATOM 30089 O O . VAL A 1 78 ? -9.844 10.545 -7.500 1.00 0.00 78 VAL A O 19
ATOM 30102 N N . ARG A 1 79 ? -9.089 11.710 -5.733 1.00 0.00 79 ARG A N 19
ATOM 30103 C CA . ARG A 1 79 ? -8.166 12.536 -6.498 1.00 0.00 79 ARG A CA 19
ATOM 30104 C C . ARG A 1 79 ? -6.770 12.362 -5.917 1.00 0.00 79 ARG A C 19
ATOM 30105 O O . ARG A 1 79 ? -6.591 12.458 -4.702 1.00 0.00 79 ARG A O 19
ATOM 30126 N N . LEU A 1 80 ? -5.800 12.083 -6.782 1.00 0.00 80 LEU A N 19
ATOM 30127 C CA . LEU A 1 80 ? -4.442 11.825 -6.324 1.00 0.00 80 LEU A CA 19
ATOM 30128 C C . LEU A 1 80 ? -3.570 13.011 -6.727 1.00 0.00 80 LEU A C 19
ATOM 30129 O O . LEU A 1 80 ? -3.397 13.274 -7.913 1.00 0.00 80 LEU A O 19
ATOM 30145 N N . ARG A 1 81 ? -2.966 13.670 -5.737 1.00 0.00 81 ARG A N 19
ATOM 30146 C CA . ARG A 1 81 ? -2.059 14.787 -5.992 1.00 0.00 81 ARG A CA 19
ATOM 30147 C C . ARG A 1 81 ? -0.609 14.383 -5.788 1.00 0.00 81 ARG A C 19
ATOM 30148 O O . ARG A 1 81 ? -0.238 13.945 -4.701 1.00 0.00 81 ARG A O 19
ATOM 30169 N N . GLN A 1 82 ? 0.223 14.820 -6.730 1.00 0.00 82 GLN A N 19
ATOM 30170 C CA . GLN A 1 82 ? 1.648 14.520 -6.691 1.00 0.00 82 GLN A CA 19
ATOM 30171 C C . GLN A 1 82 ? 2.418 15.834 -6.603 1.00 0.00 82 GLN A C 19
ATOM 30172 O O . GLN A 1 82 ? 3.214 16.176 -7.478 1.00 0.00 82 GLN A O 19
ATOM 30186 N N . LYS A 1 83 ? 2.247 16.493 -5.463 1.00 0.00 83 LYS A N 19
ATOM 30187 C CA . LYS A 1 83 ? 3.223 17.430 -4.926 1.00 0.00 83 LYS A CA 19
ATOM 30188 C C . LYS A 1 83 ? 4.270 16.598 -4.192 1.00 0.00 83 LYS A C 19
ATOM 30189 O O . LYS A 1 83 ? 4.071 15.383 -4.108 1.00 0.00 83 LYS A O 19
ATOM 30208 N N . ARG A 1 84 ? 5.414 17.151 -3.768 1.00 0.00 84 ARG A N 19
ATOM 30209 C CA . ARG A 1 84 ? 6.280 16.286 -2.967 1.00 0.00 84 ARG A CA 19
ATOM 30210 C C . ARG A 1 84 ? 5.732 16.358 -1.545 1.00 0.00 84 ARG A C 19
ATOM 30211 O O . ARG A 1 84 ? 6.494 16.370 -0.576 1.00 0.00 84 ARG A O 19
ATOM 30232 N N . MET A 1 85 ? 4.459 15.984 -1.449 1.00 0.00 85 MET A N 19
ATOM 30233 C CA . MET A 1 85 ? 3.821 15.383 -0.288 1.00 0.00 85 MET A CA 19
ATOM 30234 C C . MET A 1 85 ? 2.706 14.472 -0.783 1.00 0.00 85 MET A C 19
ATOM 30235 O O . MET A 1 85 ? 1.713 15.011 -1.275 1.00 0.00 85 MET A O 19
ATOM 30249 N N . PRO A 1 86 ? 2.844 13.142 -0.849 1.00 0.00 86 PRO A N 19
ATOM 30250 C CA . PRO A 1 86 ? 1.750 12.353 -1.481 1.00 0.00 86 PRO A CA 19
ATOM 30251 C C . PRO A 1 86 ? 0.441 12.532 -0.710 1.00 0.00 86 PRO A C 19
ATOM 30252 O O . PRO A 1 86 ? 0.439 12.582 0.519 1.00 0.00 86 PRO A O 19
ATOM 30263 N N . HIS A 1 87 ? -0.673 12.602 -1.434 1.00 0.00 87 HIS A N 19
ATOM 30264 C CA . HIS A 1 87 ? -1.968 12.856 -0.806 1.00 0.00 87 HIS A CA 19
ATOM 30265 C C . HIS A 1 87 ? -3.121 12.481 -1.732 1.00 0.00 87 HIS A C 19
ATOM 30266 O O . HIS A 1 87 ? -3.167 12.903 -2.889 1.00 0.00 87 HIS A O 19
ATOM 30281 N N . ILE A 1 88 ? -4.125 11.820 -1.166 1.00 0.00 88 ILE A N 19
ATOM 30282 C CA . ILE A 1 88 ? -5.339 11.507 -1.914 1.00 0.00 88 ILE A CA 19
ATOM 30283 C C . ILE A 1 88 ? -6.568 11.953 -1.124 1.00 0.00 88 ILE A C 19
ATOM 30284 O O . ILE A 1 88 ? -6.499 12.057 0.099 1.00 0.00 88 ILE A O 19
ATOM 30300 N N . VAL A 1 89 ? -7.606 12.409 -1.824 1.00 0.00 89 VAL A N 19
ATOM 30301 C CA . VAL A 1 89 ? -8.858 12.776 -1.165 1.00 0.00 89 VAL A CA 19
ATOM 30302 C C . VAL A 1 89 ? -9.996 11.867 -1.623 1.00 0.00 89 VAL A C 19
ATOM 30303 O O . VAL A 1 89 ? -10.329 11.803 -2.807 1.00 0.00 89 VAL A O 19
ATOM 30316 N N . VAL A 1 90 ? -10.709 11.316 -0.647 1.00 0.00 90 VAL A N 19
ATOM 30317 C CA . VAL A 1 90 ? -11.736 10.316 -0.923 1.00 0.00 90 VAL A CA 19
ATOM 30318 C C . VAL A 1 90 ? -13.068 10.808 -0.373 1.00 0.00 90 VAL A C 19
ATOM 30319 O O . VAL A 1 90 ? -13.223 10.909 0.843 1.00 0.00 90 VAL A O 19
ATOM 30332 N N . LYS A 1 91 ? -14.088 10.738 -1.219 1.00 0.00 91 LYS A N 19
ATOM 30333 C CA . LYS A 1 91 ? -15.448 11.031 -0.794 1.00 0.00 91 LYS A CA 19
ATOM 30334 C C . LYS A 1 91 ? -16.384 9.988 -1.387 1.00 0.00 91 LYS A C 19
ATOM 30335 O O . LYS A 1 91 ? -16.377 9.787 -2.598 1.00 0.00 91 LYS A O 19
ATOM 30354 N N . CYS A 1 92 ? -17.359 9.552 -0.592 1.00 0.00 92 CYS A N 19
ATOM 30355 C CA . CYS A 1 92 ? -18.327 8.586 -1.093 1.00 0.00 92 CYS A CA 19
ATOM 30356 C C . CYS A 1 92 ? -19.669 9.263 -1.328 1.00 0.00 92 CYS A C 19
ATOM 30357 O O . CYS A 1 92 ? -20.241 9.818 -0.396 1.00 0.00 92 CYS A O 19
ATOM 30364 N N . LEU A 1 93 ? -20.296 8.896 -2.439 1.00 0.00 93 LEU A N 19
ATOM 30365 C CA . LEU A 1 93 ? -21.659 9.326 -2.733 1.00 0.00 93 LEU A CA 19
ATOM 30366 C C . LEU A 1 93 ? -22.638 8.777 -1.691 1.00 0.00 93 LEU A C 19
ATOM 30367 O O . LEU A 1 93 ? -23.680 9.391 -1.451 1.00 0.00 93 LEU A O 19
ATOM 30383 N N . GLU A 1 94 ? -22.453 7.508 -1.314 1.00 0.00 94 GLU A N 19
ATOM 30384 C CA . GLU A 1 94 ? -23.433 6.812 -0.478 1.00 0.00 94 GLU A CA 19
ATOM 30385 C C . GLU A 1 94 ? -23.472 7.410 0.928 1.00 0.00 94 GLU A C 19
ATOM 30386 O O . GLU A 1 94 ? -24.546 7.671 1.457 1.00 0.00 94 GLU A O 19
ATOM 30398 N N . CYS A 1 95 ? -22.295 7.726 1.480 1.00 0.00 95 CYS A N 19
ATOM 30399 C CA . CYS A 1 95 ? -22.216 8.545 2.693 1.00 0.00 95 CYS A CA 19
ATOM 30400 C C . CYS A 1 95 ? -22.457 10.033 2.436 1.00 0.00 95 CYS A C 19
ATOM 30401 O O . CYS A 1 95 ? -23.345 10.596 3.072 1.00 0.00 95 CYS A O 19
ATOM 30408 N N . GLY A 1 96 ? -22.003 10.525 1.284 1.00 0.00 96 GLY A N 19
ATOM 30409 C CA . GLY A 1 96 ? -22.032 11.959 0.991 1.00 0.00 96 GLY A CA 19
ATOM 30410 C C . GLY A 1 96 ? -20.900 12.719 1.682 1.00 0.00 96 GLY A C 19
ATOM 30411 O O . GLY A 1 96 ? -20.952 13.944 1.819 1.00 0.00 96 GLY A O 19
ATOM 30415 N N . HIS A 1 97 ? -19.918 11.975 2.172 1.00 0.00 97 HIS A N 19
ATOM 30416 C CA . HIS A 1 97 ? -18.913 12.502 3.095 1.00 0.00 97 HIS A CA 19
ATOM 30417 C C . HIS A 1 97 ? -17.507 12.285 2.555 1.00 0.00 97 HIS A C 19
ATOM 30418 O O . HIS A 1 97 ? -17.286 11.399 1.733 1.00 0.00 97 HIS A O 19
ATOM 30433 N N . ILE A 1 98 ? -16.619 13.209 2.908 1.00 0.00 98 ILE A N 19
ATOM 30434 C CA . ILE A 1 98 ? -15.253 13.200 2.398 1.00 0.00 98 ILE A CA 19
ATOM 30435 C C . ILE A 1 98 ? -14.239 12.884 3.493 1.00 0.00 98 ILE A C 19
ATOM 30436 O O . ILE A 1 98 ? -14.446 13.226 4.655 1.00 0.00 98 ILE A O 19
ATOM 30452 N N . MET A 1 99 ? -13.394 11.912 3.174 1.00 0.00 99 MET A N 19
ATOM 30453 C CA . MET A 1 99 ? -12.234 11.570 3.989 1.00 0.00 99 MET A CA 19
ATOM 30454 C C . MET A 1 99 ? -10.949 11.838 3.214 1.00 0.00 99 MET A C 19
ATOM 30455 O O . MET A 1 99 ? -10.821 11.441 2.059 1.00 0.00 99 MET A O 19
ATOM 30469 N N . ARG A 1 100 ? -10.013 12.516 3.869 1.00 0.00 100 ARG A N 19
ATOM 30470 C CA . ARG A 1 100 ? -8.704 12.789 3.286 1.00 0.00 100 ARG A CA 19
ATOM 30471 C C . ARG A 1 100 ? -7.694 11.752 3.781 1.00 0.00 100 ARG A C 19
ATOM 30472 O O . ARG A 1 100 ? -7.649 11.472 4.977 1.00 0.00 100 ARG A O 19
ATOM 30493 N N . TYR A 1 101 ? -6.829 11.258 2.892 1.00 0.00 101 TYR A N 19
ATOM 30494 C CA . TYR A 1 101 ? -5.820 10.263 3.259 1.00 0.00 101 TYR A CA 19
ATOM 30495 C C . TYR A 1 101 ? -4.417 10.765 2.923 1.00 0.00 101 TYR A C 19
ATOM 30496 O O . TYR A 1 101 ? -4.081 10.913 1.742 1.00 0.00 101 TYR A O 19
ATOM 30514 N N . PRO A 1 102 ? -3.668 11.242 3.932 1.00 0.00 102 PRO A N 19
ATOM 30515 C CA . PRO A 1 102 ? -2.224 11.574 3.755 1.00 0.00 102 PRO A CA 19
ATOM 30516 C C . PRO A 1 102 ? -1.383 10.349 3.383 1.00 0.00 102 PRO A C 19
ATOM 30517 O O . PRO A 1 102 ? -1.540 9.279 3.974 1.00 0.00 102 PRO A O 19
ATOM 30528 N N . TYR A 1 103 ? -0.397 10.556 2.510 1.00 0.00 103 TYR A N 19
ATOM 30529 C CA . TYR A 1 103 ? 0.701 9.612 2.299 1.00 0.00 103 TYR A CA 19
ATOM 30530 C C . TYR A 1 103 ? 2.061 10.299 2.288 1.00 0.00 103 TYR A C 19
ATOM 30531 O O . TYR A 1 103 ? 2.134 11.509 2.105 1.00 0.00 103 TYR A O 19
ATOM 30549 N N . ILE A 1 104 ? 3.050 9.585 2.823 1.00 0.00 104 ILE A N 19
ATOM 30550 C CA . ILE A 1 104 ? 4.434 10.055 2.848 1.00 0.00 104 ILE A CA 19
ATOM 30551 C C . ILE A 1 104 ? 5.302 9.187 1.934 1.00 0.00 104 ILE A C 19
ATOM 30552 O O . ILE A 1 104 ? 5.199 7.961 1.957 1.00 0.00 104 ILE A O 19
ATOM 30568 N N . LYS A 1 105 ? 6.067 9.825 1.048 1.00 0.00 105 LYS A N 19
ATOM 30569 C CA . LYS A 1 105 ? 6.942 9.103 0.128 1.00 0.00 105 LYS A CA 19
ATOM 30570 C C . LYS A 1 105 ? 8.015 8.326 0.889 1.00 0.00 105 LYS A C 19
ATOM 30571 O O . LYS A 1 105 ? 8.259 7.182 0.541 1.00 0.00 105 LYS A O 19
ATOM 30591 N N . LYS A 1 15 ? -18.945 -18.330 3.845 1.00 0.00 15 LYS A N 20
ATOM 30592 C CA . LYS A 1 15 ? -17.772 -18.410 2.928 1.00 0.00 15 LYS A CA 20
ATOM 30593 C C . LYS A 1 15 ? -18.220 -18.117 1.496 1.00 0.00 15 LYS A C 20
ATOM 30594 O O . LYS A 1 15 ? -18.293 -16.951 1.117 1.00 0.00 15 LYS A O 20
ATOM 30613 N N . GLU A 1 16 ? -18.853 -19.116 0.882 1.00 0.00 16 GLU A N 20
ATOM 30614 C CA . GLU A 1 16 ? -19.426 -18.983 -0.457 1.00 0.00 16 GLU A CA 20
ATOM 30615 C C . GLU A 1 16 ? -20.597 -17.994 -0.463 1.00 0.00 16 GLU A C 20
ATOM 30616 O O . GLU A 1 16 ? -20.799 -17.266 -1.430 1.00 0.00 16 GLU A O 20
ATOM 30628 N N . ARG A 1 17 ? -21.343 -17.954 0.641 1.00 0.00 17 ARG A N 20
ATOM 30629 C CA . ARG A 1 17 ? -22.493 -17.057 0.771 1.00 0.00 17 ARG A CA 20
ATOM 30630 C C . ARG A 1 17 ? -22.068 -15.604 0.623 1.00 0.00 17 ARG A C 20
ATOM 30631 O O . ARG A 1 17 ? -22.748 -14.807 -0.033 1.00 0.00 17 ARG A O 20
ATOM 30652 N N . ILE A 1 18 ? -20.960 -15.237 1.261 1.00 0.00 18 ILE A N 20
ATOM 30653 C CA . ILE A 1 18 ? -20.428 -13.882 1.104 1.00 0.00 18 ILE A CA 20
ATOM 30654 C C . ILE A 1 18 ? -20.026 -13.659 -0.346 1.00 0.00 18 ILE A C 20
ATOM 30655 O O . ILE A 1 18 ? -20.158 -12.552 -0.865 1.00 0.00 18 ILE A O 20
ATOM 30671 N N . ASP A 1 19 ? -19.362 -14.649 -0.927 1.00 0.00 19 ASP A N 20
ATOM 30672 C CA . ASP A 1 19 ? -18.810 -14.511 -2.269 1.00 0.00 19 ASP A CA 20
ATOM 30673 C C . ASP A 1 19 ? -19.929 -14.297 -3.296 1.00 0.00 19 ASP A C 20
ATOM 30674 O O . ASP A 1 19 ? -19.804 -13.451 -4.182 1.00 0.00 19 ASP A O 20
ATOM 30683 N N . ILE A 1 20 ? -21.040 -15.014 -3.132 1.00 0.00 20 ILE A N 20
ATOM 30684 C CA . ILE A 1 20 ? -22.211 -14.821 -3.997 1.00 0.00 20 ILE A CA 20
ATOM 30685 C C . ILE A 1 20 ? -22.760 -13.405 -3.826 1.00 0.00 20 ILE A C 20
ATOM 30686 O O . ILE A 1 20 ? -23.186 -12.769 -4.784 1.00 0.00 20 ILE A O 20
ATOM 30702 N N . LEU A 1 21 ? -22.853 -12.995 -2.567 1.00 0.00 21 LEU A N 20
ATOM 30703 C CA . LEU A 1 21 ? -23.344 -11.668 -2.195 1.00 0.00 21 LEU A CA 20
ATOM 30704 C C . LEU A 1 21 ? -22.432 -10.592 -2.772 1.00 0.00 21 LEU A C 20
ATOM 30705 O O . LEU A 1 21 ? -22.861 -9.777 -3.586 1.00 0.00 21 LEU A O 20
ATOM 30721 N N . PHE A 1 22 ? -21.135 -10.875 -2.661 1.00 0.00 22 PHE A N 20
ATOM 30722 C CA . PHE A 1 22 ? -20.088 -9.973 -3.134 1.00 0.00 22 PHE A CA 20
ATOM 30723 C C . PHE A 1 22 ? -20.228 -9.727 -4.634 1.00 0.00 22 PHE A C 20
ATOM 30724 O O . PHE A 1 22 ? -19.977 -8.618 -5.106 1.00 0.00 22 PHE A O 20
ATOM 30741 N N . SER A 1 23 ? -20.443 -10.801 -5.386 1.00 0.00 23 SER A N 20
ATOM 30742 C CA . SER A 1 23 ? -20.622 -10.708 -6.833 1.00 0.00 23 SER A CA 20
ATOM 30743 C C . SER A 1 23 ? -21.822 -9.847 -7.208 1.00 0.00 23 SER A C 20
ATOM 30744 O O . SER A 1 23 ? -21.767 -9.078 -8.168 1.00 0.00 23 SER A O 20
ATOM 30752 N N . LEU A 1 24 ? -22.936 -10.024 -6.502 1.00 0.00 24 LEU A N 20
ATOM 30753 C CA . LEU A 1 24 ? -24.093 -9.154 -6.696 1.00 0.00 24 LEU A CA 20
ATOM 30754 C C . LEU A 1 24 ? -23.748 -7.720 -6.327 1.00 0.00 24 LEU A C 20
ATOM 30755 O O . LEU A 1 24 ? -24.051 -6.788 -7.074 1.00 0.00 24 LEU A O 20
ATOM 30771 N N . ALA A 1 25 ? -23.014 -7.569 -5.226 1.00 0.00 25 ALA A N 20
ATOM 30772 C CA . ALA A 1 25 ? -22.652 -6.245 -4.733 1.00 0.00 25 ALA A CA 20
ATOM 30773 C C . ALA A 1 25 ? -21.755 -5.519 -5.731 1.00 0.00 25 ALA A C 20
ATOM 30774 O O . ALA A 1 25 ? -21.807 -4.296 -5.820 1.00 0.00 25 ALA A O 20
ATOM 30781 N N . GLU A 1 26 ? -20.829 -6.246 -6.353 1.00 0.00 26 GLU A N 20
ATOM 30782 C CA . GLU A 1 26 ? -19.917 -5.612 -7.300 1.00 0.00 26 GLU A CA 20
ATOM 30783 C C . GLU A 1 26 ? -20.630 -5.126 -8.562 1.00 0.00 26 GLU A C 20
ATOM 30784 O O . GLU A 1 26 ? -20.131 -4.190 -9.188 1.00 0.00 26 GLU A O 20
ATOM 30796 N N . ARG A 1 27 ? -21.526 -5.934 -9.125 1.00 0.00 27 ARG A N 20
ATOM 30797 C CA . ARG A 1 27 ? -22.293 -5.501 -10.298 1.00 0.00 27 ARG A CA 20
ATOM 30798 C C . ARG A 1 27 ? -23.233 -4.321 -10.048 1.00 0.00 27 ARG A C 20
ATOM 30799 O O . ARG A 1 27 ? -23.174 -3.315 -10.749 1.00 0.00 27 ARG A O 20
ATOM 30820 N N . VAL A 1 28 ? -23.958 -4.372 -8.931 1.00 0.00 28 VAL A N 20
ATOM 30821 C CA . VAL A 1 28 ? -24.903 -3.317 -8.575 1.00 0.00 28 VAL A CA 20
ATOM 30822 C C . VAL A 1 28 ? -24.163 -2.014 -8.289 1.00 0.00 28 VAL A C 20
ATOM 30823 O O . VAL A 1 28 ? -24.575 -0.941 -8.724 1.00 0.00 28 VAL A O 20
ATOM 30836 N N . PHE A 1 29 ? -22.972 -2.175 -7.724 1.00 0.00 29 PHE A N 20
ATOM 30837 C CA . PHE A 1 29 ? -22.178 -1.067 -7.207 1.00 0.00 29 PHE A CA 20
ATOM 30838 C C . PHE A 1 29 ? -21.924 0.030 -8.248 1.00 0.00 29 PHE A C 20
ATOM 30839 O O . PHE A 1 29 ? -22.177 1.203 -7.957 1.00 0.00 29 PHE A O 20
ATOM 30856 N N . PRO A 1 30 ? -21.287 -0.276 -9.389 1.00 0.00 30 PRO A N 20
ATOM 30857 C CA . PRO A 1 30 ? -21.120 0.714 -10.492 1.00 0.00 30 PRO A CA 20
ATOM 30858 C C . PRO A 1 30 ? -22.434 1.207 -11.094 1.00 0.00 30 PRO A C 20
ATOM 30859 O O . PRO A 1 30 ? -22.516 2.348 -11.548 1.00 0.00 30 PRO A O 20
ATOM 30870 N N . TYR A 1 31 ? -23.451 0.348 -11.113 1.00 0.00 31 TYR A N 20
ATOM 30871 C CA . TYR A 1 31 ? -24.773 0.774 -11.571 1.00 0.00 31 TYR A CA 20
ATOM 30872 C C . TYR A 1 31 ? -25.364 1.855 -10.669 1.00 0.00 31 TYR A C 20
ATOM 30873 O O . TYR A 1 31 ? -26.121 2.703 -11.132 1.00 0.00 31 TYR A O 20
ATOM 30891 N N . SER A 1 32 ? -25.243 1.626 -9.368 1.00 0.00 32 SER A N 20
ATOM 30892 C CA . SER A 1 32 ? -25.762 2.548 -8.370 1.00 0.00 32 SER A CA 20
ATOM 30893 C C . SER A 1 32 ? -25.145 2.206 -7.017 1.00 0.00 32 SER A C 20
ATOM 30894 O O . SER A 1 32 ? -25.456 1.165 -6.438 1.00 0.00 32 SER A O 20
ATOM 30902 N N . PRO A 1 33 ? -24.384 3.136 -6.435 1.00 0.00 33 PRO A N 20
ATOM 30903 C CA . PRO A 1 33 ? -23.891 3.014 -5.031 1.00 0.00 33 PRO A CA 20
ATOM 30904 C C . PRO A 1 33 ? -25.030 2.838 -4.032 1.00 0.00 33 PRO A C 20
ATOM 30905 O O . PRO A 1 33 ? -24.963 1.953 -3.185 1.00 0.00 33 PRO A O 20
ATOM 30916 N N . GLU A 1 34 ? -26.168 3.474 -4.320 1.00 0.00 34 GLU A N 20
ATOM 30917 C CA . GLU A 1 34 ? -27.334 3.395 -3.441 1.00 0.00 34 GLU A CA 20
ATOM 30918 C C . GLU A 1 34 ? -27.905 1.982 -3.362 1.00 0.00 34 GLU A C 20
ATOM 30919 O O . GLU A 1 34 ? -28.446 1.588 -2.334 1.00 0.00 34 GLU A O 20
ATOM 30931 N N . LEU A 1 35 ? -28.011 1.338 -4.518 1.00 0.00 35 LEU A N 20
ATOM 30932 C CA . LEU A 1 35 ? -28.461 -0.049 -4.566 1.00 0.00 35 LEU A CA 20
ATOM 30933 C C . LEU A 1 35 ? -27.482 -0.976 -3.845 1.00 0.00 35 LEU A C 20
ATOM 30934 O O . LEU A 1 35 ? -27.847 -1.602 -2.849 1.00 0.00 35 LEU A O 20
ATOM 30950 N N . ALA A 1 36 ? -26.200 -0.711 -4.086 1.00 0.00 36 ALA A N 20
ATOM 30951 C CA . ALA A 1 36 ? -25.089 -1.423 -3.446 1.00 0.00 36 ALA A CA 20
ATOM 30952 C C . ALA A 1 36 ? -25.078 -1.193 -1.940 1.00 0.00 36 ALA A C 20
ATOM 30953 O O . ALA A 1 36 ? -24.482 -1.968 -1.197 1.00 0.00 36 ALA A O 20
ATOM 30960 N N . LYS A 1 37 ? -25.469 0.016 -1.572 1.00 0.00 37 LYS A N 20
ATOM 30961 C CA . LYS A 1 37 ? -25.433 0.466 -0.186 1.00 0.00 37 LYS A CA 20
ATOM 30962 C C . LYS A 1 37 ? -26.286 -0.419 0.710 1.00 0.00 37 LYS A C 20
ATOM 30963 O O . LYS A 1 37 ? -25.768 -1.014 1.653 1.00 0.00 37 LYS A O 20
ATOM 30982 N N . ARG A 1 38 ? -27.512 -0.692 0.282 1.00 0.00 38 ARG A N 20
ATOM 30983 C CA . ARG A 1 38 ? -28.361 -1.614 1.022 1.00 0.00 38 ARG A CA 20
ATOM 30984 C C . ARG A 1 38 ? -27.840 -3.052 1.009 1.00 0.00 38 ARG A C 20
ATOM 30985 O O . ARG A 1 38 ? -27.753 -3.679 2.064 1.00 0.00 38 ARG A O 20
ATOM 31006 N N . TYR A 1 39 ? -27.365 -3.525 -0.146 1.00 0.00 39 TYR A N 20
ATOM 31007 C CA . TYR A 1 39 ? -26.892 -4.902 -0.243 1.00 0.00 39 TYR A CA 20
ATOM 31008 C C . TYR A 1 39 ? -25.698 -5.206 0.660 1.00 0.00 39 TYR A C 20
ATOM 31009 O O . TYR A 1 39 ? -25.518 -6.363 1.041 1.00 0.00 39 TYR A O 20
ATOM 31027 N N . VAL A 1 40 ? -24.714 -4.314 0.661 1.00 0.00 40 VAL A N 20
ATOM 31028 C CA . VAL A 1 40 ? -23.531 -4.482 1.502 1.00 0.00 40 VAL A CA 20
ATOM 31029 C C . VAL A 1 40 ? -23.863 -4.418 2.995 1.00 0.00 40 VAL A C 20
ATOM 31030 O O . VAL A 1 40 ? -23.390 -5.250 3.760 1.00 0.00 40 VAL A O 20
ATOM 31043 N N . GLU A 1 41 ? -24.695 -3.469 3.420 1.00 0.00 41 GLU A N 20
ATOM 31044 C CA . GLU A 1 41 ? -25.012 -3.352 4.848 1.00 0.00 41 GLU A CA 20
ATOM 31045 C C . GLU A 1 41 ? -25.691 -4.629 5.327 1.00 0.00 41 GLU A C 20
ATOM 31046 O O . GLU A 1 41 ? -25.303 -5.210 6.338 1.00 0.00 41 GLU A O 20
ATOM 31058 N N . LEU A 1 42 ? -26.445 -5.197 4.398 1.00 0.00 42 LEU A N 20
ATOM 31059 C CA . LEU A 1 42 ? -26.969 -6.546 4.532 1.00 0.00 42 LEU A CA 20
ATOM 31060 C C . LEU A 1 42 ? -25.849 -7.577 4.643 1.00 0.00 42 LEU A C 20
ATOM 31061 O O . LEU A 1 42 ? -25.817 -8.326 5.616 1.00 0.00 42 LEU A O 20
ATOM 31077 N N . ALA A 1 43 ? -24.810 -7.433 3.825 1.00 0.00 43 ALA A N 20
ATOM 31078 C CA . ALA A 1 43 ? -23.694 -8.372 3.874 1.00 0.00 43 ALA A CA 20
ATOM 31079 C C . ALA A 1 43 ? -22.953 -8.323 5.213 1.00 0.00 43 ALA A C 20
ATOM 31080 O O . ALA A 1 43 ? -22.395 -9.330 5.640 1.00 0.00 43 ALA A O 20
ATOM 31087 N N . LEU A 1 44 ? -22.770 -7.121 5.765 1.00 0.00 44 LEU A N 20
ATOM 31088 C CA . LEU A 1 44 ? -22.107 -6.971 7.063 1.00 0.00 44 LEU A CA 20
ATOM 31089 C C . LEU A 1 44 ? -22.890 -7.629 8.199 1.00 0.00 44 LEU A C 20
ATOM 31090 O O . LEU A 1 44 ? -22.322 -8.383 8.991 1.00 0.00 44 LEU A O 20
ATOM 31106 N N . LEU A 1 45 ? -24.210 -7.451 8.174 1.00 0.00 45 LEU A N 20
ATOM 31107 C CA . LEU A 1 45 ? -25.121 -8.112 9.109 1.00 0.00 45 LEU A CA 20
ATOM 31108 C C . LEU A 1 45 ? -25.050 -9.625 8.903 1.00 0.00 45 LEU A C 20
ATOM 31109 O O . LEU A 1 45 ? -25.309 -10.398 9.820 1.00 0.00 45 LEU A O 20
ATOM 31125 N N . VAL A 1 46 ? -25.009 -10.006 7.629 1.00 0.00 46 VAL A N 20
ATOM 31126 C CA . VAL A 1 46 ? -24.866 -11.402 7.230 1.00 0.00 46 VAL A CA 20
ATOM 31127 C C . VAL A 1 46 ? -23.532 -11.964 7.727 1.00 0.00 46 VAL A C 20
ATOM 31128 O O . VAL A 1 46 ? -23.471 -13.110 8.167 1.00 0.00 46 VAL A O 20
ATOM 31141 N N . GLN A 1 47 ? -22.455 -11.203 7.556 1.00 0.00 47 GLN A N 20
ATOM 31142 C CA . GLN A 1 47 ? -21.115 -11.715 7.833 1.00 0.00 47 GLN A CA 20
ATOM 31143 C C . GLN A 1 47 ? -20.941 -12.059 9.310 1.00 0.00 47 GLN A C 20
ATOM 31144 O O . GLN A 1 47 ? -20.264 -13.035 9.635 1.00 0.00 47 GLN A O 20
ATOM 31158 N N . GLN A 1 48 ? -21.448 -11.205 10.197 1.00 0.00 48 GLN A N 20
ATOM 31159 C CA . GLN A 1 48 ? -21.366 -11.486 11.627 1.00 0.00 48 GLN A CA 20
ATOM 31160 C C . GLN A 1 48 ? -22.189 -12.716 11.998 1.00 0.00 48 GLN A C 20
ATOM 31161 O O . GLN A 1 48 ? -21.727 -13.576 12.749 1.00 0.00 48 GLN A O 20
ATOM 31175 N N . LYS A 1 49 ? -23.403 -12.791 11.457 1.00 0.00 49 LYS A N 20
ATOM 31176 C CA . LYS A 1 49 ? -24.293 -13.935 11.651 1.00 0.00 49 LYS A CA 20
ATOM 31177 C C . LYS A 1 49 ? -23.743 -15.230 11.060 1.00 0.00 49 LYS A C 20
ATOM 31178 O O . LYS A 1 49 ? -23.964 -16.310 11.601 1.00 0.00 49 LYS A O 20
ATOM 31197 N N . ALA A 1 50 ? -23.195 -15.118 9.855 1.00 0.00 50 ALA A N 20
ATOM 31198 C CA . ALA A 1 50 ? -22.520 -16.238 9.211 1.00 0.00 50 ALA A CA 20
ATOM 31199 C C . ALA A 1 50 ? -21.151 -16.482 9.840 1.00 0.00 50 ALA A C 20
ATOM 31200 O O . ALA A 1 50 ? -20.568 -17.554 9.667 1.00 0.00 50 ALA A O 20
ATOM 31207 N N . LYS A 1 51 ? -20.685 -15.519 10.636 1.00 0.00 51 LYS A N 20
ATOM 31208 C CA . LYS A 1 51 ? -19.417 -15.650 11.350 1.00 0.00 51 LYS A CA 20
ATOM 31209 C C . LYS A 1 51 ? -18.283 -16.045 10.403 1.00 0.00 51 LYS A C 20
ATOM 31210 O O . LYS A 1 51 ? -17.383 -16.790 10.789 1.00 0.00 51 LYS A O 20
ATOM 31229 N N . VAL A 1 52 ? -18.155 -15.299 9.310 1.00 0.00 52 VAL A N 20
ATOM 31230 C CA . VAL A 1 52 ? -17.183 -15.649 8.274 1.00 0.00 52 VAL A CA 20
ATOM 31231 C C . VAL A 1 52 ? -16.054 -14.628 8.320 1.00 0.00 52 VAL A C 20
ATOM 31232 O O . VAL A 1 52 ? -16.296 -13.428 8.169 1.00 0.00 52 VAL A O 20
ATOM 31245 N N . LYS A 1 53 ? -14.818 -15.117 8.363 1.00 0.00 53 LYS A N 20
ATOM 31246 C CA . LYS A 1 53 ? -13.677 -14.216 8.474 1.00 0.00 53 LYS A CA 20
ATOM 31247 C C . LYS A 1 53 ? -13.053 -14.017 7.097 1.00 0.00 53 LYS A C 20
ATOM 31248 O O . LYS A 1 53 ? -12.425 -14.927 6.557 1.00 0.00 53 LYS A O 20
ATOM 31267 N N . ILE A 1 54 ? -12.990 -12.751 6.697 1.00 0.00 54 ILE A N 20
ATOM 31268 C CA . ILE A 1 54 ? -12.261 -12.353 5.500 1.00 0.00 54 ILE A CA 20
ATOM 31269 C C . ILE A 1 54 ? -11.574 -11.015 5.768 1.00 0.00 54 ILE A C 20
ATOM 31270 O O . ILE A 1 54 ? -12.212 -9.964 5.726 1.00 0.00 54 ILE A O 20
ATOM 31286 N N . PRO A 1 55 ? -10.250 -11.009 5.976 1.00 0.00 55 PRO A N 20
ATOM 31287 C CA . PRO A 1 55 ? -9.489 -9.754 6.235 1.00 0.00 55 PRO A CA 20
ATOM 31288 C C . PRO A 1 55 ? -9.449 -8.829 5.020 1.00 0.00 55 PRO A C 20
ATOM 31289 O O . PRO A 1 55 ? -8.900 -7.736 5.116 1.00 0.00 55 PRO A O 20
ATOM 31300 N N . ARG A 1 56 ? -9.726 -9.395 3.843 1.00 0.00 56 ARG A N 20
ATOM 31301 C CA . ARG A 1 56 ? -9.502 -8.684 2.586 1.00 0.00 56 ARG A CA 20
ATOM 31302 C C . ARG A 1 56 ? -10.784 -8.515 1.766 1.00 0.00 56 ARG A C 20
ATOM 31303 O O . ARG A 1 56 ? -10.943 -7.480 1.116 1.00 0.00 56 ARG A O 20
ATOM 31324 N N . LYS A 1 57 ? -11.602 -9.554 1.635 1.00 0.00 57 LYS A N 20
ATOM 31325 C CA . LYS A 1 57 ? -12.627 -9.533 0.587 1.00 0.00 57 LYS A CA 20
ATOM 31326 C C . LYS A 1 57 ? -13.666 -8.425 0.761 1.00 0.00 57 LYS A C 20
ATOM 31327 O O . LYS A 1 57 ? -14.113 -7.854 -0.230 1.00 0.00 57 LYS A O 20
ATOM 31346 N N . TRP A 1 58 ? -14.164 -8.242 1.982 1.00 0.00 58 TRP A N 20
ATOM 31347 C CA . TRP A 1 58 ? -15.054 -7.120 2.273 1.00 0.00 58 TRP A CA 20
ATOM 31348 C C . TRP A 1 58 ? -14.382 -6.061 3.140 1.00 0.00 58 TRP A C 20
ATOM 31349 O O . TRP A 1 58 ? -14.489 -4.870 2.861 1.00 0.00 58 TRP A O 20
ATOM 31370 N N . LYS A 1 59 ? -13.481 -6.529 3.995 1.00 0.00 59 LYS A N 20
ATOM 31371 C CA . LYS A 1 59 ? -12.834 -5.674 4.989 1.00 0.00 59 LYS A CA 20
ATOM 31372 C C . LYS A 1 59 ? -11.983 -4.587 4.338 1.00 0.00 59 LYS A C 20
ATOM 31373 O O . LYS A 1 59 ? -11.722 -3.561 4.963 1.00 0.00 59 LYS A O 20
ATOM 31392 N N . ARG A 1 60 ? -11.268 -4.982 3.292 1.00 0.00 60 ARG A N 20
ATOM 31393 C CA . ARG A 1 60 ? -10.402 -4.058 2.569 1.00 0.00 60 ARG A CA 20
ATOM 31394 C C . ARG A 1 60 ? -11.108 -3.413 1.381 1.00 0.00 60 ARG A C 20
ATOM 31395 O O . ARG A 1 60 ? -10.535 -2.543 0.730 1.00 0.00 60 ARG A O 20
ATOM 31416 N N . ARG A 1 61 ? -12.341 -3.838 1.106 1.00 0.00 61 ARG A N 20
ATOM 31417 C CA . ARG A 1 61 ? -13.055 -3.354 -0.074 1.00 0.00 61 ARG A CA 20
ATOM 31418 C C . ARG A 1 61 ? -14.363 -2.668 0.310 1.00 0.00 61 ARG A C 20
ATOM 31419 O O . ARG A 1 61 ? -15.282 -2.651 -0.503 1.00 0.00 61 ARG A O 20
ATOM 31440 N N . TYR A 1 62 ? -14.344 -1.867 1.373 1.00 0.00 62 TYR A N 20
ATOM 31441 C CA . TYR A 1 62 ? -15.564 -1.175 1.788 1.00 0.00 62 TYR A CA 20
ATOM 31442 C C . TYR A 1 62 ? -15.254 0.196 2.390 1.00 0.00 62 TYR A C 20
ATOM 31443 O O . TYR A 1 62 ? -14.113 0.494 2.745 1.00 0.00 62 TYR A O 20
ATOM 31461 N N . CYS A 1 63 ? -16.277 1.050 2.431 1.00 0.00 63 CYS A N 20
ATOM 31462 C CA . CYS A 1 63 ? -16.220 2.295 3.197 1.00 0.00 63 CYS A CA 20
ATOM 31463 C C . CYS A 1 63 ? -16.601 2.076 4.655 1.00 0.00 63 CYS A C 20
ATOM 31464 O O . CYS A 1 63 ? -17.594 1.410 4.956 1.00 0.00 63 CYS A O 20
ATOM 31471 N N . LYS A 1 64 ? -15.994 2.902 5.500 1.00 0.00 64 LYS A N 20
ATOM 31472 C CA . LYS A 1 64 ? -16.250 2.865 6.932 1.00 0.00 64 LYS A CA 20
ATOM 31473 C C . LYS A 1 64 ? -17.705 3.208 7.224 1.00 0.00 64 LYS A C 20
ATOM 31474 O O . LYS A 1 64 ? -18.293 2.663 8.160 1.00 0.00 64 LYS A O 20
ATOM 31493 N N . LYS A 1 65 ? -18.242 4.190 6.494 1.00 0.00 65 LYS A N 20
ATOM 31494 C CA . LYS A 1 65 ? -19.663 4.515 6.607 1.00 0.00 65 LYS A CA 20
ATOM 31495 C C . LYS A 1 65 ? -20.530 4.007 5.446 1.00 0.00 65 LYS A C 20
ATOM 31496 O O . LYS A 1 65 ? -21.680 3.670 5.707 1.00 0.00 65 LYS A O 20
ATOM 31515 N N . CYS A 1 66 ? -20.045 3.875 4.196 1.00 0.00 66 CYS A N 20
ATOM 31516 C CA . CYS A 1 66 ? -21.008 3.488 3.153 1.00 0.00 66 CYS A CA 20
ATOM 31517 C C . CYS A 1 66 ? -21.453 2.063 3.425 1.00 0.00 66 CYS A C 20
ATOM 31518 O O . CYS A 1 66 ? -22.382 1.626 2.758 1.00 0.00 66 CYS A O 20
ATOM 31525 N N . HIS A 1 67 ? -20.493 1.266 3.878 1.00 0.00 67 HIS A N 20
ATOM 31526 C CA . HIS A 1 67 ? -20.737 -0.162 3.964 1.00 0.00 67 HIS A CA 20
ATOM 31527 C C . HIS A 1 67 ? -20.944 -0.642 2.530 1.00 0.00 67 HIS A C 20
ATOM 31528 O O . HIS A 1 67 ? -22.096 -0.892 2.195 1.00 0.00 67 HIS A O 20
ATOM 31543 N N . ALA A 1 68 ? -20.153 -0.017 1.661 1.00 0.00 68 ALA A N 20
ATOM 31544 C CA . ALA A 1 68 ? -20.292 -0.178 0.214 1.00 0.00 68 ALA A CA 20
ATOM 31545 C C . ALA A 1 68 ? -18.921 -0.510 -0.355 1.00 0.00 68 ALA A C 20
ATOM 31546 O O . ALA A 1 68 ? -17.933 0.055 0.114 1.00 0.00 68 ALA A O 20
ATOM 31553 N N . PHE A 1 69 ? -18.897 -1.123 -1.534 1.00 0.00 69 PHE A N 20
ATOM 31554 C CA . PHE A 1 69 ? -17.628 -1.525 -2.137 1.00 0.00 69 PHE A CA 20
ATOM 31555 C C . PHE A 1 69 ? -16.781 -0.279 -2.368 1.00 0.00 69 PHE A C 20
ATOM 31556 O O . PHE A 1 69 ? -17.348 0.798 -2.488 1.00 0.00 69 PHE A O 20
ATOM 31573 N N . LEU A 1 70 ? -15.518 -0.321 -1.956 1.00 0.00 70 LEU A N 20
ATOM 31574 C CA . LEU A 1 70 ? -14.696 0.876 -2.085 1.00 0.00 70 LEU A CA 20
ATOM 31575 C C . LEU A 1 70 ? -13.761 0.695 -3.278 1.00 0.00 70 LEU A C 20
ATOM 31576 O O . LEU A 1 70 ? -12.652 0.180 -3.153 1.00 0.00 70 LEU A O 20
ATOM 31592 N N . VAL A 1 71 ? -14.147 1.362 -4.364 1.00 0.00 71 VAL A N 20
ATOM 31593 C CA . VAL A 1 71 ? -13.296 1.609 -5.521 1.00 0.00 71 VAL A CA 20
ATOM 31594 C C . VAL A 1 71 ? -13.490 3.058 -5.950 1.00 0.00 71 VAL A C 20
ATOM 31595 O O . VAL A 1 71 ? -14.627 3.524 -6.017 1.00 0.00 71 VAL A O 20
ATOM 31608 N N . PRO A 1 72 ? -12.419 3.828 -6.191 1.00 0.00 72 PRO A N 20
ATOM 31609 C CA . PRO A 1 72 ? -12.585 5.215 -6.709 1.00 0.00 72 PRO A CA 20
ATOM 31610 C C . PRO A 1 72 ? -13.264 5.243 -8.077 1.00 0.00 72 PRO A C 20
ATOM 31611 O O . PRO A 1 72 ? -12.875 4.510 -8.987 1.00 0.00 72 PRO A O 20
ATOM 31622 N N . GLY A 1 73 ? -14.088 6.271 -8.258 1.00 0.00 73 GLY A N 20
ATOM 31623 C CA . GLY A 1 73 ? -14.787 6.539 -9.515 1.00 0.00 73 GLY A CA 20
ATOM 31624 C C . GLY A 1 73 ? -16.233 6.038 -9.519 1.00 0.00 73 GLY A C 20
ATOM 31625 O O . GLY A 1 73 ? -16.943 6.294 -10.494 1.00 0.00 73 GLY A O 20
ATOM 31629 N N . ILE A 1 74 ? -16.571 5.137 -8.598 1.00 0.00 74 ILE A N 20
ATOM 31630 C CA . ILE A 1 74 ? -17.860 4.450 -8.670 1.00 0.00 74 ILE A CA 20
ATOM 31631 C C . ILE A 1 74 ? -18.879 4.948 -7.635 1.00 0.00 74 ILE A C 20
ATOM 31632 O O . ILE A 1 74 ? -19.726 5.783 -7.955 1.00 0.00 74 ILE A O 20
ATOM 31648 N N . ASN A 1 75 ? -18.689 4.559 -6.370 1.00 0.00 75 ASN A N 20
ATOM 31649 C CA . ASN A 1 75 ? -19.498 5.077 -5.261 1.00 0.00 75 ASN A CA 20
ATOM 31650 C C . ASN A 1 75 ? -18.805 6.225 -4.551 1.00 0.00 75 ASN A C 20
ATOM 31651 O O . ASN A 1 75 ? -19.309 6.766 -3.568 1.00 0.00 75 ASN A O 20
ATOM 31662 N N . ALA A 1 76 ? -17.574 6.440 -4.975 1.00 0.00 76 ALA A N 20
ATOM 31663 C CA . ALA A 1 76 ? -16.637 7.281 -4.259 1.00 0.00 76 ALA A CA 20
ATOM 31664 C C . ALA A 1 76 ? -15.588 7.703 -5.270 1.00 0.00 76 ALA A C 20
ATOM 31665 O O . ALA A 1 76 ? -15.150 6.878 -6.064 1.00 0.00 76 ALA A O 20
ATOM 31672 N N . ARG A 1 77 ? -15.015 8.875 -5.059 1.00 0.00 77 ARG A N 20
ATOM 31673 C CA . ARG A 1 77 ? -14.074 9.435 -6.013 1.00 0.00 77 ARG A CA 20
ATOM 31674 C C . ARG A 1 77 ? -12.831 9.912 -5.277 1.00 0.00 77 ARG A C 20
ATOM 31675 O O . ARG A 1 77 ? -12.933 10.557 -4.241 1.00 0.00 77 ARG A O 20
ATOM 31696 N N . VAL A 1 78 ? -11.684 9.710 -5.909 1.00 0.00 78 VAL A N 20
ATOM 31697 C CA . VAL A 1 78 ? -10.416 10.076 -5.299 1.00 0.00 78 VAL A CA 20
ATOM 31698 C C . VAL A 1 78 ? -9.678 11.031 -6.227 1.00 0.00 78 VAL A C 20
ATOM 31699 O O . VAL A 1 78 ? -9.811 10.938 -7.445 1.00 0.00 78 VAL A O 20
ATOM 31712 N N . ARG A 1 79 ? -9.208 12.120 -5.635 1.00 0.00 79 ARG A N 20
ATOM 31713 C CA . ARG A 1 79 ? -8.260 12.994 -6.310 1.00 0.00 79 ARG A CA 20
ATOM 31714 C C . ARG A 1 79 ? -6.872 12.667 -5.785 1.00 0.00 79 ARG A C 20
ATOM 31715 O O . ARG A 1 79 ? -6.693 12.478 -4.584 1.00 0.00 79 ARG A O 20
ATOM 31736 N N . LEU A 1 80 ? -5.910 12.582 -6.696 1.00 0.00 80 LEU A N 20
ATOM 31737 C CA . LEU A 1 80 ? -4.535 12.351 -6.285 1.00 0.00 80 LEU A CA 20
ATOM 31738 C C . LEU A 1 80 ? -3.783 13.661 -6.482 1.00 0.00 80 LEU A C 20
ATOM 31739 O O . LEU A 1 80 ? -3.825 14.246 -7.563 1.00 0.00 80 LEU A O 20
ATOM 31755 N N . ARG A 1 81 ? -3.198 14.161 -5.397 1.00 0.00 81 ARG A N 20
ATOM 31756 C CA . ARG A 1 81 ? -2.535 15.463 -5.424 1.00 0.00 81 ARG A CA 20
ATOM 31757 C C . ARG A 1 81 ? -1.025 15.276 -5.409 1.00 0.00 81 ARG A C 20
ATOM 31758 O O . ARG A 1 81 ? -0.490 14.690 -4.466 1.00 0.00 81 ARG A O 20
ATOM 31779 N N . GLN A 1 82 ? -0.344 16.033 -6.263 1.00 0.00 82 GLN A N 20
ATOM 31780 C CA . GLN A 1 82 ? 1.096 15.868 -6.418 1.00 0.00 82 GLN A CA 20
ATOM 31781 C C . GLN A 1 82 ? 1.822 17.104 -5.896 1.00 0.00 82 GLN A C 20
ATOM 31782 O O . GLN A 1 82 ? 2.118 18.055 -6.618 1.00 0.00 82 GLN A O 20
ATOM 31796 N N . LYS A 1 83 ? 2.339 16.887 -4.697 1.00 0.00 83 LYS A N 20
ATOM 31797 C CA . LYS A 1 83 ? 3.265 17.761 -3.987 1.00 0.00 83 LYS A CA 20
ATOM 31798 C C . LYS A 1 83 ? 4.354 16.842 -3.450 1.00 0.00 83 LYS A C 20
ATOM 31799 O O . LYS A 1 83 ? 4.196 15.623 -3.563 1.00 0.00 83 LYS A O 20
ATOM 31818 N N . ARG A 1 84 ? 5.494 17.349 -2.993 1.00 0.00 84 ARG A N 20
ATOM 31819 C CA . ARG A 1 84 ? 6.378 16.372 -2.367 1.00 0.00 84 ARG A CA 20
ATOM 31820 C C . ARG A 1 84 ? 5.875 16.197 -0.936 1.00 0.00 84 ARG A C 20
ATOM 31821 O O . ARG A 1 84 ? 6.680 15.976 -0.033 1.00 0.00 84 ARG A O 20
ATOM 31842 N N . MET A 1 85 ? 4.602 15.807 -0.864 1.00 0.00 85 MET A N 20
ATOM 31843 C CA . MET A 1 85 ? 3.988 14.927 0.123 1.00 0.00 85 MET A CA 20
ATOM 31844 C C . MET A 1 85 ? 2.869 14.194 -0.614 1.00 0.00 85 MET A C 20
ATOM 31845 O O . MET A 1 85 ? 2.012 14.886 -1.171 1.00 0.00 85 MET A O 20
ATOM 31859 N N . PRO A 1 86 ? 2.864 12.875 -0.812 1.00 0.00 86 PRO A N 20
ATOM 31860 C CA . PRO A 1 86 ? 1.685 12.266 -1.493 1.00 0.00 86 PRO A CA 20
ATOM 31861 C C . PRO A 1 86 ? 0.420 12.495 -0.661 1.00 0.00 86 PRO A C 20
ATOM 31862 O O . PRO A 1 86 ? 0.382 12.131 0.513 1.00 0.00 86 PRO A O 20
ATOM 31873 N N . HIS A 1 87 ? -0.676 12.812 -1.351 1.00 0.00 87 HIS A N 20
ATOM 31874 C CA . HIS A 1 87 ? -1.994 12.949 -0.730 1.00 0.00 87 HIS A CA 20
ATOM 31875 C C . HIS A 1 87 ? -3.089 12.474 -1.682 1.00 0.00 87 HIS A C 20
ATOM 31876 O O . HIS A 1 87 ? -3.105 12.882 -2.844 1.00 0.00 87 HIS A O 20
ATOM 31891 N N . ILE A 1 88 ? -4.098 11.795 -1.142 1.00 0.00 88 ILE A N 20
ATOM 31892 C CA . ILE A 1 88 ? -5.331 11.538 -1.884 1.00 0.00 88 ILE A CA 20
ATOM 31893 C C . ILE A 1 88 ? -6.556 11.922 -1.050 1.00 0.00 88 ILE A C 20
ATOM 31894 O O . ILE A 1 88 ? -6.503 11.879 0.177 1.00 0.00 88 ILE A O 20
ATOM 31910 N N . VAL A 1 89 ? -7.599 12.425 -1.707 1.00 0.00 89 VAL A N 20
ATOM 31911 C CA . VAL A 1 89 ? -8.853 12.730 -1.016 1.00 0.00 89 VAL A CA 20
ATOM 31912 C C . VAL A 1 89 ? -10.018 11.918 -1.592 1.00 0.00 89 VAL A C 20
ATOM 31913 O O . VAL A 1 89 ? -10.385 12.088 -2.749 1.00 0.00 89 VAL A O 20
ATOM 31926 N N . VAL A 1 90 ? -10.766 11.302 -0.676 1.00 0.00 90 VAL A N 20
ATOM 31927 C CA . VAL A 1 90 ? -11.790 10.316 -1.008 1.00 0.00 90 VAL A CA 20
ATOM 31928 C C . VAL A 1 90 ? -13.130 10.798 -0.466 1.00 0.00 90 VAL A C 20
ATOM 31929 O O . VAL A 1 90 ? -13.310 10.849 0.750 1.00 0.00 90 VAL A O 20
ATOM 31942 N N . LYS A 1 91 ? -14.136 10.759 -1.336 1.00 0.00 91 LYS A N 20
ATOM 31943 C CA . LYS A 1 91 ? -15.503 11.070 -0.943 1.00 0.00 91 LYS A CA 20
ATOM 31944 C C . LYS A 1 91 ? -16.431 9.991 -1.484 1.00 0.00 91 LYS A C 20
ATOM 31945 O O . LYS A 1 91 ? -16.448 9.769 -2.689 1.00 0.00 91 LYS A O 20
ATOM 31964 N N . CYS A 1 92 ? -17.382 9.573 -0.653 1.00 0.00 92 CYS A N 20
ATOM 31965 C CA . CYS A 1 92 ? -18.388 8.606 -1.083 1.00 0.00 92 CYS A CA 20
ATOM 31966 C C . CYS A 1 92 ? -19.738 9.298 -1.198 1.00 0.00 92 CYS A C 20
ATOM 31967 O O . CYS A 1 92 ? -20.219 9.857 -0.212 1.00 0.00 92 CYS A O 20
ATOM 31974 N N . LEU A 1 93 ? -20.457 8.979 -2.267 1.00 0.00 93 LEU A N 20
ATOM 31975 C CA . LEU A 1 93 ? -21.807 9.492 -2.475 1.00 0.00 93 LEU A CA 20
ATOM 31976 C C . LEU A 1 93 ? -22.762 9.007 -1.384 1.00 0.00 93 LEU A C 20
ATOM 31977 O O . LEU A 1 93 ? -23.730 9.695 -1.070 1.00 0.00 93 LEU A O 20
ATOM 31993 N N . GLU A 1 94 ? -22.635 7.739 -1.001 1.00 0.00 94 GLU A N 20
ATOM 31994 C CA . GLU A 1 94 ? -23.578 7.159 -0.044 1.00 0.00 94 GLU A CA 20
ATOM 31995 C C . GLU A 1 94 ? -23.482 7.788 1.348 1.00 0.00 94 GLU A C 20
ATOM 31996 O O . GLU A 1 94 ? -24.491 7.917 2.038 1.00 0.00 94 GLU A O 20
ATOM 32008 N N . CYS A 1 95 ? -22.258 8.016 1.816 1.00 0.00 95 CYS A N 20
ATOM 32009 C CA . CYS A 1 95 ? -22.036 8.823 3.016 1.00 0.00 95 CYS A CA 20
ATOM 32010 C C . CYS A 1 95 ? -22.194 10.316 2.741 1.00 0.00 95 CYS A C 20
ATOM 32011 O O . CYS A 1 95 ? -22.581 11.074 3.631 1.00 0.00 95 CYS A O 20
ATOM 32018 N N . GLY A 1 96 ? -21.847 10.728 1.528 1.00 0.00 96 GLY A N 20
ATOM 32019 C CA . GLY A 1 96 ? -21.911 12.135 1.148 1.00 0.00 96 GLY A CA 20
ATOM 32020 C C . GLY A 1 96 ? -20.704 12.898 1.691 1.00 0.00 96 GLY A C 20
ATOM 32021 O O . GLY A 1 96 ? -20.658 14.122 1.612 1.00 0.00 96 GLY A O 20
ATOM 32025 N N . HIS A 1 97 ? -19.715 12.155 2.186 1.00 0.00 97 HIS A N 20
ATOM 32026 C CA . HIS A 1 97 ? -18.673 12.715 3.048 1.00 0.00 97 HIS A CA 20
ATOM 32027 C C . HIS A 1 97 ? -17.288 12.523 2.441 1.00 0.00 97 HIS A C 20
ATOM 32028 O O . HIS A 1 97 ? -17.096 11.657 1.591 1.00 0.00 97 HIS A O 20
ATOM 32043 N N . ILE A 1 98 ? -16.404 13.475 2.735 1.00 0.00 98 ILE A N 20
ATOM 32044 C CA . ILE A 1 98 ? -15.072 13.535 2.139 1.00 0.00 98 ILE A CA 20
ATOM 32045 C C . ILE A 1 98 ? -13.991 13.294 3.190 1.00 0.00 98 ILE A C 20
ATOM 32046 O O . ILE A 1 98 ? -14.130 13.683 4.348 1.00 0.00 98 ILE A O 20
ATOM 32062 N N . MET A 1 99 ? -13.079 12.398 2.822 1.00 0.00 99 MET A N 20
ATOM 32063 C CA . MET A 1 99 ? -11.956 12.016 3.671 1.00 0.00 99 MET A CA 20
ATOM 32064 C C . MET A 1 99 ? -10.653 12.383 2.975 1.00 0.00 99 MET A C 20
ATOM 32065 O O . MET A 1 99 ? -10.463 12.072 1.804 1.00 0.00 99 MET A O 20
ATOM 32079 N N . ARG A 1 100 ? -9.672 12.761 3.785 1.00 0.00 100 ARG A N 20
ATOM 32080 C CA . ARG A 1 100 ? -8.322 12.995 3.289 1.00 0.00 100 ARG A CA 20
ATOM 32081 C C . ARG A 1 100 ? -7.404 11.889 3.801 1.00 0.00 100 ARG A C 20
ATOM 32082 O O . ARG A 1 100 ? -7.321 11.644 5.004 1.00 0.00 100 ARG A O 20
ATOM 32103 N N . TYR A 1 101 ? -6.710 11.242 2.874 1.00 0.00 101 TYR A N 20
ATOM 32104 C CA . TYR A 1 101 ? -5.790 10.169 3.222 1.00 0.00 101 TYR A CA 20
ATOM 32105 C C . TYR A 1 101 ? -4.375 10.558 2.815 1.00 0.00 101 TYR A C 20
ATOM 32106 O O . TYR A 1 101 ? -4.088 10.688 1.625 1.00 0.00 101 TYR A O 20
ATOM 32124 N N . PRO A 1 102 ? -3.566 11.025 3.772 1.00 0.00 102 PRO A N 20
ATOM 32125 C CA . PRO A 1 102 ? -2.112 11.238 3.538 1.00 0.00 102 PRO A CA 20
ATOM 32126 C C . PRO A 1 102 ? -1.415 9.924 3.199 1.00 0.00 102 PRO A C 20
ATOM 32127 O O . PRO A 1 102 ? -1.685 8.896 3.822 1.00 0.00 102 PRO A O 20
ATOM 32138 N N . TYR A 1 103 ? -0.443 9.996 2.295 1.00 0.00 103 TYR A N 20
ATOM 32139 C CA . TYR A 1 103 ? 0.381 8.841 1.962 1.00 0.00 103 TYR A CA 20
ATOM 32140 C C . TYR A 1 103 ? 1.851 9.254 1.921 1.00 0.00 103 TYR A C 20
ATOM 32141 O O . TYR A 1 103 ? 2.180 10.316 1.401 1.00 0.00 103 TYR A O 20
ATOM 32159 N N . ILE A 1 104 ? 2.699 8.513 2.630 1.00 0.00 104 ILE A N 20
ATOM 32160 C CA . ILE A 1 104 ? 4.133 8.773 2.571 1.00 0.00 104 ILE A CA 20
ATOM 32161 C C . ILE A 1 104 ? 4.858 7.640 1.846 1.00 0.00 104 ILE A C 20
ATOM 32162 O O . ILE A 1 104 ? 5.007 6.559 2.413 1.00 0.00 104 ILE A O 20
ATOM 32178 N N . LYS A 1 105 ? 5.635 8.046 0.839 1.00 0.00 105 LYS A N 20
ATOM 32179 C CA . LYS A 1 105 ? 6.484 7.155 0.045 1.00 0.00 105 LYS A CA 20
ATOM 32180 C C . LYS A 1 105 ? 5.776 5.852 -0.328 1.00 0.00 105 LYS A C 20
ATOM 32181 O O . LYS A 1 105 ? 5.312 5.762 -1.451 1.00 0.00 105 LYS A O 20
#

Organism: Pyrococcus furiosus (strain ATCC 43587 / DSM 3638 / JCM 8422 / Vc1) (NCBI:txid186497)

Radius of gyration: 14.12 Å; Cα contacts (8 Å, |Δi|>4): 139; chains: 1; bounding box: 35×37×24 Å

Sequence (91 aa):
KERIDILFSLAERVFPYSPELAKRYVELALLVQQKAKVKIPRKWKRRYCKKCHAFLVPGINARVRLRQKRMPHIVVKCLECGHIMRYPYIKKERIDILFSLAERVFPYSPELAKRYVELALLVQQKAKVKIPRKWKRRYCKKCHAFLVPGINARVRLRQKRMPHIVVKCLECGHIMRYPYIKKERIDILFSLAERVFPYSPELAKRYVELALLVQQKAKVKIPRKWKRRYCKKCHAFLVPGINARVRLRQKRMPHIVVKCLECGHIMRYPYIKKERIDILFSLAERVFPYSPELAKRYVELALLVQQKAKVKIPRKWKRRYCKKCHAFLVPGINARVRLRQKRMPHIVVKCLECGHIMRYPYIKKERIDILFSLAERVFPYSPELAKRYVELALLVQQKAKVKIPRKWKRRYCKKCHAFLVPGINARVRLRQKRMPHIVVKCLECGHIMRYPYIKKERIDILFSLAERVFPYSPELAKRYVELALLVQQKAKVKIPRKWKRRYCKKCHAFLVPGINARVRLRQKRMPHIVVKCLECGHIMRYPYIKKERIDILFSLAERVFPYSPELAKRYVELALLVQQKAKVKIPRKWKRRYCKKCHAFLVPGINARVRLRQKRMPHIVVKCLECGHIMRYPYIKKERIDILFSLAERVFPYSPELAKRYVELALLVQQKAKVKIPRKWKRRYCKKCHAFLVPGINARVRLRQKRMPHIVVKCLECGHIMRYPYIKKERIDILFSLAERVFPYSPELAKRYVELALLVQQKAKVKIPRKWKRRYCKKCHAFLVPGINARVRLRQKRMPHIVVKCLECGHIMRYPYIKKERIDILFSLAERVFPYSPELAKRYVELALLVQQKAKVKIPRKWKRRYCKKCHAFLVPGINARVRLRQKRMPHIVVKCLECGHIMRYPYIKKERIDILFSLAERVFPYSPELAKRYVELALLVQQKAKVKIPRKWKRRYCKKCHAFLVPGINARVRLRQKRMPHIVVKCLECGHIMRYPYIKKERIDILFSLAERVFPYSPELAKRYVELALLVQQKAKVKIPRKWKRRYCKKCHAFLVPGINARVRLRQKRMPHIVVKCLECGHIMRYPYIKKERIDILFSLAERVFPYSPELAKRYVELALLVQQKAKVKIPRKWKRRYCKKCHAFLVPGINARVRLRQKRMPHIVVKCLECGHIMRYPYIKKERIDILFSLAERVFPYSPELAKRYVELALLVQQKAKVKIPRKWKRRYCKKCHAFLVPGINARVRLRQKRMPHIVVKCLECGHIMRYPYIKKERIDILFSLAERVFPYSPELAKRYVELALLVQQKAKVKIPRKWKRRYCKKCHAFLVPGINARVRLRQKRMPHIVVKCLECGHIMRYPYIKKERIDILFSLAERVFPYSPELAKRYVELALLVQQKAKVKIPRKWKRRYCKKCHAFLVPGINARVRLRQKRMPHIVVKCLECGHIMRYPYIKKERIDILFSLAERVFPYSPELAKRYVELALLVQQKAKVKIPRKWKRRYCKKCHAFLVPGINARVRLRQKRMPHIVVKCLECGHIMRYPYIKKERIDILFSLAERVFPYSPELAKRYVELALLVQQKAKVKIPRKWKRRYCKKCHAFLVPGINARVRLRQKRMPHIVVKCLECGHIMRYPYIKKERIDILFSLAERVFPYSPELAKRYVELALLVQQKAKVKIPRKWKRRYCKKCHAFLVPGINARVRLRQKRMPHIVVKCLECGHIMRYPYIKKERIDILFSLAERVFPYSPELAKRYVELALLVQQKAKVKIPRKWKRRYCKKCHAFLVPGINARVRLRQKRMPHIVVKCLECGHIMRYPYIK